Protein 8BNS (pdb70)

Sequence (1732 aa):
MIQTVEFNEQFSKALDLMENTNKNVLIVGRAGTGKSTLLNYFRNNTKKKIAVLAPTGVAAVNIKGQTIHSFFNFKPDITLSSVKDIKPKNKEIYKKLDAIVIDEVSMVRADLFDCINEFLKIHGKQPGEPFGGIQLILIGDLYQLPPVVTSSEKKFFSQIYKSPFFFDSISFNEAEFEFVELEKVYRQKDEKFIKLLNAIRNKTIEEKDLEELNKRYIPDFEPDEKEFYIYLTTTNELADKINQQKLEKLKGKKYVYQGYIEGDFSEKDLPAPLELVIKKGTQVMLLNNDYQGRWINGSMGRVVDIEKVKGNEDIIWVELEDGEEVPVQPYEWDMFEFYYDKAQKKIKSRTVGSYYQYPLKPAWAITIHKSQGLTFDKVIIDIGRGTFSHGQLYVALSRCRSLEGLVLKKPISEKYIWLDKRVVSFLTKYQYKMIQTVEFNEQFSKALDLMENTNKNVLIVGRAGTGKSTLLNYFRNNTKKKIAVLAPTGVAAVNIKGQTIHSFFNFKPDITLSSVKDIKPKNKEIYKKLDAIVIDEVSMVRADLFDCINEFLKIHGKQPGEPFGGIQLILIGDLYQLPPVVTSSEKKFFSQIYKSPFFFDSISFNEAEFEFVELEKVYRQKDEKFIKLLNAIRNKTIEEKDLEELNKRYIPDFEPDEKEFYIYLTTTNELADKINQQKLEKLKGKKYVYQGYIEGDFSEKDLPAPLELVIKKGTQVMLLNNDYQGRWINGSMGRVVDIEKVKGNEDIIWVELEDGEEVPVQPYEWDMFEFYYDKAQKKIKSRTVGSYYQYPLKPAWAITIHKSQGLTFDKVIIDIGRGTFSHGQLYVALSRCRSLEGLVLKKPISEKYIWLDKRVVSFLTKYQYKMIQTVEFNEQFSKALDLMENTNKNVLIVGRAGTGKSTLLNYFRNNTKKKIAVLAPTGVAAVNIKGQTIHSFFNFKPDITLSSVKDIKPKNKEIYKKLDAIVIDEVSMVRADLFDCINEFLKIHGKQPGEPFGGIQLILIGDLYQLPPVVTSSEKKFFSQIYKSPFFFDSISFNEAEFEFVELEKVYRQKDEKFIKLLNAIRNKTIEEKDLEELNKRYIPDFEPDEKEFYIYLTTTNELADKINQQKLEKLKGKKYVYQGYIEGDFSEKDLPAPLELVIKKGTQVMLLNNDYQGRWINGSMGRVVDIEKVKGNEDIIWVELEDGEEVPVQPYEWDMFEFYYDKAQKKIKSRTVGSYYQYPLKPAWAITIHKSQGLTFDKVIIDIGRGTFSHGQLYVALSRCRSLEGLVLKKPISEKYIWLDKRVVSFLTKYQYKMIQTVEFNEQFSKALDLMENTNKNVLIVGRAGTGKSTLLNYFRNNTKKKIAVLAPTGVAAVNIKGQTIHSFFNFKPDITLSSVKDIKPKNKEIYKKLDAIVIDEVSMVRADLFDCINEFLKIHGKQPGEPFGGIQLILIGDLYQLPPVVTSSEKKFFSQIYKSPFFFDSISFNEAEFEFVELEKVYRQKDEKFIKLLNAIRNKTIEEKDLEELNKRYIPDFEPDEKEFYIYLTTTNELADKINQQKLEKLKGKKYVYQGYIEGDFSEKDLPAPLELVIKKGTQVMLLNNDYQGRWINGSMGRVVDIEKVKGNEDIIWVELEDGEEVPVQPYEWDMFEFYYDKAQKKIKSRTVGSYYQYPLKPAWAITIHKSQGLTFDKVIIDIGRGTFSHGQLYVALSRCRSLEGLVLKKPISEKYIWLDKRVVSFLTKYQYK

Nearest PDB structures (foldseek):
  8bns-assembly1_B  TM=9.948E-01  e=1.705E-79  Sulfurihydrogenibium sp. YO3AOP1
  8bnx-assembly1_A  TM=9.248E-01  e=3.045E-48  Deferribacter desulfuricans
  8bnx-assembly2_B  TM=9.229E-01  e=3.806E-46  Deferribacter desulfuricans
  8bnv-assembly1_A  TM=9.023E-01  e=6.745E-44  Deferribacter desulfuricans
  5fhg-assembly1_A  TM=9.121E-01  e=1.298E-40  Bacteroides fragilis

Structure (mmCIF, N/CA/C/O backbone):
data_8BNS
#
_entry.id   8BNS
#
_cell.length_a   113.138
_cell.length_b   129.292
_cell.length_c   113.685
_cell.angle_alpha   90.000
_cell.angle_beta   103.400
_cell.angle_gamma   90.000
#
_symmetry.space_group_name_H-M   'P 1 21 1'
#
loop_
_entity.id
_entity.type
_entity.pdbx_description
1 polymer 'AAA ATPase'
2 non-polymer "ADENOSINE-5'-DIPHOSPHATE"
#
loop_
_atom_site.group_PDB
_atom_site.id
_atom_site.type_symbol
_atom_site.label_atom_id
_atom_site.label_alt_id
_atom_site.label_comp_id
_atom_site.label_asym_id
_atom_site.label_entity_id
_atom_site.label_seq_id
_atom_site.pdbx_PDB_ins_code
_atom_site.Cartn_x
_atom_site.Cartn_y
_atom_site.Cartn_z
_atom_site.occupancy
_atom_site.B_iso_or_equiv
_atom_site.auth_seq_id
_atom_site.auth_comp_id
_atom_site.auth_asym_id
_atom_site.auth_atom_id
_atom_site.pdbx_PDB_model_num
ATOM 1 N N . MET A 1 1 ? 212.87275 40.13608 42.81974 1.000 127.76576 1 MET A N 1
ATOM 2 C CA . MET A 1 1 ? 212.36379 40.39592 41.48813 1.000 119.98866 1 MET A CA 1
ATOM 3 C C . MET A 1 1 ? 211.73390 41.78000 41.45410 1.000 114.16364 1 MET A C 1
ATOM 4 O O . MET A 1 1 ? 210.51175 41.89843 41.53534 1.000 100.13013 1 MET A O 1
ATOM 9 N N . ILE A 1 2 ? 212.54103 42.83758 41.34448 1.000 121.57590 2 ILE A N 1
ATOM 10 C CA . ILE A 1 2 ? 211.99012 44.18250 41.41480 1.000 128.71005 2 ILE A CA 1
ATOM 11 C C . ILE A 1 2 ? 212.26516 44.93180 40.10267 1.000 117.06589 2 ILE A C 1
ATOM 12 O O . ILE A 1 2 ? 212.98268 44.46143 39.21994 1.000 107.68214 2 ILE A O 1
ATOM 17 N N . GLN A 1 3 ? 211.66088 46.11701 40.00766 1.000 98.04567 3 GLN A N 1
ATOM 18 C CA . GLN A 1 3 ? 211.52828 46.95861 38.81942 1.000 86.64133 3 GLN A CA 1
ATOM 19 C C . GLN A 1 3 ? 211.86352 48.42778 39.09589 1.000 104.89687 3 GLN A C 1
ATOM 20 O O . GLN A 1 3 ? 211.06088 49.31159 38.77957 1.000 117.83554 3 GLN A O 1
ATOM 26 N N . THR A 1 4 ? 212.95062 48.74367 39.78790 1.000 101.58598 4 THR A N 1
ATOM 27 C CA . THR A 1 4 ? 213.14544 50.07931 40.34819 1.000 100.77550 4 THR A CA 1
ATOM 28 C C . THR A 1 4 ? 214.35230 50.73417 39.69371 1.000 89.95758 4 THR A C 1
ATOM 29 O O . THR A 1 4 ? 215.19149 51.35726 40.34777 1.000 93.55092 4 THR A O 1
ATOM 33 N N . VAL A 1 5 ? 214.45797 50.54121 38.37484 1.000 83.17242 5 VAL A N 1
ATOM 34 C CA . VAL A 1 5 ? 215.66779 50.79785 37.60754 1.000 97.61504 5 VAL A CA 1
ATOM 35 C C . VAL A 1 5 ? 215.46479 51.79296 36.45220 1.000 81.62023 5 VAL A C 1
ATOM 36 O O . VAL A 1 5 ? 216.27200 51.80442 35.53517 1.000 77.08500 5 VAL A O 1
ATOM 40 N N . GLU A 1 6 ? 214.42867 52.63897 36.46780 1.000 79.49417 6 GLU A N 1
ATOM 41 C CA . GLU A 1 6 ? 214.50157 53.92212 35.74268 1.000 94.39329 6 GLU A CA 1
ATOM 42 C C . GLU A 1 6 ? 214.80137 53.75988 34.23917 1.000 101.07547 6 GLU A C 1
ATOM 43 O O . GLU A 1 6 ? 215.84025 54.19762 33.74500 1.000 107.90684 6 GLU A O 1
ATOM 49 N N . PHE A 1 7 ? 213.91158 53.08153 33.50597 1.000 100.19950 7 PHE A N 1
ATOM 50 C CA . PHE A 1 7 ? 214.29656 52.64287 32.16092 1.000 95.60115 7 PHE A CA 1
ATOM 51 C C . PHE A 1 7 ? 214.32392 53.79505 31.15877 1.000 96.79669 7 PHE A C 1
ATOM 52 O O . PHE A 1 7 ? 213.29851 54.16458 30.57207 1.000 108.77501 7 PHE A O 1
ATOM 60 N N . ASN A 1 8 ? 215.51457 54.36300 30.97004 1.000 93.03141 8 ASN A N 1
ATOM 61 C CA . ASN A 1 8 ? 215.78909 55.44386 30.03693 1.000 94.28992 8 ASN A CA 1
ATOM 62 C C . ASN A 1 8 ? 216.01780 54.90617 28.62556 1.000 90.98638 8 ASN A C 1
ATOM 63 O O . ASN A 1 8 ? 216.10945 53.69790 28.39585 1.000 89.17882 8 ASN A O 1
ATOM 68 N N . GLU A 1 9 ? 216.09274 55.84014 27.67176 1.000 93.67742 9 GLU A N 1
ATOM 69 C CA . GLU A 1 9 ? 216.25511 55.49649 26.25924 1.000 97.21970 9 GLU A CA 1
ATOM 70 C C . GLU A 1 9 ? 217.41462 54.52947 26.03028 1.000 95.59644 9 GLU A C 1
ATOM 71 O O . GLU A 1 9 ? 217.26377 53.51409 25.34193 1.000 95.53352 9 GLU A O 1
ATOM 77 N N . GLN A 1 10 ? 218.58638 54.82949 26.59857 1.000 99.52674 10 GLN A N 1
ATOM 78 C CA . GLN A 1 10 ? 219.74912 53.97018 26.39304 1.000 92.33137 10 GLN A CA 1
ATOM 79 C C . GLN A 1 10 ? 219.54288 52.61480 27.04824 1.000 83.97160 10 GLN A C 1
ATOM 80 O O . GLN A 1 10 ? 219.87053 51.57319 26.46787 1.000 83.36273 10 GLN A O 1
ATOM 86 N N . PHE A 1 11 ? 219.00431 52.61771 28.26305 1.000 82.20352 11 PHE A N 1
ATOM 87 C CA . PHE A 1 11 ? 218.71198 51.37094 28.94996 1.000 80.15869 11 PHE A CA 1
ATOM 88 C C . PHE A 1 11 ? 217.71085 50.54156 28.16054 1.000 81.34006 11 PHE A C 1
ATOM 89 O O . PHE A 1 11 ? 217.91265 49.34176 27.95076 1.000 79.64338 11 PHE A O 1
ATOM 97 N N . SER A 1 12 ? 216.62903 51.17266 27.69778 1.000 84.67226 12 SER A N 1
ATOM 98 C CA . SER A 1 12 ? 215.59994 50.43771 26.96801 1.000 87.81574 12 SER A CA 1
ATOM 99 C C . SER A 1 12 ? 216.11071 49.97836 25.60870 1.000 83.16127 12 SER A C 1
ATOM 100 O O . SER A 1 12 ? 215.74681 48.89802 25.13250 1.000 81.35414 12 SER A O 1
ATOM 103 N N . LYS A 1 13 ? 216.95627 50.78124 24.96774 1.000 85.71589 13 LYS A N 1
ATOM 104 C CA . LYS A 1 13 ? 217.51820 50.35586 23.69261 1.000 87.01240 13 LYS A CA 1
ATOM 105 C C . LYS A 1 13 ? 218.44304 49.16676 23.88215 1.000 82.11280 13 LYS A C 1
ATOM 106 O O . LYS A 1 13 ? 218.45343 48.23646 23.06487 1.000 76.04675 13 LYS A O 1
ATOM 112 N N . ALA A 1 14 ? 219.21981 49.17455 24.96400 1.000 81.85230 14 ALA A N 1
ATOM 113 C CA . ALA A 1 14 ? 220.14503 48.07993 25.20637 1.000 79.05657 14 ALA A CA 1
ATOM 114 C C . ALA A 1 14 ? 219.40236 46.79821 25.54836 1.000 69.02321 14 ALA A C 1
ATOM 115 O O . ALA A 1 14 ? 219.73734 45.72439 25.03858 1.000 65.21114 14 ALA A O 1
ATOM 117 N N . LEU A 1 15 ? 218.37445 46.89625 26.38957 1.000 71.24046 15 LEU A N 1
ATOM 118 C CA . LEU A 1 15 ? 217.58643 45.71584 26.71262 1.000 69.61502 15 LEU A CA 1
ATOM 119 C C . LEU A 1 15 ? 216.85383 45.19113 25.49461 1.000 68.85771 15 LEU A C 1
ATOM 120 O O . LEU A 1 15 ? 216.66892 43.97791 25.35974 1.000 67.71303 15 LEU A O 1
ATOM 125 N N . ASP A 1 16 ? 216.44221 46.08710 24.59627 1.000 78.41204 16 ASP A N 1
ATOM 126 C CA . ASP A 1 16 ? 215.79585 45.65965 23.36387 1.000 77.63002 16 ASP A CA 1
ATOM 127 C C . ASP A 1 16 ? 216.75224 44.83068 22.52329 1.000 79.19557 16 ASP A C 1
ATOM 128 O O . ASP A 1 16 ? 216.40454 43.74067 22.05548 1.000 83.60557 16 ASP A O 1
ATOM 133 N N . LEU A 1 17 ? 217.97169 45.33090 22.32327 1.000 84.51271 17 LEU A N 1
ATOM 134 C CA . LEU A 1 17 ? 218.95646 44.55360 21.58364 1.000 95.51883 17 LEU A CA 1
ATOM 135 C C . LEU A 1 17 ? 219.30219 43.25188 22.30105 1.000 92.01907 17 LEU A C 1
ATOM 136 O O . LEU A 1 17 ? 219.63188 42.25410 21.64888 1.000 83.78628 17 LEU A O 1
ATOM 141 N N . MET A 1 18 ? 219.20933 43.23071 23.63012 1.000 87.16460 18 MET A N 1
ATOM 142 C CA . MET A 1 18 ? 219.59808 42.03875 24.37741 1.000 71.64387 18 MET A CA 1
ATOM 143 C C . MET A 1 18 ? 218.56321 40.92600 24.26621 1.000 72.99300 18 MET A C 1
ATOM 144 O O . MET A 1 18 ? 218.88167 39.81381 23.83769 1.000 81.74156 18 MET A O 1
ATOM 149 N N . GLU A 1 19 ? 217.31877 41.20504 24.64971 1.000 76.98319 19 GLU A N 1
ATOM 150 C CA . GLU A 1 19 ? 216.36270 40.12538 24.87780 1.000 85.83664 19 GLU A CA 1
ATOM 151 C C . GLU A 1 19 ? 215.61942 39.69758 23.61372 1.000 79.32088 19 GLU A C 1
ATOM 152 O O . GLU A 1 19 ? 215.67625 38.52808 23.22036 1.000 82.74230 19 GLU A O 1
ATOM 158 N N . ASN A 1 20 ? 214.93199 40.63146 22.95592 1.000 80.03085 20 ASN A N 1
ATOM 159 C CA . ASN A 1 20 ? 214.09452 40.23249 21.82920 1.000 103.75718 20 ASN A CA 1
ATOM 160 C C . ASN A 1 20 ? 214.91197 39.90683 20.58593 1.000 99.72001 20 ASN A C 1
ATOM 161 O O . ASN A 1 20 ? 214.50574 39.05298 19.78711 1.000 100.28536 20 ASN A O 1
ATOM 166 N N . THR A 1 21 ? 216.05117 40.55878 20.40524 1.000 84.25491 21 THR A N 1
ATOM 167 C CA . THR A 1 21 ? 216.92290 40.26571 19.28229 1.000 94.29596 21 THR A CA 1
ATOM 168 C C . THR A 1 21 ? 217.99419 39.27365 19.70502 1.000 90.14807 21 THR A C 1
ATOM 169 O O . THR A 1 21 ? 218.27094 39.08823 20.89239 1.000 81.86674 21 THR A O 1
ATOM 173 N N . ASN A 1 22 ? 218.59572 38.63108 18.70516 1.000 100.64905 22 ASN A N 1
ATOM 174 C CA . ASN A 1 22 ? 219.69757 37.69902 18.90304 1.000 94.59008 22 ASN A CA 1
ATOM 175 C C . ASN A 1 22 ? 220.98605 38.21466 18.27147 1.000 95.37040 22 ASN A C 1
ATOM 176 O O . ASN A 1 22 ? 221.81823 37.43315 17.80501 1.000 100.71614 22 ASN A O 1
ATOM 181 N N . LYS A 1 23 ? 221.16354 39.53225 18.27084 1.000 94.02166 23 LYS A N 1
ATOM 182 C CA . LYS A 1 23 ? 222.31606 40.17177 17.66058 1.000 89.09613 23 LYS A CA 1
ATOM 183 C C . LYS A 1 23 ? 223.43205 40.33017 18.68191 1.000 89.84643 23 LYS A C 1
ATOM 184 O O . LYS A 1 23 ? 223.19121 40.48552 19.88194 1.000 88.15401 23 LYS A O 1
ATOM 190 N N . ASN A 1 24 ? 224.66547 40.27971 18.19316 1.000 81.71881 24 ASN A N 1
ATOM 191 C CA . ASN A 1 24 ? 225.80584 40.60205 19.03883 1.000 82.87559 24 ASN A CA 1
ATOM 192 C C . ASN A 1 24 ? 225.80751 42.09268 19.37164 1.000 80.03216 24 ASN A C 1
ATOM 193 O O . ASN A 1 24 ? 225.58250 42.93788 18.50103 1.000 77.19820 24 ASN A O 1
ATOM 198 N N . VAL A 1 25 ? 226.04303 42.41880 20.63902 1.000 79.51482 25 VAL A N 1
ATOM 199 C CA . VAL A 1 25 ? 225.87987 43.78036 21.12990 1.000 90.67480 25 VAL A CA 1
ATOM 200 C C . VAL A 1 25 ? 227.07198 44.15912 22.00036 1.000 78.16328 25 VAL A C 1
ATOM 201 O O . VAL A 1 25 ? 227.70444 43.30451 22.62604 1.000 70.15092 25 VAL A O 1
ATOM 205 N N . LEU A 1 26 ? 227.38272 45.45634 22.02475 1.000 76.02206 26 LEU A N 1
ATOM 206 C CA . LEU A 1 26 ? 228.46371 46.00812 22.83671 1.000 73.68018 26 LEU A CA 1
ATOM 207 C C . LEU A 1 26 ? 227.94490 47.21435 23.61255 1.000 84.46008 26 LEU A C 1
ATOM 208 O O . LEU A 1 26 ? 227.67349 48.26334 23.01700 1.000 90.14222 26 LEU A O 1
ATOM 213 N N . ILE A 1 27 ? 227.79671 47.06455 24.93047 1.000 73.13619 27 ILE A N 1
ATOM 214 C CA . ILE A 1 27 ? 227.30608 48.12534 25.81011 1.000 61.80836 27 ILE A CA 1
ATOM 215 C C . ILE A 1 27 ? 228.46423 48.66620 26.63928 1.000 67.64315 27 ILE A C 1
ATOM 216 O O . ILE A 1 27 ? 229.14760 47.89706 27.32565 1.000 76.15785 27 ILE A O 1
ATOM 221 N N . VAL A 1 28 ? 228.69288 49.98367 26.58246 1.000 77.51543 28 VAL A N 1
ATOM 222 C CA . VAL A 1 28 ? 229.71166 50.64730 27.39719 1.000 83.47970 28 VAL A CA 1
ATOM 223 C C . VAL A 1 28 ? 229.10283 51.76070 28.24776 1.000 78.90161 28 VAL A C 1
ATOM 224 O O . VAL A 1 28 ? 228.22576 52.50045 27.78768 1.000 86.84820 28 VAL A O 1
ATOM 228 N N . GLY A 1 29 ? 229.55280 51.86047 29.50646 1.000 64.19454 29 GLY A N 1
ATOM 229 C CA . GLY A 1 29 ? 229.50215 53.10304 30.25279 1.000 84.29289 29 GLY A CA 1
ATOM 230 C C . GLY A 1 29 ? 230.86646 53.40844 30.85012 1.000 64.29651 29 GLY A C 1
ATOM 231 O O . GLY A 1 29 ? 231.80566 52.62710 30.69330 1.000 61.02069 29 GLY A O 1
ATOM 232 N N . ARG A 1 30 ? 230.98416 54.56945 31.51393 1.000 65.41124 30 ARG A N 1
ATOM 233 C CA . ARG A 1 30 ? 232.34284 54.83845 31.96580 1.000 81.13133 30 ARG A CA 1
ATOM 234 C C . ARG A 1 30 ? 232.66871 54.52782 33.42775 1.000 97.29212 30 ARG A C 1
ATOM 235 O O . ARG A 1 30 ? 233.58223 53.73408 33.66180 1.000 106.64041 30 ARG A O 1
ATOM 243 N N . ALA A 1 31 ? 231.94821 55.08757 34.44263 1.000 103.81213 31 ALA A N 1
ATOM 244 C CA . ALA A 1 31 ? 231.88522 54.36582 35.71040 1.000 88.97082 31 ALA A CA 1
ATOM 245 C C . ALA A 1 31 ? 230.48937 54.09076 36.25336 1.000 87.94377 31 ALA A C 1
ATOM 246 O O . ALA A 1 31 ? 230.25924 53.03768 36.85052 1.000 89.74805 31 ALA A O 1
ATOM 248 N N . GLY A 1 32 ? 229.55173 55.02722 36.06007 1.000 94.58867 32 GLY A N 1
ATOM 249 C CA . GLY A 1 32 ? 228.32664 55.05316 36.84941 1.000 84.07006 32 GLY A CA 1
ATOM 250 C C . GLY A 1 32 ? 227.06359 54.72802 36.10079 1.000 83.22870 32 GLY A C 1
ATOM 251 O O . GLY A 1 32 ? 225.95905 55.07972 36.52655 1.000 96.08441 32 GLY A O 1
ATOM 252 N N . THR A 1 33 ? 227.22453 54.06163 34.97527 1.000 64.02921 33 THR A N 1
ATOM 253 C CA . THR A 1 33 ? 226.18774 54.04826 33.96281 1.000 62.65829 33 THR A CA 1
ATOM 254 C C . THR A 1 33 ? 225.09449 53.01841 34.20889 1.000 71.83162 33 THR A C 1
ATOM 255 O O . THR A 1 33 ? 223.98347 53.17459 33.68640 1.000 77.34294 33 THR A O 1
ATOM 259 N N . GLY A 1 34 ? 225.37746 51.97400 34.96940 1.000 72.33313 34 GLY A N 1
ATOM 260 C CA . GLY A 1 34 ? 224.40041 50.92355 35.13683 1.000 66.95614 34 GLY A CA 1
ATOM 261 C C . GLY A 1 34 ? 224.81630 49.69420 34.37286 1.000 62.60279 34 GLY A C 1
ATOM 262 O O . GLY A 1 34 ? 223.97771 48.89975 33.94539 1.000 64.04794 34 GLY A O 1
ATOM 263 N N . LYS A 1 35 ? 226.12802 49.52254 34.22036 1.000 59.38477 35 LYS A N 1
ATOM 264 C CA . LYS A 1 35 ? 226.64892 48.35869 33.51884 1.000 55.60139 35 LYS A CA 1
ATOM 265 C C . LYS A 1 35 ? 226.27073 47.08619 34.26167 1.000 64.62844 35 LYS A C 1
ATOM 266 O O . LYS A 1 35 ? 225.60691 46.20277 33.71343 1.000 69.07822 35 LYS A O 1
ATOM 272 N N . SER A 1 36 ? 226.65494 46.99289 35.53449 1.000 69.47756 36 SER A N 1
ATOM 273 C CA . SER A 1 36 ? 226.21502 45.86495 36.34516 1.000 62.15054 36 SER A CA 1
ATOM 274 C C . SER A 1 36 ? 224.70459 45.88348 36.54749 1.000 66.83613 36 SER A C 1
ATOM 275 O O . SER A 1 36 ? 224.07171 44.82425 36.60516 1.000 73.37729 36 SER A O 1
ATOM 278 N N . THR A 1 37 ? 224.10484 47.06878 36.62126 1.000 67.29197 37 THR A N 1
ATOM 279 C CA . THR A 1 37 ? 222.66631 47.14881 36.83934 1.000 71.76612 37 THR A CA 1
ATOM 280 C C . THR A 1 37 ? 221.89888 46.60429 35.63754 1.000 73.60864 37 THR A C 1
ATOM 281 O O . THR A 1 37 ? 220.99741 45.76919 35.78850 1.000 76.83101 37 THR A O 1
ATOM 285 N N . LEU A 1 38 ? 222.25928 47.05712 34.43444 1.000 73.59570 38 LEU A N 1
ATOM 286 C CA . LEU A 1 38 ? 221.59833 46.57312 33.22460 1.000 72.89439 38 LEU A CA 1
ATOM 287 C C . LEU A 1 38 ? 221.82619 45.08269 33.03483 1.000 73.49702 38 LEU A C 1
ATOM 288 O O . LEU A 1 38 ? 220.89363 44.33581 32.71303 1.000 73.85181 38 LEU A O 1
ATOM 293 N N . LEU A 1 39 ? 223.06917 44.64026 33.22432 1.000 78.92296 39 LEU A N 1
ATOM 294 C CA . LEU A 1 39 ? 223.41874 43.23648 33.03878 1.000 83.59571 39 LEU A CA 1
ATOM 295 C C . LEU A 1 39 ? 222.60063 42.35183 33.95756 1.000 76.67543 39 LEU A C 1
ATOM 296 O O . LEU A 1 39 ? 222.06188 41.32258 33.53653 1.000 76.70839 39 LEU A O 1
ATOM 301 N N . ASN A 1 40 ? 222.48249 42.75365 35.21198 1.000 78.06780 40 ASN A N 1
ATOM 302 C CA . ASN A 1 40 ? 221.87695 41.90182 36.21602 1.000 82.13828 40 ASN A CA 1
ATOM 303 C C . ASN A 1 40 ? 220.36441 41.96151 36.15084 1.000 85.58092 40 ASN A C 1
ATOM 304 O O . ASN A 1 40 ? 219.69876 40.98291 36.49971 1.000 99.20007 40 ASN A O 1
ATOM 309 N N . TYR A 1 41 ? 219.80314 43.08566 35.70465 1.000 81.77010 41 TYR A N 1
ATOM 310 C CA . TYR A 1 41 ? 218.36714 43.11819 35.47031 1.000 82.15009 41 TYR A CA 1
ATOM 311 C C . TYR A 1 41 ? 217.99814 42.15937 34.34800 1.000 82.75585 41 TYR A C 1
ATOM 312 O O . TYR A 1 41 ? 217.01774 41.41344 34.44928 1.000 89.93650 41 TYR A O 1
ATOM 321 N N . PHE A 1 42 ? 218.79162 42.15218 33.27795 1.000 81.06190 42 PHE A N 1
ATOM 322 C CA . PHE A 1 42 ? 218.61815 41.15283 32.23098 1.000 78.29652 42 PHE A CA 1
ATOM 323 C C . PHE A 1 42 ? 218.81921 39.75951 32.79782 1.000 76.80721 42 PHE A C 1
ATOM 324 O O . PHE A 1 42 ? 218.01894 38.85054 32.55156 1.000 76.78093 42 PHE A O 1
ATOM 332 N N . ARG A 1 43 ? 219.89076 39.58440 33.57224 1.000 81.76859 43 ARG A N 1
ATOM 333 C CA . ARG A 1 43 ? 220.27043 38.27624 34.09201 1.000 85.55989 43 ARG A CA 1
ATOM 334 C C . ARG A 1 43 ? 219.14340 37.64969 34.89721 1.000 86.62426 43 ARG A C 1
ATOM 335 O O . ARG A 1 43 ? 218.85389 36.45773 34.74589 1.000 87.60371 43 ARG A O 1
ATOM 343 N N . ASN A 1 44 ? 218.50590 38.43026 35.76672 1.000 88.05789 44 ASN A N 1
ATOM 344 C CA . ASN A 1 44 ? 217.51853 37.87040 36.67805 1.000 91.49634 44 ASN A CA 1
ATOM 345 C C . ASN A 1 44 ? 216.20352 37.59392 35.96451 1.000 89.95710 44 ASN A C 1
ATOM 346 O O . ASN A 1 44 ? 215.52243 36.61125 36.27499 1.000 92.02884 44 ASN A O 1
ATOM 351 N N . ASN A 1 45 ? 215.82374 38.46181 35.02761 1.000 85.57259 45 ASN A N 1
ATOM 352 C CA . ASN A 1 45 ? 214.49293 38.45500 34.43467 1.000 91.31183 45 ASN A CA 1
ATOM 353 C C . ASN A 1 45 ? 214.45694 37.88691 33.01678 1.000 92.55203 45 ASN A C 1
ATOM 354 O O . ASN A 1 45 ? 213.65427 38.32852 32.19313 1.000 92.20142 45 ASN A O 1
ATOM 359 N N . THR A 1 46 ? 215.30660 36.91097 32.70577 1.000 106.14631 46 THR A N 1
ATOM 360 C CA . THR A 1 46 ? 215.31084 36.31033 31.37956 1.000 99.57563 46 THR A CA 1
ATOM 361 C C . THR A 1 46 ? 215.13952 34.80122 31.47656 1.000 92.62990 46 THR A C 1
ATOM 362 O O . THR A 1 46 ? 215.38598 34.17928 32.51305 1.000 93.16655 46 THR A O 1
ATOM 366 N N . LYS A 1 47 ? 214.69895 34.22507 30.36688 1.000 97.36851 47 LYS A N 1
ATOM 367 C CA . LYS A 1 47 ? 214.50624 32.79064 30.21598 1.000 121.44904 47 LYS A CA 1
ATOM 368 C C . LYS A 1 47 ? 215.20680 32.31100 28.95476 1.000 132.18620 47 LYS A C 1
ATOM 369 O O . LYS A 1 47 ? 214.67924 31.49647 28.19070 1.000 129.22012 47 LYS A O 1
ATOM 375 N N . LYS A 1 48 ? 216.42727 32.80391 28.73079 1.000 116.40932 48 LYS A N 1
ATOM 376 C CA . LYS A 1 48 ? 217.08154 32.69434 27.43506 1.000 106.62904 48 LYS A CA 1
ATOM 377 C C . LYS A 1 48 ? 218.32936 31.82113 27.48697 1.000 113.76814 48 LYS A C 1
ATOM 378 O O . LYS A 1 48 ? 219.16409 31.88413 26.57969 1.000 129.30536 48 LYS A O 1
ATOM 384 N N . LYS A 1 49 ? 218.46020 30.98702 28.51532 1.000 94.34674 49 LYS A N 1
ATOM 385 C CA . LYS A 1 49 ? 219.51541 29.97727 28.57540 1.000 88.57600 49 LYS A CA 1
ATOM 386 C C . LYS A 1 49 ? 220.88941 30.60579 28.35082 1.000 115.79120 49 LYS A C 1
ATOM 387 O O . LYS A 1 49 ? 221.60719 30.27742 27.40133 1.000 121.09813 49 LYS A O 1
ATOM 393 N N . ILE A 1 50 ? 221.24468 31.52851 29.24647 1.000 121.08705 50 ILE A N 1
ATOM 394 C CA . ILE A 1 50 ? 222.42848 32.36355 29.08624 1.000 98.85665 50 ILE A CA 1
ATOM 395 C C . ILE A 1 50 ? 223.52293 31.92925 30.05435 1.000 90.61747 50 ILE A C 1
ATOM 396 O O . ILE A 1 50 ? 223.28190 31.23102 31.04432 1.000 77.23735 50 ILE A O 1
ATOM 401 N N . ALA A 1 51 ? 224.74595 32.37489 29.75698 1.000 101.02181 51 ALA A N 1
ATOM 402 C CA . ALA A 1 51 ? 225.91608 32.14580 30.60117 1.000 93.71787 51 ALA A CA 1
ATOM 403 C C . ALA A 1 51 ? 226.68028 33.45280 30.77667 1.000 100.30974 51 ALA A C 1
ATOM 404 O O . ALA A 1 51 ? 227.09427 34.06693 29.78804 1.000 103.12005 51 ALA A O 1
ATOM 406 N N . VAL A 1 52 ? 226.87368 33.87281 32.02868 1.000 96.71718 52 VAL A N 1
ATOM 407 C CA . VAL A 1 52 ? 227.54365 35.13205 32.34762 1.000 87.31938 52 VAL A CA 1
ATOM 408 C C . VAL A 1 52 ? 228.98173 34.83623 32.75606 1.000 88.98665 52 VAL A C 1
ATOM 409 O O . VAL A 1 52 ? 229.22196 34.09012 33.71356 1.000 81.73366 52 VAL A O 1
ATOM 413 N N . LEU A 1 53 ? 229.93735 35.41232 32.02370 1.000 96.51889 53 LEU A N 1
ATOM 414 C CA . LEU A 1 53 ? 231.36161 35.20100 32.24449 1.000 86.50378 53 LEU A CA 1
ATOM 415 C C . LEU A 1 53 ? 232.07800 36.51922 32.53921 1.000 66.42555 53 LEU A C 1
ATOM 416 O O . LEU A 1 53 ? 231.56584 37.60419 32.25714 1.000 68.96973 53 LEU A O 1
ATOM 421 N N . ALA A 1 54 ? 233.28524 36.41490 33.09511 1.000 59.87947 54 ALA A N 1
ATOM 422 C CA . ALA A 1 54 ? 234.11437 37.58082 33.37688 1.000 71.89003 54 ALA A CA 1
ATOM 423 C C . ALA A 1 54 ? 235.57830 37.20766 33.21121 1.000 85.77661 54 ALA A C 1
ATOM 424 O O . ALA A 1 54 ? 235.94464 36.04587 33.42805 1.000 95.96844 54 ALA A O 1
ATOM 426 N N . PRO A 1 55 ? 236.43944 38.16477 32.84023 1.000 78.61623 55 PRO A N 1
ATOM 427 C CA . PRO A 1 55 ? 237.85029 37.81033 32.57814 1.000 80.78995 55 PRO A CA 1
ATOM 428 C C . PRO A 1 55 ? 238.60305 37.22888 33.77096 1.000 79.35664 55 PRO A C 1
ATOM 429 O O . PRO A 1 55 ? 239.18155 36.14112 33.65122 1.000 71.79789 55 PRO A O 1
ATOM 433 N N . THR A 1 56 ? 238.60719 37.90773 34.92006 1.000 91.34854 56 THR A N 1
ATOM 434 C CA . THR A 1 56 ? 239.37625 37.46380 36.07795 1.000 97.54970 56 THR A CA 1
ATOM 435 C C . THR A 1 56 ? 238.49214 36.72664 37.07557 1.000 94.92028 56 THR A C 1
ATOM 436 O O . THR A 1 56 ? 237.26148 36.81519 37.04044 1.000 93.25425 56 THR A O 1
ATOM 440 N N . GLY A 1 57 ? 239.14114 35.98471 37.97385 1.000 86.07464 57 GLY A N 1
ATOM 441 C CA . GLY A 1 57 ? 238.39257 35.33964 39.03413 1.000 87.05427 57 GLY A CA 1
ATOM 442 C C . GLY A 1 57 ? 237.74375 36.31766 39.99035 1.000 91.73610 57 GLY A C 1
ATOM 443 O O . GLY A 1 57 ? 236.66644 36.04099 40.52343 1.000 92.25280 57 GLY A O 1
ATOM 444 N N . VAL A 1 58 ? 238.36416 37.48037 40.20172 1.000 86.15650 58 VAL A N 1
ATOM 445 C CA . VAL A 1 58 ? 237.74716 38.48992 41.05569 1.000 82.52717 58 VAL A CA 1
ATOM 446 C C . VAL A 1 58 ? 236.51061 39.06927 40.38000 1.000 94.51092 58 VAL A C 1
ATOM 447 O O . VAL A 1 58 ? 235.45826 39.23881 41.00660 1.000 99.33183 58 VAL A O 1
ATOM 451 N N . ALA A 1 59 ? 236.62093 39.39256 39.09033 1.000 91.27532 59 ALA A N 1
ATOM 452 C CA . ALA A 1 59 ? 235.45313 39.88828 38.37641 1.000 89.86656 59 ALA A CA 1
ATOM 453 C C . ALA A 1 59 ? 234.37133 38.82385 38.27286 1.000 80.74759 59 ALA A C 1
ATOM 454 O O . ALA A 1 59 ? 233.18181 39.15219 38.21562 1.000 84.02393 59 ALA A O 1
ATOM 456 N N . ALA A 1 60 ? 234.75869 37.54838 38.25126 1.000 72.06755 60 ALA A N 1
ATOM 457 C CA . ALA A 1 60 ? 233.75265 36.50227 38.14417 1.000 78.42632 60 ALA A CA 1
ATOM 458 C C . ALA A 1 60 ? 232.97909 36.33427 39.44433 1.000 85.63021 60 ALA A C 1
ATOM 459 O O . ALA A 1 60 ? 231.74967 36.20489 39.42721 1.000 96.86415 60 ALA A O 1
ATOM 461 N N . VAL A 1 61 ? 233.67257 36.34856 40.58505 1.000 82.05963 61 VAL A N 1
ATOM 462 C CA . VAL A 1 61 ? 232.97705 36.15993 41.85494 1.000 84.17568 61 VAL A CA 1
ATOM 463 C C . VAL A 1 61 ? 232.06128 37.33964 42.14415 1.000 83.33982 61 VAL A C 1
ATOM 464 O O . VAL A 1 61 ? 230.98263 37.16991 42.72186 1.000 90.57349 61 VAL A O 1
ATOM 468 N N . ASN A 1 62 ? 232.46948 38.55246 41.75518 1.000 86.00102 62 ASN A N 1
ATOM 469 C CA . ASN A 1 62 ? 231.62439 39.71330 42.01100 1.000 82.63302 62 ASN A CA 1
ATOM 470 C C . ASN A 1 62 ? 230.32233 39.62001 41.22864 1.000 87.74056 62 ASN A C 1
ATOM 471 O O . ASN A 1 62 ? 229.23654 39.83543 41.77878 1.000 93.43421 62 ASN A O 1
ATOM 476 N N . ILE A 1 63 ? 230.41144 39.29223 39.93488 1.000 89.49456 63 ILE A N 1
ATOM 477 C CA . ILE A 1 63 ? 229.21334 39.12838 39.11234 1.000 82.47526 63 ILE A CA 1
ATOM 478 C C . ILE A 1 63 ? 228.57703 37.75771 39.23930 1.000 82.46221 63 ILE A C 1
ATOM 479 O O . ILE A 1 63 ? 227.59649 37.47934 38.53502 1.000 81.39689 63 ILE A O 1
ATOM 484 N N . LYS A 1 64 ? 229.10503 36.88440 40.09627 1.000 84.24467 64 LYS A N 1
ATOM 485 C CA . LYS A 1 64 ? 228.60119 35.51708 40.21246 1.000 90.44066 64 LYS A CA 1
ATOM 486 C C . LYS A 1 64 ? 228.74553 34.75321 38.89400 1.000 87.62963 64 LYS A C 1
ATOM 487 O O . LYS A 1 64 ? 227.84440 34.01618 38.48816 1.000 90.43105 64 LYS A O 1
ATOM 493 N N . GLY A 1 65 ? 229.88181 34.93358 38.20946 1.000 89.31571 65 GLY A N 1
ATOM 494 C CA . GLY A 1 65 ? 230.10157 34.37080 36.89661 1.000 84.31111 65 GLY A CA 1
ATOM 495 C C . GLY A 1 65 ? 231.17614 33.30082 36.85965 1.000 84.11031 65 GLY A C 1
ATOM 496 O O . GLY A 1 65 ? 231.55830 32.72033 37.88347 1.000 88.49503 65 GLY A O 1
ATOM 497 N N . GLN A 1 66 ? 231.65654 33.01009 35.64536 1.000 87.61465 66 GLN A N 1
ATOM 498 C CA . GLN A 1 66 ? 232.41170 31.77914 35.41285 1.000 89.06134 66 GLN A CA 1
ATOM 499 C C . GLN A 1 66 ? 233.77532 32.00252 34.74784 1.000 89.40247 66 GLN A C 1
ATOM 500 O O . GLN A 1 66 ? 234.18394 31.21712 33.88923 1.000 90.27438 66 GLN A O 1
ATOM 506 N N . THR A 1 67 ? 234.48981 33.07969 35.09084 1.000 83.19002 67 THR A N 1
ATOM 507 C CA . THR A 1 67 ? 235.95861 33.00431 35.22220 1.000 89.20698 67 THR A CA 1
ATOM 508 C C . THR A 1 67 ? 236.63679 32.37753 33.99336 1.000 81.60588 67 THR A C 1
ATOM 509 O O . THR A 1 67 ? 237.30453 31.34606 34.07945 1.000 89.09612 67 THR A O 1
ATOM 513 N N . ILE A 1 68 ? 236.47320 33.03851 32.83968 1.000 70.02164 68 ILE A N 1
ATOM 514 C CA . ILE A 1 68 ? 236.22598 32.41130 31.53753 1.000 77.95422 68 ILE A CA 1
ATOM 515 C C . ILE A 1 68 ? 237.15763 31.23759 31.26046 1.000 85.91162 68 ILE A C 1
ATOM 516 O O . ILE A 1 68 ? 236.73448 30.21348 30.70668 1.000 76.31171 68 ILE A O 1
ATOM 521 N N . HIS A 1 69 ? 238.43786 31.36397 31.61292 1.000 88.19594 69 HIS A N 1
ATOM 522 C CA . HIS A 1 69 ? 239.37436 30.27131 31.36743 1.000 87.97607 69 HIS A CA 1
ATOM 523 C C . HIS A 1 69 ? 238.86258 28.95881 31.94557 1.000 82.08737 69 HIS A C 1
ATOM 524 O O . HIS A 1 69 ? 239.16501 27.88413 31.41761 1.000 87.81681 69 HIS A O 1
ATOM 531 N N . SER A 1 70 ? 238.06833 29.03111 33.01494 1.000 79.44618 70 SER A N 1
ATOM 532 C CA . SER A 1 70 ? 237.48050 27.84754 33.62964 1.000 81.53894 70 SER A CA 1
ATOM 533 C C . SER A 1 70 ? 236.30490 27.33537 32.81271 1.000 77.90886 70 SER A C 1
ATOM 534 O O . SER A 1 70 ? 236.10235 26.12313 32.70062 1.000 86.80998 70 SER A O 1
ATOM 537 N N . PHE A 1 71 ? 235.52643 28.24727 32.23704 1.000 73.98426 71 PHE A N 1
ATOM 538 C CA . PHE A 1 71 ? 234.33686 27.85677 31.49364 1.000 73.12255 71 PHE A CA 1
ATOM 539 C C . PHE A 1 71 ? 234.71090 27.13185 30.21044 1.000 89.66838 71 PHE A C 1
ATOM 540 O O . PHE A 1 71 ? 234.01521 26.19738 29.79834 1.000 109.11895 71 PHE A O 1
ATOM 548 N N . PHE A 1 72 ? 235.79102 27.55089 29.56066 1.000 87.98459 72 PHE A N 1
ATOM 549 C CA . PHE A 1 72 ? 236.23675 26.94576 28.31401 1.000 91.67060 72 PHE A CA 1
ATOM 550 C C . PHE A 1 72 ? 237.35992 25.93769 28.52124 1.000 79.47687 72 PHE A C 1
ATOM 551 O O . PHE A 1 72 ? 237.84764 25.36159 27.54336 1.000 81.76781 72 PHE A O 1
ATOM 559 N N . ASN A 1 73 ? 237.77495 25.71456 29.76811 1.000 96.28795 73 ASN A N 1
ATOM 560 C CA . ASN A 1 73 ? 238.88824 24.82161 30.09228 1.000 102.17550 73 ASN A CA 1
ATOM 561 C C . ASN A 1 73 ? 240.17144 25.28436 29.40537 1.000 110.31542 73 ASN A C 1
ATOM 562 O O . ASN A 1 73 ? 240.95558 24.48000 28.89599 1.000 123.02907 73 ASN A O 1
ATOM 567 N N . PHE A 1 74 ? 240.38555 26.59966 29.39946 1.000 97.85093 74 PHE A N 1
ATOM 568 C CA . PHE A 1 74 ? 241.56136 27.20314 28.78569 1.000 88.59290 74 PHE A CA 1
ATOM 569 C C . PHE A 1 74 ? 242.75033 27.16176 29.74391 1.000 100.81366 74 PHE A C 1
ATOM 570 O O . PHE A 1 74 ? 242.67435 27.67758 30.86541 1.000 101.20048 74 PHE A O 1
ATOM 578 N N . LYS A 1 75 ? 243.84454 26.54931 29.29828 1.000 89.35630 75 LYS A N 1
ATOM 579 C CA . LYS A 1 75 ? 245.08870 26.57103 30.04833 1.000 94.76578 75 LYS A CA 1
ATOM 580 C C . LYS A 1 75 ? 245.70661 27.96961 30.00628 1.000 97.22036 75 LYS A C 1
ATOM 581 O O . LYS A 1 75 ? 245.46380 28.73412 29.07102 1.000 90.53061 75 LYS A O 1
ATOM 587 N N . PRO A 1 76 ? 246.49558 28.33710 31.02079 1.000 114.35158 76 PRO A N 1
ATOM 588 C CA . PRO A 1 76 ? 247.05195 29.70185 31.06127 1.000 117.00077 76 PRO A CA 1
ATOM 589 C C . PRO A 1 76 ? 247.86689 30.07556 29.83360 1.000 114.87435 76 PRO A C 1
ATOM 590 O O . PRO A 1 76 ? 248.06861 31.26857 29.57720 1.000 108.45981 76 PRO A O 1
ATOM 594 N N . ASP A 1 77 ? 248.32919 29.09858 29.05988 1.000 113.81801 77 ASP A N 1
ATOM 595 C CA . ASP A 1 77 ? 249.16411 29.33780 27.89424 1.000 113.52651 77 ASP A CA 1
ATOM 596 C C . ASP A 1 77 ? 248.40664 29.11675 26.59009 1.000 121.41820 77 ASP A C 1
ATOM 597 O O . ASP A 1 77 ? 249.03107 28.86165 25.55554 1.000 129.88922 77 ASP A O 1
ATOM 602 N N . ILE A 1 78 ? 247.07100 29.17443 26.62967 1.000 116.71072 78 ILE A N 1
ATOM 603 C CA . ILE A 1 78 ? 246.26911 28.77516 25.48071 1.000 105.08396 78 ILE A CA 1
ATOM 604 C C . ILE A 1 78 ? 246.64905 29.57668 24.23959 1.000 108.69639 78 ILE A C 1
ATOM 605 O O . ILE A 1 78 ? 247.09109 30.73086 24.31684 1.000 110.78484 78 ILE A O 1
ATOM 610 N N . THR A 1 79 ? 246.46729 28.94572 23.08211 1.000 109.13162 79 THR A N 1
ATOM 611 C CA . THR A 1 79 ? 246.80722 29.50865 21.78834 1.000 107.72324 79 THR A CA 1
ATOM 612 C C . THR A 1 79 ? 245.80477 28.98942 20.77102 1.000 113.90986 79 THR A C 1
ATOM 613 O O . THR A 1 79 ? 245.16542 27.95640 20.97701 1.000 117.51762 79 THR A O 1
ATOM 617 N N . LEU A 1 80 ? 245.65977 29.73519 19.67195 1.000 109.75294 80 LEU A N 1
ATOM 618 C CA . LEU A 1 80 ? 244.68165 29.39749 18.64189 1.000 102.69921 80 LEU A CA 1
ATOM 619 C C . LEU A 1 80 ? 244.85061 27.97460 18.12021 1.000 106.30457 80 LEU A C 1
ATOM 620 O O . LEU A 1 80 ? 243.88934 27.39679 17.60593 1.000 106.25786 80 LEU A O 1
ATOM 625 N N . SER A 1 81 ? 246.04722 27.40244 18.22135 1.000 109.91229 81 SER A N 1
ATOM 626 C CA . SER A 1 81 ? 246.26782 26.03026 17.78414 1.000 113.65411 81 SER A CA 1
ATOM 627 C C . SER A 1 81 ? 245.94715 25.02358 18.87864 1.000 111.87339 81 SER A C 1
ATOM 628 O O . SER A 1 81 ? 245.37152 23.96909 18.59855 1.000 131.16548 81 SER A O 1
ATOM 631 N N . SER A 1 82 ? 246.28581 25.33212 20.13052 1.000 108.84165 82 SER A N 1
ATOM 632 C CA . SER A 1 82 ? 246.05467 24.37943 21.20831 1.000 121.60904 82 SER A CA 1
ATOM 633 C C . SER A 1 82 ? 244.58332 24.30074 21.58446 1.000 115.31808 82 SER A C 1
ATOM 634 O O . SER A 1 82 ? 244.14705 23.27947 22.12986 1.000 106.57669 82 SER A O 1
ATOM 637 N N . VAL A 1 83 ? 243.81397 25.35126 21.28209 1.000 117.87250 83 VAL A N 1
ATOM 638 C CA . VAL A 1 83 ? 242.38149 25.37729 21.56923 1.000 122.97936 83 VAL A CA 1
ATOM 639 C C . VAL A 1 83 ? 241.67435 24.25535 20.82137 1.000 116.00135 83 VAL A C 1
ATOM 640 O O . VAL A 1 83 ? 240.66238 23.72091 21.29441 1.000 102.38265 83 VAL A O 1
ATOM 644 N N . LYS A 1 84 ? 242.19158 23.87639 19.65400 1.000 118.22000 84 LYS A N 1
ATOM 645 C CA . LYS A 1 84 ? 241.53377 22.86604 18.83753 1.000 125.13384 84 LYS A CA 1
ATOM 646 C C . LYS A 1 84 ? 241.55926 21.50325 19.51747 1.000 121.03066 84 LYS A C 1
ATOM 647 O O . LYS A 1 84 ? 240.67762 20.67473 19.26657 1.000 138.29287 84 LYS A O 1
ATOM 653 N N . ASP A 1 85 ? 242.54816 21.25279 20.37138 1.000 107.99647 85 ASP A N 1
ATOM 654 C CA . ASP A 1 85 ? 242.67510 19.98034 21.07003 1.000 109.72740 85 ASP A CA 1
ATOM 655 C C . ASP A 1 85 ? 241.92400 19.94107 22.39794 1.000 106.03051 85 ASP A C 1
ATOM 656 O O . ASP A 1 85 ? 241.92654 18.90057 23.06373 1.000 110.23480 85 ASP A O 1
ATOM 661 N N . ILE A 1 86 ? 241.29903 21.04070 22.80910 1.000 102.90720 86 ILE A N 1
ATOM 662 C CA . ILE A 1 86 ? 240.63817 21.08968 24.11012 1.000 100.66060 86 ILE A CA 1
ATOM 663 C C . ILE A 1 86 ? 239.35930 20.26666 24.07103 1.000 120.31106 86 ILE A C 1
ATOM 664 O O . ILE A 1 86 ? 238.47505 20.50640 23.24016 1.000 132.23058 86 ILE A O 1
ATOM 669 N N . LYS A 1 87 ? 239.25896 19.28717 24.96836 1.000 119.86037 87 LYS A N 1
ATOM 670 C CA . LYS A 1 87 ? 238.02002 18.54005 25.13662 1.000 136.38712 87 LYS A CA 1
ATOM 671 C C . LYS A 1 87 ? 237.12470 19.22215 26.16168 1.000 140.95703 87 LYS A C 1
ATOM 672 O O . LYS A 1 87 ? 237.54019 19.38861 27.31840 1.000 131.21733 87 LYS A O 1
ATOM 678 N N . PRO A 1 88 ? 235.90797 19.62196 25.79301 1.000 174.85347 88 PRO A N 1
ATOM 679 C CA . PRO A 1 88 ? 234.99920 20.24216 26.76633 1.000 189.98270 88 PRO A CA 1
ATOM 680 C C . PRO A 1 88 ? 234.65963 19.31205 27.92627 1.000 194.07652 88 PRO A C 1
ATOM 681 O O . PRO A 1 88 ? 234.38489 18.12257 27.74418 1.000 183.07012 88 PRO A O 1
ATOM 685 N N . LYS A 1 89 ? 234.70627 19.87555 29.13485 1.000 201.41729 89 LYS A N 1
ATOM 686 C CA . LYS A 1 89 ? 234.25994 19.16182 30.32889 1.000 206.07021 89 LYS A CA 1
ATOM 687 C C . LYS A 1 89 ? 232.79889 18.74505 30.20030 1.000 196.37593 89 LYS A C 1
ATOM 688 O O . LYS A 1 89 ? 232.40406 17.66307 30.65311 1.000 175.14849 89 LYS A O 1
ATOM 694 N N . ASN A 1 90 ? 231.99114 19.59589 29.57853 1.000 200.13219 90 ASN A N 1
ATOM 695 C CA . ASN A 1 90 ? 230.53347 19.60911 29.60892 1.000 197.52657 90 ASN A CA 1
ATOM 696 C C . ASN A 1 90 ? 229.99369 19.60557 28.18652 1.000 184.17354 90 ASN A C 1
ATOM 697 O O . ASN A 1 90 ? 229.09056 20.36143 27.82864 1.000 185.75745 90 ASN A O 1
ATOM 702 N N . LYS A 1 91 ? 230.57571 18.73162 27.36053 1.000 173.40620 91 LYS A N 1
ATOM 703 C CA . LYS A 1 91 ? 230.38167 18.70130 25.91200 1.000 175.09417 91 LYS A CA 1
ATOM 704 C C . LYS A 1 91 ? 228.92988 18.96094 25.53878 1.000 177.84569 91 LYS A C 1
ATOM 705 O O . LYS A 1 91 ? 228.64510 19.70619 24.59417 1.000 162.29443 91 LYS A O 1
ATOM 711 N N . GLU A 1 92 ? 228.00420 18.29406 26.22811 1.000 184.65827 92 GLU A N 1
ATOM 712 C CA . GLU A 1 92 ? 226.58081 18.45925 25.95945 1.000 175.88184 92 GLU A CA 1
ATOM 713 C C . GLU A 1 92 ? 226.16617 19.93302 25.93413 1.000 170.81830 92 GLU A C 1
ATOM 714 O O . GLU A 1 92 ? 225.34553 20.33221 25.10131 1.000 173.32168 92 GLU A O 1
ATOM 720 N N . ILE A 1 93 ? 226.71788 20.76068 26.82319 1.000 173.59974 93 ILE A N 1
ATOM 721 C CA . ILE A 1 93 ? 226.46581 22.20402 26.76661 1.000 169.96343 93 ILE A CA 1
ATOM 722 C C . ILE A 1 93 ? 227.24829 22.83895 25.62340 1.000 161.03043 93 ILE A C 1
ATOM 723 O O . ILE A 1 93 ? 228.14300 22.21863 25.03910 1.000 161.31566 93 ILE A O 1
ATOM 728 N N . TYR A 1 94 ? 226.87275 24.07153 25.28125 1.000 154.74408 94 TYR A N 1
ATOM 729 C CA . TYR A 1 94 ? 227.21646 24.90478 24.12422 1.000 144.37261 94 TYR A CA 1
ATOM 730 C C . TYR A 1 94 ? 226.49587 24.43836 22.87359 1.000 138.04728 94 TYR A C 1
ATOM 731 O O . TYR A 1 94 ? 226.63391 25.08506 21.82761 1.000 130.11101 94 TYR A O 1
ATOM 740 N N . LYS A 1 95 ? 225.73272 23.35630 22.93370 1.000 138.28261 95 LYS A N 1
ATOM 741 C CA . LYS A 1 95 ? 224.73895 23.11277 21.90665 1.000 129.16591 95 LYS A CA 1
ATOM 742 C C . LYS A 1 95 ? 223.42392 23.79330 22.23552 1.000 130.85775 95 LYS A C 1
ATOM 743 O O . LYS A 1 95 ? 222.70037 24.20162 21.32085 1.000 136.43754 95 LYS A O 1
ATOM 749 N N . LYS A 1 96 ? 223.11044 23.92922 23.52720 1.000 139.86384 96 LYS A N 1
ATOM 750 C CA . LYS A 1 96 ? 221.83935 24.48930 23.96449 1.000 145.67981 96 LYS A CA 1
ATOM 751 C C . LYS A 1 96 ? 221.88971 25.98960 24.22141 1.000 138.09787 96 LYS A C 1
ATOM 752 O O . LYS A 1 96 ? 220.83262 26.62880 24.25007 1.000 139.15820 96 LYS A O 1
ATOM 758 N N . LEU A 1 97 ? 223.07579 26.56509 24.41068 1.000 138.13416 97 LEU A N 1
ATOM 759 C CA . LEU A 1 97 ? 223.16934 27.94446 24.87950 1.000 136.87010 97 LEU A CA 1
ATOM 760 C C . LEU A 1 97 ? 222.69316 28.92635 23.81891 1.000 124.55752 97 LEU A C 1
ATOM 761 O O . LEU A 1 97 ? 223.16801 28.90804 22.67853 1.000 116.21500 97 LEU A O 1
ATOM 766 N N . ASP A 1 98 ? 221.75803 29.79606 24.20073 1.000 123.24195 98 ASP A N 1
ATOM 767 C CA . ASP A 1 98 ? 221.28571 30.82552 23.28635 1.000 122.71368 98 ASP A CA 1
ATOM 768 C C . ASP A 1 98 ? 222.15989 32.07215 23.28847 1.000 127.50665 98 ASP A C 1
ATOM 769 O O . ASP A 1 98 ? 222.39638 32.65587 22.22506 1.000 136.74866 98 ASP A O 1
ATOM 774 N N . ALA A 1 99 ? 222.64846 32.49340 24.45498 1.000 130.37279 99 ALA A N 1
ATOM 775 C CA . ALA A 1 99 ? 223.43228 33.71985 24.54775 1.000 132.52025 99 ALA A CA 1
ATOM 776 C C . ALA A 1 99 ? 224.52051 33.57057 25.60472 1.000 113.89965 99 ALA A C 1
ATOM 777 O O . ALA A 1 99 ? 224.42898 32.73404 26.50719 1.000 125.39453 99 ALA A O 1
ATOM 779 N N . ILE A 1 100 ? 225.57015 34.38370 25.46591 1.000 102.36940 100 ILE A N 1
ATOM 780 C CA . ILE A 1 100 ? 226.67469 34.43031 26.42086 1.000 108.26711 100 ILE A CA 1
ATOM 781 C C . ILE A 1 100 ? 227.09864 35.87982 26.65002 1.000 96.86964 100 ILE A C 1
ATOM 782 O O . ILE A 1 100 ? 227.39243 36.60372 25.69326 1.000 87.30540 100 ILE A O 1
ATOM 787 N N . VAL A 1 101 ? 227.10877 36.31130 27.92306 1.000 100.08936 101 VAL A N 1
ATOM 788 C CA . VAL A 1 101 ? 227.50505 37.66615 28.30083 1.000 92.78687 101 VAL A CA 1
ATOM 789 C C . VAL A 1 101 ? 228.93080 37.65053 28.83095 1.000 89.98277 101 VAL A C 1
ATOM 790 O O . VAL A 1 101 ? 229.38742 36.66611 29.41976 1.000 99.45225 101 VAL A O 1
ATOM 794 N N . ILE A 1 102 ? 229.64241 38.75769 28.61782 1.000 84.79102 102 ILE A N 1
ATOM 795 C CA . ILE A 1 102 ? 231.01515 38.93011 29.08549 1.000 81.99663 102 ILE A CA 1
ATOM 796 C C . ILE A 1 102 ? 231.15701 40.33508 29.65806 1.000 80.72897 102 ILE A C 1
ATOM 797 O O . ILE A 1 102 ? 231.13811 41.31729 28.90979 1.000 76.84576 102 ILE A O 1
ATOM 802 N N . ASP A 1 103 ? 231.28991 40.43235 30.96957 1.000 84.26003 103 ASP A N 1
ATOM 803 C CA . ASP A 1 103 ? 231.45048 41.70685 31.65218 1.000 83.67656 103 ASP A CA 1
ATOM 804 C C . ASP A 1 103 ? 232.92297 42.10547 31.70006 1.000 79.48200 103 ASP A C 1
ATOM 805 O O . ASP A 1 103 ? 233.82394 41.27741 31.54887 1.000 78.24781 103 ASP A O 1
ATOM 810 N N . GLU A 1 104 ? 233.15133 43.40529 31.89694 1.000 86.52461 104 GLU A N 1
ATOM 811 C CA . GLU A 1 104 ? 234.49628 43.97733 31.94638 1.000 76.86218 104 GLU A CA 1
ATOM 812 C C . GLU A 1 104 ? 235.31762 43.55594 30.73579 1.000 78.48678 104 GLU A C 1
ATOM 813 O O . GLU A 1 104 ? 236.49300 43.20013 30.84197 1.000 85.48379 104 GLU A O 1
ATOM 819 N N . VAL A 1 105 ? 234.67543 43.59647 29.56768 1.000 70.56689 105 VAL A N 1
ATOM 820 C CA . VAL A 1 105 ? 235.30490 43.23115 28.30993 1.000 63.13970 105 VAL A CA 1
ATOM 821 C C . VAL A 1 105 ? 236.50075 44.10948 27.97455 1.000 61.11613 105 VAL A C 1
ATOM 822 O O . VAL A 1 105 ? 237.27673 43.77288 27.07845 1.000 68.86959 105 VAL A O 1
ATOM 826 N N . SER A 1 106 ? 236.67107 45.22606 28.67915 1.000 69.38706 106 SER A N 1
ATOM 827 C CA . SER A 1 106 ? 237.80157 46.10448 28.41306 1.000 71.34867 106 SER A CA 1
ATOM 828 C C . SER A 1 106 ? 239.12078 45.36763 28.59382 1.000 70.43742 106 SER A C 1
ATOM 829 O O . SER A 1 106 ? 240.07337 45.58985 27.83604 1.000 80.42701 106 SER A O 1
ATOM 832 N N . MET A 1 107 ? 239.19240 44.47394 29.57920 1.000 65.57754 107 MET A N 1
ATOM 833 C CA . MET A 1 107 ? 240.43698 43.80310 29.92972 1.000 92.31479 107 MET A CA 1
ATOM 834 C C . MET A 1 107 ? 240.51977 42.38596 29.36787 1.000 85.17593 107 MET A C 1
ATOM 835 O O . MET A 1 107 ? 241.12063 41.50131 29.98659 1.000 85.00260 107 MET A O 1
ATOM 840 N N . VAL A 1 108 ? 239.93382 42.15621 28.19633 1.000 79.51497 108 VAL A N 1
ATOM 841 C CA . VAL A 1 108 ? 240.04371 40.88957 27.47955 1.000 83.84686 108 VAL A CA 1
ATOM 842 C C . VAL A 1 108 ? 240.92074 41.12121 26.25869 1.000 77.88302 108 VAL A C 1
ATOM 843 O O . VAL A 1 108 ? 240.56922 41.92342 25.38419 1.000 74.35251 108 VAL A O 1
ATOM 847 N N . ARG A 1 109 ? 242.06946 40.44575 26.20279 1.000 68.82361 109 ARG A N 1
ATOM 848 C CA . ARG A 1 109 ? 242.97761 40.72785 25.10503 1.000 58.60848 109 ARG A CA 1
ATOM 849 C C . ARG A 1 109 ? 242.48920 40.06303 23.82151 1.000 53.10365 109 ARG A C 1
ATOM 850 O O . ARG A 1 109 ? 241.68919 39.12370 23.83976 1.000 46.23718 109 ARG A O 1
ATOM 858 N N . ALA A 1 110 ? 242.99975 40.57003 22.69526 1.000 58.26520 110 ALA A N 1
ATOM 859 C CA . ALA A 1 110 ? 242.50981 40.14337 21.38796 1.000 64.09458 110 ALA A CA 1
ATOM 860 C C . ALA A 1 110 ? 242.67973 38.64427 21.17279 1.000 74.92166 110 ALA A C 1
ATOM 861 O O . ALA A 1 110 ? 241.76557 37.97693 20.67579 1.000 82.38383 110 ALA A O 1
ATOM 863 N N . ASP A 1 111 ? 243.83888 38.09597 21.55522 1.000 75.36117 111 ASP A N 1
ATOM 864 C CA . ASP A 1 111 ? 244.12147 36.68129 21.30980 1.000 67.34602 111 ASP A CA 1
ATOM 865 C C . ASP A 1 111 ? 243.11496 35.78432 22.01683 1.000 78.30656 111 ASP A C 1
ATOM 866 O O . ASP A 1 111 ? 242.65058 34.78499 21.45243 1.000 78.21551 111 ASP A O 1
ATOM 871 N N . LEU A 1 112 ? 242.75725 36.13451 23.25115 1.000 76.73707 112 LEU A N 1
ATOM 872 C CA . LEU A 1 112 ? 241.79204 35.33601 23.99044 1.000 69.86542 112 LEU A CA 1
ATOM 873 C C . LEU A 1 112 ? 240.42189 35.41895 23.33935 1.000 81.53092 112 LEU A C 1
ATOM 874 O O . LEU A 1 112 ? 239.69186 34.42142 23.28324 1.000 86.14276 112 LEU A O 1
ATOM 879 N N . PHE A 1 113 ? 240.06789 36.59549 22.81686 1.000 79.49393 113 PHE A N 1
ATOM 880 C CA . PHE A 1 113 ? 238.78930 36.74098 22.13525 1.000 78.28583 113 PHE A CA 1
ATOM 881 C C . PHE A 1 113 ? 238.73034 35.84985 20.90102 1.000 77.39840 113 PHE A C 1
ATOM 882 O O . PHE A 1 113 ? 237.70923 35.20507 20.63705 1.000 77.34598 113 PHE A O 1
ATOM 890 N N . ASP A 1 114 ? 239.82816 35.77729 20.14894 1.000 74.65474 114 ASP A N 1
ATOM 891 C CA . ASP A 1 114 ? 239.85010 34.91372 18.97528 1.000 82.65418 114 ASP A CA 1
ATOM 892 C C . ASP A 1 114 ? 239.77613 33.44375 19.36647 1.000 85.79493 114 ASP A C 1
ATOM 893 O O . ASP A 1 114 ? 239.16657 32.63699 18.65459 1.000 103.42631 114 ASP A O 1
ATOM 898 N N . CYS A 1 115 ? 240.39095 33.07378 20.49144 1.000 74.87071 115 CYS A N 1
ATOM 899 C CA . CYS A 1 115 ? 240.29965 31.69279 20.95081 1.000 82.87565 115 CYS A CA 1
ATOM 900 C C . CYS A 1 115 ? 238.86831 31.33637 21.32256 1.000 82.54013 115 CYS A C 1
ATOM 901 O O . CYS A 1 115 ? 238.40364 30.22245 21.05046 1.000 90.37326 115 CYS A O 1
ATOM 904 N N . ILE A 1 116 ? 238.16091 32.27616 21.94595 1.000 72.55049 116 ILE A N 1
ATOM 905 C CA . ILE A 1 116 ? 236.76084 32.06371 22.29691 1.000 74.25878 116 ILE A CA 1
ATOM 906 C C . ILE A 1 116 ? 235.93183 31.82515 21.04408 1.000 75.60720 116 ILE A C 1
ATOM 907 O O . ILE A 1 116 ? 235.11075 30.90341 20.98658 1.000 77.83739 116 ILE A O 1
ATOM 912 N N . ASN A 1 117 ? 236.12907 32.66220 20.02598 1.000 76.40428 117 ASN A N 1
ATOM 913 C CA . ASN A 1 117 ? 235.34376 32.54136 18.80292 1.000 84.61419 117 ASN A CA 1
ATOM 914 C C . ASN A 1 117 ? 235.60010 31.20568 18.12503 1.000 84.92821 117 ASN A C 1
ATOM 915 O O . ASN A 1 117 ? 234.66249 30.55454 17.65278 1.000 91.70108 117 ASN A O 1
ATOM 920 N N . GLU A 1 118 ? 236.86341 30.78331 18.06500 1.000 86.15377 118 GLU A N 1
ATOM 921 C CA . GLU A 1 118 ? 237.18580 29.49100 17.47070 1.000 98.39965 118 GLU A CA 1
ATOM 922 C C . GLU A 1 118 ? 236.54446 28.35765 18.25737 1.000 91.77510 118 GLU A C 1
ATOM 923 O O . GLU A 1 118 ? 235.99015 27.41931 17.67164 1.000 104.19787 118 GLU A O 1
ATOM 929 N N . PHE A 1 119 ? 236.59956 28.43312 19.58573 1.000 87.66293 119 PHE A N 1
ATOM 930 C CA . PHE A 1 119 ? 236.04992 27.36664 20.41477 1.000 88.84779 119 PHE A CA 1
ATOM 931 C C . PHE A 1 119 ? 234.54378 27.22886 20.20521 1.000 92.30249 119 PHE A C 1
ATOM 932 O O . PHE A 1 119 ? 234.02653 26.12151 20.01565 1.000 92.73325 119 PHE A O 1
ATOM 940 N N . LEU A 1 120 ? 233.81566 28.34152 20.26375 1.000 100.51094 120 LEU A N 1
ATOM 941 C CA . LEU A 1 120 ? 232.38105 28.27940 20.00321 1.000 99.17059 120 LEU A CA 1
ATOM 942 C C . LEU A 1 120 ? 232.07523 27.97232 18.54426 1.000 94.62632 120 LEU A C 1
ATOM 943 O O . LEU A 1 120 ? 230.99840 27.45370 18.23381 1.000 96.10705 120 LEU A O 1
ATOM 948 N N . LYS A 1 121 ? 232.98688 28.29425 17.63343 1.000 95.27930 121 LYS A N 1
ATOM 949 C CA . LYS A 1 121 ? 232.74250 27.97104 16.23639 1.000 100.47934 121 LYS A CA 1
ATOM 950 C C . LYS A 1 121 ? 232.83422 26.47332 15.97912 1.000 117.66096 121 LYS A C 1
ATOM 951 O O . LYS A 1 121 ? 232.22215 25.98829 15.02199 1.000 137.75130 121 LYS A O 1
ATOM 957 N N . ILE A 1 122 ? 233.57558 25.73064 16.80476 1.000 111.93621 122 ILE A N 1
ATOM 958 C CA . ILE A 1 122 ? 233.72251 24.29213 16.59008 1.000 129.77468 122 ILE A CA 1
ATOM 959 C C . ILE A 1 122 ? 232.71421 23.49935 17.41979 1.000 121.90372 122 ILE A C 1
ATOM 960 O O . ILE A 1 122 ? 232.28155 22.41689 17.00754 1.000 130.58088 122 ILE A O 1
ATOM 965 N N . HIS A 1 123 ? 232.30283 24.03091 18.56902 1.000 103.44507 123 HIS A N 1
ATOM 966 C CA . HIS A 1 123 ? 231.39438 23.31652 19.45584 1.000 103.12190 123 HIS A CA 1
ATOM 967 C C . HIS A 1 123 ? 230.04641 24.00135 19.60023 1.000 103.49505 123 HIS A C 1
ATOM 968 O O . HIS A 1 123 ? 229.22415 23.56608 20.41222 1.000 112.07724 123 HIS A O 1
ATOM 975 N N . GLY A 1 124 ? 229.79079 25.04874 18.82939 1.000 106.03826 124 GLY A N 1
ATOM 976 C CA . GLY A 1 124 ? 228.57916 25.81488 18.99291 1.000 103.85295 124 GLY A CA 1
ATOM 977 C C . GLY A 1 124 ? 227.38264 25.14744 18.36280 1.000 110.49805 124 GLY A C 1
ATOM 978 O O . GLY A 1 124 ? 227.44571 24.04560 17.81617 1.000 107.27397 124 GLY A O 1
ATOM 979 N N . LYS A 1 125 ? 226.24900 25.83863 18.47488 1.000 113.46870 125 LYS A N 1
ATOM 980 C CA . LYS A 1 125 ? 225.02246 25.35439 17.86198 1.000 105.15706 125 LYS A CA 1
ATOM 981 C C . LYS A 1 125 ? 225.22018 25.15490 16.36990 1.000 112.73742 125 LYS A C 1
ATOM 982 O O . LYS A 1 125 ? 225.06375 24.04745 15.84399 1.000 115.95372 125 LYS A O 1
ATOM 988 N N . GLN A 1 126 ? 225.58330 26.23080 15.67294 1.000 118.06787 126 GLN A N 1
ATOM 989 C CA . GLN A 1 126 ? 225.83117 26.23142 14.23504 1.000 125.99774 126 GLN A CA 1
ATOM 990 C C . GLN A 1 126 ? 227.33194 26.29227 13.97985 1.000 126.86728 126 GLN A C 1
ATOM 991 O O . GLN A 1 126 ? 227.90561 27.38920 13.87814 1.000 111.99501 126 GLN A O 1
ATOM 997 N N . PRO A 1 127 ? 228.01549 25.15203 13.85937 1.000 125.54493 127 PRO A N 1
ATOM 998 C CA . PRO A 1 127 ? 229.47508 25.18939 13.70886 1.000 117.31762 127 PRO A CA 1
ATOM 999 C C . PRO A 1 1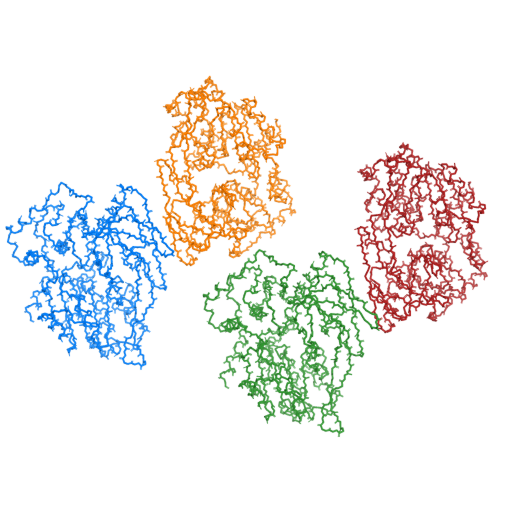27 ? 229.89023 25.81319 12.38446 1.000 120.46350 127 PRO A C 1
ATOM 1000 O O . PRO A 1 127 ? 229.24938 25.61614 11.34891 1.000 131.36901 127 PRO A O 1
ATOM 1004 N N . GLY A 1 128 ? 230.98227 26.56831 12.42578 1.000 117.72072 128 GLY A N 1
ATOM 1005 C CA . GLY A 1 128 ? 231.44859 27.27239 11.24873 1.000 120.32782 128 GLY A CA 1
ATOM 1006 C C . GLY A 1 128 ? 231.07468 28.74072 11.26439 1.000 118.22484 128 GLY A C 1
ATOM 1007 O O . GLY A 1 128 ? 231.86206 29.59888 10.85347 1.000 118.40236 128 GLY A O 1
ATOM 1008 N N . GLU A 1 129 ? 229.87087 29.03928 11.73627 1.000 118.93218 129 GLU A N 1
ATOM 1009 C CA . GLU A 1 129 ? 229.41482 30.41233 11.85382 1.000 119.29076 129 GLU A CA 1
ATOM 1010 C C . GLU A 1 129 ? 230.00910 31.07072 13.09698 1.000 118.39058 129 GLU A C 1
ATOM 1011 O O . GLU A 1 129 ? 230.40921 30.38303 14.03919 1.000 125.57846 129 GLU A O 1
ATOM 1017 N N . PRO A 1 130 ? 230.09086 32.40429 13.11657 1.000 119.15829 130 PRO A N 1
ATOM 1018 C CA . PRO A 1 130 ? 230.70893 33.10083 14.26073 1.000 94.29432 130 PRO A CA 1
ATOM 1019 C C . PRO A 1 130 ? 230.06721 32.71851 15.58505 1.000 90.96192 130 PRO A C 1
ATOM 1020 O O . PRO A 1 130 ? 228.85802 32.86256 15.77507 1.000 90.73813 130 PRO A O 1
ATOM 1024 N N . PHE A 1 131 ? 230.89786 32.22251 16.50044 1.000 88.69354 131 PHE A N 1
ATOM 1025 C CA . PHE A 1 131 ? 230.49585 31.80588 17.84304 1.000 85.70114 131 PHE A CA 1
ATOM 1026 C C . PHE A 1 131 ? 229.47082 30.67798 17.82140 1.000 88.73503 131 PHE A C 1
ATOM 1027 O O . PHE A 1 131 ? 228.70530 30.51383 18.77596 1.000 86.78656 131 PHE A O 1
ATOM 1035 N N . GLY A 1 132 ? 229.43897 29.88831 16.75402 1.000 93.83423 132 GLY A N 1
ATOM 1036 C CA . GLY A 1 132 ? 228.41416 28.86905 16.63079 1.000 97.24088 132 GLY A CA 1
ATOM 1037 C C . GLY A 1 132 ? 227.01115 29.43215 16.60726 1.000 105.55104 132 GLY A C 1
ATOM 1038 O O . GLY A 1 132 ? 226.06649 28.74516 17.00807 1.000 105.70174 132 GLY A O 1
ATOM 1039 N N . GLY A 1 133 ? 226.85099 30.67566 16.15447 1.000 116.61915 133 GLY A N 1
ATOM 1040 C CA . GLY A 1 133 ? 225.55627 31.32451 16.09619 1.000 110.65418 133 GLY A CA 1
ATOM 1041 C C . GLY A 1 133 ? 225.02420 31.83373 17.41801 1.000 93.72565 133 GLY A C 1
ATOM 1042 O O . GLY A 1 133 ? 223.90058 32.35146 17.45794 1.000 90.74588 133 GLY A O 1
ATOM 1043 N N . ILE A 1 134 ? 225.78676 31.70906 18.49533 1.000 104.41800 134 ILE A N 1
ATOM 1044 C CA . ILE A 1 134 ? 225.31381 32.10403 19.81463 1.000 94.76701 134 ILE A CA 1
ATOM 1045 C C . ILE A 1 134 ? 225.46290 33.61097 19.96589 1.000 90.96806 134 ILE A C 1
ATOM 1046 O O . ILE A 1 134 ? 226.53712 34.17101 19.71697 1.000 79.12901 134 ILE A O 1
ATOM 1051 N N . GLN A 1 135 ? 224.38159 34.26812 20.37631 1.000 101.97562 135 GLN A N 1
ATOM 1052 C CA . GLN A 1 135 ? 224.37203 35.71673 20.55279 1.000 95.08540 135 GLN A CA 1
ATOM 1053 C C . GLN A 1 135 ? 225.35372 36.13777 21.63614 1.000 81.37266 135 GLN A C 1
ATOM 1054 O O . GLN A 1 135 ? 225.27226 35.66798 22.77337 1.000 82.84983 135 GLN A O 1
ATOM 1060 N N . LEU A 1 136 ? 226.28965 37.01298 21.28212 1.000 86.65681 136 LEU A N 1
ATOM 1061 C CA . LEU A 1 136 ? 227.31802 37.47662 22.20495 1.000 79.32389 136 LEU A CA 1
ATOM 1062 C C . LEU A 1 136 ? 227.00961 38.88121 22.72363 1.000 73.27890 136 LEU A C 1
ATOM 1063 O O . LEU A 1 136 ? 226.75223 39.79909 21.93847 1.000 77.29754 136 LEU A O 1
ATOM 1068 N N . ILE A 1 137 ? 227.04734 39.04338 24.04364 1.000 71.68392 137 ILE A N 1
ATOM 1069 C CA . ILE A 1 137 ? 226.78100 40.31549 24.70864 1.000 74.96076 137 ILE A CA 1
ATOM 1070 C C . ILE A 1 137 ? 228.04135 40.75358 25.44283 1.000 78.42020 137 ILE A C 1
ATOM 1071 O O . ILE A 1 137 ? 228.49956 40.05854 26.35877 1.000 80.92489 137 ILE A O 1
ATOM 1076 N N . LEU A 1 138 ? 228.60815 41.89259 25.04118 1.000 76.24145 138 LEU A N 1
ATOM 1077 C CA . LEU A 1 138 ? 229.79068 42.44714 25.68889 1.000 65.28821 138 LEU A CA 1
ATOM 1078 C C . LEU A 1 138 ? 229.43687 43.70360 26.48072 1.000 67.80720 138 LEU A C 1
ATOM 1079 O O . LEU A 1 138 ? 228.70557 44.57228 25.99040 1.000 74.26602 138 LEU A O 1
ATOM 1084 N N . ILE A 1 139 ? 229.95747 43.78541 27.70809 1.000 70.40070 139 ILE A N 1
ATOM 1085 C CA . ILE A 1 139 ? 229.72018 44.88720 28.64050 1.000 66.84725 139 ILE A CA 1
ATOM 1086 C C . ILE A 1 139 ? 231.04591 45.29889 29.27674 1.000 66.93209 139 ILE A C 1
ATOM 1087 O O . ILE A 1 139 ? 231.73012 44.45926 29.87200 1.000 71.76862 139 ILE A O 1
ATOM 1092 N N . GLY A 1 140 ? 231.42252 46.56907 29.14854 1.000 61.39336 140 GLY A N 1
ATOM 1093 C CA . GLY A 1 140 ? 232.69778 46.97460 29.71702 1.000 56.76537 140 GLY A CA 1
ATOM 1094 C C . GLY A 1 140 ? 232.94281 48.46395 29.60517 1.000 59.83492 140 GLY A C 1
ATOM 1095 O O . GLY A 1 140 ? 232.13165 49.21649 29.05984 1.000 69.35521 140 GLY A O 1
ATOM 1096 N N . ASP A 1 141 ? 234.07421 48.88035 30.17143 1.000 57.71942 141 ASP A N 1
ATOM 1097 C CA . ASP A 1 141 ? 234.50037 50.28042 30.24573 1.000 61.38425 141 ASP A CA 1
ATOM 1098 C C . ASP A 1 141 ? 235.61997 50.53822 29.23626 1.000 64.22455 141 ASP A C 1
ATOM 1099 O O . ASP A 1 141 ? 236.79659 50.37230 29.55197 1.000 61.84591 141 ASP A O 1
ATOM 1104 N N . LEU A 1 142 ? 235.24330 50.91898 28.01021 1.000 75.78665 142 LEU A N 1
ATOM 1105 C CA . LEU A 1 142 ? 236.22079 51.20669 26.95714 1.000 72.69438 142 LEU A CA 1
ATOM 1106 C C . LEU A 1 142 ? 237.32885 52.14073 27.42925 1.000 72.78649 142 LEU A C 1
ATOM 1107 O O . LEU A 1 142 ? 238.46157 52.05635 26.93940 1.000 72.82803 142 LEU A O 1
ATOM 1112 N N . TYR A 1 143 ? 237.02421 53.04220 28.36420 1.000 73.98939 143 TYR A N 1
ATOM 1113 C CA . TYR A 1 143 ? 237.98411 54.04151 28.83042 1.000 75.92258 143 TYR A CA 1
ATOM 1114 C C . TYR A 1 143 ? 238.92896 53.42284 29.86105 1.000 72.65756 143 TYR A C 1
ATOM 1115 O O . TYR A 1 143 ? 239.04984 53.87056 30.99880 1.000 71.47607 143 TYR A O 1
ATOM 1124 N N . GLN A 1 144 ? 239.60419 52.36029 29.43468 1.000 70.49839 144 GLN A N 1
ATOM 1125 C CA . GLN A 1 144 ? 240.39683 51.53805 30.33304 1.000 69.91715 144 GLN A CA 1
ATOM 1126 C C . GLN A 1 144 ? 241.75601 51.21291 29.72438 1.000 73.90155 144 GLN A C 1
ATOM 1127 O O . GLN A 1 144 ? 241.90135 51.06586 28.50735 1.000 73.94276 144 GLN A O 1
ATOM 1133 N N . LEU A 1 145 ? 242.74736 51.10580 30.60141 1.000 74.31361 145 LEU A N 1
ATOM 1134 C CA . LEU A 1 145 ? 244.10179 50.69354 30.26518 1.000 75.19418 145 LEU A CA 1
ATOM 1135 C C . LEU A 1 145 ? 244.09959 49.36801 29.50533 1.000 67.18921 145 LEU A C 1
ATOM 1136 O O . LEU A 1 145 ? 243.53693 48.38022 29.99917 1.000 64.73718 145 LEU A O 1
ATOM 1141 N N . PRO A 1 146 ? 244.67558 49.31484 28.30708 1.000 70.10537 146 PRO A N 1
ATOM 1142 C CA . PRO A 1 146 ? 244.62626 48.08703 27.50188 1.000 74.17645 146 PRO A CA 1
ATOM 1143 C C . PRO A 1 146 ? 245.30093 46.93354 28.21884 1.000 66.59924 146 PRO A C 1
ATOM 1144 O O . PRO A 1 146 ? 246.15372 47.14592 29.09302 1.000 68.05051 146 PRO A O 1
ATOM 1148 N N . PRO A 1 147 ? 244.94822 45.69764 27.87137 1.000 64.55053 147 PRO A N 1
ATOM 1149 C CA . PRO A 1 147 ? 245.53085 44.53816 28.55964 1.000 69.92132 147 PRO A CA 1
ATOM 1150 C C . PRO A 1 147 ? 247.01539 44.42088 28.26003 1.000 78.31422 147 PRO A C 1
ATOM 1151 O O . PRO A 1 147 ? 247.43445 44.42722 27.10071 1.000 76.43190 147 PRO A O 1
ATOM 1155 N N . VAL A 1 148 ? 247.80839 44.33678 29.32792 1.000 89.72886 148 VAL A N 1
ATOM 1156 C CA . VAL A 1 148 ? 249.25627 44.36799 29.19955 1.000 88.29601 148 VAL A CA 1
ATOM 1157 C C . VAL A 1 148 ? 249.74332 43.19454 28.35343 1.000 79.80539 148 VAL A C 1
ATOM 1158 O O . VAL A 1 148 ? 249.09951 42.14055 28.27088 1.000 73.56668 148 VAL A O 1
ATOM 1162 N N . VAL A 1 149 ? 250.89559 43.39228 27.70959 1.000 83.79377 149 VAL A N 1
ATOM 1163 C CA . VAL A 1 149 ? 251.51121 42.41854 26.81061 1.000 76.70696 149 VAL A CA 1
ATOM 1164 C C . VAL A 1 149 ? 253.00354 42.39374 27.12082 1.000 86.74264 149 VAL A C 1
ATOM 1165 O O . VAL A 1 149 ? 253.70069 43.39337 26.90850 1.000 95.85701 149 VAL A O 1
ATOM 1169 N N . THR A 1 150 ? 253.47947 41.28384 27.68984 1.000 83.14848 150 THR A N 1
ATOM 1170 C CA . THR A 1 150 ? 254.85510 41.19610 28.16680 1.000 79.14398 150 THR A CA 1
ATOM 1171 C C . THR A 1 150 ? 255.84802 41.44256 27.03882 1.000 80.78970 150 THR A C 1
ATOM 1172 O O . THR A 1 150 ? 255.53953 41.29311 25.85529 1.000 93.81232 150 THR A O 1
ATOM 1176 N N . SER A 1 151 ? 257.06607 41.81387 27.43529 1.000 81.07650 151 SER A N 1
ATOM 1177 C CA . SER A 1 151 ? 258.08330 42.20078 26.46537 1.000 92.74150 151 SER A CA 1
ATOM 1178 C C . SER A 1 151 ? 258.41939 41.06566 25.50804 1.000 99.61093 151 SER A C 1
ATOM 1179 O O . SER A 1 151 ? 258.73232 41.31553 24.33709 1.000 102.38103 151 SER A O 1
ATOM 1182 N N . SER A 1 152 ? 258.35886 39.81874 25.98208 1.000 88.73089 152 SER A N 1
ATOM 1183 C CA . SER A 1 152 ? 258.63932 38.67742 25.11862 1.000 82.48882 152 SER A CA 1
ATOM 1184 C C . SER A 1 152 ? 257.59724 38.56710 24.01539 1.000 85.12179 152 SER A C 1
ATOM 1185 O O . SER A 1 152 ? 257.93176 38.47558 22.82719 1.000 80.93039 152 SER A O 1
ATOM 1188 N N . GLU A 1 153 ? 256.32029 38.55351 24.40403 1.000 80.41842 153 GLU A N 1
ATOM 1189 C CA . GLU A 1 153 ? 255.22394 38.48881 23.44445 1.000 79.97428 153 GLU A CA 1
ATOM 1190 C C . GLU A 1 153 ? 255.22634 39.65484 22.46403 1.000 79.64392 153 GLU A C 1
ATOM 1191 O O . GLU A 1 153 ? 254.70407 39.52893 21.34984 1.000 83.75483 153 GLU A O 1
ATOM 1197 N N . LYS A 1 154 ? 255.81532 40.78584 22.85827 1.000 79.48201 154 LYS A N 1
ATOM 1198 C CA . LYS A 1 154 ? 255.60688 42.05272 22.16067 1.000 79.72331 154 LYS A CA 1
ATOM 1199 C C . LYS A 1 154 ? 255.93251 41.95743 20.67115 1.000 76.62901 154 LYS A C 1
ATOM 1200 O O . LYS A 1 154 ? 255.17533 42.45315 19.82716 1.000 74.43938 154 LYS A O 1
ATOM 1206 N N . LYS A 1 155 ? 257.08071 41.36331 20.33627 1.000 78.56412 155 LYS A N 1
ATOM 1207 C CA . LYS A 1 155 ? 257.56315 41.37494 18.95689 1.000 79.10424 155 LYS A CA 1
ATOM 1208 C C . LYS A 1 155 ? 256.52643 40.81676 17.98617 1.000 83.22656 155 LYS A C 1
ATOM 1209 O O . LYS A 1 155 ? 256.15255 41.48399 17.01400 1.000 91.51546 155 LYS A O 1
ATOM 1215 N N . PHE A 1 156 ? 256.04453 39.59989 18.22905 1.000 81.90998 156 PHE A N 1
ATOM 1216 C CA . PHE A 1 156 ? 255.10975 38.98566 17.29591 1.000 84.46604 156 PHE A CA 1
ATOM 1217 C C . PHE A 1 156 ? 253.65197 39.30932 17.58732 1.000 82.89021 156 PHE A C 1
ATOM 1218 O O . PHE A 1 156 ? 252.82123 39.24333 16.67399 1.000 82.86068 156 PHE A O 1
ATOM 1226 N N . PHE A 1 157 ? 253.31846 39.67119 18.82310 1.000 78.41703 157 PHE A N 1
ATOM 1227 C CA . PHE A 1 157 ? 251.96911 40.14586 19.09063 1.000 73.35205 157 PHE A CA 1
ATOM 1228 C C . PHE A 1 157 ? 251.68314 41.42704 18.32056 1.000 73.14959 157 PHE A C 1
ATOM 1229 O O . PHE A 1 157 ? 250.58275 41.60844 17.79183 1.000 80.09992 157 PHE A O 1
ATOM 1237 N N . SER A 1 158 ? 252.67347 42.31767 18.22775 1.000 74.29303 158 SER A N 1
ATOM 1238 C CA . SER A 1 158 ? 252.50178 43.54691 17.46146 1.000 76.38020 158 SER A CA 1
ATOM 1239 C C . SER A 1 158 ? 252.21492 43.24110 16.00036 1.000 77.87496 158 SER A C 1
ATOM 1240 O O . SER A 1 158 ? 251.57647 44.04556 15.30988 1.000 78.30802 158 SER A O 1
ATOM 1243 N N . GLN A 1 159 ? 252.68234 42.08889 15.51525 1.000 81.54694 159 GLN A N 1
ATOM 1244 C CA . GLN A 1 159 ? 252.50104 41.71722 14.12360 1.000 86.50462 159 GLN A CA 1
ATOM 1245 C C . GLN A 1 159 ? 251.21618 40.96361 13.85599 1.000 87.23404 159 GLN A C 1
ATOM 1246 O O . GLN A 1 159 ? 250.75600 40.94401 12.70915 1.000 90.86172 159 GLN A O 1
ATOM 1252 N N . ILE A 1 160 ? 250.62146 40.35186 14.86713 1.000 84.21268 160 ILE A N 1
ATOM 1253 C CA . ILE A 1 160 ? 249.35078 39.67729 14.66518 1.000 84.80713 160 ILE A CA 1
ATOM 1254 C C . ILE A 1 160 ? 248.18333 40.61027 14.93573 1.000 81.31483 160 ILE A C 1
ATOM 1255 O O . ILE A 1 160 ? 247.24637 40.70483 14.13929 1.000 83.08755 160 ILE A O 1
ATOM 1260 N N . TYR A 1 161 ? 248.23672 41.32854 16.05215 1.000 97.86198 161 TYR A N 1
ATOM 1261 C CA . TYR A 1 161 ? 247.17440 42.23028 16.47220 1.000 100.41613 161 TYR A CA 1
ATOM 1262 C C . TYR A 1 161 ? 247.66678 43.67120 16.47277 1.000 91.98479 161 TYR A C 1
ATOM 1263 O O . TYR A 1 161 ? 248.78109 43.95968 16.92131 1.000 85.12932 161 TYR A O 1
ATOM 1272 N N . LYS A 1 162 ? 246.82726 44.57550 15.96452 1.000 85.68007 162 LYS A N 1
ATOM 1273 C CA . LYS A 1 162 ? 247.19993 45.98434 15.93228 1.000 81.06442 162 LYS A CA 1
ATOM 1274 C C . LYS A 1 162 ? 247.29499 46.57088 17.33201 1.000 79.48927 162 LYS A C 1
ATOM 1275 O O . LYS A 1 162 ? 248.12686 47.45097 17.57827 1.000 118.89818 162 LYS A O 1
ATOM 1281 N N . SER A 1 163 ? 246.46694 46.09799 18.25670 1.000 74.38859 163 SER A N 1
ATOM 1282 C CA . SER A 1 163 ? 246.50314 46.56027 19.63515 1.000 83.27064 163 SER A CA 1
ATOM 1283 C C . SER A 1 163 ? 246.02920 45.42483 20.51711 1.000 71.17155 163 SER A C 1
ATOM 1284 O O . SER A 1 163 ? 245.24722 44.58269 20.06275 1.000 73.24893 163 SER A O 1
ATOM 1287 N N . PRO A 1 164 ? 246.46684 45.37163 21.77912 1.000 70.04474 164 PRO A N 1
ATOM 1288 C CA . PRO A 1 164 ? 245.94456 44.33495 22.67921 1.000 82.22069 164 PRO A CA 1
ATOM 1289 C C . PRO A 1 164 ? 244.48486 44.52540 23.06172 1.000 77.81072 164 PRO A C 1
ATOM 1290 O O . PRO A 1 164 ? 243.94922 43.70838 23.81794 1.000 80.10394 164 PRO A O 1
ATOM 1294 N N . PHE A 1 165 ? 243.81819 45.55827 22.56309 1.000 69.60765 165 PHE A N 1
ATOM 1295 C CA . PHE A 1 165 ? 242.39198 45.70989 22.79610 1.000 58.95783 165 PHE A CA 1
ATOM 1296 C C . PHE A 1 165 ? 241.60965 44.58618 22.13060 1.000 60.34609 165 PHE A C 1
ATOM 1297 O O . PHE A 1 165 ? 241.99702 44.06128 21.08493 1.000 71.17469 165 PHE A O 1
ATOM 1305 N N . PHE A 1 166 ? 240.48180 44.22715 22.74198 1.000 61.11429 166 PHE A N 1
ATOM 1306 C CA . PHE A 1 166 ? 239.64770 43.17717 22.17072 1.000 62.82088 166 PHE A CA 1
ATOM 1307 C C . PHE A 1 166 ? 239.10780 43.56841 20.80088 1.000 61.88276 166 PHE A C 1
ATOM 1308 O O . PHE A 1 166 ? 238.92687 42.70063 19.94211 1.000 62.30103 166 PHE A O 1
ATOM 1316 N N . PHE A 1 167 ? 238.83969 44.86266 20.57679 1.000 75.07244 167 PHE A N 1
ATOM 1317 C CA . PHE A 1 167 ? 238.22286 45.31070 19.32969 1.000 77.62448 167 PHE A CA 1
ATOM 1318 C C . PHE A 1 167 ? 239.19426 45.30696 18.15366 1.000 80.46630 167 PHE A C 1
ATOM 1319 O O . PHE A 1 167 ? 238.75730 45.53281 17.01890 1.000 90.31673 167 PHE A O 1
ATOM 1327 N N . ASP A 1 168 ? 240.48070 45.04766 18.38887 1.000 67.44180 168 ASP A N 1
ATOM 1328 C CA . ASP A 1 168 ? 241.45071 44.87041 17.31487 1.000 73.50679 168 ASP A CA 1
ATOM 1329 C C . ASP A 1 168 ? 241.70925 43.39616 17.02581 1.000 73.41826 168 ASP A C 1
ATOM 1330 O O . ASP A 1 168 ? 242.73275 43.05514 16.42480 1.000 70.54329 168 ASP A O 1
ATOM 1335 N N . SER A 1 169 ? 240.80187 42.52262 17.45506 1.000 91.59017 169 SER A N 1
ATOM 1336 C CA . SER A 1 169 ? 240.84109 41.10187 17.14424 1.000 89.24575 169 SER A CA 1
ATOM 1337 C C . SER A 1 169 ? 240.05247 40.81871 15.86928 1.000 90.72726 169 SER A C 1
ATOM 1338 O O . SER A 1 169 ? 239.03596 41.46343 15.58518 1.000 79.68696 169 SER A O 1
ATOM 1341 N N . ILE A 1 170 ? 240.54650 39.84805 15.09424 1.000 88.85915 170 ILE A N 1
ATOM 1342 C CA . ILE A 1 170 ? 239.97887 39.57110 13.77771 1.000 93.27542 170 ILE A CA 1
ATOM 1343 C C . ILE A 1 170 ? 238.54699 39.06436 13.88917 1.000 96.35101 170 ILE A C 1
ATOM 1344 O O . ILE A 1 170 ? 237.72882 39.28588 12.98576 1.000 89.27910 170 ILE A O 1
ATOM 1349 N N . SER A 1 171 ? 238.21070 38.39862 14.99251 1.000 90.12810 171 SER A N 1
ATOM 1350 C CA . SER A 1 171 ? 236.86534 37.86425 15.14857 1.000 88.03479 171 SER A CA 1
ATOM 1351 C C . SER A 1 171 ? 235.85849 38.97169 15.41657 1.000 87.82979 171 SER A C 1
ATOM 1352 O O . SER A 1 171 ? 234.67415 38.83281 15.08679 1.000 89.64548 171 SER A O 1
ATOM 1355 N N . PHE A 1 172 ? 236.30659 40.07990 16.00060 1.000 83.85219 172 PHE A N 1
ATOM 1356 C CA . PHE A 1 172 ? 235.37391 41.15166 16.31072 1.000 100.11446 172 PHE A CA 1
ATOM 1357 C C . PHE A 1 172 ? 234.97040 41.91960 15.05872 1.000 110.67219 172 PHE A C 1
ATOM 1358 O O . PHE A 1 172 ? 233.86094 42.46447 14.99127 1.000 98.95122 172 PHE A O 1
ATOM 1366 N N . ASN A 1 173 ? 235.82979 41.94110 14.04640 1.000 109.10775 173 ASN A N 1
ATOM 1367 C CA . ASN A 1 173 ? 235.51534 42.69435 12.84312 1.000 97.37549 173 ASN A CA 1
ATOM 1368 C C . ASN A 1 173 ? 234.58460 41.90188 11.93958 1.000 101.92741 173 ASN A C 1
ATOM 1369 O O . ASN A 1 173 ? 233.64648 42.46486 11.36582 1.000 116.97637 173 ASN A O 1
ATOM 1374 N N . GLU A 1 174 ? 234.82244 40.59652 11.81198 1.000 104.44041 174 GLU A N 1
ATOM 1375 C CA . GLU A 1 174 ? 234.01223 39.76246 10.93537 1.000 110.97954 174 GLU A CA 1
ATOM 1376 C C . GLU A 1 174 ? 232.60912 39.54982 11.47072 1.000 116.59090 174 GLU A C 1
ATOM 1377 O O . GLU A 1 174 ? 231.76835 39.00196 10.75166 1.000 111.99762 174 GLU A O 1
ATOM 1383 N N . ALA A 1 175 ? 232.34167 39.96270 12.70564 1.000 118.71923 175 ALA A N 1
ATOM 1384 C CA . ALA A 1 175 ? 231.01953 39.88411 13.30234 1.000 116.90649 175 ALA A CA 1
ATOM 1385 C C . ALA A 1 175 ? 230.53227 41.29225 13.60082 1.000 118.20760 175 ALA A C 1
ATOM 1386 O O . ALA A 1 175 ? 231.31325 42.15552 14.01292 1.000 115.54108 175 ALA A O 1
ATOM 1388 N N . GLU A 1 176 ? 229.24434 41.52361 13.37403 1.000 109.84171 176 GLU A N 1
ATOM 1389 C CA . GLU A 1 176 ? 228.65821 42.84325 13.54711 1.000 120.75189 176 GLU A CA 1
ATOM 1390 C C . GLU A 1 176 ? 228.04458 42.95343 14.93463 1.000 107.12452 176 GLU A C 1
ATOM 1391 O O . GLU A 1 176 ? 227.23321 42.11205 15.33660 1.000 102.46379 176 GLU A O 1
ATOM 1397 N N . PHE A 1 177 ? 228.43521 43.99513 15.65934 1.000 111.40236 177 PHE A N 1
ATOM 1398 C CA . PHE A 1 177 ? 227.96717 44.24075 17.01599 1.000 115.41944 177 PHE A CA 1
ATOM 1399 C C . PHE A 1 177 ? 227.19588 45.55092 17.03637 1.000 100.23174 177 PHE A C 1
ATOM 1400 O O . PHE A 1 177 ? 227.71599 46.59213 16.61520 1.000 103.82599 177 PHE A O 1
ATOM 1408 N N . GLU A 1 178 ? 225.96074 45.50407 17.51527 1.000 84.09707 178 GLU A N 1
ATOM 1409 C CA . GLU A 1 178 ? 225.22606 46.73742 17.72211 1.000 84.55021 178 GLU A CA 1
ATOM 1410 C C . GLU A 1 178 ? 225.82853 47.48477 18.90088 1.000 85.85222 178 GLU A C 1
ATOM 1411 O O . GLU A 1 178 ? 226.14332 46.89810 19.93921 1.000 94.97391 178 GLU A O 1
ATOM 1417 N N . PHE A 1 179 ? 226.01532 48.78073 18.72884 1.000 83.47550 179 PHE A N 1
ATOM 1418 C CA . PHE A 1 179 ? 226.74857 49.58999 19.68511 1.000 81.85556 179 PHE A CA 1
ATOM 1419 C C . PHE A 1 179 ? 225.77711 50.39674 20.52576 1.000 82.18075 179 PHE A C 1
ATOM 1420 O O . PHE A 1 179 ? 224.89442 51.06926 19.98514 1.000 94.14583 179 PHE A O 1
ATOM 1428 N N . VAL A 1 180 ? 225.93934 50.31954 21.84120 1.000 82.28682 180 VAL A N 1
ATOM 1429 C CA . VAL A 1 180 ? 225.13630 51.09243 22.77932 1.000 83.07840 180 VAL A CA 1
ATOM 1430 C C . VAL A 1 180 ? 226.07062 51.64057 23.84259 1.000 82.60838 180 VAL A C 1
ATOM 1431 O O . VAL A 1 180 ? 226.82156 50.88734 24.46731 1.000 82.41100 180 VAL A O 1
ATOM 1435 N N . GLU A 1 181 ? 226.02248 52.94943 24.05939 1.000 82.60959 181 GLU A N 1
ATOM 1436 C CA . GLU A 1 181 ? 226.87498 53.58958 25.04496 1.000 82.66353 181 GLU A CA 1
ATOM 1437 C C . GLU A 1 181 ? 225.98921 54.19360 26.11613 1.000 89.35521 181 GLU A C 1
ATOM 1438 O O . GLU A 1 181 ? 225.15389 55.05612 25.82364 1.000 107.54349 181 GLU A O 1
ATOM 1444 N N . LEU A 1 182 ? 226.16473 53.72174 27.34656 1.000 81.79818 182 LEU A N 1
ATOM 1445 C CA . LEU A 1 182 ? 225.43946 54.26838 28.48280 1.000 80.63904 182 LEU A CA 1
ATOM 1446 C C . LEU A 1 182 ? 226.02587 55.61689 28.86881 1.000 80.55662 182 LEU A C 1
ATOM 1447 O O . LEU A 1 182 ? 227.21102 55.71348 29.20035 1.000 79.84691 182 LEU A O 1
ATOM 1452 N N . GLU A 1 183 ? 225.20318 56.66655 28.79661 1.000 91.43268 183 GLU A N 1
ATOM 1453 C CA . GLU A 1 183 ? 225.66206 58.01840 29.07690 1.000 93.30618 183 GLU A CA 1
ATOM 1454 C C . GLU A 1 183 ? 225.17183 58.58515 30.40058 1.000 94.13209 183 GLU A C 1
ATOM 1455 O O . GLU A 1 183 ? 225.75955 59.55495 30.88925 1.000 96.08579 183 GLU A O 1
ATOM 1461 N N . LYS A 1 184 ? 224.14029 57.99828 31.00043 1.000 83.13805 184 LYS A N 1
ATOM 1462 C CA . LYS A 1 184 ? 223.53913 58.55833 32.20061 1.000 79.08855 184 LYS A CA 1
ATOM 1463 C C . LYS A 1 184 ? 224.32113 58.14353 33.44094 1.000 77.72382 184 LYS A C 1
ATOM 1464 O O . LYS A 1 184 ? 224.58998 56.95711 33.64705 1.000 74.08512 184 LYS A O 1
ATOM 1470 N N . VAL A 1 185 ? 224.67910 59.12258 34.26468 1.000 91.51124 185 VAL A N 1
ATOM 1471 C CA . VAL A 1 185 ? 225.39499 58.89685 35.51502 1.000 90.56505 185 VAL A CA 1
ATOM 1472 C C . VAL A 1 185 ? 224.37460 58.92168 36.65247 1.000 107.23193 185 VAL A C 1
ATOM 1473 O O . VAL A 1 185 ? 223.91365 59.98544 37.08458 1.000 87.14098 185 VAL A O 1
ATOM 1477 N N . TYR A 1 186 ? 223.98969 57.73980 37.12544 1.000 117.72719 186 TYR A N 1
ATOM 1478 C CA . TYR A 1 186 ? 223.00158 57.64886 38.18822 1.000 119.38742 186 TYR A CA 1
ATOM 1479 C C . TYR A 1 186 ? 223.64422 57.83450 39.55729 1.000 127.57609 186 TYR A C 1
ATOM 1480 O O . TYR A 1 186 ? 224.81716 57.50770 39.76522 1.000 128.79072 186 TYR A O 1
ATOM 1489 N N . ARG A 1 187 ? 222.83980 58.32222 40.50145 1.000 133.69417 187 ARG A N 1
ATOM 1490 C CA . ARG A 1 187 ? 223.26893 58.65981 41.85936 1.000 123.72682 187 ARG A CA 1
ATOM 1491 C C . ARG A 1 187 ? 224.63551 59.35098 41.84151 1.000 103.34183 187 ARG A C 1
ATOM 1492 O O . ARG A 1 187 ? 225.59093 58.93477 42.49102 1.000 98.56515 187 ARG A O 1
ATOM 1500 N N . GLN A 1 188 ? 224.70438 60.43071 41.06637 1.000 89.30201 188 GLN A N 1
ATOM 1501 C CA . GLN A 1 188 ? 225.97500 61.09912 40.80450 1.000 87.97692 188 GLN A CA 1
ATOM 1502 C C . GLN A 1 188 ? 225.77496 62.60237 40.89824 1.000 92.70177 188 GLN A C 1
ATOM 1503 O O . GLN A 1 188 ? 225.14300 63.20184 40.02363 1.000 94.59307 188 GLN A O 1
ATOM 1509 N N . LYS A 1 189 ? 226.31684 63.20825 41.95215 1.000 101.76343 189 LYS A N 1
ATOM 1510 C CA . LYS A 1 189 ? 226.39116 64.65644 42.08060 1.000 113.81225 189 LYS A CA 1
ATOM 1511 C C . LYS A 1 189 ? 227.69165 65.21348 41.50872 1.000 108.89032 189 LYS A C 1
ATOM 1512 O O . LYS A 1 189 ? 228.12667 66.30180 41.90357 1.000 101.57780 189 LYS A O 1
ATOM 1518 N N . ASP A 1 190 ? 228.32228 64.47326 40.59801 1.000 103.82535 190 ASP A N 1
ATOM 1519 C CA . ASP A 1 190 ? 229.61350 64.82841 40.01034 1.000 119.82340 190 ASP A CA 1
ATOM 1520 C C . ASP A 1 190 ? 229.45198 65.81161 38.84821 1.000 129.41788 190 ASP A C 1
ATOM 1521 O O . ASP A 1 190 ? 229.90080 65.57560 37.72458 1.000 124.21660 190 ASP A O 1
ATOM 1526 N N . GLU A 1 191 ? 228.79162 66.93383 39.12172 1.000 129.84629 191 GLU A N 1
ATOM 1527 C CA . GLU A 1 191 ? 228.44733 67.83977 38.03890 1.000 117.43135 191 GLU A CA 1
ATOM 1528 C C . GLU A 1 191 ? 229.66675 68.63801 37.60366 1.000 125.53186 191 GLU A C 1
ATOM 1529 O O . GLU A 1 191 ? 230.44912 69.11849 38.42897 1.000 140.47672 191 GLU A O 1
ATOM 1535 N N . LYS A 1 192 ? 229.81805 68.75576 36.28581 1.000 118.07542 192 LYS A N 1
ATOM 1536 C CA . LYS A 1 192 ? 230.89758 69.40393 35.54699 1.000 119.92930 192 LYS A CA 1
ATOM 1537 C C . LYS A 1 192 ? 232.16448 68.56732 35.55765 1.000 106.04685 192 LYS A C 1
ATOM 1538 O O . LYS A 1 192 ? 233.14200 68.93282 34.89556 1.000 107.44291 192 LYS A O 1
ATOM 1544 N N . PHE A 1 193 ? 232.17405 67.43537 36.25662 1.000 95.95172 193 PHE A N 1
ATOM 1545 C CA . PHE A 1 193 ? 233.34043 66.57009 36.22263 1.000 101.93919 193 PHE A CA 1
ATOM 1546 C C . PHE A 1 193 ? 233.29829 65.67262 34.99965 1.000 100.33170 193 PHE A C 1
ATOM 1547 O O . PHE A 1 193 ? 234.29919 65.50929 34.29251 1.000 97.50935 193 PHE A O 1
ATOM 1555 N N . ILE A 1 194 ? 232.13096 65.08795 34.73374 1.000 101.80363 194 ILE A N 1
ATOM 1556 C CA . ILE A 1 194 ? 231.98460 64.25972 33.55059 1.000 109.47476 194 ILE A CA 1
ATOM 1557 C C . ILE A 1 194 ? 232.04440 65.11375 32.30225 1.000 103.72960 194 ILE A C 1
ATOM 1558 O O . ILE A 1 194 ? 232.56043 64.68027 31.26837 1.000 110.88091 194 ILE A O 1
ATOM 1563 N N . LYS A 1 195 ? 231.54853 66.34762 32.38052 1.000 89.47646 195 LYS A N 1
ATOM 1564 C CA . LYS A 1 195 ? 231.68273 67.25305 31.25291 1.000 92.29726 195 LYS A CA 1
ATOM 1565 C C . LYS A 1 195 ? 233.14289 67.58004 31.00135 1.000 95.01105 195 LYS A C 1
ATOM 1566 O O . LYS A 1 195 ? 233.57137 67.70457 29.85021 1.000 96.85617 195 LYS A O 1
ATOM 1572 N N . LEU A 1 196 ? 233.92329 67.71626 32.06970 1.000 95.11457 196 LEU A N 1
ATOM 1573 C CA . LEU A 1 196 ? 235.35226 67.93279 31.90934 1.000 97.34549 196 LEU A CA 1
ATOM 1574 C C . LEU A 1 196 ? 236.02536 66.70377 31.31761 1.000 96.02177 196 LEU A C 1
ATOM 1575 O O . LEU A 1 196 ? 236.87071 66.82152 30.42329 1.000 98.11792 196 LEU A O 1
ATOM 1580 N N . LEU A 1 197 ? 235.65460 65.51711 31.80140 1.000 93.05485 197 LEU A N 1
ATOM 1581 C CA . LEU A 1 197 ? 236.25946 64.28759 31.30419 1.000 93.36636 197 LEU A CA 1
ATOM 1582 C C . LEU A 1 197 ? 235.91499 64.06567 29.83712 1.000 96.65620 197 LEU A C 1
ATOM 1583 O O . LEU A 1 197 ? 236.77546 63.67705 29.03937 1.000 102.40932 197 LEU A O 1
ATOM 1588 N N . ASN A 1 198 ? 234.65895 64.30239 29.46490 1.000 97.87938 198 ASN A N 1
ATOM 1589 C CA . ASN A 1 198 ? 234.28246 64.20485 28.06108 1.000 98.33243 198 ASN A CA 1
ATOM 1590 C C . ASN A 1 198 ? 234.98656 65.26227 27.22263 1.000 99.45353 198 ASN A C 1
ATOM 1591 O O . ASN A 1 198 ? 235.26238 65.03576 26.04016 1.000 101.81919 198 ASN A O 1
ATOM 1596 N N . ALA A 1 199 ? 235.27710 66.42317 27.81092 1.000 100.78287 199 ALA A N 1
ATOM 1597 C CA . ALA A 1 199 ? 236.05062 67.43181 27.09596 1.000 103.70605 199 ALA A CA 1
ATOM 1598 C C . ALA A 1 199 ? 237.49382 66.98452 26.89626 1.000 105.41788 199 ALA A C 1
ATOM 1599 O O . ALA A 1 199 ? 238.09697 67.25914 25.85277 1.000 111.40290 199 ALA A O 1
ATOM 1601 N N . ILE A 1 200 ? 238.06625 66.29601 27.88409 1.000 103.72539 200 ILE A N 1
ATOM 1602 C CA . ILE A 1 200 ? 239.40882 65.74571 27.71929 1.000 110.37568 200 ILE A CA 1
ATOM 1603 C C . ILE A 1 200 ? 239.40972 64.64302 26.66844 1.000 110.30912 200 ILE A C 1
ATOM 1604 O O . ILE A 1 200 ? 240.40752 64.44470 25.96240 1.000 111.73731 200 ILE A O 1
ATOM 1609 N N . ARG A 1 201 ? 238.29990 63.91895 26.53911 1.000 107.52913 201 ARG A N 1
ATOM 1610 C CA . ARG A 1 201 ? 238.20799 62.87641 25.52446 1.000 106.82414 201 ARG A CA 1
ATOM 1611 C C . ARG A 1 201 ? 238.37169 63.46736 24.12966 1.000 112.14059 201 ARG A C 1
ATOM 1612 O O . ARG A 1 201 ? 239.13677 62.95117 23.30802 1.000 118.48292 201 ARG A O 1
ATOM 1620 N N . ASN A 1 202 ? 237.66844 64.56016 23.85461 1.000 116.48832 202 ASN A N 1
ATOM 1621 C CA . ASN A 1 202 ? 237.74057 65.24627 22.57404 1.000 117.14296 202 ASN A CA 1
ATOM 1622 C C . ASN A 1 202 ? 238.85762 66.29090 22.60773 1.000 115.60690 202 ASN A C 1
ATOM 1623 O O . ASN A 1 202 ? 239.65959 66.35403 23.54156 1.000 122.69619 202 ASN A O 1
ATOM 1628 N N . LYS A 1 203 ? 238.91675 67.12432 21.57137 1.000 115.89110 203 LYS A N 1
ATOM 1629 C CA . LYS A 1 203 ? 239.92020 68.17210 21.43835 1.000 121.46284 203 LYS A CA 1
ATOM 1630 C C . LYS A 1 203 ? 239.43232 69.50340 22.00050 1.000 133.77434 203 LYS A C 1
ATOM 1631 O O . LYS A 1 203 ? 239.90220 70.57253 21.58279 1.000 146.41357 203 LYS A O 1
ATOM 1637 N N . THR A 1 204 ? 238.49105 69.45539 22.94331 1.000 125.77901 204 THR A N 1
ATOM 1638 C CA . THR A 1 204 ? 237.72457 70.60121 23.43212 1.000 131.67632 204 THR A CA 1
ATOM 1639 C C . THR A 1 204 ? 238.20947 71.04326 24.80771 1.000 139.73356 204 THR A C 1
ATOM 1640 O O . THR A 1 204 ? 237.41977 71.46422 25.65755 1.000 138.68210 204 THR A O 1
ATOM 1644 N N . ILE A 1 205 ? 239.51994 70.93616 25.04441 1.000 141.00560 205 ILE A N 1
ATOM 1645 C CA . ILE A 1 205 ? 240.07960 71.05389 26.39008 1.000 135.68903 205 ILE A CA 1
ATOM 1646 C C . ILE A 1 205 ? 239.83421 72.43176 26.98704 1.000 129.62285 205 ILE A C 1
ATOM 1647 O O . ILE A 1 205 ? 239.68029 72.55426 28.20993 1.000 115.85283 205 ILE A O 1
ATOM 1652 N N . GLU A 1 206 ? 239.77048 73.48130 26.16079 1.000 124.61293 206 GLU A N 1
ATOM 1653 C CA . GLU A 1 206 ? 239.40910 74.80417 26.66895 1.000 130.67602 206 GLU A CA 1
ATOM 1654 C C . GLU A 1 206 ? 240.35904 75.25011 27.78314 1.000 134.75045 206 GLU A C 1
ATOM 1655 O O . GLU A 1 206 ? 239.95989 75.44933 28.92947 1.000 148.26246 206 GLU A O 1
ATOM 1661 N N . GLU A 1 207 ? 241.64355 75.37965 27.42708 1.000 121.34517 207 GLU A N 1
ATOM 1662 C CA . GLU A 1 207 ? 242.75219 75.31731 28.37617 1.000 122.62873 207 GLU A CA 1
ATOM 1663 C C . GLU A 1 207 ? 242.60224 76.29895 29.53109 1.000 125.57551 207 GLU A C 1
ATOM 1664 O O . GLU A 1 207 ? 243.29079 76.15587 30.54642 1.000 127.97124 207 GLU A O 1
ATOM 1670 N N . LYS A 1 208 ? 241.72955 77.29619 29.39910 1.000 120.53339 208 LYS A N 1
ATOM 1671 C CA . LYS A 1 208 ? 241.26755 78.01093 30.58642 1.000 116.72133 208 LYS A CA 1
ATOM 1672 C C . LYS A 1 208 ? 240.69550 77.03237 31.60683 1.000 117.07778 208 LYS A C 1
ATOM 1673 O O . LYS A 1 208 ? 240.94044 77.16479 32.81087 1.000 115.81394 208 LYS A O 1
ATOM 1679 N N . ASP A 1 209 ? 239.94231 76.02689 31.14178 1.000 126.00418 209 ASP A N 1
ATOM 1680 C CA . ASP A 1 209 ? 239.46388 74.94835 32.00526 1.000 122.26301 209 ASP A CA 1
ATOM 1681 C C . ASP A 1 209 ? 240.55016 73.91566 32.28236 1.000 108.35290 209 ASP A C 1
ATOM 1682 O O . ASP A 1 209 ? 240.46159 73.19552 33.28001 1.000 98.22005 209 ASP A O 1
ATOM 1687 N N . LEU A 1 210 ? 241.56044 73.82064 31.41783 1.000 115.44757 210 LEU A N 1
ATOM 1688 C CA . LEU A 1 210 ? 242.75211 73.03901 31.73814 1.000 107.77901 210 LEU A CA 1
ATOM 1689 C C . LEU A 1 210 ? 243.51585 73.68317 32.88575 1.000 113.49985 210 LEU A C 1
ATOM 1690 O O . LEU A 1 210 ? 244.09428 72.98481 33.72158 1.000 107.88048 210 LEU A O 1
ATOM 1695 N N . GLU A 1 211 ? 243.61710 75.00911 32.88758 1.000 122.52820 211 GLU A N 1
ATOM 1696 C CA . GLU A 1 211 ? 244.26821 75.66110 34.01497 1.000 123.83110 211 GLU A CA 1
ATOM 1697 C C . GLU A 1 211 ? 243.33210 75.81148 35.21493 1.000 119.21019 211 GLU A C 1
ATOM 1698 O O . GLU A 1 211 ? 243.81282 75.90817 36.34800 1.000 125.65376 211 GLU A O 1
ATOM 1704 N N . GLU A 1 212 ? 242.01052 75.84524 35.00550 1.000 112.03231 212 GLU A N 1
ATOM 1705 C CA . GLU A 1 212 ? 241.07957 75.53042 36.09162 1.000 115.61278 212 GLU A CA 1
ATOM 1706 C C . GLU A 1 212 ? 241.39027 74.18234 36.73622 1.000 99.97706 212 GLU A C 1
ATOM 1707 O O . GLU A 1 212 ? 240.97499 73.93228 37.87454 1.000 95.94090 212 GLU A O 1
ATOM 1713 N N . LEU A 1 213 ? 242.10392 73.30936 36.02288 1.000 106.03615 213 LEU A N 1
ATOM 1714 C CA . LEU A 1 213 ? 242.69276 72.11223 36.61177 1.000 106.04496 213 LEU A CA 1
ATOM 1715 C C . LEU A 1 213 ? 243.96286 72.47244 37.35827 1.000 108.94321 213 LEU A C 1
ATOM 1716 O O . LEU A 1 213 ? 244.23640 71.91769 38.42864 1.000 107.14703 213 LEU A O 1
ATOM 1721 N N . ASN A 1 214 ? 244.74511 73.39986 36.80542 1.000 115.55046 214 ASN A N 1
ATOM 1722 C CA . ASN A 1 214 ? 246.07883 73.69923 37.30678 1.000 123.28991 214 ASN A CA 1
ATOM 1723 C C . ASN A 1 214 ? 246.02358 74.27707 38.71503 1.000 127.17304 214 ASN A C 1
ATOM 1724 O O . ASN A 1 214 ? 247.06390 74.50588 39.34060 1.000 125.15144 214 ASN A O 1
ATOM 1729 N N . LYS A 1 215 ? 244.81465 74.51106 39.22059 1.000 122.58884 215 LYS A N 1
ATOM 1730 C CA . LYS A 1 215 ? 244.64480 75.03863 40.56542 1.000 114.91276 215 LYS A CA 1
ATOM 1731 C C . LYS A 1 215 ? 244.84689 73.99288 41.65808 1.000 107.60446 215 LYS A C 1
ATOM 1732 O O . LYS A 1 215 ? 245.10999 74.37156 42.80474 1.000 110.95006 215 LYS A O 1
ATOM 1738 N N . ARG A 1 216 ? 244.72947 72.69822 41.35778 1.000 105.48689 216 ARG A N 1
ATOM 1739 C CA . ARG A 1 216 ? 244.77505 71.69480 42.41326 1.000 111.76140 216 ARG A CA 1
ATOM 1740 C C . ARG A 1 216 ? 246.07055 70.89734 42.43805 1.000 116.12116 216 ARG A C 1
ATOM 1741 O O . ARG A 1 216 ? 246.07021 69.72171 42.83073 1.000 117.65275 216 ARG A O 1
ATOM 1749 N N . TYR A 1 217 ? 247.18324 71.48059 41.98926 1.000 121.23685 217 TYR A N 1
ATOM 1750 C CA . TYR A 1 217 ? 248.50403 70.89497 42.21810 1.000 116.05837 217 TYR A CA 1
ATOM 1751 C C . TYR A 1 217 ? 249.16211 71.50371 43.43341 1.000 123.97243 217 TYR A C 1
ATOM 1752 O O . TYR A 1 217 ? 250.19249 72.15617 43.31684 1.000 142.56816 217 TYR A O 1
ATOM 1761 N N . ILE A 1 218 ? 248.59152 71.27985 44.61021 1.000 116.93000 218 ILE A N 1
ATOM 1762 C CA . ILE A 1 218 ? 249.02132 71.96488 45.81731 1.000 150.40810 218 ILE A CA 1
ATOM 1763 C C . ILE A 1 218 ? 250.43139 71.56925 46.25432 1.000 158.03899 218 ILE A C 1
ATOM 1764 O O . ILE A 1 218 ? 251.11119 72.43415 46.86167 1.000 137.81304 218 ILE A O 1
ATOM 1769 N N . PRO A 1 219 ? 250.92444 70.29405 46.04555 1.000 157.74528 219 PRO A N 1
ATOM 1770 C CA . PRO A 1 219 ? 251.88657 69.73787 46.98673 1.000 135.39935 219 PRO A CA 1
ATOM 1771 C C . PRO A 1 219 ? 251.71014 70.21791 48.40219 1.000 138.68386 219 PRO A C 1
ATOM 1772 O O . PRO A 1 219 ? 250.65517 70.12998 49.04243 1.000 147.57684 219 PRO A O 1
ATOM 1776 N N . ASP A 1 220 ? 252.83604 70.72680 48.85003 1.000 135.59563 220 ASP A N 1
ATOM 1777 C CA . ASP A 1 220 ? 253.18852 70.69870 50.23937 1.000 143.36589 220 ASP A CA 1
ATOM 1778 C C . ASP A 1 220 ? 252.75913 69.33195 50.71531 1.000 143.11693 220 ASP A C 1
ATOM 1779 O O . ASP A 1 220 ? 252.10456 69.18476 51.75182 1.000 144.13424 220 ASP A O 1
ATOM 1784 N N . PHE A 1 221 ? 253.14181 68.31694 49.94060 1.000 146.73810 221 PHE A N 1
ATOM 1785 C CA . PHE A 1 221 ? 252.73391 66.94324 50.22253 1.000 148.23481 221 PHE A CA 1
ATOM 1786 C C . PHE A 1 221 ? 251.23041 66.81707 50.46678 1.000 134.50052 221 PHE A C 1
ATOM 1787 O O . PHE A 1 221 ? 250.48216 66.33305 49.60711 1.000 115.95431 221 PHE A O 1
ATOM 1795 N N . GLU A 1 222 ? 250.78912 67.38692 51.59003 1.000 138.57587 222 GLU A N 1
ATOM 1796 C CA . GLU A 1 222 ? 250.40002 66.66898 52.79664 1.000 131.84310 222 GLU A CA 1
ATOM 1797 C C . GLU A 1 222 ? 248.95758 66.22784 52.76570 1.000 129.19008 222 GLU A C 1
ATOM 1798 O O . GLU A 1 222 ? 248.19312 66.58988 51.85973 1.000 127.41989 222 GLU A O 1
ATOM 1804 N N . PRO A 1 223 ? 248.53129 65.39105 53.73794 1.000 126.78690 223 PRO A N 1
ATOM 1805 C CA . PRO A 1 223 ? 247.09520 65.20555 53.90278 1.000 122.13696 223 PRO A CA 1
ATOM 1806 C C . PRO A 1 223 ? 246.46125 65.55891 55.24484 1.000 129.01200 223 PRO A C 1
ATOM 1807 O O . PRO A 1 223 ? 246.38097 66.72359 55.64215 1.000 138.19901 223 PRO A O 1
ATOM 1811 N N . ASP A 1 224 ? 246.06731 64.51542 55.97140 1.000 130.63351 224 ASP A N 1
ATOM 1812 C CA . ASP A 1 224 ? 245.37582 64.58747 57.24963 1.000 132.59480 224 ASP A CA 1
ATOM 1813 C C . ASP A 1 224 ? 245.26335 63.17199 57.79438 1.000 144.43660 224 ASP A C 1
ATOM 1814 O O . ASP A 1 224 ? 245.22829 62.21412 57.01377 1.000 161.72348 224 ASP A O 1
ATOM 1819 N N . GLU A 1 225 ? 245.14532 63.03114 59.11220 1.000 139.96118 225 GLU A N 1
ATOM 1820 C CA . GLU A 1 225 ? 244.75618 61.72885 59.64787 1.000 135.50804 225 GLU A CA 1
ATOM 1821 C C . GLU A 1 225 ? 243.26726 61.45128 59.48710 1.000 132.35379 225 GLU A C 1
ATOM 1822 O O . GLU A 1 225 ? 242.76385 60.48404 60.06230 1.000 132.44625 225 GLU A O 1
ATOM 1828 N N . LYS A 1 226 ? 242.55575 62.29341 58.74341 1.000 131.52557 226 LYS A N 1
ATOM 1829 C CA . LYS A 1 226 ? 241.10192 62.27156 58.70150 1.000 128.43554 226 LYS A CA 1
ATOM 1830 C C . LYS A 1 226 ? 240.49881 62.27824 57.30279 1.000 125.76663 226 LYS A C 1
ATOM 1831 O O . LYS A 1 226 ? 239.34025 61.88192 57.15792 1.000 123.24786 226 LYS A O 1
ATOM 1837 N N . GLU A 1 227 ? 241.22921 62.71104 56.27600 1.000 137.73907 227 GLU A N 1
ATOM 1838 C CA . GLU A 1 227 ? 240.64791 63.05182 54.98126 1.000 144.97205 227 GLU A CA 1
ATOM 1839 C C . GLU A 1 227 ? 240.64731 61.88818 53.98318 1.000 126.26806 227 GLU A C 1
ATOM 1840 O O . GLU A 1 227 ? 240.29964 62.09584 52.81424 1.000 133.55552 227 GLU A O 1
ATOM 1846 N N . PHE A 1 228 ? 241.02517 60.68210 54.41582 1.000 116.85547 228 PHE A N 1
ATOM 1847 C CA . PHE A 1 228 ? 240.78905 59.43777 53.66638 1.000 115.69267 228 PHE A CA 1
ATOM 1848 C C . PHE A 1 228 ? 241.29838 59.46637 52.22214 1.000 108.73392 228 PHE A C 1
ATOM 1849 O O . PHE A 1 228 ? 240.77495 58.76383 51.35675 1.000 103.29324 228 PHE A O 1
ATOM 1857 N N . TYR A 1 229 ? 242.31737 60.26463 51.93752 1.000 109.25572 229 TYR A N 1
ATOM 1858 C CA . TYR A 1 229 ? 242.91362 60.25348 50.60520 1.000 103.00234 229 TYR A CA 1
ATOM 1859 C C . TYR A 1 229 ? 243.48674 58.88483 50.25611 1.000 96.43329 229 TYR A C 1
ATOM 1860 O O . TYR A 1 229 ? 244.15589 58.24604 51.07343 1.000 99.65011 229 TYR A O 1
ATOM 1869 N N . ILE A 1 230 ? 243.21279 58.41613 49.04116 1.000 75.41541 230 ILE A N 1
ATOM 1870 C CA . ILE A 1 230 ? 243.82198 57.19320 48.53243 1.000 76.21469 230 ILE A CA 1
ATOM 1871 C C . ILE A 1 230 ? 244.79982 57.52851 47.40506 1.000 78.56715 230 ILE A C 1
ATOM 1872 O O . ILE A 1 230 ? 244.47921 58.29791 46.48990 1.000 80.91998 230 ILE A O 1
ATOM 1877 N N . TYR A 1 231 ? 246.00679 56.97715 47.49969 1.000 78.49598 231 TYR A N 1
ATOM 1878 C CA . TYR A 1 231 ? 247.01846 57.04981 46.44957 1.000 79.79905 231 TYR A CA 1
ATOM 1879 C C . TYR A 1 231 ? 246.72403 56.07904 45.31163 1.000 81.10411 231 TYR A C 1
ATOM 1880 O O . TYR A 1 231 ? 246.54505 54.87938 45.53960 1.000 86.55293 231 TYR A O 1
ATOM 1889 N N . LEU A 1 232 ? 246.66095 56.59498 44.09143 1.000 79.71972 232 LEU A N 1
ATOM 1890 C CA . LEU A 1 232 ? 246.49785 55.76488 42.90274 1.000 79.40388 232 LEU A CA 1
ATOM 1891 C C . LEU A 1 232 ? 247.86112 55.60794 42.23273 1.000 82.82016 232 LEU A C 1
ATOM 1892 O O . LEU A 1 232 ? 248.42323 56.58247 41.72468 1.000 94.41406 232 LEU A O 1
ATOM 1897 N N . THR A 1 233 ? 248.41313 54.39454 42.27225 1.000 79.76484 233 THR A N 1
ATOM 1898 C CA . THR A 1 233 ? 249.72602 54.10902 41.70876 1.000 89.24800 233 THR A CA 1
ATOM 1899 C C . THR A 1 233 ? 249.61879 53.30245 40.41723 1.000 84.79827 233 THR A C 1
ATOM 1900 O O . THR A 1 233 ? 248.59703 52.67654 40.12879 1.000 81.23667 233 THR A O 1
ATOM 1904 N N . THR A 1 234 ? 250.69895 53.33268 39.63309 1.000 85.36534 234 THR A N 1
ATOM 1905 C CA . THR A 1 234 ? 250.76313 52.56833 38.39077 1.000 86.47754 234 THR A CA 1
ATOM 1906 C C . THR A 1 234 ? 251.11862 51.10406 38.59274 1.000 88.23537 234 THR A C 1
ATOM 1907 O O . THR A 1 234 ? 250.84654 50.28742 37.70624 1.000 106.28208 234 THR A O 1
ATOM 1911 N N . THR A 1 235 ? 251.73174 50.75224 39.72004 1.000 91.38163 235 THR A N 1
ATOM 1912 C CA . THR A 1 235 ? 252.22776 49.40590 39.96183 1.000 81.77825 235 THR A CA 1
ATOM 1913 C C . THR A 1 235 ? 251.83475 48.97531 41.36053 1.000 77.30421 235 THR A C 1
ATOM 1914 O O . THR A 1 235 ? 251.60153 49.80877 42.24032 1.000 86.13399 235 THR A O 1
ATOM 1918 N N . ASN A 1 236 ? 251.74270 47.66398 41.56170 1.000 75.19295 236 ASN A N 1
ATOM 1919 C CA . ASN A 1 236 ? 251.48474 47.17038 42.90493 1.000 93.35769 236 ASN A CA 1
ATOM 1920 C C . ASN A 1 236 ? 252.55426 47.67044 43.85971 1.000 91.56418 236 ASN A C 1
ATOM 1921 O O . ASN A 1 236 ? 252.25299 48.17304 44.94833 1.000 86.48684 236 ASN A O 1
ATOM 1926 N N . GLU A 1 237 ? 253.81169 47.58485 43.43130 1.000 89.14019 237 GLU A N 1
ATOM 1927 C CA . GLU A 1 237 ? 254.93792 47.80885 44.32714 1.000 102.10487 237 GLU A CA 1
ATOM 1928 C C . GLU A 1 237 ? 254.84267 49.13944 45.06677 1.000 92.23032 237 GLU A C 1
ATOM 1929 O O . GLU A 1 237 ? 255.17480 49.21775 46.25489 1.000 100.35051 237 GLU A O 1
ATOM 1935 N N . LEU A 1 238 ? 254.38774 50.19745 44.39797 1.000 78.26391 238 LEU A N 1
ATOM 1936 C CA . LEU A 1 238 ? 254.35151 51.46486 45.11601 1.000 78.97124 238 LEU A CA 1
ATOM 1937 C C . LEU A 1 238 ? 253.17236 51.52879 46.07708 1.000 80.66171 238 LEU A C 1
ATOM 1938 O O . LEU A 1 238 ? 253.33785 51.91706 47.23716 1.000 82.91265 238 LEU A O 1
ATOM 1943 N N . ALA A 1 239 ? 251.96766 51.19541 45.59861 1.000 89.90730 239 ALA A N 1
ATOM 1944 C CA . ALA A 1 239 ? 250.82683 51.02614 46.49726 1.000 81.54920 239 ALA A CA 1
ATOM 1945 C C . ALA A 1 239 ? 251.15307 50.12573 47.68087 1.000 77.16222 239 ALA A C 1
ATOM 1946 O O . ALA A 1 239 ? 250.67262 50.34657 48.79746 1.000 78.40393 239 ALA A O 1
ATOM 1948 N N . ASP A 1 240 ? 251.98478 49.10416 47.45405 1.000 78.62511 240 ASP A N 1
ATOM 1949 C CA . ASP A 1 240 ? 252.33853 48.18156 48.52539 1.000 76.44401 240 ASP A CA 1
ATOM 1950 C C . ASP A 1 240 ? 253.25344 48.82373 49.55631 1.000 70.50649 240 ASP A C 1
ATOM 1951 O O . ASP A 1 240 ? 253.21505 48.45657 50.73482 1.000 66.38082 240 ASP A O 1
ATOM 1956 N N . LYS A 1 241 ? 254.06699 49.79260 49.13593 1.000 87.14327 241 LYS A N 1
ATOM 1957 C CA . LYS A 1 241 ? 254.91993 50.50790 50.07616 1.000 98.98532 241 LYS A CA 1
ATOM 1958 C C . LYS A 1 241 ? 254.12109 51.50075 50.91014 1.000 102.87172 241 LYS A C 1
ATOM 1959 O O . LYS A 1 241 ? 254.32532 51.59999 52.12671 1.000 109.54634 241 LYS A O 1
ATOM 1965 N N . ILE A 1 242 ? 253.20825 52.24081 50.27679 1.000 100.24550 242 ILE A N 1
ATOM 1966 C CA . ILE A 1 242 ? 252.43780 53.23320 51.01491 1.000 92.50473 242 ILE A CA 1
ATOM 1967 C C . ILE A 1 242 ? 251.54318 52.56078 52.04610 1.000 84.74936 242 ILE A C 1
ATOM 1968 O O . ILE A 1 242 ? 251.33641 53.08873 53.14531 1.000 86.45013 242 ILE A O 1
ATOM 1973 N N . ASN A 1 243 ? 251.01497 51.37988 51.71922 1.000 79.93451 243 ASN A N 1
ATOM 1974 C CA . ASN A 1 243 ? 250.21025 50.64824 52.68880 1.000 79.24960 243 ASN A CA 1
ATOM 1975 C C . ASN A 1 243 ? 251.04811 50.21676 53.88175 1.000 80.76869 243 ASN A C 1
ATOM 1976 O O . ASN A 1 243 ? 250.59857 50.31062 55.03055 1.000 83.16288 243 ASN A O 1
ATOM 1981 N N . GLN A 1 244 ? 252.27585 49.75667 53.63086 1.000 73.19719 244 GLN A N 1
ATOM 1982 C CA . GLN A 1 244 ? 253.10962 49.27637 54.72617 1.000 80.46425 244 GLN A CA 1
ATOM 1983 C C . GLN A 1 244 ? 253.66762 50.43158 55.54434 1.000 75.24409 244 GLN A C 1
ATOM 1984 O O . GLN A 1 244 ? 253.66837 50.38056 56.78109 1.000 72.14209 244 GLN A O 1
ATOM 1990 N N . GLN A 1 245 ? 254.13442 51.48278 54.87733 1.000 78.57309 245 GLN A N 1
ATOM 1991 C CA . GLN A 1 245 ? 254.71253 52.60475 55.60422 1.000 75.62373 245 GLN A CA 1
ATOM 1992 C C . GLN A 1 245 ? 253.66182 53.29972 56.45388 1.000 69.07006 245 GLN A C 1
ATOM 1993 O O . GLN A 1 245 ? 253.94461 53.72547 57.58085 1.000 69.49163 245 GLN A O 1
ATOM 1999 N N . LYS A 1 246 ? 252.45003 53.43371 55.93010 1.000 68.07121 246 LYS A N 1
ATOM 2000 C CA . LYS A 1 246 ? 251.36035 53.93640 56.75184 1.000 73.96955 246 LYS A CA 1
ATOM 2001 C C . LYS A 1 246 ? 251.00128 52.95229 57.85357 1.000 70.13799 246 LYS A C 1
ATOM 2002 O O . LYS A 1 246 ? 250.62125 53.36665 58.95299 1.000 71.43123 246 LYS A O 1
ATOM 2008 N N . LEU A 1 247 ? 251.09530 51.65323 57.57723 1.000 65.33426 247 LEU A N 1
ATOM 2009 C CA . LEU A 1 247 ? 250.83394 50.67091 58.62466 1.000 71.86845 247 LEU A CA 1
ATOM 2010 C C . LEU A 1 247 ? 251.89799 50.73400 59.70984 1.000 74.49395 247 LEU A C 1
ATOM 2011 O O . LEU A 1 247 ? 251.59371 50.59778 60.90166 1.000 62.72846 247 LEU A O 1
ATOM 2016 N N . GLU A 1 248 ? 253.15001 50.93512 59.31764 1.000 82.32064 248 GLU A N 1
ATOM 2017 C CA . GLU A 1 248 ? 254.17351 51.26507 60.28810 1.000 85.27403 248 GLU A CA 1
ATOM 2018 C C . GLU A 1 248 ? 254.02650 52.73119 60.68099 1.000 83.43716 248 GLU A C 1
ATOM 2019 O O . GLU A 1 248 ? 253.16111 53.45521 60.17668 1.000 73.11851 248 GLU A O 1
ATOM 2025 N N . LYS A 1 249 ? 254.88839 53.18368 61.58960 1.000 97.78928 249 LYS A N 1
ATOM 2026 C CA . LYS A 1 249 ? 254.74057 54.50594 62.19336 1.000 99.10237 249 LYS A CA 1
ATOM 2027 C C . LYS A 1 249 ? 253.32561 54.69751 62.73204 1.000 79.21087 249 LYS A C 1
ATOM 2028 O O . LYS A 1 249 ? 252.78195 55.80349 62.71641 1.000 70.02025 249 LYS A O 1
ATOM 2034 N N . LEU A 1 250 ? 252.72410 53.60667 63.20542 1.000 68.24416 250 LEU A N 1
ATOM 2035 C CA . LEU A 1 250 ? 251.36716 53.61226 63.73580 1.000 66.40106 250 LEU A CA 1
ATOM 2036 C C . LEU A 1 250 ? 251.33212 52.65613 64.91231 1.000 89.19215 250 LEU A C 1
ATOM 2037 O O . LEU A 1 250 ? 251.67388 51.47944 64.76484 1.000 98.09303 250 LEU A O 1
ATOM 2042 N N . LYS A 1 251 ? 250.93455 53.16387 66.07220 1.000 108.83720 251 LYS A N 1
ATOM 2043 C CA . LYS A 1 251 ? 250.97188 52.38263 67.29972 1.000 117.64667 251 LYS A CA 1
ATOM 2044 C C . LYS A 1 251 ? 249.72537 51.50397 67.40449 1.000 113.31032 251 LYS A C 1
ATOM 2045 O O . LYS A 1 251 ? 248.92706 51.37660 66.47224 1.000 107.27528 251 LYS A O 1
ATOM 2051 N N . GLY A 1 252 ? 249.55958 50.89066 68.56861 1.000 110.57387 252 GLY A N 1
ATOM 2052 C CA . GLY A 1 252 ? 248.49533 49.94250 68.80780 1.000 93.92861 252 GLY A CA 1
ATOM 2053 C C . GLY A 1 252 ? 248.89144 48.55820 68.35084 1.000 89.17571 252 GLY A C 1
ATOM 2054 O O . GLY A 1 252 ? 249.94127 48.33972 67.74618 1.000 107.62383 252 GLY A O 1
ATOM 2055 N N . LYS A 1 253 ? 248.01422 47.60126 68.63149 1.000 87.10142 253 LYS A N 1
ATOM 2056 C CA . LYS A 1 253 ? 248.28310 46.20866 68.31140 1.000 96.61476 253 LYS A CA 1
ATOM 2057 C C . LYS A 1 253 ? 247.75518 45.86452 66.92652 1.000 95.28307 253 LYS A C 1
ATOM 2058 O O . LYS A 1 253 ? 246.72518 46.37970 66.47980 1.000 89.29653 253 LYS A O 1
ATOM 2064 N N . LYS A 1 254 ? 248.48824 44.99257 66.24333 1.000 85.33106 254 LYS A N 1
ATOM 2065 C CA . LYS A 1 254 ? 248.06683 44.50097 64.94527 1.000 83.83550 254 LYS A CA 1
ATOM 2066 C C . LYS A 1 254 ? 247.28716 43.20647 65.09912 1.000 77.77460 254 LYS A C 1
ATOM 2067 O O . LYS A 1 254 ? 247.56834 42.39291 65.98423 1.000 78.83714 254 LYS A O 1
ATOM 2073 N N . TYR A 1 255 ? 246.29360 43.03624 64.23669 1.000 78.68775 255 TYR A N 1
ATOM 2074 C CA . TYR A 1 255 ? 245.44783 41.85642 64.21199 1.000 82.22641 255 TYR A CA 1
ATOM 2075 C C . TYR A 1 255 ? 245.51941 41.22719 62.83187 1.000 81.64182 255 TYR A C 1
ATOM 2076 O O . TYR A 1 255 ? 245.31591 41.91547 61.82677 1.000 78.83837 255 TYR A O 1
ATOM 2085 N N . VAL A 1 256 ? 245.82718 39.93410 62.78396 1.000 84.64729 256 VAL A N 1
ATOM 2086 C CA . VAL A 1 256 ? 246.04105 39.22114 61.53063 1.000 85.58566 256 VAL A CA 1
ATOM 2087 C C . VAL A 1 256 ? 244.98460 38.13531 61.39046 1.000 87.50545 256 VAL A C 1
ATOM 2088 O O . VAL A 1 256 ? 244.79693 37.31785 62.30019 1.000 90.18794 256 VAL A O 1
ATOM 2092 N N . TYR A 1 257 ? 244.29189 38.14471 60.25471 1.000 83.75840 257 TYR A N 1
ATOM 2093 C CA . TYR A 1 257 ? 243.21613 37.21563 59.94187 1.000 82.29181 257 TYR A CA 1
ATOM 2094 C C . TYR A 1 257 ? 243.52886 36.48069 58.64678 1.000 79.98927 257 TYR A C 1
ATOM 2095 O O . TYR A 1 257 ? 243.86401 37.11195 57.63888 1.000 76.83257 257 TYR A O 1
ATOM 2104 N N . GLN A 1 258 ? 243.43507 35.15447 58.67909 1.000 81.74672 258 GLN A N 1
ATOM 2105 C CA . GLN A 1 258 ? 243.75063 34.31766 57.52926 1.000 81.25026 258 GLN A CA 1
ATOM 2106 C C . GLN A 1 258 ? 242.47007 33.88013 56.83501 1.000 77.54259 258 GLN A C 1
ATOM 2107 O O . GLN A 1 258 ? 241.54950 33.36933 57.48046 1.000 77.28391 258 GLN A O 1
ATOM 2113 N N . GLY A 1 259 ? 242.42063 34.08746 55.52177 1.000 76.12349 259 GLY A N 1
ATOM 2114 C CA . GLY A 1 259 ? 241.30308 33.59897 54.74148 1.000 81.87261 259 GLY A CA 1
ATOM 2115 C C . GLY A 1 259 ? 241.29229 32.08553 54.64895 1.000 74.91664 259 GLY A C 1
ATOM 2116 O O . GLY A 1 259 ? 242.33126 31.42702 54.62478 1.000 78.40761 259 GLY A O 1
ATOM 2117 N N . TYR A 1 260 ? 240.09142 31.52724 54.59548 1.000 73.25773 260 TYR A N 1
ATOM 2118 C CA . TYR A 1 260 ? 239.91200 30.08685 54.56886 1.000 75.65186 260 TYR A CA 1
ATOM 2119 C C . TYR A 1 260 ? 239.29946 29.68431 53.23999 1.000 74.92392 260 TYR A C 1
ATOM 2120 O O . TYR A 1 260 ? 238.27020 30.23188 52.83946 1.000 84.62462 260 TYR A O 1
ATOM 2129 N N . ILE A 1 261 ? 239.93704 28.74035 52.55642 1.000 82.76745 261 ILE A N 1
ATOM 2130 C CA . ILE A 1 261 ? 239.45004 28.21804 51.28413 1.000 80.29412 261 ILE A CA 1
ATOM 2131 C C . ILE A 1 261 ? 238.81468 26.85494 51.52265 1.000 81.44408 261 ILE A C 1
ATOM 2132 O O . ILE A 1 261 ? 239.44737 25.95094 52.08269 1.000 83.75539 261 ILE A O 1
ATOM 2137 N N . GLU A 1 262 ? 237.56403 26.70529 51.10259 1.000 83.80967 262 GLU A N 1
ATOM 2138 C CA . GLU A 1 262 ? 236.86860 25.42719 51.13404 1.000 99.24156 262 GLU A CA 1
ATOM 2139 C C . GLU A 1 262 ? 236.56793 24.98174 49.70865 1.000 104.66639 262 GLU A C 1
ATOM 2140 O O . GLU A 1 262 ? 236.24725 25.80451 48.84507 1.000 95.17101 262 GLU A O 1
ATOM 2146 N N . GLY A 1 263 ? 236.70244 23.68440 49.45346 1.000 104.66277 263 GLY A N 1
ATOM 2147 C CA . GLY A 1 263 ? 236.50812 23.21045 48.10226 1.000 92.03515 263 GLY A CA 1
ATOM 2148 C C . GLY A 1 263 ? 237.71835 23.52343 47.25460 1.000 89.11563 263 GLY A C 1
ATOM 2149 O O . GLY A 1 263 ? 238.78839 22.94136 47.45296 1.000 98.54351 263 GLY A O 1
ATOM 2150 N N . ASP A 1 264 ? 237.56410 24.44296 46.30698 1.000 87.79663 264 ASP A N 1
ATOM 2151 C CA . ASP A 1 264 ? 238.64687 24.78086 45.39816 1.000 100.26658 264 ASP A CA 1
ATOM 2152 C C . ASP A 1 264 ? 238.55275 26.25289 45.03855 1.000 96.25394 264 ASP A C 1
ATOM 2153 O O . ASP A 1 264 ? 237.48061 26.73790 44.67570 1.000 108.12773 264 ASP A O 1
ATOM 2158 N N . PHE A 1 265 ? 239.69866 26.92753 45.07462 1.000 91.25690 265 PHE A N 1
ATOM 2159 C CA . PHE A 1 265 ? 239.82132 28.36674 44.88897 1.000 98.97623 265 PHE A CA 1
ATOM 2160 C C . PHE A 1 265 ? 241.28722 28.66720 44.62951 1.000 113.37315 265 PHE A C 1
ATOM 2161 O O . PHE A 1 265 ? 242.16550 28.06265 45.24886 1.000 133.99052 265 PHE A O 1
ATOM 2169 N N . SER A 1 266 ? 241.54802 29.59510 43.72027 1.000 97.26758 266 SER A N 1
ATOM 2170 C CA . SER A 1 266 ? 242.91761 29.97383 43.42211 1.000 96.06293 266 SER A CA 1
ATOM 2171 C C . SER A 1 266 ? 243.33987 31.16662 44.27023 1.000 96.48380 266 SER A C 1
ATOM 2172 O O . SER A 1 266 ? 242.52461 32.01185 44.64405 1.000 98.51547 266 SER A O 1
ATOM 2175 N N . GLU A 1 267 ? 244.63071 31.21428 44.58672 1.000 96.13149 267 GLU A N 1
ATOM 2176 C CA . GLU A 1 267 ? 245.23564 32.33758 45.30014 1.000 94.73415 267 GLU A CA 1
ATOM 2177 C C . GLU A 1 267 ? 246.49241 32.74161 44.53356 1.000 118.31634 267 GLU A C 1
ATOM 2178 O O . GLU A 1 267 ? 247.51798 32.05377 44.60147 1.000 117.93255 267 GLU A O 1
ATOM 2184 N N . LYS A 1 268 ? 246.41167 33.83366 43.77675 1.000 117.26379 268 LYS A N 1
ATOM 2185 C CA . LYS A 1 268 ? 245.25158 34.69309 43.56394 1.000 94.69420 268 LYS A CA 1
ATOM 2186 C C . LYS A 1 268 ? 244.36252 34.02264 42.51055 1.000 96.31938 268 LYS A C 1
ATOM 2187 O O . LYS A 1 268 ? 244.79364 33.04502 41.90465 1.000 112.16064 268 LYS A O 1
ATOM 2193 N N . ASP A 1 269 ? 243.14705 34.51624 42.26574 1.000 94.33770 269 ASP A N 1
ATOM 2194 C CA . ASP A 1 269 ? 242.51987 35.77718 42.64298 1.000 103.80221 269 ASP A CA 1
ATOM 2195 C C . ASP A 1 269 ? 241.56748 35.66896 43.82813 1.000 99.45075 269 ASP A C 1
ATOM 2196 O O . ASP A 1 269 ? 240.62926 34.88310 43.82672 1.000 100.85845 269 ASP A O 1
ATOM 2201 N N . LEU A 1 270 ? 241.82077 36.48554 44.84180 1.000 75.70924 270 LEU A N 1
ATOM 2202 C CA . LEU A 1 270 ? 240.98884 36.59830 46.01802 1.000 61.11634 270 LEU A CA 1
ATOM 2203 C C . LEU A 1 270 ? 240.45362 38.01679 46.14252 1.000 73.37514 270 LEU A C 1
ATOM 2204 O O . LEU A 1 270 ? 241.20688 38.97854 45.95380 1.000 91.00471 270 LEU A O 1
ATOM 2209 N N . PRO A 1 271 ? 239.16626 38.18233 46.44073 1.000 67.86996 271 PRO A N 1
ATOM 2210 C CA . PRO A 1 271 ? 238.63623 39.55178 46.58312 1.000 73.47869 271 PRO A CA 1
ATOM 2211 C C . PRO A 1 271 ? 239.28340 40.31261 47.72507 1.000 77.20637 271 PRO A C 1
ATOM 2212 O O . PRO A 1 271 ? 239.76326 41.43785 47.53354 1.000 74.79229 271 PRO A O 1
ATOM 2216 N N . ALA A 1 272 ? 239.31780 39.72500 48.89638 1.000 80.18288 272 ALA A N 1
ATOM 2217 C CA . ALA A 1 272 ? 240.02099 40.24462 50.05279 1.000 75.05608 272 ALA A CA 1
ATOM 2218 C C . ALA A 1 272 ? 241.38770 39.58626 50.17494 1.000 67.56633 272 ALA A C 1
ATOM 2219 O O . ALA A 1 272 ? 241.54853 38.41044 49.83939 1.000 65.49083 272 ALA A O 1
ATOM 2221 N N . PRO A 1 273 ? 242.39179 40.32885 50.63490 1.000 79.51899 273 PRO A N 1
ATOM 2222 C CA . PRO A 1 273 ? 243.72639 39.74279 50.79309 1.000 90.54583 273 PRO A CA 1
ATOM 2223 C C . PRO A 1 273 ? 243.68536 38.55948 51.74340 1.000 80.37877 273 PRO A C 1
ATOM 2224 O O . PRO A 1 273 ? 242.84569 38.49027 52.64003 1.000 86.99796 273 PRO A O 1
ATOM 2228 N N . LEU A 1 274 ? 244.60116 37.61415 51.52784 1.000 82.41433 274 LEU A N 1
ATOM 2229 C CA . LEU A 1 274 ? 244.59278 36.39533 52.33075 1.000 84.31948 274 LEU A CA 1
ATOM 2230 C C . LEU A 1 274 ? 244.98390 36.68304 53.77423 1.000 86.60719 274 LEU A C 1
ATOM 2231 O O . LEU A 1 274 ? 244.44381 36.06969 54.70275 1.000 84.68682 274 LEU A O 1
ATOM 2236 N N . GLU A 1 275 ? 245.92340 37.60386 53.98236 1.000 82.69962 275 GLU A N 1
ATOM 2237 C CA . GLU A 1 275 ? 246.37184 37.99022 55.31521 1.000 75.29181 275 GLU A CA 1
ATOM 2238 C C . GLU A 1 275 ? 245.94896 39.43135 55.57477 1.000 78.17799 275 GLU A C 1
ATOM 2239 O O . GLU A 1 275 ? 246.54418 40.36870 55.03203 1.000 84.87871 275 GLU A O 1
ATOM 2245 N N . LEU A 1 276 ? 244.91867 39.59890 56.39992 1.000 82.54863 276 LEU A N 1
ATOM 2246 C CA . LEU A 1 276 ? 244.40158 40.91589 56.75537 1.000 85.57014 276 LEU A CA 1
ATOM 2247 C C . LEU A 1 276 ? 245.15065 41.42426 57.98155 1.000 79.06424 276 LEU A C 1
ATOM 2248 O O . LEU A 1 276 ? 244.96269 40.91795 59.09159 1.000 76.70412 276 LEU A O 1
ATOM 2253 N N . VAL A 1 277 ? 245.99514 42.42627 57.78136 1.000 78.84502 277 VAL A N 1
ATOM 2254 C CA . VAL A 1 277 ? 246.85539 42.96762 58.82478 1.000 88.97300 277 VAL A CA 1
ATOM 2255 C C . VAL A 1 277 ? 246.32326 44.34700 59.19023 1.000 87.04931 277 VAL A C 1
ATOM 2256 O O . VAL A 1 277 ? 246.48720 45.30801 58.43022 1.000 90.46237 277 VAL A O 1
ATOM 2260 N N . ILE A 1 278 ? 245.66618 44.45200 60.34421 1.000 86.52870 278 ILE A N 1
ATOM 2261 C CA . ILE A 1 278 ? 244.97654 45.67486 60.73932 1.000 84.98610 278 ILE A CA 1
ATOM 2262 C C . ILE A 1 278 ? 245.47815 46.13263 62.10262 1.000 72.64961 278 ILE A C 1
ATOM 2263 O O . ILE A 1 278 ? 245.42484 45.37797 63.08275 1.000 74.83162 278 ILE A O 1
ATOM 2268 N N . LYS A 1 279 ? 245.97608 47.36281 62.15250 1.000 71.27156 279 LYS A N 1
ATOM 2269 C CA . LYS A 1 279 ? 246.22519 48.08698 63.38599 1.000 77.79391 279 LYS A CA 1
ATOM 2270 C C . LYS A 1 279 ? 245.04854 49.00939 63.67241 1.000 83.48183 279 LYS A C 1
ATOM 2271 O O . LYS A 1 279 ? 244.25230 49.34024 62.78815 1.000 72.00652 279 LYS A O 1
ATOM 2277 N N . LYS A 1 280 ? 244.94798 49.42677 64.92624 1.000 81.27580 280 LYS A N 1
ATOM 2278 C CA . LYS A 1 280 ? 243.92413 50.39117 65.28573 1.000 83.06019 280 LYS A CA 1
ATOM 2279 C C . LYS A 1 280 ? 244.23312 51.72093 64.61258 1.000 91.38153 280 LYS A C 1
ATOM 2280 O O . LYS A 1 280 ? 245.35912 52.22500 64.69338 1.000 85.32898 280 LYS A O 1
ATOM 2286 N N . GLY A 1 281 ? 243.23686 52.27857 63.92922 1.000 86.37709 281 GLY A N 1
ATOM 2287 C CA . GLY A 1 281 ? 243.44509 53.49806 63.18062 1.000 87.00227 281 GLY A CA 1
ATOM 2288 C C . GLY A 1 281 ? 243.85731 53.29016 61.74623 1.000 87.88215 281 GLY A C 1
ATOM 2289 O O . GLY A 1 281 ? 244.56241 54.13814 61.18730 1.000 100.26345 281 GLY A O 1
ATOM 2290 N N . THR A 1 282 ? 243.44657 52.18651 61.13074 1.000 77.00580 282 THR A N 1
ATOM 2291 C CA . THR A 1 282 ? 243.90054 51.81263 59.79915 1.000 77.67587 282 THR A CA 1
ATOM 2292 C C . THR A 1 282 ? 242.85055 52.16277 58.74956 1.000 76.93713 282 THR A C 1
ATOM 2293 O O . THR A 1 282 ? 241.68205 51.78622 58.88276 1.000 76.92755 282 THR A O 1
ATOM 2297 N N . GLN A 1 283 ? 243.26846 52.90012 57.72104 1.000 85.84982 283 GLN A N 1
ATOM 2298 C CA . GLN A 1 283 ? 242.38850 53.23432 56.60607 1.000 83.00063 283 GLN A CA 1
ATOM 2299 C C . GLN A 1 283 ? 242.16678 52.00120 55.74059 1.000 74.04054 283 GLN A C 1
ATOM 2300 O O . GLN A 1 283 ? 243.12744 51.42081 55.21958 1.000 72.96080 283 GLN A O 1
ATOM 2306 N N . VAL A 1 284 ? 240.90695 51.59380 55.59128 1.000 69.09998 284 VAL A N 1
ATOM 2307 C CA . VAL A 1 284 ? 240.59247 50.38076 54.85825 1.000 68.21561 284 VAL A CA 1
ATOM 2308 C C . VAL A 1 284 ? 239.48999 50.63195 53.84108 1.000 68.81273 284 VAL A C 1
ATOM 2309 O O . VAL A 1 284 ? 238.75234 51.61597 53.90212 1.000 69.79394 284 VAL A O 1
ATOM 2313 N N . MET A 1 285 ? 239.39100 49.69727 52.89711 1.000 68.67331 285 MET A N 1
ATOM 2314 C CA . MET A 1 285 ? 238.41966 49.71878 51.81088 1.000 69.27922 285 MET A CA 1
ATOM 2315 C C . MET A 1 285 ? 237.58683 48.44446 51.83527 1.000 68.52861 285 MET A C 1
ATOM 2316 O O . MET A 1 285 ? 238.13249 47.34574 51.96916 1.000 67.13152 285 MET A O 1
ATOM 2321 N N . LEU A 1 286 ? 236.27497 48.59649 51.71355 1.000 75.67612 286 LEU A N 1
ATOM 2322 C CA . LEU A 1 286 ? 235.34429 47.47516 51.76091 1.000 69.34027 286 LEU A CA 1
ATOM 2323 C C . LEU A 1 286 ? 235.11872 46.94242 50.35400 1.000 73.92383 286 LEU A C 1
ATOM 2324 O O . LEU A 1 286 ? 234.76223 47.70322 49.45162 1.000 86.33122 286 LEU A O 1
ATOM 2329 N N . LEU A 1 287 ? 235.30888 45.63627 50.17451 1.000 66.77870 287 LEU A N 1
ATOM 2330 C CA . LEU A 1 287 ? 235.43178 45.05201 48.84601 1.000 78.52516 287 LEU A CA 1
ATOM 2331 C C . LEU A 1 287 ? 234.17886 44.29824 48.40451 1.000 80.02200 287 LEU A C 1
ATOM 2332 O O . LEU A 1 287 ? 234.25727 43.44137 47.51735 1.000 77.99243 287 LEU A O 1
ATOM 2337 N N . ASN A 1 288 ? 233.02703 44.59006 49.00627 1.000 80.78558 288 ASN A N 1
ATOM 2338 C CA . ASN A 1 288 ? 231.77009 44.04195 48.52028 1.000 84.02921 288 ASN A CA 1
ATOM 2339 C C . ASN A 1 288 ? 230.62619 44.98131 48.89059 1.000 80.76491 288 ASN A C 1
ATOM 2340 O O . ASN A 1 288 ? 230.75737 45.84445 49.76019 1.000 83.21158 288 ASN A O 1
ATOM 2345 N N . ASN A 1 289 ? 229.49500 44.78833 48.21797 1.000 77.72595 289 ASN A N 1
ATOM 2346 C CA . ASN A 1 289 ? 228.28008 45.54527 48.49669 1.000 78.01904 289 ASN A CA 1
ATOM 2347 C C . ASN A 1 289 ? 227.52584 44.87255 49.63877 1.000 75.28122 289 ASN A C 1
ATOM 2348 O O . ASN A 1 289 ? 227.19723 43.68481 49.55547 1.000 73.30700 289 ASN A O 1
ATOM 2353 N N . ASP A 1 290 ? 227.26606 45.62158 50.71042 1.000 79.99442 290 ASP A N 1
ATOM 2354 C CA . ASP A 1 290 ? 226.58698 45.05235 51.86856 1.000 72.89154 290 ASP A CA 1
ATOM 2355 C C . ASP A 1 290 ? 225.12114 44.77346 51.56115 1.000 75.24713 290 ASP A C 1
ATOM 2356 O O . ASP A 1 290 ? 224.39477 45.65040 51.08076 1.000 74.74205 290 ASP A O 1
ATOM 2361 N N . TYR A 1 291 ? 224.68776 43.54453 51.85527 1.000 79.97034 291 TYR A N 1
ATOM 2362 C CA . TYR A 1 291 ? 223.27577 43.19199 51.74417 1.000 72.12637 291 TYR A CA 1
ATOM 2363 C C . TYR A 1 291 ? 222.41566 44.10937 52.59759 1.000 72.90203 291 TYR A C 1
ATOM 2364 O O . TYR A 1 291 ? 221.36114 44.57495 52.15410 1.000 74.54678 291 TYR A O 1
ATOM 2373 N N . GLN A 1 292 ? 222.84216 44.36141 53.83525 1.000 79.88322 292 GLN A N 1
ATOM 2374 C CA . GLN A 1 292 ? 222.07628 45.17495 54.76924 1.000 92.87044 292 GLN A CA 1
ATOM 2375 C C . GLN A 1 292 ? 222.02440 46.64388 54.36497 1.000 100.69396 292 GLN A C 1
ATOM 2376 O O . GLN A 1 292 ? 221.26631 47.40897 54.97116 1.000 100.92575 292 GLN A O 1
ATOM 2382 N N . GLY A 1 293 ? 222.79699 47.05226 53.36195 1.000 96.59165 293 GLY A N 1
ATOM 2383 C CA . GLY A 1 293 ? 222.75289 48.41742 52.87361 1.000 91.84124 293 GLY A CA 1
ATOM 2384 C C . GLY A 1 293 ? 223.39643 49.41443 53.81069 1.000 84.07102 293 GLY A C 1
ATOM 2385 O O . GLY A 1 293 ? 222.76836 50.38198 54.25625 1.000 94.54128 293 GLY A O 1
ATOM 2386 N N . ARG A 1 294 ? 224.65990 49.17105 54.11756 1.000 86.32928 294 ARG A N 1
ATOM 2387 C CA . ARG A 1 294 ? 225.45018 50.04042 54.97404 1.000 91.62533 294 ARG A CA 1
ATOM 2388 C C . ARG A 1 294 ? 226.68860 50.58138 54.28577 1.000 93.85567 294 ARG A C 1
ATOM 2389 O O . ARG A 1 294 ? 227.04471 51.74443 54.49320 1.000 109.17483 294 ARG A O 1
ATOM 2397 N N . TRP A 1 295 ? 227.33705 49.77237 53.44995 1.000 92.99806 295 TRP A N 1
ATOM 2398 C CA . TRP A 1 295 ? 228.50971 50.19090 52.70096 1.000 83.56544 295 TRP A CA 1
ATOM 2399 C C . TRP A 1 295 ? 228.55340 49.44354 51.37995 1.000 76.43847 295 TRP A C 1
ATOM 2400 O O . TRP A 1 295 ? 227.95369 48.37863 51.22207 1.000 77.81826 295 TRP A O 1
ATOM 2411 N N . ILE A 1 296 ? 229.28520 50.01114 50.43093 1.000 78.23988 296 ILE A N 1
ATOM 2412 C CA . ILE A 1 296 ? 229.36484 49.47881 49.08465 1.000 74.70745 296 ILE A CA 1
ATOM 2413 C C . ILE A 1 296 ? 230.77646 48.97187 48.84026 1.000 73.48639 296 ILE A C 1
ATOM 2414 O O . ILE A 1 296 ? 231.68275 49.16241 49.64951 1.000 73.12765 296 ILE A O 1
ATOM 2419 N N . ASN A 1 297 ? 230.95459 48.32567 47.69431 1.000 73.39923 297 ASN A N 1
ATOM 2420 C CA . ASN A 1 297 ? 232.27871 47.92132 47.24499 1.000 74.03129 297 ASN A CA 1
ATOM 2421 C C . ASN A 1 297 ? 233.07967 49.17930 46.93125 1.000 76.31241 297 ASN A C 1
ATOM 2422 O O . ASN A 1 297 ? 232.74991 49.91969 45.99895 1.000 83.72303 297 ASN A O 1
ATOM 2427 N N . GLY A 1 298 ? 234.11660 49.43728 47.72172 1.000 72.83741 298 GLY A N 1
ATOM 2428 C CA . GLY A 1 298 ? 234.92161 50.63128 47.57744 1.000 76.64595 298 GLY A CA 1
ATOM 2429 C C . GLY A 1 298 ? 234.67239 51.68489 48.62788 1.000 73.57198 298 GLY A C 1
ATOM 2430 O O . GLY A 1 298 ? 235.37106 52.70530 48.63355 1.000 74.12347 298 GLY A O 1
ATOM 2431 N N . SER A 1 299 ? 233.69862 51.48530 49.50723 1.000 73.15759 299 SER A N 1
ATOM 2432 C CA . SER A 1 299 ? 233.42831 52.44300 50.57067 1.000 73.31519 299 SER A CA 1
ATOM 2433 C C . SER A 1 299 ? 234.57872 52.42383 51.57173 1.000 72.53208 299 SER A C 1
ATOM 2434 O O . SER A 1 299 ? 234.77294 51.43837 52.28919 1.000 72.23321 299 SER A O 1
ATOM 2437 N N . MET A 1 300 ? 235.34855 53.50482 51.61546 1.000 73.68422 300 MET A N 1
ATOM 2438 C CA . MET A 1 300 ? 236.50286 53.59246 52.49642 1.000 80.10721 300 MET A CA 1
ATOM 2439 C C . MET A 1 300 ? 236.08239 53.86174 53.93753 1.000 82.27296 300 MET A C 1
ATOM 2440 O O . MET A 1 300 ? 235.02198 54.43672 54.20617 1.000 72.72510 300 MET A O 1
ATOM 2445 N N . GLY A 1 301 ? 236.92618 53.42178 54.86898 1.000 89.54866 301 GLY A N 1
ATOM 2446 C CA . GLY A 1 301 ? 236.70790 53.66594 56.27765 1.000 89.11435 301 GLY A CA 1
ATOM 2447 C C . GLY A 1 301 ? 238.01696 53.63078 57.03707 1.000 86.69369 301 GLY A C 1
ATOM 2448 O O . GLY A 1 301 ? 239.09647 53.52150 56.45171 1.000 94.62625 301 GLY A O 1
ATOM 2449 N N . ARG A 1 302 ? 237.90851 53.74302 58.36020 1.000 82.33665 302 ARG A N 1
ATOM 2450 C CA . ARG A 1 302 ? 239.06206 53.74830 59.25341 1.000 90.38485 302 ARG A CA 1
ATOM 2451 C C . ARG A 1 302 ? 238.80458 52.76086 60.37935 1.000 83.64971 302 ARG A C 1
ATOM 2452 O O . ARG A 1 302 ? 237.80750 52.88451 61.09924 1.000 76.63229 302 ARG A O 1
ATOM 2460 N N . VAL A 1 303 ? 239.68796 51.77013 60.50850 1.000 84.32681 303 VAL A N 1
ATOM 2461 C CA . VAL A 1 303 ? 239.51756 50.73005 61.51564 1.000 79.38576 303 VAL A CA 1
ATOM 2462 C C . VAL A 1 303 ? 239.47295 51.34522 62.90920 1.000 91.98251 303 VAL A C 1
ATOM 2463 O O . VAL A 1 303 ? 240.37205 52.09806 63.30417 1.000 98.17596 303 VAL A O 1
ATOM 2467 N N . VAL A 1 304 ? 238.42078 51.01337 63.66495 1.000 95.28427 304 VAL A N 1
ATOM 2468 C CA . VAL A 1 304 ? 238.25469 51.48093 65.04127 1.000 98.37605 304 VAL A CA 1
ATOM 2469 C C . VAL A 1 304 ? 238.11517 50.28995 65.98431 1.000 99.22926 304 VAL A C 1
ATOM 2470 O O . VAL A 1 304 ? 238.10005 49.13423 65.54508 1.000 100.50975 304 VAL A O 1
ATOM 2474 N N . ASP A 1 305 ? 238.02050 50.57593 67.28431 1.000 94.10963 305 ASP A N 1
ATOM 2475 C CA . ASP A 1 305 ? 238.08342 49.58638 68.35762 1.000 94.85797 305 ASP A CA 1
ATOM 2476 C C . ASP A 1 305 ? 237.27795 48.33059 68.05321 1.000 97.09093 305 ASP A C 1
ATOM 2477 O O . ASP A 1 305 ? 236.07899 48.39750 67.75838 1.000 97.42111 305 ASP A O 1
ATOM 2482 N N . ILE A 1 306 ? 237.95249 47.18719 68.12771 1.000 100.88613 306 ILE A N 1
ATOM 2483 C CA . ILE A 1 306 ? 237.33768 45.87414 67.95505 1.000 102.52483 306 ILE A CA 1
ATOM 2484 C C . ILE A 1 306 ? 236.84691 45.38065 69.30559 1.000 108.34320 306 ILE A C 1
ATOM 2485 O O . ILE A 1 306 ? 237.63214 45.25281 70.25407 1.000 104.46596 306 ILE A O 1
ATOM 2490 N N . GLU A 1 307 ? 235.55514 45.07556 69.39291 1.000 115.48526 307 GLU A N 1
ATOM 2491 C CA . GLU A 1 307 ? 235.07628 44.34932 70.55423 1.000 113.25786 307 GLU A CA 1
ATOM 2492 C C . GLU A 1 307 ? 235.13356 42.88471 70.16097 1.000 100.66776 307 GLU A C 1
ATOM 2493 O O . GLU A 1 307 ? 235.04488 42.55133 68.97458 1.000 97.94216 307 GLU A O 1
ATOM 2499 N N . LYS A 1 308 ? 235.29580 41.99186 71.13897 1.000 104.47246 308 LYS A N 1
ATOM 2500 C CA . LYS A 1 308 ? 236.42217 41.11364 70.87188 1.000 110.05784 308 LYS A CA 1
ATOM 2501 C C . LYS A 1 308 ? 236.06871 39.75764 70.28127 1.000 106.71050 308 LYS A C 1
ATOM 2502 O O . LYS A 1 308 ? 236.61389 39.43318 69.22346 1.000 105.83283 308 LYS A O 1
ATOM 2508 N N . VAL A 1 309 ? 235.21994 38.93255 70.89549 1.000 99.99625 309 VAL A N 1
ATOM 2509 C CA . VAL A 1 309 ? 234.01497 38.38782 70.28239 1.000 89.10309 309 VAL A CA 1
ATOM 2510 C C . VAL A 1 309 ? 233.14196 37.82806 71.39875 1.000 90.10925 309 VAL A C 1
ATOM 2511 O O . VAL A 1 309 ? 233.65666 37.41188 72.43440 1.000 124.96724 309 VAL A O 1
ATOM 2515 N N . LYS A 1 310 ? 231.82916 37.77896 71.19811 1.000 85.44846 310 LYS A N 1
ATOM 2516 C CA . LYS A 1 310 ? 231.09519 36.71625 71.89423 1.000 90.92194 310 LYS A CA 1
ATOM 2517 C C . LYS A 1 310 ? 231.23777 35.40498 71.10316 1.000 84.22453 310 LYS A C 1
ATOM 2518 O O . LYS A 1 310 ? 232.02063 35.31732 70.16179 1.000 106.73731 310 LYS A O 1
ATOM 2524 N N . GLY A 1 311 ? 230.50304 34.34949 71.44981 1.000 78.12713 311 GLY A N 1
ATOM 2525 C CA . GLY A 1 311 ? 230.92954 33.02717 70.98951 1.000 76.65622 311 GLY A CA 1
ATOM 2526 C C . GLY A 1 311 ? 230.86467 32.75920 69.48362 1.000 81.41669 311 GLY A C 1
ATOM 2527 O O . GLY A 1 311 ? 231.13876 31.62989 69.06958 1.000 73.71828 311 GLY A O 1
ATOM 2528 N N . ASN A 1 312 ? 230.52809 33.75524 68.65793 1.000 102.12683 312 ASN A N 1
ATOM 2529 C CA . ASN A 1 312 ? 230.64219 33.71070 67.20029 1.000 90.85605 312 ASN A CA 1
ATOM 2530 C C . ASN A 1 312 ? 231.99492 34.29259 66.76976 1.000 90.56605 312 ASN A C 1
ATOM 2531 O O . ASN A 1 312 ? 232.89369 34.47252 67.59241 1.000 90.04021 312 ASN A O 1
ATOM 2536 N N . GLU A 1 313 ? 232.20523 34.46863 65.46149 1.000 92.16047 313 GLU A N 1
ATOM 2537 C CA . GLU A 1 313 ? 233.45898 35.03712 64.96822 1.000 95.69942 313 GLU A CA 1
ATOM 2538 C C . GLU A 1 313 ? 233.53084 36.54084 65.26156 1.000 92.66782 313 GLU A C 1
ATOM 2539 O O . GLU A 1 313 ? 232.50914 37.23290 65.32797 1.000 103.30758 313 GLU A O 1
ATOM 2545 N N . ASP A 1 314 ? 234.75664 37.05635 65.39502 1.000 88.58226 314 ASP A N 1
ATOM 2546 C CA . ASP A 1 314 ? 235.02219 38.42056 65.84782 1.000 89.25303 314 ASP A CA 1
ATOM 2547 C C . ASP A 1 314 ? 234.72401 39.44340 64.75803 1.000 85.22750 314 ASP A C 1
ATOM 2548 O O . ASP A 1 314 ? 234.69512 39.12434 63.56919 1.000 83.93431 314 ASP A O 1
ATOM 2553 N N . ILE A 1 315 ? 234.51307 40.69873 65.18347 1.000 86.85260 315 ILE A N 1
ATOM 2554 C CA . ILE A 1 315 ? 234.13019 41.74705 64.25026 1.000 86.43647 315 ILE A CA 1
ATOM 2555 C C . ILE A 1 315 ? 235.15197 42.87984 64.27269 1.000 88.87035 315 ILE A C 1
ATOM 2556 O O . ILE A 1 315 ? 235.85269 43.10989 65.25975 1.000 92.62465 315 ILE A O 1
ATOM 2561 N N . ILE A 1 316 ? 235.17943 43.62087 63.16259 1.000 87.42396 316 ILE A N 1
ATOM 2562 C CA . ILE A 1 316 ? 236.03875 44.78259 62.95137 1.000 86.69749 316 ILE A CA 1
ATOM 2563 C C . ILE A 1 316 ? 235.15048 46.00353 62.75484 1.000 88.47171 316 ILE A C 1
ATOM 2564 O O . ILE A 1 316 ? 234.63810 46.22527 61.65110 1.000 98.35886 316 ILE A O 1
ATOM 2569 N N . TRP A 1 317 ? 234.92368 46.78376 63.80305 1.000 88.98815 317 TRP A N 1
ATOM 2570 C CA . TRP A 1 317 ? 234.22672 48.04530 63.58100 1.000 94.58095 317 TRP A CA 1
ATOM 2571 C C . TRP A 1 317 ? 235.04398 48.96683 62.67357 1.000 88.30732 317 TRP A C 1
ATOM 2572 O O . TRP A 1 317 ? 236.27720 49.00530 62.74178 1.000 92.23717 317 TRP A O 1
ATOM 2583 N N . VAL A 1 318 ? 234.34638 49.73682 61.83203 1.000 88.41372 318 VAL A N 1
ATOM 2584 C CA . VAL A 1 318 ? 234.97792 50.62655 60.85545 1.000 99.63817 318 VAL A CA 1
ATOM 2585 C C . VAL A 1 318 ? 234.24789 51.96385 60.83548 1.000 95.69461 318 VAL A C 1
ATOM 2586 O O . VAL A 1 318 ? 233.01547 52.01368 60.88390 1.000 96.01085 318 VAL A O 1
ATOM 2590 N N . GLU A 1 319 ? 235.00461 53.05149 60.74787 1.000 83.86133 319 GLU A N 1
ATOM 2591 C CA . GLU A 1 319 ? 234.43613 54.39741 60.74483 1.000 80.69278 319 GLU A CA 1
ATOM 2592 C C . GLU A 1 319 ? 234.36032 54.87060 59.29406 1.000 87.56937 319 GLU A C 1
ATOM 2593 O O . GLU A 1 319 ? 235.37274 55.25445 58.70377 1.000 110.19510 319 GLU A O 1
ATOM 2599 N N . LEU A 1 320 ? 233.15854 54.83750 58.71624 1.000 84.62437 320 LEU A N 1
ATOM 2600 C CA . LEU A 1 320 ? 232.98239 55.12858 57.29626 1.000 93.81784 320 LEU A CA 1
ATOM 2601 C C . LEU A 1 320 ? 233.14682 56.62064 56.99620 1.000 91.50755 320 LEU A C 1
ATOM 2602 O O . LEU A 1 320 ? 233.31165 57.45704 57.88902 1.000 90.46385 320 LEU A O 1
ATOM 2607 N N . GLU A 1 321 ? 233.10589 56.94800 55.70031 1.000 89.98116 321 GLU A N 1
ATOM 2608 C CA . GLU A 1 321 ? 233.20997 58.34448 55.28379 1.000 106.18420 321 GLU A CA 1
ATOM 2609 C C . GLU A 1 321 ? 232.09342 59.18863 55.88373 1.000 106.92685 321 GLU A C 1
ATOM 2610 O O . GLU A 1 321 ? 232.32904 60.29449 56.38329 1.000 116.02096 321 GLU A O 1
ATOM 2616 N N . ASP A 1 322 ? 230.86496 58.68625 55.83773 1.000 104.02062 322 ASP A N 1
ATOM 2617 C CA . ASP A 1 322 ? 229.72097 59.34604 56.46333 1.000 105.71829 322 ASP A CA 1
ATOM 2618 C C . ASP A 1 322 ? 229.41549 58.59921 57.75247 1.000 98.36082 322 ASP A C 1
ATOM 2619 O O . ASP A 1 322 ? 228.60300 57.67800 57.77621 1.000 95.66449 322 ASP A O 1
ATOM 2624 N N . GLY A 1 323 ? 230.07992 58.99014 58.82761 1.000 93.80457 323 GLY A N 1
ATOM 2625 C CA . GLY A 1 323 ? 229.92637 58.28776 60.08485 1.000 95.37701 323 GLY A CA 1
ATOM 2626 C C . GLY A 1 323 ? 231.08089 57.33273 60.26380 1.000 103.10589 323 GLY A C 1
ATOM 2627 O O . GLY A 1 323 ? 232.22345 57.77825 60.36165 1.000 101.83707 323 GLY A O 1
ATOM 2628 N N . GLU A 1 324 ? 230.80862 56.02716 60.28028 1.000 110.60960 324 GLU A N 1
ATOM 2629 C CA . GLU A 1 324 ? 229.47447 55.46362 60.46045 1.000 99.38605 324 GLU A CA 1
ATOM 2630 C C . GLU A 1 324 ? 229.51207 54.33356 61.50009 1.000 93.07158 324 GLU A C 1
ATOM 2631 O O . GLU A 1 324 ? 228.47096 53.88842 61.97509 1.000 89.32348 324 GLU A O 1
ATOM 2637 N N . GLU A 1 325 ? 230.72018 53.87663 61.84437 1.000 106.43692 325 GLU A N 1
ATOM 2638 C CA . GLU A 1 325 ? 230.94682 52.88302 62.90386 1.000 114.15049 325 GLU A CA 1
ATOM 2639 C C . GLU A 1 325 ? 230.16464 51.58935 62.64203 1.000 102.21113 325 GLU A C 1
ATOM 2640 O O . GLU A 1 325 ? 229.29570 51.18248 63.41923 1.000 94.22927 325 GLU A O 1
ATOM 2646 N N . VAL A 1 326 ? 230.47851 50.95629 61.51958 1.000 95.14661 326 VAL A N 1
ATOM 2647 C CA . VAL A 1 326 ? 229.76760 49.76772 61.05387 1.000 84.13093 326 VAL A CA 1
ATOM 2648 C C . VAL A 1 326 ? 230.56923 48.52766 61.43263 1.000 90.21982 326 VAL A C 1
ATOM 2649 O O . VAL A 1 326 ? 231.79020 48.51040 61.22106 1.000 91.68850 326 VAL A O 1
ATOM 2653 N N . PRO A 1 327 ? 229.93740 47.49102 62.00837 1.000 94.31020 327 PRO A N 1
ATOM 2654 C CA . PRO A 1 327 ? 230.63192 46.23205 62.31305 1.000 86.36359 327 PRO A CA 1
ATOM 2655 C C . PRO A 1 327 ? 230.77928 45.36052 61.07524 1.000 82.97805 327 PRO A C 1
ATOM 2656 O O . PRO A 1 327 ? 229.79037 44.86136 60.52909 1.000 91.37092 327 PRO A O 1
ATOM 2660 N N . VAL A 1 328 ? 232.01588 45.17774 60.62385 1.000 79.99316 328 VAL A N 1
ATOM 2661 C CA . VAL A 1 328 ? 232.30008 44.31071 59.48677 1.000 76.85408 328 VAL A CA 1
ATOM 2662 C C . VAL A 1 328 ? 232.68340 42.93050 59.99278 1.000 76.18235 328 VAL A C 1
ATOM 2663 O O . VAL A 1 328 ? 233.59232 42.79906 60.81997 1.000 78.03958 328 VAL A O 1
ATOM 2667 N N . GLN A 1 329 ? 232.03475 41.90260 59.46139 1.000 73.76749 329 GLN A N 1
ATOM 2668 C CA . GLN A 1 329 ? 232.29616 40.50289 59.75623 1.000 72.58397 329 GLN A CA 1
ATOM 2669 C C . GLN A 1 329 ? 232.71584 39.78213 58.48048 1.000 73.37465 329 GLN A C 1
ATOM 2670 O O . GLN A 1 329 ? 232.52100 40.30598 57.37691 1.000 93.79310 329 GLN A O 1
ATOM 2676 N N . PRO A 1 330 ? 233.32431 38.59559 58.58612 1.000 68.73567 330 PRO A N 1
ATOM 2677 C CA . PRO A 1 330 ? 233.76611 37.89387 57.37240 1.000 70.78315 330 PRO A CA 1
ATOM 2678 C C . PRO A 1 330 ? 232.61190 37.60877 56.42500 1.000 77.25940 330 PRO A C 1
ATOM 2679 O O . PRO A 1 330 ? 231.49814 37.28774 56.84603 1.000 67.23506 330 PRO A O 1
ATOM 2683 N N . TYR A 1 331 ? 232.89901 37.71916 55.13141 1.000 84.81667 331 TYR A N 1
ATOM 2684 C CA . TYR A 1 331 ? 231.93316 37.50078 54.06732 1.000 83.60378 331 TYR A CA 1
ATOM 2685 C C . TYR A 1 331 ? 232.30639 36.26109 53.26550 1.000 95.26374 331 TYR A C 1
ATOM 2686 O O . TYR A 1 331 ? 233.48871 35.95130 53.08946 1.000 101.91417 331 TYR A O 1
ATOM 2695 N N . GLU A 1 332 ? 231.28896 35.55828 52.77005 1.000 87.09489 332 GLU A N 1
ATOM 2696 C CA . GLU A 1 332 ? 231.48607 34.31994 52.02507 1.000 92.28597 332 GLU A CA 1
ATOM 2697 C C . GLU A 1 332 ? 231.41150 34.60162 50.53056 1.000 83.45366 332 GLU A C 1
ATOM 2698 O O . GLU A 1 332 ? 230.39045 35.08745 50.03592 1.000 91.24776 332 GLU A O 1
ATOM 2704 N N . TRP A 1 333 ? 232.48644 34.28857 49.81890 1.000 78.93409 333 TRP A N 1
ATOM 2705 C CA . TRP A 1 333 ? 232.51872 34.34420 48.36678 1.000 78.27864 333 TRP A CA 1
ATOM 2706 C C . TRP A 1 333 ? 232.41125 32.93330 47.79933 1.000 90.59149 333 TRP A C 1
ATOM 2707 O O . TRP A 1 333 ? 232.96237 31.98282 48.36408 1.000 92.42017 333 TRP A O 1
ATOM 2718 N N . ASP A 1 334 ? 231.70018 32.79979 46.68087 1.000 97.54005 334 ASP A N 1
ATOM 2719 C CA . ASP A 1 334 ? 231.45951 31.50901 46.05185 1.000 90.81765 334 ASP A CA 1
ATOM 2720 C C . ASP A 1 334 ? 231.91369 31.53548 44.59965 1.000 103.26914 334 ASP A C 1
ATOM 2721 O O . ASP A 1 334 ? 231.80779 32.55763 43.91709 1.000 108.29980 334 ASP A O 1
ATOM 2726 N N . MET A 1 335 ? 232.42932 30.39939 44.13369 1.000 97.94598 335 MET A N 1
ATOM 2727 C CA . MET A 1 335 ? 232.90908 30.25381 42.76245 1.000 102.82965 335 MET A CA 1
ATOM 2728 C C . MET A 1 335 ? 231.96110 29.31418 42.02986 1.000 114.52676 335 MET A C 1
ATOM 2729 O O . MET A 1 335 ? 231.94179 28.10768 42.29940 1.000 107.59846 335 MET A O 1
ATOM 2734 N N . PHE A 1 336 ? 231.17715 29.87582 41.11043 1.000 114.51104 336 PHE A N 1
ATOM 2735 C CA . PHE A 1 336 ? 230.12726 29.15483 40.40732 1.000 111.90040 336 PHE A CA 1
ATOM 2736 C C . PHE A 1 336 ? 230.67729 28.41521 39.19035 1.000 117.29629 336 PHE A C 1
ATOM 2737 O O . PHE A 1 336 ? 231.84003 28.56342 38.80372 1.000 121.11406 336 PHE A O 1
ATOM 2745 N N . GLU A 1 337 ? 229.80568 27.61139 38.57862 1.000 111.90356 337 GLU A N 1
ATOM 2746 C CA . GLU A 1 337 ? 230.08656 27.00836 37.28183 1.000 115.13865 337 GLU A CA 1
ATOM 2747 C C . GLU A 1 337 ? 228.76395 26.60610 36.63712 1.000 104.48820 337 GLU A C 1
ATOM 2748 O O . GLU A 1 337 ? 227.95845 25.90850 37.25793 1.000 110.08616 337 GLU A O 1
ATOM 2754 N N . PHE A 1 338 ? 228.54118 27.05422 35.40573 1.000 103.22044 338 PHE A N 1
ATOM 2755 C CA . PHE A 1 338 ? 227.28055 26.80545 34.72309 1.000 104.16994 338 PHE A CA 1
ATOM 2756 C C . PHE A 1 338 ? 227.27530 25.42651 34.07590 1.000 105.80560 338 PHE A C 1
ATOM 2757 O O . PHE A 1 338 ? 228.30703 24.91877 33.62928 1.000 105.75597 338 PHE A O 1
ATOM 2765 N N . TYR A 1 339 ? 226.09216 24.82043 34.03975 1.000 107.30748 339 TYR A N 1
ATOM 2766 C CA . TYR A 1 339 ? 225.90016 23.52862 33.39942 1.000 115.52929 339 TYR A CA 1
ATOM 2767 C C . TYR A 1 339 ? 224.44377 23.40794 32.97967 1.000 116.74687 339 TYR A C 1
ATOM 2768 O O . TYR A 1 339 ? 223.55856 24.06612 33.53329 1.000 120.45874 339 TYR A O 1
ATOM 2777 N N . TYR A 1 340 ? 224.20164 22.55054 31.99629 1.000 123.92851 340 TYR A N 1
ATOM 2778 C CA . TYR A 1 340 ? 222.84801 22.28441 31.54124 1.000 114.87377 340 TYR A CA 1
ATOM 2779 C C . TYR A 1 340 ? 222.26482 21.14597 32.35860 1.000 122.93699 340 TYR A C 1
ATOM 2780 O O . TYR A 1 340 ? 222.91900 20.12596 32.59488 1.000 132.22750 340 TYR A O 1
ATOM 2789 N N . ASP A 1 341 ? 221.02638 21.32803 32.79155 1.000 126.86810 341 ASP A N 1
ATOM 2790 C CA . ASP A 1 341 ? 220.32492 20.31276 33.56134 1.000 133.57520 341 ASP A CA 1
ATOM 2791 C C . ASP A 1 341 ? 219.49711 19.49789 32.58018 1.000 137.66601 341 ASP A C 1
ATOM 2792 O O . ASP A 1 341 ? 218.51230 19.99441 32.02917 1.000 135.65357 341 ASP A O 1
ATOM 2797 N N . LYS A 1 342 ? 219.90704 18.24899 32.34641 1.000 128.63998 342 LYS A N 1
ATOM 2798 C CA . LYS A 1 342 ? 219.25459 17.44308 31.32168 1.000 124.83718 342 LYS A CA 1
ATOM 2799 C C . LYS A 1 342 ? 217.78145 17.23669 31.63230 1.000 132.37629 342 LYS A C 1
ATOM 2800 O O . LYS A 1 342 ? 216.97673 17.03367 30.71429 1.000 139.24001 342 LYS A O 1
ATOM 2806 N N . ALA A 1 343 ? 217.41300 17.27995 32.91603 1.000 126.23536 343 ALA A N 1
ATOM 2807 C CA . ALA A 1 343 ? 216.02997 17.03198 33.31012 1.000 147.80651 343 ALA A CA 1
ATOM 2808 C C . ALA A 1 343 ? 215.07623 18.02181 32.64831 1.000 166.28867 343 ALA A C 1
ATOM 2809 O O . ALA A 1 343 ? 214.12285 17.61971 31.96913 1.000 180.21316 343 ALA A O 1
ATOM 2811 N N . GLN A 1 344 ? 215.31952 19.32022 32.81883 1.000 149.33564 344 GLN A N 1
ATOM 2812 C CA . GLN A 1 344 ? 214.44213 20.33932 32.25001 1.000 154.34183 344 GLN A CA 1
ATOM 2813 C C . GLN A 1 344 ? 215.21175 21.21892 31.26796 1.000 143.73983 344 GLN A C 1
ATOM 2814 O O . GLN A 1 344 ? 216.39428 21.01270 30.99933 1.000 140.40337 344 GLN A O 1
ATOM 2820 N N . LYS A 1 345 ? 214.50353 22.19515 30.70715 1.000 143.54671 345 LYS A N 1
ATOM 2821 C CA . LYS A 1 345 ? 215.08238 23.13263 29.74642 1.000 131.37378 345 LYS A CA 1
ATOM 2822 C C . LYS A 1 345 ? 215.72135 24.32546 30.46355 1.000 112.73503 345 LYS A C 1
ATOM 2823 O O . LYS A 1 345 ? 215.30913 25.47180 30.30330 1.000 107.21721 345 LYS A O 1
ATOM 2829 N N . LYS A 1 346 ? 216.75157 24.04718 31.26198 1.000 108.91835 346 LYS A N 1
ATOM 2830 C CA . LYS A 1 346 ? 217.34837 25.11180 32.05620 1.000 121.35377 346 LYS A CA 1
ATOM 2831 C C . LYS A 1 346 ? 218.83340 24.85301 32.26208 1.000 119.85078 346 LYS A C 1
ATOM 2832 O O . LYS A 1 346 ? 219.29007 23.70683 32.28803 1.000 116.24593 346 LYS A O 1
ATOM 2838 N N . ILE A 1 347 ? 219.57720 25.94627 32.40731 1.000 115.93497 347 ILE A N 1
ATOM 2839 C CA . ILE A 1 347 ? 221.01284 25.92898 32.65025 1.000 105.30880 347 ILE A CA 1
ATOM 2840 C C . ILE A 1 347 ? 221.24402 26.37626 34.08894 1.000 105.85292 347 ILE A C 1
ATOM 2841 O O . ILE A 1 347 ? 221.07296 27.55574 34.41925 1.000 110.38131 347 ILE A O 1
ATOM 2846 N N . LYS A 1 348 ? 221.60642 25.43935 34.95664 1.000 110.70796 348 LYS A N 1
ATOM 2847 C CA . LYS A 1 348 ? 221.83532 25.74420 36.36115 1.000 114.28629 348 LYS A CA 1
ATOM 2848 C C . LYS A 1 348 ? 223.31564 26.00707 36.61760 1.000 103.89995 348 LYS A C 1
ATOM 2849 O O . LYS A 1 348 ? 224.18279 25.67938 35.80541 1.000 107.43807 348 LYS A O 1
ATOM 2855 N N . SER A 1 349 ? 223.59048 26.62921 37.76030 1.000 98.97001 349 SER A N 1
ATOM 2856 C CA . SER A 1 349 ? 224.94360 27.03360 38.13653 1.000 105.54135 349 SER A CA 1
ATOM 2857 C C . SER A 1 349 ? 225.26178 26.48325 39.52386 1.000 97.19207 349 SER A C 1
ATOM 2858 O O . SER A 1 349 ? 224.76559 27.00219 40.52689 1.000 110.76095 349 SER A O 1
ATOM 2861 N N . ARG A 1 350 ? 226.08191 25.44132 39.58513 1.000 97.52688 350 ARG A N 1
ATOM 2862 C CA . ARG A 1 350 ? 226.50420 24.88572 40.86137 1.000 106.63412 350 ARG A CA 1
ATOM 2863 C C . ARG A 1 350 ? 227.77087 25.57796 41.36640 1.000 115.28752 350 ARG A C 1
ATOM 2864 O O . ARG A 1 350 ? 228.54928 26.15425 40.60282 1.000 112.33137 350 ARG A O 1
ATOM 2872 N N . THR A 1 351 ? 227.96488 25.50386 42.68042 1.000 120.44551 351 THR A N 1
ATOM 2873 C CA . THR A 1 351 ? 229.06589 26.15401 43.38100 1.000 98.69804 351 THR A CA 1
ATOM 2874 C C . THR A 1 351 ? 230.13594 25.12356 43.72599 1.000 113.41354 351 THR A C 1
ATOM 2875 O O . THR A 1 351 ? 229.87573 24.18021 44.48280 1.000 138.35234 351 THR A O 1
ATOM 2879 N N . VAL A 1 352 ? 231.33393 25.30079 43.16560 1.000 110.50564 352 VAL A N 1
ATOM 2880 C CA . VAL A 1 352 ? 232.42266 24.34207 43.33898 1.000 123.60203 352 VAL A CA 1
ATOM 2881 C C . VAL A 1 352 ? 233.41409 24.77297 44.41743 1.000 114.15983 352 VAL A C 1
ATOM 2882 O O . VAL A 1 352 ? 234.31085 23.98812 44.76894 1.000 107.68165 352 VAL A O 1
ATOM 2886 N N . GLY A 1 353 ? 233.27717 25.98074 44.95981 1.000 108.82227 353 GLY A N 1
ATOM 2887 C CA . GLY A 1 353 ? 234.26096 26.51829 45.88009 1.000 96.89023 353 GLY A CA 1
ATOM 2888 C C . GLY A 1 353 ? 233.65093 27.51989 46.83831 1.000 91.41177 353 GLY A C 1
ATOM 2889 O O . GLY A 1 353 ? 232.61986 28.13972 46.55353 1.000 86.99616 353 GLY A O 1
ATOM 2890 N N . SER A 1 354 ? 234.32707 27.69594 47.97561 1.000 88.15044 354 SER A N 1
ATOM 2891 C CA . SER A 1 354 ? 233.95851 28.72419 48.93880 1.000 89.65069 354 SER A CA 1
ATOM 2892 C C . SER A 1 354 ? 235.21631 29.35999 49.51863 1.000 85.85077 354 SER A C 1
ATOM 2893 O O . SER A 1 354 ? 236.25116 28.70678 49.67912 1.000 85.58169 354 SER A O 1
ATOM 2896 N N . TYR A 1 355 ? 235.11153 30.65329 49.82570 1.000 74.95409 355 TYR A N 1
ATOM 2897 C CA . TYR A 1 355 ? 236.20630 31.44277 50.37742 1.000 77.35521 355 TYR A CA 1
ATOM 2898 C C . TYR A 1 355 ? 235.64862 32.38965 51.42926 1.000 81.47235 355 TYR A C 1
ATOM 2899 O O . TYR A 1 355 ? 234.67734 33.10235 51.16782 1.000 88.73387 355 TYR A O 1
ATOM 2908 N N . TYR A 1 356 ? 236.25262 32.38981 52.61414 1.000 84.07432 356 TYR A N 1
ATOM 2909 C CA . TYR A 1 356 ? 235.77347 33.17542 53.74611 1.000 82.69777 356 TYR A CA 1
ATOM 2910 C C . TYR A 1 356 ? 236.87830 34.10318 54.23257 1.000 85.17284 356 TYR A C 1
ATOM 2911 O O . TYR A 1 356 ? 237.97304 33.63835 54.57258 1.000 81.87295 356 TYR A O 1
ATOM 2920 N N . GLN A 1 357 ? 236.59258 35.40624 54.25825 1.000 80.26506 357 GLN A N 1
ATOM 2921 C CA . GLN A 1 357 ? 237.52683 36.41167 54.75491 1.000 79.42531 357 GLN A CA 1
ATOM 2922 C C . GLN A 1 357 ? 236.78928 37.72866 54.94816 1.000 69.54770 357 GLN A C 1
ATOM 2923 O O . GLN A 1 357 ? 235.79817 38.00445 54.26758 1.000 71.23294 357 GLN A O 1
ATOM 2929 N N . TYR A 1 358 ? 237.27234 38.52201 55.89790 1.000 67.56427 358 TYR A N 1
ATOM 2930 C CA . TYR A 1 358 ? 236.77982 39.87100 56.12066 1.000 72.35933 358 TYR A CA 1
ATOM 2931 C C . TYR A 1 358 ? 236.86518 40.68733 54.82921 1.000 77.42890 358 TYR A C 1
ATOM 2932 O O . TYR A 1 358 ? 237.95297 40.79892 54.24544 1.000 85.80624 358 TYR A O 1
ATOM 2941 N N . PRO A 1 359 ? 235.76114 41.24416 54.35206 1.000 72.33277 359 PRO A N 1
ATOM 2942 C CA . PRO A 1 359 ? 235.77201 41.96650 53.07239 1.000 78.10487 359 PRO A CA 1
ATOM 2943 C C . PRO A 1 359 ? 236.42504 43.34148 53.13618 1.000 83.90447 359 PRO A C 1
ATOM 2944 O O . PRO A 1 359 ? 235.74733 44.36322 52.98530 1.000 77.13668 359 PRO A O 1
ATOM 2948 N N . LEU A 1 360 ? 237.74512 43.38056 53.32531 1.000 72.87042 360 LEU A N 1
ATOM 2949 C CA . LEU A 1 360 ? 238.44397 44.64294 53.50043 1.000 65.47264 360 LEU A CA 1
ATOM 2950 C C . LEU A 1 360 ? 239.89433 44.48403 53.08142 1.000 64.95269 360 LEU A C 1
ATOM 2951 O O . LEU A 1 360 ? 240.42419 43.37745 53.01065 1.000 71.07110 360 LEU A O 1
ATOM 2956 N N . LYS A 1 361 ? 240.52008 45.61650 52.77406 1.000 64.06319 361 LYS A N 1
ATOM 2957 C CA . LYS A 1 361 ? 241.92609 45.66117 52.40333 1.000 64.65107 361 LYS A CA 1
ATOM 2958 C C . LYS A 1 361 ? 242.48537 47.03017 52.76040 1.000 67.52248 361 LYS A C 1
ATOM 2959 O O . LYS A 1 361 ? 241.74363 48.02114 52.74650 1.000 65.28393 361 LYS A O 1
ATOM 2965 N N . PRO A 1 362 ? 243.76954 47.11630 53.10187 1.000 69.26322 362 PRO A N 1
ATOM 2966 C CA . PRO A 1 362 ? 244.37641 48.41910 53.41924 1.000 65.87196 362 PRO A CA 1
ATOM 2967 C C . PRO A 1 362 ? 244.18301 49.41659 52.28849 1.000 65.88490 362 PRO A C 1
ATOM 2968 O O . PRO A 1 362 ? 244.44488 49.11718 51.12174 1.000 65.83993 362 PRO A O 1
ATOM 2972 N N . ALA A 1 363 ? 243.72255 50.61216 52.64149 1.000 68.87791 363 ALA A N 1
ATOM 2973 C CA . ALA A 1 363 ? 243.27474 51.60170 51.66819 1.000 67.94953 363 ALA A CA 1
ATOM 2974 C C . ALA A 1 363 ? 243.94123 52.94452 51.91673 1.000 77.89658 363 ALA A C 1
ATOM 2975 O O . ALA A 1 363 ? 243.30963 54.00117 51.89869 1.000 90.62256 363 ALA A O 1
ATOM 2977 N N . TRP A 1 364 ? 245.24690 52.91690 52.15122 1.000 73.54043 364 TRP A N 1
ATOM 2978 C CA . TRP A 1 364 ? 246.02012 54.14704 52.08260 1.000 72.70402 364 TRP A CA 1
ATOM 2979 C C . TRP A 1 364 ? 246.43676 54.42743 50.64770 1.000 76.41802 364 TRP A C 1
ATOM 2980 O O . TRP A 1 364 ? 246.64403 55.58829 50.27282 1.000 71.81486 364 TRP A O 1
ATOM 2991 N N . ALA A 1 365 ? 246.55913 53.37637 49.84075 1.000 76.54930 365 ALA A N 1
ATOM 2992 C CA . ALA A 1 365 ? 246.95096 53.49978 48.44678 1.000 76.79706 365 ALA A CA 1
ATOM 2993 C C . ALA A 1 365 ? 246.45192 52.27735 47.69560 1.000 81.18597 365 ALA A C 1
ATOM 2994 O O . ALA A 1 365 ? 246.35292 51.18474 48.25972 1.000 89.57867 365 ALA A O 1
ATOM 2996 N N . ILE A 1 366 ? 246.13500 52.48136 46.41362 1.000 73.57271 366 ILE A N 1
ATOM 2997 C CA . ILE A 1 366 ? 245.70498 51.40930 45.52852 1.000 74.98102 366 ILE A CA 1
ATOM 2998 C C . ILE A 1 366 ? 246.27992 51.66335 44.14290 1.000 80.51071 366 ILE A C 1
ATOM 2999 O O . ILE A 1 366 ? 246.71655 52.76659 43.81389 1.000 80.67319 366 ILE A O 1
ATOM 3004 N N . THR A 1 367 ? 246.27449 50.62036 43.33020 1.000 86.47103 367 THR A N 1
ATOM 3005 C CA . THR A 1 367 ? 246.72951 50.71809 41.95670 1.000 92.91359 367 THR A CA 1
ATOM 3006 C C . THR A 1 367 ? 245.54405 51.01255 41.05366 1.000 86.43555 367 THR A C 1
ATOM 3007 O O . THR A 1 367 ? 244.39673 50.70690 41.38901 1.000 80.45594 367 THR A O 1
ATOM 3011 N N . ILE A 1 368 ? 245.82659 51.66029 39.92375 1.000 88.61324 368 ILE A N 1
ATOM 3012 C CA . ILE A 1 368 ? 244.77383 51.96350 38.95698 1.000 83.80115 368 ILE A CA 1
ATOM 3013 C C . ILE A 1 368 ? 244.07037 50.68702 38.51696 1.000 85.76248 368 ILE A C 1
ATOM 3014 O O . ILE A 1 368 ? 242.83677 50.62624 38.44759 1.000 83.71007 368 ILE A O 1
ATOM 3019 N N . HIS A 1 369 ? 244.84674 49.64217 38.21708 1.000 89.91368 369 HIS A N 1
ATOM 3020 C CA . HIS A 1 369 ? 244.25990 48.40335 37.71673 1.000 89.22521 369 HIS A CA 1
ATOM 3021 C C . HIS A 1 369 ? 243.37771 47.74621 38.76807 1.000 91.56660 369 HIS A C 1
ATOM 3022 O O . HIS A 1 369 ? 242.33382 47.16909 38.43927 1.000 91.29371 369 HIS A O 1
ATOM 3029 N N . LYS A 1 370 ? 243.77857 47.82010 40.03725 1.000 97.20981 370 LYS A N 1
ATOM 3030 C CA . LYS A 1 370 ? 242.95423 47.24273 41.08998 1.000 99.26403 370 LYS A CA 1
ATOM 3031 C C . LYS A 1 370 ? 241.66653 48.03186 41.27064 1.000 89.60163 370 LYS A C 1
ATOM 3032 O O . LYS A 1 370 ? 240.64225 47.45954 41.66110 1.000 106.12462 370 LYS A O 1
ATOM 3038 N N . SER A 1 371 ? 241.69235 49.33117 40.97563 1.000 70.43364 371 SER A N 1
ATOM 3039 C CA . SER A 1 371 ? 240.55738 50.21546 41.19367 1.000 70.87382 371 SER A CA 1
ATOM 3040 C C . SER A 1 371 ? 239.72719 50.41676 39.93390 1.000 80.26562 371 SER A C 1
ATOM 3041 O O . SER A 1 371 ? 239.09704 51.46606 39.76734 1.000 87.63699 371 SER A O 1
ATOM 3044 N N . GLN A 1 372 ? 239.70476 49.42598 39.04597 1.000 82.49561 372 GLN A N 1
ATOM 3045 C CA . GLN A 1 372 ? 238.92521 49.53056 37.81816 1.000 84.31308 372 GLN A CA 1
ATOM 3046 C C . GLN A 1 372 ? 237.43667 49.55259 38.14349 1.000 77.29873 372 GLN A C 1
ATOM 3047 O O . GLN A 1 372 ? 236.92358 48.63288 38.78634 1.000 77.23435 372 GLN A O 1
ATOM 3053 N N . GLY A 1 373 ? 236.74872 50.60143 37.70731 1.000 93.92060 373 GLY A N 1
ATOM 3054 C CA . GLY A 1 373 ? 235.32675 50.73580 37.96963 1.000 90.02375 373 GLY A CA 1
ATOM 3055 C C . GLY A 1 373 ? 234.99429 51.22235 39.36485 1.000 82.64058 373 GLY A C 1
ATOM 3056 O O . GLY A 1 373 ? 234.06500 50.70556 39.99549 1.000 76.77661 373 GLY A O 1
ATOM 3057 N N . LEU A 1 374 ? 235.72455 52.21892 39.86362 1.000 90.11702 374 LEU A N 1
ATOM 3058 C CA . LEU A 1 374 ? 235.47785 52.77660 41.18517 1.000 78.19722 374 LEU A CA 1
ATOM 3059 C C . LEU A 1 374 ? 235.76271 54.26931 41.14910 1.000 70.38660 374 LEU A C 1
ATOM 3060 O O . LEU A 1 374 ? 236.61360 54.73557 40.38803 1.000 70.23317 374 LEU A O 1
ATOM 3065 N N . THR A 1 375 ? 235.03250 55.01127 41.97481 1.000 70.22013 375 THR A N 1
ATOM 3066 C CA . THR A 1 375 ? 235.19281 56.45263 42.08838 1.000 72.17507 375 THR A CA 1
ATOM 3067 C C . THR A 1 375 ? 235.35209 56.82096 43.55463 1.000 84.43690 375 THR A C 1
ATOM 3068 O O . THR A 1 375 ? 234.53379 56.42589 44.39083 1.000 93.20048 375 THR A O 1
ATOM 3072 N N . PHE A 1 376 ? 236.39270 57.58940 43.85586 1.000 79.96266 376 PHE A N 1
ATOM 3073 C CA . PHE A 1 376 ? 236.74225 57.96998 45.21460 1.000 77.90518 376 PHE A CA 1
ATOM 3074 C C . PHE A 1 376 ? 236.63084 59.47697 45.35215 1.000 79.27091 376 PHE A C 1
ATOM 3075 O O . PHE A 1 376 ? 237.01091 60.21928 44.44180 1.000 92.04269 376 PHE A O 1
ATOM 3083 N N . ASP A 1 377 ? 236.09181 59.92425 46.48545 1.000 71.60471 377 ASP A N 1
ATOM 3084 C CA . ASP A 1 377 ? 235.82852 61.34934 46.65051 1.000 102.66146 377 ASP A CA 1
ATOM 3085 C C . ASP A 1 377 ? 237.12188 62.14949 46.75758 1.000 107.55865 377 ASP A C 1
ATOM 3086 O O . ASP A 1 377 ? 237.24064 63.23635 46.17388 1.000 95.34836 377 ASP A O 1
ATOM 3091 N N . LYS A 1 378 ? 238.10423 61.62622 47.48795 1.000 93.40073 378 LYS A N 1
ATOM 3092 C CA . LYS A 1 378 ? 239.37904 62.30381 47.69946 1.000 89.96276 378 LYS A CA 1
ATOM 3093 C C . LYS A 1 378 ? 240.50172 61.37140 47.26914 1.000 79.51653 378 LYS A C 1
ATOM 3094 O O . LYS A 1 378 ? 240.69893 60.31135 47.87212 1.000 79.73784 378 LYS A O 1
ATOM 3100 N N . VAL A 1 379 ? 241.20860 61.74339 46.20340 1.000 75.89734 379 VAL A N 1
ATOM 3101 C CA . VAL A 1 379 ? 242.26242 60.91548 45.63568 1.000 72.43766 379 VAL A CA 1
ATOM 3102 C C . VAL A 1 379 ? 243.54950 61.71754 45.56601 1.000 71.12145 379 VAL A C 1
ATOM 3103 O O . VAL A 1 379 ? 243.55655 62.94633 45.64870 1.000 69.84346 379 VAL A O 1
ATOM 3107 N N . ILE A 1 380 ? 244.65182 60.99125 45.40299 1.000 77.40251 380 ILE A N 1
ATOM 3108 C CA . ILE A 1 380 ? 245.97621 61.57193 45.24873 1.000 76.12008 380 ILE A CA 1
ATOM 3109 C C . ILE A 1 380 ? 246.62948 60.86703 44.07236 1.000 83.53685 380 ILE A C 1
ATOM 3110 O O . ILE A 1 380 ? 246.96293 59.67960 44.16463 1.000 92.81464 380 ILE A O 1
ATOM 3115 N N . ILE A 1 381 ? 246.81944 61.59119 42.97547 1.000 84.20005 381 ILE A N 1
ATOM 3116 C CA . ILE A 1 381 ? 247.44965 61.04438 41.77964 1.000 94.50510 381 ILE A CA 1
ATOM 3117 C C . ILE A 1 381 ? 248.95645 61.18223 41.97629 1.000 96.08433 381 ILE A C 1
ATOM 3118 O O . ILE A 1 381 ? 249.54745 62.22884 41.69721 1.000 94.54084 381 ILE A O 1
ATOM 3123 N N . ASP A 1 382 ? 249.57678 60.11646 42.46298 1.000 100.60150 382 ASP A N 1
ATOM 3124 C CA . ASP A 1 382 ? 250.95581 60.14312 42.93350 1.000 130.65015 382 ASP A CA 1
ATOM 3125 C C . ASP A 1 382 ? 251.93886 60.03927 41.76206 1.000 134.74989 382 ASP A C 1
ATOM 3126 O O . ASP A 1 382 ? 251.56936 60.05984 40.58421 1.000 136.69335 382 ASP A O 1
ATOM 3131 N N . ILE A 1 383 ? 253.22570 59.94676 42.10269 1.000 134.25255 383 ILE A N 1
ATOM 3132 C CA . ILE A 1 383 ? 254.29661 59.83993 41.12460 1.000 134.14505 383 ILE A CA 1
ATOM 3133 C C . ILE A 1 383 ? 254.20156 58.50582 40.38438 1.000 140.20723 383 ILE A C 1
ATOM 3134 O O . ILE A 1 383 ? 253.50962 57.57421 40.81019 1.000 145.58515 383 ILE A O 1
ATOM 3139 N N . GLY A 1 384 ? 254.89129 58.43125 39.24023 1.000 137.88430 384 GLY A N 1
ATOM 3140 C CA . GLY A 1 384 ? 254.79412 57.31087 38.31491 1.000 138.85438 384 GLY A CA 1
ATOM 3141 C C . GLY A 1 384 ? 254.78028 55.90336 38.89244 1.000 150.94900 384 GLY A C 1
ATOM 3142 O O . GLY A 1 384 ? 253.78699 55.19370 38.71855 1.000 153.84632 384 GLY A O 1
ATOM 3143 N N . ARG A 1 385 ? 255.82866 55.47984 39.59220 1.000 161.04736 385 ARG A N 1
ATOM 3144 C CA . ARG A 1 385 ? 257.08129 56.19520 39.77908 1.000 166.70460 385 ARG A CA 1
ATOM 3145 C C . ARG A 1 385 ? 258.19525 55.75841 38.81006 1.000 167.94746 385 ARG A C 1
ATOM 3146 O O . ARG A 1 385 ? 259.34336 56.18987 38.95304 1.000 146.15350 385 ARG A O 1
ATOM 3154 N N . GLY A 1 386 ? 257.88137 54.90185 37.83607 1.000 183.88792 386 GLY A N 1
ATOM 3155 C CA . GLY A 1 386 ? 258.88656 54.60127 36.83160 1.000 198.21844 386 GLY A CA 1
ATOM 3156 C C . GLY A 1 386 ? 258.53144 54.90601 35.38779 1.000 202.84371 386 GLY A C 1
ATOM 3157 O O . GLY A 1 386 ? 259.43121 55.09239 34.56180 1.000 196.50001 386 GLY A O 1
ATOM 3158 N N . THR A 1 387 ? 257.23973 54.96611 35.06390 1.000 198.64068 387 THR A N 1
ATOM 3159 C CA . THR A 1 387 ? 256.79432 55.45697 33.75862 1.000 194.54956 387 THR A CA 1
ATOM 3160 C C . THR A 1 387 ? 255.32622 55.83812 33.86528 1.000 181.15262 387 THR A C 1
ATOM 3161 O O . THR A 1 387 ? 254.50034 55.00069 34.24259 1.000 172.47841 387 THR A O 1
ATOM 3165 N N . PHE A 1 388 ? 254.99582 57.08927 33.55035 1.000 179.13577 388 PHE A N 1
ATOM 3166 C CA . PHE A 1 388 ? 253.60579 57.50132 33.35532 1.000 165.82700 388 PHE A CA 1
ATOM 3167 C C . PHE A 1 388 ? 253.26372 57.44055 31.86675 1.000 164.24941 388 PHE A C 1
ATOM 3168 O O . PHE A 1 388 ? 253.17057 58.45541 31.17775 1.000 161.90809 388 PHE A O 1
ATOM 3176 N N . SER A 1 389 ? 253.07699 56.22164 31.36844 1.000 170.86032 389 SER A N 1
ATOM 3177 C CA . SER A 1 389 ? 253.03458 55.98308 29.93228 1.000 172.22686 389 SER A CA 1
ATOM 3178 C C . SER A 1 389 ? 251.77808 56.59001 29.29838 1.000 166.85225 389 SER A C 1
ATOM 3179 O O . SER A 1 389 ? 250.91487 57.17104 29.96240 1.000 165.01812 389 SER A O 1
ATOM 3182 N N . HIS A 1 390 ? 251.71665 56.45594 27.97453 1.000 160.47573 390 HIS A N 1
ATOM 3183 C CA . HIS A 1 390 ? 250.65704 57.00833 27.13418 1.000 155.61485 390 HIS A CA 1
ATOM 3184 C C . HIS A 1 390 ? 249.25605 56.61001 27.59661 1.000 151.90861 390 HIS A C 1
ATOM 3185 O O . HIS A 1 390 ? 248.96041 55.42701 27.77564 1.000 147.93680 390 HIS A O 1
ATOM 3192 N N . GLY A 1 391 ? 248.39932 57.61951 27.77713 1.000 140.18312 391 GLY A N 1
ATOM 3193 C CA . GLY A 1 391 ? 246.98812 57.41936 28.07170 1.000 139.52440 391 GLY A CA 1
ATOM 3194 C C . GLY A 1 391 ? 246.65292 56.80971 29.40940 1.000 136.28264 391 GLY A C 1
ATOM 3195 O O . GLY A 1 391 ? 245.52667 56.33257 29.60219 1.000 119.30435 391 GLY A O 1
ATOM 3196 N N . GLN A 1 392 ? 247.59616 56.82006 30.34775 1.000 145.95692 392 GLN A N 1
ATOM 3197 C CA . GLN A 1 392 ? 247.30264 56.38330 31.70537 1.000 135.72150 392 GLN A CA 1
ATOM 3198 C C . GLN A 1 392 ? 246.71018 57.49913 32.54945 1.000 113.05359 392 GLN A C 1
ATOM 3199 O O . GLN A 1 392 ? 246.13766 57.22557 33.61070 1.000 110.71502 392 GLN A O 1
ATOM 3205 N N . LEU A 1 393 ? 246.82098 58.74039 32.08211 1.000 102.81660 393 LEU A N 1
ATOM 3206 C CA . LEU A 1 393 ? 246.34727 59.89102 32.83282 1.000 95.88194 393 LEU A CA 1
ATOM 3207 C C . LEU A 1 393 ? 244.82964 60.03164 32.75828 1.000 88.38614 393 LEU A C 1
ATOM 3208 O O . LEU A 1 393 ? 244.19317 60.39241 33.75428 1.000 79.38588 393 LEU A O 1
ATOM 3213 N N . TYR A 1 394 ? 244.23556 59.76353 31.59090 1.000 96.43373 394 TYR A N 1
ATOM 3214 C CA . TYR A 1 394 ? 242.78225 59.86207 31.46812 1.000 91.02119 394 TYR A CA 1
ATOM 3215 C C . TYR A 1 394 ? 242.08844 58.82390 32.33848 1.000 87.29461 394 TYR A C 1
ATOM 3216 O O . TYR A 1 394 ? 241.01930 59.08866 32.90182 1.000 95.03386 394 TYR A O 1
ATOM 3225 N N . VAL A 1 395 ? 242.66691 57.62995 32.43844 1.000 83.96625 395 VAL A N 1
ATOM 3226 C CA . VAL A 1 395 ? 242.08921 56.59262 33.28641 1.000 84.92167 395 VAL A CA 1
ATOM 3227 C C . VAL A 1 395 ? 242.17928 56.98651 34.75908 1.000 76.75892 395 VAL A C 1
ATOM 3228 O O . VAL A 1 395 ? 241.21459 56.84189 35.51908 1.000 75.15021 395 VAL A O 1
ATOM 3232 N N . ALA A 1 396 ? 243.34338 57.48927 35.17960 1.000 83.71494 396 ALA A N 1
ATOM 3233 C CA . ALA A 1 396 ? 243.52658 57.87354 36.57696 1.000 80.83924 396 ALA A CA 1
ATOM 3234 C C . ALA A 1 396 ? 242.58479 59.00283 36.96264 1.000 72.78775 396 ALA A C 1
ATOM 3235 O O . ALA A 1 396 ? 242.04062 59.02233 38.07224 1.000 71.00082 396 ALA A O 1
ATOM 3237 N N . LEU A 1 397 ? 242.38236 59.95346 36.05642 1.000 74.21929 397 LEU A N 1
ATOM 3238 C CA . LEU A 1 397 ? 241.40991 60.99832 36.31640 1.000 73.77579 397 LEU A CA 1
ATOM 3239 C C . LEU A 1 397 ? 239.99802 60.43348 36.35059 1.000 78.76011 397 LEU A C 1
ATOM 3240 O O . LEU A 1 397 ? 239.16258 60.90581 37.12816 1.000 80.81114 397 LEU A O 1
ATOM 3245 N N . SER A 1 398 ? 239.71031 59.42777 35.52327 1.000 80.32835 398 SER A N 1
ATOM 3246 C CA . SER A 1 398 ? 238.38590 58.82367 35.54672 1.000 79.47552 398 SER A CA 1
ATOM 3247 C C . SER A 1 398 ? 238.14348 58.00040 36.80118 1.000 73.55026 398 SER A C 1
ATOM 3248 O O . SER A 1 398 ? 237.01807 57.53538 37.00734 1.000 82.64382 398 SER A O 1
ATOM 3251 N N . ARG A 1 399 ? 239.16218 57.80146 37.63529 1.000 71.70696 399 ARG A N 1
ATOM 3252 C CA . ARG A 1 399 ? 238.96147 57.13932 38.91563 1.000 70.43131 399 ARG A CA 1
ATOM 3253 C C . ARG A 1 399 ? 238.42106 58.07205 39.98539 1.000 74.08511 399 ARG A C 1
ATOM 3254 O O . ARG A 1 399 ? 237.99151 57.59948 41.04123 1.000 88.14688 399 ARG A O 1
ATOM 3262 N N . CYS A 1 400 ? 238.44581 59.37090 39.74406 1.000 69.47202 400 CYS A N 1
ATOM 3263 C CA . CYS A 1 400 ? 238.08811 60.36358 40.73807 1.000 69.08317 400 CYS A CA 1
ATOM 3264 C C . CYS A 1 400 ? 236.59732 60.66485 40.69302 1.000 70.46172 400 CYS A C 1
ATOM 3265 O O . CYS A 1 400 ? 235.89735 60.32357 39.73544 1.000 71.97689 400 CYS A O 1
ATOM 3268 N N . ARG A 1 401 ? 236.10771 61.28165 41.77109 1.000 84.72447 401 ARG A N 1
ATOM 3269 C CA . ARG A 1 401 ? 234.72365 61.73985 41.85365 1.000 91.58075 401 ARG A CA 1
ATOM 3270 C C . ARG A 1 401 ? 234.56352 63.23572 41.60728 1.000 93.86792 401 ARG A C 1
ATOM 3271 O O . ARG A 1 401 ? 233.77385 63.63622 40.74922 1.000 94.57147 401 ARG A O 1
ATOM 3279 N N . SER A 1 402 ? 235.30348 64.07357 42.33239 1.000 94.15732 402 SER A N 1
ATOM 3280 C CA . SER A 1 402 ? 235.18389 65.51710 42.20899 1.000 77.87017 402 SER A CA 1
ATOM 3281 C C . SER A 1 402 ? 236.55995 66.14116 42.05124 1.000 87.21971 402 SER A C 1
ATOM 3282 O O . SER A 1 402 ? 237.58721 65.52166 42.34894 1.000 91.76293 402 SER A O 1
ATOM 3285 N N . LEU A 1 403 ? 236.56175 67.39256 41.57834 1.000 94.21437 403 LEU A N 1
ATOM 3286 C CA . LEU A 1 403 ? 237.80213 68.15253 41.43484 1.000 94.70180 403 LEU A CA 1
ATOM 3287 C C . LEU A 1 403 ? 238.31893 68.69549 42.76324 1.000 92.40632 403 LEU A C 1
ATOM 3288 O O . LEU A 1 403 ? 239.53524 68.77784 42.97000 1.000 98.16474 403 LEU A O 1
ATOM 3293 N N . GLU A 1 404 ? 237.41994 69.08478 43.66761 1.000 87.82319 404 GLU A N 1
ATOM 3294 C CA . GLU A 1 404 ? 237.82509 69.55554 44.98690 1.000 89.92839 404 GLU A CA 1
ATOM 3295 C C . GLU A 1 404 ? 238.31320 68.43854 45.90414 1.000 102.15984 404 GLU A C 1
ATOM 3296 O O . GLU A 1 404 ? 238.72522 68.73616 47.03044 1.000 108.86810 404 GLU A O 1
ATOM 3302 N N . GLY A 1 405 ? 238.27061 67.17913 45.46922 1.000 104.07674 405 GLY A N 1
ATOM 3303 C CA . GLY A 1 405 ? 238.84249 66.08480 46.23040 1.000 90.88572 405 GLY A CA 1
ATOM 3304 C C . GLY A 1 405 ? 240.09617 65.54661 45.57303 1.000 91.53739 405 GLY A C 1
ATOM 3305 O O . GLY A 1 405 ? 240.85184 64.77843 46.17382 1.000 97.25040 405 GLY A O 1
ATOM 3306 N N . LEU A 1 406 ? 240.31645 65.94523 44.32514 1.000 97.26446 406 LEU A N 1
ATOM 3307 C CA . LEU A 1 406 ? 241.50351 65.54860 43.57753 1.000 101.31396 406 LEU A CA 1
ATOM 3308 C C . LEU A 1 406 ? 242.69667 66.39380 44.00547 1.000 105.51781 406 LEU A C 1
ATOM 3309 O O . LEU A 1 406 ? 242.65604 67.62778 43.92113 1.000 105.55899 406 LEU A O 1
ATOM 3314 N N . VAL A 1 407 ? 243.76004 65.73610 44.45927 1.000 100.83447 407 VAL A N 1
ATOM 3315 C CA . VAL A 1 407 ? 245.04406 66.38267 44.70407 1.000 81.44015 407 VAL A CA 1
ATOM 3316 C C . VAL A 1 407 ? 246.07337 65.72384 43.79948 1.000 91.08820 407 VAL A C 1
ATOM 3317 O O . VAL A 1 407 ? 246.26590 64.50141 43.85829 1.000 92.71977 407 VAL A O 1
ATOM 3321 N N . LEU A 1 408 ? 246.73349 66.52476 42.96688 1.000 92.43294 408 LEU A N 1
ATOM 3322 C CA . LEU A 1 408 ? 247.72215 66.01477 42.02387 1.000 109.48978 408 LEU A CA 1
ATOM 3323 C C . LEU A 1 408 ? 249.11461 66.27902 42.59745 1.000 130.83079 408 LEU A C 1
ATOM 3324 O O . LEU A 1 408 ? 249.54452 67.43507 42.70296 1.000 110.44608 408 LEU A O 1
ATOM 3329 N N . LYS A 1 409 ? 249.80361 65.20195 42.98901 1.000 136.22484 409 LYS A N 1
ATOM 3330 C CA . LYS A 1 409 ? 251.14787 65.31541 43.54819 1.000 139.19604 409 LYS A CA 1
ATOM 3331 C C . LYS A 1 409 ? 252.06901 66.14478 42.66041 1.000 139.82165 409 LYS A C 1
ATOM 3332 O O . LYS A 1 409 ? 252.62574 67.15820 43.09306 1.000 151.35154 409 LYS A O 1
ATOM 3338 N N . LYS A 1 410 ? 252.22825 65.72659 41.38461 1.000 136.50042 410 LYS A N 1
ATOM 3339 C CA . LYS A 1 410 ? 253.02556 66.35423 40.33239 1.000 132.88347 410 LYS A CA 1
ATOM 3340 C C . LYS A 1 410 ? 252.15573 67.22461 39.43613 1.000 129.02528 410 LYS A C 1
ATOM 3341 O O . LYS A 1 410 ? 251.17772 66.72493 38.87290 1.000 126.91168 410 LYS A O 1
ATOM 3347 N N . PRO A 1 411 ? 252.50762 68.47624 39.18652 1.000 128.56061 411 PRO A N 1
ATOM 3348 C CA . PRO A 1 411 ? 251.64201 69.39675 38.43574 1.000 126.12095 411 PRO A CA 1
ATOM 3349 C C . PRO A 1 411 ? 251.74242 69.27156 36.91390 1.000 129.08681 411 PRO A C 1
ATOM 3350 O O . PRO A 1 411 ? 251.89540 70.26505 36.19712 1.000 146.52620 411 PRO A O 1
ATOM 3354 N N . ILE A 1 412 ? 251.65360 68.03763 36.41181 1.000 126.84923 412 ILE A N 1
ATOM 3355 C CA . ILE A 1 412 ? 252.12789 67.75459 35.05700 1.000 151.09968 412 ILE A CA 1
ATOM 3356 C C . ILE A 1 412 ? 251.18045 68.33225 34.00070 1.000 155.17286 412 ILE A C 1
ATOM 3357 O O . ILE A 1 412 ? 251.58609 69.16928 33.18686 1.000 178.66281 412 ILE A O 1
ATOM 3362 N N . SER A 1 413 ? 249.91184 67.91163 34.00641 1.000 121.52221 413 SER A N 1
ATOM 3363 C CA . SER A 1 413 ? 248.78769 68.68972 33.46298 1.000 120.49268 413 SER A CA 1
ATOM 3364 C C . SER A 1 413 ? 249.01584 69.25497 32.05442 1.000 128.91404 413 SER A C 1
ATOM 3365 O O . SER A 1 413 ? 248.98650 70.46433 31.82213 1.000 128.05981 413 SER A O 1
ATOM 3368 N N . GLU A 1 414 ? 249.21897 68.34730 31.10915 1.000 135.00977 414 GLU A N 1
ATOM 3369 C CA . GLU A 1 414 ? 249.80271 68.62707 29.80088 1.000 133.94339 414 GLU A CA 1
ATOM 3370 C C . GLU A 1 414 ? 249.18423 67.64648 28.80859 1.000 131.04955 414 GLU A C 1
ATOM 3371 O O . GLU A 1 414 ? 248.17259 67.00157 29.09725 1.000 121.62522 414 GLU A O 1
ATOM 3377 N N . LYS A 1 415 ? 249.78032 67.54091 27.62463 1.000 129.60651 415 LYS A N 1
ATOM 3378 C CA . LYS A 1 415 ? 249.11889 67.25461 26.36128 1.000 136.45852 415 LYS A CA 1
ATOM 3379 C C . LYS A 1 415 ? 249.27487 65.79061 25.97960 1.000 144.96317 415 LYS A C 1
ATOM 3380 O O . LYS A 1 415 ? 249.41807 65.45187 24.80037 1.000 161.72749 415 LYS A O 1
ATOM 3386 N N . TYR A 1 416 ? 249.30054 64.92396 26.99439 1.000 137.96663 416 TYR A N 1
ATOM 3387 C CA . TYR A 1 416 ? 249.15164 63.48266 26.82650 1.000 146.27842 416 TYR A CA 1
ATOM 3388 C C . TYR A 1 416 ? 248.17674 62.93698 27.86383 1.000 139.17772 416 TYR A C 1
ATOM 3389 O O . TYR A 1 416 ? 248.07451 61.71847 28.04635 1.000 138.77784 416 TYR A O 1
ATOM 3398 N N . ILE A 1 417 ? 247.41284 63.82745 28.50610 1.000 117.69043 417 ILE A N 1
ATOM 3399 C CA . ILE A 1 417 ? 246.22804 63.41305 29.24862 1.000 117.94940 417 ILE A CA 1
ATOM 3400 C C . ILE A 1 417 ? 245.27833 62.66219 28.33385 1.000 119.35324 417 ILE A C 1
ATOM 3401 O O . ILE A 1 417 ? 244.54382 61.77218 28.78086 1.000 110.86062 417 ILE A O 1
ATOM 3406 N N . TRP A 1 418 ? 245.27637 63.01538 27.04957 1.000 119.13601 418 TRP A N 1
ATOM 3407 C CA . TRP A 1 418 ? 244.35924 62.49800 26.04510 1.000 117.58198 418 TRP A CA 1
ATOM 3408 C C . TRP A 1 418 ? 244.16134 60.99893 26.17348 1.000 109.81217 418 TRP A C 1
ATOM 3409 O O . TRP A 1 418 ? 245.11850 60.24282 26.36265 1.000 111.45120 418 TRP A O 1
ATOM 3420 N N . LEU A 1 419 ? 242.89820 60.58814 26.12426 1.000 110.08840 419 LEU A N 1
ATOM 3421 C CA . LEU A 1 419 ? 242.58153 59.17482 26.05179 1.000 106.61689 419 LEU A CA 1
ATOM 3422 C C . LEU A 1 419 ? 243.34715 58.55745 24.89332 1.000 104.36377 419 LEU A C 1
ATOM 3423 O O . LEU A 1 419 ? 243.53122 59.18716 23.84876 1.000 106.54894 419 LEU A O 1
ATOM 3428 N N . ASP A 1 420 ? 243.80552 57.32199 25.08659 1.000 106.78885 420 ASP A N 1
ATOM 3429 C CA . ASP A 1 420 ? 244.74544 56.71865 24.14967 1.000 110.65219 420 ASP A CA 1
ATOM 3430 C C . ASP A 1 420 ? 244.00555 56.41562 22.85819 1.000 110.29696 420 ASP A C 1
ATOM 3431 O O . ASP A 1 420 ? 243.23064 55.45710 22.78217 1.000 100.43270 420 ASP A O 1
ATOM 3436 N N . LYS A 1 421 ? 244.24766 57.22708 21.83129 1.000 117.29911 421 LYS A N 1
ATOM 3437 C CA . LYS A 1 421 ? 243.35799 57.21232 20.68044 1.000 108.34323 421 LYS A CA 1
ATOM 3438 C C . LYS A 1 421 ? 243.70864 56.04658 19.76201 1.000 107.13729 421 LYS A C 1
ATOM 3439 O O . LYS A 1 421 ? 243.99502 56.20219 18.57747 1.000 125.60713 421 LYS A O 1
ATOM 3445 N N . ARG A 1 422 ? 243.68198 54.85407 20.34580 1.000 99.13877 422 ARG A N 1
ATOM 3446 C CA . ARG A 1 422 ? 243.13983 53.68503 19.68039 1.000 116.02737 422 ARG A CA 1
ATOM 3447 C C . ARG A 1 422 ? 241.66021 53.55963 20.01935 1.000 113.21759 422 ARG A C 1
ATOM 3448 O O . ARG A 1 422 ? 240.82396 53.32375 19.13945 1.000 119.96072 422 ARG A O 1
ATOM 3456 N N . VAL A 1 423 ? 241.34352 53.69219 21.31122 1.000 99.82679 423 VAL A N 1
ATOM 3457 C CA . VAL A 1 423 ? 239.95436 53.73121 21.75984 1.000 96.62285 423 VAL A CA 1
ATOM 3458 C C . VAL A 1 423 ? 239.18121 54.82654 21.03962 1.000 105.99335 423 VAL A C 1
ATOM 3459 O O . VAL A 1 423 ? 238.05402 54.61239 20.57372 1.000 105.98197 423 VAL A O 1
ATOM 3463 N N . VAL A 1 424 ? 239.77739 56.01739 20.93582 1.000 103.66641 424 VAL A N 1
ATOM 3464 C CA . VAL A 1 424 ? 239.07339 57.15127 20.34121 1.000 110.64738 424 VAL A CA 1
ATOM 3465 C C . VAL A 1 424 ? 238.70084 56.85851 18.89504 1.000 112.47561 424 VAL A C 1
ATOM 3466 O O . VAL A 1 424 ? 237.61046 57.21523 18.43437 1.000 117.45398 424 VAL A O 1
ATOM 3470 N N . SER A 1 425 ? 239.59480 56.19701 18.15843 1.000 109.03596 425 SER A N 1
ATOM 3471 C CA . SER A 1 425 ? 239.26799 55.79193 16.79626 1.000 110.41681 425 SER A CA 1
ATOM 3472 C C . SER A 1 425 ? 238.07616 54.84558 16.78627 1.000 112.81913 425 SER A C 1
ATOM 3473 O O . SER A 1 425 ? 237.12263 55.02812 16.01933 1.000 123.36686 425 SER A O 1
ATOM 3476 N N . PHE A 1 426 ? 238.11948 53.81989 17.63809 1.000 99.62987 426 PHE A N 1
ATOM 3477 C CA . PHE A 1 426 ? 237.02526 52.86194 17.71734 1.000 95.13387 426 PHE A CA 1
ATOM 3478 C C . PHE A 1 426 ? 235.70696 53.53435 18.07869 1.000 108.50154 426 PHE A C 1
ATOM 3479 O O . PHE A 1 426 ? 234.65683 53.20097 17.51838 1.000 118.73757 426 PHE A O 1
ATOM 3487 N N . LEU A 1 427 ? 235.73921 54.48742 19.01181 1.000 105.79450 427 LEU A N 1
ATOM 3488 C CA . LEU A 1 427 ? 234.50371 55.12836 19.44764 1.000 106.98564 427 LEU A CA 1
ATOM 3489 C C . LEU A 1 427 ? 233.93527 56.03952 18.36684 1.000 120.97333 427 LEU A C 1
ATOM 3490 O O . LEU A 1 427 ? 232.71671 56.08836 18.16868 1.000 135.64516 427 LEU A O 1
ATOM 3495 N N . THR A 1 428 ? 234.79855 56.76075 17.64949 1.000 123.40631 428 THR A N 1
ATOM 3496 C CA . THR A 1 428 ? 234.31242 57.61727 16.57642 1.000 132.31087 428 THR A CA 1
ATOM 3497 C C . THR A 1 428 ? 233.86211 56.81395 15.36316 1.000 131.60981 428 THR A C 1
ATOM 3498 O O . THR A 1 428 ? 233.10698 57.33604 14.53618 1.000 137.83559 428 THR A O 1
ATOM 3502 N N . LYS A 1 429 ? 234.29662 55.56003 15.24134 1.000 121.80452 429 LYS A N 1
ATOM 3503 C CA . LYS A 1 429 ? 233.77277 54.70474 14.18391 1.000 118.39916 429 LYS A CA 1
ATOM 3504 C C . LYS A 1 429 ? 232.36335 54.23403 14.51411 1.000 112.10331 429 LYS A C 1
ATOM 3505 O O . LYS A 1 429 ? 231.46364 54.29173 13.66766 1.000 115.83286 429 LYS A O 1
ATOM 3511 N N . TYR A 1 430 ? 232.15113 53.76127 15.74368 1.000 111.28200 430 TYR A N 1
ATOM 3512 C CA . TYR A 1 430 ? 230.87717 53.14051 16.09182 1.000 103.53941 430 TYR A CA 1
ATOM 3513 C C . TYR A 1 430 ? 229.78857 54.15242 16.41990 1.000 105.36360 430 TYR A C 1
ATOM 3514 O O . TYR A 1 430 ? 228.61243 53.89373 16.14191 1.000 106.25830 430 TYR A O 1
ATOM 3523 N N . GLN A 1 431 ? 230.14838 55.29587 17.00945 1.000 124.99952 431 GLN A N 1
ATOM 3524 C CA . GLN A 1 431 ? 229.14346 56.30789 17.32591 1.000 144.52479 431 GLN A CA 1
ATOM 3525 C C . GLN A 1 431 ? 228.54133 56.92108 16.07137 1.000 153.46620 431 GLN A C 1
ATOM 3526 O O . GLN A 1 431 ? 227.38372 57.35692 16.08951 1.000 150.57787 431 GLN A O 1
ATOM 3532 N N . TYR A 1 432 ? 229.30916 56.96707 14.98203 1.000 151.06814 432 TYR A N 1
ATOM 3533 C CA . TYR A 1 432 ? 228.86795 57.54066 13.71799 1.000 144.78200 432 TYR A CA 1
ATOM 3534 C C . TYR A 1 432 ? 228.63542 56.47605 12.64785 1.000 140.56005 432 TYR A C 1
ATOM 3535 O O . TYR A 1 432 ? 228.85487 56.72550 11.46109 1.000 133.22787 432 TYR A O 1
ATOM 3544 N N . LYS A 1 433 ? 228.19223 55.28778 13.04813 1.000 146.18165 433 LYS A N 1
ATOM 3545 C CA . LYS A 1 433 ? 227.82792 54.24539 12.09195 1.000 143.52858 433 LYS A CA 1
ATOM 3546 C C . LYS A 1 433 ? 226.34692 53.90075 12.19835 1.000 147.92819 433 LYS A C 1
ATOM 3547 O O . LYS A 1 433 ? 225.98798 52.84867 12.72540 1.000 141.22089 433 LYS A O 1
ATOM 3553 N N . MET B 1 1 ? 260.07288 32.34791 100.44014 1.000 110.71201 1 MET B N 1
ATOM 3554 C CA . MET B 1 1 ? 260.12560 31.81380 101.79514 1.000 117.39011 1 MET B CA 1
ATOM 3555 C C . MET B 1 1 ? 259.71952 30.34460 101.82779 1.000 122.64212 1 MET B C 1
ATOM 3556 O O . MET B 1 1 ? 259.09766 29.89514 102.78947 1.000 109.29901 1 MET B O 1
ATOM 3561 N N . ILE B 1 2 ? 260.05614 29.58596 100.77615 1.000 128.62756 2 ILE B N 1
ATOM 3562 C CA . ILE B 1 2 ? 259.66206 28.18262 100.73542 1.000 127.18789 2 ILE B CA 1
ATOM 3563 C C . ILE B 1 2 ? 260.78525 27.32446 101.30561 1.000 120.14539 2 ILE B C 1
ATOM 3564 O O . ILE B 1 2 ? 261.95998 27.70407 101.27051 1.000 111.85553 2 ILE B O 1
ATOM 3569 N N . GLN B 1 3 ? 260.42383 26.14475 101.82346 1.000 110.39691 3 GLN B N 1
ATOM 3570 C CA . GLN B 1 3 ? 261.35436 25.25285 102.52067 1.000 107.60630 3 GLN B CA 1
ATOM 3571 C C . GLN B 1 3 ? 261.18161 23.80101 102.07190 1.000 99.76647 3 GLN B C 1
ATOM 3572 O O . GLN B 1 3 ? 261.16398 22.87821 102.89162 1.000 100.44174 3 GLN B O 1
ATOM 3578 N N . THR B 1 4 ? 261.03505 23.55820 100.77622 1.000 100.49207 4 THR B N 1
ATOM 3579 C CA . THR B 1 4 ? 260.61967 22.24456 100.29939 1.000 103.68746 4 THR B CA 1
ATOM 3580 C C . THR B 1 4 ? 261.71118 21.55948 99.47927 1.000 93.37069 4 THR B C 1
ATOM 3581 O O . THR B 1 4 ? 261.42035 20.77301 98.57305 1.000 83.63930 4 THR B O 1
ATOM 3585 N N . VAL B 1 5 ? 262.97552 21.86764 99.77968 1.000 76.23224 5 VAL B N 1
ATOM 3586 C CA . VAL B 1 5 ? 264.07661 21.66539 98.84660 1.000 78.53543 5 VAL B CA 1
ATOM 3587 C C . VAL B 1 5 ? 264.96473 20.46634 99.18455 1.000 87.88633 5 VAL B C 1
ATOM 3588 O O . VAL B 1 5 ? 265.85107 20.13933 98.38128 1.000 87.11348 5 VAL B O 1
ATOM 3592 N N . GLU B 1 6 ? 264.72841 19.75523 100.29215 1.000 85.07298 6 GLU B N 1
ATOM 3593 C CA . GLU B 1 6 ? 265.32444 18.42122 100.44054 1.000 82.61617 6 GLU B CA 1
ATOM 3594 C C . GLU B 1 6 ? 266.85165 18.44162 100.28310 1.000 85.94131 6 GLU B C 1
ATOM 3595 O O . GLU B 1 6 ? 267.41178 17.84794 99.35318 1.000 103.25142 6 GLU B O 1
ATOM 3601 N N . PHE B 1 7 ? 267.53043 19.17670 101.17359 1.000 86.32165 7 PHE B N 1
ATOM 3602 C CA . PHE B 1 7 ? 268.85654 19.75099 100.91353 1.000 92.46891 7 PHE B CA 1
ATOM 3603 C C . PHE B 1 7 ? 269.91052 18.64938 101.01681 1.000 107.28843 7 PHE B C 1
ATOM 3604 O O . PHE B 1 7 ? 270.55404 18.44799 102.04607 1.000 122.01960 7 PHE B O 1
ATOM 3612 N N . ASN B 1 8 ? 270.07256 17.91242 99.91684 1.000 96.50560 8 ASN B N 1
ATOM 3613 C CA . ASN B 1 8 ? 271.03108 16.81786 99.85074 1.000 87.73077 8 ASN B CA 1
ATOM 3614 C C . ASN B 1 8 ? 272.46143 17.34436 99.93119 1.000 89.29027 8 ASN B C 1
ATOM 3615 O O . ASN B 1 8 ? 272.72789 18.53890 99.77258 1.000 90.12950 8 ASN B O 1
ATOM 3620 N N . GLU B 1 9 ? 273.38793 16.41714 100.19260 1.000 88.92499 9 GLU B N 1
ATOM 3621 C CA . GLU B 1 9 ? 274.78833 16.76682 100.40358 1.000 86.64358 9 GLU B CA 1
ATOM 3622 C C . GLU B 1 9 ? 275.31449 17.72878 99.33801 1.000 88.55884 9 GLU B C 1
ATOM 3623 O O . GLU B 1 9 ? 275.78584 18.82420 99.66005 1.000 92.70654 9 GLU B O 1
ATOM 3629 N N . GLN B 1 10 ? 275.26334 17.31820 98.06435 1.000 89.69688 10 GLN B N 1
ATOM 3630 C CA . GLN B 1 10 ? 275.60035 18.20283 96.94800 1.000 84.73119 10 GLN B CA 1
ATOM 3631 C C . GLN B 1 10 ? 274.95459 19.56728 97.11634 1.000 82.85140 10 GLN B C 1
ATOM 3632 O O . GLN B 1 10 ? 275.59549 20.60824 96.92656 1.000 80.75440 10 GLN B O 1
ATOM 3638 N N . PHE B 1 11 ? 273.66913 19.57503 97.44825 1.000 84.65803 11 PHE B N 1
ATOM 3639 C CA . PHE B 1 11 ? 272.94715 20.83038 97.53160 1.000 84.75449 11 PHE B CA 1
ATOM 3640 C C . PHE B 1 11 ? 273.43293 21.65351 98.71166 1.000 83.35915 11 PHE B C 1
ATOM 3641 O O . PHE B 1 11 ? 273.68854 22.85464 98.57875 1.000 81.53005 11 PHE B O 1
ATOM 3649 N N . SER B 1 12 ? 273.59679 21.02177 99.86876 1.000 83.73267 12 SER B N 1
ATOM 3650 C CA . SER B 1 12 ? 274.05067 21.78524 101.01941 1.000 82.18293 12 SER B CA 1
ATOM 3651 C C . SER B 1 12 ? 275.49158 22.22844 100.85171 1.000 80.33427 12 SER B C 1
ATOM 3652 O O . SER B 1 12 ? 275.86716 23.30801 101.32049 1.000 78.54867 12 SER B O 1
ATOM 3655 N N . LYS B 1 13 ? 276.30945 21.41747 100.18353 1.000 83.28930 13 LYS B N 1
ATOM 3656 C CA . LYS B 1 13 ? 277.68339 21.82601 99.92639 1.000 93.81232 13 LYS B CA 1
ATOM 3657 C C . LYS B 1 13 ? 277.72832 23.00365 98.96860 1.000 90.47787 13 LYS B C 1
ATOM 3658 O O . LYS B 1 13 ? 278.53514 23.92542 99.14023 1.000 96.08816 13 LYS B O 1
ATOM 3664 N N . ALA B 1 14 ? 276.85917 22.99637 97.95842 1.000 77.02179 14 ALA B N 1
ATOM 3665 C CA . ALA B 1 14 ? 276.86372 24.09009 97.00063 1.000 73.94478 14 ALA B CA 1
ATOM 3666 C C . ALA B 1 14 ? 276.37110 25.38225 97.63672 1.000 72.99862 14 ALA B C 1
ATOM 3667 O O . ALA B 1 14 ? 276.97580 26.44284 97.44731 1.000 73.24749 14 ALA B O 1
ATOM 3669 N N . LEU B 1 15 ? 275.30354 25.30873 98.42911 1.000 76.22328 15 LEU B N 1
ATOM 3670 C CA . LEU B 1 15 ? 274.80940 26.50032 99.11116 1.000 77.68542 15 LEU B CA 1
ATOM 3671 C C . LEU B 1 15 ? 275.82097 27.01850 100.12488 1.000 86.74395 15 LEU B C 1
ATOM 3672 O O . LEU B 1 15 ? 275.94585 28.23322 100.32836 1.000 71.71947 15 LEU B O 1
ATOM 3677 N N . ASP B 1 16 ? 276.54637 26.10818 100.77497 1.000 93.85546 16 ASP B N 1
ATOM 3678 C CA . ASP B 1 16 ? 277.56515 26.53494 101.72142 1.000 95.07360 16 ASP B CA 1
ATOM 3679 C C . ASP B 1 16 ? 278.64678 27.32871 101.00538 1.000 87.18927 16 ASP B C 1
ATOM 3680 O O . ASP B 1 16 ? 279.00921 28.42924 101.43071 1.000 84.40430 16 ASP B O 1
ATOM 3685 N N . LEU B 1 17 ? 279.12865 26.81265 99.87151 1.000 79.20073 17 LEU B N 1
ATOM 3686 C CA . LEU B 1 17 ? 280.13430 27.54231 99.11138 1.000 76.19638 17 LEU B CA 1
ATOM 3687 C C . LEU B 1 17 ? 279.59364 28.87009 98.60689 1.000 82.09823 17 LEU B C 1
ATOM 3688 O O . LEU B 1 17 ? 280.35524 29.82874 98.43699 1.000 92.73487 17 LEU B O 1
ATOM 3693 N N . MET B 1 18 ? 278.28684 28.94785 98.36539 1.000 77.52201 18 MET B N 1
ATOM 3694 C CA . MET B 1 18 ? 277.70247 30.17334 97.83598 1.000 78.56434 18 MET B CA 1
ATOM 3695 C C . MET B 1 18 ? 277.59416 31.25706 98.89922 1.000 84.97228 18 MET B C 1
ATOM 3696 O O . MET B 1 18 ? 278.10670 32.36750 98.71488 1.000 74.78560 18 MET B O 1
ATOM 3701 N N . GLU B 1 19 ? 276.93820 30.95182 100.02108 1.000 95.29630 19 GLU B N 1
ATOM 3702 C CA . GLU B 1 19 ? 276.45700 31.99495 100.92593 1.000 101.65827 19 GLU B CA 1
ATOM 3703 C C . GLU B 1 19 ? 277.50502 32.42576 101.94896 1.000 92.81209 19 GLU B C 1
ATOM 3704 O O . GLU B 1 19 ? 277.85427 33.60676 102.02262 1.000 82.76329 19 GLU B O 1
ATOM 3710 N N . ASN B 1 20 ? 278.01676 31.48477 102.74007 1.000 102.45477 20 ASN B N 1
ATOM 3711 C CA . ASN B 1 20 ? 278.92515 31.88138 103.80974 1.000 113.34376 20 ASN B CA 1
ATOM 3712 C C . ASN B 1 20 ? 280.30451 32.25089 103.27887 1.000 120.94580 20 ASN B C 1
ATOM 3713 O O . ASN B 1 20 ? 280.97738 33.10497 103.86562 1.000 130.73544 20 ASN B O 1
ATOM 3718 N N . THR B 1 21 ? 280.74054 31.63523 102.18449 1.000 112.13228 21 THR B N 1
ATOM 3719 C CA . THR B 1 21 ? 282.01768 31.96311 101.56956 1.000 112.09292 21 THR B CA 1
ATOM 3720 C C . THR B 1 21 ? 281.81270 32.94211 100.41788 1.000 109.39817 21 THR B C 1
ATOM 3721 O O . THR B 1 21 ? 280.70293 33.12033 99.90789 1.000 101.09534 21 THR B O 1
ATOM 3725 N N . ASN B 1 22 ? 282.91113 33.58126 100.01459 1.000 107.68248 22 ASN B N 1
ATOM 3726 C CA . ASN B 1 22 ? 282.92877 34.47119 98.85962 1.000 104.93772 22 ASN B CA 1
ATOM 3727 C C . ASN B 1 22 ? 283.81878 33.92136 97.74642 1.000 104.06368 22 ASN B C 1
ATOM 3728 O O . ASN B 1 22 ? 284.43119 34.68355 96.99197 1.000 96.90260 22 ASN B O 1
ATOM 3733 N N . LYS B 1 23 ? 283.87717 32.59518 97.61898 1.000 97.43720 23 LYS B N 1
ATOM 3734 C CA . LYS B 1 23 ? 284.70480 31.95863 96.60770 1.000 88.71218 23 LYS B CA 1
ATOM 3735 C C . LYS B 1 23 ? 283.92282 31.79211 95.31486 1.000 80.04732 23 LYS B C 1
ATOM 3736 O O . LYS B 1 23 ? 282.70152 31.61288 95.31206 1.000 77.29483 23 LYS B O 1
ATOM 3742 N N . ASN B 1 24 ? 284.64995 31.84789 94.21024 1.000 76.49435 24 ASN B N 1
ATOM 3743 C CA . ASN B 1 24 ? 284.06347 31.54167 92.91865 1.000 80.53828 24 ASN B CA 1
ATOM 3744 C C . ASN B 1 24 ? 283.73944 30.05809 92.84790 1.000 74.64931 24 ASN B C 1
ATOM 3745 O O . ASN B 1 24 ? 284.52178 29.21058 93.28993 1.000 60.24086 24 ASN B O 1
ATOM 3750 N N . VAL B 1 25 ? 282.55052 29.74761 92.34766 1.000 73.83698 25 VAL B N 1
ATOM 3751 C CA . VAL B 1 25 ? 282.05929 28.37974 92.33413 1.000 78.38523 25 VAL B CA 1
ATOM 3752 C C . VAL B 1 25 ? 281.49697 28.04889 90.96259 1.000 65.83256 25 VAL B C 1
ATOM 3753 O O . VAL B 1 25 ? 281.00527 28.92155 90.24061 1.000 58.10118 25 VAL B O 1
ATOM 3757 N N . LEU B 1 26 ? 281.57376 26.76570 90.61127 1.000 69.79115 26 LEU B N 1
ATOM 3758 C CA . LEU B 1 26 ? 281.08023 26.25292 89.33794 1.000 70.81421 26 LEU B CA 1
ATOM 3759 C C . LEU B 1 26 ? 280.21768 25.02971 89.61075 1.000 80.00213 26 LEU B C 1
ATOM 3760 O O . LEU B 1 26 ? 280.72967 23.97203 89.99412 1.000 80.26865 26 LEU B O 1
ATOM 3765 N N . ILE B 1 27 ? 278.91271 25.18842 89.41933 1.000 80.44008 27 ILE B N 1
ATOM 3766 C CA . ILE B 1 27 ? 277.92753 24.14069 89.64757 1.000 71.03955 27 ILE B CA 1
ATOM 3767 C C . ILE B 1 27 ? 277.45723 23.59598 88.30812 1.000 56.33314 27 ILE B C 1
ATOM 3768 O O . ILE B 1 27 ? 277.00561 24.35712 87.44505 1.000 54.19831 27 ILE B O 1
ATOM 3773 N N . VAL B 1 28 ? 277.56861 22.28461 88.12701 1.000 60.44748 28 VAL B N 1
ATOM 3774 C CA . VAL B 1 28 ? 277.12997 21.63010 86.90090 1.000 74.66773 28 VAL B CA 1
ATOM 3775 C C . VAL B 1 28 ? 276.03722 20.62619 87.23373 1.000 74.73111 28 VAL B C 1
ATOM 3776 O O . VAL B 1 28 ? 276.11684 19.92681 88.25126 1.000 87.49944 28 VAL B O 1
ATOM 3780 N N . GLY B 1 29 ? 275.00780 20.57254 86.38584 1.000 58.24986 29 GLY B N 1
ATOM 3781 C CA . GLY B 1 29 ? 274.00740 19.52689 86.46997 1.000 66.85009 29 GLY B CA 1
ATOM 3782 C C . GLY B 1 29 ? 273.80235 18.80457 85.15558 1.000 63.50580 29 GLY B C 1
ATOM 3783 O O . GLY B 1 29 ? 274.54916 19.01528 84.19724 1.000 65.24553 29 GLY B O 1
ATOM 3784 N N . ARG B 1 30 ? 272.78212 17.95622 85.08600 1.000 60.91859 30 ARG B N 1
ATOM 3785 C CA . ARG B 1 30 ? 272.42888 17.27506 83.85143 1.000 64.23260 30 ARG B CA 1
ATOM 3786 C C . ARG B 1 30 ? 270.96972 17.51283 83.48104 1.000 64.06093 30 ARG B C 1
ATOM 3787 O O . ARG B 1 30 ? 270.33466 16.67500 82.84045 1.000 81.61198 30 ARG B O 1
ATOM 3795 N N . ALA B 1 31 ? 270.42019 18.64256 83.92455 1.000 60.05399 31 ALA B N 1
ATOM 3796 C CA . ALA B 1 31 ? 269.13156 19.21034 83.54195 1.000 59.33051 31 ALA B CA 1
ATOM 3797 C C . ALA B 1 31 ? 267.95090 18.47679 84.15729 1.000 66.96148 31 ALA B C 1
ATOM 3798 O O . ALA B 1 31 ? 266.80597 18.90436 83.96979 1.000 61.83437 31 ALA B O 1
ATOM 3800 N N . GLY B 1 32 ? 268.18602 17.40003 84.89588 1.000 80.85276 32 GLY B N 1
ATOM 3801 C CA . GLY B 1 32 ? 267.16595 16.78844 85.71932 1.000 88.53925 32 GLY B CA 1
ATOM 3802 C C . GLY B 1 32 ? 267.49347 17.10652 87.15667 1.000 72.65304 32 GLY B C 1
ATOM 3803 O O . GLY B 1 32 ? 266.82267 16.67196 88.09271 1.000 67.72024 32 GLY B O 1
ATOM 3804 N N . THR B 1 33 ? 268.54736 17.88840 87.30909 1.000 70.33698 33 THR B N 1
ATOM 3805 C CA . THR B 1 33 ? 269.19938 18.16743 88.57286 1.000 62.85840 33 THR B CA 1
ATOM 3806 C C . THR B 1 33 ? 268.50082 19.34932 89.23081 1.000 66.09560 33 THR B C 1
ATOM 3807 O O . THR B 1 33 ? 267.42608 19.77276 88.80942 1.000 65.95789 33 THR B O 1
ATOM 3811 N N . GLY B 1 34 ? 269.07451 19.86726 90.30301 1.000 61.15388 34 GLY B N 1
ATOM 3812 C CA . GLY B 1 34 ? 268.41242 20.92774 91.02637 1.000 62.33169 34 GLY B CA 1
ATOM 3813 C C . GLY B 1 34 ? 268.98429 22.28442 90.69077 1.000 64.03358 34 GLY B C 1
ATOM 3814 O O . GLY B 1 34 ? 269.01531 23.16468 91.55188 1.000 75.31557 34 GLY B O 1
ATOM 3815 N N . LYS B 1 35 ? 269.42761 22.46113 89.44388 1.000 58.22522 35 LYS B N 1
ATOM 3816 C CA . LYS B 1 35 ? 270.10186 23.69176 89.03716 1.000 58.23144 35 LYS B CA 1
ATOM 3817 C C . LYS B 1 35 ? 269.18394 24.89667 89.20623 1.000 55.48385 35 LYS B C 1
ATOM 3818 O O . LYS B 1 35 ? 269.51505 25.85409 89.91594 1.000 54.96269 35 LYS B O 1
ATOM 3824 N N . SER B 1 36 ? 268.03242 24.88696 88.53759 1.000 59.37561 36 SER B N 1
ATOM 3825 C CA . SER B 1 36 ? 267.11714 26.00812 88.70297 1.000 55.95293 36 SER B CA 1
ATOM 3826 C C . SER B 1 36 ? 266.60234 26.06992 90.12778 1.000 52.81766 36 SER B C 1
ATOM 3827 O O . SER B 1 36 ? 266.35398 27.15838 90.65626 1.000 54.38871 36 SER B O 1
ATOM 3830 N N . THR B 1 37 ? 266.48114 24.91522 90.77442 1.000 58.39860 37 THR B N 1
ATOM 3831 C CA . THR B 1 37 ? 266.00154 24.88519 92.14711 1.000 65.50663 37 THR B CA 1
ATOM 3832 C C . THR B 1 37 ? 267.00848 25.54287 93.08167 1.000 72.16359 37 THR B C 1
ATOM 3833 O O . THR B 1 37 ? 266.64519 26.39164 93.90438 1.000 75.90602 37 THR B O 1
ATOM 3837 N N . LEU B 1 38 ? 268.28711 25.18834 92.94416 1.000 74.55080 38 LEU B N 1
ATOM 3838 C CA . LEU B 1 38 ? 269.32010 25.79210 93.78017 1.000 68.65663 38 LEU B CA 1
ATOM 3839 C C . LEU B 1 38 ? 269.41900 27.28591 93.52987 1.000 58.91786 38 LEU B C 1
ATOM 3840 O O . LEU B 1 38 ? 269.50465 28.07833 94.47324 1.000 58.66792 38 LEU B O 1
ATOM 3845 N N . LEU B 1 39 ? 269.40763 27.68675 92.26130 1.000 52.91256 39 LEU B N 1
ATOM 3846 C CA . LEU B 1 39 ? 269.58540 29.09306 91.93090 1.000 56.73050 39 LEU B CA 1
ATOM 3847 C C . LEU B 1 39 ? 268.48275 29.93739 92.54537 1.000 61.00578 39 LEU B C 1
ATOM 3848 O O . LEU B 1 39 ? 268.74442 31.01040 93.09776 1.000 61.64689 39 LEU B O 1
ATOM 3853 N N . ASN B 1 40 ? 267.24390 29.46842 92.47644 1.000 63.17720 40 ASN B N 1
ATOM 3854 C CA . ASN B 1 40 ? 266.14728 30.29975 92.93768 1.000 55.30229 40 ASN B CA 1
ATOM 3855 C C . ASN B 1 40 ? 266.03123 30.29043 94.45012 1.000 56.51499 40 ASN B C 1
ATOM 3856 O O . ASN B 1 40 ? 265.64461 31.30545 95.03280 1.000 69.02509 40 ASN B O 1
ATOM 3861 N N . TYR B 1 41 ? 266.35978 29.17706 95.10651 1.000 67.91700 41 TYR B N 1
ATOM 3862 C CA . TYR B 1 41 ? 266.35587 29.17301 96.57013 1.000 91.65627 41 TYR B CA 1
ATOM 3863 C C . TYR B 1 41 ? 267.41609 30.11461 97.12938 1.000 86.97057 41 TYR B C 1
ATOM 3864 O O . TYR B 1 41 ? 267.15140 30.86262 98.08019 1.000 73.08083 41 TYR B O 1
ATOM 3873 N N . PHE B 1 42 ? 268.62832 30.07063 96.57189 1.000 87.51016 42 PHE B N 1
ATOM 3874 C CA . PHE B 1 42 ? 269.65822 31.03068 96.95363 1.000 77.20190 42 PHE B CA 1
ATOM 3875 C C . PHE B 1 42 ? 269.20846 32.44830 96.63768 1.000 74.47174 42 PHE B C 1
ATOM 3876 O O . PHE B 1 42 ? 269.33124 33.35422 97.47044 1.000 71.18804 42 PHE B O 1
ATOM 3884 N N . ARG B 1 43 ? 268.68140 32.65247 95.42849 1.000 71.56318 43 ARG B N 1
ATOM 3885 C CA . ARG B 1 43 ? 268.27397 33.98568 95.00116 1.000 75.35252 43 ARG B CA 1
ATOM 3886 C C . ARG B 1 43 ? 267.25811 34.58788 95.96311 1.000 78.56168 43 ARG B C 1
ATOM 3887 O O . ARG B 1 43 ? 267.38365 35.75098 96.36084 1.000 79.03674 43 ARG B O 1
ATOM 3895 N N . ASN B 1 44 ? 266.26198 33.80267 96.36882 1.000 76.26884 44 ASN B N 1
ATOM 3896 C CA . ASN B 1 44 ? 265.16116 34.33719 97.15788 1.000 72.10791 44 ASN B CA 1
ATOM 3897 C C . ASN B 1 44 ? 265.54985 34.55525 98.61395 1.000 73.37053 44 ASN B C 1
ATOM 3898 O O . ASN B 1 44 ? 265.11726 35.53497 99.22974 1.000 93.09605 44 ASN B O 1
ATOM 3903 N N . ASN B 1 45 ? 266.33191 33.64998 99.19237 1.000 68.22494 45 ASN B N 1
ATOM 3904 C CA . ASN B 1 45 ? 266.52600 33.59868 100.63879 1.000 72.65898 45 ASN B CA 1
ATOM 3905 C C . ASN B 1 45 ? 267.90640 34.09066 101.07664 1.000 63.59156 45 ASN B C 1
ATOM 3906 O O . ASN B 1 45 ? 268.47946 33.58423 102.04178 1.000 65.42864 45 ASN B O 1
ATOM 3911 N N . THR B 1 46 ? 268.45649 35.09000 100.38729 1.000 74.10662 46 THR B N 1
ATOM 3912 C CA . THR B 1 46 ? 269.78566 35.60846 100.68242 1.000 72.17332 46 THR B CA 1
ATOM 3913 C C . THR B 1 46 ? 269.75075 37.11213 100.93223 1.000 73.75299 46 THR B C 1
ATOM 3914 O O . THR B 1 46 ? 268.78446 37.80385 100.60014 1.000 90.49270 46 THR B O 1
ATOM 3918 N N . LYS B 1 47 ? 270.82400 37.60510 101.54171 1.000 67.17278 47 LYS B N 1
ATOM 3919 C CA . LYS B 1 47 ? 270.98852 39.01080 101.89446 1.000 87.26619 47 LYS B CA 1
ATOM 3920 C C . LYS B 1 47 ? 272.34773 39.50109 101.42450 1.000 82.88360 47 LYS B C 1
ATOM 3921 O O . LYS B 1 47 ? 273.05992 40.21037 102.14046 1.000 100.88855 47 LYS B O 1
ATOM 3927 N N . LYS B 1 48 ? 272.73121 39.12256 100.20439 1.000 72.43154 48 LYS B N 1
ATOM 3928 C CA . LYS B 1 48 ? 274.10388 39.27629 99.74500 1.000 83.62220 48 LYS B CA 1
ATOM 3929 C C . LYS B 1 48 ? 274.24172 40.22303 98.55594 1.000 79.11639 48 LYS B C 1
ATOM 3930 O O . LYS B 1 48 ? 275.30475 40.24867 97.92553 1.000 81.04725 48 LYS B O 1
ATOM 3936 N N . LYS B 1 49 ? 273.20399 40.99622 98.23133 1.000 78.63941 49 LYS B N 1
ATOM 3937 C CA . LYS B 1 49 ? 273.27565 42.07938 97.24335 1.000 76.26600 49 LYS B CA 1
ATOM 3938 C C . LYS B 1 49 ? 273.98244 41.61745 95.96459 1.000 78.48793 49 LYS B C 1
ATOM 3939 O O . LYS B 1 49 ? 275.04549 42.10813 95.57876 1.000 73.88424 49 LYS B O 1
ATOM 3945 N N . ILE B 1 50 ? 273.37915 40.61692 95.33458 1.000 72.54519 50 ILE B N 1
ATOM 3946 C CA . ILE B 1 50 ? 273.96734 39.94090 94.19253 1.000 65.83189 50 ILE B CA 1
ATOM 3947 C C . ILE B 1 50 ? 273.22741 40.35720 92.91961 1.000 54.98611 50 ILE B C 1
ATOM 3948 O O . ILE B 1 50 ? 272.17664 40.99736 92.96286 1.000 49.87695 50 ILE B O 1
ATOM 3953 N N . ALA B 1 51 ? 273.80382 39.99129 91.77030 1.000 62.32478 51 ALA B N 1
ATOM 3954 C CA . ALA B 1 51 ? 273.24560 40.28601 90.45055 1.000 55.06913 51 ALA B CA 1
ATOM 3955 C C . ALA B 1 51 ? 273.23660 39.01568 89.61113 1.000 65.21944 51 ALA B C 1
ATOM 3956 O O . ALA B 1 51 ? 274.28857 38.39798 89.40641 1.000 69.17118 51 ALA B O 1
ATOM 3958 N N . VAL B 1 52 ? 272.05741 38.63038 89.12406 1.000 61.60860 52 VAL B N 1
ATOM 3959 C CA . VAL B 1 52 ? 271.86871 37.38127 88.39096 1.000 57.98196 52 VAL B CA 1
ATOM 3960 C C . VAL B 1 52 ? 271.82116 37.69334 86.90317 1.000 54.84277 52 VAL B C 1
ATOM 3961 O O . VAL B 1 52 ? 270.96034 38.45665 86.45165 1.000 68.59052 52 VAL B O 1
ATOM 3965 N N . LEU B 1 53 ? 272.73682 37.10171 86.13917 1.000 49.09328 53 LEU B N 1
ATOM 3966 C CA . LEU B 1 53 ? 272.82636 37.32369 84.70379 1.000 57.12512 53 LEU B CA 1
ATOM 3967 C C . LEU B 1 53 ? 272.62240 36.02457 83.92782 1.000 50.78065 53 LEU B C 1
ATOM 3968 O O . LEU B 1 53 ? 272.74726 34.92393 84.46911 1.000 46.36764 53 LEU B O 1
ATOM 3973 N N . ALA B 1 54 ? 272.33570 36.16845 82.63481 1.000 50.51494 54 ALA B N 1
ATOM 3974 C CA . ALA B 1 54 ? 272.18127 35.03180 81.73738 1.000 58.95589 54 ALA B CA 1
ATOM 3975 C C . ALA B 1 54 ? 272.67102 35.43620 80.35804 1.000 64.89916 54 ALA B C 1
ATOM 3976 O O . ALA B 1 54 ? 272.61279 36.62217 80.00805 1.000 60.08283 54 ALA B O 1
ATOM 3978 N N . PRO B 1 55 ? 273.17681 34.48417 79.55998 1.000 76.26593 55 PRO B N 1
ATOM 3979 C CA . PRO B 1 55 ? 273.73052 34.86181 78.24230 1.000 80.06475 55 PRO B CA 1
ATOM 3980 C C . PRO B 1 55 ? 272.72282 35.50720 77.29875 1.000 80.91728 55 PRO B C 1
ATOM 3981 O O . PRO B 1 55 ? 272.97336 36.60837 76.78928 1.000 74.03493 55 PRO B O 1
ATOM 3985 N N . THR B 1 56 ? 271.58049 34.86159 77.06487 1.000 68.78901 56 THR B N 1
ATOM 3986 C CA . THR B 1 56 ? 270.59060 35.31415 76.09854 1.000 60.45962 56 THR B CA 1
ATOM 3987 C C . THR B 1 56 ? 269.43083 36.02075 76.78857 1.000 67.23557 56 THR B C 1
ATOM 3988 O O . THR B 1 56 ? 269.22302 35.90097 77.99789 1.000 59.63379 56 THR B O 1
ATOM 3992 N N . GLY B 1 57 ? 268.66905 36.76779 75.98973 1.000 79.17709 57 GLY B N 1
ATOM 3993 C CA . GLY B 1 57 ? 267.47206 37.39829 76.51168 1.000 66.37237 57 GLY B CA 1
ATOM 3994 C C . GLY B 1 57 ? 266.42291 36.39504 76.94083 1.000 75.01216 57 GLY B C 1
ATOM 3995 O O . GLY B 1 57 ? 265.66447 36.64774 77.88017 1.000 62.13190 57 GLY B O 1
ATOM 3996 N N . VAL B 1 58 ? 266.37334 35.23965 76.27661 1.000 86.67938 58 VAL B N 1
ATOM 3997 C CA . VAL B 1 58 ? 265.40762 34.21489 76.65584 1.000 85.70307 58 VAL B CA 1
ATOM 3998 C C . VAL B 1 58 ? 265.77215 33.62724 78.01133 1.000 82.74264 58 VAL B C 1
ATOM 3999 O O . VAL B 1 58 ? 264.91762 33.47576 78.89249 1.000 82.30145 58 VAL B O 1
ATOM 4003 N N . ALA B 1 59 ? 267.04569 33.28138 78.19880 1.000 82.47978 59 ALA B N 1
ATOM 4004 C CA . ALA B 1 59 ? 267.46582 32.76762 79.49688 1.000 86.87311 59 ALA B CA 1
ATOM 4005 C C . ALA B 1 59 ? 267.33579 33.82381 80.58650 1.000 72.42401 59 ALA B C 1
ATOM 4006 O O . ALA B 1 59 ? 267.10071 33.48353 81.75122 1.000 78.99229 59 ALA B O 1
ATOM 4008 N N . ALA B 1 60 ? 267.46483 35.10283 80.23494 1.000 63.96845 60 ALA B N 1
ATOM 4009 C CA . ALA B 1 60 ? 267.36607 36.14328 81.25062 1.000 56.92948 60 ALA B CA 1
ATOM 4010 C C . ALA B 1 60 ? 265.92971 36.33211 81.72048 1.000 55.38668 60 ALA B C 1
ATOM 4011 O O . ALA B 1 60 ? 265.68196 36.47018 82.92320 1.000 49.52514 60 ALA B O 1
ATOM 4013 N N . VAL B 1 61 ? 264.97152 36.34036 80.78909 1.000 72.62007 61 VAL B N 1
ATOM 4014 C CA . VAL B 1 61 ? 263.57035 36.52386 81.16579 1.000 75.81576 61 VAL B CA 1
ATOM 4015 C C . VAL B 1 61 ? 263.06115 35.33163 81.96783 1.000 71.41791 61 VAL B C 1
ATOM 4016 O O . VAL B 1 61 ? 262.22409 35.49391 82.86577 1.000 59.77435 61 VAL B O 1
ATOM 4020 N N . ASN B 1 62 ? 263.53199 34.12033 81.64924 1.000 71.78821 62 ASN B N 1
ATOM 4021 C CA . ASN B 1 62 ? 263.09308 32.93454 82.37812 1.000 61.52732 62 ASN B CA 1
ATOM 4022 C C . ASN B 1 62 ? 263.54157 32.99218 83.83108 1.000 46.37253 62 ASN B C 1
ATOM 4023 O O . ASN B 1 62 ? 262.75632 32.73224 84.74689 1.000 45.30590 62 ASN B O 1
ATOM 4028 N N . ILE B 1 63 ? 264.81383 33.32838 84.05906 1.000 42.48216 63 ILE B N 1
ATOM 4029 C CA . ILE B 1 63 ? 265.34209 33.46000 85.41503 1.000 54.35477 63 ILE B CA 1
ATOM 4030 C C . ILE B 1 63 ? 264.97414 34.77168 86.08577 1.000 56.00429 63 ILE B C 1
ATOM 4031 O O . ILE B 1 63 ? 265.41148 35.01477 87.21926 1.000 54.12359 63 ILE B O 1
ATOM 4036 N N . LYS B 1 64 ? 264.21538 35.63841 85.41499 1.000 52.43252 64 LYS B N 1
ATOM 4037 C CA . LYS B 1 64 ? 263.89809 36.96891 85.93186 1.000 50.26444 64 LYS B CA 1
ATOM 4038 C C . LYS B 1 64 ? 265.16498 37.78242 86.18220 1.000 52.09205 64 LYS B C 1
ATOM 4039 O O . LYS B 1 64 ? 265.25757 38.53045 87.15320 1.000 62.17531 64 LYS B O 1
ATOM 4045 N N . GLY B 1 65 ? 266.15617 37.62185 85.30913 1.000 55.70529 65 GLY B N 1
ATOM 4046 C CA . GLY B 1 65 ? 267.41007 38.34795 85.43195 1.000 58.39595 65 GLY B CA 1
ATOM 4047 C C . GLY B 1 65 ? 267.70339 39.28938 84.27939 1.000 57.10600 65 GLY B C 1
ATOM 4048 O O . GLY B 1 65 ? 266.78307 39.70668 83.57194 1.000 69.45924 65 GLY B O 1
ATOM 4049 N N . GLN B 1 66 ? 268.97921 39.61940 84.06506 1.000 53.43376 66 GLN B N 1
ATOM 4050 C CA . GLN B 1 66 ? 269.39408 40.52931 83.00643 1.000 57.87748 66 GLN B CA 1
ATOM 4051 C C . GLN B 1 66 ? 270.43460 39.85627 82.12327 1.000 57.86657 66 GLN B C 1
ATOM 4052 O O . GLN B 1 66 ? 271.22754 39.03299 82.58781 1.000 57.29044 66 GLN B O 1
ATOM 4058 N N . THR B 1 67 ? 270.44434 40.22128 80.84621 1.000 61.84826 67 THR B N 1
ATOM 4059 C CA . THR B 1 67 ? 271.41808 39.64215 79.93673 1.000 60.90926 67 THR B CA 1
ATOM 4060 C C . THR B 1 67 ? 272.78678 40.25495 80.18895 1.000 58.83020 67 THR B C 1
ATOM 4061 O O . THR B 1 67 ? 272.90661 41.37861 80.68958 1.000 62.79428 67 THR B O 1
ATOM 4065 N N . ILE B 1 68 ? 273.82509 39.48248 79.87128 1.000 56.37354 68 ILE B N 1
ATOM 4066 C CA . ILE B 1 68 ? 275.19054 39.94449 80.10306 1.000 58.25367 68 ILE B CA 1
ATOM 4067 C C . ILE B 1 68 ? 275.46163 41.23397 79.33946 1.000 63.96026 68 ILE B C 1
ATOM 4068 O O . ILE B 1 68 ? 275.97905 42.21115 79.89421 1.000 66.59690 68 ILE B O 1
ATOM 4073 N N . HIS B 1 69 ? 275.09016 41.26575 78.06007 1.000 67.91791 69 HIS B N 1
ATOM 4074 C CA . HIS B 1 69 ? 275.31434 42.47052 77.27226 1.000 72.23369 69 HIS B CA 1
ATOM 4075 C C . HIS B 1 69 ? 274.56696 43.66657 77.83967 1.000 74.66254 69 HIS B C 1
ATOM 4076 O O . HIS B 1 69 ? 275.06683 44.79341 77.77577 1.000 78.39880 69 HIS B O 1
ATOM 4083 N N . SER B 1 70 ? 273.39178 43.43496 78.42936 1.000 79.45880 70 SER B N 1
ATOM 4084 C CA . SER B 1 70 ? 272.59293 44.52322 78.98056 1.000 73.96615 70 SER B CA 1
ATOM 4085 C C . SER B 1 70 ? 273.18083 45.02563 80.28495 1.000 75.04022 70 SER B C 1
ATOM 4086 O O . SER B 1 70 ? 273.16807 46.23175 80.55157 1.000 89.30564 70 SER B O 1
ATOM 4089 N N . PHE B 1 71 ? 273.68164 44.11067 81.11203 1.000 71.73630 71 PHE B N 1
ATOM 4090 C CA . PHE B 1 71 ? 274.23020 44.50701 82.39995 1.000 72.75401 71 PHE B CA 1
ATOM 4091 C C . PHE B 1 71 ? 275.54361 45.25412 82.23399 1.000 75.50591 71 PHE B C 1
ATOM 4092 O O . PHE B 1 71 ? 275.83733 46.17971 82.99731 1.000 78.48520 71 PHE B O 1
ATOM 4100 N N . PHE B 1 72 ? 276.35998 44.84657 81.26873 1.000 74.42428 72 PHE B N 1
ATOM 4101 C CA . PHE B 1 72 ? 277.65779 45.46371 81.03816 1.000 76.31750 72 PHE B CA 1
ATOM 4102 C C . PHE B 1 72 ? 277.66539 46.48416 79.90471 1.000 82.67067 72 PHE B C 1
ATOM 4103 O O . PHE B 1 72 ? 278.72111 47.06162 79.62686 1.000 91.55200 72 PHE B O 1
ATOM 4111 N N . ASN B 1 73 ? 276.52393 46.73409 79.26064 1.000 84.75114 73 ASN B N 1
ATOM 4112 C CA . ASN B 1 73 ? 276.45078 47.65333 78.12291 1.000 84.53097 73 ASN B CA 1
ATOM 4113 C C . ASN B 1 73 ? 277.37374 47.18771 76.99570 1.000 83.60304 73 ASN B C 1
ATOM 4114 O O . ASN B 1 73 ? 278.06051 47.98385 76.35104 1.000 82.55646 73 ASN B O 1
ATOM 4119 N N . PHE B 1 74 ? 277.38737 45.87519 76.76645 1.000 81.82485 74 PHE B N 1
ATOM 4120 C CA . PHE B 1 74 ? 278.22660 45.26624 75.73993 1.000 86.95048 74 PHE B CA 1
ATOM 4121 C C . PHE B 1 74 ? 277.55291 45.35219 74.37216 1.000 99.76566 74 PHE B C 1
ATOM 4122 O O . PHE B 1 74 ? 276.43052 44.86494 74.19193 1.000 97.99752 74 PHE B O 1
ATOM 4130 N N . LYS B 1 75 ? 278.24347 45.96413 73.41281 1.000 100.85172 75 LYS B N 1
ATOM 4131 C CA . LYS B 1 75 ? 277.78034 45.98317 72.03548 1.000 90.48490 75 LYS B CA 1
ATOM 4132 C C . LYS B 1 75 ? 277.91591 44.59103 71.42065 1.000 80.02106 75 LYS B C 1
ATOM 4133 O O . LYS B 1 75 ? 278.75043 43.79565 71.85296 1.000 80.11919 75 LYS B O 1
ATOM 4139 N N . PRO B 1 76 ? 277.08642 44.26006 70.42706 1.000 77.55665 76 PRO B N 1
ATOM 4140 C CA . PRO B 1 76 ? 277.11207 42.89190 69.87890 1.000 97.89212 76 PRO B CA 1
ATOM 4141 C C . PRO B 1 76 ? 278.46702 42.45149 69.35198 1.000 112.35115 76 PRO B C 1
ATOM 4142 O O . PRO B 1 76 ? 278.71703 41.24224 69.25202 1.000 108.59965 76 PRO B O 1
ATOM 4146 N N . ASP B 1 77 ? 279.35422 43.38700 69.02426 1.000 113.09872 77 ASP B N 1
ATOM 4147 C CA . ASP B 1 77 ? 280.64166 43.06644 68.42685 1.000 119.71279 77 ASP B CA 1
ATOM 4148 C C . ASP B 1 77 ? 281.80766 43.29689 69.38141 1.000 125.47876 77 ASP B C 1
ATOM 4149 O O . ASP B 1 77 ? 282.95410 43.37870 68.92745 1.000 120.56234 77 ASP B O 1
ATOM 4154 N N . ILE B 1 78 ? 281.53502 43.44864 70.68470 1.000 126.09773 78 ILE B N 1
ATOM 4155 C CA . ILE B 1 78 ? 282.57755 43.85295 71.62461 1.000 111.88752 78 ILE B CA 1
ATOM 4156 C C . ILE B 1 78 ? 283.78948 42.94511 71.51929 1.000 103.53065 78 ILE B C 1
ATOM 4157 O O . ILE B 1 78 ? 283.68242 41.74084 71.26318 1.000 104.46732 78 ILE B O 1
ATOM 4162 N N . THR B 1 79 ? 284.95547 43.54436 71.70460 1.000 94.93948 79 THR B N 1
ATOM 4163 C CA . THR B 1 79 ? 286.22056 42.85061 71.82277 1.000 81.21631 79 THR B CA 1
ATOM 4164 C C . THR B 1 79 ? 286.87156 43.23238 73.14610 1.000 79.60745 79 THR B C 1
ATOM 4165 O O . THR B 1 79 ? 286.39797 44.11215 73.86490 1.000 78.67473 79 THR B O 1
ATOM 4169 N N . LEU B 1 80 ? 287.97718 42.56423 73.46642 1.000 79.92510 80 LEU B N 1
ATOM 4170 C CA . LEU B 1 80 ? 288.69516 42.88157 74.69843 1.000 79.30537 80 LEU B CA 1
ATOM 4171 C C . LEU B 1 80 ? 289.27739 44.29269 74.67856 1.000 83.90826 80 LEU B C 1
ATOM 4172 O O . LEU B 1 80 ? 289.44299 44.90683 75.73540 1.000 83.60304 80 LEU B O 1
ATOM 4177 N N . SER B 1 81 ? 289.64801 44.79932 73.50002 1.000 90.50407 81 SER B N 1
ATOM 4178 C CA . SER B 1 81 ? 290.15671 46.16542 73.38675 1.000 94.04088 81 SER B CA 1
ATOM 4179 C C . SER B 1 81 ? 289.05147 47.19399 73.59930 1.000 93.55262 81 SER B C 1
ATOM 4180 O O . SER B 1 81 ? 289.24417 48.18529 74.31181 1.000 103.17492 81 SER B O 1
ATOM 4183 N N . SER B 1 82 ? 287.88981 46.98112 72.98451 1.000 91.65980 82 SER B N 1
ATOM 4184 C CA . SER B 1 82 ? 286.82498 47.97477 73.00445 1.000 97.93570 82 SER B CA 1
ATOM 4185 C C . SER B 1 82 ? 286.12584 48.02580 74.35579 1.000 102.12391 82 SER B C 1
ATOM 4186 O O . SER B 1 82 ? 285.48883 49.03821 74.67205 1.000 108.16091 82 SER B O 1
ATOM 4189 N N . VAL B 1 83 ? 286.23563 46.95875 75.15395 1.000 91.75320 83 VAL B N 1
ATOM 4190 C CA . VAL B 1 83 ? 285.61116 46.92824 76.47416 1.000 93.51188 83 VAL B CA 1
ATOM 4191 C C . VAL B 1 83 ? 286.17398 48.04438 77.34365 1.000 98.56572 83 VAL B C 1
ATOM 4192 O O . VAL B 1 83 ? 285.47105 48.58713 78.20615 1.000 106.74738 83 VAL B O 1
ATOM 4196 N N . LYS B 1 84 ? 287.43620 48.41848 77.12547 1.000 102.52169 84 LYS B N 1
ATOM 4197 C CA . LYS B 1 84 ? 288.07412 49.40991 77.98251 1.000 105.92660 84 LYS B CA 1
ATOM 4198 C C . LYS B 1 84 ? 287.43511 50.77872 77.82347 1.000 93.82993 84 LYS B C 1
ATOM 4199 O O . LYS B 1 84 ? 287.48451 51.59124 78.75236 1.000 98.68091 84 LYS B O 1
ATOM 4205 N N . ASP B 1 85 ? 286.84923 51.05754 76.66463 1.000 95.37289 85 ASP B N 1
ATOM 4206 C CA . ASP B 1 85 ? 286.20478 52.33784 76.41490 1.000 99.61898 85 ASP B CA 1
ATOM 4207 C C . ASP B 1 85 ? 284.73390 52.37585 76.81805 1.000 96.23835 85 ASP B C 1
ATOM 4208 O O . ASP B 1 85 ? 284.10524 53.43145 76.69949 1.000 99.90685 85 ASP B O 1
ATOM 4213 N N . ILE B 1 86 ? 284.16528 51.26683 77.28561 1.000 89.64401 86 ILE B N 1
ATOM 4214 C CA . ILE B 1 86 ? 282.74935 51.24320 77.64285 1.000 91.59812 86 ILE B CA 1
ATOM 4215 C C . ILE B 1 86 ? 282.53046 52.01309 78.93929 1.000 105.54092 86 ILE B C 1
ATOM 4216 O O . ILE B 1 86 ? 283.14501 51.71150 79.97008 1.000 95.46282 86 ILE B O 1
ATOM 4221 N N . LYS B 1 87 ? 281.66099 53.02409 78.88832 1.000 111.46040 87 LYS B N 1
ATOM 4222 C CA . LYS B 1 87 ? 281.25709 53.74098 80.09147 1.000 100.73806 87 LYS B CA 1
ATOM 4223 C C . LYS B 1 87 ? 280.04797 53.06625 80.71998 1.000 107.01019 87 LYS B C 1
ATOM 4224 O O . LYS B 1 87 ? 279.01075 52.93412 80.05497 1.000 109.96914 87 LYS B O 1
ATOM 4230 N N . PRO B 1 88 ? 280.13806 52.61658 81.96867 1.000 108.94995 88 PRO B N 1
ATOM 4231 C CA . PRO B 1 88 ? 278.98025 51.99425 82.61991 1.000 116.24820 88 PRO B CA 1
ATOM 4232 C C . PRO B 1 88 ? 277.80087 52.95235 82.73317 1.000 123.98532 88 PRO B C 1
ATOM 4233 O O . PRO B 1 88 ? 277.95335 54.12361 83.08668 1.000 112.22205 88 PRO B O 1
ATOM 4237 N N . LYS B 1 89 ? 276.61752 52.43379 82.40211 1.000 136.31106 89 LYS B N 1
ATOM 4238 C CA . LYS B 1 89 ? 275.37511 53.16798 82.62466 1.000 140.64477 89 LYS B CA 1
ATOM 4239 C C . LYS B 1 89 ? 275.25014 53.59482 84.08222 1.000 134.82525 89 LYS B C 1
ATOM 4240 O O . LYS B 1 89 ? 274.79112 54.70363 84.38738 1.000 111.46892 89 LYS B O 1
ATOM 4246 N N . ASN B 1 90 ? 275.66796 52.72150 84.99020 1.000 130.61571 90 ASN B N 1
ATOM 4247 C CA . ASN B 1 90 ? 275.35389 52.70926 86.41293 1.000 115.51812 90 ASN B CA 1
ATOM 4248 C C . ASN B 1 90 ? 276.63801 52.65501 87.22435 1.000 110.55642 90 ASN B C 1
ATOM 4249 O O . ASN B 1 90 ? 276.77730 51.88079 88.17100 1.000 112.10387 90 ASN B O 1
ATOM 4254 N N . LYS B 1 91 ? 277.60078 53.49172 86.83139 1.000 119.03478 91 LYS B N 1
ATOM 4255 C CA . LYS B 1 91 ? 278.98445 53.44610 87.30140 1.000 120.92388 91 LYS B CA 1
ATOM 4256 C C . LYS B 1 91 ? 279.05866 53.14773 88.79528 1.000 114.32505 91 LYS B C 1
ATOM 4257 O O . LYS B 1 91 ? 279.89503 52.35490 89.24107 1.000 96.38007 91 LYS B O 1
ATOM 4263 N N . GLU B 1 92 ? 278.23435 53.83676 89.58438 1.000 129.14184 92 GLU B N 1
ATOM 4264 C CA . GLU B 1 92 ? 278.19451 53.64530 91.03099 1.000 109.37846 92 GLU B CA 1
ATOM 4265 C C . GLU B 1 92 ? 278.10803 52.16777 91.41767 1.000 96.86547 92 GLU B C 1
ATOM 4266 O O . GLU B 1 92 ? 278.75802 51.73512 92.37549 1.000 97.95662 92 GLU B O 1
ATOM 4272 N N . ILE B 1 93 ? 277.31195 51.37686 90.70120 1.000 97.31764 93 ILE B N 1
ATOM 4273 C CA . ILE B 1 93 ? 277.24771 49.93883 90.95870 1.000 90.08118 93 ILE B CA 1
ATOM 4274 C C . ILE B 1 93 ? 278.50303 49.27537 90.41582 1.000 90.15398 93 ILE B C 1
ATOM 4275 O O . ILE B 1 93 ? 279.26955 49.89138 89.67074 1.000 102.38128 93 ILE B O 1
ATOM 4280 N N . TYR B 1 94 ? 278.73325 48.03499 90.83457 1.000 83.97508 94 TYR B N 1
ATOM 4281 C CA . TYR B 1 94 ? 279.94519 47.21527 90.76573 1.000 89.55933 94 TYR B CA 1
ATOM 4282 C C . TYR B 1 94 ? 280.96680 47.67187 91.79217 1.000 99.43754 94 TYR B C 1
ATOM 4283 O O . TYR B 1 94 ? 282.01412 47.03277 91.91684 1.000 110.39147 94 TYR B O 1
ATOM 4292 N N . LYS B 1 95 ? 280.70152 48.73365 92.54316 1.000 98.58706 95 LYS B N 1
ATOM 4293 C CA . LYS B 1 95 ? 281.42526 48.96010 93.78118 1.000 95.49087 95 LYS B CA 1
ATOM 4294 C C . LYS B 1 95 ? 280.73620 48.28423 94.94944 1.000 97.86289 95 LYS B C 1
ATOM 4295 O O . LYS B 1 95 ? 281.39784 47.87164 95.90452 1.000 100.54149 95 LYS B O 1
ATOM 4301 N N . LYS B 1 96 ? 279.41562 48.17707 94.88605 1.000 97.35056 96 LYS B N 1
ATOM 4302 C CA . LYS B 1 96 ? 278.62239 47.62456 95.97000 1.000 100.23209 96 LYS B CA 1
ATOM 4303 C C . LYS B 1 96 ? 278.35770 46.13452 95.83014 1.000 95.91458 96 LYS B C 1
ATOM 4304 O O . LYS B 1 96 ? 277.99063 45.49388 96.82013 1.000 98.10189 96 LYS B O 1
ATOM 4310 N N . LEU B 1 97 ? 278.50539 45.57239 94.63362 1.000 92.05409 97 LEU B N 1
ATOM 4311 C CA . LEU B 1 97 ? 278.08318 44.19610 94.40533 1.000 87.89133 97 LEU B CA 1
ATOM 4312 C C . LEU B 1 97 ? 278.97889 43.22288 95.15496 1.000 89.92716 97 LEU B C 1
ATOM 4313 O O . LEU B 1 97 ? 280.20725 43.26889 95.02981 1.000 87.49804 97 LEU B O 1
ATOM 4318 N N . ASP B 1 98 ? 278.36326 42.34666 95.94953 1.000 92.64510 98 ASP B N 1
ATOM 4319 C CA . ASP B 1 98 ? 279.12066 41.29441 96.61825 1.000 104.33532 98 ASP B CA 1
ATOM 4320 C C . ASP B 1 98 ? 279.32473 40.05137 95.75320 1.000 101.39163 98 ASP B C 1
ATOM 4321 O O . ASP B 1 98 ? 280.40107 39.44370 95.79034 1.000 92.28559 98 ASP B O 1
ATOM 4326 N N . ALA B 1 99 ? 278.31137 39.65172 94.98431 1.000 92.85221 99 ALA B N 1
ATOM 4327 C CA . ALA B 1 99 ? 278.38170 38.44208 94.17415 1.000 76.58309 99 ALA B CA 1
ATOM 4328 C C . ALA B 1 99 ? 277.66026 38.66818 92.85560 1.000 75.27430 99 ALA B C 1
ATOM 4329 O O . ALA B 1 99 ? 276.82805 39.57169 92.72768 1.000 75.45396 99 ALA B O 1
ATOM 4331 N N . ILE B 1 100 ? 278.00381 37.84104 91.86603 1.000 67.04566 100 ILE B N 1
ATOM 4332 C CA . ILE B 1 100 ? 277.35908 37.85142 90.55565 1.000 62.33287 100 ILE B CA 1
ATOM 4333 C C . ILE B 1 100 ? 277.15525 36.41604 90.09185 1.000 60.12483 100 ILE B C 1
ATOM 4334 O O . ILE B 1 100 ? 278.11207 35.63815 90.03429 1.000 60.90038 100 ILE B O 1
ATOM 4339 N N . VAL B 1 101 ? 275.91713 36.06504 89.76311 1.000 58.05209 101 VAL B N 1
ATOM 4340 C CA . VAL B 1 101 ? 275.59645 34.72520 89.28806 1.000 62.13155 101 VAL B CA 1
ATOM 4341 C C . VAL B 1 101 ? 275.40769 34.75547 87.78118 1.000 57.20919 101 VAL B C 1
ATOM 4342 O O . VAL B 1 101 ? 274.93583 35.74664 87.21482 1.000 69.88876 101 VAL B O 1
ATOM 4346 N N . ILE B 1 102 ? 275.78236 33.66119 87.12018 1.000 53.32262 102 ILE B N 1
ATOM 4347 C CA . ILE B 1 102 ? 275.63250 33.52383 85.67339 1.000 51.88576 102 ILE B CA 1
ATOM 4348 C C . ILE B 1 102 ? 275.06371 32.14594 85.36244 1.000 54.52761 102 ILE B C 1
ATOM 4349 O O . ILE B 1 102 ? 275.77054 31.13809 85.48546 1.000 60.57415 102 ILE B O 1
ATOM 4354 N N . ASP B 1 103 ? 273.79537 32.09563 84.96905 1.000 55.78773 103 ASP B N 1
ATOM 4355 C CA . ASP B 1 103 ? 273.14867 30.83355 84.64395 1.000 65.95386 103 ASP B CA 1
ATOM 4356 C C . ASP B 1 103 ? 273.38107 30.45666 83.18328 1.000 66.75432 103 ASP B C 1
ATOM 4357 O O . ASP B 1 103 ? 273.66965 31.30228 82.33468 1.000 58.96751 103 ASP B O 1
ATOM 4362 N N . GLU B 1 104 ? 273.22218 29.15961 82.90147 1.000 74.98357 104 GLU B N 1
ATOM 4363 C CA . GLU B 1 104 ? 273.45233 28.59658 81.56945 1.000 76.90365 104 GLU B CA 1
ATOM 4364 C C . GLU B 1 104 ? 274.81767 29.01225 81.02991 1.000 72.26626 104 GLU B C 1
ATOM 4365 O O . GLU B 1 104 ? 274.97455 29.38742 79.86647 1.000 71.31388 104 GLU B O 1
ATOM 4371 N N . VAL B 1 105 ? 275.81973 28.95271 81.90685 1.000 65.62948 105 VAL B N 1
ATOM 4372 C CA . VAL B 1 105 ? 277.18799 29.29536 81.56235 1.000 59.32146 105 VAL B CA 1
ATOM 4373 C C . VAL B 1 105 ? 277.74803 28.40300 80.46360 1.000 64.83233 105 VAL B C 1
ATOM 4374 O O . VAL B 1 105 ? 278.80078 28.71058 79.89634 1.000 70.88238 105 VAL B O 1
ATOM 4378 N N . SER B 1 106 ? 277.06425 27.29952 80.15278 1.000 67.50807 106 SER B N 1
ATOM 4379 C CA . SER B 1 106 ? 277.52666 26.39844 79.10414 1.000 77.65179 106 SER B CA 1
ATOM 4380 C C . SER B 1 106 ? 277.63856 27.12585 77.76825 1.000 89.27138 106 SER B C 1
ATOM 4381 O O . SER B 1 106 ? 278.56437 26.86953 76.98755 1.000 104.14472 106 SER B O 1
ATOM 4384 N N . MET B 1 107 ? 276.71454 28.04757 77.49503 1.000 65.75017 107 MET B N 1
ATOM 4385 C CA . MET B 1 107 ? 276.64953 28.72620 76.20813 1.000 68.70589 107 MET B CA 1
ATOM 4386 C C . MET B 1 107 ? 277.30107 30.10337 76.25125 1.000 63.77571 107 MET B C 1
ATOM 4387 O O . MET B 1 107 ? 276.88731 31.01053 75.52627 1.000 78.04433 107 MET B O 1
ATOM 4392 N N . VAL B 1 108 ? 278.31848 30.27123 77.08512 1.000 63.58253 108 VAL B N 1
ATOM 4393 C CA . VAL B 1 108 ? 279.07933 31.51288 77.18033 1.000 74.22158 108 VAL B CA 1
ATOM 4394 C C . VAL B 1 108 ? 280.45180 31.25575 76.58174 1.000 81.99612 108 VAL B C 1
ATOM 4395 O O . VAL B 1 108 ? 281.19671 30.39992 77.07565 1.000 89.05119 108 VAL B O 1
ATOM 4399 N N . ARG B 1 109 ? 280.77228 31.96292 75.50155 1.000 75.09992 109 ARG B N 1
ATOM 4400 C CA . ARG B 1 109 ? 282.03162 31.70699 74.82489 1.000 66.66394 109 ARG B CA 1
ATOM 4401 C C . ARG B 1 109 ? 283.18732 32.37098 75.56901 1.000 62.52203 109 ARG B C 1
ATOM 4402 O O . ARG B 1 109 ? 283.00032 33.28136 76.38316 1.000 57.16565 109 ARG B O 1
ATOM 4410 N N . ALA B 1 110 ? 284.39934 31.88389 75.28073 1.000 65.58975 110 ALA B N 1
ATOM 4411 C CA . ALA B 1 110 ? 285.57725 32.29497 76.04083 1.000 71.11161 110 ALA B CA 1
ATOM 4412 C C . ALA B 1 110 ? 285.83606 33.79448 75.93168 1.000 69.94607 110 ALA B C 1
ATOM 4413 O O . ALA B 1 110 ? 286.14886 34.44907 76.93266 1.000 72.75994 110 ALA B O 1
ATOM 4415 N N . ASP B 1 111 ? 285.71200 34.35770 74.72598 1.000 71.00084 111 ASP B N 1
ATOM 4416 C CA . ASP B 1 111 ? 286.03375 35.76987 74.53447 1.000 66.77491 111 ASP B CA 1
ATOM 4417 C C . ASP B 1 111 ? 285.14024 36.65618 75.39073 1.000 70.23827 111 ASP B C 1
ATOM 4418 O O . ASP B 1 111 ? 285.60911 37.63583 75.98589 1.000 65.53133 111 ASP B O 1
ATOM 4423 N N . LEU B 1 112 ? 283.84983 36.31971 75.47345 1.000 72.15553 112 LEU B N 1
ATOM 4424 C CA . LEU B 1 112 ? 282.92301 37.11036 76.27591 1.000 64.00644 112 LEU B CA 1
ATOM 4425 C C . LEU B 1 112 ? 283.25128 37.00207 77.75777 1.000 70.83231 112 LEU B C 1
ATOM 4426 O O . LEU B 1 112 ? 283.14563 37.98736 78.49730 1.000 73.17225 112 LEU B O 1
ATOM 4431 N N . PHE B 1 113 ? 283.67330 35.81871 78.20395 1.000 71.45811 113 PHE B N 1
ATOM 4432 C CA . PHE B 1 113 ? 284.07147 35.65428 79.59766 1.000 70.47439 113 PHE B CA 1
ATOM 4433 C C . PHE B 1 113 ? 285.27936 36.52372 79.93578 1.000 68.85628 113 PHE B C 1
ATOM 4434 O O . PHE B 1 113 ? 285.33879 37.12289 81.01687 1.000 60.81418 113 PHE B O 1
ATOM 4442 N N . ASP B 1 114 ? 286.25752 36.60066 79.02570 1.000 76.27352 114 ASP B N 1
ATOM 4443 C CA . ASP B 1 114 ? 287.42632 37.44630 79.25458 1.000 80.56768 114 ASP B CA 1
ATOM 4444 C C . ASP B 1 114 ? 287.04693 38.92200 79.25646 1.000 79.76116 114 ASP B C 1
ATOM 4445 O O . ASP B 1 114 ? 287.62715 39.71863 80.00432 1.000 79.37971 114 ASP B O 1
ATOM 4450 N N . CYS B 1 115 ? 286.07717 39.30366 78.42241 1.000 71.01916 115 CYS B N 1
ATOM 4451 C CA . CYS B 1 115 ? 285.60290 40.68186 78.43596 1.000 68.62669 115 CYS B CA 1
ATOM 4452 C C . CYS B 1 115 ? 284.93575 41.00911 79.76292 1.000 73.23263 115 CYS B C 1
ATOM 4453 O O . CYS B 1 115 ? 285.10062 42.11312 80.29594 1.000 84.41787 115 CYS B O 1
ATOM 4456 N N . ILE B 1 116 ? 284.18086 40.05444 80.30991 1.000 63.71496 116 ILE B N 1
ATOM 4457 C CA . ILE B 1 116 ? 283.55903 40.23524 81.61955 1.000 60.17302 116 ILE B CA 1
ATOM 4458 C C . ILE B 1 116 ? 284.62234 40.44636 82.68654 1.000 61.73521 116 ILE B C 1
ATOM 4459 O O . ILE B 1 116 ? 284.52137 41.35358 83.52082 1.000 63.03082 116 ILE B O 1
ATOM 4464 N N . ASN B 1 117 ? 285.65710 39.60666 82.67778 1.000 62.81717 117 ASN B N 1
ATOM 4465 C CA . ASN B 1 117 ? 286.70526 39.72682 83.68095 1.000 65.20682 117 ASN B CA 1
ATOM 4466 C C . ASN B 1 117 ? 287.41805 41.06315 83.56183 1.000 72.51215 117 ASN B C 1
ATOM 4467 O O . ASN B 1 117 ? 287.73482 41.69743 84.57395 1.000 78.75522 117 ASN B O 1
ATOM 4472 N N . GLU B 1 118 ? 287.68216 41.50330 82.32960 1.000 70.43516 118 GLU B N 1
ATOM 4473 C CA . GLU B 1 118 ? 288.35051 42.78444 82.13452 1.000 85.22466 118 GLU B CA 1
ATOM 4474 C C . GLU B 1 118 ? 287.48359 43.93519 82.62351 1.000 75.16834 118 GLU B C 1
ATOM 4475 O O . GLU B 1 118 ? 287.97710 44.85791 83.28134 1.000 84.49228 118 GLU B O 1
ATOM 4481 N N . PHE B 1 119 ? 286.18846 43.89796 82.32003 1.000 67.87461 119 PHE B N 1
ATOM 4482 C CA . PHE B 1 119 ? 285.30911 44.97029 82.76867 1.000 69.98151 119 PHE B CA 1
ATOM 4483 C C . PHE B 1 119 ? 285.28430 45.05952 84.29139 1.000 76.20465 119 PHE B C 1
ATOM 4484 O O . PHE B 1 119 ? 285.44564 46.14434 84.86403 1.000 89.14159 119 PHE B O 1
ATOM 4492 N N . LEU B 1 120 ? 285.08638 43.92919 84.97042 1.000 71.97930 120 LEU B N 1
ATOM 4493 C CA . LEU B 1 120 ? 285.06749 43.95058 86.42771 1.000 77.79705 120 LEU B CA 1
ATOM 4494 C C . LEU B 1 120 ? 286.44052 44.24140 87.01109 1.000 78.86602 120 LEU B C 1
ATOM 4495 O O . LEU B 1 120 ? 286.52959 44.68825 88.16087 1.000 75.04216 120 LEU B O 1
ATOM 4500 N N . LYS B 1 121 ? 287.50748 43.97442 86.25172 1.000 84.05265 121 LYS B N 1
ATOM 4501 C CA . LYS B 1 121 ? 288.84163 44.37062 86.68606 1.000 95.18009 121 LYS B CA 1
ATOM 4502 C C . LYS B 1 121 ? 288.99244 45.88499 86.70829 1.000 95.52752 121 LYS B C 1
ATOM 4503 O O . LYS B 1 121 ? 289.80347 46.41512 87.48114 1.000 87.64291 121 LYS B O 1
ATOM 4509 N N . ILE B 1 122 ? 288.22762 46.59388 85.87341 1.000 90.16957 122 ILE B N 1
ATOM 4510 C CA . ILE B 1 122 ? 288.37836 48.03711 85.74004 1.000 79.74456 122 ILE B CA 1
ATOM 4511 C C . ILE B 1 122 ? 287.39897 48.79430 86.62881 1.000 77.66346 122 ILE B C 1
ATOM 4512 O O . ILE B 1 122 ? 287.72802 49.86226 87.15887 1.000 80.32573 122 ILE B O 1
ATOM 4517 N N . HIS B 1 123 ? 286.20513 48.24025 86.83233 1.000 74.45435 123 HIS B N 1
ATOM 4518 C CA . HIS B 1 123 ? 285.15969 48.96568 87.53947 1.000 76.52104 123 HIS B CA 1
ATOM 4519 C C . HIS B 1 123 ? 284.70798 48.32950 88.84270 1.000 86.53875 123 HIS B C 1
ATOM 4520 O O . HIS B 1 123 ? 283.79026 48.86744 89.47667 1.000 87.71400 123 HIS B O 1
ATOM 4527 N N . GLY B 1 124 ? 285.31603 47.21751 89.27410 1.000 92.69769 124 GLY B N 1
ATOM 4528 C CA . GLY B 1 124 ? 284.75728 46.48787 90.39014 1.000 97.55850 124 GLY B CA 1
ATOM 4529 C C . GLY B 1 124 ? 285.15015 47.03889 91.74988 1.000 98.48309 124 GLY B C 1
ATOM 4530 O O . GLY B 1 124 ? 285.95515 47.96114 91.88798 1.000 94.27198 124 GLY B O 1
ATOM 4531 N N . LYS B 1 125 ? 284.54953 46.43811 92.77899 1.000 100.15717 125 LYS B N 1
ATOM 4532 C CA . LYS B 1 125 ? 284.87892 46.71451 94.17255 1.000 105.12894 125 LYS B CA 1
ATOM 4533 C C . LYS B 1 125 ? 286.31825 46.32067 94.45959 1.000 110.87180 125 LYS B C 1
ATOM 4534 O O . LYS B 1 125 ? 286.63254 45.12919 94.44723 1.000 99.58337 125 LYS B O 1
ATOM 4540 N N . GLN B 1 126 ? 287.19115 47.29283 94.73929 1.000 126.07232 126 GLN B N 1
ATOM 4541 C CA . GLN B 1 126 ? 288.60964 46.97124 94.86996 1.000 116.15950 126 GLN B CA 1
ATOM 4542 C C . GLN B 1 126 ? 289.03787 46.31226 93.56010 1.000 108.62754 126 GLN B C 1
ATOM 4543 O O . GLN B 1 126 ? 289.28453 45.09857 93.51168 1.000 92.54926 126 GLN B O 1
ATOM 4549 N N . PRO B 1 127 ? 289.04430 47.06777 92.45754 1.000 114.58699 127 PRO B N 1
ATOM 4550 C CA . PRO B 1 127 ? 289.20592 46.45677 91.13394 1.000 104.98734 127 PRO B CA 1
ATOM 4551 C C . PRO B 1 127 ? 290.61864 45.96915 90.85498 1.000 87.65218 127 PRO B C 1
ATOM 4552 O O . PRO B 1 127 ? 291.35389 46.59122 90.08588 1.000 84.49841 127 PRO B O 1
ATOM 4556 N N . GLY B 1 128 ? 291.00598 44.85106 91.45888 1.000 93.14737 128 GLY B N 1
ATOM 4557 C CA . GLY B 1 128 ? 292.30727 44.28737 91.17021 1.000 84.46938 128 GLY B CA 1
ATOM 4558 C C . GLY B 1 128 ? 292.21553 43.30080 90.02958 1.000 104.98953 128 GLY B C 1
ATOM 4559 O O . GLY B 1 128 ? 291.46450 43.53194 89.08044 1.000 124.45376 128 GLY B O 1
ATOM 4560 N N . GLU B 1 129 ? 292.94728 42.19398 90.10804 1.000 107.95868 129 GLU B N 1
ATOM 4561 C CA . GLU B 1 129 ? 292.90037 41.20563 89.03568 1.000 102.59978 129 GLU B CA 1
ATOM 4562 C C . GLU B 1 129 ? 291.65094 40.32166 89.04456 1.000 80.72608 129 GLU B C 1
ATOM 4563 O O . GLU B 1 129 ? 291.03323 40.14243 87.98812 1.000 75.58976 129 GLU B O 1
ATOM 4569 N N . PRO B 1 130 ? 291.22812 39.74840 90.18897 1.000 86.45326 130 PRO B N 1
ATOM 4570 C CA . PRO B 1 130 ? 290.18845 38.70199 90.09354 1.000 100.41319 130 PRO B CA 1
ATOM 4571 C C . PRO B 1 130 ? 288.76905 39.24732 89.95829 1.000 91.71027 130 PRO B C 1
ATOM 4572 O O . PRO B 1 130 ? 287.99671 39.32542 90.91108 1.000 86.92377 130 PRO B O 1
ATOM 4576 N N . PHE B 1 131 ? 288.41810 39.66482 88.73931 1.000 83.55849 131 PHE B N 1
ATOM 4577 C CA . PHE B 1 131 ? 287.08896 40.20208 88.45618 1.000 76.32853 131 PHE B CA 1
ATOM 4578 C C . PHE B 1 131 ? 286.79720 41.42043 89.31769 1.000 75.68897 131 PHE B C 1
ATOM 4579 O O . PHE B 1 131 ? 285.64373 41.69765 89.64762 1.000 76.70498 131 PHE B O 1
ATOM 4587 N N . GLY B 1 132 ? 287.83913 42.13196 89.72644 1.000 74.70052 132 GLY B N 1
ATOM 4588 C CA . GLY B 1 132 ? 287.61961 43.18698 90.69172 1.000 83.82908 132 GLY B CA 1
ATOM 4589 C C . GLY B 1 132 ? 287.10315 42.67783 92.01432 1.000 83.02392 132 GLY B C 1
ATOM 4590 O O . GLY B 1 132 ? 286.33550 43.37750 92.67956 1.000 86.65870 132 GLY B O 1
ATOM 4591 N N . GLY B 1 133 ? 287.45141 41.44507 92.38270 1.000 78.34964 133 GLY B N 1
ATOM 4592 C CA . GLY B 1 133 ? 287.10843 40.89575 93.67655 1.000 81.74908 133 GLY B CA 1
ATOM 4593 C C . GLY B 1 133 ? 285.67941 40.42859 93.85776 1.000 81.69626 133 GLY B C 1
ATOM 4594 O O . GLY B 1 133 ? 285.32381 40.01555 94.96881 1.000 84.58070 133 GLY B O 1
ATOM 4595 N N . ILE B 1 134 ? 284.84510 40.48546 92.82750 1.000 85.29431 134 ILE B N 1
ATOM 4596 C CA . ILE B 1 134 ? 283.44962 40.08221 92.97292 1.000 80.29695 134 ILE B CA 1
ATOM 4597 C C . ILE B 1 134 ? 283.35451 38.56579 92.83511 1.000 79.26542 134 ILE B C 1
ATOM 4598 O O . ILE B 1 134 ? 283.85049 37.98640 91.86131 1.000 71.87564 134 ILE B O 1
ATOM 4603 N N . GLN B 1 135 ? 282.73007 37.91874 93.82404 1.000 83.11921 135 GLN B N 1
ATOM 4604 C CA . GLN B 1 135 ? 282.54763 36.46901 93.81107 1.000 76.83399 135 GLN B CA 1
ATOM 4605 C C . GLN B 1 135 ? 281.63771 36.05705 92.66414 1.000 73.48127 135 GLN B C 1
ATOM 4606 O O . GLN B 1 135 ? 280.49697 36.52460 92.57711 1.000 74.21785 135 GLN B O 1
ATOM 4612 N N . LEU B 1 136 ? 282.12914 35.17706 91.78988 1.000 78.59763 136 LEU B N 1
ATOM 4613 C CA . LEU B 1 136 ? 281.35676 34.70268 90.64639 1.000 74.50456 136 LEU B CA 1
ATOM 4614 C C . LEU B 1 136 ? 280.81020 33.29951 90.88646 1.000 67.35408 136 LEU B C 1
ATOM 4615 O O . LEU B 1 136 ? 281.55618 32.37810 91.23624 1.000 70.00711 136 LEU B O 1
ATOM 4620 N N . ILE B 1 137 ? 279.51115 33.14020 90.67003 1.000 65.68325 137 ILE B N 1
ATOM 4621 C CA . ILE B 1 137 ? 278.83142 31.85641 90.76319 1.000 67.02795 137 ILE B CA 1
ATOM 4622 C C . ILE B 1 137 ? 278.36323 31.47191 89.36732 1.000 64.80261 137 ILE B C 1
ATOM 4623 O O . ILE B 1 137 ? 277.51937 32.16062 88.77961 1.000 62.98075 137 ILE B O 1
ATOM 4628 N N . LEU B 1 138 ? 278.91125 30.39111 88.82384 1.000 65.81610 138 LEU B N 1
ATOM 4629 C CA . LEU B 1 138 ? 278.53692 29.92674 87.49448 1.000 62.10689 138 LEU B CA 1
ATOM 4630 C C . LEU B 1 138 ? 277.68859 28.66980 87.61036 1.000 66.72185 138 LEU B C 1
ATOM 4631 O O . LEU B 1 138 ? 278.01216 27.76796 88.39041 1.000 79.11009 138 LEU B O 1
ATOM 4636 N N . ILE B 1 139 ? 276.59743 28.62387 86.84510 1.000 61.46075 139 ILE B N 1
ATOM 4637 C CA . ILE B 1 139 ? 275.64921 27.51319 86.87203 1.000 63.27070 139 ILE B CA 1
ATOM 4638 C C . ILE B 1 139 ? 275.29180 27.12811 85.44239 1.000 60.93039 139 ILE B C 1
ATOM 4639 O O . ILE B 1 139 ? 274.82672 27.97525 84.67365 1.000 63.25124 139 ILE B O 1
ATOM 4644 N N . GLY B 1 140 ? 275.50958 25.86813 85.07922 1.000 64.89358 140 GLY B N 1
ATOM 4645 C CA . GLY B 1 140 ? 275.17952 25.42738 83.73386 1.000 63.80338 140 GLY B CA 1
ATOM 4646 C C . GLY B 1 140 ? 275.44005 23.94699 83.56485 1.000 69.01606 140 GLY B C 1
ATOM 4647 O O . GLY B 1 140 ? 275.94450 23.27031 84.46818 1.000 74.02738 140 GLY B O 1
ATOM 4648 N N . ASP B 1 141 ? 275.06530 23.44407 82.38896 1.000 68.69529 141 ASP B N 1
ATOM 4649 C CA . ASP B 1 141 ? 275.23306 22.03641 82.04606 1.000 76.59642 141 ASP B CA 1
ATOM 4650 C C . ASP B 1 141 ? 276.36575 21.89445 81.03646 1.000 79.26181 141 ASP B C 1
ATOM 4651 O O . ASP B 1 141 ? 276.26100 22.37226 79.90251 1.000 77.44460 141 ASP B O 1
ATOM 4656 N N . LEU B 1 142 ? 277.42381 21.19039 81.43818 1.000 80.81435 142 LEU B N 1
ATOM 4657 C CA . LEU B 1 142 ? 278.58370 21.03718 80.57431 1.000 81.61616 142 LEU B CA 1
ATOM 4658 C C . LEU B 1 142 ? 278.31207 20.09331 79.42012 1.000 83.49904 142 LEU B C 1
ATOM 4659 O O . LEU B 1 142 ? 279.02871 20.13783 78.41695 1.000 85.34646 142 LEU B O 1
ATOM 4664 N N . TYR B 1 143 ? 277.28687 19.26180 79.53566 1.000 83.70706 143 TYR B N 1
ATOM 4665 C CA . TYR B 1 143 ? 276.95174 18.24513 78.55249 1.000 84.89407 143 TYR B CA 1
ATOM 4666 C C . TYR B 1 143 ? 276.26415 18.81582 77.32117 1.000 84.44436 143 TYR B C 1
ATOM 4667 O O . TYR B 1 143 ? 275.75921 18.04861 76.49637 1.000 103.86342 143 TYR B O 1
ATOM 4676 N N . GLN B 1 144 ? 276.21693 20.13450 77.19093 1.000 79.90805 144 GLN B N 1
ATOM 4677 C CA . GLN B 1 144 ? 275.62759 20.78685 76.03581 1.000 76.93712 144 GLN B CA 1
ATOM 4678 C C . GLN B 1 144 ? 276.71048 21.20612 75.04415 1.000 83.46289 144 GLN B C 1
ATOM 4679 O O . GLN B 1 144 ? 277.91257 21.16646 75.32363 1.000 86.46042 144 GLN B O 1
ATOM 4685 N N . LEU B 1 145 ? 276.25737 21.60323 73.86036 1.000 80.94847 145 LEU B N 1
ATOM 4686 C CA . LEU B 1 145 ? 277.16097 21.87291 72.75396 1.000 82.37707 145 LEU B CA 1
ATOM 4687 C C . LEU B 1 145 ? 277.92959 23.17521 72.97278 1.000 78.69666 145 LEU B C 1
ATOM 4688 O O . LEU B 1 145 ? 277.44112 24.09343 73.63728 1.000 69.47044 145 LEU B O 1
ATOM 4693 N N . PRO B 1 146 ? 279.13958 23.27698 72.42798 1.000 85.60167 146 PRO B N 1
ATOM 4694 C CA . PRO B 1 146 ? 279.94208 24.49539 72.61887 1.000 82.70547 146 PRO B CA 1
ATOM 4695 C C . PRO B 1 146 ? 279.33458 25.67355 71.88183 1.000 71.38732 146 PRO B C 1
ATOM 4696 O O . PRO B 1 146 ? 278.58790 25.49549 70.90879 1.000 76.84353 146 PRO B O 1
ATOM 4700 N N . PRO B 1 147 ? 279.64075 26.89698 72.30877 1.000 65.21961 147 PRO B N 1
ATOM 4701 C CA . PRO B 1 147 ? 279.12403 28.07999 71.60479 1.000 74.04273 147 PRO B CA 1
ATOM 4702 C C . PRO B 1 147 ? 279.72751 28.19435 70.21065 1.000 79.23420 147 PRO B C 1
ATOM 4703 O O . PRO B 1 147 ? 280.94872 28.15479 70.04394 1.000 85.60841 147 PRO B O 1
ATOM 4707 N N . VAL B 1 148 ? 278.85545 28.31732 69.20542 1.000 70.74949 148 VAL B N 1
ATOM 4708 C CA . VAL B 1 148 ? 279.29153 28.25654 67.81531 1.000 69.48034 148 VAL B CA 1
ATOM 4709 C C . VAL B 1 148 ? 280.31495 29.34638 67.52163 1.000 68.91758 148 VAL B C 1
ATOM 4710 O O . VAL B 1 148 ? 280.37279 30.38180 68.19334 1.000 68.59817 148 VAL B O 1
ATOM 4714 N N . VAL B 1 149 ? 281.14531 29.09493 66.50685 1.000 72.34661 149 VAL B N 1
ATOM 4715 C CA . VAL B 1 149 ? 282.21623 29.99462 66.08151 1.000 85.73532 149 VAL B CA 1
ATOM 4716 C C . VAL B 1 149 ? 282.17380 30.08559 64.55712 1.000 91.73227 149 VAL B C 1
ATOM 4717 O O . VAL B 1 149 ? 282.43062 29.09187 63.86684 1.000 91.24434 149 VAL B O 1
ATOM 4721 N N . THR B 1 150 ? 281.75790 31.23993 64.03386 1.000 93.95723 150 THR B N 1
ATOM 4722 C CA . THR B 1 150 ? 281.61125 31.40533 62.59105 1.000 90.76501 150 THR B CA 1
ATOM 4723 C C . THR B 1 150 ? 282.90837 31.06065 61.87088 1.000 93.32204 150 THR B C 1
ATOM 4724 O O . THR B 1 150 ? 284.00192 31.17971 62.42445 1.000 94.83504 150 THR B O 1
ATOM 4728 N N . SER B 1 151 ? 282.77230 30.63050 60.61336 1.000 100.93279 151 SER B N 1
ATOM 4729 C CA . SER B 1 151 ? 283.93562 30.21918 59.83388 1.000 102.42241 151 SER B CA 1
ATOM 4730 C C . SER B 1 151 ? 284.93389 31.35676 59.64411 1.000 103.38550 151 SER B C 1
ATOM 4731 O O . SER B 1 151 ? 286.14640 31.11322 59.58830 1.000 97.01506 151 SER B O 1
ATOM 4734 N N . SER B 1 152 ? 284.44941 32.59974 59.54493 1.000 92.99019 152 SER B N 1
ATOM 4735 C CA . SER B 1 152 ? 285.34081 33.74080 59.36317 1.000 86.79671 152 SER B CA 1
ATOM 4736 C C . SER B 1 152 ? 286.19763 33.96391 60.60121 1.000 85.41519 152 SER B C 1
ATOM 4737 O O . SER B 1 152 ? 287.43055 34.00310 60.51616 1.000 106.40098 152 SER B O 1
ATOM 4740 N N . GLU B 1 153 ? 285.55923 34.10987 61.75959 1.000 80.89082 153 GLU B N 1
ATOM 4741 C CA . GLU B 1 153 ? 286.27456 34.28857 63.01819 1.000 84.07884 153 GLU B CA 1
ATOM 4742 C C . GLU B 1 153 ? 287.10051 33.06901 63.41512 1.000 84.49775 153 GLU B C 1
ATOM 4743 O O . GLU B 1 153 ? 287.94135 33.18050 64.31374 1.000 80.56994 153 GLU B O 1
ATOM 4749 N N . LYS B 1 154 ? 286.89214 31.92397 62.76409 1.000 95.30843 154 LYS B N 1
ATOM 4750 C CA . LYS B 1 154 ? 287.44937 30.66075 63.24336 1.000 97.36914 154 LYS B CA 1
ATOM 4751 C C . LYS B 1 154 ? 288.97297 30.68124 63.24579 1.000 83.80860 154 LYS B C 1
ATOM 4752 O O . LYS B 1 154 ? 289.60392 30.21962 64.20513 1.000 82.76261 154 LYS B O 1
ATOM 4758 N N . LYS B 1 155 ? 289.58148 31.18271 62.17075 1.000 86.27837 155 LYS B N 1
ATOM 4759 C CA . LYS B 1 155 ? 291.02918 31.08314 62.00908 1.000 87.73708 155 LYS B CA 1
ATOM 4760 C C . LYS B 1 155 ? 291.77473 31.66653 63.20462 1.000 85.94094 155 LYS B C 1
ATOM 4761 O O . LYS B 1 155 ? 292.61254 30.99325 63.81574 1.000 86.39060 155 LYS B O 1
ATOM 4767 N N . PHE B 1 156 ? 291.46566 32.90898 63.57554 1.000 88.17755 156 PHE B N 1
ATOM 4768 C CA . PHE B 1 156 ? 292.20101 33.55475 64.65432 1.000 84.23854 156 PHE B CA 1
ATOM 4769 C C . PHE B 1 156 ? 291.63904 33.26300 66.03383 1.000 81.17016 156 PHE B C 1
ATOM 4770 O O . PHE B 1 156 ? 292.36535 33.40201 67.02202 1.000 82.08096 156 PHE B O 1
ATOM 4778 N N . PHE B 1 157 ? 290.37571 32.85916 66.13056 1.000 81.15094 157 PHE B N 1
ATOM 4779 C CA . PHE B 1 157 ? 289.87585 32.37571 67.40948 1.000 79.33218 157 PHE B CA 1
ATOM 4780 C C . PHE B 1 157 ? 290.58827 31.09455 67.81565 1.000 78.71426 157 PHE B C 1
ATOM 4781 O O . PHE B 1 157 ? 290.90143 30.90144 68.99507 1.000 83.00082 157 PHE B O 1
ATOM 4789 N N . SER B 1 158 ? 290.85488 30.21074 66.84753 1.000 79.40371 158 SER B N 1
ATOM 4790 C CA . SER B 1 158 ? 291.47720 28.92711 67.15321 1.000 81.68640 158 SER B CA 1
ATOM 4791 C C . SER B 1 158 ? 292.84635 29.10866 67.77797 1.000 82.53376 158 SER B C 1
ATOM 4792 O O . SER B 1 158 ? 293.31140 28.23850 68.52352 1.000 83.35273 158 SER B O 1
ATOM 4795 N N . GLN B 1 159 ? 293.50994 30.21617 67.47656 1.000 84.47256 159 GLN B N 1
ATOM 4796 C CA . GLN B 1 159 ? 294.85173 30.42356 67.98625 1.000 96.33300 159 GLN B CA 1
ATOM 4797 C C . GLN B 1 159 ? 294.88996 31.11371 69.34305 1.000 94.37560 159 GLN B C 1
ATOM 4798 O O . GLN B 1 159 ? 295.89582 30.99329 70.05229 1.000 89.26322 159 GLN B O 1
ATOM 4804 N N . ILE B 1 160 ? 293.83456 31.82292 69.72789 1.000 83.41678 160 ILE B N 1
ATOM 4805 C CA . ILE B 1 160 ? 293.79894 32.44764 71.04724 1.000 88.72769 160 ILE B CA 1
ATOM 4806 C C . ILE B 1 160 ? 293.16895 31.52828 72.09144 1.000 97.23642 160 ILE B C 1
ATOM 4807 O O . ILE B 1 160 ? 293.68816 31.37446 73.19953 1.000 106.46338 160 ILE B O 1
ATOM 4812 N N . TYR B 1 161 ? 292.04800 30.89363 71.76205 1.000 95.72243 161 TYR B N 1
ATOM 4813 C CA . TYR B 1 161 ? 291.33299 30.00921 72.67443 1.000 88.77874 161 TYR B CA 1
ATOM 4814 C C . TYR B 1 161 ? 291.36757 28.59012 72.12764 1.000 81.28980 161 TYR B C 1
ATOM 4815 O O . TYR B 1 161 ? 291.08403 28.36939 70.94560 1.000 93.59907 161 TYR B O 1
ATOM 4824 N N . LYS B 1 162 ? 291.72969 27.63257 72.97835 1.000 76.30358 162 LYS B N 1
ATOM 4825 C CA . LYS B 1 162 ? 291.82476 26.25520 72.51052 1.000 97.61940 162 LYS B CA 1
ATOM 4826 C C . LYS B 1 162 ? 290.45955 25.69303 72.13589 1.000 112.47529 162 LYS B C 1
ATOM 4827 O O . LYS B 1 162 ? 290.36551 24.83763 71.24721 1.000 134.08146 162 LYS B O 1
ATOM 4833 N N . SER B 1 163 ? 289.40128 26.14441 72.80308 1.000 102.86946 163 SER B N 1
ATOM 4834 C CA . SER B 1 163 ? 288.04090 25.76068 72.46109 1.000 90.78142 163 SER B CA 1
ATOM 4835 C C . SER B 1 163 ? 287.11420 26.89755 72.85293 1.000 75.26871 163 SER B C 1
ATOM 4836 O O . SER B 1 163 ? 287.44658 27.68255 73.74895 1.000 71.76614 163 SER B O 1
ATOM 4839 N N . PRO B 1 164 ? 285.96543 27.03574 72.18461 1.000 71.88072 164 PRO B N 1
ATOM 4840 C CA . PRO B 1 164 ? 285.02642 28.10315 72.54846 1.000 67.43369 164 PRO B CA 1
ATOM 4841 C C . PRO B 1 164 ? 284.32726 27.87721 73.87195 1.000 66.01837 164 PRO B C 1
ATOM 4842 O O . PRO B 1 164 ? 283.53467 28.72999 74.28195 1.000 75.11987 164 PRO B O 1
ATOM 4846 N N . PHE B 1 165 ? 284.59172 26.77042 74.55900 1.000 69.01320 165 PHE B N 1
ATOM 4847 C CA . PHE B 1 165 ? 284.00186 26.57115 75.87132 1.000 76.06860 165 PHE B CA 1
ATOM 4848 C C . PHE B 1 165 ? 284.53105 27.61984 76.84226 1.000 80.41580 165 PHE B C 1
ATOM 4849 O O . PHE B 1 165 ? 285.66183 28.09789 76.71384 1.000 83.29757 165 PHE B O 1
ATOM 4857 N N . PHE B 1 166 ? 283.69128 27.99062 77.81303 1.000 87.43362 166 PHE B N 1
ATOM 4858 C CA . PHE B 1 166 ? 284.07752 29.03415 78.76022 1.000 84.40589 166 PHE B CA 1
ATOM 4859 C C . PHE B 1 166 ? 285.28774 28.63521 79.60305 1.000 95.60086 166 PHE B C 1
ATOM 4860 O O . PHE B 1 166 ? 286.08688 29.50338 79.97434 1.000 93.91428 166 PHE B O 1
ATOM 4868 N N . PHE B 1 167 ? 285.44192 27.34432 79.92902 1.000 99.36156 167 PHE B N 1
ATOM 4869 C CA . PHE B 1 167 ? 286.53607 26.94059 80.80939 1.000 89.86033 167 PHE B CA 1
ATOM 4870 C C . PHE B 1 167 ? 287.89680 26.93993 80.12240 1.000 96.03230 167 PHE B C 1
ATOM 4871 O O . PHE B 1 167 ? 288.91076 26.75602 80.80761 1.000 97.31117 167 PHE B O 1
ATOM 4879 N N . ASP B 1 168 ? 287.95242 27.14773 78.80337 1.000 97.15466 168 ASP B N 1
ATOM 4880 C CA . ASP B 1 168 ? 289.21753 27.33156 78.10421 1.000 94.67000 168 ASP B CA 1
ATOM 4881 C C . ASP B 1 168 ? 289.57292 28.79395 77.93737 1.000 87.47846 168 ASP B C 1
ATOM 4882 O O . ASP B 1 168 ? 290.55840 29.11047 77.26527 1.000 75.80420 168 ASP B O 1
ATOM 4887 N N . SER B 1 169 ? 288.79411 29.68290 78.55308 1.000 86.45114 169 SER B N 1
ATOM 4888 C CA . SER B 1 169 ? 289.11102 31.09602 78.64344 1.000 86.82220 169 SER B CA 1
ATOM 4889 C C . SER B 1 169 ? 290.37335 31.31247 79.48009 1.000 86.26116 169 SER B C 1
ATOM 4890 O O . SER B 1 169 ? 290.88885 30.40575 80.14436 1.000 91.02779 169 SER B O 1
ATOM 4893 N N . ILE B 1 170 ? 290.85425 32.55165 79.46984 1.000 71.02444 170 ILE B N 1
ATOM 4894 C CA . ILE B 1 170 ? 292.05644 32.87702 80.22467 1.000 76.40523 170 ILE B CA 1
ATOM 4895 C C . ILE B 1 170 ? 291.72652 33.04757 81.69772 1.000 80.95043 170 ILE B C 1
ATOM 4896 O O . ILE B 1 170 ? 292.22915 32.30667 82.54548 1.000 80.59003 170 ILE B O 1
ATOM 4901 N N . SER B 1 171 ? 290.83287 33.99171 82.00747 1.000 78.30786 171 SER B N 1
ATOM 4902 C CA . SER B 1 171 ? 290.49854 34.34469 83.38558 1.000 78.50997 171 SER B CA 1
ATOM 4903 C C . SER B 1 171 ? 290.33897 33.12397 84.27651 1.000 85.02575 171 SER B C 1
ATOM 4904 O O . SER B 1 171 ? 290.95568 33.03216 85.34279 1.000 97.88758 171 SER B O 1
ATOM 4907 N N . PHE B 1 172 ? 289.47041 32.20017 83.86734 1.000 77.63997 172 PHE B N 1
ATOM 4908 C CA . PHE B 1 172 ? 289.22012 30.98016 84.62150 1.000 84.65339 172 PHE B CA 1
ATOM 4909 C C . PHE B 1 172 ? 290.49150 30.36704 85.19809 1.000 87.02497 172 PHE B C 1
ATOM 4910 O O . PHE B 1 172 ? 290.55348 30.06489 86.39404 1.000 78.36062 172 PHE B O 1
ATOM 4918 N N . ASN B 1 173 ? 291.50020 30.13710 84.35333 1.000 85.63912 173 ASN B N 1
ATOM 4919 C CA . ASN B 1 173 ? 292.75623 29.56425 84.83187 1.000 103.18894 173 ASN B CA 1
ATOM 4920 C C . ASN B 1 173 ? 293.25927 30.27067 86.09968 1.000 116.94791 173 ASN B C 1
ATOM 4921 O O . ASN B 1 173 ? 293.42547 29.63433 87.14621 1.000 123.08757 173 ASN B O 1
ATOM 4926 N N . GLU B 1 174 ? 293.50139 31.59028 86.03612 1.000 110.77958 174 GLU B N 1
ATOM 4927 C CA . GLU B 1 174 ? 293.82427 32.35384 87.24065 1.000 102.89957 174 GLU B CA 1
ATOM 4928 C C . GLU B 1 174 ? 292.55936 32.75905 87.98044 1.000 102.00565 174 GLU B C 1
ATOM 4929 O O . GLU B 1 174 ? 292.35110 33.94401 88.25979 1.000 98.03109 174 GLU B O 1
ATOM 4935 N N . ALA B 1 175 ? 291.71448 31.79107 88.30883 1.000 105.07577 175 ALA B N 1
ATOM 4936 C CA . ALA B 1 175 ? 290.51807 32.07302 89.09036 1.000 116.61749 175 ALA B CA 1
ATOM 4937 C C . ALA B 1 175 ? 290.26760 30.88058 89.99589 1.000 100.21243 175 ALA B C 1
ATOM 4938 O O . ALA B 1 175 ? 290.14120 29.75405 89.50548 1.000 94.57138 175 ALA B O 1
ATOM 4940 N N . GLU B 1 176 ? 290.20628 31.11488 91.30460 1.000 88.45295 176 GLU B N 1
ATOM 4941 C CA . GLU B 1 176 ? 289.89776 30.02868 92.22470 1.000 91.03269 176 GLU B CA 1
ATOM 4942 C C . GLU B 1 176 ? 288.41003 29.73304 92.11608 1.000 94.24348 176 GLU B C 1
ATOM 4943 O O . GLU B 1 176 ? 287.58083 30.53531 92.55819 1.000 84.52391 176 GLU B O 1
ATOM 4949 N N . PHE B 1 177 ? 288.08095 28.56413 91.55852 1.000 100.47146 177 PHE B N 1
ATOM 4950 C CA . PHE B 1 177 ? 286.70285 28.15849 91.29962 1.000 90.01393 177 PHE B CA 1
ATOM 4951 C C . PHE B 1 177 ? 286.46708 26.79081 91.91554 1.000 83.20351 177 PHE B C 1
ATOM 4952 O O . PHE B 1 177 ? 286.93276 25.77836 91.38378 1.000 83.41106 177 PHE B O 1
ATOM 4960 N N . GLU B 1 178 ? 285.75187 26.76616 93.03613 1.000 84.18579 178 GLU B N 1
ATOM 4961 C CA . GLU B 1 178 ? 285.35834 25.48666 93.59573 1.000 90.22197 178 GLU B CA 1
ATOM 4962 C C . GLU B 1 178 ? 284.36851 24.81545 92.65477 1.000 86.56830 178 GLU B C 1
ATOM 4963 O O . GLU B 1 178 ? 283.57790 25.47295 91.97411 1.000 82.44534 178 GLU B O 1
ATOM 4969 N N . PHE B 1 179 ? 284.39723 23.48943 92.63941 1.000 93.93833 179 PHE B N 1
ATOM 4970 C CA . PHE B 1 179 ? 283.60814 22.70776 91.69993 1.000 87.27133 179 PHE B CA 1
ATOM 4971 C C . PHE B 1 179 ? 282.57776 21.88838 92.45683 1.000 88.69997 179 PHE B C 1
ATOM 4972 O O . PHE B 1 179 ? 282.91830 21.18487 93.41795 1.000 89.79523 179 PHE B O 1
ATOM 4980 N N . VAL B 1 180 ? 281.32062 21.98108 92.03497 1.000 88.41884 180 VAL B N 1
ATOM 4981 C CA . VAL B 1 180 ? 280.25519 21.14864 92.57575 1.000 89.38588 180 VAL B CA 1
ATOM 4982 C C . VAL B 1 180 ? 279.40263 20.66650 91.41673 1.000 89.50733 180 VAL B C 1
ATOM 4983 O O . VAL B 1 180 ? 278.92865 21.47226 90.61184 1.000 88.07741 180 VAL B O 1
ATOM 4987 N N . GLU B 1 181 ? 279.20601 19.35495 91.33136 1.000 90.72284 181 GLU B N 1
ATOM 4988 C CA . GLU B 1 181 ? 278.44250 18.74260 90.25424 1.000 90.57019 181 GLU B CA 1
ATOM 4989 C C . GLU B 1 181 ? 277.22365 18.06853 90.85435 1.000 90.73360 181 GLU B C 1
ATOM 4990 O O . GLU B 1 181 ? 277.35728 17.13409 91.65369 1.000 90.58969 181 GLU B O 1
ATOM 4996 N N . LEU B 1 182 ? 276.04131 18.54223 90.47617 1.000 88.52162 182 LEU B N 1
ATOM 4997 C CA . LEU B 1 182 ? 274.82156 17.85123 90.86129 1.000 83.49188 182 LEU B CA 1
ATOM 4998 C C . LEU B 1 182 ? 274.69082 16.60234 90.00289 1.000 95.13195 182 LEU B C 1
ATOM 4999 O O . LEU B 1 182 ? 274.45775 16.68621 88.79221 1.000 85.48686 182 LEU B O 1
ATOM 5004 N N . GLU B 1 183 ? 274.84765 15.43898 90.63328 1.000 104.80377 183 GLU B N 1
ATOM 5005 C CA . GLU B 1 183 ? 274.81790 14.17095 89.92477 1.000 108.04503 183 GLU B CA 1
ATOM 5006 C C . GLU B 1 183 ? 273.57046 13.35334 90.21108 1.000 103.07871 183 GLU B C 1
ATOM 5007 O O . GLU B 1 183 ? 273.26234 12.44011 89.44011 1.000 111.96482 183 GLU B O 1
ATOM 5013 N N . LYS B 1 184 ? 272.84014 13.66753 91.27702 1.000 105.51925 184 LYS B N 1
ATOM 5014 C CA . LYS B 1 184 ? 271.69121 12.86730 91.67605 1.000 127.71533 184 LYS B CA 1
ATOM 5015 C C . LYS B 1 184 ? 270.47401 13.28350 90.86578 1.000 113.96078 184 LYS B C 1
ATOM 5016 O O . LYS B 1 184 ? 270.19726 14.47749 90.71033 1.000 94.46015 184 LYS B O 1
ATOM 5022 N N . VAL B 1 185 ? 269.75852 12.29335 90.33961 1.000 136.79437 185 VAL B N 1
ATOM 5023 C CA . VAL B 1 185 ? 268.72648 12.52085 89.33499 1.000 132.61879 185 VAL B CA 1
ATOM 5024 C C . VAL B 1 185 ? 267.38056 12.67938 90.02903 1.000 144.43734 185 VAL B C 1
ATOM 5025 O O . VAL B 1 185 ? 266.82667 11.72507 90.58159 1.000 154.96484 185 VAL B O 1
ATOM 5029 N N . TYR B 1 186 ? 266.86483 13.89806 89.97695 1.000 125.68593 186 TYR B N 1
ATOM 5030 C CA . TYR B 1 186 ? 265.54763 14.24117 90.49448 1.000 117.59210 186 TYR B CA 1
ATOM 5031 C C . TYR B 1 186 ? 264.43354 13.65262 89.62950 1.000 119.14069 186 TYR B C 1
ATOM 5032 O O . TYR B 1 186 ? 264.38156 13.86670 88.41275 1.000 112.69300 186 TYR B O 1
ATOM 5041 N N . ARG B 1 187 ? 263.54510 12.90835 90.28049 1.000 123.97906 187 ARG B N 1
ATOM 5042 C CA . ARG B 1 187 ? 262.66626 11.87532 89.74894 1.000 135.31238 187 ARG B CA 1
ATOM 5043 C C . ARG B 1 187 ? 261.63135 12.48803 88.79819 1.000 147.38499 187 ARG B C 1
ATOM 5044 O O . ARG B 1 187 ? 261.55302 13.70850 88.62100 1.000 140.39287 187 ARG B O 1
ATOM 5052 N N . GLN B 1 188 ? 260.81920 11.62581 88.17726 1.000 151.99697 188 GLN B N 1
ATOM 5053 C CA . GLN B 1 188 ? 260.60451 11.23918 86.77390 1.000 139.52666 188 GLN B CA 1
ATOM 5054 C C . GLN B 1 188 ? 261.69906 10.29328 86.29010 1.000 144.50056 188 GLN B C 1
ATOM 5055 O O . GLN B 1 188 ? 261.66513 9.85399 85.13472 1.000 158.56897 188 GLN B O 1
ATOM 5061 N N . LYS B 1 189 ? 262.67028 9.97716 87.13928 1.000 138.79740 189 LYS B N 1
ATOM 5062 C CA . LYS B 1 189 ? 263.12895 8.68051 87.64112 1.000 131.55586 189 LYS B CA 1
ATOM 5063 C C . LYS B 1 189 ? 263.94099 7.80017 86.69893 1.000 135.54132 189 LYS B C 1
ATOM 5064 O O . LYS B 1 189 ? 264.38152 6.74369 87.14689 1.000 135.38181 189 LYS B O 1
ATOM 5070 N N . ASP B 1 190 ? 264.16137 8.16328 85.43452 1.000 134.84589 190 ASP B N 1
ATOM 5071 C CA . ASP B 1 190 ? 265.46008 8.07096 84.77353 1.000 124.36844 190 ASP B CA 1
ATOM 5072 C C . ASP B 1 190 ? 266.24362 6.78528 85.05375 1.000 121.75823 190 ASP B C 1
ATOM 5073 O O . ASP B 1 190 ? 267.45923 6.85959 85.27004 1.000 102.71266 190 ASP B O 1
ATOM 5078 N N . GLU B 1 191 ? 265.61380 5.60713 85.05179 1.000 130.08684 191 GLU B N 1
ATOM 5079 C CA . GLU B 1 191 ? 266.29598 4.49754 85.71760 1.000 135.89024 191 GLU B CA 1
ATOM 5080 C C . GLU B 1 191 ? 267.36051 3.86300 84.83217 1.000 135.09692 191 GLU B C 1
ATOM 5081 O O . GLU B 1 191 ? 268.54521 3.84438 85.18296 1.000 133.61564 191 GLU B O 1
ATOM 5087 N N . LYS B 1 192 ? 266.95682 3.35395 83.67026 1.000 127.40578 192 LYS B N 1
ATOM 5088 C CA . LYS B 1 192 ? 267.90883 2.71601 82.77329 1.000 108.05359 192 LYS B CA 1
ATOM 5089 C C . LYS B 1 192 ? 268.64508 3.72140 81.90673 1.000 100.91560 192 LYS B C 1
ATOM 5090 O O . LYS B 1 192 ? 269.80321 3.49208 81.53763 1.000 100.53894 192 LYS B O 1
ATOM 5096 N N . PHE B 1 193 ? 267.99245 4.82911 81.56803 1.000 97.94474 193 PHE B N 1
ATOM 5097 C CA . PHE B 1 193 ? 268.56650 5.73407 80.58280 1.000 101.75182 193 PHE B CA 1
ATOM 5098 C C . PHE B 1 193 ? 269.74854 6.51133 81.15173 1.000 104.04293 193 PHE B C 1
ATOM 5099 O O . PHE B 1 193 ? 270.77965 6.65631 80.48364 1.000 98.34256 193 PHE B O 1
ATOM 5107 N N . ILE B 1 194 ? 269.62553 7.01040 82.38028 1.000 105.96885 194 ILE B N 1
ATOM 5108 C CA . ILE B 1 194 ? 270.73046 7.77743 82.94207 1.000 109.43832 194 ILE B CA 1
ATOM 5109 C C . ILE B 1 194 ? 271.94022 6.88913 83.18497 1.000 103.19214 194 ILE B C 1
ATOM 5110 O O . ILE B 1 194 ? 273.08888 7.32207 83.01196 1.000 103.29757 194 ILE B O 1
ATOM 5115 N N . LYS B 1 195 ? 271.71303 5.62879 83.53259 1.000 94.76808 195 LYS B N 1
ATOM 5116 C CA . LYS B 1 195 ? 272.84223 4.72970 83.69789 1.000 96.46628 195 LYS B CA 1
ATOM 5117 C C . LYS B 1 195 ? 273.52670 4.47557 82.36664 1.000 97.30369 195 LYS B C 1
ATOM 5118 O O . LYS B 1 195 ? 274.75813 4.41548 82.29522 1.000 100.98885 195 LYS B O 1
ATOM 5124 N N . LEU B 1 196 ? 272.74464 4.33942 81.29895 1.000 97.73090 196 LEU B N 1
ATOM 5125 C CA . LEU B 1 196 ? 273.34175 4.16035 79.98420 1.000 98.59035 196 LEU B CA 1
ATOM 5126 C C . LEU B 1 196 ? 274.03792 5.42812 79.51729 1.000 96.73597 196 LEU B C 1
ATOM 5127 O O . LEU B 1 196 ? 275.11285 5.36825 78.90947 1.000 97.35894 196 LEU B O 1
ATOM 5132 N N . LEU B 1 197 ? 273.43628 6.58544 79.79348 1.000 94.56685 197 LEU B N 1
ATOM 5133 C CA . LEU B 1 197 ? 274.03125 7.85016 79.37939 1.000 92.87732 197 LEU B CA 1
ATOM 5134 C C . LEU B 1 197 ? 275.34819 8.09675 80.09374 1.000 92.61131 197 LEU B C 1
ATOM 5135 O O . LEU B 1 197 ? 276.32816 8.52194 79.47331 1.000 93.35041 197 LEU B O 1
ATOM 5140 N N . ASN B 1 198 ? 275.38021 7.86099 81.40533 1.000 93.45740 198 ASN B N 1
ATOM 5141 C CA . ASN B 1 198 ? 276.63354 7.98977 82.13614 1.000 93.55862 198 ASN B CA 1
ATOM 5142 C C . ASN B 1 198 ? 277.66442 6.98854 81.64571 1.000 95.83524 198 ASN B C 1
ATOM 5143 O O . ASN B 1 198 ? 278.87057 7.24714 81.73317 1.000 99.81952 198 ASN B O 1
ATOM 5148 N N . ALA B 1 199 ? 277.22047 5.83522 81.14551 1.000 96.34140 199 ALA B N 1
ATOM 5149 C CA . ALA B 1 199 ? 278.17331 4.89048 80.57979 1.000 98.36898 199 ALA B CA 1
ATOM 5150 C C . ALA B 1 199 ? 278.77420 5.41720 79.28571 1.000 98.25618 199 ALA B C 1
ATOM 5151 O O . ALA B 1 199 ? 279.96245 5.20711 79.01877 1.000 99.97493 199 ALA B O 1
ATOM 5153 N N . ILE B 1 200 ? 277.97288 6.10540 78.46809 1.000 97.26681 200 ILE B N 1
ATOM 5154 C CA . ILE B 1 200 ? 278.53310 6.78646 77.30610 1.000 99.45444 200 ILE B CA 1
ATOM 5155 C C . ILE B 1 200 ? 279.42997 7.93310 77.73864 1.000 95.46417 200 ILE B C 1
ATOM 5156 O O . ILE B 1 200 ? 280.40943 8.26184 77.05544 1.000 95.74924 200 ILE B O 1
ATOM 5161 N N . ARG B 1 201 ? 279.11237 8.55472 78.87948 1.000 98.07714 201 ARG B N 1
ATOM 5162 C CA . ARG B 1 201 ? 279.90741 9.66797 79.37756 1.000 92.42969 201 ARG B CA 1
ATOM 5163 C C . ARG B 1 201 ? 281.33392 9.23567 79.65193 1.000 93.46965 201 ARG B C 1
ATOM 5164 O O . ARG B 1 201 ? 282.28753 9.86494 79.18455 1.000 93.79299 201 ARG B O 1
ATOM 5172 N N . ASN B 1 202 ? 281.49691 8.15103 80.40491 1.000 97.14254 202 ASN B N 1
ATOM 5173 C CA . ASN B 1 202 ? 282.80240 7.64051 80.78834 1.000 109.66604 202 ASN B CA 1
ATOM 5174 C C . ASN B 1 202 ? 283.36031 6.65975 79.77371 1.000 108.09960 202 ASN B C 1
ATOM 5175 O O . ASN B 1 202 ? 284.33442 5.96153 80.07496 1.000 99.52927 202 ASN B O 1
ATOM 5180 N N . LYS B 1 203 ? 282.75942 6.59142 78.58456 1.000 120.77128 203 LYS B N 1
ATOM 5181 C CA . LYS B 1 203 ? 283.15031 5.66684 77.52554 1.000 117.83951 203 LYS B CA 1
ATOM 5182 C C . LYS B 1 203 ? 283.10669 4.21837 77.99010 1.000 111.22612 203 LYS B C 1
ATOM 5183 O O . LYS B 1 203 ? 283.72259 3.34905 77.37484 1.000 121.94013 203 LYS B O 1
ATOM 5189 N N . THR B 1 204 ? 282.35302 3.93772 79.05287 1.000 109.41208 204 THR B N 1
ATOM 5190 C CA . THR B 1 204 ? 282.29128 2.60957 79.65072 1.000 130.53922 204 THR B CA 1
ATOM 5191 C C . THR B 1 204 ? 281.03666 1.85884 79.22832 1.000 127.00806 204 THR B C 1
ATOM 5192 O O . THR B 1 204 ? 280.50975 1.03648 79.98639 1.000 134.30276 204 THR B O 1
ATOM 5196 N N . ILE B 1 205 ? 280.55228 2.13089 78.01647 1.000 104.90299 205 ILE B N 1
ATOM 5197 C CA . ILE B 1 205 ? 279.35301 1.47068 77.54013 1.000 114.71849 205 ILE B CA 1
ATOM 5198 C C . ILE B 1 205 ? 279.64358 -0.00733 77.29708 1.000 119.73464 205 ILE B C 1
ATOM 5199 O O . ILE B 1 205 ? 280.78917 -0.42727 77.09899 1.000 116.78833 205 ILE B O 1
ATOM 5204 N N . GLU B 1 206 ? 278.58804 -0.80976 77.32596 1.000 121.62342 206 GLU B N 1
ATOM 5205 C CA . GLU B 1 206 ? 278.69658 -2.23936 77.08873 1.000 130.21676 206 GLU B CA 1
ATOM 5206 C C . GLU B 1 206 ? 277.94992 -2.56935 75.80996 1.000 130.39759 206 GLU B C 1
ATOM 5207 O O . GLU B 1 206 ? 276.85552 -2.05297 75.56280 1.000 129.27305 206 GLU B O 1
ATOM 5213 N N . GLU B 1 207 ? 278.55863 -3.41513 74.98865 1.000 127.39017 207 GLU B N 1
ATOM 5214 C CA . GLU B 1 207 ? 277.92091 -3.81041 73.74509 1.000 138.31512 207 GLU B CA 1
ATOM 5215 C C . GLU B 1 207 ? 276.59821 -4.51742 73.98206 1.000 138.40598 207 GLU B C 1
ATOM 5216 O O . GLU B 1 207 ? 275.79293 -4.62860 73.05121 1.000 142.35487 207 GLU B O 1
ATOM 5222 N N . LYS B 1 208 ? 276.35717 -4.99119 75.20847 1.000 136.93121 208 LYS B N 1
ATOM 5223 C CA . LYS B 1 208 ? 275.00650 -5.35782 75.60332 1.000 133.81591 208 LYS B CA 1
ATOM 5224 C C . LYS B 1 208 ? 274.09091 -4.13859 75.58287 1.000 134.16496 208 LYS B C 1
ATOM 5225 O O . LYS B 1 208 ? 272.94985 -4.22651 75.11707 1.000 142.31110 208 LYS B O 1
ATOM 5231 N N . ASP B 1 209 ? 274.58174 -2.98493 76.05654 1.000 130.37996 209 ASP B N 1
ATOM 5232 C CA . ASP B 1 209 ? 273.79593 -1.75891 75.95908 1.000 124.40780 209 ASP B CA 1
ATOM 5233 C C . ASP B 1 209 ? 273.85045 -1.13516 74.57178 1.000 122.28674 209 ASP B C 1
ATOM 5234 O O . ASP B 1 209 ? 272.92979 -0.39794 74.20492 1.000 112.97976 209 ASP B O 1
ATOM 5239 N N . LEU B 1 210 ? 274.89001 -1.42570 73.78686 1.000 124.36231 210 LEU B N 1
ATOM 5240 C CA . LEU B 1 210 ? 274.88490 -1.00328 72.39081 1.000 129.72380 210 LEU B CA 1
ATOM 5241 C C . LEU B 1 210 ? 273.84783 -1.78013 71.59155 1.000 138.09440 210 LEU B C 1
ATOM 5242 O O . LEU B 1 210 ? 273.11745 -1.19922 70.78153 1.000 135.79244 210 LEU B O 1
ATOM 5247 N N . GLU B 1 211 ? 273.73993 -3.08836 71.84552 1.000 144.41718 211 GLU B N 1
ATOM 5248 C CA . GLU B 1 211 ? 272.72309 -3.90539 71.18888 1.000 145.50630 211 GLU B CA 1
ATOM 5249 C C . GLU B 1 211 ? 271.33900 -3.56612 71.71850 1.000 147.29435 211 GLU B C 1
ATOM 5250 O O . GLU B 1 211 ? 270.36175 -3.54753 70.96274 1.000 158.84836 211 GLU B O 1
ATOM 5256 N N . GLU B 1 212 ? 271.24225 -3.27902 73.01726 1.000 149.20373 212 GLU B N 1
ATOM 5257 C CA . GLU B 1 212 ? 269.97761 -2.83710 73.59119 1.000 147.23361 212 GLU B CA 1
ATOM 5258 C C . GLU B 1 212 ? 269.65166 -1.41291 73.17200 1.000 122.71320 212 GLU B C 1
ATOM 5259 O O . GLU B 1 212 ? 268.48848 -1.00364 73.23909 1.000 116.95491 212 GLU B O 1
ATOM 5265 N N . LEU B 1 213 ? 270.65081 -0.65961 72.71697 1.000 125.74562 213 LEU B N 1
ATOM 5266 C CA . LEU B 1 213 ? 270.35112 0.56032 71.98598 1.000 139.69701 213 LEU B CA 1
ATOM 5267 C C . LEU B 1 213 ? 269.96650 0.24342 70.54998 1.000 144.68405 213 LEU B C 1
ATOM 5268 O O . LEU B 1 213 ? 269.02121 0.82841 70.01166 1.000 130.93743 213 LEU B O 1
ATOM 5273 N N . ASN B 1 214 ? 270.64509 -0.72995 69.93413 1.000 153.20324 214 ASN B N 1
ATOM 5274 C CA . ASN B 1 214 ? 270.34422 -1.04640 68.54581 1.000 153.77800 214 ASN B CA 1
ATOM 5275 C C . ASN B 1 214 ? 268.93676 -1.59908 68.35681 1.000 154.83545 214 ASN B C 1
ATOM 5276 O O . ASN B 1 214 ? 268.52058 -1.79772 67.21093 1.000 174.66681 214 ASN B O 1
ATOM 5281 N N . LYS B 1 215 ? 268.19089 -1.83408 69.44245 1.000 150.07729 215 LYS B N 1
ATOM 5282 C CA . LYS B 1 215 ? 266.83630 -2.36351 69.33204 1.000 148.06826 215 LYS B CA 1
ATOM 5283 C C . LYS B 1 215 ? 265.82274 -1.31300 68.92006 1.000 143.95628 215 LYS B C 1
ATOM 5284 O O . LYS B 1 215 ? 264.84427 -1.63743 68.23944 1.000 141.87182 215 LYS B O 1
ATOM 5290 N N . ARG B 1 216 ? 266.03959 -0.06368 69.30503 1.000 143.08981 216 ARG B N 1
ATOM 5291 C CA . ARG B 1 216 ? 265.15454 1.00711 68.88994 1.000 150.76457 216 ARG B CA 1
ATOM 5292 C C . ARG B 1 216 ? 265.69412 1.70272 67.64815 1.000 149.22858 216 ARG B C 1
ATOM 5293 O O . ARG B 1 216 ? 265.19885 2.76552 67.26517 1.000 135.49078 216 ARG B O 1
ATOM 5301 N N . TYR B 1 217 ? 266.68647 1.08430 67.00824 1.000 151.73633 217 TYR B N 1
ATOM 5302 C CA . TYR B 1 217 ? 267.31100 1.56753 65.78157 1.000 147.72581 217 TYR B CA 1
ATOM 5303 C C . TYR B 1 217 ? 266.56056 0.96093 64.60736 1.000 155.17147 217 TYR B C 1
ATOM 5304 O O . TYR B 1 217 ? 266.95991 -0.04690 64.02245 1.000 169.15812 217 TYR B O 1
ATOM 5313 N N . ILE B 1 218 ? 265.43224 1.57365 64.27727 1.000 146.61904 218 ILE B N 1
ATOM 5314 C CA . ILE B 1 218 ? 264.55020 0.96563 63.28838 1.000 154.12681 218 ILE B CA 1
ATOM 5315 C C . ILE B 1 218 ? 264.23727 1.96387 62.18606 1.000 154.02098 218 ILE B C 1
ATOM 5316 O O . ILE B 1 218 ? 264.12803 3.17326 62.44087 1.000 163.09285 218 ILE B O 1
ATOM 5321 N N . PRO B 1 219 ? 264.10099 1.48963 60.96116 1.000 132.60146 219 PRO B N 1
ATOM 5322 C CA . PRO B 1 219 ? 263.60219 2.32969 59.87652 1.000 131.47983 219 PRO B CA 1
ATOM 5323 C C . PRO B 1 219 ? 262.11266 2.53069 60.01222 1.000 128.41795 219 PRO B C 1
ATOM 5324 O O . PRO B 1 219 ? 261.48830 2.11260 60.98935 1.000 131.03598 219 PRO B O 1
ATOM 5328 N N . ASP B 1 220 ? 261.57039 3.22706 59.02749 1.000 127.85330 220 ASP B N 1
ATOM 5329 C CA . ASP B 1 220 ? 260.20245 3.70939 58.92864 1.000 133.55750 220 ASP B CA 1
ATOM 5330 C C . ASP B 1 220 ? 259.89072 4.83170 59.91391 1.000 144.25196 220 ASP B C 1
ATOM 5331 O O . ASP B 1 220 ? 260.78638 5.54470 60.38362 1.000 150.07430 220 ASP B O 1
ATOM 5336 N N . PHE B 1 221 ? 258.60760 4.99451 60.18992 1.000 145.14588 221 PHE B N 1
ATOM 5337 C CA . PHE B 1 221 ? 258.10774 6.27667 60.67873 1.000 127.02109 221 PHE B CA 1
ATOM 5338 C C . PHE B 1 221 ? 256.69990 6.11173 61.24568 1.000 119.67155 221 PHE B C 1
ATOM 5339 O O . PHE B 1 221 ? 256.21498 5.00344 61.52363 1.000 136.59518 221 PHE B O 1
ATOM 5347 N N . GLU B 1 222 ? 256.13630 7.25591 61.54249 1.000 103.51274 222 GLU B N 1
ATOM 5348 C CA . GLU B 1 222 ? 254.92632 7.93307 61.97500 1.000 102.59491 222 GLU B CA 1
ATOM 5349 C C . GLU B 1 222 ? 254.55889 7.99878 63.44460 1.000 101.57191 222 GLU B C 1
ATOM 5350 O O . GLU B 1 222 ? 254.79331 7.07736 64.24580 1.000 101.33318 222 GLU B O 1
ATOM 5356 N N . PRO B 1 223 ? 254.05153 9.19694 63.80466 1.000 117.97770 223 PRO B N 1
ATOM 5357 C CA . PRO B 1 223 ? 253.45182 9.51741 65.10187 1.000 118.24318 223 PRO B CA 1
ATOM 5358 C C . PRO B 1 223 ? 251.97540 9.33809 65.45661 1.000 126.48367 223 PRO B C 1
ATOM 5359 O O . PRO B 1 223 ? 251.36139 10.27218 65.93852 1.000 125.43817 223 PRO B O 1
ATOM 5363 N N . ASP B 1 224 ? 251.37879 8.15792 65.29212 1.000 120.36154 224 ASP B N 1
ATOM 5364 C CA . ASP B 1 224 ? 250.41905 7.69096 66.30724 1.000 112.16465 224 ASP B CA 1
ATOM 5365 C C . ASP B 1 224 ? 249.50570 8.81619 66.84593 1.000 127.29361 224 ASP B C 1
ATOM 5366 O O . ASP B 1 224 ? 249.46939 9.04733 68.05483 1.000 141.24147 224 ASP B O 1
ATOM 5371 N N . GLU B 1 225 ? 248.73563 9.51588 65.99259 1.000 119.11045 225 GLU B N 1
ATOM 5372 C CA . GLU B 1 225 ? 248.75294 10.98474 65.87333 1.000 102.86054 225 GLU B CA 1
ATOM 5373 C C . GLU B 1 225 ? 248.82618 11.66024 67.23143 1.000 99.86073 225 GLU B C 1
ATOM 5374 O O . GLU B 1 225 ? 249.71612 12.48548 67.47694 1.000 94.84260 225 GLU B O 1
ATOM 5380 N N . LYS B 1 226 ? 247.87478 11.35172 68.10350 1.000 104.47406 226 LYS B N 1
ATOM 5381 C CA . LYS B 1 226 ? 247.91381 11.82063 69.47986 1.000 98.80455 226 LYS B CA 1
ATOM 5382 C C . LYS B 1 226 ? 249.32146 11.70751 70.04970 1.000 95.32121 226 LYS B C 1
ATOM 5383 O O . LYS B 1 226 ? 249.85789 12.70490 70.54237 1.000 96.58885 226 LYS B O 1
ATOM 5389 N N . GLU B 1 227 ? 249.92556 10.50775 70.03855 1.000 102.56342 227 GLU B N 1
ATOM 5390 C CA . GLU B 1 227 ? 251.22495 10.35008 70.69066 1.000 109.43657 227 GLU B CA 1
ATOM 5391 C C . GLU B 1 227 ? 252.16477 11.46291 70.24566 1.000 111.55155 227 GLU B C 1
ATOM 5392 O O . GLU B 1 227 ? 252.47663 11.60444 69.05578 1.000 99.47748 227 GLU B O 1
ATOM 5398 N N . PHE B 1 228 ? 252.59582 12.25172 71.22336 1.000 105.40761 228 PHE B N 1
ATOM 5399 C CA . PHE B 1 228 ? 253.42000 13.42631 70.98869 1.000 87.14332 228 PHE B CA 1
ATOM 5400 C C . PHE B 1 228 ? 254.85279 12.99557 70.72191 1.000 81.82789 228 PHE B C 1
ATOM 5401 O O . PHE B 1 228 ? 255.47218 12.33403 71.55800 1.000 92.78452 228 PHE B O 1
ATOM 5409 N N . TYR B 1 229 ? 255.39677 13.42232 69.59296 1.000 79.15525 229 TYR B N 1
ATOM 5410 C CA . TYR B 1 229 ? 256.76892 13.12937 69.23202 1.000 81.97211 229 TYR B CA 1
ATOM 5411 C C . TYR B 1 229 ? 257.37566 14.41760 68.72321 1.000 79.64063 229 TYR B C 1
ATOM 5412 O O . TYR B 1 229 ? 256.66901 15.34331 68.32226 1.000 91.82379 229 TYR B O 1
ATOM 5421 N N . ILE B 1 230 ? 258.69939 14.46073 68.71620 1.000 83.26776 230 ILE B N 1
ATOM 5422 C CA . ILE B 1 230 ? 259.39518 15.64372 68.24923 1.000 96.49622 230 ILE B CA 1
ATOM 5423 C C . ILE B 1 230 ? 260.64918 15.21480 67.50070 1.000 86.26222 230 ILE B C 1
ATOM 5424 O O . ILE B 1 230 ? 261.27114 14.19723 67.82011 1.000 90.59286 230 ILE B O 1
ATOM 5429 N N . TYR B 1 231 ? 261.00983 15.99422 66.48924 1.000 86.30074 231 TYR B N 1
ATOM 5430 C CA . TYR B 1 231 ? 262.19246 15.72632 65.67880 1.000 93.26993 231 TYR B CA 1
ATOM 5431 C C . TYR B 1 231 ? 263.27611 16.72190 66.07994 1.000 97.12787 231 TYR B C 1
ATOM 5432 O O . TYR B 1 231 ? 263.16659 17.91674 65.78753 1.000 105.05755 231 TYR B O 1
ATOM 5441 N N . LEU B 1 232 ? 264.31240 16.23710 66.75778 1.000 102.56472 232 LEU B N 1
ATOM 5442 C CA . LEU B 1 232 ? 265.45563 17.06313 67.13949 1.000 108.31005 232 LEU B CA 1
ATOM 5443 C C . LEU B 1 232 ? 266.41531 17.20402 65.96091 1.000 114.88087 232 LEU B C 1
ATOM 5444 O O . LEU B 1 232 ? 267.05317 16.23172 65.55303 1.000 119.66058 232 LEU B O 1
ATOM 5449 N N . THR B 1 233 ? 266.50635 18.40506 65.40769 1.000 115.35534 233 THR B N 1
ATOM 5450 C CA . THR B 1 233 ? 267.35629 18.72464 64.26868 1.000 121.24743 233 THR B CA 1
ATOM 5451 C C . THR B 1 233 ? 268.56508 19.55705 64.67915 1.000 127.40385 233 THR B C 1
ATOM 5452 O O . THR B 1 233 ? 268.60581 20.14920 65.76153 1.000 127.65607 233 THR B O 1
ATOM 5456 N N . THR B 1 234 ? 269.55574 19.59319 63.77959 1.000 131.57306 234 THR B N 1
ATOM 5457 C CA . THR B 1 234 ? 270.76095 20.38943 63.97879 1.000 136.88146 234 THR B CA 1
ATOM 5458 C C . THR B 1 234 ? 270.57392 21.85859 63.63597 1.000 138.56114 234 THR B C 1
ATOM 5459 O O . THR B 1 234 ? 271.35423 22.69012 64.11047 1.000 145.07871 234 THR B O 1
ATOM 5463 N N . THR B 1 235 ? 269.57480 22.20185 62.83148 1.000 132.47113 235 THR B N 1
ATOM 5464 C CA . THR B 1 235 ? 269.43967 23.55391 62.31416 1.000 125.19222 235 THR B CA 1
ATOM 5465 C C . THR B 1 235 ? 267.99730 24.00648 62.43947 1.000 118.60105 235 THR B C 1
ATOM 5466 O O . THR B 1 235 ? 267.07014 23.19364 62.45071 1.000 124.77227 235 THR B O 1
ATOM 5470 N N . ASN B 1 236 ? 267.82671 25.32243 62.54566 1.000 115.80953 236 ASN B N 1
ATOM 5471 C CA . ASN B 1 236 ? 266.49027 25.89740 62.47363 1.000 116.76634 236 ASN B CA 1
ATOM 5472 C C . ASN B 1 236 ? 265.80681 25.50834 61.17125 1.000 119.83313 236 ASN B C 1
ATOM 5473 O O . ASN B 1 236 ? 264.64262 25.09363 61.16398 1.000 110.41044 236 ASN B O 1
ATOM 5478 N N . GLU B 1 237 ? 266.52327 25.64255 60.05261 1.000 118.60403 237 GLU B N 1
ATOM 5479 C CA . GLU B 1 237 ? 265.92786 25.42116 58.74101 1.000 120.36991 237 GLU B CA 1
ATOM 5480 C C . GLU B 1 237 ? 265.23684 24.06562 58.65100 1.000 119.12569 237 GLU B C 1
ATOM 5481 O O . GLU B 1 237 ? 264.09157 23.97303 58.19422 1.000 130.49934 237 GLU B O 1
ATOM 5487 N N . LEU B 1 238 ? 265.92242 22.99540 59.06436 1.000 104.66583 238 LEU B N 1
ATOM 5488 C CA . LEU B 1 238 ? 265.31558 21.67391 58.94650 1.000 108.21420 238 LEU B CA 1
ATOM 5489 C C . LEU B 1 238 ? 264.14410 21.49997 59.90803 1.000 115.30046 238 LEU B C 1
ATOM 5490 O O . LEU B 1 238 ? 263.06229 21.05539 59.50268 1.000 116.62608 238 LEU B O 1
ATOM 5495 N N . ALA B 1 239 ? 264.34062 21.83546 61.18775 1.000 118.68737 239 ALA B N 1
ATOM 5496 C CA . ALA B 1 239 ? 263.27279 21.64784 62.16890 1.000 109.07652 239 ALA B CA 1
ATOM 5497 C C . ALA B 1 239 ? 262.04588 22.47141 61.82015 1.000 111.38796 239 ALA B C 1
ATOM 5498 O O . ALA B 1 239 ? 260.91132 21.97820 61.87539 1.000 113.57062 239 ALA B O 1
ATOM 5500 N N . ASP B 1 240 ? 262.25702 23.73659 61.45872 1.000 106.21930 240 ASP B N 1
ATOM 5501 C CA . ASP B 1 240 ? 261.11804 24.61061 61.23997 1.000 94.06202 240 ASP B CA 1
ATOM 5502 C C . ASP B 1 240 ? 260.36608 24.24517 59.97560 1.000 88.68632 240 ASP B C 1
ATOM 5503 O O . ASP B 1 240 ? 259.14808 24.43959 59.90298 1.000 81.01152 240 ASP B O 1
ATOM 5508 N N . LYS B 1 241 ? 261.06125 23.69004 58.98346 1.000 94.39040 241 LYS B N 1
ATOM 5509 C CA . LYS B 1 241 ? 260.36263 23.21650 57.80128 1.000 83.74479 241 LYS B CA 1
ATOM 5510 C C . LYS B 1 241 ? 259.47567 22.02207 58.13041 1.000 89.55818 241 LYS B C 1
ATOM 5511 O O . LYS B 1 241 ? 258.37961 21.88736 57.57541 1.000 84.37754 241 LYS B O 1
ATOM 5517 N N . ILE B 1 242 ? 259.92041 21.15813 59.05230 1.000 88.32397 242 ILE B N 1
ATOM 5518 C CA . ILE B 1 242 ? 259.08109 20.04351 59.48659 1.000 79.18467 242 ILE B CA 1
ATOM 5519 C C . ILE B 1 242 ? 257.84264 20.54134 60.21482 1.000 75.38574 242 ILE B C 1
ATOM 5520 O O . ILE B 1 242 ? 256.75177 19.97796 60.07110 1.000 75.69892 242 ILE B O 1
ATOM 5525 N N . ASN B 1 243 ? 257.98721 21.60459 61.00497 1.000 76.14969 243 ASN B N 1
ATOM 5526 C CA . ASN B 1 243 ? 256.81761 22.20157 61.63400 1.000 82.78311 243 ASN B CA 1
ATOM 5527 C C . ASN B 1 243 ? 255.86225 22.75165 60.58947 1.000 75.43801 243 ASN B C 1
ATOM 5528 O O . ASN B 1 243 ? 254.64008 22.68575 60.75710 1.000 72.34146 243 ASN B O 1
ATOM 5533 N N . GLN B 1 244 ? 256.40628 23.28386 59.49359 1.000 77.01681 244 GLN B N 1
ATOM 5534 C CA . GLN B 1 244 ? 255.55517 23.78934 58.42559 1.000 78.98901 244 GLN B CA 1
ATOM 5535 C C . GLN B 1 244 ? 254.91515 22.64597 57.65549 1.000 76.68324 244 GLN B C 1
ATOM 5536 O O . GLN B 1 244 ? 253.73875 22.72065 57.27973 1.000 77.05293 244 GLN B O 1
ATOM 5542 N N . GLN B 1 245 ? 255.67171 21.57075 57.42716 1.000 79.31023 245 GLN B N 1
ATOM 5543 C CA . GLN B 1 245 ? 255.14500 20.46103 56.64622 1.000 82.98480 245 GLN B CA 1
ATOM 5544 C C . GLN B 1 245 ? 253.97907 19.78890 57.35887 1.000 85.98866 245 GLN B C 1
ATOM 5545 O O . GLN B 1 245 ? 252.96615 19.46083 56.73032 1.000 93.06576 245 GLN B O 1
ATOM 5551 N N . LYS B 1 246 ? 254.10397 19.57212 58.67052 1.000 92.94542 246 LYS B N 1
ATOM 5552 C CA . LYS B 1 246 ? 252.98293 19.05743 59.44835 1.000 93.90146 246 LYS B CA 1
ATOM 5553 C C . LYS B 1 246 ? 251.84946 20.06576 59.59231 1.000 86.49675 246 LYS B C 1
ATOM 5554 O O . LYS B 1 246 ? 250.70776 19.66045 59.84076 1.000 79.52002 246 LYS B O 1
ATOM 5560 N N . LEU B 1 247 ? 252.13891 21.36168 59.45814 1.000 90.94941 247 LEU B N 1
ATOM 5561 C CA . LEU B 1 247 ? 251.11442 22.38862 59.62260 1.000 107.16785 247 LEU B CA 1
ATOM 5562 C C . LEU B 1 247 ? 250.32014 22.64955 58.35055 1.000 97.58248 247 LEU B C 1
ATOM 5563 O O . LEU B 1 247 ? 249.11430 22.92018 58.42555 1.000 89.53730 247 LEU B O 1
ATOM 5568 N N . GLU B 1 248 ? 250.96354 22.56569 57.18791 1.000 89.36362 248 GLU B N 1
ATOM 5569 C CA . GLU B 1 248 ? 250.25333 22.74794 55.92632 1.000 107.82722 248 GLU B CA 1
ATOM 5570 C C . GLU B 1 248 ? 249.30442 21.58725 55.67100 1.000 100.52386 248 GLU B C 1
ATOM 5571 O O . GLU B 1 248 ? 248.09450 21.78054 55.49818 1.000 92.99146 248 GLU B O 1
ATOM 5577 N N . LYS B 1 249 ? 249.85931 20.37468 55.61128 1.000 101.41555 249 LYS B N 1
ATOM 5578 C CA . LYS B 1 249 ? 249.10708 19.14599 55.38553 1.000 109.77960 249 LYS B CA 1
ATOM 5579 C C . LYS B 1 249 ? 247.80876 19.08715 56.18673 1.000 122.77076 249 LYS B C 1
ATOM 5580 O O . LYS B 1 249 ? 246.72360 18.90715 55.61864 1.000 129.91723 249 LYS B O 1
ATOM 5586 N N . LEU B 1 250 ? 247.90753 19.21164 57.51108 1.000 105.14697 250 LEU B N 1
ATOM 5587 C CA . LEU B 1 250 ? 246.73346 19.06657 58.36075 1.000 92.10017 250 LEU B CA 1
ATOM 5588 C C . LEU B 1 250 ? 245.68618 20.12129 58.01248 1.000 100.03451 250 LEU B C 1
ATOM 5589 O O . LEU B 1 250 ? 246.00701 21.25055 57.63186 1.000 111.48911 250 LEU B O 1
ATOM 5594 N N . LYS B 1 251 ? 244.42001 19.73610 58.15583 1.000 101.09474 251 LYS B N 1
ATOM 5595 C CA . LYS B 1 251 ? 243.28050 20.49899 57.66521 1.000 96.10540 251 LYS B CA 1
ATOM 5596 C C . LYS B 1 251 ? 242.84285 21.57033 58.66962 1.000 95.93094 251 LYS B C 1
ATOM 5597 O O . LYS B 1 251 ? 243.50774 21.83561 59.67439 1.000 102.90840 251 LYS B O 1
ATOM 5603 N N . GLY B 1 252 ? 241.70056 22.19060 58.39740 1.000 81.77806 252 GLY B N 1
ATOM 5604 C CA . GLY B 1 252 ? 241.10268 23.15997 59.29472 1.000 79.19713 252 GLY B CA 1
ATOM 5605 C C . GLY B 1 252 ? 241.54508 24.58223 59.01183 1.000 88.28851 252 GLY B C 1
ATOM 5606 O O . GLY B 1 252 ? 242.07875 24.90277 57.94840 1.000 113.99641 252 GLY B O 1
ATOM 5607 N N . LYS B 1 253 ? 241.31785 25.44743 59.99649 1.000 98.61488 253 LYS B N 1
ATOM 5608 C CA . LYS B 1 253 ? 241.50520 26.88560 59.85446 1.000 79.24662 253 LYS B CA 1
ATOM 5609 C C . LYS B 1 253 ? 242.74053 27.36820 60.60303 1.000 84.80940 253 LYS B C 1
ATOM 5610 O O . LYS B 1 253 ? 243.12797 26.80877 61.63508 1.000 86.39208 253 LYS B O 1
ATOM 5616 N N . LYS B 1 254 ? 243.35475 28.42032 60.06625 1.000 78.84013 254 LYS B N 1
ATOM 5617 C CA . LYS B 1 254 ? 244.50182 29.05703 60.69579 1.000 75.96845 254 LYS B CA 1
ATOM 5618 C C . LYS B 1 254 ? 244.07267 30.21797 61.58496 1.000 63.54629 254 LYS B C 1
ATOM 5619 O O . LYS B 1 254 ? 243.14909 30.96557 61.25398 1.000 64.71318 254 LYS B O 1
ATOM 5625 N N . TYR B 1 255 ? 244.76899 30.36882 62.70906 1.000 69.69770 255 TYR B N 1
ATOM 5626 C CA . TYR B 1 255 ? 244.58829 31.47514 63.64167 1.000 66.97495 255 TYR B CA 1
ATOM 5627 C C . TYR B 1 255 ? 245.94680 32.11643 63.87593 1.000 68.59881 255 TYR B C 1
ATOM 5628 O O . TYR B 1 255 ? 246.90544 31.41799 64.22194 1.000 76.62180 255 TYR B O 1
ATOM 5637 N N . VAL B 1 256 ? 246.04365 33.43080 63.68977 1.000 57.93991 256 VAL B N 1
ATOM 5638 C CA . VAL B 1 256 ? 247.31981 34.12704 63.79619 1.000 57.02523 256 VAL B CA 1
ATOM 5639 C C . VAL B 1 256 ? 247.24922 35.11764 64.94500 1.000 59.20412 256 VAL B C 1
ATOM 5640 O O . VAL B 1 256 ? 246.33718 35.94988 65.00126 1.000 62.66109 256 VAL B O 1
ATOM 5644 N N . TYR B 1 257 ? 248.21666 35.02498 65.85446 1.000 58.11787 257 TYR B N 1
ATOM 5645 C CA . TYR B 1 257 ? 248.30596 35.87466 67.03224 1.000 54.32513 257 TYR B CA 1
ATOM 5646 C C . TYR B 1 257 ? 249.64593 36.58843 67.04583 1.000 54.21909 257 TYR B C 1
ATOM 5647 O O . TYR B 1 257 ? 250.69083 35.95034 66.89598 1.000 53.91786 257 TYR B O 1
ATOM 5656 N N . GLN B 1 258 ? 249.61532 37.90323 67.21600 1.000 55.17425 258 GLN B N 1
ATOM 5657 C CA . GLN B 1 258 ? 250.82128 38.71788 67.20924 1.000 56.06938 258 GLN B CA 1
ATOM 5658 C C . GLN B 1 258 ? 251.21422 39.10589 68.62634 1.000 74.14313 258 GLN B C 1
ATOM 5659 O O . GLN B 1 258 ? 250.37978 39.59336 69.39663 1.000 78.66100 258 GLN B O 1
ATOM 5665 N N . GLY B 1 259 ? 252.47814 38.86650 68.97202 1.000 77.88788 259 GLY B N 1
ATOM 5666 C CA . GLY B 1 259 ? 252.98291 39.30071 70.25992 1.000 68.80840 259 GLY B CA 1
ATOM 5667 C C . GLY B 1 259 ? 253.09049 40.81085 70.34647 1.000 64.08729 259 GLY B C 1
ATOM 5668 O O . GLY B 1 259 ? 253.36318 41.49772 69.36259 1.000 62.61630 259 GLY B O 1
ATOM 5669 N N . TYR B 1 260 ? 252.86943 41.33403 71.54881 1.000 66.98932 260 TYR B N 1
ATOM 5670 C CA . TYR B 1 260 ? 252.88513 42.77124 71.79372 1.000 80.92487 260 TYR B CA 1
ATOM 5671 C C . TYR B 1 260 ? 254.06803 43.13369 72.68630 1.000 73.23497 260 TYR B C 1
ATOM 5672 O O . TYR B 1 260 ? 254.19366 42.61304 73.79780 1.000 76.06513 260 TYR B O 1
ATOM 5681 N N . ILE B 1 261 ? 254.92087 44.03051 72.20322 1.000 73.91507 261 ILE B N 1
ATOM 5682 C CA . ILE B 1 261 ? 256.10480 44.47455 72.92851 1.000 71.85705 261 ILE B CA 1
ATOM 5683 C C . ILE B 1 261 ? 255.81906 45.84663 73.51297 1.000 77.98191 261 ILE B C 1
ATOM 5684 O O . ILE B 1 261 ? 255.48519 46.78377 72.77779 1.000 95.89695 261 ILE B O 1
ATOM 5689 N N . GLU B 1 262 ? 255.95294 45.97009 74.82821 1.000 85.51128 262 GLU B N 1
ATOM 5690 C CA . GLU B 1 262 ? 255.80052 47.24393 75.51476 1.000 108.55480 262 GLU B CA 1
ATOM 5691 C C . GLU B 1 262 ? 257.12928 47.65276 76.13275 1.000 96.03597 262 GLU B C 1
ATOM 5692 O O . GLU B 1 262 ? 257.87193 46.80918 76.64430 1.000 87.20146 262 GLU B O 1
ATOM 5698 N N . GLY B 1 263 ? 257.43467 48.94690 76.07128 1.000 86.44734 263 GLY B N 1
ATOM 5699 C CA . GLY B 1 263 ? 258.72494 49.41678 76.53085 1.000 94.34204 263 GLY B CA 1
ATOM 5700 C C . GLY B 1 263 ? 259.81566 49.12131 75.52461 1.000 92.97156 263 GLY B C 1
ATOM 5701 O O . GLY B 1 263 ? 259.82754 49.70729 74.43785 1.000 82.32387 263 GLY B O 1
ATOM 5702 N N . ASP B 1 264 ? 260.72389 48.20415 75.86039 1.000 110.61380 264 ASP B N 1
ATOM 5703 C CA . ASP B 1 264 ? 261.80092 47.82496 74.95491 1.000 114.19490 264 ASP B CA 1
ATOM 5704 C C . ASP B 1 264 ? 262.14415 46.35184 75.14493 1.000 93.96784 264 ASP B C 1
ATOM 5705 O O . ASP B 1 264 ? 262.24323 45.85936 76.27222 1.000 79.56403 264 ASP B O 1
ATOM 5710 N N . PHE B 1 265 ? 262.29785 45.65792 74.02177 1.000 95.94234 265 PHE B N 1
ATOM 5711 C CA . PHE B 1 265 ? 262.47618 44.21348 73.97404 1.000 89.55775 265 PHE B CA 1
ATOM 5712 C C . PHE B 1 265 ? 263.34369 43.88669 72.76309 1.000 99.09620 265 PHE B C 1
ATOM 5713 O O . PHE B 1 265 ? 263.98100 44.76485 72.17633 1.000 113.00933 265 PHE B O 1
ATOM 5721 N N . SER B 1 266 ? 263.38747 42.60845 72.40260 1.000 89.44496 266 SER B N 1
ATOM 5722 C CA . SER B 1 266 ? 264.19904 42.14394 71.29059 1.000 88.23524 266 SER B CA 1
ATOM 5723 C C . SER B 1 266 ? 263.38285 41.19108 70.43543 1.000 94.59461 266 SER B C 1
ATOM 5724 O O . SER B 1 266 ? 262.48775 40.50241 70.92051 1.000 93.58705 266 SER B O 1
ATOM 5727 N N . GLU B 1 267 ? 263.71591 41.16148 69.15081 1.000 108.50973 267 GLU B N 1
ATOM 5728 C CA . GLU B 1 267 ? 263.02762 40.32859 68.17767 1.000 116.47532 267 GLU B CA 1
ATOM 5729 C C . GLU B 1 267 ? 263.71795 38.99348 67.95163 1.000 117.78985 267 GLU B C 1
ATOM 5730 O O . GLU B 1 267 ? 263.09409 38.05947 67.42836 1.000 103.78215 267 GLU B O 1
ATOM 5736 N N . LYS B 1 268 ? 264.98163 38.88381 68.35971 1.000 106.56216 268 LYS B N 1
ATOM 5737 C CA . LYS B 1 268 ? 265.74356 37.65965 68.16906 1.000 97.77944 268 LYS B CA 1
ATOM 5738 C C . LYS B 1 268 ? 265.43807 36.65869 69.27693 1.000 96.14107 268 LYS B C 1
ATOM 5739 O O . LYS B 1 268 ? 265.11142 35.50016 68.99928 1.000 91.08411 268 LYS B O 1
ATOM 5745 N N . ASP B 1 269 ? 265.52696 37.08726 70.53350 1.000 88.87216 269 ASP B N 1
ATOM 5746 C CA . ASP B 1 269 ? 265.26583 36.21903 71.67792 1.000 94.12061 269 ASP B CA 1
ATOM 5747 C C . ASP B 1 269 ? 263.86069 36.52011 72.19029 1.000 87.11146 269 ASP B C 1
ATOM 5748 O O . ASP B 1 269 ? 263.65541 37.46171 72.95439 1.000 84.01021 269 ASP B O 1
ATOM 5753 N N . LEU B 1 270 ? 262.89143 35.71259 71.76245 1.000 85.82039 270 LEU B N 1
ATOM 5754 C CA . LEU B 1 270 ? 261.52623 35.76320 72.25304 1.000 82.93767 270 LEU B CA 1
ATOM 5755 C C . LEU B 1 270 ? 261.12498 34.40282 72.81106 1.000 94.52065 270 LEU B C 1
ATOM 5756 O O . LEU B 1 270 ? 261.41463 33.37322 72.18863 1.000 94.98161 270 LEU B O 1
ATOM 5761 N N . PRO B 1 271 ? 260.48192 34.36099 73.98342 1.000 91.88049 271 PRO B N 1
ATOM 5762 C CA . PRO B 1 271 ? 260.07466 33.05330 74.53298 1.000 91.15221 271 PRO B CA 1
ATOM 5763 C C . PRO B 1 271 ? 259.07349 32.32784 73.65398 1.000 79.36257 271 PRO B C 1
ATOM 5764 O O . PRO B 1 271 ? 259.26890 31.15198 73.32110 1.000 94.87238 271 PRO B O 1
ATOM 5768 N N . ALA B 1 272 ? 258.02010 32.99072 73.27978 1.000 72.06309 272 ALA B N 1
ATOM 5769 C CA . ALA B 1 272 ? 257.04270 32.57672 72.29226 1.000 76.56478 272 ALA B CA 1
ATOM 5770 C C . ALA B 1 272 ? 257.32759 33.24694 70.95634 1.000 72.47019 272 ALA B C 1
ATOM 5771 O O . ALA B 1 272 ? 257.77833 34.39492 70.91752 1.000 75.51673 272 ALA B O 1
ATOM 5773 N N . PRO B 1 273 ? 257.08256 32.56081 69.84638 1.000 68.49226 273 PRO B N 1
ATOM 5774 C CA . PRO B 1 273 ? 257.27886 33.19021 68.53702 1.000 69.23670 273 PRO B CA 1
ATOM 5775 C C . PRO B 1 273 ? 256.41122 34.43204 68.39157 1.000 69.39501 273 PRO B C 1
ATOM 5776 O O . PRO B 1 273 ? 255.35142 34.55074 69.00876 1.000 66.59161 273 PRO B O 1
ATOM 5780 N N . LEU B 1 274 ? 256.89426 35.38459 67.58583 1.000 72.37089 274 LEU B N 1
ATOM 5781 C CA . LEU B 1 274 ? 256.18473 36.65210 67.43695 1.000 67.68581 274 LEU B CA 1
ATOM 5782 C C . LEU B 1 274 ? 254.86311 36.47889 66.69363 1.000 61.58488 274 LEU B C 1
ATOM 5783 O O . LEU B 1 274 ? 253.85775 37.10506 67.04992 1.000 58.80801 274 LEU B O 1
ATOM 5788 N N . GLU B 1 275 ? 254.83807 35.63367 65.67267 1.000 57.54915 275 GLU B N 1
ATOM 5789 C CA . GLU B 1 275 ? 253.61791 35.32987 64.93143 1.000 55.92474 275 GLU B CA 1
ATOM 5790 C C . GLU B 1 275 ? 253.25170 33.87382 65.19412 1.000 69.07855 275 GLU B C 1
ATOM 5791 O O . GLU B 1 275 ? 253.88220 32.96140 64.65270 1.000 68.98742 275 GLU B O 1
ATOM 5797 N N . LEU B 1 276 ? 252.23067 33.65845 66.02116 1.000 74.12980 276 LEU B N 1
ATOM 5798 C CA . LEU B 1 276 ? 251.74243 32.31522 66.31582 1.000 68.74277 276 LEU B CA 1
ATOM 5799 C C . LEU B 1 276 ? 250.67777 31.94804 65.28825 1.000 65.73281 276 LEU B C 1
ATOM 5800 O O . LEU B 1 276 ? 249.58463 32.52128 65.28257 1.000 59.07307 276 LEU B O 1
ATOM 5805 N N . VAL B 1 277 ? 250.99951 30.99593 64.41901 1.000 74.41602 277 VAL B N 1
ATOM 5806 C CA . VAL B 1 277 ? 250.08884 30.50141 63.39453 1.000 57.16527 277 VAL B CA 1
ATOM 5807 C C . VAL B 1 277 ? 249.63832 29.11447 63.82825 1.000 61.36848 277 VAL B C 1
ATOM 5808 O O . VAL B 1 277 ? 250.40406 28.14621 63.74290 1.000 77.68912 277 VAL B O 1
ATOM 5812 N N . ILE B 1 278 ? 248.40569 29.00992 64.30856 1.000 57.28118 278 ILE B N 1
ATOM 5813 C CA . ILE B 1 278 ? 247.93489 27.80449 64.97353 1.000 57.65297 278 ILE B CA 1
ATOM 5814 C C . ILE B 1 278 ? 246.69349 27.27666 64.26089 1.000 59.94243 278 ILE B C 1
ATOM 5815 O O . ILE B 1 278 ? 245.73904 28.02390 64.01775 1.000 60.12321 278 ILE B O 1
ATOM 5820 N N . LYS B 1 279 ? 246.74592 26.01531 63.85342 1.000 64.57121 279 LYS B N 1
ATOM 5821 C CA . LYS B 1 279 ? 245.56835 25.28843 63.40946 1.000 68.75548 279 LYS B CA 1
ATOM 5822 C C . LYS B 1 279 ? 245.04397 24.40938 64.53776 1.000 78.56080 279 LYS B C 1
ATOM 5823 O O . LYS B 1 279 ? 245.75691 24.06483 65.48301 1.000 70.06325 279 LYS B O 1
ATOM 5829 N N . LYS B 1 280 ? 243.77596 24.04702 64.42065 1.000 81.40664 280 LYS B N 1
ATOM 5830 C CA . LYS B 1 280 ? 243.17492 23.11059 65.35424 1.000 67.62037 280 LYS B CA 1
ATOM 5831 C C . LYS B 1 280 ? 243.77961 21.72840 65.14229 1.000 74.40204 280 LYS B C 1
ATOM 5832 O O . LYS B 1 280 ? 243.86362 21.24923 64.00749 1.000 99.65133 280 LYS B O 1
ATOM 5838 N N . GLY B 1 281 ? 244.23943 21.10213 66.22347 1.000 68.52678 281 GLY B N 1
ATOM 5839 C CA . GLY B 1 281 ? 244.89624 19.81615 66.10358 1.000 70.04332 281 GLY B CA 1
ATOM 5840 C C . GLY B 1 281 ? 246.38891 19.87801 65.93470 1.000 68.31478 281 GLY B C 1
ATOM 5841 O O . GLY B 1 281 ? 246.98673 18.94194 65.39242 1.000 69.94646 281 GLY B O 1
ATOM 5842 N N . THR B 1 282 ? 247.01655 20.94292 66.40184 1.000 77.54618 282 THR B N 1
ATOM 5843 C CA . THR B 1 282 ? 248.42241 21.20214 66.15023 1.000 92.27333 282 THR B CA 1
ATOM 5844 C C . THR B 1 282 ? 249.24452 21.00645 67.42245 1.000 85.23513 282 THR B C 1
ATOM 5845 O O . THR B 1 282 ? 248.84776 21.43505 68.51090 1.000 76.72279 282 THR B O 1
ATOM 5849 N N . GLN B 1 283 ? 250.37470 20.31766 67.27011 1.000 85.10533 283 GLN B N 1
ATOM 5850 C CA . GLN B 1 283 ? 251.28714 20.03211 68.37185 1.000 83.33922 283 GLN B CA 1
ATOM 5851 C C . GLN B 1 283 ? 252.01654 21.29366 68.82384 1.000 80.73953 283 GLN B C 1
ATOM 5852 O O . GLN B 1 283 ? 252.63938 21.98274 68.01377 1.000 79.31726 283 GLN B O 1
ATOM 5858 N N . VAL B 1 284 ? 251.95561 21.58375 70.12572 1.000 81.72380 284 VAL B N 1
ATOM 5859 C CA . VAL B 1 284 ? 252.50717 22.80652 70.69843 1.000 81.97646 284 VAL B CA 1
ATOM 5860 C C . VAL B 1 284 ? 253.40227 22.44972 71.88012 1.000 85.91079 284 VAL B C 1
ATOM 5861 O O . VAL B 1 284 ? 253.45645 21.30114 72.32073 1.000 87.92869 284 VAL B O 1
ATOM 5865 N N . MET B 1 285 ? 254.12618 23.45909 72.39164 1.000 80.05286 285 MET B N 1
ATOM 5866 C CA . MET B 1 285 ? 255.19624 23.18818 73.34168 1.000 84.41287 285 MET B CA 1
ATOM 5867 C C . MET B 1 285 ? 255.10668 23.87996 74.70168 1.000 70.47432 285 MET B C 1
ATOM 5868 O O . MET B 1 285 ? 255.93134 23.55790 75.56594 1.000 76.64192 285 MET B O 1
ATOM 5873 N N . LEU B 1 286 ? 254.14015 24.77082 74.94886 1.000 62.17420 286 LEU B N 1
ATOM 5874 C CA . LEU B 1 286 ? 253.83204 25.19338 76.32340 1.000 65.95505 286 LEU B CA 1
ATOM 5875 C C . LEU B 1 286 ? 255.06707 25.69341 77.08277 1.000 72.58876 286 LEU B C 1
ATOM 5876 O O . LEU B 1 286 ? 255.47916 25.11394 78.08719 1.000 74.47368 286 LEU B O 1
ATOM 5881 N N . LEU B 1 287 ? 255.68155 26.76334 76.58072 1.000 64.52046 287 LEU B N 1
ATOM 5882 C CA . LEU B 1 287 ? 257.09673 27.04213 76.78019 1.000 63.52185 287 LEU B CA 1
ATOM 5883 C C . LEU B 1 287 ? 257.37523 27.84312 78.04405 1.000 66.56224 287 LEU B C 1
ATOM 5884 O O . LEU B 1 287 ? 258.41455 28.50731 78.12493 1.000 86.61674 287 LEU B O 1
ATOM 5889 N N . ASN B 1 288 ? 256.46812 27.83418 79.01508 1.000 65.44832 288 ASN B N 1
ATOM 5890 C CA . ASN B 1 288 ? 256.76340 28.47203 80.29262 1.000 79.22657 288 ASN B CA 1
ATOM 5891 C C . ASN B 1 288 ? 256.07900 27.70936 81.41554 1.000 69.26231 288 ASN B C 1
ATOM 5892 O O . ASN B 1 288 ? 255.19683 26.88220 81.18405 1.000 67.47267 288 ASN B O 1
ATOM 5897 N N . ASN B 1 289 ? 256.54584 27.96929 82.63648 1.000 75.13898 289 ASN B N 1
ATOM 5898 C CA . ASN B 1 289 ? 256.07066 27.28070 83.83293 1.000 84.16826 289 ASN B CA 1
ATOM 5899 C C . ASN B 1 289 ? 254.81912 27.96816 84.35954 1.000 91.52916 289 ASN B C 1
ATOM 5900 O O . ASN B 1 289 ? 254.85525 29.15983 84.68255 1.000 93.02297 289 ASN B O 1
ATOM 5905 N N . ASP B 1 290 ? 253.71399 27.22776 84.44971 1.000 85.14878 290 ASP B N 1
ATOM 5906 C CA . ASP B 1 290 ? 252.46625 27.80010 84.93510 1.000 77.81048 290 ASP B CA 1
ATOM 5907 C C . ASP B 1 290 ? 252.51917 27.98392 86.44690 1.000 108.24668 290 ASP B C 1
ATOM 5908 O O . ASP B 1 290 ? 252.84930 27.05030 87.18555 1.000 111.06442 290 ASP B O 1
ATOM 5913 N N . TYR B 1 291 ? 252.18881 29.19596 86.90268 1.000 111.52848 291 TYR B N 1
ATOM 5914 C CA . TYR B 1 291 ? 252.15018 29.47122 88.33589 1.000 89.58347 291 TYR B CA 1
ATOM 5915 C C . TYR B 1 291 ? 251.09560 28.62484 89.02841 1.000 93.28386 291 TYR B C 1
ATOM 5916 O O . TYR B 1 291 ? 251.30189 28.15794 90.15312 1.000 104.96955 291 TYR B O 1
ATOM 5925 N N . GLN B 1 292 ? 249.94802 28.43797 88.37961 1.000 91.62586 292 GLN B N 1
ATOM 5926 C CA . GLN B 1 292 ? 248.85313 27.65760 88.94031 1.000 102.29910 292 GLN B CA 1
ATOM 5927 C C . GLN B 1 292 ? 249.14882 26.16449 88.98626 1.000 96.18770 292 GLN B C 1
ATOM 5928 O O . GLN B 1 292 ? 248.36192 25.41419 89.57477 1.000 100.17361 292 GLN B O 1
ATOM 5934 N N . GLY B 1 293 ? 250.23787 25.71544 88.37120 1.000 92.93809 293 GLY B N 1
ATOM 5935 C CA . GLY B 1 293 ? 250.63393 24.32806 88.47836 1.000 94.19681 293 GLY B CA 1
ATOM 5936 C C . GLY B 1 293 ? 249.81461 23.40141 87.61268 1.000 92.52343 293 GLY B C 1
ATOM 5937 O O . GLY B 1 293 ? 249.22599 22.43162 88.09915 1.000 98.67364 293 GLY B O 1
ATOM 5938 N N . ARG B 1 294 ? 249.76664 23.69886 86.32240 1.000 87.49965 294 ARG B N 1
ATOM 5939 C CA . ARG B 1 294 ? 249.07071 22.86021 85.35766 1.000 85.83095 294 ARG B CA 1
ATOM 5940 C C . ARG B 1 294 ? 249.99582 22.26763 84.31131 1.000 82.27228 294 ARG B C 1
ATOM 5941 O O . ARG B 1 294 ? 249.83013 21.10500 83.93227 1.000 82.83342 294 ARG B O 1
ATOM 5949 N N . TRP B 1 295 ? 250.97451 23.03650 83.84128 1.000 84.73429 295 TRP B N 1
ATOM 5950 C CA . TRP B 1 295 ? 251.94585 22.55434 82.87181 1.000 79.63140 295 TRP B CA 1
ATOM 5951 C C . TRP B 1 295 ? 253.29250 23.19489 83.16118 1.000 75.75332 295 TRP B C 1
ATOM 5952 O O . TRP B 1 295 ? 253.38469 24.21651 83.84574 1.000 76.64464 295 TRP B O 1
ATOM 5963 N N . ILE B 1 296 ? 254.33855 22.57406 82.63087 1.000 74.74114 296 ILE B N 1
ATOM 5964 C CA . ILE B 1 296 ? 255.70388 23.01124 82.85663 1.000 74.76525 296 ILE B CA 1
ATOM 5965 C C . ILE B 1 296 ? 256.27899 23.52275 81.54213 1.000 84.37981 296 ILE B C 1
ATOM 5966 O O . ILE B 1 296 ? 255.70694 23.33228 80.46736 1.000 94.64042 296 ILE B O 1
ATOM 5971 N N . ASN B 1 297 ? 257.43952 24.16689 81.63705 1.000 75.92818 297 ASN B N 1
ATOM 5972 C CA . ASN B 1 297 ? 258.16133 24.62876 80.45981 1.000 70.69173 297 ASN B CA 1
ATOM 5973 C C . ASN B 1 297 ? 258.67908 23.40825 79.71192 1.000 80.18958 297 ASN B C 1
ATOM 5974 O O . ASN B 1 297 ? 259.50686 22.65448 80.23469 1.000 86.14625 297 ASN B O 1
ATOM 5979 N N . GLY B 1 298 ? 258.17452 23.19747 78.49773 1.000 71.02160 298 GLY B N 1
ATOM 5980 C CA . GLY B 1 298 ? 258.54738 22.05403 77.70101 1.000 66.22883 298 GLY B CA 1
ATOM 5981 C C . GLY B 1 298 ? 257.51962 20.95098 77.67080 1.000 67.45633 298 GLY B C 1
ATOM 5982 O O . GLY B 1 298 ? 257.69339 19.98897 76.91573 1.000 82.22600 298 GLY B O 1
ATOM 5983 N N . SER B 1 299 ? 256.46302 21.05474 78.46497 1.000 67.77591 299 SER B N 1
ATOM 5984 C CA . SER B 1 299 ? 255.41607 20.04424 78.45103 1.000 69.54821 299 SER B CA 1
ATOM 5985 C C . SER B 1 299 ? 254.63736 20.16118 77.14381 1.000 91.07611 299 SER B C 1
ATOM 5986 O O . SER B 1 299 ? 253.88707 21.11942 76.94605 1.000 94.45819 299 SER B O 1
ATOM 5989 N N . MET B 1 300 ? 254.80730 19.19131 76.24602 1.000 87.34801 300 MET B N 1
ATOM 5990 C CA . MET B 1 300 ? 254.19260 19.26601 74.92855 1.000 75.72844 300 MET B CA 1
ATOM 5991 C C . MET B 1 300 ? 252.71931 18.87965 74.98801 1.000 73.35929 300 MET B C 1
ATOM 5992 O O . MET B 1 300 ? 252.26541 18.16794 75.88741 1.000 71.56431 300 MET B O 1
ATOM 5997 N N . GLY B 1 301 ? 251.96690 19.38867 74.01621 1.000 84.69162 301 GLY B N 1
ATOM 5998 C CA . GLY B 1 301 ? 250.56034 19.07934 73.88697 1.000 95.77838 301 GLY B CA 1
ATOM 5999 C C . GLY B 1 301 ? 250.10892 19.20015 72.44631 1.000 92.66197 301 GLY B C 1
ATOM 6000 O O . GLY B 1 301 ? 250.90804 19.41846 71.53249 1.000 84.15331 301 GLY B O 1
ATOM 6001 N N . ARG B 1 302 ? 248.80378 19.03475 72.25167 1.000 86.34873 302 ARG B N 1
ATOM 6002 C CA . ARG B 1 302 ? 248.18564 19.08624 70.93319 1.000 83.70019 302 ARG B CA 1
ATOM 6003 C C . ARG B 1 302 ? 246.95493 19.97421 71.01792 1.000 72.27521 302 ARG B C 1
ATOM 6004 O O . ARG B 1 302 ? 246.05054 19.70892 71.81646 1.000 74.80333 302 ARG B O 1
ATOM 6012 N N . VAL B 1 303 ? 246.95686 21.05640 70.24172 1.000 64.28140 303 VAL B N 1
ATOM 6013 C CA . VAL B 1 303 ? 245.85246 22.00272 70.26406 1.000 68.15793 303 VAL B CA 1
ATOM 6014 C C . VAL B 1 303 ? 244.55173 21.28729 69.94344 1.000 73.91270 303 VAL B C 1
ATOM 6015 O O . VAL B 1 303 ? 244.45232 20.54423 68.96157 1.000 69.23868 303 VAL B O 1
ATOM 6019 N N . VAL B 1 304 ? 243.55220 21.49678 70.79667 1.000 84.48958 304 VAL B N 1
ATOM 6020 C CA . VAL B 1 304 ? 242.20041 20.99556 70.59494 1.000 87.57863 304 VAL B CA 1
ATOM 6021 C C . VAL B 1 304 ? 241.32962 22.23828 70.52398 1.000 87.68386 304 VAL B C 1
ATOM 6022 O O . VAL B 1 304 ? 241.84391 23.35738 70.65104 1.000 85.49121 304 VAL B O 1
ATOM 6026 N N . ASP B 1 305 ? 240.03179 22.05943 70.27996 1.000 91.48736 305 ASP B N 1
ATOM 6027 C CA . ASP B 1 305 ? 239.17013 23.13454 69.80611 1.000 92.57503 305 ASP B CA 1
ATOM 6028 C C . ASP B 1 305 ? 239.40212 24.42679 70.57164 1.000 94.12862 305 ASP B C 1
ATOM 6029 O O . ASP B 1 305 ? 239.29111 24.46427 71.79946 1.000 106.54018 305 ASP B O 1
ATOM 6034 N N . ILE B 1 306 ? 239.73936 25.47856 69.83536 1.000 102.02642 306 ILE B N 1
ATOM 6035 C CA . ILE B 1 306 ? 239.97357 26.79343 70.41535 1.000 89.35389 306 ILE B CA 1
ATOM 6036 C C . ILE B 1 306 ? 238.63456 27.44322 70.73578 1.000 100.13482 306 ILE B C 1
ATOM 6037 O O . ILE B 1 306 ? 237.83398 27.72353 69.83666 1.000 95.37325 306 ILE B O 1
ATOM 6042 N N . GLU B 1 307 ? 238.37669 27.66097 72.02030 1.000 112.37623 307 GLU B N 1
ATOM 6043 C CA . GLU B 1 307 ? 237.12959 28.27907 72.46196 1.000 113.59361 307 GLU B CA 1
ATOM 6044 C C . GLU B 1 307 ? 237.35503 29.78132 72.46946 1.000 98.10734 307 GLU B C 1
ATOM 6045 O O . GLU B 1 307 ? 237.91889 30.33019 73.41423 1.000 99.19377 307 GLU B O 1
ATOM 6051 N N . LYS B 1 308 ? 236.93769 30.44509 71.39835 1.000 100.13839 308 LYS B N 1
ATOM 6052 C CA . LYS B 1 308 ? 237.13340 31.88305 71.29910 1.000 108.27753 308 LYS B CA 1
ATOM 6053 C C . LYS B 1 308 ? 236.03908 32.65098 72.02992 1.000 99.24445 308 LYS B C 1
ATOM 6054 O O . LYS B 1 308 ? 235.36650 33.49430 71.43149 1.000 98.04812 308 LYS B O 1
ATOM 6060 N N . VAL B 1 309 ? 235.83834 32.35625 73.31199 1.000 106.30264 309 VAL B N 1
ATOM 6061 C CA . VAL B 1 309 ? 234.95359 33.15375 74.15913 1.000 126.41028 309 VAL B CA 1
ATOM 6062 C C . VAL B 1 309 ? 235.72755 34.36582 74.67159 1.000 108.61884 309 VAL B C 1
ATOM 6063 O O . VAL B 1 309 ? 236.79176 34.22671 75.28341 1.000 98.18051 309 VAL B O 1
ATOM 6067 N N . LYS B 1 310 ? 235.21184 35.56113 74.39920 1.000 118.53882 310 LYS B N 1
ATOM 6068 C CA . LYS B 1 310 ? 235.93319 36.78795 74.70464 1.000 118.11984 310 LYS B CA 1
ATOM 6069 C C . LYS B 1 310 ? 235.01714 37.83958 75.31190 1.000 105.24294 310 LYS B C 1
ATOM 6070 O O . LYS B 1 310 ? 233.83735 37.93940 74.96581 1.000 100.88834 310 LYS B O 1
ATOM 6076 N N . GLY B 1 311 ? 235.55459 38.58867 76.25901 1.000 101.03527 311 GLY B N 1
ATOM 6077 C CA . GLY B 1 311 ? 235.30034 40.00713 76.20062 1.000 98.73953 311 GLY B CA 1
ATOM 6078 C C . GLY B 1 311 ? 236.60881 40.71708 76.45026 1.000 95.88159 311 GLY B C 1
ATOM 6079 O O . GLY B 1 311 ? 236.68994 41.94387 76.36589 1.000 97.42937 311 GLY B O 1
ATOM 6080 N N . ASN B 1 312 ? 237.65419 39.94321 76.73320 1.000 91.97460 312 ASN B N 1
ATOM 6081 C CA . ASN B 1 312 ? 239.03334 40.40469 76.64630 1.000 117.88935 312 ASN B CA 1
ATOM 6082 C C . ASN B 1 312 ? 239.83896 39.67997 75.57910 1.000 115.60998 312 ASN B C 1
ATOM 6083 O O . ASN B 1 312 ? 240.47789 40.32455 74.73627 1.000 120.04766 312 ASN B O 1
ATOM 6088 N N . GLU B 1 313 ? 239.82133 38.34833 75.59339 1.000 104.38576 313 GLU B N 1
ATOM 6089 C CA . GLU B 1 313 ? 240.78145 37.54648 74.84752 1.000 98.57993 313 GLU B CA 1
ATOM 6090 C C . GLU B 1 313 ? 240.24854 36.12634 74.73176 1.000 94.17566 313 GLU B C 1
ATOM 6091 O O . GLU B 1 313 ? 239.43805 35.68684 75.55282 1.000 99.58286 313 GLU B O 1
ATOM 6097 N N . ASP B 1 314 ? 240.69641 35.41624 73.69792 1.000 85.26053 314 ASP B N 1
ATOM 6098 C CA . ASP B 1 314 ? 240.29253 34.03352 73.48114 1.000 86.55123 314 ASP B CA 1
ATOM 6099 C C . ASP B 1 314 ? 241.33650 33.06282 74.03184 1.000 83.23283 314 ASP B C 1
ATOM 6100 O O . ASP B 1 314 ? 242.48053 33.42930 74.30848 1.000 74.91901 314 ASP B O 1
ATOM 6105 N N . ILE B 1 315 ? 240.91282 31.80969 74.20432 1.000 90.09123 315 ILE B N 1
ATOM 6106 C CA . ILE B 1 315 ? 241.71046 30.78768 74.87216 1.000 84.19297 315 ILE B CA 1
ATOM 6107 C C . ILE B 1 315 ? 241.94646 29.61887 73.92568 1.000 82.10799 315 ILE B C 1
ATOM 6108 O O . ILE B 1 315 ? 241.06416 29.23250 73.15047 1.000 79.18646 315 ILE B O 1
ATOM 6113 N N . ILE B 1 316 ? 243.15489 29.07475 73.98221 1.000 74.21244 316 ILE B N 1
ATOM 6114 C CA . ILE B 1 316 ? 243.55274 27.93113 73.17381 1.000 75.59993 316 ILE B CA 1
ATOM 6115 C C . ILE B 1 316 ? 243.53881 26.69099 74.05611 1.000 79.83235 316 ILE B C 1
ATOM 6116 O O . ILE B 1 316 ? 244.37337 26.54633 74.95478 1.000 81.18392 316 ILE B O 1
ATOM 6121 N N . TRP B 1 317 ? 242.59928 25.79132 73.80168 1.000 80.38994 317 TRP B N 1
ATOM 6122 C CA . TRP B 1 317 ? 242.52885 24.54334 74.54718 1.000 78.54086 317 TRP B CA 1
ATOM 6123 C C . TRP B 1 317 ? 243.55848 23.54889 74.02702 1.000 85.18447 317 TRP B C 1
ATOM 6124 O O . TRP B 1 317 ? 243.69870 23.36895 72.81321 1.000 88.63110 317 TRP B O 1
ATOM 6135 N N . VAL B 1 318 ? 244.29559 22.92109 74.94860 1.000 81.66990 318 VAL B N 1
ATOM 6136 C CA . VAL B 1 318 ? 245.40249 22.03068 74.60782 1.000 85.75607 318 VAL B CA 1
ATOM 6137 C C . VAL B 1 318 ? 245.26558 20.71905 75.37522 1.000 81.52544 318 VAL B C 1
ATOM 6138 O O . VAL B 1 318 ? 244.92296 20.70946 76.56406 1.000 79.43008 318 VAL B O 1
ATOM 6142 N N . GLU B 1 319 ? 245.54837 19.60898 74.68823 1.000 78.92534 319 GLU B N 1
ATOM 6143 C CA . GLU B 1 319 ? 245.48538 18.26544 75.25892 1.000 81.33530 319 GLU B CA 1
ATOM 6144 C C . GLU B 1 319 ? 246.89558 17.79967 75.60755 1.000 83.69265 319 GLU B C 1
ATOM 6145 O O . GLU B 1 319 ? 247.69736 17.50130 74.71398 1.000 78.71025 319 GLU B O 1
ATOM 6151 N N . LEU B 1 320 ? 247.18786 17.72286 76.89962 1.000 79.48726 320 LEU B N 1
ATOM 6152 C CA . LEU B 1 320 ? 248.53903 17.44940 77.36145 1.000 89.29532 320 LEU B CA 1
ATOM 6153 C C . LEU B 1 320 ? 248.93274 16.00313 77.07167 1.000 102.37724 320 LEU B C 1
ATOM 6154 O O . LEU B 1 320 ? 248.14225 15.19710 76.56997 1.000 97.68012 320 LEU B O 1
ATOM 6159 N N . GLU B 1 321 ? 250.18673 15.67528 77.40476 1.000 111.64668 321 GLU B N 1
ATOM 6160 C CA . GLU B 1 321 ? 250.68152 14.31276 77.22483 1.000 112.00687 321 GLU B CA 1
ATOM 6161 C C . GLU B 1 321 ? 249.87748 13.31956 78.05068 1.000 115.48033 321 GLU B C 1
ATOM 6162 O O . GLU B 1 321 ? 249.67954 12.17310 77.63257 1.000 123.15410 321 GLU B O 1
ATOM 6168 N N . ASP B 1 322 ? 249.39612 13.74272 79.21337 1.000 112.18854 322 ASP B N 1
ATOM 6169 C CA . ASP B 1 322 ? 248.50895 12.94243 80.03922 1.000 117.51541 322 ASP B CA 1
ATOM 6170 C C . ASP B 1 322 ? 247.20602 13.71277 80.16943 1.000 115.89747 322 ASP B C 1
ATOM 6171 O O . ASP B 1 322 ? 247.20396 14.86330 80.61681 1.000 103.53191 322 ASP B O 1
ATOM 6176 N N . GLY B 1 323 ? 246.12038 13.11419 79.69860 1.000 118.79083 323 GLY B N 1
ATOM 6177 C CA . GLY B 1 323 ? 244.88237 13.85022 79.60224 1.000 121.03963 323 GLY B CA 1
ATOM 6178 C C . GLY B 1 323 ? 244.74776 14.41428 78.20405 1.000 128.54372 323 GLY B C 1
ATOM 6179 O O . GLY B 1 323 ? 245.03492 13.70496 77.23256 1.000 135.70365 323 GLY B O 1
ATOM 6180 N N . GLU B 1 324 ? 244.31893 15.66834 78.06484 1.000 126.05300 324 GLU B N 1
ATOM 6181 C CA . GLU B 1 324 ? 243.94268 16.66083 79.06648 1.000 101.45399 324 GLU B CA 1
ATOM 6182 C C . GLU B 1 324 ? 243.22696 17.79091 78.33561 1.000 106.55857 324 GLU B C 1
ATOM 6183 O O . GLU B 1 324 ? 243.00276 17.70557 77.13213 1.000 107.79822 324 GLU B O 1
ATOM 6189 N N . GLU B 1 325 ? 242.88395 18.85641 79.05378 1.000 108.27850 325 GLU B N 1
ATOM 6190 C CA . GLU B 1 325 ? 242.34696 20.05489 78.41391 1.000 101.93786 325 GLU B CA 1
ATOM 6191 C C . GLU B 1 325 ? 242.68808 21.23872 79.31328 1.000 84.09757 325 GLU B C 1
ATOM 6192 O O . GLU B 1 325 ? 242.04743 21.44356 80.34796 1.000 83.10148 325 GLU B O 1
ATOM 6198 N N . VAL B 1 326 ? 243.69485 22.00290 78.92458 1.000 79.01237 326 VAL B N 1
ATOM 6199 C CA . VAL B 1 326 ? 244.09073 23.20805 79.64683 1.000 75.42076 326 VAL B CA 1
ATOM 6200 C C . VAL B 1 326 ? 243.76157 24.42652 78.79286 1.000 83.25666 326 VAL B C 1
ATOM 6201 O O . VAL B 1 326 ? 244.11934 24.45387 77.60921 1.000 80.22374 326 VAL B O 1
ATOM 6205 N N . PRO B 1 327 ? 243.09878 25.44408 79.34182 1.000 82.02606 327 PRO B N 1
ATOM 6206 C CA . PRO B 1 327 ? 242.94517 26.71857 78.62857 1.000 74.71417 327 PRO B CA 1
ATOM 6207 C C . PRO B 1 327 ? 244.21379 27.54930 78.73453 1.000 71.18799 327 PRO B C 1
ATOM 6208 O O . PRO B 1 327 ? 244.56831 28.03359 79.81259 1.000 76.38574 327 PRO B O 1
ATOM 6212 N N . VAL B 1 328 ? 244.91076 27.70656 77.61370 1.000 78.74646 328 VAL B N 1
ATOM 6213 C CA . VAL B 1 328 ? 246.12251 28.51890 77.54833 1.000 81.72796 328 VAL B CA 1
ATOM 6214 C C . VAL B 1 328 ? 245.76856 29.92317 77.07344 1.000 72.08890 328 VAL B C 1
ATOM 6215 O O . VAL B 1 328 ? 245.15247 30.09702 76.01329 1.000 73.06308 328 VAL B O 1
ATOM 6219 N N . GLN B 1 329 ? 246.15298 30.92210 77.85773 1.000 65.96838 329 GLN B N 1
ATOM 6220 C CA . GLN B 1 329 ? 245.93980 32.32682 77.56441 1.000 66.53112 329 GLN B CA 1
ATOM 6221 C C . GLN B 1 329 ? 247.28383 33.04464 77.51167 1.000 64.06774 329 GLN B C 1
ATOM 6222 O O . GLN B 1 329 ? 248.29196 32.50842 77.98455 1.000 62.02342 329 GLN B O 1
ATOM 6228 N N . PRO B 1 330 ? 247.34689 34.24409 76.92501 1.000 64.48780 330 PRO B N 1
ATOM 6229 C CA . PRO B 1 330 ? 248.64035 34.92631 76.79532 1.000 63.53190 330 PRO B CA 1
ATOM 6230 C C . PRO B 1 330 ? 249.30185 35.16940 78.14219 1.000 68.97288 330 PRO B C 1
ATOM 6231 O O . PRO B 1 330 ? 248.63961 35.47651 79.13566 1.000 63.39952 330 PRO B O 1
ATOM 6235 N N . TYR B 1 331 ? 250.62660 35.03596 78.15503 1.000 70.34538 331 TYR B N 1
ATOM 6236 C CA . TYR B 1 331 ? 251.45130 35.21471 79.34095 1.000 77.62927 331 TYR B CA 1
ATOM 6237 C C . TYR B 1 331 ? 252.34269 36.44363 79.19056 1.000 77.70948 331 TYR B C 1
ATOM 6238 O O . TYR B 1 331 ? 252.79362 36.77082 78.08783 1.000 70.60855 331 TYR B O 1
ATOM 6247 N N . GLU B 1 332 ? 252.60782 37.11784 80.31088 1.000 83.85848 332 GLU B N 1
ATOM 6248 C CA . GLU B 1 332 ? 253.40294 38.34140 80.32092 1.000 81.08292 332 GLU B CA 1
ATOM 6249 C C . GLU B 1 332 ? 254.83852 38.03685 80.72773 1.000 74.52200 332 GLU B C 1
ATOM 6250 O O . GLU B 1 332 ? 255.08198 37.54627 81.83384 1.000 73.71022 332 GLU B O 1
ATOM 6256 N N . TRP B 1 333 ? 255.78064 38.36137 79.85065 1.000 75.81617 333 TRP B N 1
ATOM 6257 C CA . TRP B 1 333 ? 257.20180 38.29774 80.15720 1.000 73.06140 333 TRP B CA 1
ATOM 6258 C C . TRP B 1 333 ? 257.74340 39.70779 80.36607 1.000 84.58185 333 TRP B C 1
ATOM 6259 O O . TRP B 1 333 ? 257.33259 40.65008 79.68199 1.000 85.96455 333 TRP B O 1
ATOM 6270 N N . ASP B 1 334 ? 258.66711 39.84938 81.31450 1.000 88.93772 334 ASP B N 1
ATOM 6271 C CA . ASP B 1 334 ? 259.23985 41.14278 81.66437 1.000 80.38688 334 ASP B CA 1
ATOM 6272 C C . ASP B 1 334 ? 260.75533 41.09567 81.56308 1.000 88.71617 334 ASP B C 1
ATOM 6273 O O . ASP B 1 334 ? 261.37774 40.06013 81.81335 1.000 102.88477 334 ASP B O 1
ATOM 6278 N N . MET B 1 335 ? 261.34359 42.22943 81.18260 1.000 77.58213 335 MET B N 1
ATOM 6279 C CA . MET B 1 335 ? 262.78930 42.35814 81.02579 1.000 92.58802 335 MET B CA 1
ATOM 6280 C C . MET B 1 335 ? 263.31321 43.27374 82.12588 1.000 83.84658 335 MET B C 1
ATOM 6281 O O . MET B 1 335 ? 263.06485 44.48317 82.09795 1.000 82.12263 335 MET B O 1
ATOM 6286 N N . PHE B 1 336 ? 264.03203 42.69362 83.08773 1.000 78.10416 336 PHE B N 1
ATOM 6287 C CA . PHE B 1 336 ? 264.50605 43.41694 84.25835 1.000 69.44233 336 PHE B CA 1
ATOM 6288 C C . PHE B 1 336 ? 265.82320 44.13253 83.97975 1.000 80.52338 336 PHE B C 1
ATOM 6289 O O . PHE B 1 336 ? 266.45322 43.96192 82.93437 1.000 91.95741 336 PHE B O 1
ATOM 6297 N N . GLU B 1 337 ? 266.24344 44.93631 84.95764 1.000 82.25420 337 GLU B N 1
ATOM 6298 C CA . GLU B 1 337 ? 267.56124 45.55946 84.96291 1.000 81.21518 337 GLU B CA 1
ATOM 6299 C C . GLU B 1 337 ? 267.88662 45.94575 86.39876 1.000 77.99857 337 GLU B C 1
ATOM 6300 O O . GLU B 1 337 ? 267.07992 46.60750 87.06040 1.000 83.04054 337 GLU B O 1
ATOM 6306 N N . PHE B 1 338 ? 269.04225 45.51458 86.88529 1.000 76.89159 338 PHE B N 1
ATOM 6307 C CA . PHE B 1 338 ? 269.40494 45.73912 88.27397 1.000 74.17622 338 PHE B CA 1
ATOM 6308 C C . PHE B 1 338 ? 270.04195 47.10997 88.46125 1.000 77.72267 338 PHE B C 1
ATOM 6309 O O . PHE B 1 338 ? 270.70680 47.63624 87.56710 1.000 87.29665 338 PHE B O 1
ATOM 6317 N N . TYR B 1 339 ? 269.83163 47.68112 89.64621 1.000 77.99706 339 TYR B N 1
ATOM 6318 C CA . TYR B 1 339 ? 270.42919 48.95543 90.01296 1.000 82.73994 339 TYR B CA 1
ATOM 6319 C C . TYR B 1 339 ? 270.52765 49.02682 91.53144 1.000 86.27943 339 TYR B C 1
ATOM 6320 O O . TYR B 1 339 ? 269.74389 48.39454 92.24455 1.000 87.20503 339 TYR B O 1
ATOM 6329 N N . TYR B 1 340 ? 271.49998 49.79828 92.01691 1.000 89.21049 340 TYR B N 1
ATOM 6330 C CA . TYR B 1 340 ? 271.74973 49.91816 93.44915 1.000 91.86264 340 TYR B CA 1
ATOM 6331 C C . TYR B 1 340 ? 270.99477 51.10587 94.01656 1.000 96.98052 340 TYR B C 1
ATOM 6332 O O . TYR B 1 340 ? 271.07011 52.20952 93.47326 1.000 100.19937 340 TYR B O 1
ATOM 6341 N N . ASP B 1 341 ? 270.28365 50.87606 95.11478 1.000 110.66452 341 ASP B N 1
ATOM 6342 C CA . ASP B 1 341 ? 269.53823 51.92216 95.79943 1.000 124.47950 341 ASP B CA 1
ATOM 6343 C C . ASP B 1 341 ? 270.13046 52.08539 97.19454 1.000 129.81509 341 ASP B C 1
ATOM 6344 O O . ASP B 1 341 ? 270.04996 51.16831 98.01630 1.000 135.79502 341 ASP B O 1
ATOM 6349 N N . LYS B 1 342 ? 270.75401 53.24353 97.43860 1.000 113.23140 342 LYS B N 1
ATOM 6350 C CA . LYS B 1 342 ? 271.30208 53.54737 98.75817 1.000 117.41253 342 LYS B CA 1
ATOM 6351 C C . LYS B 1 342 ? 270.21872 53.61936 99.82492 1.000 120.39028 342 LYS B C 1
ATOM 6352 O O . LYS B 1 342 ? 270.49731 53.37209 101.00323 1.000 122.71317 342 LYS B O 1
ATOM 6358 N N . ALA B 1 343 ? 268.99458 53.99436 99.44467 1.000 120.88571 343 ALA B N 1
ATOM 6359 C CA . ALA B 1 343 ? 267.90692 54.07433 100.41519 1.000 124.06415 343 ALA B CA 1
ATOM 6360 C C . ALA B 1 343 ? 267.66251 52.72942 101.09178 1.000 151.13885 343 ALA B C 1
ATOM 6361 O O . ALA B 1 343 ? 267.62125 52.63875 102.32351 1.000 168.50762 343 ALA B O 1
ATOM 6363 N N . GLN B 1 344 ? 267.51043 51.66657 100.30021 1.000 146.91731 344 GLN B N 1
ATOM 6364 C CA . GLN B 1 344 ? 267.41425 50.31336 100.83349 1.000 125.40346 344 GLN B CA 1
ATOM 6365 C C . GLN B 1 344 ? 268.77604 49.64234 100.98376 1.000 115.56234 344 GLN B C 1
ATOM 6366 O O . GLN B 1 344 ? 268.85074 48.53506 101.52696 1.000 114.48311 344 GLN B O 1
ATOM 6372 N N . LYS B 1 345 ? 269.84902 50.29946 100.53303 1.000 114.44573 345 LYS B N 1
ATOM 6373 C CA . LYS B 1 345 ? 271.21082 49.77507 100.60911 1.000 107.50941 345 LYS B CA 1
ATOM 6374 C C . LYS B 1 345 ? 271.31632 48.40570 99.95472 1.000 100.89697 345 LYS B C 1
ATOM 6375 O O . LYS B 1 345 ? 272.03584 47.53506 100.44060 1.000 99.37728 345 LYS B O 1
ATOM 6381 N N . LYS B 1 346 ? 270.62047 48.21630 98.83624 1.000 97.27978 346 LYS B N 1
ATOM 6382 C CA . LYS B 1 346 ? 270.58492 46.90881 98.19399 1.000 118.37825 346 LYS B CA 1
ATOM 6383 C C . LYS B 1 346 ? 270.33788 47.06931 96.69947 1.000 102.04500 346 LYS B C 1
ATOM 6384 O O . LYS B 1 346 ? 270.17240 48.18079 96.18764 1.000 94.82859 346 LYS B O 1
ATOM 6390 N N . ILE B 1 347 ? 270.30791 45.93163 96.00923 1.000 88.24150 347 ILE B N 1
ATOM 6391 C CA . ILE B 1 347 ? 270.22093 45.87149 94.55482 1.000 80.41036 347 ILE B CA 1
ATOM 6392 C C . ILE B 1 347 ? 268.78134 45.55953 94.17048 1.000 85.11127 347 ILE B C 1
ATOM 6393 O O . ILE B 1 347 ? 268.31575 44.42642 94.32918 1.000 91.33544 347 ILE B O 1
ATOM 6398 N N . LYS B 1 348 ? 268.07602 46.55470 93.65332 1.000 86.18365 348 LYS B N 1
ATOM 6399 C CA . LYS B 1 348 ? 266.71574 46.37906 93.17005 1.000 93.05970 348 LYS B CA 1
ATOM 6400 C C . LYS B 1 348 ? 266.72875 46.11866 91.66942 1.000 82.76450 348 LYS B C 1
ATOM 6401 O O . LYS B 1 348 ? 267.71761 46.37500 90.98013 1.000 85.06943 348 LYS B O 1
ATOM 6407 N N . SER B 1 349 ? 265.61453 45.59867 91.16195 1.000 80.81289 349 SER B N 1
ATOM 6408 C CA . SER B 1 349 ? 265.49023 45.25239 89.74929 1.000 84.20905 349 SER B CA 1
ATOM 6409 C C . SER B 1 349 ? 264.22104 45.88373 89.20744 1.000 74.84667 349 SER B C 1
ATOM 6410 O O . SER B 1 349 ? 263.11781 45.41471 89.50155 1.000 77.57484 349 SER B O 1
ATOM 6413 N N . ARG B 1 350 ? 264.36518 46.95160 88.43456 1.000 74.35682 350 ARG B N 1
ATOM 6414 C CA . ARG B 1 350 ? 263.22230 47.53144 87.74975 1.000 81.91175 350 ARG B CA 1
ATOM 6415 C C . ARG B 1 350 ? 263.04866 46.86500 86.38533 1.000 83.40167 350 ARG B C 1
ATOM 6416 O O . ARG B 1 350 ? 263.98421 46.29029 85.82179 1.000 90.67976 350 ARG B O 1
ATOM 6424 N N . THR B 1 351 ? 261.82523 46.93122 85.86406 1.000 82.79394 351 THR B N 1
ATOM 6425 C CA . THR B 1 351 ? 261.45859 46.26639 84.61796 1.000 81.92705 351 THR B CA 1
ATOM 6426 C C . THR B 1 351 ? 261.35114 47.30331 83.50799 1.000 87.73104 351 THR B C 1
ATOM 6427 O O . THR B 1 351 ? 260.51027 48.20740 83.57495 1.000 108.19140 351 THR B O 1
ATOM 6431 N N . VAL B 1 352 ? 262.20811 47.18059 82.49190 1.000 89.03247 352 VAL B N 1
ATOM 6432 C CA . VAL B 1 352 ? 262.24165 48.15432 81.40680 1.000 95.34011 352 VAL B CA 1
ATOM 6433 C C . VAL B 1 352 ? 261.43915 47.70786 80.18900 1.000 108.33430 352 VAL B C 1
ATOM 6434 O O . VAL B 1 352 ? 261.17329 48.53518 79.30198 1.000 116.71891 352 VAL B O 1
ATOM 6438 N N . GLY B 1 353 ? 260.96974 46.46147 80.15540 1.000 95.09378 353 GLY B N 1
ATOM 6439 C CA . GLY B 1 353 ? 260.26238 45.96425 78.98938 1.000 88.81810 353 GLY B CA 1
ATOM 6440 C C . GLY B 1 353 ? 259.28396 44.86446 79.34371 1.000 89.58566 353 GLY B C 1
ATOM 6441 O O . GLY B 1 353 ? 259.41207 44.19212 80.37275 1.000 86.74583 353 GLY B O 1
ATOM 6442 N N . SER B 1 354 ? 258.28951 44.69606 78.47053 1.000 89.91116 354 SER B N 1
ATOM 6443 C CA . SER B 1 354 ? 257.25377 43.68871 78.64813 1.000 86.95988 354 SER B CA 1
ATOM 6444 C C . SER B 1 354 ? 256.90781 43.06183 77.30664 1.000 82.45472 354 SER B C 1
ATOM 6445 O O . SER B 1 354 ? 256.93629 43.72689 76.26597 1.000 84.25409 354 SER B O 1
ATOM 6448 N N . TYR B 1 355 ? 256.55842 41.77654 77.34965 1.000 76.84237 355 TYR B N 1
ATOM 6449 C CA . TYR B 1 355 ? 256.18890 41.01129 76.16550 1.000 79.50480 355 TYR B CA 1
ATOM 6450 C C . TYR B 1 355 ? 254.99902 40.12303 76.49999 1.000 88.24465 355 TYR B C 1
ATOM 6451 O O . TYR B 1 355 ? 255.02713 39.39043 77.49330 1.000 89.85735 355 TYR B O 1
ATOM 6460 N N . TYR B 1 356 ? 253.95899 40.19080 75.67033 1.000 90.85704 356 TYR B N 1
ATOM 6461 C CA . TYR B 1 356 ? 252.72447 39.44064 75.87236 1.000 73.56078 356 TYR B CA 1
ATOM 6462 C C . TYR B 1 356 ? 252.46249 38.58081 74.64324 1.000 75.15847 356 TYR B C 1
ATOM 6463 O O . TYR B 1 356 ? 252.37074 39.10484 73.52565 1.000 78.30756 356 TYR B O 1
ATOM 6472 N N . GLN B 1 357 ? 252.33817 37.26972 74.85105 1.000 70.05737 357 GLN B N 1
ATOM 6473 C CA . GLN B 1 357 ? 252.00795 36.32084 73.79340 1.000 67.44296 357 GLN B CA 1
ATOM 6474 C C . GLN B 1 357 ? 251.63496 34.99591 74.43590 1.000 62.84780 357 GLN B C 1
ATOM 6475 O O . GLN B 1 357 ? 252.08318 34.68649 75.54154 1.000 60.78799 357 GLN B O 1
ATOM 6481 N N . TYR B 1 358 ? 250.77624 34.24707 73.75936 1.000 63.18756 358 TYR B N 1
ATOM 6482 C CA . TYR B 1 358 ? 250.45906 32.89183 74.18336 1.000 65.17370 358 TYR B CA 1
ATOM 6483 C C . TYR B 1 358 ? 251.74033 32.07569 74.30814 1.000 73.20976 358 TYR B C 1
ATOM 6484 O O . TYR B 1 358 ? 252.50698 31.98544 73.33627 1.000 80.84411 358 TYR B O 1
ATOM 6493 N N . PRO B 1 359 ? 252.00837 31.46545 75.45614 1.000 66.34070 359 PRO B N 1
ATOM 6494 C CA . PRO B 1 359 ? 253.23893 30.67707 75.60430 1.000 58.01594 359 PRO B CA 1
ATOM 6495 C C . PRO B 1 359 ? 253.19049 29.36030 74.84996 1.000 67.00983 359 PRO B C 1
ATOM 6496 O O . PRO B 1 359 ? 253.06804 28.29835 75.46924 1.000 67.17971 359 PRO B O 1
ATOM 6500 N N . LEU B 1 360 ? 253.28732 29.40858 73.52497 1.000 72.54128 360 LEU B N 1
ATOM 6501 C CA . LEU B 1 360 ? 253.12858 28.21171 72.71514 1.000 79.00202 360 LEU B CA 1
ATOM 6502 C C . LEU B 1 360 ? 253.94875 28.35537 71.44694 1.000 66.41157 360 LEU B C 1
ATOM 6503 O O . LEU B 1 360 ? 254.24313 29.46357 70.99453 1.000 63.97124 360 LEU B O 1
ATOM 6508 N N . LYS B 1 361 ? 254.32410 27.20893 70.88284 1.000 71.61143 361 LYS B N 1
ATOM 6509 C CA . LYS B 1 361 ? 254.94575 27.16861 69.56960 1.000 73.58663 361 LYS B CA 1
ATOM 6510 C C . LYS B 1 361 ? 254.78274 25.77180 68.99089 1.000 82.34255 361 LYS B C 1
ATOM 6511 O O . LYS B 1 361 ? 254.76988 24.79275 69.74493 1.000 83.91090 361 LYS B O 1
ATOM 6517 N N . PRO B 1 362 ? 254.64424 25.64680 67.67009 1.000 82.26692 362 PRO B N 1
ATOM 6518 C CA . PRO B 1 362 ? 254.51030 24.31715 67.05493 1.000 87.74844 362 PRO B CA 1
ATOM 6519 C C . PRO B 1 362 ? 255.68882 23.41920 67.40208 1.000 87.27446 362 PRO B C 1
ATOM 6520 O O . PRO B 1 362 ? 256.85124 23.81865 67.30426 1.000 84.37204 362 PRO B O 1
ATOM 6524 N N . ALA B 1 363 ? 255.37798 22.20193 67.83719 1.000 89.29201 363 ALA B N 1
ATOM 6525 C CA . ALA B 1 363 ? 256.36066 21.30456 68.42814 1.000 87.93356 363 ALA B CA 1
ATOM 6526 C C . ALA B 1 363 ? 256.34443 19.96048 67.72619 1.000 89.02244 363 ALA B C 1
ATOM 6527 O O . ALA B 1 363 ? 256.37515 18.89875 68.35075 1.000 95.17084 363 ALA B O 1
ATOM 6529 N N . TRP B 1 364 ? 256.30838 19.99269 66.39563 1.000 90.76692 364 TRP B N 1
ATOM 6530 C CA . TRP B 1 364 ? 256.57902 18.77853 65.64093 1.000 93.32892 364 TRP B CA 1
ATOM 6531 C C . TRP B 1 364 ? 258.07212 18.56406 65.48350 1.000 101.45449 364 TRP B C 1
ATOM 6532 O O . TRP B 1 364 ? 258.52774 17.41914 65.40502 1.000 100.29249 364 TRP B O 1
ATOM 6543 N N . ALA B 1 365 ? 258.84188 19.64658 65.46813 1.000 103.86220 365 ALA B N 1
ATOM 6544 C CA . ALA B 1 365 ? 260.28822 19.55144 65.38921 1.000 108.19840 365 ALA B CA 1
ATOM 6545 C C . ALA B 1 365 ? 260.87950 20.83081 65.95525 1.000 100.87999 365 ALA B C 1
ATOM 6546 O O . ALA B 1 365 ? 260.34318 21.92080 65.73479 1.000 106.04136 365 ALA B O 1
ATOM 6548 N N . ILE B 1 366 ? 261.97924 20.68196 66.69432 1.000 88.83579 366 ILE B N 1
ATOM 6549 C CA . ILE B 1 366 ? 262.70783 21.80787 67.26363 1.000 97.44422 366 ILE B CA 1
ATOM 6550 C C . ILE B 1 366 ? 264.17608 21.43867 67.28817 1.000 86.97282 366 ILE B C 1
ATOM 6551 O O . ILE B 1 366 ? 264.54602 20.26723 67.20434 1.000 96.31420 366 ILE B O 1
ATOM 6556 N N . THR B 1 367 ? 265.02363 22.44949 67.39815 1.000 78.61913 367 THR B N 1
ATOM 6557 C CA . THR B 1 367 ? 266.44940 22.21471 67.31849 1.000 78.40789 367 THR B CA 1
ATOM 6558 C C . THR B 1 367 ? 267.00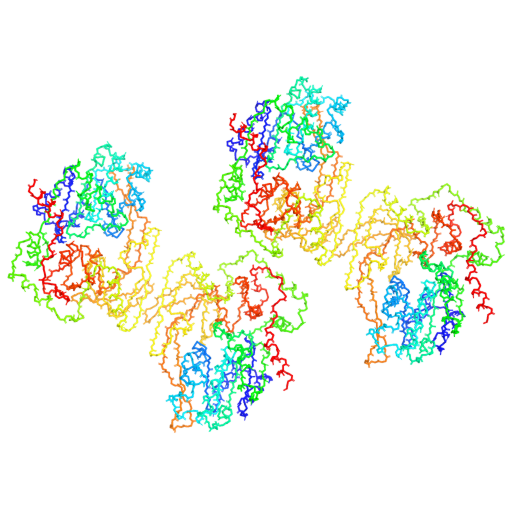913 21.96030 68.70584 1.000 77.06811 367 THR B C 1
ATOM 6559 O O . THR B 1 367 ? 266.48007 22.44537 69.70900 1.000 74.95077 367 THR B O 1
ATOM 6563 N N . ILE B 1 368 ? 268.06282 21.13987 68.74488 1.000 78.64962 368 ILE B N 1
ATOM 6564 C CA . ILE B 1 368 ? 268.73616 20.80529 69.99811 1.000 78.14422 368 ILE B CA 1
ATOM 6565 C C . ILE B 1 368 ? 269.04525 22.05861 70.79710 1.000 74.30043 368 ILE B C 1
ATOM 6566 O O . ILE B 1 368 ? 268.80860 22.11870 72.00918 1.000 73.32601 368 ILE B O 1
ATOM 6571 N N . HIS B 1 369 ? 269.56384 23.08739 70.12511 1.000 73.38887 369 HIS B N 1
ATOM 6572 C CA . HIS B 1 369 ? 269.97005 24.30573 70.81437 1.000 80.31802 369 HIS B CA 1
ATOM 6573 C C . HIS B 1 369 ? 268.77856 24.98111 71.47321 1.000 76.88341 369 HIS B C 1
ATOM 6574 O O . HIS B 1 369 ? 268.89814 25.54112 72.56957 1.000 76.69838 369 HIS B O 1
ATOM 6581 N N . LYS B 1 370 ? 267.61751 24.93809 70.81443 1.000 76.84928 370 LYS B N 1
ATOM 6582 C CA . LYS B 1 370 ? 266.41260 25.51319 71.39584 1.000 73.44638 370 LYS B CA 1
ATOM 6583 C C . LYS B 1 370 ? 265.93813 24.71116 72.59609 1.000 77.87465 370 LYS B C 1
ATOM 6584 O O . LYS B 1 370 ? 265.33981 25.27383 73.52104 1.000 73.81341 370 LYS B O 1
ATOM 6590 N N . SER B 1 371 ? 266.22236 23.40904 72.60665 1.000 67.84162 371 SER B N 1
ATOM 6591 C CA . SER B 1 371 ? 265.73815 22.49404 73.63160 1.000 69.25159 371 SER B CA 1
ATOM 6592 C C . SER B 1 371 ? 266.76565 22.25001 74.73695 1.000 72.88596 371 SER B C 1
ATOM 6593 O O . SER B 1 371 ? 266.76221 21.18357 75.35866 1.000 74.83392 371 SER B O 1
ATOM 6596 N N . GLN B 1 372 ? 267.63192 23.22455 75.00736 1.000 74.41517 372 GLN B N 1
ATOM 6597 C CA . GLN B 1 372 ? 268.64922 23.07390 76.04356 1.000 73.58519 372 GLN B CA 1
ATOM 6598 C C . GLN B 1 372 ? 268.01240 22.99732 77.42402 1.000 58.97444 372 GLN B C 1
ATOM 6599 O O . GLN B 1 372 ? 267.27034 23.89703 77.83015 1.000 49.45497 372 GLN B O 1
ATOM 6605 N N . GLY B 1 373 ? 268.33088 21.93404 78.15155 1.000 68.76989 373 GLY B N 1
ATOM 6606 C CA . GLY B 1 373 ? 267.78151 21.72162 79.47500 1.000 81.22713 373 GLY B CA 1
ATOM 6607 C C . GLY B 1 373 ? 266.37381 21.17564 79.48028 1.000 76.64779 373 GLY B C 1
ATOM 6608 O O . GLY B 1 373 ? 265.54850 21.60965 80.29235 1.000 73.94060 373 GLY B O 1
ATOM 6609 N N . LEU B 1 374 ? 266.08166 20.20308 78.62199 1.000 74.21349 374 LEU B N 1
ATOM 6610 C CA . LEU B 1 374 ? 264.74852 19.62589 78.54025 1.000 70.47020 374 LEU B CA 1
ATOM 6611 C C . LEU B 1 374 ? 264.84948 18.14040 78.22543 1.000 79.91464 374 LEU B C 1
ATOM 6612 O O . LEU B 1 374 ? 265.78438 17.68954 77.55422 1.000 90.44409 374 LEU B O 1
ATOM 6617 N N . THR B 1 375 ? 263.87710 17.38095 78.72627 1.000 66.26392 375 THR B N 1
ATOM 6618 C CA . THR B 1 375 ? 263.77078 15.95318 78.46689 1.000 63.13305 375 THR B CA 1
ATOM 6619 C C . THR B 1 375 ? 262.36124 15.63317 77.98999 1.000 73.94515 375 THR B C 1
ATOM 6620 O O . THR B 1 375 ? 261.38053 16.02114 78.63052 1.000 85.29486 375 THR B O 1
ATOM 6624 N N . PHE B 1 376 ? 262.26694 14.92270 76.87186 1.000 67.31998 376 PHE B N 1
ATOM 6625 C CA . PHE B 1 376 ? 260.99918 14.59271 76.23818 1.000 73.26615 376 PHE B CA 1
ATOM 6626 C C . PHE B 1 376 ? 260.84722 13.08081 76.19960 1.000 82.94190 376 PHE B C 1
ATOM 6627 O O . PHE B 1 376 ? 261.82438 12.35681 75.98755 1.000 88.37758 376 PHE B O 1
ATOM 6635 N N . ASP B 1 377 ? 259.62208 12.60438 76.43314 1.000 82.60060 377 ASP B N 1
ATOM 6636 C CA . ASP B 1 377 ? 259.40133 11.16342 76.51059 1.000 92.20557 377 ASP B CA 1
ATOM 6637 C C . ASP B 1 377 ? 259.57802 10.49669 75.15452 1.000 88.93743 377 ASP B C 1
ATOM 6638 O O . ASP B 1 377 ? 260.12372 9.39028 75.06793 1.000 91.91843 377 ASP B O 1
ATOM 6643 N N . LYS B 1 378 ? 259.12098 11.14441 74.08784 1.000 79.70704 378 LYS B N 1
ATOM 6644 C CA . LYS B 1 378 ? 259.17665 10.57976 72.74438 1.000 90.71342 378 LYS B CA 1
ATOM 6645 C C . LYS B 1 378 ? 259.94598 11.53528 71.84124 1.000 87.98781 378 LYS B C 1
ATOM 6646 O O . LYS B 1 378 ? 259.46613 12.63563 71.54334 1.000 90.09420 378 LYS B O 1
ATOM 6652 N N . VAL B 1 379 ? 261.13905 11.11660 71.41912 1.000 86.86715 379 VAL B N 1
ATOM 6653 C CA . VAL B 1 379 ? 262.03592 11.92258 70.60068 1.000 91.97394 379 VAL B CA 1
ATOM 6654 C C . VAL B 1 379 ? 262.39029 11.14386 69.34435 1.000 89.44272 379 VAL B C 1
ATOM 6655 O O . VAL B 1 379 ? 262.56820 9.92220 69.39324 1.000 94.17998 379 VAL B O 1
ATOM 6659 N N . ILE B 1 380 ? 262.50318 11.85535 68.22624 1.000 88.23501 380 ILE B N 1
ATOM 6660 C CA . ILE B 1 380 ? 262.88982 11.27542 66.94721 1.000 91.57817 380 ILE B CA 1
ATOM 6661 C C . ILE B 1 380 ? 264.22653 11.88008 66.57131 1.000 92.26803 380 ILE B C 1
ATOM 6662 O O . ILE B 1 380 ? 264.29524 13.05896 66.20324 1.000 96.94594 380 ILE B O 1
ATOM 6667 N N . ILE B 1 381 ? 265.28810 11.09166 66.67267 1.000 96.54760 381 ILE B N 1
ATOM 6668 C CA . ILE B 1 381 ? 266.61463 11.56831 66.31934 1.000 101.36185 381 ILE B CA 1
ATOM 6669 C C . ILE B 1 381 ? 266.88341 11.16150 64.88032 1.000 103.31104 381 ILE B C 1
ATOM 6670 O O . ILE B 1 381 ? 266.97417 9.97282 64.56101 1.000 100.35436 381 ILE B O 1
ATOM 6675 N N . ASP B 1 382 ? 267.04905 12.16586 64.03473 1.000 130.78493 382 ASP B N 1
ATOM 6676 C CA . ASP B 1 382 ? 267.34891 12.05993 62.61558 1.000 138.49863 382 ASP B CA 1
ATOM 6677 C C . ASP B 1 382 ? 268.85075 11.86518 62.47036 1.000 128.39644 382 ASP B C 1
ATOM 6678 O O . ASP B 1 382 ? 269.55789 11.55308 63.43089 1.000 132.10833 382 ASP B O 1
ATOM 6683 N N . ILE B 1 383 ? 269.34863 11.94551 61.24414 1.000 119.88735 383 ILE B N 1
ATOM 6684 C CA . ILE B 1 383 ? 270.77019 11.74314 61.03480 1.000 126.00866 383 ILE B CA 1
ATOM 6685 C C . ILE B 1 383 ? 271.52125 13.06262 61.02977 1.000 138.86544 383 ILE B C 1
ATOM 6686 O O . ILE B 1 383 ? 272.76202 13.05035 60.97888 1.000 138.25956 383 ILE B O 1
ATOM 6691 N N . GLY B 1 384 ? 270.81035 14.20183 61.06727 1.000 148.18083 384 GLY B N 1
ATOM 6692 C CA . GLY B 1 384 ? 271.44568 15.49459 61.27261 1.000 148.56045 384 GLY B CA 1
ATOM 6693 C C . GLY B 1 384 ? 271.21753 16.48501 60.14685 1.000 145.73450 384 GLY B C 1
ATOM 6694 O O . GLY B 1 384 ? 272.03487 17.39799 59.98510 1.000 135.45109 384 GLY B O 1
ATOM 6695 N N . ARG B 1 385 ? 270.15711 16.34502 59.34906 1.000 140.32451 385 ARG B N 1
ATOM 6696 C CA . ARG B 1 385 ? 270.25867 15.26590 58.39237 1.000 148.93240 385 ARG B CA 1
ATOM 6697 C C . ARG B 1 385 ? 271.64877 15.33150 57.80790 1.000 151.28640 385 ARG B C 1
ATOM 6698 O O . ARG B 1 385 ? 272.04967 16.33082 57.20225 1.000 161.90063 385 ARG B O 1
ATOM 6706 N N . GLY B 1 386 ? 272.36596 14.22358 57.97560 1.000 135.05744 386 GLY B N 1
ATOM 6707 C CA . GLY B 1 386 ? 273.76932 14.17979 57.64097 1.000 138.01914 386 GLY B CA 1
ATOM 6708 C C . GLY B 1 386 ? 274.60741 14.33416 58.90939 1.000 141.60062 386 GLY B C 1
ATOM 6709 O O . GLY B 1 386 ? 274.65457 15.47064 59.38957 1.000 141.18511 386 GLY B O 1
ATOM 6710 N N . THR B 1 387 ? 275.24545 13.31078 59.49055 1.000 138.27754 387 THR B N 1
ATOM 6711 C CA . THR B 1 387 ? 276.61079 13.46387 60.03146 1.000 134.95862 387 THR B CA 1
ATOM 6712 C C . THR B 1 387 ? 276.78848 14.64081 61.01845 1.000 145.44195 387 THR B C 1
ATOM 6713 O O . THR B 1 387 ? 277.56884 15.55265 60.74481 1.000 157.78957 387 THR B O 1
ATOM 6717 N N . PHE B 1 388 ? 276.08211 14.65107 62.16868 1.000 136.10992 388 PHE B N 1
ATOM 6718 C CA . PHE B 1 388 ? 275.61405 15.92641 62.72958 1.000 112.83975 388 PHE B CA 1
ATOM 6719 C C . PHE B 1 388 ? 276.75797 16.88234 63.06195 1.000 123.83451 388 PHE B C 1
ATOM 6720 O O . PHE B 1 388 ? 276.85164 17.97756 62.49661 1.000 128.23590 388 PHE B O 1
ATOM 6728 N N . SER B 1 389 ? 277.64121 16.47627 63.97753 1.000 132.91475 389 SER B N 1
ATOM 6729 C CA . SER B 1 389 ? 278.81403 17.23783 64.40599 1.000 138.43290 389 SER B CA 1
ATOM 6730 C C . SER B 1 389 ? 279.81339 16.25032 64.98778 1.000 131.85634 389 SER B C 1
ATOM 6731 O O . SER B 1 389 ? 279.49629 15.08183 65.21227 1.000 113.97028 389 SER B O 1
ATOM 6734 N N . HIS B 1 390 ? 281.02215 16.73573 65.26753 1.000 145.82108 390 HIS B N 1
ATOM 6735 C CA . HIS B 1 390 ? 281.78800 15.95207 66.22457 1.000 140.57623 390 HIS B CA 1
ATOM 6736 C C . HIS B 1 390 ? 281.18045 16.22661 67.59696 1.000 143.17625 390 HIS B C 1
ATOM 6737 O O . HIS B 1 390 ? 281.50508 17.22297 68.25571 1.000 138.87310 390 HIS B O 1
ATOM 6744 N N . GLY B 1 391 ? 280.26387 15.36517 68.01674 1.000 136.96926 391 GLY B N 1
ATOM 6745 C CA . GLY B 1 391 ? 279.77390 15.30366 69.37175 1.000 118.57678 391 GLY B CA 1
ATOM 6746 C C . GLY B 1 391 ? 278.37006 15.84423 69.54999 1.000 103.03852 391 GLY B C 1
ATOM 6747 O O . GLY B 1 391 ? 278.00544 16.20219 70.67737 1.000 96.10223 391 GLY B O 1
ATOM 6748 N N . GLN B 1 392 ? 277.57984 15.92257 68.48515 1.000 107.22032 392 GLN B N 1
ATOM 6749 C CA . GLN B 1 392 ? 276.19116 16.33514 68.60451 1.000 112.57887 392 GLN B CA 1
ATOM 6750 C C . GLN B 1 392 ? 275.29698 15.19074 69.04964 1.000 99.07932 392 GLN B C 1
ATOM 6751 O O . GLN B 1 392 ? 274.16725 15.42764 69.48995 1.000 95.25675 392 GLN B O 1
ATOM 6757 N N . LEU B 1 393 ? 275.77967 13.95807 68.93652 1.000 91.21313 393 LEU B N 1
ATOM 6758 C CA . LEU B 1 393 ? 274.94108 12.81039 69.23490 1.000 91.17981 393 LEU B CA 1
ATOM 6759 C C . LEU B 1 393 ? 274.71902 12.68293 70.73201 1.000 88.62625 393 LEU B C 1
ATOM 6760 O O . LEU B 1 393 ? 273.61415 12.34978 71.17380 1.000 87.03190 393 LEU B O 1
ATOM 6765 N N . TYR B 1 394 ? 275.75076 12.95101 71.53042 1.000 88.29833 394 TYR B N 1
ATOM 6766 C CA . TYR B 1 394 ? 275.59738 12.83614 72.97624 1.000 93.34825 394 TYR B CA 1
ATOM 6767 C C . TYR B 1 394 ? 274.60158 13.85466 73.51160 1.000 83.14787 394 TYR B C 1
ATOM 6768 O O . TYR B 1 394 ? 273.82442 13.55055 74.42440 1.000 81.20873 394 TYR B O 1
ATOM 6777 N N . VAL B 1 395 ? 274.62235 15.07225 72.97535 1.000 84.18703 395 VAL B N 1
ATOM 6778 C CA . VAL B 1 395 ? 273.65411 16.06837 73.41032 1.000 82.05984 395 VAL B CA 1
ATOM 6779 C C . VAL B 1 395 ? 272.24509 15.67204 72.98952 1.000 80.33795 395 VAL B C 1
ATOM 6780 O O . VAL B 1 395 ? 271.29240 15.79139 73.76904 1.000 77.17088 395 VAL B O 1
ATOM 6784 N N . ALA B 1 396 ? 272.08793 15.19348 71.75425 1.000 82.70099 396 ALA B N 1
ATOM 6785 C CA . ALA B 1 396 ? 270.77018 14.77113 71.29688 1.000 82.73884 396 ALA B CA 1
ATOM 6786 C C . ALA B 1 396 ? 270.23009 13.63230 72.14674 1.000 80.85783 396 ALA B C 1
ATOM 6787 O O . ALA B 1 396 ? 269.03693 13.59266 72.46689 1.000 79.02722 396 ALA B O 1
ATOM 6789 N N . LEU B 1 397 ? 271.09812 12.70039 72.53271 1.000 83.74485 397 LEU B N 1
ATOM 6790 C CA . LEU B 1 397 ? 270.66343 11.61712 73.40157 1.000 79.77984 397 LEU B CA 1
ATOM 6791 C C . LEU B 1 397 ? 270.34282 12.13753 74.79390 1.000 76.15041 397 LEU B C 1
ATOM 6792 O O . LEU B 1 397 ? 269.42053 11.64386 75.45156 1.000 84.94222 397 LEU B O 1
ATOM 6797 N N . SER B 1 398 ? 271.08990 13.13742 75.26173 1.000 73.64241 398 SER B N 1
ATOM 6798 C CA . SER B 1 398 ? 270.81043 13.68397 76.57984 1.000 69.05176 398 SER B CA 1
ATOM 6799 C C . SER B 1 398 ? 269.51623 14.48480 76.60513 1.000 67.43115 398 SER B C 1
ATOM 6800 O O . SER B 1 398 ? 269.08223 14.89905 77.68500 1.000 70.05138 398 SER B O 1
ATOM 6803 N N . ARG B 1 399 ? 268.89351 14.71164 75.44897 1.000 69.76055 399 ARG B N 1
ATOM 6804 C CA . ARG B 1 399 ? 267.58516 15.34519 75.41060 1.000 68.34464 399 ARG B CA 1
ATOM 6805 C C . ARG B 1 399 ? 266.45353 14.38887 75.74074 1.000 76.75319 399 ARG B C 1
ATOM 6806 O O . ARG B 1 399 ? 265.33198 14.84564 75.98066 1.000 81.80472 399 ARG B O 1
ATOM 6814 N N . CYS B 1 400 ? 266.71429 13.08877 75.75836 1.000 80.87921 400 CYS B N 1
ATOM 6815 C CA . CYS B 1 400 ? 265.67145 12.08558 75.90721 1.000 74.76781 400 CYS B CA 1
ATOM 6816 C C . CYS B 1 400 ? 265.42262 11.77838 77.37731 1.000 77.75649 400 CYS B C 1
ATOM 6817 O O . CYS B 1 400 ? 266.21447 12.13592 78.25150 1.000 92.50560 400 CYS B O 1
ATOM 6820 N N . ARG B 1 401 ? 264.29642 11.11920 77.64638 1.000 74.37278 401 ARG B N 1
ATOM 6821 C CA . ARG B 1 401 ? 263.98399 10.65662 78.99588 1.000 78.66176 401 ARG B CA 1
ATOM 6822 C C . ARG B 1 401 ? 264.26144 9.16997 79.19962 1.000 98.19882 401 ARG B C 1
ATOM 6823 O O . ARG B 1 401 ? 264.96366 8.79812 80.14446 1.000 92.62563 401 ARG B O 1
ATOM 6831 N N . SER B 1 402 ? 263.71765 8.30613 78.34268 1.000 111.48598 402 SER B N 1
ATOM 6832 C CA . SER B 1 402 ? 263.90647 6.86919 78.47395 1.000 85.80978 402 SER B CA 1
ATOM 6833 C C . SER B 1 402 ? 264.23146 6.25991 77.11837 1.000 90.72132 402 SER B C 1
ATOM 6834 O O . SER B 1 402 ? 263.98673 6.85865 76.06975 1.000 102.40264 402 SER B O 1
ATOM 6837 N N . LEU B 1 403 ? 264.76699 5.03932 77.15306 1.000 96.28129 403 LEU B N 1
ATOM 6838 C CA . LEU B 1 403 ? 265.08173 4.32941 75.91797 1.000 113.43011 403 LEU B CA 1
ATOM 6839 C C . LEU B 1 403 ? 263.83057 3.78803 75.24072 1.000 120.64629 403 LEU B C 1
ATOM 6840 O O . LEU B 1 403 ? 263.77913 3.71029 74.00684 1.000 121.54904 403 LEU B O 1
ATOM 6845 N N . GLU B 1 404 ? 262.82284 3.39999 76.01979 1.000 125.51353 404 GLU B N 1
ATOM 6846 C CA . GLU B 1 404 ? 261.57767 2.93943 75.42408 1.000 124.35733 404 GLU B CA 1
ATOM 6847 C C . GLU B 1 404 ? 260.76101 4.07658 74.82537 1.000 132.92172 404 GLU B C 1
ATOM 6848 O O . GLU B 1 404 ? 259.67008 3.81366 74.30629 1.000 130.14453 404 GLU B O 1
ATOM 6854 N N . GLY B 1 405 ? 261.25139 5.31907 74.88285 1.000 122.96644 405 GLY B N 1
ATOM 6855 C CA . GLY B 1 405 ? 260.63416 6.41378 74.15686 1.000 110.02946 405 GLY B CA 1
ATOM 6856 C C . GLY B 1 405 ? 261.48953 7.07278 73.08594 1.000 104.38605 405 GLY B C 1
ATOM 6857 O O . GLY B 1 405 ? 260.97605 7.87012 72.29400 1.000 98.81679 405 GLY B O 1
ATOM 6858 N N . LEU B 1 406 ? 262.78879 6.76117 73.04841 1.000 107.96925 406 LEU B N 1
ATOM 6859 C CA . LEU B 1 406 ? 263.70165 7.32117 72.05098 1.000 113.71433 406 LEU B CA 1
ATOM 6860 C C . LEU B 1 406 ? 263.59279 6.56874 70.73235 1.000 129.76290 406 LEU B C 1
ATOM 6861 O O . LEU B 1 406 ? 263.92673 5.38406 70.68226 1.000 133.86203 406 LEU B O 1
ATOM 6866 N N . VAL B 1 407 ? 263.32317 7.26794 69.63486 1.000 126.59641 407 VAL B N 1
ATOM 6867 C CA . VAL B 1 407 ? 263.25934 6.63276 68.31900 1.000 116.10391 407 VAL B CA 1
ATOM 6868 C C . VAL B 1 407 ? 264.32852 7.26925 67.45095 1.000 112.88480 407 VAL B C 1
ATOM 6869 O O . VAL B 1 407 ? 264.28534 8.47860 67.19570 1.000 106.91224 407 VAL B O 1
ATOM 6873 N N . LEU B 1 408 ? 265.27460 6.46191 66.98473 1.000 116.34471 408 LEU B N 1
ATOM 6874 C CA . LEU B 1 408 ? 266.38481 6.97029 66.19326 1.000 117.69379 408 LEU B CA 1
ATOM 6875 C C . LEU B 1 408 ? 266.09692 6.68653 64.72270 1.000 134.23023 408 LEU B C 1
ATOM 6876 O O . LEU B 1 408 ? 265.95145 5.52281 64.32705 1.000 117.34642 408 LEU B O 1
ATOM 6881 N N . LYS B 1 409 ? 266.00346 7.76649 63.93127 1.000 139.28797 409 LYS B N 1
ATOM 6882 C CA . LYS B 1 409 ? 265.63784 7.68618 62.51625 1.000 131.99401 409 LYS B CA 1
ATOM 6883 C C . LYS B 1 409 ? 266.37238 6.58242 61.76888 1.000 134.11541 409 LYS B C 1
ATOM 6884 O O . LYS B 1 409 ? 265.77085 5.88131 60.94738 1.000 135.58079 409 LYS B O 1
ATOM 6890 N N . LYS B 1 410 ? 267.66948 6.40289 62.03371 1.000 143.59772 410 LYS B N 1
ATOM 6891 C CA . LYS B 1 410 ? 268.39741 5.43814 61.22952 1.000 127.70319 410 LYS B CA 1
ATOM 6892 C C . LYS B 1 410 ? 269.44959 4.71283 62.05547 1.000 127.89494 410 LYS B C 1
ATOM 6893 O O . LYS B 1 410 ? 270.14162 5.32562 62.88083 1.000 123.04715 410 LYS B O 1
ATOM 6899 N N . PRO B 1 411 ? 269.60247 3.42138 61.81850 1.000 144.93474 411 PRO B N 1
ATOM 6900 C CA . PRO B 1 411 ? 270.61018 2.62468 62.52645 1.000 154.55011 411 PRO B CA 1
ATOM 6901 C C . PRO B 1 411 ? 272.06179 2.84019 62.12787 1.000 163.98091 411 PRO B C 1
ATOM 6902 O O . PRO B 1 411 ? 272.68347 1.82831 61.78114 1.000 177.72986 411 PRO B O 1
ATOM 6906 N N . ILE B 1 412 ? 272.66512 4.03199 62.13420 1.000 165.37332 412 ILE B N 1
ATOM 6907 C CA . ILE B 1 412 ? 274.02859 3.95039 61.62039 1.000 184.95832 412 ILE B CA 1
ATOM 6908 C C . ILE B 1 412 ? 275.04931 3.98865 62.75034 1.000 195.06842 412 ILE B C 1
ATOM 6909 O O . ILE B 1 412 ? 275.80492 3.02709 62.91767 1.000 201.17372 412 ILE B O 1
ATOM 6914 N N . SER B 1 413 ? 275.07926 5.05329 63.55350 1.000 184.13856 413 SER B N 1
ATOM 6915 C CA . SER B 1 413 ? 275.19512 4.99001 65.00796 1.000 171.04174 413 SER B CA 1
ATOM 6916 C C . SER B 1 413 ? 276.51100 4.39787 65.52176 1.000 169.24962 413 SER B C 1
ATOM 6917 O O . SER B 1 413 ? 276.66244 4.24395 66.73861 1.000 161.30177 413 SER B O 1
ATOM 6920 N N . GLU B 1 414 ? 277.47129 4.07988 64.63939 1.000 175.55708 414 GLU B N 1
ATOM 6921 C CA . GLU B 1 414 ? 278.25782 2.86595 64.88090 1.000 162.38995 414 GLU B CA 1
ATOM 6922 C C . GLU B 1 414 ? 279.02891 2.92874 66.19528 1.000 140.30222 414 GLU B C 1
ATOM 6923 O O . GLU B 1 414 ? 278.79842 2.11184 67.09371 1.000 131.13306 414 GLU B O 1
ATOM 6929 N N . LYS B 1 415 ? 279.94633 3.88952 66.33794 1.000 132.98553 415 LYS B N 1
ATOM 6930 C CA . LYS B 1 415 ? 280.20430 4.55290 67.61497 1.000 133.84223 415 LYS B CA 1
ATOM 6931 C C . LYS B 1 415 ? 280.61417 5.99350 67.31177 1.000 117.30957 415 LYS B C 1
ATOM 6932 O O . LYS B 1 415 ? 281.78607 6.23793 67.01499 1.000 119.53713 415 LYS B O 1
ATOM 6938 N N . TYR B 1 416 ? 279.67856 6.94004 67.37966 1.000 112.35409 416 TYR B N 1
ATOM 6939 C CA . TYR B 1 416 ? 280.11947 8.32790 67.46972 1.000 112.94624 416 TYR B CA 1
ATOM 6940 C C . TYR B 1 416 ? 279.30697 9.12213 68.48863 1.000 123.61889 416 TYR B C 1
ATOM 6941 O O . TYR B 1 416 ? 279.31879 10.35955 68.45473 1.000 123.22826 416 TYR B O 1
ATOM 6950 N N . ILE B 1 417 ? 278.59303 8.43149 69.37709 1.000 118.40772 417 ILE B N 1
ATOM 6951 C CA . ILE B 1 417 ? 277.89314 9.07064 70.48935 1.000 118.33078 417 ILE B CA 1
ATOM 6952 C C . ILE B 1 417 ? 278.84470 9.83908 71.39851 1.000 104.70605 417 ILE B C 1
ATOM 6953 O O . ILE B 1 417 ? 278.43626 10.79766 72.06193 1.000 94.12510 417 ILE B O 1
ATOM 6958 N N . TRP B 1 418 ? 280.10818 9.42464 71.45180 1.000 105.97328 418 TRP B N 1
ATOM 6959 C CA . TRP B 1 418 ? 281.04363 9.80377 72.50483 1.000 96.11827 418 TRP B CA 1
ATOM 6960 C C . TRP B 1 418 ? 280.96799 11.27740 72.86486 1.000 92.90352 418 TRP B C 1
ATOM 6961 O O . TRP B 1 418 ? 280.90286 12.14303 71.99204 1.000 93.08990 418 TRP B O 1
ATOM 6972 N N . LEU B 1 419 ? 280.95908 11.53688 74.16937 1.000 90.62974 419 LEU B N 1
ATOM 6973 C CA . LEU B 1 419 ? 281.02606 12.88508 74.71406 1.000 89.03198 419 LEU B CA 1
ATOM 6974 C C . LEU B 1 419 ? 282.21677 13.64825 74.14593 1.000 94.68819 419 LEU B C 1
ATOM 6975 O O . LEU B 1 419 ? 283.25944 13.07016 73.82745 1.000 107.58895 419 LEU B O 1
ATOM 6980 N N . ASP B 1 420 ? 282.05280 14.96429 74.03326 1.000 92.02578 420 ASP B N 1
ATOM 6981 C CA . ASP B 1 420 ? 283.00296 15.84304 73.35269 1.000 90.47462 420 ASP B CA 1
ATOM 6982 C C . ASP B 1 420 ? 284.18995 16.05693 74.26925 1.000 90.45879 420 ASP B C 1
ATOM 6983 O O . ASP B 1 420 ? 284.21498 16.97496 75.09029 1.000 88.89829 420 ASP B O 1
ATOM 6988 N N . LYS B 1 421 ? 285.20127 15.20237 74.13569 1.000 92.44538 421 LYS B N 1
ATOM 6989 C CA . LYS B 1 421 ? 286.28467 15.21620 75.10852 1.000 99.58343 421 LYS B CA 1
ATOM 6990 C C . LYS B 1 421 ? 287.23610 16.37223 74.80446 1.000 99.32964 421 LYS B C 1
ATOM 6991 O O . LYS B 1 421 ? 288.40950 16.21045 74.47308 1.000 112.29860 421 LYS B O 1
ATOM 6997 N N . ARG B 1 422 ? 286.67302 17.57179 74.85714 1.000 90.84101 422 ARG B N 1
ATOM 6998 C CA . ARG B 1 422 ? 287.24627 18.64946 75.63977 1.000 100.51222 422 ARG B CA 1
ATOM 6999 C C . ARG B 1 422 ? 286.60265 18.73325 77.01592 1.000 105.85799 422 ARG B C 1
ATOM 7000 O O . ARG B 1 422 ? 287.29539 18.93098 78.02073 1.000 107.89415 422 ARG B O 1
ATOM 7008 N N . VAL B 1 423 ? 285.27132 18.60450 77.05457 1.000 108.72511 423 VAL B N 1
ATOM 7009 C CA . VAL B 1 423 ? 284.52968 18.54023 78.31134 1.000 105.58094 423 VAL B CA 1
ATOM 7010 C C . VAL B 1 423 ? 285.04467 17.42541 79.20932 1.000 100.87266 423 VAL B C 1
ATOM 7011 O O . VAL B 1 423 ? 285.20981 17.60898 80.42238 1.000 98.74654 423 VAL B O 1
ATOM 7015 N N . VAL B 1 424 ? 285.30505 16.25220 78.62684 1.000 88.22653 424 VAL B N 1
ATOM 7016 C CA . VAL B 1 424 ? 285.71622 15.10089 79.42292 1.000 86.61406 424 VAL B CA 1
ATOM 7017 C C . VAL B 1 424 ? 287.01797 15.38689 80.14603 1.000 88.03534 424 VAL B C 1
ATOM 7018 O O . VAL B 1 424 ? 287.19126 15.02820 81.31678 1.000 92.07605 424 VAL B O 1
ATOM 7022 N N . SER B 1 425 ? 287.95225 16.04080 79.45858 1.000 89.91257 425 SER B N 1
ATOM 7023 C CA . SER B 1 425 ? 289.21385 16.41235 80.08281 1.000 96.48831 425 SER B CA 1
ATOM 7024 C C . SER B 1 425 ? 288.97270 17.34403 81.26314 1.000 103.30238 425 SER B C 1
ATOM 7025 O O . SER B 1 425 ? 289.46848 17.10581 82.37002 1.000 104.40513 425 SER B O 1
ATOM 7028 N N . PHE B 1 426 ? 288.20005 18.40998 81.03973 1.000 98.53424 426 PHE B N 1
ATOM 7029 C CA . PHE B 1 426 ? 287.90452 19.36011 82.10560 1.000 88.76504 426 PHE B CA 1
ATOM 7030 C C . PHE B 1 426 ? 287.21608 18.67924 83.27971 1.000 88.56462 426 PHE B C 1
ATOM 7031 O O . PHE B 1 426 ? 287.52138 18.96704 84.44235 1.000 87.62092 426 PHE B O 1
ATOM 7039 N N . LEU B 1 427 ? 286.28680 17.76934 82.99668 1.000 89.42591 427 LEU B N 1
ATOM 7040 C CA . LEU B 1 427 ? 285.54652 17.13301 84.07738 1.000 93.11103 427 LEU B CA 1
ATOM 7041 C C . LEU B 1 427 ? 286.42922 16.17517 84.86545 1.000 101.59060 427 LEU B C 1
ATOM 7042 O O . LEU B 1 427 ? 286.33685 16.11038 86.09627 1.000 116.48479 427 LEU B O 1
ATOM 7047 N N . THR B 1 428 ? 287.30461 15.43603 84.18405 1.000 89.96053 428 THR B N 1
ATOM 7048 C CA . THR B 1 428 ? 288.19347 14.53659 84.90477 1.000 90.82825 428 THR B CA 1
ATOM 7049 C C . THR B 1 428 ? 289.28510 15.29186 85.64784 1.000 96.67684 428 THR B C 1
ATOM 7050 O O . THR B 1 428 ? 289.89156 14.73402 86.56757 1.000 109.94731 428 THR B O 1
ATOM 7054 N N . LYS B 1 429 ? 289.55178 16.54293 85.27040 1.000 86.69476 429 LYS B N 1
ATOM 7055 C CA . LYS B 1 429 ? 290.48423 17.36143 86.03483 1.000 86.97971 429 LYS B CA 1
ATOM 7056 C C . LYS B 1 429 ? 289.85883 17.85003 87.33215 1.000 84.73435 429 LYS B C 1
ATOM 7057 O O . LYS B 1 429 ? 290.47445 17.76594 88.39791 1.000 87.37113 429 LYS B O 1
ATOM 7063 N N . TYR B 1 430 ? 288.63531 18.36759 87.26089 1.000 94.22043 430 TYR B N 1
ATOM 7064 C CA . TYR B 1 430 ? 288.02393 18.97343 88.43764 1.000 107.20315 430 TYR B CA 1
ATOM 7065 C C . TYR B 1 430 ? 287.41826 17.94505 89.38089 1.000 108.54364 430 TYR B C 1
ATOM 7066 O O . TYR B 1 430 ? 287.38872 18.17005 90.59573 1.000 112.58475 430 TYR B O 1
ATOM 7075 N N . GLN B 1 431 ? 286.93007 16.82059 88.85424 1.000 102.56925 431 GLN B N 1
ATOM 7076 C CA . GLN B 1 431 ? 286.37620 15.79290 89.72739 1.000 108.46475 431 GLN B CA 1
ATOM 7077 C C . GLN B 1 431 ? 287.45885 15.12953 90.55913 1.000 121.08608 431 GLN B C 1
ATOM 7078 O O . GLN B 1 431 ? 287.18276 14.63697 91.65947 1.000 130.64680 431 GLN B O 1
ATOM 7084 N N . TYR B 1 432 ? 288.69139 15.11538 90.05573 1.000 118.80149 432 TYR B N 1
ATOM 7085 C CA . TYR B 1 432 ? 289.82544 14.53019 90.75371 1.000 123.40749 432 TYR B CA 1
ATOM 7086 C C . TYR B 1 432 ? 290.79502 15.59513 91.25638 1.000 126.85355 432 TYR B C 1
ATOM 7087 O O . TYR B 1 432 ? 292.00498 15.36285 91.30594 1.000 120.89272 432 TYR B O 1
ATOM 7096 N N . LYS B 1 433 ? 290.27500 16.76434 91.63157 1.000 124.27297 433 LYS B N 1
ATOM 7097 C CA . LYS B 1 433 ? 291.07498 17.81346 92.26117 1.000 116.62135 433 LYS B CA 1
ATOM 7098 C C . LYS B 1 433 ? 290.57782 18.10900 93.66814 1.000 130.17836 433 LYS B C 1
ATOM 7099 O O . LYS B 1 433 ? 289.94615 19.13757 93.89728 1.000 126.18249 433 LYS B O 1
ATOM 7105 N N . MET C 1 1 ? 204.66447 -25.61197 68.81305 1.000 104.88027 1 MET C N 1
ATOM 7106 C CA . MET C 1 1 ? 205.46220 -24.84992 67.86120 1.000 122.61970 1 MET C CA 1
ATOM 7107 C C . MET C 1 1 ? 205.34598 -23.36537 68.17615 1.000 118.36609 1 MET C C 1
ATOM 7108 O O . MET C 1 1 ? 204.56777 -22.99892 69.06346 1.000 96.04218 1 MET C O 1
ATOM 7113 N N . ILE C 1 2 ? 206.06256 -22.48965 67.47797 1.000 132.96347 2 ILE C N 1
ATOM 7114 C CA . ILE C 1 2 ? 205.97536 -21.08311 67.82408 1.000 132.95931 2 ILE C CA 1
ATOM 7115 C C . ILE C 1 2 ? 205.78074 -20.25626 66.54953 1.000 131.36250 2 ILE C C 1
ATOM 7116 O O . ILE C 1 2 ? 205.96850 -20.73752 65.43341 1.000 120.50206 2 ILE C O 1
ATOM 7121 N N . GLN C 1 3 ? 205.34621 -18.99497 66.73923 1.000 136.53078 3 GLN C N 1
ATOM 7122 C CA . GLN C 1 3 ? 205.26561 -17.95544 65.70848 1.000 112.97407 3 GLN C CA 1
ATOM 7123 C C . GLN C 1 3 ? 205.79573 -16.59108 66.19494 1.000 105.97975 3 GLN C C 1
ATOM 7124 O O . GLN C 1 3 ? 205.27688 -15.54525 65.81740 1.000 106.48319 3 GLN C O 1
ATOM 7130 N N . THR C 1 4 ? 206.89852 -16.46362 66.90087 1.000 107.80371 4 THR C N 1
ATOM 7131 C CA . THR C 1 4 ? 206.94730 -15.18409 67.61646 1.000 113.63292 4 THR C CA 1
ATOM 7132 C C . THR C 1 4 ? 207.89316 -14.23195 66.92893 1.000 106.95632 4 THR C C 1
ATOM 7133 O O . THR C 1 4 ? 208.61937 -13.43744 67.52982 1.000 107.14425 4 THR C O 1
ATOM 7137 N N . VAL C 1 5 ? 207.86294 -14.36494 65.60819 1.000 94.47743 5 VAL C N 1
ATOM 7138 C CA . VAL C 1 5 ? 208.79524 -13.78815 64.66599 1.000 86.36114 5 VAL C CA 1
ATOM 7139 C C . VAL C 1 5 ? 208.06667 -12.81144 63.76187 1.000 90.23217 5 VAL C C 1
ATOM 7140 O O . VAL C 1 5 ? 206.87880 -12.97137 63.45289 1.000 102.07342 5 VAL C O 1
ATOM 7144 N N . GLU C 1 6 ? 208.78866 -11.76958 63.37029 1.000 90.06917 6 GLU C N 1
ATOM 7145 C CA . GLU C 1 6 ? 208.33644 -10.78655 62.39669 1.000 93.59377 6 GLU C CA 1
ATOM 7146 C C . GLU C 1 6 ? 208.78319 -11.24717 61.01421 1.000 90.57376 6 GLU C C 1
ATOM 7147 O O . GLU C 1 6 ? 209.97872 -11.26937 60.71749 1.000 86.34349 6 GLU C O 1
ATOM 7153 N N . PHE C 1 7 ? 207.82257 -11.59641 60.16820 1.000 92.63487 7 PHE C N 1
ATOM 7154 C CA . PHE C 1 7 ? 208.10757 -12.15623 58.84927 1.000 90.36913 7 PHE C CA 1
ATOM 7155 C C . PHE C 1 7 ? 208.44013 -11.00871 57.90431 1.000 99.16151 7 PHE C C 1
ATOM 7156 O O . PHE C 1 7 ? 207.56497 -10.40762 57.27503 1.000 106.47211 7 PHE C O 1
ATOM 7164 N N . ASN C 1 8 ? 209.72782 -10.68261 57.82007 1.000 104.26703 8 ASN C N 1
ATOM 7165 C CA . ASN C 1 8 ? 210.13523 -9.58508 56.96599 1.000 109.56754 8 ASN C CA 1
ATOM 7166 C C . ASN C 1 8 ? 210.07732 -10.02314 55.50576 1.000 107.93492 8 ASN C C 1
ATOM 7167 O O . ASN C 1 8 ? 209.93201 -11.20792 55.19106 1.000 98.35396 8 ASN C O 1
ATOM 7172 N N . GLU C 1 9 ? 210.20053 -9.04432 54.60368 1.000 117.03003 9 GLU C N 1
ATOM 7173 C CA . GLU C 1 9 ? 210.25660 -9.35448 53.17903 1.000 109.05747 9 GLU C CA 1
ATOM 7174 C C . GLU C 1 9 ? 211.37144 -10.34853 52.88186 1.000 105.43164 9 GLU C C 1
ATOM 7175 O O . GLU C 1 9 ? 211.16076 -11.34984 52.18977 1.000 104.93430 9 GLU C O 1
ATOM 7181 N N . GLN C 1 10 ? 212.56339 -10.09767 53.42873 1.000 104.03439 10 GLN C N 1
ATOM 7182 C CA . GLN C 1 10 ? 213.66946 -11.02883 53.24936 1.000 90.97414 10 GLN C CA 1
ATOM 7183 C C . GLN C 1 10 ? 213.39006 -12.33780 53.96002 1.000 77.98508 10 GLN C C 1
ATOM 7184 O O . GLN C 1 10 ? 213.65363 -13.42040 53.42190 1.000 74.33188 10 GLN C O 1
ATOM 7190 N N . PHE C 1 11 ? 212.86523 -12.24877 55.18054 1.000 77.23444 11 PHE C N 1
ATOM 7191 C CA . PHE C 1 11 ? 212.53342 -13.44478 55.93269 1.000 76.28776 11 PHE C CA 1
ATOM 7192 C C . PHE C 1 11 ? 211.49057 -14.26774 55.19568 1.000 77.31944 11 PHE C C 1
ATOM 7193 O O . PHE C 1 11 ? 211.64022 -15.48326 55.03298 1.000 81.23644 11 PHE C O 1
ATOM 7201 N N . SER C 1 12 ? 210.43152 -13.61278 54.71852 1.000 81.88602 12 SER C N 1
ATOM 7202 C CA . SER C 1 12 ? 209.37279 -14.34811 54.04280 1.000 84.68778 12 SER C CA 1
ATOM 7203 C C . SER C 1 12 ? 209.84202 -14.89274 52.70766 1.000 83.87313 12 SER C C 1
ATOM 7204 O O . SER C 1 12 ? 209.44047 -15.98625 52.30038 1.000 84.07494 12 SER C O 1
ATOM 7207 N N . LYS C 1 13 ? 210.69782 -14.14932 52.01473 1.000 83.45238 13 LYS C N 1
ATOM 7208 C CA . LYS C 1 13 ? 211.22364 -14.64812 50.75246 1.000 85.64597 13 LYS C CA 1
ATOM 7209 C C . LYS C 1 13 ? 212.12253 -15.85356 50.97640 1.000 78.03611 13 LYS C C 1
ATOM 7210 O O . LYS C 1 13 ? 212.12238 -16.79633 50.17504 1.000 77.99157 13 LYS C O 1
ATOM 7216 N N . ALA C 1 14 ? 212.89583 -15.84304 52.06155 1.000 73.85680 14 ALA C N 1
ATOM 7217 C CA . ALA C 1 14 ? 213.79851 -16.95718 52.30736 1.000 69.43679 14 ALA C CA 1
ATOM 7218 C C . ALA C 1 14 ? 213.03454 -18.22290 52.65922 1.000 69.49359 14 ALA C C 1
ATOM 7219 O O . ALA C 1 14 ? 213.33664 -19.30002 52.13806 1.000 68.42397 14 ALA C O 1
ATOM 7221 N N . LEU C 1 15 ? 212.01360 -18.10958 53.50580 1.000 71.38633 15 LEU C N 1
ATOM 7222 C CA . LEU C 1 15 ? 211.20188 -19.27642 53.82538 1.000 72.30247 15 LEU C CA 1
ATOM 7223 C C . LEU C 1 15 ? 210.44310 -19.78524 52.61034 1.000 80.21906 15 LEU C C 1
ATOM 7224 O O . LEU C 1 15 ? 210.21342 -20.99343 52.48577 1.000 76.24126 15 LEU C O 1
ATOM 7229 N N . ASP C 1 16 ? 210.03867 -18.88012 51.71756 1.000 90.25972 16 ASP C N 1
ATOM 7230 C CA . ASP C 1 16 ? 209.37073 -19.29748 50.48966 1.000 89.70782 16 ASP C CA 1
ATOM 7231 C C . ASP C 1 16 ? 210.30512 -20.14273 49.64080 1.000 84.37933 16 ASP C C 1
ATOM 7232 O O . ASP C 1 16 ? 209.94025 -21.23460 49.19129 1.000 83.34504 16 ASP C O 1
ATOM 7237 N N . LEU C 1 17 ? 211.53048 -19.66160 49.43110 1.000 80.82219 17 LEU C N 1
ATOM 7238 C CA . LEU C 1 17 ? 212.49178 -20.43779 48.66123 1.000 85.57576 17 LEU C CA 1
ATOM 7239 C C . LEU C 1 17 ? 212.81649 -21.75380 49.35281 1.000 86.30624 17 LEU C C 1
ATOM 7240 O O . LEU C 1 17 ? 213.13448 -22.74726 48.68644 1.000 84.52798 17 LEU C O 1
ATOM 7245 N N . MET C 1 18 ? 212.73141 -21.78826 50.68246 1.000 81.97601 18 MET C N 1
ATOM 7246 C CA . MET C 1 18 ? 213.10335 -22.99675 51.40551 1.000 76.66242 18 MET C CA 1
ATOM 7247 C C . MET C 1 18 ? 212.04374 -24.08320 51.27728 1.000 81.09905 18 MET C C 1
ATOM 7248 O O . MET C 1 18 ? 212.33534 -25.19843 50.83573 1.000 89.10872 18 MET C O 1
ATOM 7253 N N . GLU C 1 19 ? 210.79982 -23.76773 51.63375 1.000 78.61064 19 GLU C N 1
ATOM 7254 C CA . GLU C 1 19 ? 209.82205 -24.82545 51.85698 1.000 86.82017 19 GLU C CA 1
ATOM 7255 C C . GLU C 1 19 ? 209.09680 -25.25151 50.58333 1.000 86.04167 19 GLU C C 1
ATOM 7256 O O . GLU C 1 19 ? 209.12578 -26.42812 50.21258 1.000 85.38487 19 GLU C O 1
ATOM 7262 N N . ASN C 1 20 ? 208.44133 -24.30880 49.90336 1.000 103.38119 20 ASN C N 1
ATOM 7263 C CA . ASN C 1 20 ? 207.61382 -24.70228 48.76673 1.000 120.94415 20 ASN C CA 1
ATOM 7264 C C . ASN C 1 20 ? 208.43873 -25.06013 47.53678 1.000 106.79446 20 ASN C C 1
ATOM 7265 O O . ASN C 1 20 ? 208.01454 -25.90924 46.74374 1.000 109.58024 20 ASN C O 1
ATOM 7270 N N . THR C 1 21 ? 209.59915 -24.43857 47.35275 1.000 88.99472 21 THR C N 1
ATOM 7271 C CA . THR C 1 21 ? 210.44786 -24.74236 46.21195 1.000 97.70114 21 THR C CA 1
ATOM 7272 C C . THR C 1 21 ? 211.50428 -25.77345 46.58588 1.000 91.90380 21 THR C C 1
ATOM 7273 O O . THR C 1 21 ? 211.78556 -26.01196 47.76245 1.000 82.28794 21 THR C O 1
ATOM 7277 N N . ASN C 1 22 ? 212.09423 -26.38025 45.55325 1.000 94.64192 22 ASN C N 1
ATOM 7278 C CA . ASN C 1 22 ? 213.18979 -27.32936 45.71047 1.000 92.94925 22 ASN C CA 1
ATOM 7279 C C . ASN C 1 22 ? 214.48455 -26.80795 45.09355 1.000 94.84663 22 ASN C C 1
ATOM 7280 O O . ASN C 1 22 ? 215.29646 -27.59073 44.59208 1.000 102.07869 22 ASN C O 1
ATOM 7285 N N . LYS C 1 23 ? 214.69567 -25.49463 45.12883 1.000 93.19049 23 LYS C N 1
ATOM 7286 C CA . LYS C 1 23 ? 215.90288 -24.90053 44.57487 1.000 93.65062 23 LYS C CA 1
ATOM 7287 C C . LYS C 1 23 ? 216.98686 -24.79389 45.63782 1.000 72.44992 23 LYS C C 1
ATOM 7288 O O . LYS C 1 23 ? 216.70914 -24.58016 46.81816 1.000 72.91929 23 LYS C O 1
ATOM 7294 N N . ASN C 1 24 ? 218.23201 -24.93616 45.20346 1.000 71.11481 24 ASN C N 1
ATOM 7295 C CA . ASN C 1 24 ? 219.35969 -24.64131 46.07137 1.000 81.72132 24 ASN C CA 1
ATOM 7296 C C . ASN C 1 24 ? 219.43250 -23.14012 46.33025 1.000 74.84291 24 ASN C C 1
ATOM 7297 O O . ASN C 1 24 ? 219.27555 -22.32902 45.41404 1.000 76.49689 24 ASN C O 1
ATOM 7302 N N . VAL C 1 25 ? 219.64697 -22.76792 47.58912 1.000 70.52849 25 VAL C N 1
ATOM 7303 C CA . VAL C 1 25 ? 219.51429 -21.37758 47.99647 1.000 72.11035 25 VAL C CA 1
ATOM 7304 C C . VAL C 1 25 ? 220.69161 -20.98773 48.87499 1.000 71.19428 25 VAL C C 1
ATOM 7305 O O . VAL C 1 25 ? 221.30316 -21.82581 49.54418 1.000 68.82613 25 VAL C O 1
ATOM 7309 N N . LEU C 1 26 ? 221.00959 -19.69741 48.85732 1.000 75.22423 26 LEU C N 1
ATOM 7310 C CA . LEU C 1 26 ? 222.12937 -19.14027 49.60367 1.000 67.41546 26 LEU C CA 1
ATOM 7311 C C . LEU C 1 26 ? 221.64022 -17.92253 50.36873 1.000 74.85809 26 LEU C C 1
ATOM 7312 O O . LEU C 1 26 ? 221.44331 -16.85083 49.78274 1.000 77.83608 26 LEU C O 1
ATOM 7317 N N . ILE C 1 27 ? 221.47008 -18.07939 51.67297 1.000 73.15906 27 ILE C N 1
ATOM 7318 C CA . ILE C 1 27 ? 221.07097 -16.98770 52.54692 1.000 66.38486 27 ILE C CA 1
ATOM 7319 C C . ILE C 1 27 ? 222.31837 -16.49405 53.24786 1.000 65.03736 27 ILE C C 1
ATOM 7320 O O . ILE C 1 27 ? 223.04974 -17.28430 53.85728 1.000 79.85694 27 ILE C O 1
ATOM 7325 N N . VAL C 1 28 ? 222.58082 -15.19813 53.17632 1.000 65.37133 28 VAL C N 1
ATOM 7326 C CA . VAL C 1 28 ? 223.75737 -14.67505 53.84032 1.000 66.07085 28 VAL C CA 1
ATOM 7327 C C . VAL C 1 28 ? 223.29084 -13.56898 54.76528 1.000 71.35694 28 VAL C C 1
ATOM 7328 O O . VAL C 1 28 ? 222.37168 -12.81594 54.42010 1.000 77.40703 28 VAL C O 1
ATOM 7332 N N . GLY C 1 29 ? 223.90181 -13.45702 55.94282 1.000 69.81740 29 GLY C N 1
ATOM 7333 C CA . GLY C 1 29 ? 223.60254 -12.20498 56.57468 1.000 75.26171 29 GLY C CA 1
ATOM 7334 C C . GLY C 1 29 ? 224.64537 -11.38145 57.27406 1.000 80.81886 29 GLY C C 1
ATOM 7335 O O . GLY C 1 29 ? 225.69084 -11.05268 56.71127 1.000 84.90903 29 GLY C O 1
ATOM 7336 N N . ARG C 1 30 ? 224.26897 -10.92091 58.47287 1.000 83.02087 30 ARG C N 1
ATOM 7337 C CA . ARG C 1 30 ? 225.11397 -10.00433 59.22173 1.000 90.43709 30 ARG C CA 1
ATOM 7338 C C . ARG C 1 30 ? 225.26683 -10.21424 60.75015 1.000 94.59557 30 ARG C C 1
ATOM 7339 O O . ARG C 1 30 ? 225.48299 -9.21819 61.44270 1.000 119.39754 30 ARG C O 1
ATOM 7347 N N . ALA C 1 31 ? 225.21205 -11.41077 61.35326 1.000 90.00717 31 ALA C N 1
ATOM 7348 C CA . ALA C 1 31 ? 225.48541 -11.40261 62.81100 1.000 101.05420 31 ALA C CA 1
ATOM 7349 C C . ALA C 1 31 ? 224.57373 -10.51049 63.69423 1.000 107.70800 31 ALA C C 1
ATOM 7350 O O . ALA C 1 31 ? 225.04458 -9.49423 64.22134 1.000 116.57996 31 ALA C O 1
ATOM 7352 N N . GLY C 1 32 ? 223.24070 -10.76694 63.77219 1.000 98.83952 32 GLY C N 1
ATOM 7353 C CA . GLY C 1 32 ? 222.18656 -9.76747 63.92307 1.000 98.78990 32 GLY C CA 1
ATOM 7354 C C . GLY C 1 32 ? 221.13985 -9.57099 62.85023 1.000 100.79225 32 GLY C C 1
ATOM 7355 O O . GLY C 1 32 ? 220.57028 -8.49701 62.65955 1.000 109.27078 32 GLY C O 1
ATOM 7356 N N . THR C 1 33 ? 220.87185 -10.67570 62.16977 1.000 88.79413 33 THR C N 1
ATOM 7357 C CA . THR C 1 33 ? 219.93335 -10.80703 61.07231 1.000 81.38891 33 THR C CA 1
ATOM 7358 C C . THR C 1 33 ? 218.72841 -11.67010 61.41896 1.000 96.39331 33 THR C C 1
ATOM 7359 O O . THR C 1 33 ? 217.59399 -11.23491 61.21229 1.000 107.61076 33 THR C O 1
ATOM 7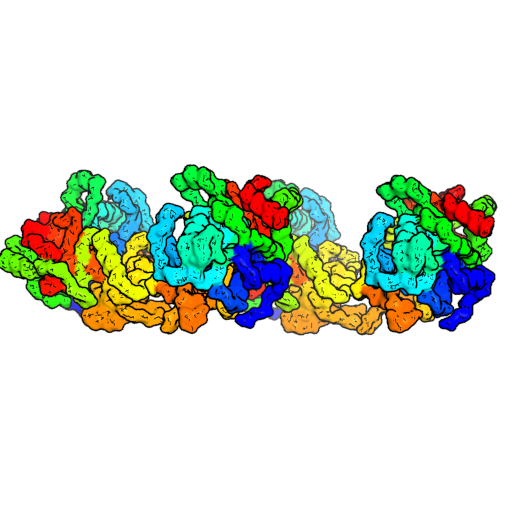363 N N . GLY C 1 34 ? 218.91556 -12.88843 61.92200 1.000 85.92744 34 GLY C N 1
ATOM 7364 C CA . GLY C 1 34 ? 217.81704 -13.82549 61.82404 1.000 89.08310 34 GLY C CA 1
ATOM 7365 C C . GLY C 1 34 ? 218.17500 -15.21905 61.38176 1.000 84.81922 34 GLY C C 1
ATOM 7366 O O . GLY C 1 34 ? 217.27064 -16.03738 61.15284 1.000 86.16344 34 GLY C O 1
ATOM 7367 N N . LYS C 1 35 ? 219.46751 -15.49319 61.19532 1.000 82.07322 35 LYS C N 1
ATOM 7368 C CA . LYS C 1 35 ? 219.84387 -16.79391 60.65461 1.000 81.54632 35 LYS C CA 1
ATOM 7369 C C . LYS C 1 35 ? 219.39899 -17.93242 61.56247 1.000 73.26503 35 LYS C C 1
ATOM 7370 O O . LYS C 1 35 ? 218.54866 -18.74479 61.17516 1.000 69.81133 35 LYS C O 1
ATOM 7376 N N . SER C 1 36 ? 219.90234 -17.97176 62.79737 1.000 75.37556 36 SER C N 1
ATOM 7377 C CA . SER C 1 36 ? 219.45618 -19.02405 63.70209 1.000 79.31191 36 SER C CA 1
ATOM 7378 C C . SER C 1 36 ? 217.95397 -18.96160 63.92048 1.000 77.34562 36 SER C C 1
ATOM 7379 O O . SER C 1 36 ? 217.29770 -19.99915 64.05653 1.000 76.64423 36 SER C O 1
ATOM 7382 N N . THR C 1 37 ? 217.39134 -17.75616 63.94891 1.000 78.19808 37 THR C N 1
ATOM 7383 C CA . THR C 1 37 ? 215.95010 -17.65402 64.10834 1.000 67.64604 37 THR C CA 1
ATOM 7384 C C . THR C 1 37 ? 215.22916 -18.24639 62.90362 1.000 70.96679 37 THR C C 1
ATOM 7385 O O . THR C 1 37 ? 214.34530 -19.09782 63.05807 1.000 80.45113 37 THR C O 1
ATOM 7389 N N . LEU C 1 38 ? 215.63394 -17.85895 61.69388 1.000 67.98409 38 LEU C N 1
ATOM 7390 C CA . LEU C 1 38 ? 215.05485 -18.45377 60.49068 1.000 65.95489 38 LEU C CA 1
ATOM 7391 C C . LEU C 1 38 ? 215.35502 -19.94303 60.40370 1.000 59.37688 38 LEU C C 1
ATOM 7392 O O . LEU C 1 38 ? 214.46712 -20.75524 60.12095 1.000 59.67848 38 LEU C O 1
ATOM 7397 N N . LEU C 1 39 ? 216.60507 -20.31942 60.66998 1.000 63.77844 39 LEU C N 1
ATOM 7398 C CA . LEU C 1 39 ? 217.00242 -21.71836 60.55984 1.000 69.91330 39 LEU C CA 1
ATOM 7399 C C . LEU C 1 39 ? 216.19810 -22.58312 61.51460 1.000 73.95769 39 LEU C C 1
ATOM 7400 O O . LEU C 1 39 ? 215.72244 -23.65881 61.14275 1.000 73.82744 39 LEU C O 1
ATOM 7405 N N . ASN C 1 40 ? 216.00783 -22.11392 62.74498 1.000 76.25360 40 ASN C N 1
ATOM 7406 C CA . ASN C 1 40 ? 215.30716 -22.92634 63.72347 1.000 71.69707 40 ASN C CA 1
ATOM 7407 C C . ASN C 1 40 ? 213.80986 -22.91209 63.47391 1.000 70.57736 40 ASN C C 1
ATOM 7408 O O . ASN C 1 40 ? 213.15331 -23.93658 63.66982 1.000 76.08912 40 ASN C O 1
ATOM 7413 N N . TYR C 1 41 ? 213.26276 -21.80482 62.97576 1.000 64.97231 41 TYR C N 1
ATOM 7414 C CA . TYR C 1 41 ? 211.83233 -21.77628 62.68640 1.000 75.06887 41 TYR C CA 1
ATOM 7415 C C . TYR C 1 41 ? 211.49863 -22.72435 61.54469 1.000 76.11427 41 TYR C C 1
ATOM 7416 O O . TYR C 1 41 ? 210.52218 -23.48051 61.62076 1.000 81.74988 41 TYR C O 1
ATOM 7425 N N . PHE C 1 42 ? 212.29786 -22.69952 60.47992 1.000 76.39293 42 PHE C N 1
ATOM 7426 C CA . PHE C 1 42 ? 212.13893 -23.67619 59.40804 1.000 77.61611 42 PHE C CA 1
ATOM 7427 C C . PHE C 1 42 ? 212.34510 -25.09210 59.93153 1.000 73.24915 42 PHE C C 1
ATOM 7428 O O . PHE C 1 42 ? 211.56145 -25.99925 59.63008 1.000 70.54612 42 PHE C O 1
ATOM 7436 N N . ARG C 1 43 ? 213.41164 -25.29348 60.70819 1.000 71.62977 43 ARG C N 1
ATOM 7437 C CA . ARG C 1 43 ? 213.76793 -26.62261 61.18822 1.000 63.35016 43 ARG C CA 1
ATOM 7438 C C . ARG C 1 43 ? 212.61908 -27.26087 61.96490 1.000 81.58460 43 ARG C C 1
ATOM 7439 O O . ARG C 1 43 ? 212.29440 -28.43333 61.74762 1.000 83.47939 43 ARG C O 1
ATOM 7447 N N . ASN C 1 44 ? 211.97384 -26.50316 62.85887 1.000 80.09526 44 ASN C N 1
ATOM 7448 C CA . ASN C 1 44 ? 210.93926 -27.08812 63.70955 1.000 79.99842 44 ASN C CA 1
ATOM 7449 C C . ASN C 1 44 ? 209.63298 -27.29804 62.96757 1.000 93.01004 44 ASN C C 1
ATOM 7450 O O . ASN C 1 44 ? 208.93470 -28.28835 63.20809 1.000 111.06595 44 ASN C O 1
ATOM 7455 N N . ASN C 1 45 ? 209.28496 -26.37438 62.07472 1.000 93.44163 45 ASN C N 1
ATOM 7456 C CA . ASN C 1 45 ? 207.95109 -26.29400 61.49674 1.000 91.45455 45 ASN C CA 1
ATOM 7457 C C . ASN C 1 45 ? 207.90563 -26.80290 60.05830 1.000 83.64057 45 ASN C C 1
ATOM 7458 O O . ASN C 1 45 ? 207.11471 -26.30583 59.25299 1.000 80.83356 45 ASN C O 1
ATOM 7463 N N . THR C 1 46 ? 208.72638 -27.79941 59.72522 1.000 92.74753 46 THR C N 1
ATOM 7464 C CA . THR C 1 46 ? 208.73608 -28.39632 58.39710 1.000 86.59853 46 THR C CA 1
ATOM 7465 C C . THR C 1 46 ? 208.57678 -29.90680 58.51803 1.000 93.35848 46 THR C C 1
ATOM 7466 O O . THR C 1 46 ? 208.79900 -30.49905 59.57763 1.000 102.74835 46 THR C O 1
ATOM 7470 N N . LYS C 1 47 ? 208.17678 -30.52332 57.41087 1.000 89.81901 47 LYS C N 1
ATOM 7471 C CA . LYS C 1 47 ? 207.99457 -31.96658 57.30936 1.000 93.81202 47 LYS C CA 1
ATOM 7472 C C . LYS C 1 47 ? 208.73518 -32.49886 56.09577 1.000 92.88171 47 LYS C C 1
ATOM 7473 O O . LYS C 1 47 ? 208.22555 -33.33721 55.34915 1.000 96.24682 47 LYS C O 1
ATOM 7479 N N . LYS C 1 48 ? 209.96149 -32.02258 55.88225 1.000 88.26270 48 LYS C N 1
ATOM 7480 C CA . LYS C 1 48 ? 210.64483 -32.19089 54.60973 1.000 79.48878 48 LYS C CA 1
ATOM 7481 C C . LYS C 1 48 ? 211.89350 -33.06710 54.71410 1.000 77.16412 48 LYS C C 1
ATOM 7482 O O . LYS C 1 48 ? 212.71680 -33.05899 53.79721 1.000 82.83107 48 LYS C O 1
ATOM 7488 N N . LYS C 1 49 ? 212.03939 -33.84061 55.79215 1.000 77.09220 49 LYS C N 1
ATOM 7489 C CA . LYS C 1 49 ? 213.10514 -34.83774 55.93035 1.000 76.17497 49 LYS C CA 1
ATOM 7490 C C . LYS C 1 49 ? 214.47458 -34.24948 55.58437 1.000 85.38554 49 LYS C C 1
ATOM 7491 O O . LYS C 1 49 ? 215.14069 -34.66777 54.63791 1.000 85.72062 49 LYS C O 1
ATOM 7497 N N . ILE C 1 50 ? 214.86623 -33.23858 56.34900 1.000 94.35907 50 ILE C N 1
ATOM 7498 C CA . ILE C 1 50 ? 216.07413 -32.47720 56.07724 1.000 78.95561 50 ILE C CA 1
ATOM 7499 C C . ILE C 1 50 ? 217.17078 -32.87233 57.06250 1.000 89.30009 50 ILE C C 1
ATOM 7500 O O . ILE C 1 50 ? 216.92254 -33.51546 58.08288 1.000 76.27487 50 ILE C O 1
ATOM 7505 N N . ALA C 1 51 ? 218.41046 -32.49334 56.74382 1.000 86.45568 51 ALA C N 1
ATOM 7506 C CA . ALA C 1 51 ? 219.57871 -32.75545 57.58144 1.000 72.69392 51 ALA C CA 1
ATOM 7507 C C . ALA C 1 51 ? 220.37114 -31.46617 57.74772 1.000 72.98027 51 ALA C C 1
ATOM 7508 O O . ALA C 1 51 ? 220.77406 -30.85598 56.75094 1.000 76.68514 51 ALA C O 1
ATOM 7510 N N . VAL C 1 52 ? 220.58486 -31.04692 58.99418 1.000 67.62444 52 VAL C N 1
ATOM 7511 C CA . VAL C 1 52 ? 221.25468 -29.78596 59.30982 1.000 71.76632 52 VAL C CA 1
ATOM 7512 C C . VAL C 1 52 ? 222.70276 -30.08211 59.69515 1.000 79.53740 52 VAL C C 1
ATOM 7513 O O . VAL C 1 52 ? 222.95913 -30.83944 60.64222 1.000 76.58847 52 VAL C O 1
ATOM 7517 N N . LEU C 1 53 ? 223.65056 -29.49910 58.95257 1.000 71.68571 53 LEU C N 1
ATOM 7518 C CA . LEU C 1 53 ? 225.08083 -29.66713 59.18785 1.000 72.64596 53 LEU C CA 1
ATOM 7519 C C . LEU C 1 53 ? 225.75337 -28.34346 59.55336 1.000 66.99261 53 LEU C C 1
ATOM 7520 O O . LEU C 1 53 ? 225.21040 -27.25525 59.33424 1.000 60.78479 53 LEU C O 1
ATOM 7525 N N . ALA C 1 54 ? 226.95637 -28.44862 60.12181 1.000 62.83092 54 ALA C N 1
ATOM 7526 C CA . ALA C 1 54 ? 227.78030 -27.29497 60.45714 1.000 63.41589 54 ALA C CA 1
ATOM 7527 C C . ALA C 1 54 ? 229.24524 -27.67165 60.29509 1.000 68.71077 54 ALA C C 1
ATOM 7528 O O . ALA C 1 54 ? 229.60415 -28.83973 60.48903 1.000 75.83211 54 ALA C O 1
ATOM 7530 N N . PRO C 1 55 ? 230.11087 -26.71630 59.93020 1.000 71.45163 55 PRO C N 1
ATOM 7531 C CA . PRO C 1 55 ? 231.52247 -27.07242 59.67261 1.000 75.38221 55 PRO C CA 1
ATOM 7532 C C . PRO C 1 55 ? 232.25963 -27.65822 60.86923 1.000 74.89582 55 PRO C C 1
ATOM 7533 O O . PRO C 1 55 ? 232.84584 -28.74281 60.75686 1.000 73.12442 55 PRO C O 1
ATOM 7537 N N . THR C 1 56 ? 232.24756 -26.97802 62.01390 1.000 75.64292 56 THR C N 1
ATOM 7538 C CA . THR C 1 56 ? 233.00456 -27.41013 63.18103 1.000 72.68319 56 THR C CA 1
ATOM 7539 C C . THR C 1 56 ? 232.10207 -28.14678 64.16018 1.000 69.82887 56 THR C C 1
ATOM 7540 O O . THR C 1 56 ? 230.87478 -28.03800 64.11715 1.000 66.41644 56 THR C O 1
ATOM 7544 N N . GLY C 1 57 ? 232.73517 -28.91462 65.04736 1.000 76.78594 57 GLY C N 1
ATOM 7545 C CA . GLY C 1 57 ? 231.98099 -29.58956 66.08591 1.000 88.49391 57 GLY C CA 1
ATOM 7546 C C . GLY C 1 57 ? 231.32689 -28.62973 67.05574 1.000 96.82390 57 GLY C C 1
ATOM 7547 O O . GLY C 1 57 ? 230.24736 -28.91624 67.58383 1.000 107.90112 57 GLY C O 1
ATOM 7548 N N . VAL C 1 58 ? 231.94642 -27.47338 67.28777 1.000 92.44430 58 VAL C N 1
ATOM 7549 C CA . VAL C 1 58 ? 231.34441 -26.48566 68.17524 1.000 86.47384 58 VAL C CA 1
ATOM 7550 C C . VAL C 1 58 ? 230.09607 -25.89289 67.53733 1.000 83.68743 58 VAL C C 1
ATOM 7551 O O . VAL C 1 58 ? 229.03901 -25.79456 68.17449 1.000 77.89778 58 VAL C O 1
ATOM 7555 N N . ALA C 1 59 ? 230.19411 -25.50107 66.26386 1.000 87.59388 59 ALA C N 1
ATOM 7556 C CA . ALA C 1 59 ? 229.03332 -24.96154 65.56470 1.000 97.58876 59 ALA C CA 1
ATOM 7557 C C . ALA C 1 59 ? 227.93818 -26.00689 65.39640 1.000 88.12059 59 ALA C C 1
ATOM 7558 O O . ALA C 1 59 ? 226.75036 -25.66254 65.35622 1.000 87.60797 59 ALA C O 1
ATOM 7560 N N . ALA C 1 60 ? 228.31201 -27.28399 65.31341 1.000 72.16853 60 ALA C N 1
ATOM 7561 C CA . ALA C 1 60 ? 227.30896 -28.33176 65.17738 1.000 71.50793 60 ALA C CA 1
ATOM 7562 C C . ALA C 1 60 ? 226.52701 -28.51484 66.47086 1.000 76.76888 60 ALA C C 1
ATOM 7563 O O . ALA C 1 60 ? 225.29987 -28.66340 66.44659 1.000 79.05379 60 ALA C O 1
ATOM 7565 N N . VAL C 1 61 ? 227.22056 -28.50825 67.61012 1.000 78.87246 61 VAL C N 1
ATOM 7566 C CA . VAL C 1 61 ? 226.55054 -28.70963 68.88993 1.000 80.76035 61 VAL C CA 1
ATOM 7567 C C . VAL C 1 61 ? 225.62767 -27.53984 69.20733 1.000 75.83408 61 VAL C C 1
ATOM 7568 O O . VAL C 1 61 ? 224.56179 -27.72157 69.80700 1.000 72.04703 61 VAL C O 1
ATOM 7572 N N . ASN C 1 62 ? 226.01728 -26.32247 68.81874 1.000 80.39171 62 ASN C N 1
ATOM 7573 C CA . ASN C 1 62 ? 225.17788 -25.15939 69.09202 1.000 75.46784 62 ASN C CA 1
ATOM 7574 C C . ASN C 1 62 ? 223.83904 -25.26693 68.37496 1.000 67.67370 62 ASN C C 1
ATOM 7575 O O . ASN C 1 62 ? 222.78134 -25.04106 68.97262 1.000 69.81437 62 ASN C O 1
ATOM 7580 N N . ILE C 1 63 ? 223.86769 -25.61762 67.08584 1.000 66.82534 63 ILE C N 1
ATOM 7581 C CA . ILE C 1 63 ? 222.63908 -25.75764 66.30801 1.000 64.81721 63 ILE C CA 1
ATOM 7582 C C . ILE C 1 63 ? 221.92005 -27.07031 66.56125 1.000 66.30109 63 ILE C C 1
ATOM 7583 O O . ILE C 1 63 ? 220.87377 -27.31376 65.94649 1.000 64.34629 63 ILE C O 1
ATOM 7588 N N . LYS C 1 64 ? 222.44539 -27.91793 67.44523 1.000 79.03658 64 LYS C N 1
ATOM 7589 C CA . LYS C 1 64 ? 221.90452 -29.25868 67.68134 1.000 87.51247 64 LYS C CA 1
ATOM 7590 C C . LYS C 1 64 ? 221.91620 -30.09295 66.40203 1.000 72.40473 64 LYS C C 1
ATOM 7591 O O . LYS C 1 64 ? 221.00758 -30.88300 66.14570 1.000 72.77221 64 LYS C O 1
ATOM 7597 N N . GLY C 1 65 ? 222.95838 -29.92079 65.59405 1.000 72.53296 65 GLY C N 1
ATOM 7598 C CA . GLY C 1 65 ? 223.11131 -30.68953 64.37365 1.000 72.70386 65 GLY C CA 1
ATOM 7599 C C . GLY C 1 65 ? 224.34414 -31.56939 64.38019 1.000 77.99506 65 GLY C C 1
ATOM 7600 O O . GLY C 1 65 ? 224.85131 -31.92113 65.44775 1.000 90.40531 65 GLY C O 1
ATOM 7601 N N . GLN C 1 66 ? 224.83559 -31.93805 63.19867 1.000 76.76002 66 GLN C N 1
ATOM 7602 C CA . GLN C 1 66 ? 225.97581 -32.83573 63.06991 1.000 87.13722 66 GLN C CA 1
ATOM 7603 C C . GLN C 1 66 ? 227.05944 -32.18543 62.22135 1.000 82.36778 66 GLN C C 1
ATOM 7604 O O . GLN C 1 66 ? 226.77504 -31.37118 61.33974 1.000 86.34880 66 GLN C O 1
ATOM 7610 N N . THR C 1 67 ? 228.30907 -32.55481 62.48773 1.000 81.46822 67 THR C N 1
ATOM 7611 C CA . THR C 1 67 ? 229.42491 -32.01174 61.72590 1.000 79.41651 67 THR C CA 1
ATOM 7612 C C . THR C 1 67 ? 229.48678 -32.64600 60.33843 1.000 82.91458 67 THR C C 1
ATOM 7613 O O . THR C 1 67 ? 229.08073 -33.79337 60.13521 1.000 92.92118 67 THR C O 1
ATOM 7617 N N . ILE C 1 68 ? 229.97247 -31.86707 59.37100 1.000 75.34414 68 ILE C N 1
ATOM 7618 C CA . ILE C 1 68 ? 230.07787 -32.34461 57.99211 1.000 71.75982 68 ILE C CA 1
ATOM 7619 C C . ILE C 1 68 ? 230.96192 -33.58443 57.91764 1.000 75.07137 68 ILE C C 1
ATOM 7620 O O . ILE C 1 68 ? 230.60950 -34.58593 57.28493 1.000 79.44488 68 ILE C O 1
ATOM 7625 N N . HIS C 1 69 ? 232.12419 -33.53592 58.56908 1.000 74.03877 69 HIS C N 1
ATOM 7626 C CA . HIS C 1 69 ? 233.03963 -34.67033 58.53443 1.000 83.86661 69 HIS C CA 1
ATOM 7627 C C . HIS C 1 69 ? 232.40476 -35.92145 59.12989 1.000 103.31382 69 HIS C C 1
ATOM 7628 O O . HIS C 1 69 ? 232.69152 -37.03684 58.68006 1.000 121.45070 69 HIS C O 1
ATOM 7635 N N . SER C 1 70 ? 231.53693 -35.75787 60.12942 1.000 103.99951 70 SER C N 1
ATOM 7636 C CA . SER C 1 70 ? 230.87971 -36.89830 60.76000 1.000 99.57595 70 SER C CA 1
ATOM 7637 C C . SER C 1 70 ? 229.75981 -37.42796 59.87815 1.000 98.10277 70 SER C C 1
ATOM 7638 O O . SER C 1 70 ? 229.56366 -38.64383 59.77086 1.000 103.24896 70 SER C O 1
ATOM 7641 N N . PHE C 1 71 ? 229.03038 -36.51832 59.23663 1.000 93.19583 71 PHE C N 1
ATOM 7642 C CA . PHE C 1 71 ? 227.86219 -36.89724 58.45784 1.000 94.56729 71 PHE C CA 1
ATOM 7643 C C . PHE C 1 71 ? 228.26314 -37.67783 57.21897 1.000 98.58837 71 PHE C C 1
ATOM 7644 O O . PHE C 1 71 ? 227.56442 -38.61347 56.81568 1.000 101.66699 71 PHE C O 1
ATOM 7652 N N . PHE C 1 72 ? 229.38308 -37.30764 56.60087 1.000 96.60385 72 PHE C N 1
ATOM 7653 C CA . PHE C 1 72 ? 229.89274 -37.98574 55.41761 1.000 97.47105 72 PHE C CA 1
ATOM 7654 C C . PHE C 1 72 ? 231.00016 -38.98703 55.71845 1.000 98.37314 72 PHE C C 1
ATOM 7655 O O . PHE C 1 72 ? 231.52065 -39.61020 54.78669 1.000 98.15392 72 PHE C O 1
ATOM 7663 N N . ASN C 1 73 ? 231.36587 -39.15712 56.99166 1.000 101.66886 73 ASN C N 1
ATOM 7664 C CA . ASN C 1 73 ? 232.48219 -40.01251 57.39493 1.000 100.74321 73 ASN C CA 1
ATOM 7665 C C . ASN C 1 73 ? 233.78610 -39.54446 56.74725 1.000 108.36456 73 ASN C C 1
ATOM 7666 O O . ASN C 1 73 ? 234.60352 -40.34688 56.29400 1.000 110.28771 73 ASN C O 1
ATOM 7671 N N . PHE C 1 74 ? 233.97412 -38.22327 56.70184 1.000 106.88345 74 PHE C N 1
ATOM 7672 C CA . PHE C 1 74 ? 235.14846 -37.60717 56.08922 1.000 95.61301 74 PHE C CA 1
ATOM 7673 C C . PHE C 1 74 ? 236.32892 -37.58336 57.05806 1.000 105.19155 74 PHE C C 1
ATOM 7674 O O . PHE C 1 74 ? 236.22006 -37.04584 58.16384 1.000 112.14941 74 PHE C O 1
ATOM 7682 N N . LYS C 1 75 ? 237.46007 -38.14158 56.63442 1.000 110.57515 75 LYS C N 1
ATOM 7683 C CA . LYS C 1 75 ? 238.69955 -38.00497 57.38651 1.000 101.21200 75 LYS C CA 1
ATOM 7684 C C . LYS C 1 75 ? 239.22809 -36.56961 57.28869 1.000 92.19854 75 LYS C C 1
ATOM 7685 O O . LYS C 1 75 ? 238.93899 -35.85417 56.32656 1.000 86.83252 75 LYS C O 1
ATOM 7691 N N . PRO C 1 76 ? 239.98511 -36.11449 58.28981 1.000 96.59190 76 PRO C N 1
ATOM 7692 C CA . PRO C 1 76 ? 240.47977 -34.72498 58.26958 1.000 98.29909 76 PRO C CA 1
ATOM 7693 C C . PRO C 1 76 ? 241.29695 -34.36962 57.03586 1.000 85.40667 76 PRO C C 1
ATOM 7694 O O . PRO C 1 76 ? 241.42213 -33.18456 56.70995 1.000 71.89696 76 PRO C O 1
ATOM 7698 N N . ASP C 1 77 ? 241.85223 -35.35109 56.33330 1.000 88.66584 77 ASP C N 1
ATOM 7699 C CA . ASP C 1 77 ? 242.75004 -35.10019 55.21602 1.000 98.43978 77 ASP C CA 1
ATOM 7700 C C . ASP C 1 77 ? 242.10208 -35.39537 53.86847 1.000 110.33185 77 ASP C C 1
ATOM 7701 O O . ASP C 1 77 ? 242.81309 -35.52657 52.86796 1.000 114.17544 77 ASP C O 1
ATOM 7706 N N . ILE C 1 78 ? 240.77170 -35.53290 53.82972 1.000 106.20890 78 ILE C N 1
ATOM 7707 C CA . ILE C 1 78 ? 240.11202 -36.04005 52.63000 1.000 111.64323 78 ILE C CA 1
ATOM 7708 C C . ILE C 1 78 ? 240.47704 -35.22144 51.39885 1.000 115.64064 78 ILE C C 1
ATOM 7709 O O . ILE C 1 78 ? 240.70160 -34.00766 51.46818 1.000 109.23058 78 ILE C O 1
ATOM 7714 N N . THR C 1 79 ? 240.53809 -35.90741 50.26083 1.000 113.67083 79 THR C N 1
ATOM 7715 C CA . THR C 1 79 ? 240.71501 -35.32044 48.94219 1.000 108.45168 79 THR C CA 1
ATOM 7716 C C . THR C 1 79 ? 239.55946 -35.74285 48.03644 1.000 104.75537 79 THR C C 1
ATOM 7717 O O . THR C 1 79 ? 238.69825 -36.53914 48.41627 1.000 108.38558 79 THR C O 1
ATOM 7721 N N . LEU C 1 80 ? 239.54483 -35.18947 46.82175 1.000 106.45692 80 LEU C N 1
ATOM 7722 C CA . LEU C 1 80 ? 238.53831 -35.57086 45.83363 1.000 110.74053 80 LEU C CA 1
ATOM 7723 C C . LEU C 1 80 ? 238.75585 -36.97901 45.29251 1.000 101.86253 80 LEU C C 1
ATOM 7724 O O . LEU C 1 80 ? 237.80848 -37.59086 44.78891 1.000 90.01530 80 LEU C O 1
ATOM 7729 N N . SER C 1 81 ? 239.98309 -37.49621 45.37262 1.000 98.63591 81 SER C N 1
ATOM 7730 C CA . SER C 1 81 ? 240.27761 -38.85843 44.94305 1.000 99.36474 81 SER C CA 1
ATOM 7731 C C . SER C 1 81 ? 239.80414 -39.88324 45.97187 1.000 113.02833 81 SER C C 1
ATOM 7732 O O . SER C 1 81 ? 239.20295 -40.89890 45.60590 1.000 125.59169 81 SER C O 1
ATOM 7735 N N . SER C 1 82 ? 240.06514 -39.63732 47.25783 1.000 113.17682 82 SER C N 1
ATOM 7736 C CA . SER C 1 82 ? 239.76533 -40.60103 48.31304 1.000 114.78439 82 SER C CA 1
ATOM 7737 C C . SER C 1 82 ? 238.28227 -40.63612 48.65767 1.000 108.12365 82 SER C C 1
ATOM 7738 O O . SER C 1 82 ? 237.80693 -41.64475 49.19696 1.000 100.01935 82 SER C O 1
ATOM 7741 N N . VAL C 1 83 ? 237.55188 -39.55873 48.36237 1.000 116.91728 83 VAL C N 1
ATOM 7742 C CA . VAL C 1 83 ? 236.11914 -39.50200 48.64280 1.000 125.11655 83 VAL C CA 1
ATOM 7743 C C . VAL C 1 83 ? 235.38902 -40.59803 47.88002 1.000 113.74684 83 VAL C C 1
ATOM 7744 O O . VAL C 1 83 ? 234.36493 -41.11423 48.34560 1.000 106.72186 83 VAL C O 1
ATOM 7748 N N . LYS C 1 84 ? 235.90254 -40.97545 46.70693 1.000 111.79259 84 LYS C N 1
ATOM 7749 C CA . LYS C 1 84 ? 235.22859 -41.96661 45.87710 1.000 111.77289 84 LYS C CA 1
ATOM 7750 C C . LYS C 1 84 ? 235.22618 -43.33973 46.53422 1.000 103.14497 84 LYS C C 1
ATOM 7751 O O . LYS C 1 84 ? 234.33743 -44.14959 46.25695 1.000 113.96884 84 LYS C O 1
ATOM 7757 N N . ASP C 1 85 ? 236.20626 -43.62517 47.38885 1.000 109.62140 85 ASP C N 1
ATOM 7758 C CA . ASP C 1 85 ? 236.29163 -44.90280 48.08807 1.000 119.62745 85 ASP C CA 1
ATOM 7759 C C . ASP C 1 85 ? 235.54228 -44.92163 49.41896 1.000 119.69224 85 ASP C C 1
ATOM 7760 O O . ASP C 1 85 ? 235.51119 -45.96778 50.07638 1.000 122.90265 85 ASP C O 1
ATOM 7765 N N . ILE C 1 86 ? 234.95236 -43.80511 49.84037 1.000 107.42345 86 ILE C N 1
ATOM 7766 C CA . ILE C 1 86 ? 234.31280 -43.73600 51.15161 1.000 105.33423 86 ILE C CA 1
ATOM 7767 C C . ILE C 1 86 ? 233.00767 -44.52375 51.14028 1.000 134.83816 86 ILE C C 1
ATOM 7768 O O . ILE C 1 86 ? 232.11482 -44.26081 50.32619 1.000 148.20504 86 ILE C O 1
ATOM 7773 N N . LYS C 1 87 ? 232.89666 -45.49981 52.04723 1.000 136.19229 87 LYS C N 1
ATOM 7774 C CA . LYS C 1 87 ? 231.67301 -46.27552 52.22119 1.000 126.80082 87 LYS C CA 1
ATOM 7775 C C . LYS C 1 87 ? 230.74707 -45.60824 53.22920 1.000 136.54011 87 LYS C C 1
ATOM 7776 O O . LYS C 1 87 ? 231.14528 -45.41042 54.38574 1.000 119.10016 87 LYS C O 1
ATOM 7782 N N . PRO C 1 88 ? 229.52658 -45.25468 52.83899 1.000 154.19170 88 PRO C N 1
ATOM 7783 C CA . PRO C 1 88 ? 228.60231 -44.56512 53.74806 1.000 165.96261 88 PRO C CA 1
ATOM 7784 C C . PRO C 1 88 ? 228.23804 -45.41364 54.95716 1.000 156.79262 88 PRO C C 1
ATOM 7785 O O . PRO C 1 88 ? 227.93577 -46.60255 54.83824 1.000 136.32923 88 PRO C O 1
ATOM 7789 N N . LYS C 1 89 ? 228.30018 -44.78814 56.13608 1.000 149.18185 89 LYS C N 1
ATOM 7790 C CA . LYS C 1 89 ? 227.90011 -45.46614 57.36495 1.000 152.39830 89 LYS C CA 1
ATOM 7791 C C . LYS C 1 89 ? 226.44858 -45.93105 57.28752 1.000 147.64933 89 LYS C C 1
ATOM 7792 O O . LYS C 1 89 ? 226.12240 -47.04069 57.72719 1.000 142.09545 89 LYS C O 1
ATOM 7798 N N . ASN C 1 90 ? 225.56433 -45.11149 56.72844 1.000 129.48736 90 ASN C N 1
ATOM 7799 C CA . ASN C 1 90 ? 224.14900 -45.46111 56.62092 1.000 111.61509 90 ASN C CA 1
ATOM 7800 C C . ASN C 1 90 ? 223.78520 -45.34461 55.14439 1.000 109.66908 90 ASN C C 1
ATOM 7801 O O . ASN C 1 90 ? 223.36148 -44.29694 54.65066 1.000 106.34521 90 ASN C O 1
ATOM 7806 N N . LYS C 1 91 ? 223.97085 -46.46827 54.45215 1.000 125.82720 91 LYS C N 1
ATOM 7807 C CA . LYS C 1 91 ? 223.66797 -46.58675 53.02966 1.000 133.76989 91 LYS C CA 1
ATOM 7808 C C . LYS C 1 91 ? 222.25915 -46.10063 52.71827 1.000 123.85695 91 LYS C C 1
ATOM 7809 O O . LYS C 1 91 ? 222.03681 -45.40616 51.71917 1.000 116.22767 91 LYS C O 1
ATOM 7815 N N . GLU C 1 92 ? 221.30358 -46.42882 53.58881 1.000 120.66755 92 GLU C N 1
ATOM 7816 C CA . GLU C 1 92 ? 219.89130 -46.15621 53.34545 1.000 110.49429 92 GLU C CA 1
ATOM 7817 C C . GLU C 1 92 ? 219.63971 -44.65705 53.23595 1.000 111.45840 92 GLU C C 1
ATOM 7818 O O . GLU C 1 92 ? 218.72682 -44.22909 52.52078 1.000 109.97085 92 GLU C O 1
ATOM 7824 N N . ILE C 1 93 ? 220.42549 -43.84977 53.92850 1.000 113.88482 93 ILE C N 1
ATOM 7825 C CA . ILE C 1 93 ? 220.24212 -42.40992 53.85716 1.000 101.44643 93 ILE C CA 1
ATOM 7826 C C . ILE C 1 93 ? 220.98930 -41.87291 52.63880 1.000 103.52439 93 ILE C C 1
ATOM 7827 O O . ILE C 1 93 ? 221.82508 -42.55248 52.03683 1.000 101.92834 93 ILE C O 1
ATOM 7832 N N . TYR C 1 94 ? 220.62424 -40.64957 52.25233 1.000 97.75235 94 TYR C N 1
ATOM 7833 C CA . TYR C 1 94 ? 220.98151 -39.88770 51.05770 1.000 104.95950 94 TYR C CA 1
ATOM 7834 C C . TYR C 1 94 ? 220.26033 -40.38862 49.81934 1.000 106.59278 94 TYR C C 1
ATOM 7835 O O . TYR C 1 94 ? 220.41763 -39.79451 48.74558 1.000 112.32030 94 TYR C O 1
ATOM 7844 N N . LYS C 1 95 ? 219.47414 -41.45234 49.92052 1.000 99.38901 95 LYS C N 1
ATOM 7845 C CA . LYS C 1 95 ? 218.42054 -41.67269 48.94685 1.000 98.93764 95 LYS C CA 1
ATOM 7846 C C . LYS C 1 95 ? 217.11679 -41.00682 49.35959 1.000 107.26367 95 LYS C C 1
ATOM 7847 O O . LYS C 1 95 ? 216.34923 -40.57037 48.49367 1.000 110.28071 95 LYS C O 1
ATOM 7853 N N . LYS C 1 96 ? 216.86449 -40.90367 50.67010 1.000 108.08482 96 LYS C N 1
ATOM 7854 C CA . LYS C 1 96 ? 215.59711 -40.39539 51.18224 1.000 113.98010 96 LYS C CA 1
ATOM 7855 C C . LYS C 1 96 ? 215.62033 -38.90437 51.46187 1.000 91.69207 96 LYS C C 1
ATOM 7856 O O . LYS C 1 96 ? 214.55236 -38.29280 51.57552 1.000 93.33550 96 LYS C O 1
ATOM 7862 N N . LEU C 1 97 ? 216.80063 -38.31317 51.59917 1.000 88.81523 97 LEU C N 1
ATOM 7863 C CA . LEU C 1 97 ? 216.89138 -36.93510 52.05859 1.000 93.09559 97 LEU C CA 1
ATOM 7864 C C . LEU C 1 97 ? 216.35498 -35.97447 51.00852 1.000 95.46678 97 LEU C C 1
ATOM 7865 O O . LEU C 1 97 ? 216.78804 -35.99697 49.85560 1.000 94.90988 97 LEU C O 1
ATOM 7870 N N . ASP C 1 98 ? 215.42197 -35.11834 51.41677 1.000 95.19946 98 ASP C N 1
ATOM 7871 C CA . ASP C 1 98 ? 214.90545 -34.10223 50.51057 1.000 104.49294 98 ASP C CA 1
ATOM 7872 C C . ASP C 1 98 ? 215.77777 -32.85322 50.49079 1.000 104.68913 98 ASP C C 1
ATOM 7873 O O . ASP C 1 98 ? 215.99197 -32.2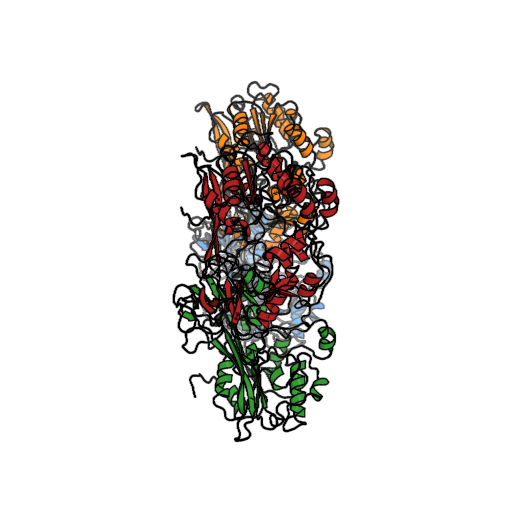6523 49.42569 1.000 120.88897 98 ASP C O 1
ATOM 7878 N N . ALA C 1 99 ? 216.29554 -32.43803 51.64371 1.000 89.25783 99 ALA C N 1
ATOM 7879 C CA . ALA C 1 99 ? 217.07026 -31.21113 51.72428 1.000 83.87462 99 ALA C CA 1
ATOM 7880 C C . ALA C 1 99 ? 218.21759 -31.37856 52.70992 1.000 84.50176 99 ALA C C 1
ATOM 7881 O O . ALA C 1 99 ? 218.19321 -32.25349 53.57854 1.000 86.16743 99 ALA C O 1
ATOM 7883 N N . ILE C 1 100 ? 219.23128 -30.52227 52.55975 1.000 79.00723 100 ILE C N 1
ATOM 7884 C CA . ILE C 1 100 ? 220.38048 -30.47881 53.46439 1.000 74.38759 100 ILE C CA 1
ATOM 7885 C C . ILE C 1 100 ? 220.74787 -29.02221 53.73092 1.000 71.85914 100 ILE C C 1
ATOM 7886 O O . ILE C 1 100 ? 220.98666 -28.25751 52.78968 1.000 78.06551 100 ILE C O 1
ATOM 7891 N N . VAL C 1 101 ? 220.80097 -28.63562 55.00727 1.000 67.83967 101 VAL C N 1
ATOM 7892 C CA . VAL C 1 101 ? 221.16731 -27.28042 55.40918 1.000 61.78873 101 VAL C CA 1
ATOM 7893 C C . VAL C 1 101 ? 222.61454 -27.25950 55.87180 1.000 61.57167 101 VAL C C 1
ATOM 7894 O O . VAL C 1 101 ? 223.11906 -28.23303 56.44360 1.000 67.39918 101 VAL C O 1
ATOM 7898 N N . ILE C 1 102 ? 223.29417 -26.13886 55.62495 1.000 53.50929 102 ILE C N 1
ATOM 7899 C CA . ILE C 1 102 ? 224.67919 -25.94842 56.04746 1.000 52.78198 102 ILE C CA 1
ATOM 7900 C C . ILE C 1 102 ? 224.80825 -24.56033 56.65878 1.000 52.96651 102 ILE C C 1
ATOM 7901 O O . ILE C 1 102 ? 224.77206 -23.55856 55.93553 1.000 58.43031 102 ILE C O 1
ATOM 7906 N N . ASP C 1 103 ? 224.94495 -24.49562 57.97805 1.000 57.83344 103 ASP C N 1
ATOM 7907 C CA . ASP C 1 103 ? 225.13310 -23.23730 58.68493 1.000 69.77818 103 ASP C CA 1
ATOM 7908 C C . ASP C 1 103 ? 226.61456 -22.86317 58.74415 1.000 69.99777 103 ASP C C 1
ATOM 7909 O O . ASP C 1 103 ? 227.50195 -23.70403 58.58000 1.000 58.78326 103 ASP C O 1
ATOM 7914 N N . GLU C 1 104 ? 226.86753 -21.57060 58.96480 1.000 76.25217 104 GLU C N 1
ATOM 7915 C CA . GLU C 1 104 ? 228.22381 -21.02058 58.99151 1.000 73.58887 104 GLU C CA 1
ATOM 7916 C C . GLU C 1 104 ? 229.01253 -21.42642 57.74952 1.000 64.64873 104 GLU C C 1
ATOM 7917 O O . GLU C 1 104 ? 230.18162 -21.81454 57.81822 1.000 64.51393 104 GLU C O 1
ATOM 7923 N N . VAL C 1 105 ? 228.34801 -21.35126 56.59538 1.000 61.53572 105 VAL C N 1
ATOM 7924 C CA . VAL C 1 105 ? 228.97822 -21.64129 55.31960 1.000 59.26816 105 VAL C CA 1
ATOM 7925 C C . VAL C 1 105 ? 230.14727 -20.70930 55.00707 1.000 55.28399 105 VAL C C 1
ATOM 7926 O O . VAL C 1 105 ? 230.91646 -20.98230 54.08405 1.000 52.43388 105 VAL C O 1
ATOM 7930 N N . SER C 1 106 ? 230.29830 -19.60968 55.75268 1.000 59.76256 106 SER C N 1
ATOM 7931 C CA . SER C 1 106 ? 231.42723 -18.71495 55.52597 1.000 57.98536 106 SER C CA 1
ATOM 7932 C C . SER C 1 106 ? 232.74999 -19.44118 55.70107 1.000 66.58391 106 SER C C 1
ATOM 7933 O O . SER C 1 106 ? 233.71382 -19.17739 54.97156 1.000 76.25235 106 SER C O 1
ATOM 7936 N N . MET C 1 107 ? 232.81856 -20.36259 56.66444 1.000 72.70454 107 MET C N 1
ATOM 7937 C CA . MET C 1 107 ? 234.04946 -21.06654 56.99766 1.000 83.23073 107 MET C CA 1
ATOM 7938 C C . MET C 1 107 ? 234.09940 -22.46807 56.40474 1.000 62.54945 107 MET C C 1
ATOM 7939 O O . MET C 1 107 ? 234.67197 -23.37821 57.00592 1.000 66.76886 107 MET C O 1
ATOM 7944 N N . VAL C 1 108 ? 233.50821 -22.65876 55.23435 1.000 66.84008 108 VAL C N 1
ATOM 7945 C CA . VAL C 1 108 ? 233.57315 -23.91194 54.49393 1.000 68.39407 108 VAL C CA 1
ATOM 7946 C C . VAL C 1 108 ? 234.45735 -23.69056 53.27128 1.000 69.23497 108 VAL C C 1
ATOM 7947 O O . VAL C 1 108 ? 234.12825 -22.87451 52.40004 1.000 66.53854 108 VAL C O 1
ATOM 7951 N N . ARG C 1 109 ? 235.59812 -24.37710 53.21992 1.000 67.18492 109 ARG C N 1
ATOM 7952 C CA . ARG C 1 109 ? 236.53576 -24.11152 52.14084 1.000 77.70364 109 ARG C CA 1
ATOM 7953 C C . ARG C 1 109 ? 236.09268 -24.80217 50.85026 1.000 73.01280 109 ARG C C 1
ATOM 7954 O O . ARG C 1 109 ? 235.29746 -25.74620 50.85691 1.000 68.62590 109 ARG C O 1
ATOM 7962 N N . ALA C 1 110 ? 236.63730 -24.31384 49.72968 1.000 64.23940 110 ALA C N 1
ATOM 7963 C CA . ALA C 1 110 ? 236.18487 -24.75767 48.41369 1.000 65.91960 110 ALA C CA 1
ATOM 7964 C C . ALA C 1 110 ? 236.39753 -26.25554 48.20535 1.000 80.99646 110 ALA C C 1
ATOM 7965 O O . ALA C 1 110 ? 235.51416 -26.94887 47.68672 1.000 88.83688 110 ALA C O 1
ATOM 7967 N N . ASP C 1 111 ? 237.55769 -26.77517 48.61286 1.000 80.69858 111 ASP C N 1
ATOM 7968 C CA . ASP C 1 111 ? 237.85703 -28.19000 48.40515 1.000 68.21764 111 ASP C CA 1
ATOM 7969 C C . ASP C 1 111 ? 236.85114 -29.08174 49.12506 1.000 80.83835 111 ASP C C 1
ATOM 7970 O O . ASP C 1 111 ? 236.40464 -30.09649 48.57735 1.000 83.51092 111 ASP C O 1
ATOM 7975 N N . LEU C 1 112 ? 236.47216 -28.70872 50.34779 1.000 75.36366 112 LEU C N 1
ATOM 7976 C CA . LEU C 1 112 ? 235.49577 -29.49164 51.09620 1.000 69.55108 112 LEU C CA 1
ATOM 7977 C C . LEU C 1 112 ? 234.13083 -29.42852 50.42739 1.000 82.46773 112 LEU C C 1
ATOM 7978 O O . LEU C 1 112 ? 233.39863 -30.42570 50.39665 1.000 86.04424 112 LEU C O 1
ATOM 7983 N N . PHE C 1 113 ? 233.78487 -28.26595 49.87090 1.000 79.84329 113 PHE C N 1
ATOM 7984 C CA . PHE C 1 113 ? 232.51823 -28.11270 49.16679 1.000 74.75511 113 PHE C CA 1
ATOM 7985 C C . PHE C 1 113 ? 232.46130 -29.02773 47.95180 1.000 74.02948 113 PHE C C 1
ATOM 7986 O O . PHE C 1 113 ? 231.42936 -29.64765 47.67788 1.000 80.76419 113 PHE C O 1
ATOM 7994 N N . ASP C 1 114 ? 233.56765 -29.13751 47.22254 1.000 72.52425 114 ASP C N 1
ATOM 7995 C CA . ASP C 1 114 ? 233.60736 -30.04023 46.07900 1.000 87.43045 114 ASP C CA 1
ATOM 7996 C C . ASP C 1 114 ? 233.55862 -31.50072 46.51548 1.000 99.79073 114 ASP C C 1
ATOM 7997 O O . ASP C 1 114 ? 232.96679 -32.33402 45.81722 1.000 96.69297 114 ASP C O 1
ATOM 8002 N N . CYS C 1 115 ? 234.17366 -31.82934 47.65643 1.000 88.89876 115 CYS C N 1
ATOM 8003 C CA . CYS C 1 115 ? 234.09744 -33.18896 48.18062 1.000 83.43605 115 CYS C CA 1
ATOM 8004 C C . CYS C 1 115 ? 232.66811 -33.54154 48.56561 1.000 84.05979 115 CYS C C 1
ATOM 8005 O O . CYS C 1 115 ? 232.21541 -34.67085 48.34645 1.000 101.67812 115 CYS C O 1
ATOM 8008 N N . ILE C 1 116 ? 231.94626 -32.58288 49.13979 1.000 73.94032 116 ILE C N 1
ATOM 8009 C CA . ILE C 1 116 ? 230.53717 -32.78879 49.46224 1.000 75.00274 116 ILE C CA 1
ATOM 8010 C C . ILE C 1 116 ? 229.74063 -33.07526 48.19500 1.000 77.18146 116 ILE C C 1
ATOM 8011 O O . ILE C 1 116 ? 228.93240 -34.00949 48.14434 1.000 80.87142 116 ILE C O 1
ATOM 8016 N N . ASN C 1 117 ? 229.96033 -32.27526 47.15257 1.000 76.75134 117 ASN C N 1
ATOM 8017 C CA . ASN C 1 117 ? 229.21815 -32.44843 45.90760 1.000 85.58911 117 ASN C CA 1
ATOM 8018 C C . ASN C 1 117 ? 229.50709 -33.80546 45.28083 1.000 93.38700 117 ASN C C 1
ATOM 8019 O O . ASN C 1 117 ? 228.59140 -34.47637 44.79069 1.000 90.03895 117 ASN C O 1
ATOM 8024 N N . GLU C 1 118 ? 230.77570 -34.22014 45.27474 1.000 100.34507 118 GLU C N 1
ATOM 8025 C CA . GLU C 1 118 ? 231.12492 -35.52203 44.71378 1.000 116.30226 118 GLU C CA 1
ATOM 8026 C C . GLU C 1 118 ? 230.46219 -36.65098 45.49387 1.000 105.28000 118 GLU C C 1
ATOM 8027 O O . GLU C 1 118 ? 229.93108 -37.59532 44.89898 1.000 117.10580 118 GLU C O 1
ATOM 8033 N N . PHE C 1 119 ? 230.46618 -36.56366 46.82348 1.000 87.37926 119 PHE C N 1
ATOM 8034 C CA . PHE C 1 119 ? 229.86123 -37.61609 47.63228 1.000 91.53551 119 PHE C CA 1
ATOM 8035 C C . PHE C 1 119 ? 228.36423 -37.72590 47.36010 1.000 95.45532 119 PHE C C 1
ATOM 8036 O O . PHE C 1 119 ? 227.84297 -38.82447 47.13514 1.000 104.50919 119 PHE C O 1
ATOM 8044 N N . LEU C 1 120 ? 227.65184 -36.59740 47.38194 1.000 91.14718 120 LEU C N 1
ATOM 8045 C CA . LEU C 1 120 ? 226.21499 -36.63209 47.12008 1.000 91.26795 120 LEU C CA 1
ATOM 8046 C C . LEU C 1 120 ? 225.91095 -36.97860 45.67001 1.000 90.36039 120 LEU C C 1
ATOM 8047 O O . LEU C 1 120 ? 224.82272 -37.48087 45.36880 1.000 90.52751 120 LEU C O 1
ATOM 8052 N N . LYS C 1 121 ? 226.84253 -36.70722 44.75910 1.000 90.63880 121 LYS C N 1
ATOM 8053 C CA . LYS C 1 121 ? 226.66543 -37.14943 43.38402 1.000 101.12836 121 LYS C CA 1
ATOM 8054 C C . LYS C 1 121 ? 226.80936 -38.65766 43.25225 1.000 111.48577 121 LYS C C 1
ATOM 8055 O O . LYS C 1 121 ? 226.26566 -39.23812 42.30939 1.000 117.49325 121 LYS C O 1
ATOM 8061 N N . ILE C 1 122 ? 227.53146 -39.30325 44.16312 1.000 105.43284 122 ILE C N 1
ATOM 8062 C CA . ILE C 1 122 ? 227.72983 -40.74188 44.05449 1.000 108.19030 122 ILE C CA 1
ATOM 8063 C C . ILE C 1 122 ? 226.68056 -41.52047 44.84355 1.000 102.98054 122 ILE C C 1
ATOM 8064 O O . ILE C 1 122 ? 226.29989 -42.62653 44.44613 1.000 115.49256 122 ILE C O 1
ATOM 8069 N N . HIS C 1 123 ? 226.15547 -40.94699 45.91884 1.000 99.01308 123 HIS C N 1
ATOM 8070 C CA . HIS C 1 123 ? 225.20502 -41.64836 46.76164 1.000 100.52593 123 HIS C CA 1
ATOM 8071 C C . HIS C 1 123 ? 223.82114 -41.02118 46.75955 1.000 98.78424 123 HIS C C 1
ATOM 8072 O O . HIS C 1 123 ? 222.94666 -41.48236 47.50129 1.000 102.35011 123 HIS C O 1
ATOM 8079 N N . GLY C 1 124 ? 223.59101 -39.99776 45.94291 1.000 99.04895 124 GLY C N 1
ATOM 8080 C CA . GLY C 1 124 ? 222.32836 -39.29910 45.94609 1.000 99.54648 124 GLY C CA 1
ATOM 8081 C C . GLY C 1 124 ? 221.28146 -39.99615 45.11449 1.000 105.64482 124 GLY C C 1
ATOM 8082 O O . GLY C 1 124 ? 221.49777 -41.06293 44.53760 1.000 112.41650 124 GLY C O 1
ATOM 8083 N N . LYS C 1 125 ? 220.10410 -39.37335 45.07034 1.000 98.49335 125 LYS C N 1
ATOM 8084 C CA . LYS C 1 125 ? 219.02223 -39.90921 44.25680 1.000 102.56269 125 LYS C CA 1
ATOM 8085 C C . LYS C 1 125 ? 219.43994 -39.99785 42.79844 1.000 113.85192 125 LYS C C 1
ATOM 8086 O O . LYS C 1 125 ? 219.49631 -41.08573 42.21558 1.000 124.59473 125 LYS C O 1
ATOM 8092 N N . GLN C 1 126 ? 219.76215 -38.85150 42.20139 1.000 110.18349 126 GLN C N 1
ATOM 8093 C CA . GLN C 1 126 ? 220.18134 -38.75831 40.81270 1.000 116.68779 126 GLN C CA 1
ATOM 8094 C C . GLN C 1 126 ? 221.69861 -38.72855 40.76825 1.000 106.37047 126 GLN C C 1
ATOM 8095 O O . GLN C 1 126 ? 222.29566 -37.65485 40.93134 1.000 107.95203 126 GLN C O 1
ATOM 8101 N N . PRO C 1 127 ? 222.37145 -39.85742 40.53335 1.000 110.25297 127 PRO C N 1
ATOM 8102 C CA . PRO C 1 127 ? 223.83620 -39.87916 40.63139 1.000 108.09229 127 PRO C CA 1
ATOM 8103 C C . PRO C 1 127 ? 224.53860 -39.05193 39.56735 1.000 108.68186 127 PRO C C 1
ATOM 8104 O O . PRO C 1 127 ? 225.77231 -39.01122 39.55661 1.000 107.44616 127 PRO C O 1
ATOM 8108 N N . GLY C 1 128 ? 223.80064 -38.38615 38.68379 1.000 120.44021 128 GLY C N 1
ATOM 8109 C CA . GLY C 1 128 ? 224.38667 -37.53120 37.67107 1.000 128.21407 128 GLY C CA 1
ATOM 8110 C C . GLY C 1 128 ? 224.12291 -36.07152 37.97211 1.000 124.98622 128 GLY C C 1
ATOM 8111 O O . GLY C 1 128 ? 224.92906 -35.19789 37.63791 1.000 125.45576 128 GLY C O 1
ATOM 8112 N N . GLU C 1 129 ? 222.98762 -35.80365 38.61103 1.000 125.62739 129 GLU C N 1
ATOM 8113 C CA . GLU C 1 129 ? 222.60099 -34.43910 38.91914 1.000 118.54596 129 GLU C CA 1
ATOM 8114 C C . GLU C 1 129 ? 223.42564 -33.89130 40.08279 1.000 100.05235 129 GLU C C 1
ATOM 8115 O O . GLU C 1 129 ? 223.91425 -34.65355 40.92291 1.000 90.89323 129 GLU C O 1
ATOM 8121 N N . PRO C 1 130 ? 223.60888 -32.57033 40.14195 1.000 109.90219 130 PRO C N 1
ATOM 8122 C CA . PRO C 1 130 ? 224.38888 -31.97788 41.23581 1.000 101.75637 130 PRO C CA 1
ATOM 8123 C C . PRO C 1 130 ? 223.81180 -32.34795 42.59142 1.000 95.34724 130 PRO C C 1
ATOM 8124 O O . PRO C 1 130 ? 222.62237 -32.16110 42.85731 1.000 101.49930 130 PRO C O 1
ATOM 8128 N N . PHE C 1 131 ? 224.67631 -32.88358 43.44866 1.000 93.26529 131 PHE C N 1
ATOM 8129 C CA . PHE C 1 131 ? 224.30868 -33.27698 44.80397 1.000 91.17557 131 PHE C CA 1
ATOM 8130 C C . PHE C 1 131 ? 223.22837 -34.35030 44.81559 1.000 90.32890 131 PHE C C 1
ATOM 8131 O O . PHE C 1 131 ? 222.47702 -34.47477 45.78222 1.000 99.22227 131 PHE C O 1
ATOM 8139 N N . GLY C 1 132 ? 223.15814 -35.15428 43.75848 1.000 90.80993 132 GLY C N 1
ATOM 8140 C CA . GLY C 1 132 ? 222.09900 -36.13779 43.66333 1.000 101.05151 132 GLY C CA 1
ATOM 8141 C C . GLY C 1 132 ? 220.70779 -35.55409 43.64469 1.000 100.86554 132 GLY C C 1
ATOM 8142 O O . GLY C 1 132 ? 219.75249 -36.23932 44.01085 1.000 101.62962 132 GLY C O 1
ATOM 8143 N N . GLY C 1 133 ? 220.56523 -34.30257 43.21123 1.000 103.65015 133 GLY C N 1
ATOM 8144 C CA . GLY C 1 133 ? 219.27349 -33.65719 43.09968 1.000 119.23356 133 GLY C CA 1
ATOM 8145 C C . GLY C 1 133 ? 218.65057 -33.16409 44.39075 1.000 115.13525 133 GLY C C 1
ATOM 8146 O O . GLY C 1 133 ? 217.53447 -32.62737 44.34956 1.000 117.56768 133 GLY C O 1
ATOM 8147 N N . ILE C 1 134 ? 219.31362 -33.32400 45.53232 1.000 102.39618 134 ILE C N 1
ATOM 8148 C CA . ILE C 1 134 ? 218.72821 -32.90837 46.80410 1.000 97.23914 134 ILE C CA 1
ATOM 8149 C C . ILE C 1 134 ? 218.95692 -31.41373 47.01578 1.000 80.33510 134 ILE C C 1
ATOM 8150 O O . ILE C 1 134 ? 220.07381 -30.90595 46.85793 1.000 73.18057 134 ILE C O 1
ATOM 8155 N N . GLN C 1 135 ? 217.87793 -30.70210 47.32713 1.000 85.86320 135 GLN C N 1
ATOM 8156 C CA . GLN C 1 135 ? 217.91710 -29.25962 47.53637 1.000 79.38330 135 GLN C CA 1
ATOM 8157 C C . GLN C 1 135 ? 218.75993 -28.92740 48.75831 1.000 82.89305 135 GLN C C 1
ATOM 8158 O O . GLN C 1 135 ? 218.43096 -29.34583 49.86994 1.000 86.25891 135 GLN C O 1
ATOM 8164 N N . LEU C 1 136 ? 219.83841 -28.17070 48.57144 1.000 76.32650 136 LEU C N 1
ATOM 8165 C CA . LEU C 1 136 ? 220.69033 -27.77084 49.68528 1.000 72.01027 136 LEU C CA 1
ATOM 8166 C C . LEU C 1 136 ? 220.54705 -26.28192 49.98980 1.000 64.62947 136 LEU C C 1
ATOM 8167 O O . LEU C 1 136 ? 220.51709 -25.44829 49.07980 1.000 65.35243 136 LEU C O 1
ATOM 8172 N N . ILE C 1 137 ? 220.42821 -25.96712 51.27712 1.000 62.11450 137 ILE C N 1
ATOM 8173 C CA . ILE C 1 137 ? 220.24411 -24.61046 51.78223 1.000 64.13611 137 ILE C CA 1
ATOM 8174 C C . ILE C 1 137 ? 221.50767 -24.19016 52.52455 1.000 69.97149 137 ILE C C 1
ATOM 8175 O O . ILE C 1 137 ? 221.88888 -24.82638 53.51359 1.000 64.37726 137 ILE C O 1
ATOM 8180 N N . LEU C 1 138 ? 222.16012 -23.12821 52.05153 1.000 71.19874 138 LEU C N 1
ATOM 8181 C CA . LEU C 1 138 ? 223.37091 -22.61028 52.67782 1.000 60.45218 138 LEU C CA 1
ATOM 8182 C C . LEU C 1 138 ? 223.07210 -21.33250 53.44714 1.000 58.73973 138 LEU C C 1
ATOM 8183 O O . LEU C 1 138 ? 222.30255 -20.48444 52.98239 1.000 60.71344 138 LEU C O 1
ATOM 8188 N N . ILE C 1 139 ? 223.70759 -21.19136 54.61012 1.000 56.03886 139 ILE C N 1
ATOM 8189 C CA . ILE C 1 139 ? 223.49115 -20.06828 55.51912 1.000 54.91349 139 ILE C CA 1
ATOM 8190 C C . ILE C 1 139 ? 224.83089 -19.66308 56.11411 1.000 56.93250 139 ILE C C 1
ATOM 8191 O O . ILE C 1 139 ? 225.57019 -20.51197 56.62182 1.000 69.92228 139 ILE C O 1
ATOM 8196 N N . GLY C 1 140 ? 225.13174 -18.37068 56.07803 1.000 60.16913 140 GLY C N 1
ATOM 8197 C CA . GLY C 1 140 ? 226.37105 -17.88192 56.64799 1.000 64.26101 140 GLY C CA 1
ATOM 8198 C C . GLY C 1 140 ? 226.39960 -16.36835 56.68903 1.000 81.17864 140 GLY C C 1
ATOM 8199 O O . GLY C 1 140 ? 225.39618 -15.70111 56.42874 1.000 93.77402 140 GLY C O 1
ATOM 8200 N N . ASP C 1 141 ? 227.57266 -15.82779 57.02212 1.000 68.50365 141 ASP C N 1
ATOM 8201 C CA . ASP C 1 141 ? 227.73642 -14.38073 57.11685 1.000 79.74921 141 ASP C CA 1
ATOM 8202 C C . ASP C 1 141 ? 228.45796 -13.78113 55.91950 1.000 78.97861 141 ASP C C 1
ATOM 8203 O O . ASP C 1 141 ? 228.09948 -12.68526 55.47365 1.000 73.20501 141 ASP C O 1
ATOM 8208 N N . LEU C 1 142 ? 229.42440 -14.50722 55.35562 1.000 77.99314 142 LEU C N 1
ATOM 8209 C CA . LEU C 1 142 ? 230.24547 -14.02379 54.24857 1.000 67.46713 142 LEU C CA 1
ATOM 8210 C C . LEU C 1 142 ? 230.84382 -12.65349 54.55297 1.000 67.24505 142 LEU C C 1
ATOM 8211 O O . LEU C 1 142 ? 231.02096 -11.81824 53.66920 1.000 69.91104 142 LEU C O 1
ATOM 8216 N N . TYR C 1 143 ? 231.18110 -12.42148 55.81842 1.000 72.06398 143 TYR C N 1
ATOM 8217 C CA . TYR C 1 143 ? 231.99689 -11.27999 56.20417 1.000 76.65933 143 TYR C CA 1
ATOM 8218 C C . TYR C 1 143 ? 233.04240 -11.68785 57.23086 1.000 84.51504 143 TYR C C 1
ATOM 8219 O O . TYR C 1 143 ? 233.45363 -10.87095 58.05651 1.000 95.39855 143 TYR C O 1
ATOM 8228 N N . GLN C 1 144 ? 233.45263 -12.94592 57.22732 1.000 86.13203 144 GLN C N 1
ATOM 8229 C CA . GLN C 1 144 ? 234.16385 -13.49178 58.37435 1.000 93.65966 144 GLN C CA 1
ATOM 8230 C C . GLN C 1 144 ? 235.40519 -14.25470 57.95207 1.000 93.30176 144 GLN C C 1
ATOM 8231 O O . GLN C 1 144 ? 235.67005 -15.34821 58.46530 1.000 97.01251 144 GLN C O 1
ATOM 8237 N N . LEU C 1 145 ? 236.18114 -13.70535 56.99332 1.000 89.51747 145 LEU C N 1
ATOM 8238 C CA . LEU C 1 145 ? 237.50083 -14.22835 56.63823 1.000 88.45287 145 LEU C CA 1
ATOM 8239 C C . LEU C 1 145 ? 237.41346 -15.57612 55.93453 1.000 87.30606 145 LEU C C 1
ATOM 8240 O O . LEU C 1 145 ? 236.46766 -16.34177 56.14754 1.000 89.02554 145 LEU C O 1
ATOM 8245 N N . PRO C 1 146 ? 238.38015 -15.89300 55.08368 1.000 84.61800 146 PRO C N 1
ATOM 8246 C CA . PRO C 1 146 ? 238.34991 -17.15643 54.37962 1.000 83.64005 146 PRO C CA 1
ATOM 8247 C C . PRO C 1 146 ? 239.08263 -18.22574 55.16463 1.000 86.39498 146 PRO C C 1
ATOM 8248 O O . PRO C 1 146 ? 239.97695 -17.92274 55.96807 1.000 103.91970 146 PRO C O 1
ATOM 8252 N N . PRO C 1 147 ? 238.70675 -19.48852 54.97628 1.000 86.72311 147 PRO C N 1
ATOM 8253 C CA . PRO C 1 147 ? 239.34254 -20.57668 55.72912 1.000 89.39373 147 PRO C CA 1
ATOM 8254 C C . PRO C 1 147 ? 240.84414 -20.62868 55.48640 1.000 97.44648 147 PRO C C 1
ATOM 8255 O O . PRO C 1 147 ? 241.31379 -20.51507 54.35170 1.000 88.99807 147 PRO C O 1
ATOM 8259 N N . VAL C 1 148 ? 241.59337 -20.79669 56.58114 1.000 105.09398 148 VAL C N 1
ATOM 8260 C CA . VAL C 1 148 ? 243.05021 -20.71496 56.52944 1.000 109.98012 148 VAL C CA 1
ATOM 8261 C C . VAL C 1 148 ? 243.59307 -21.75812 55.55198 1.000 111.98980 148 VAL C C 1
ATOM 8262 O O . VAL C 1 148 ? 242.95139 -22.77570 55.25589 1.000 92.06863 148 VAL C O 1
ATOM 8266 N N . VAL C 1 149 ? 244.78309 -21.47958 55.01990 1.000 118.09189 149 VAL C N 1
ATOM 8267 C CA . VAL C 1 149 ? 245.15734 -22.00224 53.71166 1.000 101.45410 149 VAL C CA 1
ATOM 8268 C C . VAL C 1 149 ? 246.51534 -22.70085 53.73402 1.000 103.35103 149 VAL C C 1
ATOM 8269 O O . VAL C 1 149 ? 247.09032 -22.98180 52.67496 1.000 101.21786 149 VAL C O 1
ATOM 8273 N N . THR C 1 150 ? 247.02399 -23.01992 54.93001 1.000 106.20839 150 THR C N 1
ATOM 8274 C CA . THR C 1 150 ? 247.96855 -24.12961 55.08967 1.000 91.75171 150 THR C CA 1
ATOM 8275 C C . THR C 1 150 ? 249.18633 -23.98760 54.17358 1.000 91.92616 150 THR C C 1
ATOM 8276 O O . THR C 1 150 ? 249.44399 -24.82927 53.31488 1.000 99.33811 150 THR C O 1
ATOM 8280 N N . SER C 1 151 ? 249.94113 -22.90139 54.37836 1.000 92.50524 151 SER C N 1
ATOM 8281 C CA . SER C 1 151 ? 250.76271 -22.29294 53.33110 1.000 98.52637 151 SER C CA 1
ATOM 8282 C C . SER C 1 151 ? 251.58084 -23.31079 52.54555 1.000 103.06353 151 SER C C 1
ATOM 8283 O O . SER C 1 151 ? 251.88331 -23.07949 51.37075 1.000 110.89532 151 SER C O 1
ATOM 8286 N N . SER C 1 152 ? 251.98515 -24.41785 53.16626 1.000 92.14800 152 SER C N 1
ATOM 8287 C CA . SER C 1 152 ? 252.55282 -25.50436 52.37209 1.000 93.44031 152 SER C CA 1
ATOM 8288 C C . SER C 1 152 ? 251.57416 -25.96368 51.28898 1.000 88.82504 152 SER C C 1
ATOM 8289 O O . SER C 1 152 ? 251.92157 -26.00483 50.10428 1.000 91.41502 152 SER C O 1
ATOM 8292 N N . GLU C 1 153 ? 250.33465 -26.29429 51.66796 1.000 85.24962 153 GLU C N 1
ATOM 8293 C CA . GLU C 1 153 ? 249.27858 -26.57681 50.69048 1.000 86.68685 153 GLU C CA 1
ATOM 8294 C C . GLU C 1 153 ? 248.97260 -25.38295 49.78386 1.000 88.33187 153 GLU C C 1
ATOM 8295 O O . GLU C 1 153 ? 248.43415 -25.57941 48.68787 1.000 82.53886 153 GLU C O 1
ATOM 8301 N N . LYS C 1 154 ? 249.29011 -24.15765 50.22031 1.000 98.81750 154 LYS C N 1
ATOM 8302 C CA . LYS C 1 154 ? 248.80113 -22.93676 49.57221 1.000 100.16306 154 LYS C CA 1
ATOM 8303 C C . LYS C 1 154 ? 249.18075 -22.89504 48.09809 1.000 95.80725 154 LYS C C 1
ATOM 8304 O O . LYS C 1 154 ? 248.36060 -22.51893 47.25206 1.000 98.61587 154 LYS C O 1
ATOM 8310 N N . LYS C 1 155 ? 250.42650 -23.23829 47.77546 1.000 99.29934 155 LYS C N 1
ATOM 8311 C CA . LYS C 1 155 ? 250.95486 -23.02086 46.43152 1.000 108.68450 155 LYS C CA 1
ATOM 8312 C C . LYS C 1 155 ? 250.06506 -23.66518 45.37287 1.000 87.16060 155 LYS C C 1
ATOM 8313 O O . LYS C 1 155 ? 249.63114 -22.99680 44.42845 1.000 87.13237 155 LYS C O 1
ATOM 8319 N N . PHE C 1 156 ? 249.75680 -24.94985 45.51915 1.000 81.84320 156 PHE C N 1
ATOM 8320 C CA . PHE C 1 156 ? 248.93365 -25.60437 44.50909 1.000 93.50068 156 PHE C CA 1
ATOM 8321 C C . PHE C 1 156 ? 247.43658 -25.44917 44.75984 1.000 98.72838 156 PHE C C 1
ATOM 8322 O O . PHE C 1 156 ? 246.64763 -25.57690 43.81687 1.000 91.36234 156 PHE C O 1
ATOM 8330 N N . PHE C 1 157 ? 247.01868 -25.15581 45.98893 1.000 93.27162 157 PHE C N 1
ATOM 8331 C CA . PHE C 1 157 ? 245.62792 -24.76818 46.18689 1.000 83.05280 157 PHE C CA 1
ATOM 8332 C C . PHE C 1 157 ? 245.30879 -23.50312 45.40270 1.000 87.44237 157 PHE C C 1
ATOM 8333 O O . PHE C 1 157 ? 244.23095 -23.38623 44.81222 1.000 85.66618 157 PHE C O 1
ATOM 8341 N N . SER C 1 158 ? 246.25067 -22.55220 45.36799 1.000 104.73842 158 SER C N 1
ATOM 8342 C CA . SER C 1 158 ? 246.05161 -21.32720 44.59923 1.000 109.01806 158 SER C CA 1
ATOM 8343 C C . SER C 1 158 ? 245.86682 -21.62992 43.12423 1.000 89.20187 158 SER C C 1
ATOM 8344 O O . SER C 1 158 ? 245.21002 -20.86925 42.40402 1.000 83.22256 158 SER C O 1
ATOM 8347 N N . GLN C 1 159 ? 246.42790 -22.74082 42.66214 1.000 79.33135 159 GLN C N 1
ATOM 8348 C CA . GLN C 1 159 ? 246.32209 -23.11275 41.26405 1.000 96.60140 159 GLN C CA 1
ATOM 8349 C C . GLN C 1 159 ? 245.06712 -23.91254 40.95286 1.000 101.89530 159 GLN C C 1
ATOM 8350 O O . GLN C 1 159 ? 244.64662 -23.95939 39.78941 1.000 80.39926 159 GLN C O 1
ATOM 8356 N N . ILE C 1 160 ? 244.45904 -24.53802 41.95447 1.000 103.95459 160 ILE C N 1
ATOM 8357 C CA . ILE C 1 160 ? 243.20940 -25.25450 41.74010 1.000 94.21460 160 ILE C CA 1
ATOM 8358 C C . ILE C 1 160 ? 242.00990 -24.35062 41.97878 1.000 88.56224 160 ILE C C 1
ATOM 8359 O O . ILE C 1 160 ? 241.07513 -24.31318 41.17669 1.000 83.91932 160 ILE C O 1
ATOM 8364 N N . TYR C 1 161 ? 242.01800 -23.61426 43.08401 1.000 97.78331 161 TYR C N 1
ATOM 8365 C CA . TYR C 1 161 ? 240.92599 -22.73307 43.46663 1.000 97.75037 161 TYR C CA 1
ATOM 8366 C C . TYR C 1 161 ? 241.40333 -21.28673 43.49964 1.000 100.60730 161 TYR C C 1
ATOM 8367 O O . TYR C 1 161 ? 242.50291 -20.99763 43.98288 1.000 102.07162 161 TYR C O 1
ATOM 8376 N N . LYS C 1 162 ? 240.57940 -20.38066 42.96729 1.000 93.14987 162 LYS C N 1
ATOM 8377 C CA . LYS C 1 162 ? 240.94945 -18.96963 42.97003 1.000 102.62490 162 LYS C CA 1
ATOM 8378 C C . LYS C 1 162 ? 240.98818 -18.38877 44.37913 1.000 105.85661 162 LYS C C 1
ATOM 8379 O O . LYS C 1 162 ? 241.81195 -17.50925 44.66048 1.000 96.95044 162 LYS C O 1
ATOM 8385 N N . SER C 1 163 ? 240.12431 -18.86430 45.27453 1.000 102.39815 163 SER C N 1
ATOM 8386 C CA . SER C 1 163 ? 240.12896 -18.40876 46.65755 1.000 101.08221 163 SER C CA 1
ATOM 8387 C C . SER C 1 163 ? 239.61941 -19.53378 47.53776 1.000 79.16557 163 SER C C 1
ATOM 8388 O O . SER C 1 163 ? 238.84180 -20.37417 47.07052 1.000 71.08490 163 SER C O 1
ATOM 8391 N N . PRO C 1 164 ? 240.02924 -19.58036 48.81060 1.000 80.83765 164 PRO C N 1
ATOM 8392 C CA . PRO C 1 164 ? 239.49966 -20.60821 49.71678 1.000 79.85397 164 PRO C CA 1
ATOM 8393 C C . PRO C 1 164 ? 238.03662 -20.42194 50.06885 1.000 85.23251 164 PRO C C 1
ATOM 8394 O O . PRO C 1 164 ? 237.50128 -21.22428 50.84101 1.000 86.84848 164 PRO C O 1
ATOM 8398 N N . PHE C 1 165 ? 237.37365 -19.39858 49.53969 1.000 83.16634 165 PHE C N 1
ATOM 8399 C CA . PHE C 1 165 ? 235.94688 -19.24313 49.76337 1.000 70.97489 165 PHE C CA 1
ATOM 8400 C C . PHE C 1 165 ? 235.16768 -20.38626 49.12339 1.000 77.97027 165 PHE C C 1
ATOM 8401 O O . PHE C 1 165 ? 235.56990 -20.95065 48.10224 1.000 82.26519 165 PHE C O 1
ATOM 8409 N N . PHE C 1 166 ? 234.03856 -20.73063 49.74445 1.000 75.10499 166 PHE C N 1
ATOM 8410 C CA . PHE C 1 166 ? 233.18644 -21.77820 49.19324 1.000 72.41877 166 PHE C CA 1
ATOM 8411 C C . PHE C 1 166 ? 232.63926 -21.39443 47.82385 1.000 72.81465 166 PHE C C 1
ATOM 8412 O O . PHE C 1 166 ? 232.45154 -22.26731 46.97023 1.000 73.03356 166 PHE C O 1
ATOM 8420 N N . PHE C 1 167 ? 232.38497 -20.10112 47.59045 1.000 76.43665 167 PHE C N 1
ATOM 8421 C CA . PHE C 1 167 ? 231.77968 -19.66891 46.33455 1.000 71.04867 167 PHE C CA 1
ATOM 8422 C C . PHE C 1 167 ? 232.76302 -19.69806 45.17397 1.000 76.33832 167 PHE C C 1
ATOM 8423 O O . PHE C 1 167 ? 232.34584 -19.48287 44.03035 1.000 72.64705 167 PHE C O 1
ATOM 8431 N N . ASP C 1 168 ? 234.04417 -19.96449 45.43805 1.000 86.67635 168 ASP C N 1
ATOM 8432 C CA . ASP C 1 168 ? 235.04054 -20.15445 44.39198 1.000 95.02154 168 ASP C CA 1
ATOM 8433 C C . ASP C 1 168 ? 235.29720 -21.63040 44.11592 1.000 85.87112 168 ASP C C 1
ATOM 8434 O O . ASP C 1 168 ? 236.33179 -21.97442 43.53652 1.000 81.35618 168 ASP C O 1
ATOM 8439 N N . SER C 1 169 ? 234.37698 -22.50401 44.52317 1.000 85.65562 169 SER C N 1
ATOM 8440 C CA . SER C 1 169 ? 234.43302 -23.92495 44.21241 1.000 83.80745 169 SER C CA 1
ATOM 8441 C C . SER C 1 169 ? 233.68594 -24.22617 42.91790 1.000 84.44587 169 SER C C 1
ATOM 8442 O O . SER C 1 169 ? 232.67923 -23.58888 42.59330 1.000 86.02918 169 SER C O 1
ATOM 8445 N N . ILE C 1 170 ? 234.18562 -25.22232 42.18204 1.000 82.36553 170 ILE C N 1
ATOM 8446 C CA . ILE C 1 170 ? 233.61298 -25.53679 40.87704 1.000 88.19214 170 ILE C CA 1
ATOM 8447 C C . ILE C 1 170 ? 232.18106 -26.03848 41.00892 1.000 83.19949 170 ILE C C 1
ATOM 8448 O O . ILE C 1 170 ? 231.36780 -25.87241 40.09014 1.000 80.41924 170 ILE C O 1
ATOM 8453 N N . SER C 1 171 ? 231.83936 -26.63595 42.14688 1.000 79.51189 171 SER C N 1
ATOM 8454 C CA . SER C 1 171 ? 230.49681 -27.16740 42.32090 1.000 77.44234 171 SER C CA 1
ATOM 8455 C C . SER C 1 171 ? 229.49209 -26.05167 42.56073 1.000 77.78011 171 SER C C 1
ATOM 8456 O O . SER C 1 171 ? 228.30656 -26.20673 42.25006 1.000 79.46870 171 SER C O 1
ATOM 8459 N N . PHE C 1 172 ? 229.94272 -24.92631 43.11274 1.000 76.97415 172 PHE C N 1
ATOM 8460 C CA . PHE C 1 172 ? 229.01127 -23.84935 43.42206 1.000 87.07677 172 PHE C CA 1
ATOM 8461 C C . PHE C 1 172 ? 228.58175 -23.10965 42.16354 1.000 104.52303 172 PHE C C 1
ATOM 8462 O O . PHE C 1 172 ? 227.43324 -22.66259 42.06070 1.000 114.72989 172 PHE C O 1
ATOM 8470 N N . ASN C 1 173 ? 229.48377 -22.96905 41.19832 1.000 100.76990 173 ASN C N 1
ATOM 8471 C CA . ASN C 1 173 ? 229.15721 -22.19544 40.00836 1.000 102.70656 173 ASN C CA 1
ATOM 8472 C C . ASN C 1 173 ? 228.26406 -22.98340 39.06111 1.000 92.82542 173 ASN C C 1
ATOM 8473 O O . ASN C 1 173 ? 227.33465 -22.42135 38.46905 1.000 86.51134 173 ASN C O 1
ATOM 8478 N N . GLU C 1 174 ? 228.51918 -24.28506 38.92238 1.000 103.85979 174 GLU C N 1
ATOM 8479 C CA . GLU C 1 174 ? 227.74157 -25.12751 38.02283 1.000 121.41425 174 GLU C CA 1
ATOM 8480 C C . GLU C 1 174 ? 226.31515 -25.33112 38.50555 1.000 119.32923 174 GLU C C 1
ATOM 8481 O O . GLU C 1 174 ? 225.50030 -25.88697 37.76161 1.000 121.79034 174 GLU C O 1
ATOM 8487 N N . ALA C 1 175 ? 226.00391 -24.90195 39.72493 1.000 106.72073 175 ALA C N 1
ATOM 8488 C CA . ALA C 1 175 ? 224.66682 -24.97960 40.28872 1.000 109.30697 175 ALA C CA 1
ATOM 8489 C C . ALA C 1 175 ? 224.17324 -23.56630 40.54636 1.000 100.22854 175 ALA C C 1
ATOM 8490 O O . ALA C 1 175 ? 224.95073 -22.69241 40.93752 1.000 101.41739 175 ALA C O 1
ATOM 8492 N N . GLU C 1 176 ? 222.89285 -23.33001 40.28748 1.000 93.60164 176 GLU C N 1
ATOM 8493 C CA . GLU C 1 176 ? 222.32100 -21.99696 40.41219 1.000 114.17177 176 GLU C CA 1
ATOM 8494 C C . GLU C 1 176 ? 221.63736 -21.85467 41.76462 1.000 108.71649 176 GLU C C 1
ATOM 8495 O O . GLU C 1 176 ? 220.80173 -22.68552 42.14032 1.000 95.46914 176 GLU C O 1
ATOM 8501 N N . PHE C 1 177 ? 222.01136 -20.80724 42.49422 1.000 103.21241 177 PHE C N 1
ATOM 8502 C CA . PHE C 1 177 ? 221.53659 -20.55601 43.84675 1.000 97.24259 177 PHE C CA 1
ATOM 8503 C C . PHE C 1 177 ? 220.75345 -19.25771 43.87786 1.000 89.08282 177 PHE C C 1
ATOM 8504 O O . PHE C 1 177 ? 221.25388 -18.21518 43.43725 1.000 90.94322 177 PHE C O 1
ATOM 8512 N N . GLU C 1 178 ? 219.53503 -19.31475 44.39931 1.000 89.72676 178 GLU C N 1
ATOM 8513 C CA . GLU C 1 178 ? 218.81612 -18.08528 44.68162 1.000 90.40024 178 GLU C CA 1
ATOM 8514 C C . GLU C 1 178 ? 219.46501 -17.38472 45.86871 1.000 87.27688 178 GLU C C 1
ATOM 8515 O O . GLU C 1 178 ? 219.82466 -18.01289 46.86991 1.000 84.43605 178 GLU C O 1
ATOM 8521 N N . PHE C 1 179 ? 219.65397 -16.08113 45.74145 1.000 88.95581 179 PHE C N 1
ATOM 8522 C CA . PHE C 1 179 ? 220.41145 -15.31070 46.71357 1.000 87.03257 179 PHE C CA 1
ATOM 8523 C C . PHE C 1 179 ? 219.46482 -14.52673 47.60867 1.000 89.90755 179 PHE C C 1
ATOM 8524 O O . PHE C 1 179 ? 218.55560 -13.85185 47.11270 1.000 108.78808 179 PHE C O 1
ATOM 8532 N N . VAL C 1 180 ? 219.67343 -14.61924 48.92242 1.000 83.95641 180 VAL C N 1
ATOM 8533 C CA . VAL C 1 180 ? 218.89042 -13.86332 49.89716 1.000 84.55957 180 VAL C CA 1
ATOM 8534 C C . VAL C 1 180 ? 219.83354 -13.30696 50.95357 1.000 80.90635 180 VAL C C 1
ATOM 8535 O O . VAL C 1 180 ? 220.58449 -14.05678 51.58159 1.000 78.64875 180 VAL C O 1
ATOM 8539 N N . GLU C 1 181 ? 219.79353 -11.99540 51.15471 1.000 82.46221 181 GLU C N 1
ATOM 8540 C CA . GLU C 1 181 ? 220.62193 -11.32919 52.14945 1.000 79.78151 181 GLU C CA 1
ATOM 8541 C C . GLU C 1 181 ? 219.72153 -10.64991 53.16472 1.000 81.84135 181 GLU C C 1
ATOM 8542 O O . GLU C 1 181 ? 218.94734 -9.75722 52.80843 1.000 103.99656 181 GLU C O 1
ATOM 8548 N N . LEU C 1 182 ? 219.80277 -11.08303 54.41757 1.000 77.06577 182 LEU C N 1
ATOM 8549 C CA . LEU C 1 182 ? 219.05628 -10.41871 55.47560 1.000 78.97402 182 LEU C CA 1
ATOM 8550 C C . LEU C 1 182 ? 219.75962 -9.12327 55.85279 1.000 98.39065 182 LEU C C 1
ATOM 8551 O O . LEU C 1 182 ? 220.95104 -9.13171 56.18318 1.000 94.63471 182 LEU C O 1
ATOM 8556 N N . GLU C 1 183 ? 219.01920 -8.00881 55.79335 1.000 107.76585 183 GLU C N 1
ATOM 8557 C CA . GLU C 1 183 ? 219.57690 -6.69039 56.06685 1.000 104.88546 183 GLU C CA 1
ATOM 8558 C C . GLU C 1 183 ? 219.14794 -6.08558 57.39590 1.000 107.04843 183 GLU C C 1
ATOM 8559 O O . GLU C 1 183 ? 219.81263 -5.16297 57.87805 1.000 93.95840 183 GLU C O 1
ATOM 8565 N N . LYS C 1 184 ? 218.08505 -6.59447 58.01196 1.000 111.66956 184 LYS C N 1
ATOM 8566 C CA . LYS C 1 184 ? 217.51470 -5.99174 59.20752 1.000 112.57631 184 LYS C CA 1
ATOM 8567 C C . LYS C 1 184 ? 218.24114 -6.48120 60.45463 1.000 105.50794 184 LYS C C 1
ATOM 8568 O O . LYS C 1 184 ? 218.44976 -7.68773 60.62955 1.000 84.19026 184 LYS C O 1
ATOM 8574 N N . VAL C 1 185 ? 218.59370 -5.54768 61.33174 1.000 109.19576 185 VAL C N 1
ATOM 8575 C CA . VAL C 1 185 ? 219.22097 -5.86841 62.60805 1.000 110.48300 185 VAL C CA 1
ATOM 8576 C C . VAL C 1 185 ? 218.12113 -5.88573 63.66511 1.000 113.54124 185 VAL C C 1
ATOM 8577 O O . VAL C 1 185 ? 217.67377 -4.83880 64.14425 1.000 108.70600 185 VAL C O 1
ATOM 8581 N N . TYR C 1 186 ? 217.67343 -7.08895 64.03174 1.000 103.29316 186 TYR C N 1
ATOM 8582 C CA . TYR C 1 186 ? 216.60959 -7.20803 65.01970 1.000 106.30138 186 TYR C CA 1
ATOM 8583 C C . TYR C 1 186 ? 217.11716 -7.03107 66.44157 1.000 127.90375 186 TYR C C 1
ATOM 8584 O O . TYR C 1 186 ? 216.35886 -6.58905 67.31226 1.000 151.72675 186 TYR C O 1
ATOM 8593 N N . ARG C 1 187 ? 218.37666 -7.38169 66.69613 1.000 120.20018 187 ARG C N 1
ATOM 8594 C CA . ARG C 1 187 ? 218.87894 -7.42150 68.06473 1.000 129.37565 187 ARG C CA 1
ATOM 8595 C C . ARG C 1 187 ? 218.76514 -6.06414 68.74966 1.000 137.86985 187 ARG C C 1
ATOM 8596 O O . ARG C 1 187 ? 218.13020 -5.93764 69.80394 1.000 156.75954 187 ARG C O 1
ATOM 8604 N N . GLN C 1 188 ? 219.36697 -5.03136 68.16284 1.000 110.26450 188 GLN C N 1
ATOM 8605 C CA . GLN C 1 188 ? 219.56510 -3.79008 68.89212 1.000 117.94528 188 GLN C CA 1
ATOM 8606 C C . GLN C 1 188 ? 219.24491 -2.57966 68.03247 1.000 117.56164 188 GLN C C 1
ATOM 8607 O O . GLN C 1 188 ? 219.10288 -2.65882 66.80995 1.000 117.82243 188 GLN C O 1
ATOM 8613 N N . LYS C 1 189 ? 219.14439 -1.45006 68.72052 1.000 121.44228 189 LYS C N 1
ATOM 8614 C CA . LYS C 1 189 ? 219.01828 -0.11742 68.15792 1.000 118.81163 189 LYS C CA 1
ATOM 8615 C C . LYS C 1 189 ? 220.41994 0.46692 67.98679 1.000 117.32563 189 LYS C C 1
ATOM 8616 O O . LYS C 1 189 ? 221.42299 -0.24038 68.11794 1.000 113.11541 189 LYS C O 1
ATOM 8622 N N . ASP C 1 190 ? 220.50384 1.75956 67.65918 1.000 125.91725 190 ASP C N 1
ATOM 8623 C CA . ASP C 1 190 ? 221.78742 2.43106 67.43533 1.000 132.52312 190 ASP C CA 1
ATOM 8624 C C . ASP C 1 190 ? 222.52419 1.82174 66.24313 1.000 130.44236 190 ASP C C 1
ATOM 8625 O O . ASP C 1 190 ? 223.69635 1.44588 66.32041 1.000 110.52744 190 ASP C O 1
ATOM 8630 N N . GLU C 1 191 ? 221.80647 1.72323 65.12566 1.000 133.29887 191 GLU C N 1
ATOM 8631 C CA . GLU C 1 191 ? 222.29149 1.11167 63.89739 1.000 120.05982 191 GLU C CA 1
ATOM 8632 C C . GLU C 1 191 ? 223.08756 2.07773 63.03693 1.000 111.82590 191 GLU C C 1
ATOM 8633 O O . GLU C 1 191 ? 223.30574 1.80906 61.85145 1.000 108.22817 191 GLU C O 1
ATOM 8639 N N . LYS C 1 192 ? 223.53956 3.18846 63.62240 1.000 110.54845 192 LYS C N 1
ATOM 8640 C CA . LYS C 1 192 ? 224.43771 4.08857 62.91242 1.000 109.20981 192 LYS C CA 1
ATOM 8641 C C . LYS C 1 192 ? 225.75433 3.39575 62.62702 1.000 109.66944 192 LYS C C 1
ATOM 8642 O O . LYS C 1 192 ? 226.40325 3.67834 61.61529 1.000 111.93641 192 LYS C O 1
ATOM 8648 N N . PHE C 1 193 ? 226.15301 2.47467 63.50385 1.000 108.91300 193 PHE C N 1
ATOM 8649 C CA . PHE C 1 193 ? 227.39451 1.73919 63.31358 1.000 115.02729 193 PHE C CA 1
ATOM 8650 C C . PHE C 1 193 ? 227.26875 0.75761 62.15499 1.000 114.88229 193 PHE C C 1
ATOM 8651 O O . PHE C 1 193 ? 228.20154 0.60622 61.35724 1.000 114.14193 193 PHE C O 1
ATOM 8659 N N . ILE C 1 194 ? 226.12480 0.08281 62.04596 1.000 120.57344 194 ILE C N 1
ATOM 8660 C CA . ILE C 1 194 ? 225.92749 -0.85520 60.94630 1.000 121.20912 194 ILE C CA 1
ATOM 8661 C C . ILE C 1 194 ? 225.86912 -0.10725 59.61854 1.000 107.38668 194 ILE C C 1
ATOM 8662 O O . ILE C 1 194 ? 226.35921 -0.59778 58.59286 1.000 104.26493 194 ILE C O 1
ATOM 8667 N N . LYS C 1 195 ? 225.29626 1.09996 59.62020 1.000 105.62867 195 LYS C N 1
ATOM 8668 C CA . LYS C 1 195 ? 225.32826 1.92225 58.41547 1.000 108.96810 195 LYS C CA 1
ATOM 8669 C C . LYS C 1 195 ? 226.74701 2.36398 58.09652 1.000 113.17800 195 LYS C C 1
ATOM 8670 O O . LYS C 1 195 ? 227.11883 2.46861 56.92233 1.000 112.71662 195 LYS C O 1
ATOM 8676 N N . LEU C 1 196 ? 227.54989 2.61865 59.12634 1.000 114.50309 196 LEU C N 1
ATOM 8677 C CA . LEU C 1 196 ? 228.95717 2.91751 58.91003 1.000 117.94435 196 LEU C CA 1
ATOM 8678 C C . LEU C 1 196 ? 229.68098 1.71280 58.32730 1.000 113.25831 196 LEU C C 1
ATOM 8679 O O . LEU C 1 196 ? 230.51969 1.85267 57.43273 1.000 111.49365 196 LEU C O 1
ATOM 8684 N N . LEU C 1 197 ? 229.36222 0.51957 58.82913 1.000 109.61043 197 LEU C N 1
ATOM 8685 C CA . LEU C 1 197 ? 229.98377 -0.69572 58.31987 1.000 104.38289 197 LEU C CA 1
ATOM 8686 C C . LEU C 1 197 ? 229.63710 -0.90907 56.85529 1.000 99.62354 197 LEU C C 1
ATOM 8687 O O . LEU C 1 197 ? 230.49911 -1.27898 56.04850 1.000 96.20852 197 LEU C O 1
ATOM 8692 N N . ASN C 1 198 ? 228.37195 -0.68871 56.49398 1.000 99.96534 198 ASN C N 1
ATOM 8693 C CA . ASN C 1 198 ? 227.97785 -0.80280 55.09694 1.000 106.18683 198 ASN C CA 1
ATOM 8694 C C . ASN C 1 198 ? 228.65638 0.25282 54.23891 1.000 108.46429 198 ASN C C 1
ATOM 8695 O O . ASN C 1 198 ? 228.92927 0.01059 53.05789 1.000 102.29400 198 ASN C O 1
ATOM 8700 N N . ALA C 1 199 ? 228.93822 1.42499 54.80979 1.000 108.01791 199 ALA C N 1
ATOM 8701 C CA . ALA C 1 199 ? 229.67854 2.44176 54.07289 1.000 109.68113 199 ALA C CA 1
ATOM 8702 C C . ALA C 1 199 ? 231.12322 2.01662 53.85374 1.000 107.60974 199 ALA C C 1
ATOM 8703 O O . ALA C 1 199 ? 231.70509 2.28792 52.79640 1.000 101.20380 199 ALA C O 1
ATOM 8705 N N . ILE C 1 200 ? 231.71606 1.34832 54.84461 1.000 109.27217 200 ILE C N 1
ATOM 8706 C CA . ILE C 1 200 ? 233.06673 0.82084 54.69013 1.000 109.91094 200 ILE C CA 1
ATOM 8707 C C . ILE C 1 200 ? 233.07908 -0.28793 53.65422 1.000 108.88031 200 ILE C C 1
ATOM 8708 O O . ILE C 1 200 ? 234.05964 -0.45146 52.91570 1.000 98.80767 200 ILE C O 1
ATOM 8713 N N . ARG C 1 201 ? 231.98617 -1.04670 53.57013 1.000 111.31005 201 ARG C N 1
ATOM 8714 C CA . ARG C 1 201 ? 231.88805 -2.12632 52.59629 1.000 109.05267 201 ARG C CA 1
ATOM 8715 C C . ARG C 1 201 ? 232.00241 -1.57980 51.18032 1.000 121.74439 201 ARG C C 1
ATOM 8716 O O . ARG C 1 201 ? 232.75065 -2.11359 50.35437 1.000 139.70035 201 ARG C O 1
ATOM 8724 N N . ASN C 1 202 ? 231.27352 -0.51103 50.88819 1.000 121.80895 202 ASN C N 1
ATOM 8725 C CA . ASN C 1 202 ? 231.30143 0.12626 49.58265 1.000 110.92821 202 ASN C CA 1
ATOM 8726 C C . ASN C 1 202 ? 232.40525 1.17981 49.56369 1.000 109.93422 202 ASN C C 1
ATOM 8727 O O . ASN C 1 202 ? 233.22111 1.27862 50.48397 1.000 114.35870 202 ASN C O 1
ATOM 8732 N N . LYS C 1 203 ? 232.43729 1.98289 48.50301 1.000 114.63165 203 LYS C N 1
ATOM 8733 C CA . LYS C 1 203 ? 233.44202 3.02123 48.31296 1.000 136.59448 203 LYS C CA 1
ATOM 8734 C C . LYS C 1 203 ? 232.94953 4.37371 48.81275 1.000 147.99791 203 LYS C C 1
ATOM 8735 O O . LYS C 1 203 ? 233.40742 5.42714 48.34864 1.000 155.62974 203 LYS C O 1
ATOM 8741 N N . THR C 1 204 ? 232.01341 4.34931 49.75868 1.000 133.74217 204 THR C N 1
ATOM 8742 C CA . THR C 1 204 ? 231.23203 5.48619 50.23841 1.000 125.59460 204 THR C CA 1
ATOM 8743 C C . THR C 1 204 ? 231.71509 5.95802 51.60533 1.000 133.59448 204 THR C C 1
ATOM 8744 O O . THR C 1 204 ? 230.91692 6.36932 52.45427 1.000 123.87170 204 THR C O 1
ATOM 8748 N N . ILE C 1 205 ? 233.02928 5.88138 51.84077 1.000 144.40567 205 ILE C N 1
ATOM 8749 C CA 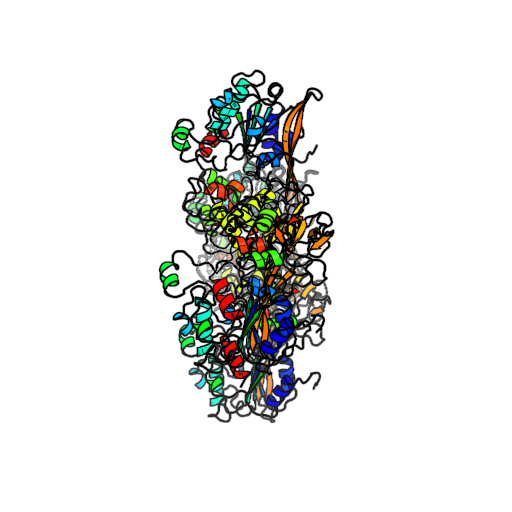. ILE C 1 205 ? 233.58586 5.99225 53.18785 1.000 144.68885 205 ILE C CA 1
ATOM 8750 C C . ILE C 1 205 ? 233.30627 7.35640 53.80755 1.000 149.74910 205 ILE C C 1
ATOM 8751 O O . ILE C 1 205 ? 233.11418 7.45463 55.02644 1.000 136.18263 205 ILE C O 1
ATOM 8756 N N . GLU C 1 206 ? 233.21921 8.41580 52.99501 1.000 161.65894 206 GLU C N 1
ATOM 8757 C CA . GLU C 1 206 ? 232.79730 9.71918 53.50991 1.000 158.42637 206 GLU C CA 1
ATOM 8758 C C . GLU C 1 206 ? 233.70998 10.18145 54.64947 1.000 155.00658 206 GLU C C 1
ATOM 8759 O O . GLU C 1 206 ? 233.28341 10.35358 55.79364 1.000 162.91351 206 GLU C O 1
ATOM 8765 N N . GLU C 1 207 ? 234.99581 10.35522 54.31544 1.000 141.94913 207 GLU C N 1
ATOM 8766 C CA . GLU C 1 207 ? 236.10308 10.34932 55.27038 1.000 141.59350 207 GLU C CA 1
ATOM 8767 C C . GLU C 1 207 ? 235.90623 11.34391 56.40920 1.000 148.54900 207 GLU C C 1
ATOM 8768 O O . GLU C 1 207 ? 236.62486 11.26926 57.41365 1.000 148.46254 207 GLU C O 1
ATOM 8774 N N . LYS C 1 208 ? 234.99289 12.30323 56.25809 1.000 154.18875 208 LYS C N 1
ATOM 8775 C CA . LYS C 1 208 ? 234.52577 13.04110 57.42767 1.000 148.56758 208 LYS C CA 1
ATOM 8776 C C . LYS C 1 208 ? 234.05936 12.07300 58.50668 1.000 154.37308 208 LYS C C 1
ATOM 8777 O O . LYS C 1 208 ? 234.31032 12.29008 59.69763 1.000 163.36508 208 LYS C O 1
ATOM 8783 N N . ASP C 1 209 ? 233.39584 10.98168 58.10512 1.000 151.26387 209 ASP C N 1
ATOM 8784 C CA . ASP C 1 209 ? 233.04321 9.91937 59.04125 1.000 139.26997 209 ASP C CA 1
ATOM 8785 C C . ASP C 1 209 ? 234.22104 9.00896 59.35196 1.000 130.53867 209 ASP C C 1
ATOM 8786 O O . ASP C 1 209 ? 234.22512 8.36266 60.40311 1.000 130.05525 209 ASP C O 1
ATOM 8791 N N . LEU C 1 210 ? 235.21975 8.94851 58.46644 1.000 128.96077 210 LEU C N 1
ATOM 8792 C CA . LEU C 1 210 ? 236.47149 8.27477 58.79465 1.000 126.25577 210 LEU C CA 1
ATOM 8793 C C . LEU C 1 210 ? 237.21860 9.02498 59.89065 1.000 136.26995 210 LEU C C 1
ATOM 8794 O O . LEU C 1 210 ? 237.82957 8.40635 60.76781 1.000 127.64261 210 LEU C O 1
ATOM 8799 N N . GLU C 1 211 ? 237.23090 10.35877 59.82303 1.000 156.49705 211 GLU C N 1
ATOM 8800 C CA . GLU C 1 211 ? 237.80909 11.13942 60.91298 1.000 155.90581 211 GLU C CA 1
ATOM 8801 C C . GLU C 1 211 ? 236.91294 11.13276 62.14911 1.000 159.21233 211 GLU C C 1
ATOM 8802 O O . GLU C 1 211 ? 237.41527 11.24647 63.27387 1.000 152.64849 211 GLU C O 1
ATOM 8808 N N . GLU C 1 212 ? 235.59446 11.00127 61.96950 1.000 166.70294 212 GLU C N 1
ATOM 8809 C CA . GLU C 1 212 ? 234.72008 10.69540 63.09888 1.000 154.17544 212 GLU C CA 1
ATOM 8810 C C . GLU C 1 212 ? 235.04429 9.33798 63.70861 1.000 132.41090 212 GLU C C 1
ATOM 8811 O O . GLU C 1 212 ? 234.66734 9.07335 64.85583 1.000 123.72203 212 GLU C O 1
ATOM 8817 N N . LEU C 1 213 ? 235.73947 8.47850 62.96255 1.000 133.04496 213 LEU C N 1
ATOM 8818 C CA . LEU C 1 213 ? 236.30680 7.25848 63.52092 1.000 136.09154 213 LEU C CA 1
ATOM 8819 C C . LEU C 1 213 ? 237.58853 7.55932 64.27750 1.000 141.93324 213 LEU C C 1
ATOM 8820 O O . LEU C 1 213 ? 237.84545 6.97363 65.33566 1.000 137.13580 213 LEU C O 1
ATOM 8825 N N . ASN C 1 214 ? 238.39858 8.47583 63.74873 1.000 142.03360 214 ASN C N 1
ATOM 8826 C CA . ASN C 1 214 ? 239.72024 8.75877 64.29040 1.000 154.79112 214 ASN C CA 1
ATOM 8827 C C . ASN C 1 214 ? 239.64024 9.34320 65.69650 1.000 163.27270 214 ASN C C 1
ATOM 8828 O O . ASN C 1 214 ? 240.66988 9.54465 66.34948 1.000 161.77736 214 ASN C O 1
ATOM 8833 N N . LYS C 1 215 ? 238.42291 9.60300 66.17555 1.000 159.03495 215 LYS C N 1
ATOM 8834 C CA . LYS C 1 215 ? 238.22053 10.13027 67.51757 1.000 152.92558 215 LYS C CA 1
ATOM 8835 C C . LYS C 1 215 ? 238.37245 9.06811 68.59967 1.000 158.92617 215 LYS C C 1
ATOM 8836 O O . LYS C 1 215 ? 238.60422 9.42286 69.76076 1.000 145.62108 215 LYS C O 1
ATOM 8842 N N . ARG C 1 216 ? 238.23706 7.78403 68.25265 1.000 146.64681 216 ARG C N 1
ATOM 8843 C CA . ARG C 1 216 ? 238.21986 6.69757 69.22616 1.000 135.01504 216 ARG C CA 1
ATOM 8844 C C . ARG C 1 216 ? 239.50511 5.87584 69.20949 1.000 146.90350 216 ARG C C 1
ATOM 8845 O O . ARG C 1 216 ? 239.49121 4.67779 69.50794 1.000 144.99271 216 ARG C O 1
ATOM 8853 N N . TYR C 1 217 ? 240.63117 6.51422 68.88714 1.000 153.98974 217 TYR C N 1
ATOM 8854 C CA . TYR C 1 217 ? 241.94366 5.92939 69.10863 1.000 140.22812 217 TYR C CA 1
ATOM 8855 C C . TYR C 1 217 ? 242.61641 6.57197 70.30170 1.000 145.56860 217 TYR C C 1
ATOM 8856 O O . TYR C 1 217 ? 243.83913 6.75456 70.31574 1.000 174.23223 217 TYR C O 1
ATOM 8865 N N . ILE C 1 218 ? 241.81472 6.92132 71.30359 1.000 147.13398 218 ILE C N 1
ATOM 8866 C CA . ILE C 1 218 ? 242.25320 7.64711 72.49007 1.000 175.06945 218 ILE C CA 1
ATOM 8867 C C . ILE C 1 218 ? 243.34034 6.85170 73.20201 1.000 176.32965 218 ILE C C 1
ATOM 8868 O O . ILE C 1 218 ? 244.49983 7.29363 73.20670 1.000 167.41785 218 ILE C O 1
ATOM 8873 N N . PRO C 1 219 ? 243.05956 5.63827 73.70753 1.000 154.37787 219 PRO C N 1
ATOM 8874 C CA . PRO C 1 219 ? 243.84922 5.10814 74.81833 1.000 152.89291 219 PRO C CA 1
ATOM 8875 C C . PRO C 1 219 ? 244.60850 6.13822 75.63634 1.000 146.32639 219 PRO C C 1
ATOM 8876 O O . PRO C 1 219 ? 243.98537 7.09730 76.11047 1.000 155.20823 219 PRO C O 1
ATOM 8880 N N . ASP C 1 220 ? 245.93246 6.02102 75.76604 1.000 140.66105 220 ASP C N 1
ATOM 8881 C CA . ASP C 1 220 ? 246.55527 5.80444 77.06491 1.000 140.32080 220 ASP C CA 1
ATOM 8882 C C . ASP C 1 220 ? 246.14137 4.44461 77.60737 1.000 137.83606 220 ASP C C 1
ATOM 8883 O O . ASP C 1 220 ? 245.76094 4.31772 78.77039 1.000 137.15899 220 ASP C O 1
ATOM 8888 N N . PHE C 1 221 ? 246.19064 3.42641 76.73727 1.000 159.39315 221 PHE C N 1
ATOM 8889 C CA . PHE C 1 221 ? 245.95291 2.04213 77.13928 1.000 166.41688 221 PHE C CA 1
ATOM 8890 C C . PHE C 1 221 ? 244.62501 1.82651 77.84846 1.000 158.09870 221 PHE C C 1
ATOM 8891 O O . PHE C 1 221 ? 243.77386 1.06904 77.35943 1.000 148.15808 221 PHE C O 1
ATOM 8899 N N . GLU C 1 222 ? 244.42758 2.48702 78.99081 1.000 171.02854 222 GLU C N 1
ATOM 8900 C CA . GLU C 1 222 ? 243.87328 1.90717 80.20253 1.000 146.37202 222 GLU C CA 1
ATOM 8901 C C . GLU C 1 222 ? 242.40468 1.55367 80.05294 1.000 144.13958 222 GLU C C 1
ATOM 8902 O O . GLU C 1 222 ? 241.71234 2.09159 79.17504 1.000 171.68568 222 GLU C O 1
ATOM 8908 N N . PRO C 1 223 ? 241.89347 0.59027 80.83554 1.000 123.76670 223 PRO C N 1
ATOM 8909 C CA . PRO C 1 223 ? 240.44386 0.45627 80.87270 1.000 121.22645 223 PRO C CA 1
ATOM 8910 C C . PRO C 1 223 ? 239.72142 0.73873 82.19059 1.000 122.49060 223 PRO C C 1
ATOM 8911 O O . PRO C 1 223 ? 239.50922 1.90359 82.54517 1.000 124.00036 223 PRO C O 1
ATOM 8915 N N . ASP C 1 224 ? 239.41483 -0.30440 82.95283 1.000 122.58222 224 ASP C N 1
ATOM 8916 C CA . ASP C 1 224 ? 238.82045 -0.25605 84.28357 1.000 124.10927 224 ASP C CA 1
ATOM 8917 C C . ASP C 1 224 ? 238.75310 -1.68242 84.80723 1.000 128.83279 224 ASP C C 1
ATOM 8918 O O . ASP C 1 224 ? 238.72794 -2.62423 84.01010 1.000 134.49195 224 ASP C O 1
ATOM 8923 N N . GLU C 1 225 ? 238.61769 -1.85145 86.12355 1.000 125.29476 225 GLU C N 1
ATOM 8924 C CA . GLU C 1 225 ? 238.23277 -3.17011 86.62609 1.000 124.20164 225 GLU C CA 1
ATOM 8925 C C . GLU C 1 225 ? 236.74636 -3.46171 86.44785 1.000 121.32017 225 GLU C C 1
ATOM 8926 O O . GLU C 1 225 ? 236.25321 -4.46096 86.97614 1.000 120.09201 225 GLU C O 1
ATOM 8932 N N . LYS C 1 226 ? 236.03573 -2.60763 85.72033 1.000 123.60238 226 LYS C N 1
ATOM 8933 C CA . LYS C 1 226 ? 234.58057 -2.61039 85.69311 1.000 119.18037 226 LYS C CA 1
ATOM 8934 C C . LYS C 1 226 ? 233.97395 -2.58708 84.29950 1.000 121.08823 226 LYS C C 1
ATOM 8935 O O . LYS C 1 226 ? 232.80230 -2.94543 84.15617 1.000 109.51404 226 LYS C O 1
ATOM 8941 N N . GLU C 1 227 ? 234.71271 -2.15420 83.27599 1.000 133.63098 227 GLU C N 1
ATOM 8942 C CA . GLU C 1 227 ? 234.15137 -1.82861 81.96873 1.000 135.85351 227 GLU C CA 1
ATOM 8943 C C . GLU C 1 227 ? 234.17985 -2.99788 80.97777 1.000 127.10494 227 GLU C C 1
ATOM 8944 O O . GLU C 1 227 ? 233.86380 -2.79538 79.80151 1.000 131.25531 227 GLU C O 1
ATOM 8950 N N . PHE C 1 228 ? 234.56133 -4.20096 81.42076 1.000 115.63347 228 PHE C N 1
ATOM 8951 C CA . PHE C 1 228 ? 234.33429 -5.45345 80.67746 1.000 112.75507 228 PHE C CA 1
ATOM 8952 C C . PHE C 1 228 ? 234.84979 -5.42940 79.23637 1.000 104.65010 228 PHE C C 1
ATOM 8953 O O . PHE C 1 228 ? 234.32455 -6.13593 78.37521 1.000 99.21163 228 PHE C O 1
ATOM 8961 N N . TYR C 1 229 ? 235.86613 -4.62404 78.94683 1.000 109.24952 229 TYR C N 1
ATOM 8962 C CA . TYR C 1 229 ? 236.47611 -4.63914 77.61733 1.000 109.35460 229 TYR C CA 1
ATOM 8963 C C . TYR C 1 229 ? 237.07062 -6.00094 77.27680 1.000 111.16510 229 TYR C C 1
ATOM 8964 O O . TYR C 1 229 ? 237.74912 -6.62362 78.09918 1.000 114.35256 229 TYR C O 1
ATOM 8973 N N . ILE C 1 230 ? 236.81024 -6.47531 76.05778 1.000 110.57447 230 ILE C N 1
ATOM 8974 C CA . ILE C 1 230 ? 237.42854 -7.69442 75.54284 1.000 113.06087 230 ILE C CA 1
ATOM 8975 C C . ILE C 1 230 ? 238.40538 -7.34269 74.42070 1.000 107.09286 230 ILE C C 1
ATOM 8976 O O . ILE C 1 230 ? 238.08913 -6.54932 73.52270 1.000 105.78993 230 ILE C O 1
ATOM 8981 N N . TYR C 1 231 ? 239.61341 -7.88893 74.51571 1.000 107.98912 231 TYR C N 1
ATOM 8982 C CA . TYR C 1 231 ? 240.61800 -7.82440 73.45975 1.000 106.00016 231 TYR C CA 1
ATOM 8983 C C . TYR C 1 231 ? 240.32839 -8.80657 72.32763 1.000 99.13339 231 TYR C C 1
ATOM 8984 O O . TYR C 1 231 ? 240.16176 -10.00820 72.55445 1.000 93.98261 231 TYR C O 1
ATOM 8993 N N . LEU C 1 232 ? 240.26011 -8.29721 71.10967 1.000 100.05692 232 LEU C N 1
ATOM 8994 C CA . LEU C 1 232 ? 240.08449 -9.13616 69.93017 1.000 96.26142 232 LEU C CA 1
ATOM 8995 C C . LEU C 1 232 ? 241.44015 -9.30363 69.25255 1.000 98.48953 232 LEU C C 1
ATOM 8996 O O . LEU C 1 232 ? 242.00142 -8.33749 68.72837 1.000 102.46772 232 LEU C O 1
ATOM 9001 N N . THR C 1 233 ? 241.98667 -10.51715 69.29830 1.000 96.42842 233 THR C N 1
ATOM 9002 C CA . THR C 1 233 ? 243.31132 -10.78728 68.75811 1.000 103.86217 233 THR C CA 1
ATOM 9003 C C . THR C 1 233 ? 243.23665 -11.58170 67.45812 1.000 98.34805 233 THR C C 1
ATOM 9004 O O . THR C 1 233 ? 242.22881 -12.21970 67.14558 1.000 100.57985 233 THR C O 1
ATOM 9008 N N . THR C 1 234 ? 244.33468 -11.53137 66.69994 1.000 101.61982 234 THR C N 1
ATOM 9009 C CA . THR C 1 234 ? 244.45185 -12.27329 65.44946 1.000 103.09143 234 THR C CA 1
ATOM 9010 C C . THR C 1 234 ? 244.82570 -13.73915 65.63636 1.000 102.90752 234 THR C C 1
ATOM 9011 O O . THR C 1 234 ? 244.58913 -14.54594 64.73091 1.000 104.14261 234 THR C O 1
ATOM 9015 N N . THR C 1 235 ? 245.41109 -14.09835 66.77552 1.000 101.93914 235 THR C N 1
ATOM 9016 C CA . THR C 1 235 ? 245.95538 -15.42779 67.00853 1.000 102.46472 235 THR C CA 1
ATOM 9017 C C . THR C 1 235 ? 245.53280 -15.90620 68.38251 1.000 97.76306 235 THR C C 1
ATOM 9018 O O . THR C 1 235 ? 245.30311 -15.09933 69.28712 1.000 97.37249 235 THR C O 1
ATOM 9022 N N . ASN C 1 236 ? 245.40900 -17.22451 68.53488 1.000 95.98586 236 ASN C N 1
ATOM 9023 C CA . ASN C 1 236 ? 245.13980 -17.74998 69.86415 1.000 108.31897 236 ASN C CA 1
ATOM 9024 C C . ASN C 1 236 ? 246.21949 -17.30724 70.83724 1.000 111.59775 236 ASN C C 1
ATOM 9025 O O . ASN C 1 236 ? 245.92648 -16.85834 71.95103 1.000 106.75728 236 ASN C O 1
ATOM 9030 N N . GLU C 1 237 ? 247.48050 -17.41523 70.41468 1.000 110.40287 237 GLU C N 1
ATOM 9031 C CA . GLU C 1 237 ? 248.59486 -17.15590 71.31551 1.000 121.83443 237 GLU C CA 1
ATOM 9032 C C . GLU C 1 237 ? 248.48378 -15.81808 72.03785 1.000 109.57076 237 GLU C C 1
ATOM 9033 O O . GLU C 1 237 ? 248.85153 -15.70948 73.21265 1.000 110.35241 237 GLU C O 1
ATOM 9039 N N . LEU C 1 238 ? 247.95000 -14.78939 71.37404 1.000 97.55056 238 LEU C N 1
ATOM 9040 C CA . LEU C 1 238 ? 247.84830 -13.52199 72.08720 1.000 100.06933 238 LEU C CA 1
ATOM 9041 C C . LEU C 1 238 ? 246.71283 -13.54302 73.09978 1.000 100.01434 238 LEU C C 1
ATOM 9042 O O . LEU C 1 238 ? 246.91643 -13.23242 74.27831 1.000 87.98043 238 LEU C O 1
ATOM 9047 N N . ALA C 1 239 ? 245.51239 -13.93231 72.65545 1.000 108.27835 239 ALA C N 1
ATOM 9048 C CA . ALA C 1 239 ? 244.37302 -13.98995 73.56264 1.000 101.12928 239 ALA C CA 1
ATOM 9049 C C . ALA C 1 239 ? 244.63265 -14.94014 74.71790 1.000 91.65505 239 ALA C C 1
ATOM 9050 O O . ALA C 1 239 ? 244.20594 -14.68787 75.84899 1.000 90.15878 239 ALA C O 1
ATOM 9052 N N . ASP C 1 240 ? 245.34769 -16.02902 74.45850 1.000 87.52191 240 ASP C N 1
ATOM 9053 C CA . ASP C 1 240 ? 245.65655 -16.94039 75.54379 1.000 83.63444 240 ASP C CA 1
ATOM 9054 C C . ASP C 1 240 ? 246.67299 -16.34483 76.50221 1.000 85.56255 240 ASP C C 1
ATOM 9055 O O . ASP C 1 240 ? 246.64748 -16.65754 77.69707 1.000 79.94836 240 ASP C O 1
ATOM 9060 N N . LYS C 1 241 ? 247.58211 -15.50160 76.00659 1.000 96.80370 241 LYS C N 1
ATOM 9061 C CA . LYS C 1 241 ? 248.56679 -14.92560 76.91481 1.000 99.35815 241 LYS C CA 1
ATOM 9062 C C . LYS C 1 241 ? 248.00806 -13.76610 77.72805 1.000 96.84036 241 LYS C C 1
ATOM 9063 O O . LYS C 1 241 ? 248.32894 -13.63874 78.91233 1.000 103.22318 241 LYS C O 1
ATOM 9069 N N . ILE C 1 242 ? 247.18161 -12.90577 77.12687 1.000 88.65022 242 ILE C N 1
ATOM 9070 C CA . ILE C 1 242 ? 246.57720 -11.83087 77.91111 1.000 99.01428 242 ILE C CA 1
ATOM 9071 C C . ILE C 1 242 ? 245.59826 -12.39420 78.93247 1.000 93.88715 242 ILE C C 1
ATOM 9072 O O . ILE C 1 242 ? 245.52461 -11.91965 80.07230 1.000 95.67914 242 ILE C O 1
ATOM 9077 N N . ASN C 1 243 ? 244.83185 -13.41638 78.54749 1.000 88.10689 243 ASN C N 1
ATOM 9078 C CA . ASN C 1 243 ? 244.00590 -14.10967 79.52722 1.000 87.89082 243 ASN C CA 1
ATOM 9079 C C . ASN C 1 243 ? 244.87146 -14.73100 80.60735 1.000 94.03626 243 ASN C C 1
ATOM 9080 O O . ASN C 1 243 ? 244.52701 -14.69837 81.79282 1.000 101.53547 243 ASN C O 1
ATOM 9085 N N . GLN C 1 244 ? 246.01871 -15.27787 80.21150 1.000 90.99460 244 GLN C N 1
ATOM 9086 C CA . GLN C 1 244 ? 246.97467 -15.79167 81.17697 1.000 96.42442 244 GLN C CA 1
ATOM 9087 C C . GLN C 1 244 ? 247.72913 -14.67385 81.88508 1.000 115.90883 244 GLN C C 1
ATOM 9088 O O . GLN C 1 244 ? 248.05478 -14.81504 83.06849 1.000 115.30671 244 GLN C O 1
ATOM 9094 N N . GLN C 1 245 ? 248.02309 -13.56809 81.18425 1.000 117.23373 245 GLN C N 1
ATOM 9095 C CA . GLN C 1 245 ? 248.68067 -12.43527 81.83037 1.000 100.02244 245 GLN C CA 1
ATOM 9096 C C . GLN C 1 245 ? 247.79581 -11.85724 82.92423 1.000 100.96128 245 GLN C C 1
ATOM 9097 O O . GLN C 1 245 ? 248.26089 -11.59278 84.03741 1.000 93.66999 245 GLN C O 1
ATOM 9103 N N . LYS C 1 246 ? 246.50890 -11.68035 82.63964 1.000 104.79644 246 LYS C N 1
ATOM 9104 C CA . LYS C 1 246 ? 245.58755 -11.41396 83.72473 1.000 98.77213 246 LYS C CA 1
ATOM 9105 C C . LYS C 1 246 ? 245.33525 -12.70872 84.48469 1.000 95.72388 246 LYS C C 1
ATOM 9106 O O . LYS C 1 246 ? 245.85714 -13.77274 84.14349 1.000 98.55422 246 LYS C O 1
ATOM 9112 N N . LEU C 1 247 ? 244.55836 -12.60983 85.55697 1.000 100.89798 247 LEU C N 1
ATOM 9113 C CA . LEU C 1 247 ? 244.13505 -13.71506 86.41083 1.000 110.69091 247 LEU C CA 1
ATOM 9114 C C . LEU C 1 247 ? 245.29226 -14.16800 87.28892 1.000 102.05522 247 LEU C C 1
ATOM 9115 O O . LEU C 1 247 ? 245.10699 -15.00347 88.16990 1.000 95.04908 247 LEU C O 1
ATOM 9120 N N . GLU C 1 248 ? 246.47090 -13.58526 87.11897 1.000 94.13452 248 GLU C N 1
ATOM 9121 C CA . GLU C 1 248 ? 247.56559 -13.71561 88.06078 1.000 105.46069 248 GLU C CA 1
ATOM 9122 C C . GLU C 1 248 ? 247.65537 -12.51696 88.97254 1.000 109.38764 248 GLU C C 1
ATOM 9123 O O . GLU C 1 248 ? 248.15619 -12.62216 90.09275 1.000 110.54958 248 GLU C O 1
ATOM 9129 N N . LYS C 1 249 ? 247.22176 -11.37286 88.47232 1.000 104.32942 249 LYS C N 1
ATOM 9130 C CA . LYS C 1 249 ? 247.13458 -10.16231 89.26192 1.000 118.26835 249 LYS C CA 1
ATOM 9131 C C . LYS C 1 249 ? 245.93797 -10.26715 90.19391 1.000 120.69339 249 LYS C C 1
ATOM 9132 O O . LYS C 1 249 ? 244.82681 -10.57712 89.74898 1.000 112.19329 249 LYS C O 1
ATOM 9138 N N . LEU C 1 250 ? 246.17115 -10.04746 91.49155 1.000 132.34993 250 LEU C N 1
ATOM 9139 C CA . LEU C 1 250 ? 245.11144 -10.11261 92.49919 1.000 142.46951 250 LEU C CA 1
ATOM 9140 C C . LEU C 1 250 ? 244.43220 -11.48109 92.46837 1.000 129.80669 250 LEU C C 1
ATOM 9141 O O . LEU C 1 250 ? 243.24194 -11.61525 92.17616 1.000 120.95649 250 LEU C O 1
ATOM 9146 N N . LYS C 1 251 ? 245.23813 -12.50923 92.73745 1.000 133.94580 251 LYS C N 1
ATOM 9147 C CA . LYS C 1 251 ? 244.82252 -13.87748 92.46243 1.000 128.23115 251 LYS C CA 1
ATOM 9148 C C . LYS C 1 251 ? 243.57421 -14.25175 93.25345 1.000 128.82031 251 LYS C C 1
ATOM 9149 O O . LYS C 1 251 ? 242.52697 -14.55164 92.67174 1.000 136.38356 251 LYS C O 1
ATOM 9155 N N . GLY C 1 252 ? 243.65070 -14.21749 94.58064 1.000 122.62727 252 GLY C N 1
ATOM 9156 C CA . GLY C 1 252 ? 242.53435 -14.73577 95.34644 1.000 121.35096 252 GLY C CA 1
ATOM 9157 C C . GLY C 1 252 ? 242.64674 -16.24612 95.47021 1.000 118.91071 252 GLY C C 1
ATOM 9158 O O . GLY C 1 252 ? 243.74195 -16.80192 95.54856 1.000 131.58198 252 GLY C O 1
ATOM 9159 N N . LYS C 1 253 ? 241.49648 -16.91437 95.49927 1.000 117.84146 253 LYS C N 1
ATOM 9160 C CA . LYS C 1 253 ? 241.45685 -18.37076 95.51137 1.000 122.53877 253 LYS C CA 1
ATOM 9161 C C . LYS C 1 253 ? 241.14310 -18.90862 94.12164 1.000 120.34810 253 LYS C C 1
ATOM 9162 O O . LYS C 1 253 ? 240.31790 -18.34376 93.39379 1.000 115.74717 253 LYS C O 1
ATOM 9168 N N . LYS C 1 254 ? 241.80863 -20.00376 93.76332 1.000 98.85842 254 LYS C N 1
ATOM 9169 C CA . LYS C 1 254 ? 241.65888 -20.62993 92.45759 1.000 99.07559 254 LYS C CA 1
ATOM 9170 C C . LYS C 1 254 ? 240.67154 -21.78462 92.53174 1.000 98.79007 254 LYS C C 1
ATOM 9171 O O . LYS C 1 254 ? 240.65295 -22.53125 93.51436 1.000 87.82964 254 LYS C O 1
ATOM 9177 N N . TYR C 1 255 ? 239.85010 -21.92148 91.48856 1.000 105.73405 255 TYR C N 1
ATOM 9178 C CA . TYR C 1 255 ? 238.91544 -23.03244 91.35949 1.000 95.39923 255 TYR C CA 1
ATOM 9179 C C . TYR C 1 255 ? 239.04384 -23.64620 89.97251 1.000 8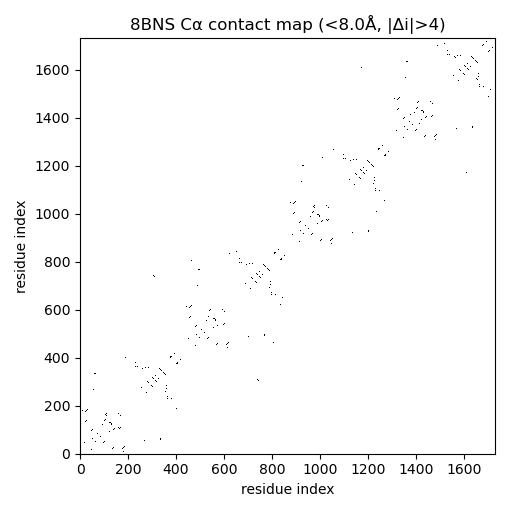7.60602 255 TYR C C 1
ATOM 9180 O O . TYR C 1 255 ? 238.97458 -22.93675 88.96479 1.000 92.63411 255 TYR C O 1
ATOM 9189 N N . VAL C 1 256 ? 239.24978 -24.95862 89.92453 1.000 76.73195 256 VAL C N 1
ATOM 9190 C CA . VAL C 1 256 ? 239.42875 -25.68969 88.67586 1.000 90.51494 256 VAL C CA 1
ATOM 9191 C C . VAL C 1 256 ? 238.32483 -26.72693 88.54730 1.000 98.11950 256 VAL C C 1
ATOM 9192 O O . VAL C 1 256 ? 238.11797 -27.53256 89.46131 1.000 98.21372 256 VAL C O 1
ATOM 9196 N N . TYR C 1 257 ? 237.62236 -26.70761 87.41629 1.000 93.12036 257 TYR C N 1
ATOM 9197 C CA . TYR C 1 257 ? 236.54019 -27.64196 87.13430 1.000 78.91019 257 TYR C CA 1
ATOM 9198 C C . TYR C 1 257 ? 236.79887 -28.35550 85.81658 1.000 75.21994 257 TYR C C 1
ATOM 9199 O O . TYR C 1 257 ? 237.07934 -27.70663 84.80411 1.000 87.02968 257 TYR C O 1
ATOM 9208 N N . GLN C 1 258 ? 236.71733 -29.68320 85.83311 1.000 60.17772 258 GLN C N 1
ATOM 9209 C CA . GLN C 1 258 ? 237.00776 -30.49866 84.66138 1.000 60.51764 258 GLN C CA 1
ATOM 9210 C C . GLN C 1 258 ? 235.72845 -30.95088 83.98007 1.000 60.12135 258 GLN C C 1
ATOM 9211 O O . GLN C 1 258 ? 234.82821 -31.48899 84.63118 1.000 62.09977 258 GLN C O 1
ATOM 9217 N N . GLY C 1 259 ? 235.65601 -30.72511 82.67129 1.000 65.65991 259 GLY C N 1
ATOM 9218 C CA . GLY C 1 259 ? 234.53335 -31.21633 81.89719 1.000 74.97862 259 GLY C CA 1
ATOM 9219 C C . GLY C 1 259 ? 234.53553 -32.72849 81.77792 1.000 76.44477 259 GLY C C 1
ATOM 9220 O O . GLY C 1 259 ? 235.57992 -33.37997 81.77791 1.000 87.36383 259 GLY C O 1
ATOM 9221 N N . TYR C 1 260 ? 233.33803 -33.29464 81.68668 1.000 65.22402 260 TYR C N 1
ATOM 9222 C CA . TYR C 1 260 ? 233.15904 -34.73792 81.59947 1.000 90.58356 260 TYR C CA 1
ATOM 9223 C C . TYR C 1 260 ? 232.60547 -35.12079 80.23545 1.000 90.26160 260 TYR C C 1
ATOM 9224 O O . TYR C 1 260 ? 231.56460 -34.60588 79.81749 1.000 95.32095 260 TYR C O 1
ATOM 9233 N N . ILE C 1 261 ? 233.29859 -36.02088 79.54807 1.000 89.68402 261 ILE C N 1
ATOM 9234 C CA . ILE C 1 261 ? 232.87088 -36.51988 78.24689 1.000 75.10415 261 ILE C CA 1
ATOM 9235 C C . ILE C 1 261 ? 232.27516 -37.90601 78.44192 1.000 88.35301 261 ILE C C 1
ATOM 9236 O O . ILE C 1 261 ? 232.93472 -38.80800 78.97538 1.000 111.47130 261 ILE C O 1
ATOM 9241 N N . GLU C 1 262 ? 231.02712 -38.07184 78.01991 1.000 88.88157 262 GLU C N 1
ATOM 9242 C CA . GLU C 1 262 ? 230.34803 -39.35835 78.03803 1.000 120.62645 262 GLU C CA 1
ATOM 9243 C C . GLU C 1 262 ? 230.06065 -39.78396 76.60691 1.000 111.13488 262 GLU C C 1
ATOM 9244 O O . GLU C 1 262 ? 229.71428 -38.95020 75.76375 1.000 101.43844 262 GLU C O 1
ATOM 9250 N N . GLY C 1 263 ? 230.21315 -41.07804 76.33078 1.000 100.12830 263 GLY C N 1
ATOM 9251 C CA . GLY C 1 263 ? 229.99988 -41.54498 74.97731 1.000 97.44528 263 GLY C CA 1
ATOM 9252 C C . GLY C 1 263 ? 231.13937 -41.18513 74.04910 1.000 101.06966 263 GLY C C 1
ATOM 9253 O O . GLY C 1 263 ? 232.24327 -41.72352 74.17684 1.000 97.22735 263 GLY C O 1
ATOM 9254 N N . ASP C 1 264 ? 230.88285 -40.27608 73.10969 1.000 112.18199 264 ASP C N 1
ATOM 9255 C CA . ASP C 1 264 ? 231.80182 -39.99650 72.01152 1.000 115.73146 264 ASP C CA 1
ATOM 9256 C C . ASP C 1 264 ? 231.82099 -38.50034 71.74142 1.000 106.08759 264 ASP C C 1
ATOM 9257 O O . ASP C 1 264 ? 230.83234 -37.94640 71.25674 1.000 104.21014 264 ASP C O 1
ATOM 9262 N N . PHE C 1 265 ? 232.97306 -37.87570 71.97140 1.000 98.56983 265 PHE C N 1
ATOM 9263 C CA . PHE C 1 265 ? 233.15553 -36.43730 71.84370 1.000 96.13635 265 PHE C CA 1
ATOM 9264 C C . PHE C 1 265 ? 234.63309 -36.17458 71.60930 1.000 111.36116 265 PHE C C 1
ATOM 9265 O O . PHE C 1 265 ? 235.48612 -36.97032 72.00794 1.000 132.16751 265 PHE C O 1
ATOM 9273 N N . SER C 1 266 ? 234.92432 -35.04872 70.97235 1.000 100.36934 266 SER C N 1
ATOM 9274 C CA . SER C 1 266 ? 236.28818 -34.57533 70.78120 1.000 103.52697 266 SER C CA 1
ATOM 9275 C C . SER C 1 266 ? 236.62135 -33.51414 71.82137 1.000 106.90694 266 SER C C 1
ATOM 9276 O O . SER C 1 266 ? 235.75464 -32.74889 72.24759 1.000 107.12690 266 SER C O 1
ATOM 9279 N N . GLU C 1 267 ? 237.88481 -33.46888 72.23767 1.000 111.66755 267 GLU C N 1
ATOM 9280 C CA . GLU C 1 267 ? 238.31064 -32.41803 73.14895 1.000 106.86175 267 GLU C CA 1
ATOM 9281 C C . GLU C 1 267 ? 239.09417 -31.32794 72.43516 1.000 100.30844 267 GLU C C 1
ATOM 9282 O O . GLU C 1 267 ? 239.70642 -30.48083 73.09367 1.000 74.65399 267 GLU C O 1
ATOM 9288 N N . LYS C 1 268 ? 239.06610 -31.31972 71.10385 1.000 122.51475 268 LYS C N 1
ATOM 9289 C CA . LYS C 1 268 ? 239.48957 -30.17975 70.30321 1.000 114.41220 268 LYS C CA 1
ATOM 9290 C C . LYS C 1 268 ? 238.34894 -29.19694 70.08834 1.000 96.68360 268 LYS C C 1
ATOM 9291 O O . LYS C 1 268 ? 238.54565 -27.98206 70.19173 1.000 96.96226 268 LYS C O 1
ATOM 9297 N N . ASP C 1 269 ? 237.15736 -29.71012 69.79435 1.000 91.61875 269 ASP C N 1
ATOM 9298 C CA . ASP C 1 269 ? 235.95801 -28.89767 69.60800 1.000 95.07760 269 ASP C CA 1
ATOM 9299 C C . ASP C 1 269 ? 235.12778 -28.97796 70.88490 1.000 87.09673 269 ASP C C 1
ATOM 9300 O O . ASP C 1 269 ? 234.31612 -29.88234 71.06234 1.000 84.69829 269 ASP C O 1
ATOM 9305 N N . LEU C 1 270 ? 235.33710 -28.02858 71.78575 1.000 75.89165 270 LEU C N 1
ATOM 9306 C CA . LEU C 1 270 ? 234.53390 -27.96065 72.98917 1.000 75.47354 270 LEU C CA 1
ATOM 9307 C C . LEU C 1 270 ? 233.90422 -26.58107 73.10627 1.000 75.77660 270 LEU C C 1
ATOM 9308 O O . LEU C 1 270 ? 234.57835 -25.56791 72.87758 1.000 70.25208 270 LEU C O 1
ATOM 9313 N N . PRO C 1 271 ? 232.61443 -26.50501 73.44139 1.000 66.68861 271 PRO C N 1
ATOM 9314 C CA . PRO C 1 271 ? 231.99967 -25.17983 73.61782 1.000 73.77273 271 PRO C CA 1
ATOM 9315 C C . PRO C 1 271 ? 232.63217 -24.39709 74.75494 1.000 81.37764 271 PRO C C 1
ATOM 9316 O O . PRO C 1 271 ? 233.03344 -23.24002 74.57256 1.000 85.57346 271 PRO C O 1
ATOM 9320 N N . ALA C 1 272 ? 232.73916 -24.99861 75.90678 1.000 75.44614 272 ALA C N 1
ATOM 9321 C CA . ALA C 1 272 ? 233.45418 -24.54165 77.08252 1.000 80.44555 272 ALA C CA 1
ATOM 9322 C C . ALA C 1 272 ? 234.81346 -25.22135 77.16336 1.000 71.85877 272 ALA C C 1
ATOM 9323 O O . ALA C 1 272 ? 234.95957 -26.38343 76.77715 1.000 74.43746 272 ALA C O 1
ATOM 9325 N N . PRO C 1 273 ? 235.83192 -24.52057 77.64858 1.000 68.93452 273 PRO C N 1
ATOM 9326 C CA . PRO C 1 273 ? 237.14355 -25.15214 77.80326 1.000 78.96469 273 PRO C CA 1
ATOM 9327 C C . PRO C 1 273 ? 237.05702 -26.35970 78.72414 1.000 93.30194 273 PRO C C 1
ATOM 9328 O O . PRO C 1 273 ? 236.20609 -26.43129 79.61196 1.000 109.65404 273 PRO C O 1
ATOM 9332 N N . LEU C 1 274 ? 237.94611 -27.32471 78.49204 1.000 86.51316 274 LEU C N 1
ATOM 9333 C CA . LEU C 1 274 ? 237.91805 -28.55455 79.27608 1.000 82.54387 274 LEU C CA 1
ATOM 9334 C C . LEU C 1 274 ? 238.28019 -28.28518 80.73145 1.000 78.37245 274 LEU C C 1
ATOM 9335 O O . LEU C 1 274 ? 237.69911 -28.88697 81.64366 1.000 78.07413 274 LEU C O 1
ATOM 9340 N N . GLU C 1 275 ? 239.24354 -27.39842 80.96776 1.000 67.73282 275 GLU C N 1
ATOM 9341 C CA . GLU C 1 275 ? 239.68260 -27.02797 82.30856 1.000 79.07158 275 GLU C CA 1
ATOM 9342 C C . GLU C 1 275 ? 239.30533 -25.57894 82.57253 1.000 82.06098 275 GLU C C 1
ATOM 9343 O O . GLU C 1 275 ? 239.93822 -24.66128 82.04065 1.000 88.31517 275 GLU C O 1
ATOM 9349 N N . LEU C 1 276 ? 238.27323 -25.37685 83.38537 1.000 84.08430 276 LEU C N 1
ATOM 9350 C CA . LEU C 1 276 ? 237.81229 -24.04048 83.73989 1.000 91.76532 276 LEU C CA 1
ATOM 9351 C C . LEU C 1 276 ? 238.57163 -23.57360 84.97835 1.000 90.33091 276 LEU C C 1
ATOM 9352 O O . LEU C 1 276 ? 238.40392 -24.12526 86.07038 1.000 78.78214 276 LEU C O 1
ATOM 9357 N N . VAL C 1 277 ? 239.43140 -22.58052 84.79267 1.000 89.56237 277 VAL C N 1
ATOM 9358 C CA . VAL C 1 277 ? 240.26719 -22.02979 85.84967 1.000 80.33352 277 VAL C CA 1
ATOM 9359 C C . VAL C 1 277 ? 239.73630 -20.63721 86.18352 1.000 85.44105 277 VAL C C 1
ATOM 9360 O O . VAL C 1 277 ? 239.88908 -19.68664 85.40528 1.000 75.83095 277 VAL C O 1
ATOM 9364 N N . ILE C 1 278 ? 239.05363 -20.52393 87.31983 1.000 85.67320 278 ILE C N 1
ATOM 9365 C CA . ILE C 1 278 ? 238.34766 -19.30421 87.68296 1.000 78.99860 278 ILE C CA 1
ATOM 9366 C C . ILE C 1 278 ? 238.81254 -18.82716 89.05046 1.000 85.84381 278 ILE C C 1
ATOM 9367 O O . ILE C 1 278 ? 238.74316 -19.56772 90.03960 1.000 86.86383 278 ILE C O 1
ATOM 9372 N N . LYS C 1 279 ? 239.29771 -17.60186 89.09755 1.000 90.88253 279 LYS C N 1
ATOM 9373 C CA . LYS C 1 279 ? 239.50828 -16.87065 90.33031 1.000 98.26505 279 LYS C CA 1
ATOM 9374 C C . LYS C 1 279 ? 238.36830 -15.88092 90.53060 1.000 105.27158 279 LYS C C 1
ATOM 9375 O O . LYS C 1 279 ? 237.62415 -15.56126 89.60208 1.000 103.66728 279 LYS C O 1
ATOM 9381 N N . LYS C 1 280 ? 238.23097 -15.39631 91.75490 1.000 111.59321 280 LYS C N 1
ATOM 9382 C CA . LYS C 1 280 ? 237.22071 -14.38052 92.00529 1.000 116.69210 280 LYS C CA 1
ATOM 9383 C C . LYS C 1 280 ? 237.60421 -13.10250 91.27215 1.000 117.80600 280 LYS C C 1
ATOM 9384 O O . LYS C 1 280 ? 238.73883 -12.62500 91.37994 1.000 124.49980 280 LYS C O 1
ATOM 9390 N N . GLY C 1 281 ? 236.66281 -12.55775 90.50935 1.000 117.64005 281 GLY C N 1
ATOM 9391 C CA . GLY C 1 281 ? 236.95012 -11.39248 89.70677 1.000 118.87335 281 GLY C CA 1
ATOM 9392 C C . GLY C 1 281 ? 237.42659 -11.69885 88.31115 1.000 117.36016 281 GLY C C 1
ATOM 9393 O O . GLY C 1 281 ? 238.13953 -10.88367 87.71657 1.000 123.30123 281 GLY C O 1
ATOM 9394 N N . THR C 1 282 ? 237.04303 -12.83986 87.75843 1.000 111.92626 282 THR C N 1
ATOM 9395 C CA . THR C 1 282 ? 237.51846 -13.27375 86.45594 1.000 103.43251 282 THR C CA 1
ATOM 9396 C C . THR C 1 282 ? 236.43730 -13.03490 85.41393 1.000 99.47555 282 THR C C 1
ATOM 9397 O O . THR C 1 282 ? 235.28086 -13.42080 85.61128 1.000 101.35104 282 THR C O 1
ATOM 9401 N N . GLN C 1 283 ? 236.81101 -12.37534 84.32077 1.000 101.29526 283 GLN C N 1
ATOM 9402 C CA . GLN C 1 283 ? 235.86583 -12.08162 83.25366 1.000 95.02062 283 GLN C CA 1
ATOM 9403 C C . GLN C 1 283 ? 235.54338 -13.35608 82.48413 1.000 88.20207 283 GLN C C 1
ATOM 9404 O O . GLN C 1 283 ? 236.44723 -14.07067 82.04659 1.000 89.66815 283 GLN C O 1
ATOM 9410 N N . VAL C 1 284 ? 234.25036 -13.65511 82.34925 1.000 89.82622 284 VAL C N 1
ATOM 9411 C CA . VAL C 1 284 ? 233.76999 -14.92406 81.81628 1.000 78.22211 284 VAL C CA 1
ATOM 9412 C C . VAL C 1 284 ? 232.82773 -14.66767 80.64024 1.000 77.57043 284 VAL C C 1
ATOM 9413 O O . VAL C 1 284 ? 232.36476 -13.54882 80.41439 1.000 71.28755 284 VAL C O 1
ATOM 9417 N N . MET C 1 285 ? 232.53387 -15.74182 79.89876 1.000 72.21057 285 MET C N 1
ATOM 9418 C CA . MET C 1 285 ? 231.95859 -15.63404 78.56608 1.000 62.62823 285 MET C CA 1
ATOM 9419 C C . MET C 1 285 ? 230.51617 -16.10058 78.44321 1.000 67.82487 285 MET C C 1
ATOM 9420 O O . MET C 1 285 ? 229.82930 -15.63606 77.52917 1.000 65.82661 285 MET C O 1
ATOM 9425 N N . LEU C 1 286 ? 230.03906 -16.99396 79.31534 1.000 77.95300 286 LEU C N 1
ATOM 9426 C CA . LEU C 1 286 ? 228.61816 -17.35131 79.31850 1.000 75.75030 286 LEU C CA 1
ATOM 9427 C C . LEU C 1 286 ? 228.16289 -17.88161 77.95881 1.000 77.72230 286 LEU C C 1
ATOM 9428 O O . LEU C 1 286 ? 227.31963 -17.28909 77.28478 1.000 83.23370 286 LEU C O 1
ATOM 9433 N N . LEU C 1 287 ? 228.77028 -18.99591 77.53824 1.000 77.63569 287 LEU C N 1
ATOM 9434 C CA . LEU C 1 287 ? 228.87316 -19.38477 76.13926 1.000 73.00511 287 LEU C CA 1
ATOM 9435 C C . LEU C 1 287 ? 227.68971 -20.21364 75.65268 1.000 83.25975 287 LEU C C 1
ATOM 9436 O O . LEU C 1 287 ? 227.81771 -20.92302 74.64810 1.000 91.74948 287 LEU C O 1
ATOM 9441 N N . ASN C 1 288 ? 226.54742 -20.14386 76.33051 1.000 84.65396 288 ASN C N 1
ATOM 9442 C CA . ASN C 1 288 ? 225.32501 -20.70221 75.77313 1.000 76.04376 288 ASN C CA 1
ATOM 9443 C C . ASN C 1 288 ? 224.12557 -19.89985 76.25810 1.000 78.50481 288 ASN C C 1
ATOM 9444 O O . ASN C 1 288 ? 224.19596 -19.15775 77.24302 1.000 80.00442 288 ASN C O 1
ATOM 9449 N N . ASN C 1 289 ? 223.01182 -20.07722 75.55703 1.000 74.54506 289 ASN C N 1
ATOM 9450 C CA . ASN C 1 289 ? 221.76323 -19.39109 75.86222 1.000 80.55404 289 ASN C CA 1
ATOM 9451 C C . ASN C 1 289 ? 220.96590 -20.17429 76.89810 1.000 83.33607 289 ASN C C 1
ATOM 9452 O O . ASN C 1 289 ? 220.74251 -21.37818 76.73226 1.000 90.18183 289 ASN C O 1
ATOM 9457 N N . ASP C 1 290 ? 220.52989 -19.49845 77.96148 1.000 77.69796 290 ASP C N 1
ATOM 9458 C CA . ASP C 1 290 ? 219.84284 -20.19248 79.03873 1.000 72.35109 290 ASP C CA 1
ATOM 9459 C C . ASP C 1 290 ? 218.33573 -20.15812 78.81613 1.000 96.98239 290 ASP C C 1
ATOM 9460 O O . ASP C 1 290 ? 217.77020 -19.12744 78.44105 1.000 99.73862 290 ASP C O 1
ATOM 9465 N N . TYR C 1 291 ? 217.70215 -21.31143 79.05158 1.000 94.18886 291 TYR C N 1
ATOM 9466 C CA . TYR C 1 291 ? 216.25396 -21.45698 78.95420 1.000 81.21489 291 TYR C CA 1
ATOM 9467 C C . TYR C 1 291 ? 215.52227 -20.31100 79.63123 1.000 85.15417 291 TYR C C 1
ATOM 9468 O O . TYR C 1 291 ? 214.69870 -19.63103 79.01428 1.000 94.02576 291 TYR C O 1
ATOM 9477 N N . GLN C 1 292 ? 215.82629 -20.07891 80.90850 1.000 85.08080 292 GLN C N 1
ATOM 9478 C CA . GLN C 1 292 ? 215.08625 -19.12651 81.72888 1.000 106.51793 292 GLN C CA 1
ATOM 9479 C C . GLN C 1 292 ? 215.25248 -17.67563 81.29347 1.000 119.97901 292 GLN C C 1
ATOM 9480 O O . GLN C 1 292 ? 214.63037 -16.79726 81.90307 1.000 119.50998 292 GLN C O 1
ATOM 9486 N N . GLY C 1 293 ? 216.04038 -17.39697 80.25865 1.000 107.85237 293 GLY C N 1
ATOM 9487 C CA . GLY C 1 293 ? 216.18169 -16.03709 79.78417 1.000 98.86375 293 GLY C CA 1
ATOM 9488 C C . GLY C 1 293 ? 216.96642 -15.16188 80.73688 1.000 91.37541 293 GLY C C 1
ATOM 9489 O O . GLY C 1 293 ? 216.45009 -14.14948 81.21591 1.000 108.38873 293 GLY C O 1
ATOM 9490 N N . ARG C 1 294 ? 218.20752 -15.53392 81.02493 1.000 85.88092 294 ARG C N 1
ATOM 9491 C CA . ARG C 1 294 ? 219.06015 -14.73843 81.90026 1.000 97.96885 294 ARG C CA 1
ATOM 9492 C C . ARG C 1 294 ? 220.31747 -14.24271 81.21146 1.000 103.47722 294 ARG C C 1
ATOM 9493 O O . ARG C 1 294 ? 220.73687 -13.10429 81.44754 1.000 94.95030 294 ARG C O 1
ATOM 9501 N N . TRP C 1 295 ? 220.93103 -15.06741 80.36643 1.000 109.50440 295 TRP C N 1
ATOM 9502 C CA . TRP C 1 295 ? 222.11717 -14.65474 79.63359 1.000 105.54730 295 TRP C CA 1
ATOM 9503 C C . TRP C 1 295 ? 222.17478 -15.41001 78.31408 1.000 88.31298 295 TRP C C 1
ATOM 9504 O O . TRP C 1 295 ? 221.58743 -16.48303 78.16248 1.000 83.07100 295 TRP C O 1
ATOM 9515 N N . ILE C 1 296 ? 222.88874 -14.82669 77.35766 1.000 85.56766 296 ILE C N 1
ATOM 9516 C CA . ILE C 1 296 ? 222.99938 -15.38208 76.01858 1.000 76.65525 296 ILE C CA 1
ATOM 9517 C C . ILE C 1 296 ? 224.43146 -15.83316 75.77883 1.000 68.90324 296 ILE C C 1
ATOM 9518 O O . ILE C 1 296 ? 225.33373 -15.57365 76.57357 1.000 78.54783 296 ILE C O 1
ATOM 9523 N N . ASN C 1 297 ? 224.63728 -16.49291 74.64556 1.000 67.95491 297 ASN C N 1
ATOM 9524 C CA . ASN C 1 297 ? 225.97223 -16.87602 74.21020 1.000 65.53965 297 ASN C CA 1
ATOM 9525 C C . ASN C 1 297 ? 226.75334 -15.61284 73.87897 1.000 73.79986 297 ASN C C 1
ATOM 9526 O O . ASN C 1 297 ? 226.41320 -14.90077 72.93028 1.000 93.25704 297 ASN C O 1
ATOM 9531 N N . GLY C 1 298 ? 227.78621 -15.31499 74.66810 1.000 80.28732 298 GLY C N 1
ATOM 9532 C CA . GLY C 1 298 ? 228.53897 -14.08731 74.50653 1.000 77.78690 298 GLY C CA 1
ATOM 9533 C C . GLY C 1 298 ? 228.26109 -13.02909 75.54779 1.000 72.90781 298 GLY C C 1
ATOM 9534 O O . GLY C 1 298 ? 228.91658 -11.98044 75.53381 1.000 73.82231 298 GLY C O 1
ATOM 9535 N N . SER C 1 299 ? 227.30415 -13.26665 76.43794 1.000 75.79919 299 SER C N 1
ATOM 9536 C CA . SER C 1 299 ? 226.96705 -12.31823 77.49214 1.000 90.43990 299 SER C CA 1
ATOM 9537 C C . SER C 1 299 ? 228.11832 -12.25533 78.48835 1.000 89.66839 299 SER C C 1
ATOM 9538 O O . SER C 1 299 ? 228.41775 -13.24499 79.16360 1.000 92.03283 299 SER C O 1
ATOM 9541 N N . MET C 1 300 ? 228.79263 -11.11120 78.55690 1.000 76.85530 300 MET C N 1
ATOM 9542 C CA . MET C 1 300 ? 229.98187 -11.00699 79.38834 1.000 77.25424 300 MET C CA 1
ATOM 9543 C C . MET C 1 300 ? 229.60801 -10.92993 80.86061 1.000 91.12741 300 MET C C 1
ATOM 9544 O O . MET C 1 300 ? 228.54717 -10.41966 81.22632 1.000 84.69027 300 MET C O 1
ATOM 9549 N N . GLY C 1 301 ? 230.50916 -11.42374 81.71055 1.000 90.13030 301 GLY C N 1
ATOM 9550 C CA . GLY C 1 301 ? 230.31071 -11.34526 83.14384 1.000 94.11193 301 GLY C CA 1
ATOM 9551 C C . GLY C 1 301 ? 231.61859 -11.43443 83.90150 1.000 98.07937 301 GLY C C 1
ATOM 9552 O O . GLY C 1 301 ? 232.69986 -11.53002 83.31700 1.000 102.59084 301 GLY C O 1
ATOM 9553 N N . ARG C 1 302 ? 231.50160 -11.38619 85.22755 1.000 99.02000 302 ARG C N 1
ATOM 9554 C CA . ARG C 1 302 ? 232.62999 -11.54807 86.13878 1.000 96.68122 302 ARG C CA 1
ATOM 9555 C C . ARG C 1 302 ? 232.19293 -12.40488 87.31784 1.000 93.53670 302 ARG C C 1
ATOM 9556 O O . ARG C 1 302 ? 231.13263 -12.15436 87.89501 1.000 98.97925 302 ARG C O 1
ATOM 9564 N N . VAL C 1 303 ? 232.97890 -13.42788 87.66457 1.000 95.67675 303 VAL C N 1
ATOM 9565 C CA . VAL C 1 303 ? 232.59537 -14.28271 88.78437 1.000 108.15774 303 VAL C CA 1
ATOM 9566 C C . VAL C 1 303 ? 232.65913 -13.48343 90.08068 1.000 113.37910 303 VAL C C 1
ATOM 9567 O O . VAL C 1 303 ? 233.44112 -12.53095 90.21091 1.000 111.95711 303 VAL C O 1
ATOM 9571 N N . VAL C 1 304 ? 231.84930 -13.88182 91.06648 1.000 104.25701 304 VAL C N 1
ATOM 9572 C CA . VAL C 1 304 ? 231.96858 -13.28162 92.39015 1.000 105.56017 304 VAL C CA 1
ATOM 9573 C C . VAL C 1 304 ? 232.26896 -14.30478 93.48788 1.000 115.75462 304 VAL C C 1
ATOM 9574 O O . VAL C 1 304 ? 233.28990 -14.20107 94.17764 1.000 135.23721 304 VAL C O 1
ATOM 9578 N N . ASP C 1 305 ? 231.38884 -15.29458 93.67204 1.000 104.86622 305 ASP C N 1
ATOM 9579 C CA . ASP C 1 305 ? 231.46996 -16.13975 94.86812 1.000 117.87378 305 ASP C CA 1
ATOM 9580 C C . ASP C 1 305 ? 230.87628 -17.51719 94.57837 1.000 115.78604 305 ASP C C 1
ATOM 9581 O O . ASP C 1 305 ? 229.65146 -17.64351 94.48474 1.000 123.95548 305 ASP C O 1
ATOM 9586 N N . ILE C 1 306 ? 231.73384 -18.52672 94.37982 1.000 102.56039 306 ILE C N 1
ATOM 9587 C CA . ILE C 1 306 ? 231.24903 -19.90418 94.33257 1.000 99.67383 306 ILE C CA 1
ATOM 9588 C C . ILE C 1 306 ? 230.34909 -20.18059 95.52826 1.000 108.21531 306 ILE C C 1
ATOM 9589 O O . ILE C 1 306 ? 230.64672 -19.76661 96.65575 1.000 109.00031 306 ILE C O 1
ATOM 9594 N N . GLU C 1 307 ? 229.24278 -20.89893 95.29094 1.000 105.72963 307 GLU C N 1
ATOM 9595 C CA . GLU C 1 307 ? 228.29902 -21.13023 96.38041 1.000 106.31771 307 GLU C CA 1
ATOM 9596 C C . GLU C 1 307 ? 228.51414 -22.43110 97.14688 1.000 103.38191 307 GLU C C 1
ATOM 9597 O O . GLU C 1 307 ? 228.21694 -22.48118 98.34499 1.000 109.24758 307 GLU C O 1
ATOM 9603 N N . LYS C 1 308 ? 229.07578 -23.45558 96.51568 1.000 102.50592 308 LYS C N 1
ATOM 9604 C CA . LYS C 1 308 ? 229.31694 -24.75627 97.15039 1.000 105.56884 308 LYS C CA 1
ATOM 9605 C C . LYS C 1 308 ? 228.06423 -25.31443 97.84160 1.000 106.85383 308 LYS C C 1
ATOM 9606 O O . LYS C 1 308 ? 228.05205 -25.53156 99.05368 1.000 111.14069 308 LYS C O 1
ATOM 9612 N N . VAL C 1 309 ? 226.99702 -25.54657 97.06406 1.000 115.57574 309 VAL C N 1
ATOM 9613 C CA . VAL C 1 309 ? 225.85582 -26.34093 97.53501 1.000 117.84421 309 VAL C CA 1
ATOM 9614 C C . VAL C 1 309 ? 226.15128 -27.81898 97.29385 1.000 118.18124 309 VAL C C 1
ATOM 9615 O O . VAL C 1 309 ? 227.03113 -28.17853 96.50722 1.000 118.91015 309 VAL C O 1
ATOM 9619 N N . LYS C 1 310 ? 225.42076 -28.70163 97.99187 1.000 111.97698 310 LYS C N 1
ATOM 9620 C CA . LYS C 1 310 ? 225.93099 -30.04254 98.23350 1.000 115.07320 310 LYS C CA 1
ATOM 9621 C C . LYS C 1 310 ? 225.10910 -31.18641 97.66514 1.000 114.24553 310 LYS C C 1
ATOM 9622 O O . LYS C 1 310 ? 225.63504 -32.30409 97.58090 1.000 116.72450 310 LYS C O 1
ATOM 9628 N N . GLY C 1 311 ? 223.90361 -30.95265 97.15429 1.000 112.53938 311 GLY C N 1
ATOM 9629 C CA . GLY C 1 311 ? 223.14370 -32.10866 96.73294 1.000 115.94589 311 GLY C CA 1
ATOM 9630 C C . GLY C 1 311 ? 223.51578 -32.64422 95.36964 1.000 114.25967 311 GLY C C 1
ATOM 9631 O O . GLY C 1 311 ? 223.45669 -33.85759 95.15382 1.000 117.54913 311 GLY C O 1
ATOM 9632 N N . ASN C 1 312 ? 223.90528 -31.77850 94.43513 1.000 110.84285 312 ASN C N 1
ATOM 9633 C CA . ASN C 1 312 ? 224.58106 -32.30251 93.25376 1.000 117.43329 312 ASN C CA 1
ATOM 9634 C C . ASN C 1 312 ? 225.93658 -31.67456 92.95702 1.000 114.01411 312 ASN C C 1
ATOM 9635 O O . ASN C 1 312 ? 226.84187 -32.37189 92.48986 1.000 109.79342 312 ASN C O 1
ATOM 9640 N N . GLU C 1 313 ? 226.10011 -30.38252 93.22040 1.000 113.26745 313 GLU C N 1
ATOM 9641 C CA . GLU C 1 313 ? 227.08942 -29.60017 92.48420 1.000 115.80549 313 GLU C CA 1
ATOM 9642 C C . GLU C 1 313 ? 227.21939 -28.23104 93.12628 1.000 115.98378 313 GLU C C 1
ATOM 9643 O O . GLU C 1 313 ? 226.32489 -27.80194 93.84999 1.000 131.12654 313 GLU C O 1
ATOM 9649 N N . ASP C 1 314 ? 228.34015 -27.55636 92.87277 1.000 111.14996 314 ASP C N 1
ATOM 9650 C CA . ASP C 1 314 ? 228.52496 -26.19238 93.35263 1.000 129.12578 314 ASP C CA 1
ATOM 9651 C C . ASP C 1 314 ? 228.18124 -25.17719 92.25959 1.000 114.66549 314 ASP C C 1
ATOM 9652 O O . ASP C 1 314 ? 228.04580 -25.51700 91.08130 1.000 94.73212 314 ASP C O 1
ATOM 9657 N N . ILE C 1 315 ? 228.01525 -23.91721 92.67267 1.000 109.14873 315 ILE C N 1
ATOM 9658 C CA . ILE C 1 315 ? 227.43634 -22.87380 91.83379 1.000 94.82044 315 ILE C CA 1
ATOM 9659 C C . ILE C 1 315 ? 228.44532 -21.75466 91.62433 1.000 95.47835 315 ILE C C 1
ATOM 9660 O O . ILE C 1 315 ? 229.13898 -21.35294 92.56300 1.000 97.39017 315 ILE C O 1
ATOM 9665 N N . ILE C 1 316 ? 228.50621 -21.24444 90.39640 1.000 86.71300 316 ILE C N 1
ATOM 9666 C CA . ILE C 1 316 ? 229.35146 -20.11079 90.04341 1.000 84.66978 316 ILE C CA 1
ATOM 9667 C C . ILE C 1 316 ? 228.45671 -18.89443 89.83890 1.000 91.17548 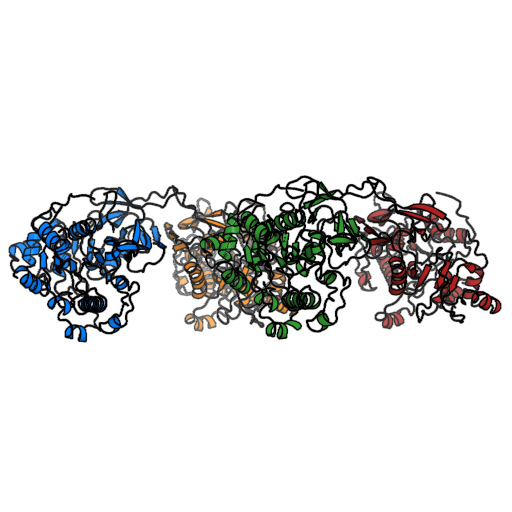316 ILE C C 1
ATOM 9668 O O . ILE C 1 316 ? 227.71382 -18.81777 88.85295 1.000 92.31617 316 ILE C O 1
ATOM 9673 N N . TRP C 1 317 ? 228.52186 -17.94455 90.76569 1.000 96.36733 317 TRP C N 1
ATOM 9674 C CA . TRP C 1 317 ? 227.78594 -16.69679 90.63402 1.000 106.04152 317 TRP C CA 1
ATOM 9675 C C . TRP C 1 317 ? 228.52149 -15.71445 89.72403 1.000 108.60176 317 TRP C C 1
ATOM 9676 O O . TRP C 1 317 ? 229.74747 -15.58078 89.79042 1.000 104.66735 317 TRP C O 1
ATOM 9687 N N . VAL C 1 318 ? 227.75644 -15.02506 88.87404 1.000 101.80294 318 VAL C N 1
ATOM 9688 C CA . VAL C 1 318 ? 228.27255 -14.22581 87.76744 1.000 102.10885 318 VAL C CA 1
ATOM 9689 C C . VAL C 1 318 ? 227.66914 -12.82784 87.81667 1.000 115.34483 318 VAL C C 1
ATOM 9690 O O . VAL C 1 318 ? 226.46989 -12.67617 88.05425 1.000 112.81279 318 VAL C O 1
ATOM 9694 N N . GLU C 1 319 ? 228.48189 -11.81761 87.50586 1.000 114.88582 319 GLU C N 1
ATOM 9695 C CA . GLU C 1 319 ? 228.19215 -10.39515 87.70267 1.000 121.45752 319 GLU C CA 1
ATOM 9696 C C . GLU C 1 319 ? 227.84907 -9.69222 86.38980 1.000 115.29436 319 GLU C C 1
ATOM 9697 O O . GLU C 1 319 ? 228.21947 -8.53484 86.18066 1.000 122.24594 319 GLU C O 1
ATOM 9703 N N . LEU C 1 320 ? 227.16371 -10.38470 85.47976 1.000 114.47756 320 LEU C N 1
ATOM 9704 C CA . LEU C 1 320 ? 227.13403 -10.05970 84.05903 1.000 118.16863 320 LEU C CA 1
ATOM 9705 C C . LEU C 1 320 ? 226.56226 -8.66240 83.80864 1.000 117.67497 320 LEU C C 1
ATOM 9706 O O . LEU C 1 320 ? 225.95808 -8.02676 84.67787 1.000 115.14193 320 LEU C O 1
ATOM 9711 N N . GLU C 1 321 ? 226.75521 -8.20578 82.56686 1.000 109.23981 321 GLU C N 1
ATOM 9712 C CA . GLU C 1 321 ? 227.17786 -6.84334 82.26554 1.000 110.56517 321 GLU C CA 1
ATOM 9713 C C . GLU C 1 321 ? 226.32393 -5.75893 82.90735 1.000 101.58770 321 GLU C C 1
ATOM 9714 O O . GLU C 1 321 ? 226.79763 -4.62805 83.04811 1.000 114.03435 321 GLU C O 1
ATOM 9720 N N . ASP C 1 322 ? 225.09477 -6.05109 83.30260 1.000 95.65302 322 ASP C N 1
ATOM 9721 C CA . ASP C 1 322 ? 224.25872 -5.04859 83.94277 1.000 99.69735 322 ASP C CA 1
ATOM 9722 C C . ASP C 1 322 ? 223.81667 -5.48171 85.33545 1.000 105.32046 322 ASP C C 1
ATOM 9723 O O . ASP C 1 322 ? 222.65863 -5.30475 85.70845 1.000 113.37167 322 ASP C O 1
ATOM 9728 N N . GLY C 1 323 ? 224.72130 -6.05294 86.12878 1.000 104.03506 323 GLY C N 1
ATOM 9729 C CA . GLY C 1 323 ? 224.31654 -6.45901 87.45973 1.000 105.47115 323 GLY C CA 1
ATOM 9730 C C . GLY C 1 323 ? 223.90906 -7.91747 87.49419 1.000 118.49581 323 GLY C C 1
ATOM 9731 O O . GLY C 1 323 ? 224.55430 -8.77777 86.88687 1.000 114.17291 323 GLY C O 1
ATOM 9732 N N . GLU C 1 324 ? 222.83124 -8.20003 88.22703 1.000 118.33285 324 GLU C N 1
ATOM 9733 C CA . GLU C 1 324 ? 222.06663 -9.43935 88.06831 1.000 100.18879 324 GLU C CA 1
ATOM 9734 C C . GLU C 1 324 ? 222.92916 -10.68755 88.25927 1.000 108.79316 324 GLU C C 1
ATOM 9735 O O . GLU C 1 324 ? 223.12395 -11.48956 87.34164 1.000 112.75130 324 GLU C O 1
ATOM 9741 N N . GLU C 1 325 ? 223.49615 -10.81923 89.46414 1.000 120.01590 325 GLU C N 1
ATOM 9742 C CA . GLU C 1 325 ? 224.32260 -11.98811 89.74268 1.000 108.54703 325 GLU C CA 1
ATOM 9743 C C . GLU C 1 325 ? 223.52868 -13.27954 89.56379 1.000 100.41645 325 GLU C C 1
ATOM 9744 O O . GLU C 1 325 ? 222.57723 -13.55205 90.30223 1.000 103.54449 325 GLU C O 1
ATOM 9750 N N . VAL C 1 326 ? 223.92907 -14.07949 88.57917 1.000 95.30554 326 VAL C N 1
ATOM 9751 C CA . VAL C 1 326 ? 223.19886 -15.28427 88.19186 1.000 89.98731 326 VAL C CA 1
ATOM 9752 C C . VAL C 1 326 ? 223.97453 -16.53082 88.59852 1.000 95.74054 326 VAL C C 1
ATOM 9753 O O . VAL C 1 326 ? 225.20410 -16.57309 88.45425 1.000 95.68669 326 VAL C O 1
ATOM 9757 N N . PRO C 1 327 ? 223.30268 -17.55384 89.10677 1.000 101.14946 327 PRO C N 1
ATOM 9758 C CA . PRO C 1 327 ? 223.95528 -18.84117 89.38566 1.000 100.11521 327 PRO C CA 1
ATOM 9759 C C . PRO C 1 327 ? 224.12581 -19.67107 88.12064 1.000 95.62002 327 PRO C C 1
ATOM 9760 O O . PRO C 1 327 ? 223.15225 -20.15111 87.53167 1.000 92.28992 327 PRO C O 1
ATOM 9764 N N . VAL C 1 328 ? 225.37348 -19.83068 87.69378 1.000 95.88664 328 VAL C N 1
ATOM 9765 C CA . VAL C 1 328 ? 225.73360 -20.66245 86.54918 1.000 92.69071 328 VAL C CA 1
ATOM 9766 C C . VAL C 1 328 ? 226.13373 -22.04634 87.03680 1.000 98.44215 328 VAL C C 1
ATOM 9767 O O . VAL C 1 328 ? 227.00806 -22.18283 87.90169 1.000 104.28383 328 VAL C O 1
ATOM 9771 N N . GLN C 1 329 ? 225.48133 -23.06527 86.50198 1.000 97.24818 329 GLN C N 1
ATOM 9772 C CA . GLN C 1 329 ? 225.72860 -24.45748 86.82774 1.000 101.43403 329 GLN C CA 1
ATOM 9773 C C . GLN C 1 329 ? 226.12335 -25.19628 85.55872 1.000 99.54556 329 GLN C C 1
ATOM 9774 O O . GLN C 1 329 ? 225.88237 -24.69955 84.45398 1.000 94.01220 329 GLN C O 1
ATOM 9780 N N . PRO C 1 330 ? 226.75962 -26.36664 85.67204 1.000 103.23788 330 PRO C N 1
ATOM 9781 C CA . PRO C 1 330 ? 227.20480 -27.07029 84.46277 1.000 101.94200 330 PRO C CA 1
ATOM 9782 C C . PRO C 1 330 ? 226.05344 -27.35122 83.51067 1.000 97.22636 330 PRO C C 1
ATOM 9783 O O . PRO C 1 330 ? 224.95050 -27.71168 83.92467 1.000 96.36164 330 PRO C O 1
ATOM 9787 N N . TYR C 1 331 ? 226.33668 -27.20307 82.22174 1.000 97.56381 331 TYR C N 1
ATOM 9788 C CA . TYR C 1 331 ? 225.36783 -27.40065 81.15617 1.000 96.14971 331 TYR C CA 1
ATOM 9789 C C . TYR C 1 331 ? 225.75768 -28.61572 80.32746 1.000 96.65763 331 TYR C C 1
ATOM 9790 O O . TYR C 1 331 ? 226.94258 -28.90275 80.14350 1.000 111.20852 331 TYR C O 1
ATOM 9799 N N . GLU C 1 332 ? 224.75505 -29.32267 79.81702 1.000 89.93631 332 GLU C N 1
ATOM 9800 C CA . GLU C 1 332 ? 224.98711 -30.53799 79.04834 1.000 92.15570 332 GLU C CA 1
ATOM 9801 C C . GLU C 1 332 ? 224.91424 -30.22606 77.56012 1.000 89.81960 332 GLU C C 1
ATOM 9802 O O . GLU C 1 332 ? 223.88131 -29.76185 77.06868 1.000 90.84879 332 GLU C O 1
ATOM 9808 N N . TRP C 1 333 ? 226.00192 -30.49624 76.84709 1.000 90.31675 333 TRP C N 1
ATOM 9809 C CA . TRP C 1 333 ? 226.02817 -30.39873 75.39704 1.000 88.05693 333 TRP C CA 1
ATOM 9810 C C . TRP C 1 333 ? 225.95159 -31.79697 74.80001 1.000 92.53311 333 TRP C C 1
ATOM 9811 O O . TRP C 1 333 ? 226.53415 -32.74252 75.33746 1.000 101.24694 333 TRP C O 1
ATOM 9822 N N . ASP C 1 334 ? 225.23864 -31.92139 73.68446 1.000 91.78468 334 ASP C N 1
ATOM 9823 C CA . ASP C 1 334 ? 225.02544 -33.20685 73.03699 1.000 97.45309 334 ASP C CA 1
ATOM 9824 C C . ASP C 1 334 ? 225.47228 -33.15043 71.58491 1.000 105.76847 334 ASP C C 1
ATOM 9825 O O . ASP C 1 334 ? 225.32519 -32.12555 70.91302 1.000 97.12776 334 ASP C O 1
ATOM 9830 N N . MET C 1 335 ? 226.01249 -34.26957 71.10322 1.000 107.77536 335 MET C N 1
ATOM 9831 C CA . MET C 1 335 ? 226.47208 -34.39303 69.72421 1.000 103.17827 335 MET C CA 1
ATOM 9832 C C . MET C 1 335 ? 225.53063 -35.35193 69.01455 1.000 107.29295 335 MET C C 1
ATOM 9833 O O . MET C 1 335 ? 225.52594 -36.55552 69.30185 1.000 107.68920 335 MET C O 1
ATOM 9838 N N . PHE C 1 336 ? 224.74196 -34.81397 68.08754 1.000 103.23008 336 PHE C N 1
ATOM 9839 C CA . PHE C 1 336 ? 223.71939 -35.56805 67.38493 1.000 100.58775 336 PHE C CA 1
ATOM 9840 C C . PHE C 1 336 ? 224.29658 -36.30161 66.17911 1.000 105.78225 336 PHE C C 1
ATOM 9841 O O . PHE C 1 336 ? 225.45621 -36.12830 65.79549 1.000 108.03425 336 PHE C O 1
ATOM 9849 N N . GLU C 1 337 ? 223.44899 -37.12781 65.57447 1.000 106.64898 337 GLU C N 1
ATOM 9850 C CA . GLU C 1 337 ? 223.71916 -37.73174 64.27794 1.000 106.64908 337 GLU C CA 1
ATOM 9851 C C . GLU C 1 337 ? 222.37849 -38.14520 63.70421 1.000 107.25597 337 GLU C C 1
ATOM 9852 O O . GLU C 1 337 ? 221.58240 -38.81249 64.37395 1.000 106.13801 337 GLU C O 1
ATOM 9858 N N . PHE C 1 338 ? 222.11130 -37.70235 62.48720 1.000 107.63965 338 PHE C N 1
ATOM 9859 C CA . PHE C 1 338 ? 220.83016 -37.96624 61.86983 1.000 108.03595 338 PHE C CA 1
ATOM 9860 C C . PHE C 1 338 ? 220.82513 -39.35004 61.23706 1.000 110.00327 338 PHE C C 1
ATOM 9861 O O . PHE C 1 338 ? 221.85437 -39.85863 60.78174 1.000 107.34908 338 PHE C O 1
ATOM 9869 N N . TYR C 1 339 ? 219.64726 -39.96483 61.22155 1.000 120.30583 339 TYR C N 1
ATOM 9870 C CA . TYR C 1 339 ? 219.48263 -41.27065 60.60659 1.000 108.95583 339 TYR C CA 1
ATOM 9871 C C . TYR C 1 339 ? 218.04413 -41.41209 60.14355 1.000 111.11797 339 TYR C C 1
ATOM 9872 O O . TYR C 1 339 ? 217.13631 -40.74948 60.65140 1.000 125.56861 339 TYR C O 1
ATOM 9881 N N . TYR C 1 340 ? 217.84188 -42.29433 59.17367 1.000 110.22542 340 TYR C N 1
ATOM 9882 C CA . TYR C 1 340 ? 216.51131 -42.53230 58.64693 1.000 112.16137 340 TYR C CA 1
ATOM 9883 C C . TYR C 1 340 ? 215.86021 -43.62451 59.47089 1.000 109.57301 340 TYR C C 1
ATOM 9884 O O . TYR C 1 340 ? 216.48526 -44.64774 59.76133 1.000 110.15036 340 TYR C O 1
ATOM 9893 N N . ASP C 1 341 ? 214.60709 -43.40650 59.83750 1.000 110.07018 341 ASP C N 1
ATOM 9894 C CA . ASP C 1 341 ? 213.84690 -44.38850 60.59418 1.000 118.18051 341 ASP C CA 1
ATOM 9895 C C . ASP C 1 341 ? 213.09602 -45.23289 59.57871 1.000 129.18673 341 ASP C C 1
ATOM 9896 O O . ASP C 1 341 ? 212.17514 -44.74529 58.91975 1.000 130.14601 341 ASP C O 1
ATOM 9901 N N . LYS C 1 342 ? 213.51523 -46.48835 59.41950 1.000 132.49364 342 LYS C N 1
ATOM 9902 C CA . LYS C 1 342 ? 212.90963 -47.33812 58.40214 1.000 121.86915 342 LYS C CA 1
ATOM 9903 C C . LYS C 1 342 ? 211.42382 -47.52471 58.66009 1.000 124.23380 342 LYS C C 1
ATOM 9904 O O . LYS C 1 342 ? 210.65448 -47.74850 57.71909 1.000 128.90591 342 LYS C O 1
ATOM 9910 N N . ALA C 1 343 ? 211.00647 -47.42250 59.92462 1.000 124.97520 343 ALA C N 1
ATOM 9911 C CA . ALA C 1 343 ? 209.60743 -47.62866 60.28335 1.000 133.86894 343 ALA C CA 1
ATOM 9912 C C . ALA C 1 343 ? 208.69987 -46.64967 59.54560 1.000 146.32826 343 ALA C C 1
ATOM 9913 O O . ALA C 1 343 ? 207.78062 -47.05871 58.82535 1.000 138.46073 343 ALA C O 1
ATOM 9915 N N . GLN C 1 344 ? 208.94493 -45.35243 59.70196 1.000 148.81074 344 GLN C N 1
ATOM 9916 C CA . GLN C 1 344 ? 208.10560 -44.34313 59.06594 1.000 149.53598 344 GLN C CA 1
ATOM 9917 C C . GLN C 1 344 ? 208.93599 -43.48990 58.10418 1.000 152.86788 344 GLN C C 1
ATOM 9918 O O . GLN C 1 344 ? 210.10633 -43.76191 57.84103 1.000 146.53614 344 GLN C O 1
ATOM 9924 N N . LYS C 1 345 ? 208.29437 -42.46787 57.54163 1.000 153.64908 345 LYS C N 1
ATOM 9925 C CA . LYS C 1 345 ? 208.94409 -41.55435 56.59752 1.000 133.41532 345 LYS C CA 1
ATOM 9926 C C . LYS C 1 345 ? 209.54990 -40.36084 57.33925 1.000 116.76531 345 LYS C C 1
ATOM 9927 O O . LYS C 1 345 ? 209.13861 -39.21173 57.17268 1.000 117.66937 345 LYS C O 1
ATOM 9933 N N . LYS C 1 346 ? 210.55109 -40.63866 58.17500 1.000 107.18578 346 LYS C N 1
ATOM 9934 C CA . LYS C 1 346 ? 211.07991 -39.55545 58.99103 1.000 136.68178 346 LYS C CA 1
ATOM 9935 C C . LYS C 1 346 ? 212.57359 -39.72658 59.23353 1.000 129.46142 346 LYS C C 1
ATOM 9936 O O . LYS C 1 346 ? 213.10965 -40.83839 59.18656 1.000 117.70610 346 LYS C O 1
ATOM 9942 N N . ILE C 1 347 ? 213.22538 -38.59106 59.48875 1.000 122.80327 347 ILE C N 1
ATOM 9943 C CA . ILE C 1 347 ? 214.64768 -38.48724 59.79469 1.000 112.04876 347 ILE C CA 1
ATOM 9944 C C . ILE C 1 347 ? 214.78993 -38.17191 61.27811 1.000 112.15344 347 ILE C C 1
ATOM 9945 O O . ILE C 1 347 ? 214.55021 -37.03503 61.70059 1.000 120.59680 347 ILE C O 1
ATOM 9950 N N . LYS C 1 348 ? 215.18417 -39.15839 62.07528 1.000 117.08455 348 LYS C N 1
ATOM 9951 C CA . LYS C 1 348 ? 215.40327 -38.92898 63.49423 1.000 118.23486 348 LYS C CA 1
ATOM 9952 C C . LYS C 1 348 ? 216.88350 -38.68045 63.76269 1.000 113.88087 348 LYS C C 1
ATOM 9953 O O . LYS C 1 348 ? 217.74811 -38.97597 62.93440 1.000 120.60936 348 LYS C O 1
ATOM 9959 N N . SER C 1 349 ? 217.17048 -38.11571 64.93510 1.000 110.00961 349 SER C N 1
ATOM 9960 C CA . SER C 1 349 ? 218.52537 -37.70814 65.29655 1.000 103.17697 349 SER C CA 1
ATOM 9961 C C . SER C 1 349 ? 218.89439 -38.32243 66.63696 1.000 102.78299 349 SER C C 1
ATOM 9962 O O . SER C 1 349 ? 218.42668 -37.86096 67.68350 1.000 121.06448 349 SER C O 1
ATOM 9965 N N . ARG C 1 350 ? 219.73462 -39.35036 66.60957 1.000 108.40115 350 ARG C N 1
ATOM 9966 C CA . ARG C 1 350 ? 220.20148 -39.96584 67.84110 1.000 123.42756 350 ARG C CA 1
ATOM 9967 C C . ARG C 1 350 ? 221.46923 -39.27930 68.34771 1.000 121.52490 350 ARG C C 1
ATOM 9968 O O . ARG C 1 350 ? 222.22717 -38.67940 67.58053 1.000 123.58467 350 ARG C O 1
ATOM 9976 N N . THR C 1 351 ? 221.68589 -39.37850 69.65537 1.000 116.55313 351 THR C N 1
ATOM 9977 C CA . THR C 1 351 ? 222.77198 -38.71261 70.36746 1.000 109.21903 351 THR C CA 1
ATOM 9978 C C . THR C 1 351 ? 223.85297 -39.72904 70.71818 1.000 117.65649 351 THR C C 1
ATOM 9979 O O . THR C 1 351 ? 223.59783 -40.67151 71.47305 1.000 132.12024 351 THR C O 1
ATOM 9983 N N . VAL C 1 352 ? 225.05585 -39.53632 70.17200 1.000 127.59274 352 VAL C N 1
ATOM 9984 C CA . VAL C 1 352 ? 226.15586 -40.48061 70.36771 1.000 141.37429 352 VAL C CA 1
ATOM 9985 C C . VAL C 1 352 ? 227.11364 -40.01680 71.46180 1.000 134.27312 352 VAL C C 1
ATOM 9986 O O . VAL C 1 352 ? 228.00618 -40.78403 71.86258 1.000 114.05221 352 VAL C O 1
ATOM 9990 N N . GLY C 1 353 ? 226.93529 -38.80790 71.98326 1.000 127.40041 353 GLY C N 1
ATOM 9991 C CA . GLY C 1 353 ? 227.88284 -38.23686 72.91842 1.000 107.61674 353 GLY C CA 1
ATOM 9992 C C . GLY C 1 353 ? 227.23369 -37.23689 73.85093 1.000 101.43641 353 GLY C C 1
ATOM 9993 O O . GLY C 1 353 ? 226.20153 -36.63410 73.53369 1.000 99.03519 353 GLY C O 1
ATOM 9994 N N . SER C 1 354 ? 227.88377 -37.03339 74.99974 1.000 93.02239 354 SER C N 1
ATOM 9995 C CA . SER C 1 354 ? 227.48728 -35.99168 75.93663 1.000 95.27188 354 SER C CA 1
ATOM 9996 C C . SER C 1 354 ? 228.72436 -35.33141 76.53675 1.000 99.02677 354 SER C C 1
ATOM 9997 O O . SER C 1 354 ? 229.76050 -35.97435 76.72623 1.000 98.83612 354 SER C O 1
ATOM 10000 N N . TYR C 1 355 ? 228.60038 -34.02989 76.82456 1.000 99.86830 355 TYR C N 1
ATOM 10001 C CA . TYR C 1 355 ? 229.66755 -33.22661 77.41600 1.000 100.92809 355 TYR C CA 1
ATOM 10002 C C . TYR C 1 355 ? 229.08144 -32.30244 78.47056 1.000 100.92803 355 TYR C C 1
ATOM 10003 O O . TYR C 1 355 ? 228.11268 -31.58416 78.20376 1.000 97.70990 355 TYR C O 1
ATOM 10012 N N . TYR C 1 356 ? 229.67397 -32.32286 79.66160 1.000 104.62088 356 TYR C N 1
ATOM 10013 C CA . TYR C 1 356 ? 229.18598 -31.57982 80.81655 1.000 104.19622 356 TYR C CA 1
ATOM 10014 C C . TYR C 1 356 ? 230.28595 -30.65860 81.32574 1.000 106.56371 356 TYR C C 1
ATOM 10015 O O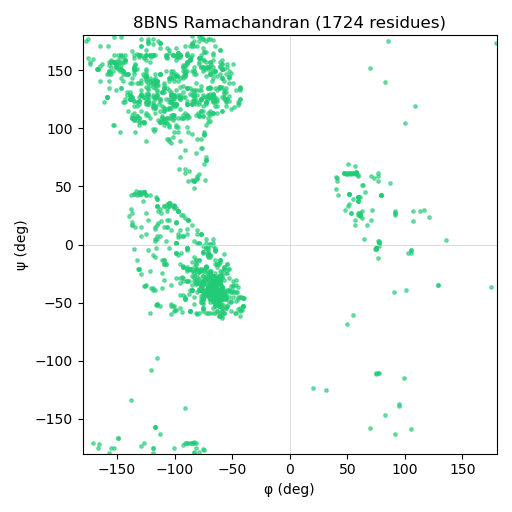 . TYR C 1 356 ? 231.37029 -31.12768 81.69162 1.000 109.33208 356 TYR C O 1
ATOM 10024 N N . GLN C 1 357 ? 230.00706 -29.35597 81.34947 1.000 103.06291 357 GLN C N 1
ATOM 10025 C CA . GLN C 1 357 ? 230.93511 -28.35861 81.86517 1.000 102.30063 357 GLN C CA 1
ATOM 10026 C C . GLN C 1 357 ? 230.19106 -27.04470 82.04253 1.000 97.05726 357 GLN C C 1
ATOM 10027 O O . GLN C 1 357 ? 229.22204 -26.76871 81.33168 1.000 92.11834 357 GLN C O 1
ATOM 10033 N N . TYR C 1 358 ? 230.64836 -26.24986 83.00452 1.000 98.71765 358 TYR C N 1
ATOM 10034 C CA . TYR C 1 358 ? 230.11451 -24.90713 83.19283 1.000 93.90183 358 TYR C CA 1
ATOM 10035 C C . TYR C 1 358 ? 230.26420 -24.10302 81.90648 1.000 85.12127 358 TYR C C 1
ATOM 10036 O O . TYR C 1 358 ? 231.37683 -23.99090 81.37655 1.000 96.71708 358 TYR C O 1
ATOM 10045 N N . PRO C 1 359 ? 229.19051 -23.53805 81.37375 1.000 79.33968 359 PRO C N 1
ATOM 10046 C CA . PRO C 1 359 ? 229.30857 -22.77353 80.12453 1.000 78.62229 359 PRO C CA 1
ATOM 10047 C C . PRO C 1 359 ? 229.99558 -21.43016 80.31133 1.000 82.79223 359 PRO C C 1
ATOM 10048 O O . PRO C 1 359 ? 229.34528 -20.38253 80.24995 1.000 82.62883 359 PRO C O 1
ATOM 10052 N N . LEU C 1 360 ? 231.30873 -21.44192 80.52023 1.000 71.55181 360 LEU C N 1
ATOM 10053 C CA . LEU C 1 360 ? 232.04605 -20.21874 80.77943 1.000 67.92575 360 LEU C CA 1
ATOM 10054 C C . LEU C 1 360 ? 233.46900 -20.37976 80.27691 1.000 67.30032 360 LEU C C 1
ATOM 10055 O O . LEU C 1 360 ? 233.98354 -21.49537 80.16477 1.000 67.08973 360 LEU C O 1
ATOM 10060 N N . LYS C 1 361 ? 234.09593 -19.25130 79.96307 1.000 67.29788 361 LYS C N 1
ATOM 10061 C CA . LYS C 1 361 ? 235.50763 -19.21861 79.61857 1.000 67.27042 361 LYS C CA 1
ATOM 10062 C C . LYS C 1 361 ? 236.02169 -17.81637 79.87276 1.000 67.97756 361 LYS C C 1
ATOM 10063 O O . LYS C 1 361 ? 235.24531 -16.86203 79.78830 1.000 68.07485 361 LYS C O 1
ATOM 10069 N N . PRO C 1 362 ? 237.29444 -17.65804 80.23640 1.000 69.17705 362 PRO C N 1
ATOM 10070 C CA . PRO C 1 362 ? 237.81132 -16.30919 80.50803 1.000 76.71100 362 PRO C CA 1
ATOM 10071 C C . PRO C 1 362 ? 237.57911 -15.38000 79.32425 1.000 76.56836 362 PRO C C 1
ATOM 10072 O O . PRO C 1 362 ? 237.81487 -15.74036 78.16906 1.000 72.18607 362 PRO C O 1
ATOM 10076 N N . ALA C 1 363 ? 237.10911 -14.17272 79.62312 1.000 80.98363 363 ALA C N 1
ATOM 10077 C CA . ALA C 1 363 ? 236.64176 -13.24921 78.60000 1.000 71.21110 363 ALA C CA 1
ATOM 10078 C C . ALA C 1 363 ? 237.35385 -11.91692 78.69346 1.000 83.30959 363 ALA C C 1
ATOM 10079 O O . ALA C 1 363 ? 236.73520 -10.85662 78.57830 1.000 98.40972 363 ALA C O 1
ATOM 10081 N N . TRP C 1 364 ? 238.66537 -11.94104 78.90307 1.000 84.91320 364 TRP C N 1
ATOM 10082 C CA . TRP C 1 364 ? 239.44761 -10.72550 78.73815 1.000 89.63925 364 TRP C CA 1
ATOM 10083 C C . TRP C 1 364 ? 239.85543 -10.51647 77.29212 1.000 87.72992 364 TRP C C 1
ATOM 10084 O O . TRP C 1 364 ? 240.13075 -9.38065 76.89242 1.000 86.46631 364 TRP C O 1
ATOM 10095 N N . ALA C 1 365 ? 239.89219 -11.58873 76.50745 1.000 87.93589 365 ALA C N 1
ATOM 10096 C CA . ALA C 1 365 ? 240.29943 -11.51969 75.11599 1.000 86.71136 365 ALA C CA 1
ATOM 10097 C C . ALA C 1 365 ? 239.70965 -12.70735 74.38006 1.000 97.73097 365 ALA C C 1
ATOM 10098 O O . ALA C 1 365 ? 239.39247 -13.73716 74.98330 1.000 101.71723 365 ALA C O 1
ATOM 10100 N N . ILE C 1 366 ? 239.57662 -12.55666 73.05942 1.000 100.94975 366 ILE C N 1
ATOM 10101 C CA . ILE C 1 366 ? 239.08086 -13.63955 72.22314 1.000 105.53668 366 ILE C CA 1
ATOM 10102 C C . ILE C 1 366 ? 239.94516 -13.76983 70.97768 1.000 105.92807 366 ILE C C 1
ATOM 10103 O O . ILE C 1 366 ? 240.58991 -12.82134 70.52312 1.000 102.69745 366 ILE C O 1
ATOM 10108 N N . THR C 1 367 ? 239.93673 -14.98098 70.43908 1.000 109.08319 367 THR C N 1
ATOM 10109 C CA . THR C 1 367 ? 240.66421 -15.37668 69.23937 1.000 106.82568 367 THR C CA 1
ATOM 10110 C C . THR C 1 367 ? 239.67360 -15.23657 68.09275 1.000 100.93701 367 THR C C 1
ATOM 10111 O O . THR C 1 367 ? 238.97456 -16.18241 67.73663 1.000 117.74519 367 THR C O 1
ATOM 10115 N N . ILE C 1 368 ? 239.63759 -14.04114 67.50541 1.000 90.63293 368 ILE C N 1
ATOM 10116 C CA . ILE C 1 368 ? 238.41822 -13.48859 66.91811 1.000 96.54982 368 ILE C CA 1
ATOM 10117 C C . ILE C 1 368 ? 237.68856 -14.50509 66.04216 1.000 99.24293 368 ILE C C 1
ATOM 10118 O O . ILE C 1 368 ? 236.45373 -14.50974 65.98014 1.000 93.23824 368 ILE C O 1
ATOM 10123 N N . HIS C 1 369 ? 238.43199 -15.36945 65.34145 1.000 111.87642 369 HIS C N 1
ATOM 10124 C CA . HIS C 1 369 ? 237.81321 -16.50257 64.65134 1.000 120.04021 369 HIS C CA 1
ATOM 10125 C C . HIS C 1 369 ? 236.86214 -17.28093 65.56340 1.000 119.63033 369 HIS C C 1
ATOM 10126 O O . HIS C 1 369 ? 235.82181 -17.77362 65.11358 1.000 110.16234 369 HIS C O 1
ATOM 10133 N N . LYS C 1 370 ? 237.19258 -17.38353 66.85630 1.000 108.41942 370 LYS C N 1
ATOM 10134 C CA . LYS C 1 370 ? 236.29178 -18.03026 67.80574 1.000 99.30766 370 LYS C CA 1
ATOM 10135 C C . LYS C 1 370 ? 235.03807 -17.19686 68.02735 1.000 103.90387 370 LYS C C 1
ATOM 10136 O O . LYS C 1 370 ? 233.98631 -17.74462 68.37393 1.000 117.52527 370 LYS C O 1
ATOM 10142 N N . SER C 1 371 ? 235.12569 -15.87908 67.84400 1.000 88.61404 371 SER C N 1
ATOM 10143 C CA . SER C 1 371 ? 234.02269 -14.97132 68.12926 1.000 91.89202 371 SER C CA 1
ATOM 10144 C C . SER C 1 371 ? 233.22803 -14.64957 66.87555 1.000 94.16882 371 SER C C 1
ATOM 10145 O O . SER C 1 371 ? 232.64929 -13.56271 66.75530 1.000 88.82780 371 SER C O 1
ATOM 10148 N N . GLN C 1 372 ? 233.20611 -15.58829 65.93381 1.000 101.69348 372 GLN C N 1
ATOM 10149 C CA . GLN C 1 372 ? 232.46080 -15.42501 64.69506 1.000 108.50522 372 GLN C CA 1
ATOM 10150 C C . GLN C 1 372 ? 230.96883 -15.40406 64.99098 1.000 101.27187 372 GLN C C 1
ATOM 10151 O O . GLN C 1 372 ? 230.43760 -16.34320 65.59204 1.000 82.14729 372 GLN C O 1
ATOM 10157 N N . GLY C 1 373 ? 230.30118 -14.32901 64.57643 1.000 106.69345 373 GLY C N 1
ATOM 10158 C CA . GLY C 1 373 ? 228.88251 -14.16948 64.83914 1.000 100.77598 373 GLY C CA 1
ATOM 10159 C C . GLY C 1 373 ? 228.54534 -13.70297 66.23694 1.000 91.61220 373 GLY C C 1
ATOM 10160 O O . GLY C 1 373 ? 227.60274 -14.21525 66.85178 1.000 96.99910 373 GLY C O 1
ATOM 10161 N N . LEU C 1 374 ? 229.28666 -12.73103 66.75525 1.000 96.08727 374 LEU C N 1
ATOM 10162 C CA . LEU C 1 374 ? 229.01111 -12.13721 68.05092 1.000 90.72951 374 LEU C CA 1
ATOM 10163 C C . LEU C 1 374 ? 229.36027 -10.66136 67.98476 1.000 89.14998 374 LEU C C 1
ATOM 10164 O O . LEU C 1 374 ? 230.27564 -10.25398 67.26384 1.000 84.40882 374 LEU C O 1
ATOM 10169 N N . THR C 1 375 ? 228.60666 -9.85953 68.72372 1.000 76.99371 375 THR C N 1
ATOM 10170 C CA . THR C 1 375 ? 228.85947 -8.43079 68.79845 1.000 80.54325 375 THR C CA 1
ATOM 10171 C C . THR C 1 375 ? 228.92455 -8.01501 70.25740 1.000 90.89461 375 THR C C 1
ATOM 10172 O O . THR C 1 375 ? 228.02595 -8.33710 71.04059 1.000 107.14123 375 THR C O 1
ATOM 10176 N N . PHE C 1 376 ? 229.98842 -7.31048 70.61609 1.000 82.91262 376 PHE C N 1
ATOM 10177 C CA . PHE C 1 376 ? 230.26843 -6.92452 71.98919 1.000 80.82526 376 PHE C CA 1
ATOM 10178 C C . PHE C 1 376 ? 230.25127 -5.41068 72.09864 1.000 86.04730 376 PHE C C 1
ATOM 10179 O O . PHE C 1 376 ? 230.79484 -4.71911 71.23591 1.000 90.94533 376 PHE C O 1
ATOM 10187 N N . ASP C 1 377 ? 229.59649 -4.89719 73.13973 1.000 88.87093 377 ASP C N 1
ATOM 10188 C CA . ASP C 1 377 ? 229.38982 -3.45509 73.22887 1.000 109.61518 377 ASP C CA 1
ATOM 10189 C C . ASP C 1 377 ? 230.69084 -2.71957 73.52889 1.000 115.83334 377 ASP C C 1
ATOM 10190 O O . ASP C 1 377 ? 230.90334 -1.59457 73.05473 1.000 111.15634 377 ASP C O 1
ATOM 10195 N N . LYS C 1 378 ? 231.56623 -3.32491 74.32513 1.000 101.36579 378 LYS C N 1
ATOM 10196 C CA . LYS C 1 378 ? 232.84443 -2.71885 74.67460 1.000 100.18225 378 LYS C CA 1
ATOM 10197 C C . LYS C 1 378 ? 233.96373 -3.64734 74.22440 1.000 96.97103 378 LYS C C 1
ATOM 10198 O O . LYS C 1 378 ? 234.16753 -4.71334 74.81178 1.000 92.54050 378 LYS C O 1
ATOM 10204 N N . VAL C 1 379 ? 234.68952 -3.23533 73.18590 1.000 102.15660 379 VAL C N 1
ATOM 10205 C CA . VAL C 1 379 ? 235.76607 -4.01781 72.59274 1.000 101.16005 379 VAL C CA 1
ATOM 10206 C C . VAL C 1 379 ? 237.00341 -3.14322 72.49430 1.000 112.40007 379 VAL C C 1
ATOM 10207 O O . VAL C 1 379 ? 236.93239 -1.91436 72.56261 1.000 124.76393 379 VAL C O 1
ATOM 10211 N N . ILE C 1 380 ? 238.14871 -3.79334 72.30389 1.000 103.92381 380 ILE C N 1
ATOM 10212 C CA . ILE C 1 380 ? 239.40646 -3.09144 72.09452 1.000 106.32356 380 ILE C CA 1
ATOM 10213 C C . ILE C 1 380 ? 240.12153 -3.76380 70.93735 1.000 106.76095 380 ILE C C 1
ATOM 10214 O O . ILE C 1 380 ? 240.56593 -4.91228 71.05482 1.000 103.96217 380 ILE C O 1
ATOM 10219 N N . ILE C 1 381 ? 240.25060 -3.04119 69.83022 1.000 109.19141 381 ILE C N 1
ATOM 10220 C CA . ILE C 1 381 ? 240.94876 -3.52771 68.64872 1.000 109.68200 381 ILE C CA 1
ATOM 10221 C C . ILE C 1 381 ? 242.43399 -3.24553 68.81731 1.000 110.50078 381 ILE C C 1
ATOM 10222 O O . ILE C 1 381 ? 242.84714 -2.09075 68.96840 1.000 119.81962 381 ILE C O 1
ATOM 10227 N N . ASP C 1 382 ? 243.23587 -4.29976 68.78116 1.000 108.19782 382 ASP C N 1
ATOM 10228 C CA . ASP C 1 382 ? 244.66785 -4.19921 68.99228 1.000 117.97349 382 ASP C CA 1
ATOM 10229 C C . ASP C 1 382 ? 245.37833 -3.84366 67.68539 1.000 110.83433 382 ASP C C 1
ATOM 10230 O O . ASP C 1 382 ? 244.76476 -3.67436 66.62772 1.000 111.92624 382 ASP C O 1
ATOM 10235 N N . ILE C 1 383 ? 246.70050 -3.71146 67.77226 1.000 121.30950 383 ILE C N 1
ATOM 10236 C CA . ILE C 1 383 ? 247.51237 -3.48525 66.58433 1.000 126.54292 383 ILE C CA 1
ATOM 10237 C C . ILE C 1 383 ? 247.58884 -4.76634 65.77345 1.000 124.16201 383 ILE C C 1
ATOM 10238 O O . ILE C 1 383 ? 247.56521 -4.74438 64.53759 1.000 118.07514 383 ILE C O 1
ATOM 10243 N N . GLY C 1 384 ? 247.69882 -5.89579 66.46538 1.000 130.84882 384 GLY C N 1
ATOM 10244 C CA . GLY C 1 384 ? 247.73371 -7.21672 65.87038 1.000 135.18379 384 GLY C CA 1
ATOM 10245 C C . GLY C 1 384 ? 248.87954 -8.10882 66.31436 1.000 141.52435 384 GLY C C 1
ATOM 10246 O O . GLY C 1 384 ? 248.68058 -9.32220 66.42448 1.000 132.50053 384 GLY C O 1
ATOM 10247 N N . ARG C 1 385 ? 250.07112 -7.56456 66.57258 1.000 156.71938 385 ARG C N 1
ATOM 10248 C CA . ARG C 1 385 ? 250.60015 -6.26292 66.17773 1.000 153.23283 385 ARG C CA 1
ATOM 10249 C C . ARG C 1 385 ? 251.28798 -6.53085 64.86310 1.000 170.67395 385 ARG C C 1
ATOM 10250 O O . ARG C 1 385 ? 251.69731 -7.66476 64.63696 1.000 192.11523 385 ARG C O 1
ATOM 10258 N N . GLY C 1 386 ? 251.44137 -5.54254 63.98686 1.000 157.92642 386 GLY C N 1
ATOM 10259 C CA . GLY C 1 386 ? 251.97712 -5.96249 62.71137 1.000 156.61185 386 GLY C CA 1
ATOM 10260 C C . GLY C 1 386 ? 250.88776 -6.63425 61.89629 1.000 180.11888 386 GLY C C 1
ATOM 10261 O O . GLY C 1 386 ? 251.03598 -7.80777 61.54090 1.000 187.77341 386 GLY C O 1
ATOM 10262 N N . THR C 1 387 ? 249.81260 -5.90320 61.57381 1.000 167.28842 387 THR C N 1
ATOM 10263 C CA . THR C 1 387 ? 248.45789 -6.44878 61.43047 1.000 166.06971 387 THR C CA 1
ATOM 10264 C C . THR C 1 387 ? 248.41126 -7.80605 60.72598 1.000 166.00746 387 THR C C 1
ATOM 10265 O O . THR C 1 387 ? 247.81673 -8.76015 61.24261 1.000 135.82093 387 THR C O 1
ATOM 10269 N N . PHE C 1 388 ? 249.02127 -7.90818 59.54402 1.000 176.26583 388 PHE C N 1
ATOM 10270 C CA . PHE C 1 388 ? 249.16908 -9.18431 58.83578 1.000 166.33293 388 PHE C CA 1
ATOM 10271 C C . PHE C 1 388 ? 247.83008 -9.85856 58.51384 1.000 172.10284 388 PHE C C 1
ATOM 10272 O O . PHE C 1 388 ? 247.55485 -10.98066 58.94433 1.000 172.37433 388 PHE C O 1
ATOM 10280 N N . SER C 1 389 ? 246.99389 -9.14599 57.75355 1.000 175.21639 389 SER C N 1
ATOM 10281 C CA . SER C 1 389 ? 246.10822 -9.83055 56.81530 1.000 157.94085 389 SER C CA 1
ATOM 10282 C C . SER C 1 389 ? 245.53268 -8.84233 55.81178 1.000 149.44201 389 SER C C 1
ATOM 10283 O O . SER C 1 389 ? 245.68506 -7.62328 55.93743 1.000 144.83710 389 SER C O 1
ATOM 10286 N N . HIS C 1 390 ? 244.87281 -9.40799 54.79797 1.000 143.28217 390 HIS C N 1
ATOM 10287 C CA . HIS C 1 390 ? 244.27585 -8.61074 53.73336 1.000 134.28794 390 HIS C CA 1
ATOM 10288 C C . HIS C 1 390 ? 243.17441 -7.69788 54.25342 1.000 129.63521 390 HIS C C 1
ATOM 10289 O O . HIS C 1 390 ? 243.16753 -6.49027 53.98598 1.000 118.77784 390 HIS C O 1
ATOM 10296 N N . GLY C 1 391 ? 242.22930 -8.26781 54.99520 1.000 135.48526 391 GLY C N 1
ATOM 10297 C CA . GLY C 1 391 ? 241.01988 -7.56003 55.36377 1.000 132.81409 391 GLY C CA 1
ATOM 10298 C C . GLY C 1 391 ? 240.54968 -7.77956 56.78428 1.000 116.96587 391 GLY C C 1
ATOM 10299 O O . GLY C 1 391 ? 239.35749 -7.63027 57.06258 1.000 117.41316 391 GLY C O 1
ATOM 10300 N N . GLN C 1 392 ? 241.45235 -8.13416 57.69645 1.000 109.49987 392 GLN C N 1
ATOM 10301 C CA . GLN C 1 392 ? 241.00536 -8.40128 59.05705 1.000 104.55936 392 GLN C CA 1
ATOM 10302 C C . GLN C 1 392 ? 240.53936 -7.14027 59.76502 1.000 103.16062 392 GLN C C 1
ATOM 10303 O O . GLN C 1 392 ? 239.94759 -7.23698 60.84305 1.000 117.17556 392 GLN C O 1
ATOM 10309 N N . LEU C 1 393 ? 240.78573 -5.96577 59.19836 1.000 107.99104 393 LEU C N 1
ATOM 10310 C CA . LEU C 1 393 ? 240.33150 -4.75312 59.85956 1.000 111.43449 393 LEU C CA 1
ATOM 10311 C C . LEU C 1 393 ? 238.81517 -4.62892 59.79061 1.000 110.00550 393 LEU C C 1
ATOM 10312 O O . LEU C 1 393 ? 238.17732 -4.21765 60.76709 1.000 108.30148 393 LEU C O 1
ATOM 10317 N N . TYR C 1 394 ? 238.21850 -4.99914 58.65098 1.000 115.72184 394 TYR C N 1
ATOM 10318 C CA . TYR C 1 394 ? 236.76284 -4.95483 58.52564 1.000 119.84953 394 TYR C CA 1
ATOM 10319 C C . TYR C 1 394 ? 236.08736 -5.94228 59.46781 1.000 106.79448 394 TYR C C 1
ATOM 10320 O O . TYR C 1 394 ? 235.01534 -5.65593 60.01219 1.000 112.10987 394 TYR C O 1
ATOM 10329 N N . VAL C 1 395 ? 236.69053 -7.11508 59.65912 1.000 101.39927 395 VAL C N 1
ATOM 10330 C CA . VAL C 1 395 ? 236.11254 -8.10964 60.56010 1.000 108.50425 395 VAL C CA 1
ATOM 10331 C C . VAL C 1 395 ? 236.11664 -7.58768 61.99562 1.000 100.36450 395 VAL C C 1
ATOM 10332 O O . VAL C 1 395 ? 235.11440 -7.67770 62.71711 1.000 89.51438 395 VAL C O 1
ATOM 10336 N N . ALA C 1 396 ? 237.25274 -7.03651 62.43194 1.000 101.07108 396 ALA C N 1
ATOM 10337 C CA . ALA C 1 396 ? 237.34351 -6.55035 63.80274 1.000 107.15940 396 ALA C CA 1
ATOM 10338 C C . ALA C 1 396 ? 236.32836 -5.44890 64.06031 1.000 110.11686 396 ALA C C 1
ATOM 10339 O O . ALA C 1 396 ? 235.71511 -5.39328 65.13421 1.000 112.99855 396 ALA C O 1
ATOM 10341 N N . LEU C 1 397 ? 236.12508 -4.56944 63.08172 1.000 102.31449 397 LEU C N 1
ATOM 10342 C CA . LEU C 1 397 ? 235.09616 -3.55796 63.25233 1.000 99.67143 397 LEU C CA 1
ATOM 10343 C C . LEU C 1 397 ? 233.71325 -4.18534 63.27693 1.000 99.26815 397 LEU C C 1
ATOM 10344 O O . LEU C 1 397 ? 232.83502 -3.73336 64.01972 1.000 105.82272 397 LEU C O 1
ATOM 10349 N N . SER C 1 398 ? 233.50538 -5.24563 62.49244 1.000 91.97940 398 SER C N 1
ATOM 10350 C CA . SER C 1 398 ? 232.21625 -5.91813 62.50913 1.000 89.48442 398 SER C CA 1
ATOM 10351 C C . SER C 1 398 ? 231.97460 -6.69723 63.79008 1.000 85.69945 398 SER C C 1
ATOM 10352 O O . SER C 1 398 ? 230.85550 -7.17185 64.00021 1.000 81.73661 398 SER C O 1
ATOM 10355 N N . ARG C 1 399 ? 232.98210 -6.84507 64.64361 1.000 86.18705 399 ARG C N 1
ATOM 10356 C CA . ARG C 1 399 ? 232.76026 -7.45812 65.94421 1.000 88.42262 399 ARG C CA 1
ATOM 10357 C C . ARG C 1 399 ? 232.18979 -6.49100 66.96543 1.000 91.94323 399 ARG C C 1
ATOM 10358 O O . ARG C 1 399 ? 231.74602 -6.93069 68.03058 1.000 95.36619 399 ARG C O 1
ATOM 10366 N N . CYS C 1 400 ? 232.20683 -5.19925 66.67950 1.000 93.78825 400 CYS C N 1
ATOM 10367 C CA . CYS C 1 400 ? 231.77604 -4.21467 67.65364 1.000 98.14159 400 CYS C CA 1
ATOM 10368 C C . CYS C 1 400 ? 230.27725 -3.96120 67.53375 1.000 98.48095 400 CYS C C 1
ATOM 10369 O O . CYS C 1 400 ? 229.63741 -4.31035 66.53938 1.000 92.70397 400 CYS C O 1
ATOM 10372 N N . ARG C 1 401 ? 229.71600 -3.35905 68.58275 1.000 107.82331 401 ARG C N 1
ATOM 10373 C CA . ARG C 1 401 ? 228.31297 -2.96161 68.61214 1.000 95.73383 401 ARG C CA 1
ATOM 10374 C C . ARG C 1 401 ? 228.12540 -1.46588 68.39398 1.000 107.39154 401 ARG C C 1
ATOM 10375 O O . ARG C 1 401 ? 227.33722 -1.06060 67.53598 1.000 141.06485 401 ARG C O 1
ATOM 10383 N N . SER C 1 402 ? 228.84147 -0.63261 69.14588 1.000 104.06931 402 SER C N 1
ATOM 10384 C CA . SER C 1 402 ? 228.71324 0.81111 69.04205 1.000 101.93738 402 SER C CA 1
ATOM 10385 C C . SER C 1 402 ? 230.08920 1.44735 68.92066 1.000 109.24256 402 SER C C 1
ATOM 10386 O O . SER C 1 402 ? 231.11126 0.85091 69.27093 1.000 105.77314 402 SER C O 1
ATOM 10389 N N . LEU C 1 403 ? 230.09758 2.68616 68.42954 1.000 114.13858 403 LEU C N 1
ATOM 10390 C CA . LEU C 1 403 ? 231.34225 3.42759 68.26715 1.000 111.55490 403 LEU C CA 1
ATOM 10391 C C . LEU C 1 403 ? 231.86350 3.97728 69.58789 1.000 110.50662 403 LEU C C 1
ATOM 10392 O O . LEU C 1 403 ? 233.08120 4.04926 69.78576 1.000 113.98782 403 LEU C O 1
ATOM 10397 N N . GLU C 1 404 ? 230.97178 4.38226 70.49001 1.000 106.62934 404 GLU C N 1
ATOM 10398 C CA . GLU C 1 404 ? 231.38889 4.87635 71.79550 1.000 105.96204 404 GLU C CA 1
ATOM 10399 C C . GLU C 1 404 ? 231.88291 3.77057 72.71137 1.000 108.44327 404 GLU C C 1
ATOM 10400 O O . GLU C 1 404 ? 232.30861 4.06599 73.83111 1.000 108.80748 404 GLU C O 1
ATOM 10406 N N . GLY C 1 405 ? 231.82658 2.51731 72.27094 1.000 114.13941 405 GLY C N 1
ATOM 10407 C CA . GLY C 1 405 ? 232.40060 1.41077 73.00964 1.000 113.41910 405 GLY C CA 1
ATOM 10408 C C . GLY C 1 405 ? 233.64224 0.85750 72.33868 1.000 117.76411 405 GLY C C 1
ATOM 10409 O O . GLY C 1 405 ? 234.37800 0.06111 72.92955 1.000 104.57707 405 GLY C O 1
ATOM 10410 N N . LEU C 1 406 ? 233.87228 1.25339 71.08794 1.000 135.44387 406 LEU C N 1
ATOM 10411 C CA . LEU C 1 406 ? 235.06510 0.83981 70.35683 1.000 127.82073 406 LEU C CA 1
ATOM 10412 C C . LEU C 1 406 ? 236.26887 1.67333 70.79118 1.000 137.51890 406 LEU C C 1
ATOM 10413 O O . LEU C 1 406 ? 236.25819 2.90612 70.68507 1.000 145.85500 406 LEU C O 1
ATOM 10418 N N . VAL C 1 407 ? 237.29415 0.99452 71.29319 1.000 122.60119 407 VAL C N 1
ATOM 10419 C CA . VAL C 1 407 ? 238.56414 1.59681 71.68100 1.000 120.27284 407 VAL C CA 1
ATOM 10420 C C . VAL C 1 407 ? 239.66466 0.89539 70.90004 1.000 129.80094 407 VAL C C 1
ATOM 10421 O O . VAL C 1 407 ? 239.81231 -0.32728 71.00378 1.000 129.02065 407 VAL C O 1
ATOM 10425 N N . LEU C 1 408 ? 240.42927 1.64894 70.11566 1.000 135.49067 408 LEU C N 1
ATOM 10426 C CA . LEU C 1 408 ? 241.45527 1.06102 69.26136 1.000 139.26627 408 LEU C CA 1
ATOM 10427 C C . LEU C 1 408 ? 242.82048 1.32268 69.87469 1.000 147.38173 408 LEU C C 1
ATOM 10428 O O . LEU C 1 408 ? 243.18930 2.48087 70.10887 1.000 146.48637 408 LEU C O 1
ATOM 10433 N N . LYS C 1 409 ? 243.56462 0.23934 70.13164 1.000 136.75158 409 LYS C N 1
ATOM 10434 C CA . LYS C 1 409 ? 244.82827 0.24834 70.85838 1.000 133.08315 409 LYS C CA 1
ATOM 10435 C C . LYS C 1 409 ? 245.75546 1.38787 70.45918 1.000 150.20287 409 LYS C C 1
ATOM 10436 O O . LYS C 1 409 ? 246.32273 2.05698 71.32548 1.000 174.06331 409 LYS C O 1
ATOM 10442 N N . LYS C 1 410 ? 245.90393 1.62709 69.15663 1.000 147.43140 410 LYS C N 1
ATOM 10443 C CA . LYS C 1 410 ? 246.78933 2.69187 68.73051 1.000 163.62624 410 LYS C CA 1
ATOM 10444 C C . LYS C 1 410 ? 246.22220 3.29968 67.46160 1.000 152.54802 410 LYS C C 1
ATOM 10445 O O . LYS C 1 410 ? 245.68427 2.56428 66.62152 1.000 130.81066 410 LYS C O 1
ATOM 10451 N N . PRO C 1 411 ? 246.33332 4.61844 67.28908 1.000 169.84371 411 PRO C N 1
ATOM 10452 C CA . PRO C 1 411 ? 245.83741 5.23572 66.05393 1.000 166.80779 411 PRO C CA 1
ATOM 10453 C C . PRO C 1 411 ? 246.64089 4.75202 64.85601 1.000 167.61017 411 PRO C C 1
ATOM 10454 O O . PRO C 1 411 ? 247.87159 4.69987 64.89229 1.000 169.35479 411 PRO C O 1
ATOM 10458 N N . ILE C 1 412 ? 245.92700 4.40406 63.79198 1.000 162.72296 412 ILE C N 1
ATOM 10459 C CA . ILE C 1 412 ? 246.51761 3.91264 62.55506 1.000 174.45084 412 ILE C CA 1
ATOM 10460 C C . ILE C 1 412 ? 245.98764 4.74767 61.39540 1.000 182.62073 412 ILE C C 1
ATOM 10461 O O . ILE C 1 412 ? 244.84417 5.21578 61.41549 1.000 182.40273 412 ILE C O 1
ATOM 10466 N N . SER C 1 413 ? 246.83045 4.93861 60.37498 1.000 181.17548 413 SER C N 1
ATOM 10467 C CA . SER C 1 413 ? 246.45745 5.69475 59.17646 1.000 177.06468 413 SER C CA 1
ATOM 10468 C C . SER C 1 413 ? 245.64745 4.79765 58.23320 1.000 176.88813 413 SER C C 1
ATOM 10469 O O . SER C 1 413 ? 245.99326 4.55459 57.07673 1.000 172.99635 413 SER C O 1
ATOM 10472 N N . GLU C 1 414 ? 244.53035 4.31340 58.77197 1.000 168.76617 414 GLU C N 1
ATOM 10473 C CA . GLU C 1 414 ? 243.76207 3.19898 58.22296 1.000 147.93160 414 GLU C CA 1
ATOM 10474 C C . GLU C 1 414 ? 242.97456 3.62634 56.99366 1.000 140.04470 414 GLU C C 1
ATOM 10475 O O . GLU C 1 414 ? 241.86393 4.14972 57.09661 1.000 142.85368 414 GLU C O 1
ATOM 10481 N N . LYS C 1 415 ? 243.54911 3.39861 55.82146 1.000 135.63884 415 LYS C N 1
ATOM 10482 C CA . LYS C 1 415 ? 242.79203 3.38977 54.58059 1.000 139.89523 415 LYS C CA 1
ATOM 10483 C C . LYS C 1 415 ? 243.02538 2.06659 53.86551 1.000 136.26540 415 LYS C C 1
ATOM 10484 O O . LYS C 1 415 ? 243.21673 2.00484 52.65084 1.000 143.96300 415 LYS C O 1
ATOM 10490 N N . TYR C 1 416 ? 243.00451 0.98452 54.65265 1.000 139.45936 416 TYR C N 1
ATOM 10491 C CA . TYR C 1 416 ? 242.99036 -0.38571 54.15743 1.000 146.78370 416 TYR C CA 1
ATOM 10492 C C . TYR C 1 416 ? 241.99930 -1.22928 54.95681 1.000 145.73842 416 TYR C C 1
ATOM 10493 O O . TYR C 1 416 ? 242.10327 -2.46314 54.96625 1.000 139.13472 416 TYR C O 1
ATOM 10502 N N . ILE C 1 417 ? 241.06383 -0.57670 55.65102 1.000 125.92495 417 ILE C N 1
ATOM 10503 C CA . ILE C 1 417 ? 239.94079 -1.23970 56.29951 1.000 122.30657 417 ILE C CA 1
ATOM 10504 C C . ILE C 1 417 ? 239.14689 -2.08643 55.32394 1.000 120.52764 417 ILE C C 1
ATOM 10505 O O . ILE C 1 417 ? 238.47872 -3.04214 55.73028 1.000 114.87934 417 ILE C O 1
ATOM 10510 N N . TRP C 1 418 ? 239.20829 -1.74516 54.04006 1.000 132.11878 418 TRP C N 1
ATOM 10511 C CA . TRP C 1 418 ? 238.29723 -2.21918 53.00697 1.000 130.56228 418 TRP C CA 1
ATOM 10512 C C . TRP C 1 418 ? 237.98913 -3.70729 53.10657 1.000 124.84008 418 TRP C C 1
ATOM 10513 O O . TRP C 1 418 ? 238.87993 -4.53387 53.32410 1.000 113.73931 418 TRP C O 1
ATOM 10524 N N . LEU C 1 419 ? 236.70366 -4.02002 52.96467 1.000 124.69490 419 LEU C N 1
ATOM 10525 C CA . LEU C 1 419 ? 236.20859 -5.38648 52.88358 1.000 106.94150 419 LEU C CA 1
ATOM 10526 C C . LEU C 1 419 ? 236.97789 -6.17950 51.83713 1.000 107.36047 419 LEU C C 1
ATOM 10527 O O . LEU C 1 419 ? 237.42100 -5.64818 50.81481 1.000 113.92076 419 LEU C O 1
ATOM 10532 N N . ASP C 1 420 ? 237.12725 -7.46913 52.10529 1.000 103.93878 420 ASP C N 1
ATOM 10533 C CA . ASP C 1 420 ? 238.04885 -8.33436 51.38391 1.000 107.58172 420 ASP C CA 1
ATOM 10534 C C . ASP C 1 420 ? 237.46121 -8.57401 50.00244 1.000 110.62975 420 ASP C C 1
ATOM 10535 O O . ASP C 1 420 ? 236.52718 -9.35932 49.82884 1.000 117.96105 420 ASP C O 1
ATOM 10540 N N . LYS C 1 421 ? 238.03146 -7.87234 49.01918 1.000 106.44635 421 LYS C N 1
ATOM 10541 C CA . LYS C 1 421 ? 237.48060 -7.62881 47.69076 1.000 112.54665 421 LYS C CA 1
ATOM 10542 C C . LYS C 1 421 ? 236.83759 -8.85537 47.06115 1.000 107.72199 421 LYS C C 1
ATOM 10543 O O . LYS C 1 421 ? 235.77759 -8.73839 46.44053 1.000 111.31381 421 LYS C O 1
ATOM 10549 N N . ARG C 1 422 ? 237.50170 -10.00970 47.14828 1.000 103.43075 422 ARG C N 1
ATOM 10550 C CA . ARG C 1 422 ? 236.92977 -11.24172 46.61110 1.000 96.66533 422 ARG C CA 1
ATOM 10551 C C . ARG C 1 422 ? 235.47660 -11.40581 47.04132 1.000 101.89618 422 ARG C C 1
ATOM 10552 O O . ARG C 1 422 ? 234.60525 -11.71906 46.21992 1.000 110.22082 422 ARG C O 1
ATOM 10560 N N . VAL C 1 423 ? 235.20264 -11.24137 48.33796 1.000 102.13871 423 VAL C N 1
ATOM 10561 C CA . VAL C 1 423 ? 233.82077 -11.20941 48.81139 1.000 87.66952 423 VAL C CA 1
ATOM 10562 C C . VAL C 1 423 ? 233.02313 -10.11204 48.11292 1.000 102.24122 423 VAL C C 1
ATOM 10563 O O . VAL C 1 423 ? 231.87580 -10.32885 47.70629 1.000 104.46469 423 VAL C O 1
ATOM 10567 N N . VAL C 1 424 ? 233.61611 -8.92151 47.95992 1.000 107.02385 424 VAL C N 1
ATOM 10568 C CA . VAL C 1 424 ? 232.89565 -7.79452 47.36382 1.000 112.79916 424 VAL C CA 1
ATOM 10569 C C . VAL C 1 424 ? 232.46674 -8.10952 45.93473 1.000 118.53549 424 VAL C C 1
ATOM 10570 O O . VAL C 1 424 ? 231.36043 -7.75548 45.50955 1.000 123.00655 424 VAL C O 1
ATOM 10574 N N . SER C 1 425 ? 233.32754 -8.79020 45.17605 1.000 118.09926 425 SER C N 1
ATOM 10575 C CA . SER C 1 425 ? 232.98453 -9.16614 43.80732 1.000 122.77298 425 SER C CA 1
ATOM 10576 C C . SER C 1 425 ? 231.76378 -10.07211 43.78152 1.000 117.74296 425 SER C C 1
ATOM 10577 O O . SER C 1 425 ? 230.80532 -9.83122 43.03714 1.000 124.55217 425 SER C O 1
ATOM 10580 N N . PHE C 1 426 ? 231.79554 -11.13309 44.58789 1.000 118.12559 426 PHE C N 1
ATOM 10581 C CA . PHE C 1 426 ? 230.68288 -12.07062 44.65170 1.000 113.68729 426 PHE C CA 1
ATOM 10582 C C . PHE C 1 426 ? 229.38142 -11.36798 45.01691 1.000 121.51594 426 PHE C C 1
ATOM 10583 O O . PHE C 1 426 ? 228.32291 -11.67502 44.45563 1.000 120.04904 426 PHE C O 1
ATOM 10591 N N . LEU C 1 427 ? 229.43707 -10.42449 45.95958 1.000 120.25196 427 LEU C N 1
ATOM 10592 C CA . LEU C 1 427 ? 228.21942 -9.76163 46.41371 1.000 110.59423 427 LEU C CA 1
ATOM 10593 C C . LEU C 1 427 ? 227.65857 -8.82938 45.34691 1.000 128.71903 427 LEU C C 1
ATOM 10594 O O . LEU C 1 427 ? 226.43737 -8.74435 45.17298 1.000 141.14311 427 LEU C O 1
ATOM 10599 N N . THR C 1 428 ? 228.52622 -8.11722 44.62505 1.000 131.48571 428 THR C N 1
ATOM 10600 C CA . THR C 1 428 ? 228.03101 -7.23246 43.57750 1.000 135.36763 428 THR C CA 1
ATOM 10601 C C . THR C 1 428 ? 227.53347 -8.00304 42.36304 1.000 134.83820 428 THR C C 1
ATOM 10602 O O . THR C 1 428 ? 226.77186 -7.44947 41.56211 1.000 137.64960 428 THR C O 1
ATOM 10606 N N . LYS C 1 429 ? 227.94203 -9.26382 42.21225 1.000 131.92033 429 LYS C N 1
ATOM 10607 C CA . LYS C 1 429 ? 227.38493 -10.11087 41.16483 1.000 133.49550 429 LYS C CA 1
ATOM 10608 C C . LYS C 1 429 ? 225.97733 -10.57937 41.51588 1.000 129.53928 429 LYS C C 1
ATOM 10609 O O . LYS C 1 429 ? 225.05287 -10.44598 40.71050 1.000 134.91644 429 LYS C O 1
ATOM 10615 N N . TYR C 1 430 ? 225.79334 -11.09916 42.72937 1.000 125.58245 430 TYR C N 1
ATOM 10616 C CA . TYR C 1 430 ? 224.53608 -11.74197 43.09584 1.000 110.60420 430 TYR C CA 1
ATOM 10617 C C . TYR C 1 430 ? 223.43995 -10.75844 43.49592 1.000 117.05728 430 TYR C C 1
ATOM 10618 O O . TYR C 1 430 ? 222.25895 -11.05087 43.27748 1.000 111.15636 430 TYR C O 1
ATOM 10627 N N . GLN C 1 431 ? 223.78999 -9.60644 44.07869 1.000 130.09555 431 GLN C N 1
ATOM 10628 C CA . GLN C 1 431 ? 222.75953 -8.66781 44.52029 1.000 130.52546 431 GLN C CA 1
ATOM 10629 C C . GLN C 1 431 ? 222.00517 -8.07892 43.34010 1.000 149.88547 431 GLN C C 1
ATOM 10630 O O . GLN C 1 431 ? 220.83567 -7.69992 43.47945 1.000 150.37813 431 GLN C O 1
ATOM 10636 N N . TYR C 1 432 ? 222.66012 -7.96884 42.18873 1.000 148.72459 432 TYR C N 1
ATOM 10637 C CA . TYR C 1 432 ? 222.06410 -7.40886 40.98297 1.000 146.09241 432 TYR C CA 1
ATOM 10638 C C . TYR C 1 432 ? 221.94411 -8.46132 39.88491 1.000 143.43084 432 TYR C C 1
ATOM 10639 O O . TYR C 1 432 ? 222.17156 -8.18721 38.70383 1.000 146.82403 432 TYR C O 1
ATOM 10648 N N . LYS C 1 433 ? 221.59272 -9.68233 40.27949 1.000 146.58001 433 LYS C N 1
ATOM 10649 C CA . LYS C 1 433 ? 221.33372 -10.76700 39.33630 1.000 159.90587 433 LYS C CA 1
ATOM 10650 C C . LYS C 1 433 ? 219.85904 -11.16277 39.34455 1.000 169.87618 433 LYS C C 1
ATOM 10651 O O . LYS C 1 433 ? 219.50494 -12.28698 39.71105 1.000 176.17273 433 LYS C O 1
ATOM 10657 N N . MET D 1 1 ? 252.70026 -32.80838 127.58832 1.000 123.94316 1 MET D N 1
ATOM 10658 C CA . MET D 1 1 ? 253.64958 -33.53973 128.41952 1.000 131.59854 1 MET D CA 1
ATOM 10659 C C . MET D 1 1 ? 253.11410 -34.94392 128.72253 1.000 120.12231 1 MET D C 1
ATOM 10660 O O . MET D 1 1 ? 252.07307 -35.08809 129.36656 1.000 119.22548 1 MET D O 1
ATOM 10665 N N . ILE D 1 2 ? 253.82228 -35.98592 128.27336 1.000 104.15650 2 ILE D N 1
ATOM 10666 C CA . ILE D 1 2 ? 253.28635 -37.34067 128.39388 1.000 97.74699 2 ILE D CA 1
ATOM 10667 C C . ILE D 1 2 ? 254.35860 -38.42717 128.37662 1.000 84.48830 2 ILE D C 1
ATOM 10668 O O . ILE D 1 2 ? 255.27444 -38.41790 127.54993 1.000 75.29230 2 ILE D O 1
ATOM 10673 N N . GLN D 1 3 ? 254.21647 -39.37196 129.30278 1.000 81.33857 3 GLN D N 1
ATOM 10674 C CA . GLN D 1 3 ? 254.72428 -40.73820 129.26570 1.000 82.02359 3 GLN D CA 1
ATOM 10675 C C . GLN D 1 3 ? 253.87637 -41.57544 128.30623 1.000 85.13437 3 GLN D C 1
ATOM 10676 O O . GLN D 1 3 ? 252.97117 -41.06810 127.63859 1.000 82.21537 3 GLN D O 1
ATOM 10682 N N . THR D 1 4 ? 254.18085 -42.87954 128.23396 1.000 93.13228 4 THR D N 1
ATOM 10683 C CA . THR D 1 4 ? 254.24760 -43.68661 127.01508 1.000 82.02479 4 THR D CA 1
ATOM 10684 C C . THR D 1 4 ? 255.34876 -43.18208 126.09959 1.000 75.16755 4 THR D C 1
ATOM 10685 O O . THR D 1 4 ? 255.14519 -42.94518 124.91069 1.000 84.02708 4 THR D O 1
ATOM 10689 N N . VAL D 1 5 ? 256.54131 -43.02985 126.67104 1.000 70.02491 5 VAL D N 1
ATOM 10690 C CA . VAL D 1 5 ? 257.73299 -42.81896 125.86915 1.000 79.20438 5 VAL D CA 1
ATOM 10691 C C . VAL D 1 5 ? 258.82080 -43.84587 126.18170 1.000 97.16169 5 VAL D C 1
ATOM 10692 O O . VAL D 1 5 ? 259.93178 -43.74767 125.65450 1.000 106.45668 5 VAL D O 1
ATOM 10696 N N . GLU D 1 6 ? 258.50136 -44.87160 126.97585 1.000 99.12120 6 GLU D N 1
ATOM 10697 C CA . GLU D 1 6 ? 259.21968 -46.14914 126.96258 1.000 110.53868 6 GLU D CA 1
ATOM 10698 C C . GLU D 1 6 ? 260.73787 -45.97535 127.08765 1.000 106.69853 6 GLU D C 1
ATOM 10699 O O . GLU D 1 6 ? 261.50051 -46.33399 126.18540 1.000 109.53742 6 GLU D O 1
ATOM 10705 N N . PHE D 1 7 ? 261.18223 -45.39482 128.20658 1.000 101.14374 7 PHE D N 1
ATOM 10706 C CA . PHE D 1 7 ? 262.55838 -44.89693 128.30559 1.000 97.01356 7 PHE D CA 1
ATOM 10707 C C . PHE D 1 7 ? 263.49277 -46.08639 128.51052 1.000 114.62626 7 PHE D C 1
ATOM 10708 O O . PHE D 1 7 ? 263.89991 -46.43234 129.62343 1.000 122.20409 7 PHE D O 1
ATOM 10716 N N . ASN D 1 8 ? 263.84006 -46.71850 127.38748 1.000 107.21605 8 ASN D N 1
ATOM 10717 C CA . ASN D 1 8 ? 264.76935 -47.83361 127.37709 1.000 91.26684 8 ASN D CA 1
ATOM 10718 C C . ASN D 1 8 ? 266.20675 -47.32622 127.46758 1.000 88.80795 8 ASN D C 1
ATOM 10719 O O . ASN D 1 8 ? 266.46993 -46.12179 127.45380 1.000 87.72672 8 ASN D O 1
ATOM 10724 N N . GLU D 1 9 ? 267.13896 -48.27592 127.57128 1.000 84.86529 9 GLU D N 1
ATOM 10725 C CA . GLU D 1 9 ? 268.55107 -47.92661 127.70603 1.000 82.97252 9 GLU D CA 1
ATOM 10726 C C . GLU D 1 9 ? 269.00213 -46.94241 126.63178 1.000 82.59846 9 GLU D C 1
ATOM 10727 O O . GLU D 1 9 ? 269.61608 -45.91362 126.93420 1.000 79.56414 9 GLU D O 1
ATOM 10733 N N . GLN D 1 10 ? 268.68587 -47.23255 125.36736 1.000 95.57594 10 GLN D N 1
ATOM 10734 C CA . GLN D 1 10 ? 269.13098 -46.35801 124.28664 1.000 93.28381 10 GLN D CA 1
ATOM 10735 C C . GLN D 1 10 ? 268.45071 -45.00576 124.36263 1.000 78.52558 10 GLN D C 1
ATOM 10736 O O . GLN D 1 10 ? 269.09292 -43.96557 124.18654 1.000 74.89391 10 GLN D O 1
ATOM 10742 N N . PHE D 1 11 ? 267.14506 -45.00529 124.62619 1.000 79.56151 11 PHE D N 1
ATOM 10743 C CA . PHE D 1 11 ? 266.42157 -43.75191 124.76233 1.000 78.09961 11 PHE D CA 1
ATOM 10744 C C . PHE D 1 11 ? 266.97252 -42.92224 125.91395 1.000 75.35640 11 PHE D C 1
ATOM 10745 O O . PHE D 1 11 ? 267.21062 -41.71825 125.76966 1.000 72.48761 11 PHE D O 1
ATOM 10753 N N . SER D 1 12 ? 267.21236 -43.56305 127.06133 1.000 77.98049 12 SER D N 1
ATOM 10754 C CA . SER D 1 12 ? 267.69291 -42.82716 128.22437 1.000 77.22912 12 SER D CA 1
ATOM 10755 C C . SER D 1 12 ? 269.11571 -42.33615 128.00901 1.000 75.22323 12 SER D C 1
ATOM 10756 O O . SER D 1 12 ? 269.47917 -41.24614 128.46258 1.000 74.61935 12 SER D O 1
ATOM 10759 N N . LYS D 1 13 ? 269.93311 -43.12148 127.30920 1.000 74.39302 13 LYS D N 1
ATOM 10760 C CA . LYS D 1 13 ? 271.29231 -42.67522 127.03404 1.000 79.70795 13 LYS D CA 1
ATOM 10761 C C . LYS D 1 13 ? 271.29403 -41.47498 126.09880 1.000 84.95993 13 LYS D C 1
ATOM 10762 O O . LYS D 1 13 ? 272.07622 -40.53582 126.28119 1.000 87.75974 13 LYS D O 1
ATOM 10768 N N . ALA D 1 14 ? 270.40882 -41.47704 125.10621 1.000 82.79906 14 ALA D N 1
ATOM 10769 C CA . ALA D 1 14 ? 270.37970 -40.36639 124.16940 1.000 66.57106 14 ALA D CA 1
ATOM 10770 C C . ALA D 1 14 ? 269.88129 -39.10120 124.84617 1.000 66.40478 14 ALA D C 1
ATOM 10771 O O . ALA D 1 14 ? 270.46938 -38.02850 124.67749 1.000 64.90262 14 ALA D O 1
ATOM 10773 N N . LEU D 1 15 ? 268.83172 -39.22086 125.65718 1.000 68.73663 15 LEU D N 1
ATOM 10774 C CA . LEU D 1 15 ? 268.29071 -38.04988 126.33664 1.000 75.93312 15 LEU D CA 1
ATOM 10775 C C . LEU D 1 15 ? 269.29015 -37.47407 127.32530 1.000 76.96086 15 LEU D C 1
ATOM 10776 O O . LEU D 1 15 ? 269.35508 -36.25155 127.50384 1.000 80.28868 15 LEU D O 1
ATOM 10781 N N . ASP D 1 16 ? 270.07451 -38.33290 127.97104 1.000 73.08068 16 ASP D N 1
ATOM 10782 C CA . ASP D 1 16 ? 271.10137 -37.84650 128.87957 1.000 76.89791 16 ASP D CA 1
ATOM 10783 C C . ASP D 1 16 ? 272.12164 -37.02310 128.11568 1.000 83.04379 16 ASP D C 1
ATOM 10784 O O . ASP D 1 16 ? 272.47292 -35.90828 128.51914 1.000 82.56242 16 ASP D O 1
ATOM 10789 N N . LEU D 1 17 ? 272.60641 -37.56635 126.99820 1.000 85.21477 17 LEU D N 1
ATOM 10790 C CA . LEU D 1 17 ? 273.60029 -36.85579 126.20901 1.000 88.08944 17 LEU D CA 1
ATOM 10791 C C . LEU D 1 17 ? 273.03041 -35.57291 125.62295 1.000 80.62670 17 LEU D C 1
ATOM 10792 O O . LEU D 1 17 ? 273.76176 -34.59598 125.44201 1.000 84.07889 17 LEU D O 1
ATOM 10797 N N . MET D 1 18 ? 271.72551 -35.53944 125.36450 1.000 72.41948 18 MET D N 1
ATOM 10798 C CA . MET D 1 18 ? 271.11521 -34.35064 124.78235 1.000 67.76841 18 MET D CA 1
ATOM 10799 C C . MET D 1 18 ? 270.97193 -33.23734 125.80688 1.000 73.25543 18 MET D C 1
ATOM 10800 O O . MET D 1 18 ? 271.45047 -32.11724 125.60100 1.000 75.56345 18 MET D O 1
ATOM 10805 N N . GLU D 1 19 ? 270.31636 -33.53433 126.92578 1.000 80.28045 19 GLU D N 1
ATOM 10806 C CA . GLU D 1 19 ? 269.86742 -32.50549 127.85651 1.000 87.46547 19 GLU D CA 1
ATOM 10807 C C . GLU D 1 19 ? 270.94968 -32.14494 128.86751 1.000 95.39182 19 GLU D C 1
ATOM 10808 O O . GLU D 1 19 ? 271.33107 -30.97610 128.98876 1.000 92.25900 19 GLU D O 1
ATOM 10814 N N . ASN D 1 20 ? 271.44163 -33.13718 129.61079 1.000 95.62674 20 ASN D N 1
ATOM 10815 C CA . ASN D 1 20 ? 272.33378 -32.84607 130.72553 1.000 105.85083 20 ASN D CA 1
ATOM 10816 C C . ASN D 1 20 ? 273.71379 -32.41874 130.24749 1.000 106.74453 20 ASN D C 1
ATOM 10817 O O . ASN D 1 20 ? 274.36843 -31.60347 130.90632 1.000 109.53191 20 ASN D O 1
ATOM 10822 N N . THR D 1 21 ? 274.17838 -32.95366 129.12595 1.000 100.93390 21 THR D N 1
ATOM 10823 C CA . THR D 1 21 ? 275.50235 -32.63152 128.61786 1.000 104.37441 21 THR D CA 1
ATOM 10824 C C . THR D 1 21 ? 275.41753 -31.54258 127.55521 1.000 99.99848 21 THR D C 1
ATOM 10825 O O . THR D 1 21 ? 274.34678 -31.23975 127.02446 1.000 95.95359 21 THR D O 1
ATOM 10829 N N . ASN D 1 22 ? 276.57660 -30.95556 127.25066 1.000 106.10605 22 ASN D N 1
ATOM 10830 C CA . ASN D 1 22 ? 276.72610 -29.99042 126.16887 1.000 100.97987 22 ASN D CA 1
ATOM 10831 C C . ASN D 1 22 ? 277.59898 -30.54985 125.04574 1.000 97.63902 22 ASN D C 1
ATOM 10832 O O . ASN D 1 22 ? 278.29862 -29.80449 124.35376 1.000 106.93767 22 ASN D O 1
ATOM 10837 N N . LYS D 1 23 ? 277.55947 -31.86453 124.85243 1.000 82.93480 23 LYS D N 1
ATOM 10838 C CA . LYS D 1 23 ? 278.31973 -32.52109 123.80322 1.000 88.12480 23 LYS D CA 1
ATOM 10839 C C . LYS D 1 23 ? 277.48524 -32.61478 122.53375 1.000 77.70125 23 LYS D C 1
ATOM 10840 O O . LYS D 1 23 ? 276.25950 -32.73816 122.58030 1.000 72.78179 23 LYS D O 1
ATOM 10846 N N . ASN D 1 24 ? 278.16002 -32.53403 121.39531 1.000 76.40201 24 ASN D N 1
ATOM 10847 C CA . ASN D 1 24 ? 277.49300 -32.79807 120.13241 1.000 73.83058 24 ASN D CA 1
ATOM 10848 C C . ASN D 1 24 ? 277.18387 -34.28573 120.01073 1.000 75.54211 24 ASN D C 1
ATOM 10849 O O . ASN D 1 24 ? 278.01333 -35.13648 120.33491 1.000 82.32585 24 ASN D O 1
ATOM 10854 N N . VAL D 1 25 ? 275.96796 -34.59634 119.57784 1.000 71.45907 25 VAL D N 1
ATOM 10855 C CA . VAL D 1 25 ? 275.47525 -35.96605 119.56894 1.000 86.16979 25 VAL D CA 1
ATOM 10856 C C . VAL D 1 25 ? 274.78852 -36.23770 118.23719 1.000 75.58322 25 VAL D C 1
ATOM 10857 O O . VAL D 1 25 ? 274.25282 -35.32990 117.59603 1.000 63.94426 25 VAL D O 1
ATOM 10861 N N . LEU D 1 26 ? 274.85689 -37.49445 117.80194 1.000 88.51390 26 LEU D N 1
ATOM 10862 C CA . LEU D 1 26 ? 274.29963 -37.93902 116.52692 1.000 81.50918 26 LEU D CA 1
ATOM 10863 C C . LEU D 1 26 ? 273.50183 -39.22088 116.74309 1.000 87.06887 26 LEU D C 1
ATOM 10864 O O . LEU D 1 26 ? 274.08194 -40.27195 117.01171 1.000 101.94611 26 LEU D O 1
ATOM 10869 N N . ILE D 1 27 ? 272.17746 -39.13568 116.68531 1.000 82.56525 27 ILE D N 1
ATOM 10870 C CA . ILE D 1 27 ? 271.30565 -40.26298 117.00768 1.000 91.30341 27 ILE D CA 1
ATOM 10871 C C . ILE D 1 27 ? 270.80347 -40.92138 115.72977 1.000 77.07745 27 ILE D C 1
ATOM 10872 O O . ILE D 1 27 ? 270.22972 -40.24976 114.86975 1.000 69.67604 27 ILE D O 1
ATOM 10877 N N . VAL D 1 28 ? 271.02512 -42.23201 115.59981 1.000 90.95233 28 VAL D N 1
ATOM 10878 C CA . VAL D 1 28 ? 270.54880 -43.01000 114.45761 1.000 99.11037 28 VAL D CA 1
ATOM 10879 C C . VAL D 1 28 ? 269.63391 -44.13895 114.92719 1.000 113.72594 28 VAL D C 1
ATOM 10880 O O . VAL D 1 28 ? 269.90959 -44.79790 115.93671 1.000 114.17638 28 VAL D O 1
ATOM 10884 N N . GLY D 1 29 ? 268.52324 -44.33467 114.20692 1.000 99.39888 29 GLY D N 1
ATOM 10885 C CA . GLY D 1 29 ? 267.80113 -45.60117 114.19564 1.000 105.42354 29 GLY D CA 1
ATOM 10886 C C . GLY D 1 29 ? 267.60734 -45.96823 112.74260 1.000 86.29326 29 GLY D C 1
ATOM 10887 O O . GLY D 1 29 ? 268.19775 -45.26775 111.91986 1.000 79.13122 29 GLY D O 1
ATOM 10888 N N . ARG D 1 30 ? 266.86390 -47.00971 112.34392 1.000 88.30134 30 ARG D N 1
ATOM 10889 C CA . ARG D 1 30 ? 266.74502 -47.06041 110.89366 1.000 89.27964 30 ARG D CA 1
ATOM 10890 C C . ARG D 1 30 ? 265.35147 -46.86539 110.30969 1.000 86.68604 30 ARG D C 1
ATOM 10891 O O . ARG D 1 30 ? 265.20332 -46.01670 109.42415 1.000 93.51193 30 ARG D O 1
ATOM 10899 N N . ALA D 1 31 ? 264.30917 -47.59040 110.73440 1.000 88.69218 31 ALA D N 1
ATOM 10900 C CA . ALA D 1 31 ? 262.96602 -47.12221 110.40281 1.000 91.04405 31 ALA D CA 1
ATOM 10901 C C . ALA D 1 31 ? 262.09740 -46.73178 111.58845 1.000 97.71873 31 ALA D C 1
ATOM 10902 O O . ALA D 1 31 ? 261.52986 -45.63375 111.61016 1.000 107.64806 31 ALA D O 1
ATOM 10904 N N . GLY D 1 32 ? 261.97786 -47.62516 112.57394 1.000 99.74401 32 GLY D N 1
ATOM 10905 C CA . GLY D 1 32 ? 260.97989 -47.50918 113.62518 1.000 94.88510 32 GLY D CA 1
ATOM 10906 C C . GLY D 1 32 ? 261.48219 -47.21663 115.01461 1.000 87.94797 32 GLY D C 1
ATOM 10907 O O . GLY D 1 32 ? 260.83199 -47.58367 115.99571 1.000 100.79234 32 GLY D O 1
ATOM 10908 N N . THR D 1 33 ? 262.62777 -46.57106 115.12318 1.000 81.01421 33 THR D N 1
ATOM 10909 C CA . THR D 1 33 ? 263.34769 -46.57517 116.38627 1.000 81.07422 33 THR D CA 1
ATOM 10910 C C . THR D 1 33 ? 262.84521 -45.53106 117.37272 1.000 87.78980 33 THR D C 1
ATOM 10911 O O . THR D 1 33 ? 263.02742 -45.70075 118.58479 1.000 86.95826 33 THR D O 1
ATOM 10915 N N . GLY D 1 34 ? 262.23431 -44.45657 116.89019 1.000 86.22056 34 GLY D N 1
ATOM 10916 C CA . GLY D 1 34 ? 261.82599 -43.38840 117.77449 1.000 82.14270 34 GLY D CA 1
ATOM 10917 C C . GLY D 1 34 ? 262.60394 -42.11973 117.52673 1.000 75.48401 34 GLY D C 1
ATOM 10918 O O . GLY D 1 34 ? 262.80358 -41.31683 118.43888 1.000 77.22846 34 GLY D O 1
ATOM 10919 N N . LYS D 1 35 ? 263.04544 -41.92844 116.28408 1.000 70.42638 35 LYS D N 1
ATOM 10920 C CA . LYS D 1 35 ? 263.78449 -40.72071 115.93690 1.000 64.40747 35 LYS D CA 1
ATOM 10921 C C . LYS D 1 35 ? 262.90903 -39.48912 116.12634 1.000 66.72969 35 LYS D C 1
ATOM 10922 O O . LYS D 1 35 ? 263.24129 -38.58089 116.89539 1.000 59.80819 35 LYS D O 1
ATOM 10928 N N . SER D 1 36 ? 261.75915 -39.45882 115.45300 1.000 70.26797 36 SER D N 1
ATOM 10929 C CA . SER D 1 36 ? 260.81727 -38.37018 115.67024 1.000 67.63853 36 SER D CA 1
ATOM 10930 C C . SER D 1 36 ? 260.26742 -38.38955 117.09147 1.000 73.66745 36 SER D C 1
ATOM 10931 O O . SER D 1 36 ? 259.96643 -37.33212 117.65822 1.000 73.78638 36 SER D O 1
ATOM 10934 N N . THR D 1 37 ? 260.15231 -39.57673 117.69202 1.000 74.33158 37 THR D N 1
ATOM 10935 C CA . THR D 1 37 ? 259.63313 -39.68399 119.05206 1.000 72.42200 37 THR D CA 1
ATOM 10936 C C . THR D 1 37 ? 260.59282 -39.04788 120.05260 1.000 65.01397 37 THR D C 1
ATOM 10937 O O . THR D 1 37 ? 260.19238 -38.21847 120.87602 1.000 59.71698 37 THR D O 1
ATOM 10941 N N . LEU D 1 38 ? 261.87481 -39.39673 119.96383 1.000 71.87237 38 LEU D N 1
ATOM 10942 C CA . LEU D 1 38 ? 262.87854 -38.80220 120.83906 1.000 68.51026 38 LEU D CA 1
ATOM 10943 C C . LEU D 1 38 ? 262.97438 -37.30537 120.59786 1.000 67.90609 38 LEU D C 1
ATOM 10944 O O . LEU D 1 38 ? 263.03149 -36.51588 121.54684 1.000 64.95905 38 LEU D O 1
ATOM 10949 N N . LEU D 1 39 ? 262.99376 -36.90208 119.32854 1.000 68.68038 39 LEU D N 1
ATOM 10950 C CA . LEU D 1 39 ? 263.16221 -35.49559 118.98461 1.000 74.14527 39 LEU D CA 1
ATOM 10951 C C . LEU D 1 39 ? 262.03180 -34.66221 119.56538 1.000 73.78377 39 LEU D C 1
ATOM 10952 O O . LEU D 1 39 ? 262.26603 -33.58307 120.11990 1.000 73.61306 39 LEU D O 1
ATOM 10957 N N . ASN D 1 40 ? 260.80415 -35.15618 119.47486 1.000 68.36866 40 ASN D N 1
ATOM 10958 C CA . ASN D 1 40 ? 259.66431 -34.36539 119.90748 1.000 76.50912 40 ASN D CA 1
ATOM 10959 C C . ASN D 1 40 ? 259.51882 -34.38223 121.42174 1.000 80.50783 40 ASN D C 1
ATOM 10960 O O . ASN D 1 40 ? 259.09114 -33.38169 122.00602 1.000 86.53777 40 ASN D O 1
ATOM 10965 N N . TYR D 1 41 ? 259.88219 -35.48439 122.07521 1.000 76.70737 41 TYR D N 1
ATOM 10966 C CA . TYR D 1 41 ? 259.84357 -35.50379 123.53527 1.000 80.87121 41 TYR D CA 1
ATOM 10967 C C . TYR D 1 41 ? 260.88007 -34.55030 124.11535 1.000 74.29791 41 TYR D C 1
ATOM 10968 O O . TYR D 1 41 ? 260.58472 -33.80000 125.05336 1.000 75.36604 41 TYR D O 1
ATOM 10977 N N . PHE D 1 42 ? 262.09885 -34.56976 123.58009 1.000 74.22146 42 PHE D N 1
ATOM 10978 C CA . PHE D 1 42 ? 263.09995 -33.59112 123.98998 1.000 71.80871 42 PHE D CA 1
ATOM 10979 C C . PHE D 1 42 ? 262.62523 -32.18157 123.67756 1.000 67.68527 42 PHE D C 1
ATOM 10980 O O . PHE D 1 42 ? 262.71991 -31.27907 124.51610 1.000 70.77658 42 PHE D O 1
ATOM 10988 N N . ARG D 1 43 ? 262.11550 -31.98066 122.46533 1.000 61.69709 43 ARG D N 1
ATOM 10989 C CA . ARG D 1 43 ? 261.69029 -30.65492 122.03452 1.000 62.28180 43 ARG D CA 1
ATOM 10990 C C . ARG D 1 43 ? 260.65131 -30.07727 122.98347 1.000 60.09650 43 ARG D C 1
ATOM 10991 O O . ARG D 1 43 ? 260.74505 -28.91100 123.37529 1.000 69.55534 43 ARG D O 1
ATOM 10999 N N . ASN D 1 44 ? 259.66650 -30.87888 123.38121 1.000 61.95589 44 ASN D N 1
ATOM 11000 C CA . ASN D 1 44 ? 258.57417 -30.36695 124.20425 1.000 76.69541 44 ASN D CA 1
ATOM 11001 C C . ASN D 1 44 ? 258.98646 -30.17880 125.66443 1.000 80.04075 44 ASN D C 1
ATOM 11002 O O . ASN D 1 44 ? 258.53712 -29.22846 126.31786 1.000 84.21916 44 ASN D O 1
ATOM 11007 N N . ASN D 1 45 ? 259.81791 -31.06986 126.20337 1.000 72.22791 45 ASN D N 1
ATOM 11008 C CA . ASN D 1 45 ? 260.08293 -31.12927 127.64183 1.000 76.66875 45 ASN D CA 1
ATOM 11009 C C . ASN D 1 45 ? 261.45142 -30.55870 128.01226 1.000 82.12838 45 ASN D C 1
ATOM 11010 O O . ASN D 1 45 ? 262.10139 -31.05430 128.93903 1.000 104.81356 45 ASN D O 1
ATOM 11015 N N . THR D 1 46 ? 261.91770 -29.51748 127.31839 1.000 80.91456 46 THR D N 1
ATOM 11016 C CA . THR D 1 46 ? 263.22266 -28.92384 127.58368 1.000 79.12166 46 THR D CA 1
ATOM 11017 C C . THR D 1 46 ? 263.09613 -27.42250 127.80447 1.000 84.51832 46 THR D C 1
ATOM 11018 O O . THR D 1 46 ? 262.09746 -26.79512 127.44047 1.000 85.19015 46 THR D O 1
ATOM 11022 N N . LYS D 1 47 ? 264.12873 -26.85923 128.42942 1.000 88.39530 47 LYS D N 1
ATOM 11023 C CA . LYS D 1 47 ? 264.23081 -25.43480 128.72962 1.000 94.25907 47 LYS D CA 1
ATOM 11024 C C . LYS D 1 47 ? 265.58737 -24.90561 128.28821 1.000 96.87779 47 LYS D C 1
ATOM 11025 O O . LYS D 1 47 ? 266.23907 -24.13640 128.99859 1.000 105.92461 47 LYS D O 1
ATOM 11031 N N . LYS D 1 48 ? 266.03738 -25.31142 127.09993 1.000 91.26069 48 LYS D N 1
ATOM 11032 C CA . LYS D 1 48 ? 267.42353 -25.12364 126.69519 1.000 92.62266 48 LYS D CA 1
ATOM 11033 C C . LYS D 1 48 ? 267.57037 -24.21152 125.47922 1.000 91.59714 48 LYS D C 1
ATOM 11034 O O . LYS D 1 48 ? 268.63800 -24.18634 124.86309 1.000 98.85555 48 LYS D O 1
ATOM 11040 N N . LYS D 1 49 ? 266.52370 -23.46565 125.12224 1.000 91.58363 49 LYS D N 1
ATOM 11041 C CA . LYS D 1 49 ? 266.57493 -22.41735 124.09337 1.000 100.31151 49 LYS D CA 1
ATOM 11042 C C . LYS D 1 49 ? 267.28632 -22.90184 122.82532 1.000 97.64801 49 LYS D C 1
ATOM 11043 O O . LYS D 1 49 ? 268.32717 -22.38439 122.41185 1.000 98.03630 49 LYS D O 1
ATOM 11049 N N . ILE D 1 50 ? 266.70217 -23.93317 122.22619 1.000 99.02501 50 ILE D N 1
ATOM 11050 C CA . ILE D 1 50 ? 267.29251 -24.63128 121.09808 1.000 94.73374 50 ILE D CA 1
ATOM 11051 C C . ILE D 1 50 ? 266.57745 -24.24382 119.80566 1.000 90.90121 50 ILE D C 1
ATOM 11052 O O . ILE D 1 50 ? 265.51774 -23.62083 119.81312 1.000 83.18463 50 ILE D O 1
ATOM 11057 N N . ALA D 1 51 ? 267.18311 -24.59948 118.66980 1.000 86.94035 51 ALA D N 1
ATOM 11058 C CA . ALA D 1 51 ? 266.65105 -24.29733 117.34202 1.000 79.88892 51 ALA D CA 1
ATOM 11059 C C . ALA D 1 51 ? 266.66441 -25.56158 116.49269 1.000 83.15193 51 ALA D C 1
ATOM 11060 O O . ALA D 1 51 ? 267.71952 -26.18032 116.31365 1.000 82.78765 51 ALA D O 1
ATOM 11062 N N . VAL D 1 52 ? 265.49641 -25.94552 115.98053 1.000 79.19982 52 VAL D N 1
ATOM 11063 C CA . VAL D 1 52 ? 265.31472 -27.19123 115.23891 1.000 78.01635 52 VAL D CA 1
ATOM 11064 C C . VAL D 1 52 ? 265.29417 -26.88202 113.74455 1.000 85.13005 52 VAL D C 1
ATOM 11065 O O . VAL D 1 52 ? 264.45490 -26.10443 113.27571 1.000 85.63355 52 VAL D O 1
ATOM 11069 N N . LEU D 1 53 ? 266.22094 -27.48185 112.99704 1.000 81.21360 53 LEU D N 1
ATOM 11070 C CA . LEU D 1 53 ? 266.31557 -27.30203 111.55456 1.000 74.65798 53 LEU D CA 1
ATOM 11071 C C . LEU D 1 53 ? 266.13193 -28.62410 110.81412 1.000 76.69065 53 LEU D C 1
ATOM 11072 O O . LEU D 1 53 ? 266.25287 -29.70999 111.39076 1.000 73.84651 53 LEU D O 1
ATOM 11077 N N . ALA D 1 54 ? 265.84970 -28.51999 109.51284 1.000 74.50501 54 ALA D N 1
ATOM 11078 C CA . ALA D 1 54 ? 265.72902 -29.67781 108.63430 1.000 76.80566 54 ALA D CA 1
ATOM 11079 C C . ALA D 1 54 ? 266.21403 -29.30063 107.24336 1.000 81.47116 54 ALA D C 1
ATOM 11080 O O . ALA D 1 54 ? 266.12037 -28.12872 106.85527 1.000 76.53738 54 ALA D O 1
ATOM 11082 N N . PRO D 1 55 ? 266.74355 -30.26343 106.47342 1.000 89.82557 55 PRO D N 1
ATOM 11083 C CA . PRO D 1 55 ? 267.30375 -29.91144 105.15118 1.000 78.79439 55 PRO D CA 1
ATOM 11084 C C . PRO D 1 55 ? 266.30238 -29.31152 104.17552 1.000 70.27334 55 PRO D C 1
ATOM 11085 O O . PRO D 1 55 ? 266.54620 -28.22397 103.64004 1.000 80.38945 55 PRO D O 1
ATOM 11089 N N . THR D 1 56 ? 265.17592 -29.97878 103.94003 1.000 62.86433 56 THR D N 1
ATOM 11090 C CA . THR D 1 56 ? 264.21323 -29.57079 102.92659 1.000 65.61254 56 THR D CA 1
ATOM 11091 C C . THR D 1 56 ? 263.03235 -28.84680 103.55325 1.000 68.56618 56 THR D C 1
ATOM 11092 O O . THR D 1 56 ? 262.78736 -28.92612 104.75846 1.000 76.17832 56 THR D O 1
ATOM 11096 N N . GLY D 1 57 ? 262.29028 -28.13559 102.70592 1.000 69.15059 57 GLY D N 1
ATOM 11097 C CA . GLY D 1 57 ? 261.06955 -27.51526 103.17040 1.000 70.34664 57 GLY D CA 1
ATOM 11098 C C . GLY D 1 57 ? 260.03199 -28.53171 103.58849 1.000 81.40038 57 GLY D C 1
ATOM 11099 O O . GLY D 1 57 ? 259.23412 -28.26630 104.49005 1.000 109.08410 57 GLY D O 1
ATOM 11100 N N . VAL D 1 58 ? 260.02890 -29.70480 102.95032 1.000 81.60112 58 VAL D N 1
ATOM 11101 C CA . VAL D 1 58 ? 259.07914 -30.75129 103.32495 1.000 97.74489 58 VAL D CA 1
ATOM 11102 C C . VAL D 1 58 ? 259.41111 -31.31328 104.70108 1.000 85.81041 58 VAL D C 1
ATOM 11103 O O . VAL D 1 58 ? 258.52860 -31.49926 105.54740 1.000 85.34311 58 VAL D O 1
ATOM 11107 N N . ALA D 1 59 ? 260.68284 -31.62587 104.93342 1.000 73.46016 59 ALA D N 1
ATOM 11108 C CA . ALA D 1 59 ? 261.06903 -32.11649 106.24762 1.000 83.41176 59 ALA D CA 1
ATOM 11109 C C . ALA D 1 59 ? 260.87921 -31.05357 107.32118 1.000 82.69129 59 ALA D C 1
ATOM 11110 O O . ALA D 1 59 ? 260.60929 -31.38814 108.48064 1.000 95.18669 59 ALA D O 1
ATOM 11112 N N . ALA D 1 60 ? 260.99293 -29.77426 106.95774 1.000 65.23511 60 ALA D N 1
ATOM 11113 C CA . ALA D 1 60 ? 260.86874 -28.71718 107.95462 1.000 62.43586 60 ALA D CA 1
ATOM 11114 C C . ALA D 1 60 ? 259.42439 -28.54249 108.40462 1.000 78.80129 60 ALA D C 1
ATOM 11115 O O . ALA D 1 60 ? 259.15744 -28.38777 109.60266 1.000 75.43226 60 ALA D O 1
ATOM 11117 N N . VAL D 1 61 ? 258.48035 -28.56666 107.45841 1.000 90.77978 61 VAL D N 1
ATOM 11118 C CA . VAL D 1 61 ? 257.07098 -28.38050 107.79505 1.000 80.70145 61 VAL D CA 1
ATOM 11119 C C . VAL D 1 61 ? 256.55973 -29.55293 108.62143 1.000 80.10828 61 VAL D C 1
ATOM 11120 O O . VAL D 1 61 ? 255.71608 -29.37197 109.50784 1.000 83.32913 61 VAL D O 1
ATOM 11124 N N . ASN D 1 62 ? 257.05226 -30.76481 108.35052 1.000 80.75220 62 ASN D N 1
ATOM 11125 C CA . ASN D 1 62 ? 256.61807 -31.93599 109.10793 1.000 78.26692 62 ASN D CA 1
ATOM 11126 C C . ASN D 1 62 ? 257.03946 -31.82642 110.56994 1.000 74.37182 62 ASN D C 1
ATOM 11127 O O . ASN D 1 62 ? 256.23944 -32.07238 111.47944 1.000 70.02199 62 ASN D O 1
ATOM 11132 N N . ILE D 1 63 ? 258.30075 -31.45944 110.81584 1.000 74.55281 63 ILE D N 1
ATOM 11133 C CA . ILE D 1 63 ? 258.81041 -31.31550 112.17891 1.000 72.08867 63 ILE D CA 1
ATOM 11134 C C . ILE D 1 63 ? 258.43755 -29.99004 112.82264 1.000 73.29323 63 ILE D C 1
ATOM 11135 O O . ILE D 1 63 ? 258.83550 -29.74561 113.97016 1.000 64.70183 63 ILE D O 1
ATOM 11140 N N . LYS D 1 64 ? 257.69064 -29.12988 112.12064 1.000 73.18179 64 LYS D N 1
ATOM 11141 C CA . LYS D 1 64 ? 257.32305 -27.79422 112.60534 1.000 67.21554 64 LYS D CA 1
ATOM 11142 C C . LYS D 1 64 ? 258.54492 -26.92889 112.90588 1.000 72.66779 64 LYS D C 1
ATOM 11143 O O . LYS D 1 64 ? 258.54866 -26.14530 113.85523 1.000 76.59462 64 LYS D O 1
ATOM 11149 N N . GLY D 1 65 ? 259.58495 -27.06093 112.08361 1.000 80.59374 65 GLY D N 1
ATOM 11150 C CA . GLY D 1 65 ? 260.81031 -26.29620 112.25197 1.000 80.69666 65 GLY D CA 1
ATOM 11151 C C . GLY D 1 65 ? 261.11517 -25.36310 111.09564 1.000 66.81471 65 GLY D C 1
ATOM 11152 O O . GLY D 1 65 ? 260.20755 -24.98010 110.35347 1.000 70.02141 65 GLY D O 1
ATOM 11153 N N . GLN D 1 66 ? 262.38802 -24.99528 110.92484 1.000 61.92528 66 GLN D N 1
ATOM 11154 C CA . GLN D 1 66 ? 262.82010 -24.08883 109.86707 1.000 65.70897 66 GLN D CA 1
ATOM 11155 C C . GLN D 1 66 ? 263.91614 -24.75027 109.04265 1.000 64.38140 66 GLN D C 1
ATOM 11156 O O . GLN D 1 66 ? 264.78861 -25.43069 109.58884 1.000 67.21963 66 GLN D O 1
ATOM 11162 N N . THR D 1 67 ? 263.87840 -24.54193 107.72915 1.000 66.22730 67 THR D N 1
ATOM 11163 C CA . THR D 1 67 ? 264.87553 -25.14543 106.85669 1.000 65.70229 67 THR D CA 1
ATOM 11164 C C . THR D 1 67 ? 266.24143 -24.51176 107.09276 1.000 68.02798 67 THR D C 1
ATOM 11165 O O . THR D 1 67 ? 266.35282 -23.36647 107.53249 1.000 78.86779 67 THR D O 1
ATOM 11169 N N . ILE D 1 68 ? 267.28924 -25.28299 106.81648 1.000 65.13135 68 ILE D N 1
ATOM 11170 C CA . ILE D 1 68 ? 268.65035 -24.78681 107.01103 1.000 67.84298 68 ILE D CA 1
ATOM 11171 C C . ILE D 1 68 ? 268.89640 -23.53561 106.17021 1.000 76.46382 68 ILE D C 1
ATOM 11172 O O . ILE D 1 68 ? 269.41959 -22.52669 106.65936 1.000 80.67311 68 ILE D O 1
ATOM 11177 N N . HIS D 1 69 ? 268.51258 -23.57829 104.89394 1.000 72.11355 69 HIS D N 1
ATOM 11178 C CA . HIS D 1 69 ? 268.73054 -22.42982 104.01878 1.000 74.51761 69 HIS D CA 1
ATOM 11179 C C . HIS D 1 69 ? 267.99664 -21.18594 104.51473 1.000 80.97916 69 HIS D C 1
ATOM 11180 O O . HIS D 1 69 ? 268.49542 -20.06458 104.34969 1.000 79.67026 69 HIS D O 1
ATOM 11187 N N . SER D 1 70 ? 266.83097 -21.36111 105.14055 1.000 82.98818 70 SER D N 1
ATOM 11188 C CA . SER D 1 70 ? 266.04771 -20.23081 105.63438 1.000 78.68553 70 SER D CA 1
ATOM 11189 C C . SER D 1 70 ? 266.64948 -19.68067 106.91873 1.000 82.13946 70 SER D C 1
ATOM 11190 O O . SER D 1 70 ? 266.67939 -18.46108 107.12299 1.000 100.57280 70 SER D O 1
ATOM 11193 N N . PHE D 1 71 ? 267.13574 -20.56782 107.78666 1.000 75.97638 71 PHE D N 1
ATOM 11194 C CA . PHE D 1 71 ? 267.63189 -20.15146 109.09147 1.000 76.03794 71 PHE D CA 1
ATOM 11195 C C . PHE D 1 71 ? 268.93999 -19.38440 108.95130 1.000 78.11739 71 PHE D C 1
ATOM 11196 O O . PHE D 1 71 ? 269.18647 -18.42351 109.68968 1.000 86.22745 71 PHE D O 1
ATOM 11204 N N . PHE D 1 72 ? 269.78723 -19.79216 108.01228 1.000 76.02302 72 PHE D N 1
ATOM 11205 C CA . PHE D 1 72 ? 271.08224 -19.16515 107.79955 1.000 76.07418 72 PHE D CA 1
ATOM 11206 C C . PHE D 1 72 ? 271.09526 -18.16382 106.65401 1.000 78.00784 72 PHE D C 1
ATOM 11207 O O . PHE D 1 72 ? 272.15006 -17.58530 106.37312 1.000 79.10552 72 PHE D O 1
ATOM 11215 N N . ASN D 1 73 ? 269.95904 -17.94355 105.99229 1.000 80.04310 73 ASN D N 1
ATOM 11216 C CA . ASN D 1 73 ? 269.88480 -17.05462 104.83255 1.000 83.59161 73 ASN D CA 1
ATOM 11217 C C . ASN D 1 73 ? 270.82417 -17.52966 103.72284 1.000 92.66285 73 ASN D C 1
ATOM 11218 O O . ASN D 1 73 ? 271.50287 -16.73597 103.06929 1.000 89.59210 73 ASN D O 1
ATOM 11223 N N . PHE D 1 74 ? 270.86250 -18.84491 103.51871 1.000 91.39408 74 PHE D N 1
ATOM 11224 C CA . PHE D 1 74 ? 271.71136 -19.46777 102.50650 1.000 88.26006 74 PHE D CA 1
ATOM 11225 C C . PHE D 1 74 ? 271.04543 -19.42855 101.13574 1.000 81.63029 74 PHE D C 1
ATOM 11226 O O . PHE D 1 74 ? 269.92892 -19.93015 100.96705 1.000 81.91291 74 PHE D O 1
ATOM 11234 N N . LYS D 1 75 ? 271.72437 -18.83671 100.15917 1.000 84.44929 75 LYS D N 1
ATOM 11235 C CA . LYS D 1 75 ? 271.24687 -18.90158 98.78899 1.000 100.54494 75 LYS D CA 1
ATOM 11236 C C . LYS D 1 75 ? 271.42217 -20.32086 98.24473 1.000 91.74009 75 LYS D C 1
ATOM 11237 O O . LYS D 1 75 ? 272.29130 -21.06438 98.70414 1.000 92.12928 75 LYS D O 1
ATOM 11243 N N . PRO D 1 76 ? 270.59367 -20.72742 97.27735 1.000 89.68827 76 PRO D N 1
ATOM 11244 C CA . PRO D 1 76 ? 270.64436 -22.12231 96.79741 1.000 97.84001 76 PRO D CA 1
ATOM 11245 C C . PRO D 1 76 ? 272.00485 -22.55888 96.27969 1.000 98.20016 76 PRO D C 1
ATOM 11246 O O . PRO D 1 76 ? 272.27546 -23.76426 96.20780 1.000 83.58181 76 PRO D O 1
ATOM 11250 N N . ASP D 1 77 ? 272.87736 -21.61908 95.94035 1.000 96.88884 77 ASP D N 1
ATOM 11251 C CA . ASP D 1 77 ? 274.17689 -21.92281 95.36579 1.000 87.60208 77 ASP D CA 1
ATOM 11252 C C . ASP D 1 77 ? 275.29800 -21.68838 96.36178 1.000 89.33996 77 ASP D C 1
ATOM 11253 O O . ASP D 1 77 ? 276.46186 -21.59425 95.96142 1.000 87.92916 77 ASP D O 1
ATOM 11258 N N . ILE D 1 78 ? 274.95987 -21.55722 97.64950 1.000 90.66237 78 ILE D N 1
ATOM 11259 C CA . ILE D 1 78 ? 275.91113 -21.03914 98.62346 1.000 99.65962 78 ILE D CA 1
ATOM 11260 C C . ILE D 1 78 ? 277.21129 -21.82499 98.56510 1.000 99.15774 78 ILE D C 1
ATOM 11261 O O . ILE D 1 78 ? 277.22034 -23.03768 98.32796 1.000 99.42045 78 ILE D O 1
ATOM 11266 N N . THR D 1 79 ? 278.31836 -21.12466 98.77691 1.000 102.58102 79 THR D N 1
ATOM 11267 C CA . THR D 1 79 ? 279.63474 -21.72253 98.89784 1.000 107.10699 79 THR D CA 1
ATOM 11268 C C . THR D 1 79 ? 280.27753 -21.34093 100.22905 1.000 107.03724 79 THR D C 1
ATOM 11269 O O . THR D 1 79 ? 279.76204 -20.51309 100.98348 1.000 106.11919 79 THR D O 1
ATOM 11273 N N . LEU D 1 80 ? 281.43085 -21.95190 100.51072 1.000 101.70236 80 LEU D N 1
ATOM 11274 C CA . LEU D 1 80 ? 282.19117 -21.60333 101.71047 1.000 92.68931 80 LEU D CA 1
ATOM 11275 C C . LEU D 1 80 ? 282.70302 -20.16538 101.65441 1.000 97.82626 80 LEU D C 1
ATOM 11276 O O . LEU D 1 80 ? 282.73083 -19.46981 102.67528 1.000 89.59586 80 LEU D O 1
ATOM 11281 N N . SER D 1 81 ? 283.18155 -19.72218 100.48900 1.000 104.47566 81 SER D N 1
ATOM 11282 C CA . SER D 1 81 ? 283.65592 -18.34487 100.36609 1.000 112.55243 81 SER D CA 1
ATOM 11283 C C . SER D 1 81 ? 282.51769 -17.34725 100.55893 1.000 132.09104 81 SER D C 1
ATOM 11284 O O . SER D 1 81 ? 282.67824 -16.34848 101.27034 1.000 148.15316 81 SER D O 1
ATOM 11287 N N . SER D 1 82 ? 281.36207 -17.59446 99.93816 1.000 118.01779 82 SER D N 1
ATOM 11288 C CA . SER D 1 82 ? 280.27282 -16.62428 99.98872 1.000 117.01367 82 SER D CA 1
ATOM 11289 C C . SER D 1 82 ? 279.57877 -16.61536 101.34366 1.000 121.73650 82 SER D C 1
ATOM 11290 O O . SER D 1 82 ? 278.95708 -15.60717 101.69730 1.000 137.78672 82 SER D O 1
ATOM 11293 N N . VAL D 1 83 ? 279.67479 -17.70831 102.10795 1.000 114.18019 83 VAL D N 1
ATOM 11294 C CA . VAL D 1 83 ? 279.05402 -17.76002 103.43006 1.000 118.95110 83 VAL D CA 1
ATOM 11295 C C . VAL D 1 83 ? 279.64049 -16.67916 104.32526 1.000 117.86398 83 VAL D C 1
ATOM 11296 O O . VAL D 1 83 ? 278.95648 -16.14997 105.21044 1.000 117.07068 83 VAL D O 1
ATOM 11300 N N . LYS D 1 84 ? 280.90840 -16.32539 104.10851 1.000 114.34215 84 LYS D N 1
ATOM 11301 C CA . LYS D 1 84 ? 281.55484 -15.32121 104.94117 1.000 122.78986 84 LYS D CA 1
ATOM 11302 C C . LYS D 1 84 ? 280.93478 -13.94580 104.74239 1.000 107.05904 84 LYS D C 1
ATOM 11303 O O . LYS D 1 84 ? 280.99237 -13.11047 105.64978 1.000 110.83571 84 LYS D O 1
ATOM 11309 N N . ASP D 1 85 ? 280.35609 -13.68542 103.57200 1.000 106.51520 85 ASP D N 1
ATOM 11310 C CA . ASP D 1 85 ? 279.69905 -12.41541 103.28594 1.000 120.16702 85 ASP D CA 1
ATOM 11311 C C . ASP D 1 85 ? 278.22045 -12.38206 103.66952 1.000 117.70978 85 ASP D C 1
ATOM 11312 O O . ASP D 1 85 ? 277.58069 -11.33704 103.51322 1.000 105.25133 85 ASP D O 1
ATOM 11317 N N . ILE D 1 86 ? 277.65446 -13.48504 104.15454 1.000 108.25664 86 ILE D N 1
ATOM 11318 C CA . ILE D 1 86 ? 276.23169 -13.51368 104.47776 1.000 103.18389 86 ILE D CA 1
ATOM 11319 C C . ILE D 1 86 ? 275.97125 -12.71204 105.74554 1.000 125.54693 86 ILE D C 1
ATOM 11320 O O . ILE D 1 86 ? 276.55142 -12.98884 106.80235 1.000 127.81825 86 ILE D O 1
ATOM 11325 N N . LYS D 1 87 ? 275.09332 -11.71248 105.64411 1.000 128.32266 87 LYS D N 1
ATOM 11326 C CA . LYS D 1 87 ? 274.65898 -10.95784 106.81346 1.000 118.96012 87 LYS D CA 1
ATOM 11327 C C . LYS D 1 87 ? 273.44385 -11.61542 107.44892 1.000 96.89217 87 LYS D C 1
ATOM 11328 O O . LYS D 1 87 ? 272.41530 -11.77298 106.77637 1.000 95.54885 87 LYS D O 1
ATOM 11334 N N . PRO D 1 88 ? 273.51679 -12.01625 108.71460 1.000 101.37659 88 PRO D N 1
ATOM 11335 C CA . PRO D 1 88 ? 272.35212 -12.62073 109.36956 1.000 128.30235 88 PRO D CA 1
ATOM 11336 C C . PRO D 1 88 ? 271.16233 -11.66969 109.42726 1.000 128.12886 88 PRO D C 1
ATOM 11337 O O . PRO D 1 88 ? 271.29598 -10.48214 109.72953 1.000 121.51699 88 PRO D O 1
ATOM 11341 N N . LYS D 1 89 ? 269.99145 -12.21425 109.09638 1.000 140.40551 89 LYS D N 1
ATOM 11342 C CA . LYS D 1 89 ? 268.73421 -11.49313 109.27542 1.000 147.58483 89 LYS D CA 1
ATOM 11343 C C . LYS D 1 89 ? 268.55010 -11.06155 110.72716 1.000 139.43003 89 LYS D C 1
ATOM 11344 O O . LYS D 1 89 ? 268.07008 -9.95575 111.00540 1.000 122.62845 89 LYS D O 1
ATOM 11350 N N . ASN D 1 90 ? 268.94300 -11.92289 111.65806 1.000 128.85709 90 ASN D N 1
ATOM 11351 C CA . ASN D 1 90 ? 268.58084 -11.93379 113.06984 1.000 108.17330 90 ASN D CA 1
ATOM 11352 C C . ASN D 1 90 ? 269.84325 -11.96843 113.91584 1.000 103.62985 90 ASN D C 1
ATOM 11353 O O . ASN D 1 90 ? 269.97337 -12.73113 114.87203 1.000 98.60541 90 ASN D O 1
ATOM 11358 N N . LYS D 1 91 ? 270.79811 -11.11869 113.53898 1.000 111.89124 91 LYS D N 1
ATOM 11359 C CA . LYS D 1 91 ? 272.17145 -11.13509 114.03350 1.000 111.71235 91 LYS D CA 1
ATOM 11360 C C . LYS D 1 91 ? 272.22192 -11.42500 115.52758 1.000 99.05591 91 LYS D C 1
ATOM 11361 O O . LYS D 1 91 ? 273.07305 -12.18955 115.99283 1.000 97.11581 91 LYS D O 1
ATOM 11367 N N . GLU D 1 92 ? 271.36994 -10.75069 116.29867 1.000 120.86303 92 GLU D N 1
ATOM 11368 C CA . GLU D 1 92 ? 271.33364 -10.92933 117.74580 1.000 112.46090 92 GLU D CA 1
ATOM 11369 C C . GLU D 1 92 ? 271.24500 -12.40253 118.13982 1.000 100.71701 92 GLU D C 1
ATOM 11370 O O . GLU D 1 92 ? 271.89671 -12.82976 119.09902 1.000 105.41945 92 GLU D O 1
ATOM 11376 N N . ILE D 1 93 ? 270.44513 -13.19679 117.42975 1.000 99.67727 93 ILE D N 1
ATOM 11377 C CA . ILE D 1 93 ? 270.40791 -14.63582 117.69363 1.000 97.91638 93 ILE D CA 1
ATOM 11378 C C . ILE D 1 93 ? 271.69019 -15.27209 117.17774 1.000 104.26593 93 ILE D C 1
ATOM 11379 O O . ILE D 1 93 ? 272.45313 -14.64816 116.43343 1.000 105.99204 93 ILE D O 1
ATOM 11384 N N . TYR D 1 94 ? 271.93881 -16.50470 117.61058 1.000 92.70377 94 TYR D N 1
ATOM 11385 C CA . TYR D 1 94 ? 273.15424 -17.31481 117.52447 1.000 91.39572 94 TYR D CA 1
ATOM 11386 C C . TYR D 1 94 ? 274.19489 -16.83135 118.52089 1.000 95.08231 94 TYR D C 1
ATOM 11387 O O . TYR D 1 94 ? 275.25849 -17.45326 118.63280 1.000 106.80168 94 TYR D O 1
ATOM 11396 N N . LYS D 1 95 ? 273.93132 -15.76100 119.25619 1.000 98.48123 95 LYS D N 1
ATOM 11397 C CA . LYS D 1 95 ? 274.66759 -15.50245 120.47915 1.000 102.22069 95 LYS D CA 1
ATOM 11398 C C . LYS D 1 95 ? 274.00311 -16.15853 121.67504 1.000 104.25790 95 LYS D C 1
ATOM 11399 O O . LYS D 1 95 ? 274.68814 -16.54817 122.62652 1.000 106.59439 95 LYS D O 1
ATOM 11405 N N . LYS D 1 96 ? 272.67774 -16.27999 121.63853 1.000 103.19148 96 LYS D N 1
ATOM 11406 C CA . LYS D 1 96 ? 271.91256 -16.81054 122.75620 1.000 106.61669 96 LYS D CA 1
ATOM 11407 C C . LYS D 1 96 ? 271.66326 -18.30893 122.66285 1.000 110.87672 96 LYS D C 1
ATOM 11408 O O . LYS D 1 96 ? 271.34801 -18.93442 123.68153 1.000 107.72158 96 LYS D O 1
ATOM 11414 N N . LEU D 1 97 ? 271.79272 -18.89630 121.47606 1.000 109.78166 97 LEU D N 1
ATOM 11415 C CA . LEU D 1 97 ? 271.36244 -20.27366 121.26957 1.000 105.83928 97 LEU D CA 1
ATOM 11416 C C . LEU D 1 97 ? 272.26193 -21.23853 122.02295 1.000 102.27771 97 LEU D C 1
ATOM 11417 O O . LEU D 1 97 ? 273.48841 -21.19514 121.88471 1.000 103.84086 97 LEU D O 1
ATOM 11422 N N . ASP D 1 98 ? 271.65284 -22.10434 122.83443 1.000 99.53649 98 ASP D N 1
ATOM 11423 C CA . ASP D 1 98 ? 272.42427 -23.13213 123.52412 1.000 116.14910 98 ASP D CA 1
ATOM 11424 C C . ASP D 1 98 ? 272.64770 -24.38766 122.68399 1.000 107.77496 98 ASP D C 1
ATOM 11425 O O . ASP D 1 98 ? 273.73335 -24.97853 122.73285 1.000 95.82456 98 ASP D O 1
ATOM 11430 N N . ALA D 1 99 ? 271.64287 -24.81700 121.92102 1.000 101.00682 99 ALA D N 1
ATOM 11431 C CA . ALA D 1 99 ? 271.74349 -26.03059 121.12255 1.000 90.45866 99 ALA D CA 1
ATOM 11432 C C . ALA D 1 99 ? 271.01540 -25.84045 119.79921 1.000 77.73552 99 ALA D C 1
ATOM 11433 O O . ALA D 1 99 ? 270.13598 -24.98577 119.67166 1.000 84.75973 99 ALA D O 1
ATOM 11435 N N . ILE D 1 100 ? 271.40454 -26.63547 118.80254 1.000 66.25986 100 ILE D N 1
ATOM 11436 C CA . ILE D 1 100 ? 270.76078 -26.63577 117.49147 1.000 62.64771 100 ILE D CA 1
ATOM 11437 C C . ILE D 1 100 ? 270.62248 -28.06824 116.99302 1.000 63.20500 100 ILE D C 1
ATOM 11438 O O . ILE D 1 100 ? 271.61265 -28.80284 116.92140 1.000 72.82010 100 ILE D O 1
ATOM 11443 N N . VAL D 1 101 ? 269.39773 -28.46795 116.65263 1.000 70.55942 101 VAL D N 1
ATOM 11444 C CA . VAL D 1 101 ? 269.11771 -29.81738 116.16968 1.000 76.69976 101 VAL D CA 1
ATOM 11445 C C . VAL D 1 101 ? 268.93412 -29.79552 114.65969 1.000 76.06688 101 VAL D C 1
ATOM 11446 O O . VAL D 1 101 ? 268.47157 -28.80645 114.08082 1.000 81.33892 101 VAL D O 1
ATOM 11450 N N . ILE D 1 102 ? 269.30348 -30.90165 114.01169 1.000 69.67640 102 ILE D N 1
ATOM 11451 C CA . ILE D 1 102 ? 269.14833 -31.07045 112.56857 1.000 70.57093 102 ILE D CA 1
ATOM 11452 C C . ILE D 1 102 ? 268.62470 -32.47554 112.30077 1.000 74.19205 102 ILE D C 1
ATOM 11453 O O . ILE D 1 102 ? 269.35765 -33.45677 112.46889 1.000 86.00063 102 ILE D O 1
ATOM 11458 N N . ASP D 1 103 ? 267.36949 -32.57513 111.88466 1.000 63.56496 103 ASP D N 1
ATOM 11459 C CA . ASP D 1 103 ? 266.73146 -33.84591 111.57737 1.000 71.30836 103 ASP D CA 1
ATOM 11460 C C . ASP D 1 103 ? 266.99664 -34.24919 110.12857 1.000 78.16663 103 ASP D C 1
ATOM 11461 O O . ASP D 1 103 ? 267.35088 -33.42318 109.28315 1.000 73.14887 103 ASP D O 1
ATOM 11466 N N . GLU D 1 104 ? 266.84504 -35.55064 109.86100 1.000 86.01440 104 GLU D N 1
ATOM 11467 C CA . GLU D 1 104 ? 267.10319 -36.12905 108.53730 1.000 90.66194 104 GLU D CA 1
ATOM 11468 C C . GLU D 1 104 ? 268.47848 -35.71950 108.02267 1.000 83.46208 104 GLU D C 1
ATOM 11469 O O . GLU D 1 104 ? 268.65849 -35.35655 106.85676 1.000 83.13303 104 GLU D O 1
ATOM 11475 N N . VAL D 1 105 ? 269.45811 -35.77190 108.92457 1.000 76.79867 105 VAL D N 1
ATOM 11476 C CA . VAL D 1 105 ? 270.83509 -35.43320 108.61412 1.000 76.91786 105 VAL D CA 1
ATOM 11477 C C . VAL D 1 105 ? 271.41714 -36.33747 107.53756 1.000 82.23260 105 VAL D C 1
ATOM 11478 O O . VAL D 1 105 ? 272.45695 -36.01213 106.95776 1.000 91.16340 105 VAL D O 1
ATOM 11482 N N . SER D 1 106 ? 270.75985 -37.46194 107.24724 1.000 82.44977 106 SER D N 1
ATOM 11483 C CA . SER D 1 106 ? 271.26874 -38.38583 106.23991 1.000 85.68898 106 SER D CA 1
ATOM 11484 C C . SER D 1 106 ? 271.40489 -37.69895 104.88861 1.000 69.34107 106 SER D C 1
ATOM 11485 O O . SER D 1 106 ? 272.35380 -37.96438 104.14012 1.000 71.78837 106 SER D O 1
ATOM 11488 N N . MET D 1 107 ? 270.47244 -36.80558 104.56369 1.000 63.81776 107 MET D N 1
ATOM 11489 C CA . MET D 1 107 ? 270.44304 -36.14937 103.26585 1.000 80.53912 107 MET D CA 1
ATOM 11490 C C . MET D 1 107 ? 271.01524 -34.73883 103.32579 1.000 82.31877 107 MET D C 1
ATOM 11491 O O . MET D 1 107 ? 270.57181 -33.85120 102.59262 1.000 85.54184 107 MET D O 1
ATOM 11496 N N . VAL D 1 108 ? 272.00254 -34.52484 104.18983 1.000 86.48283 108 VAL D N 1
ATOM 11497 C CA . VAL D 1 108 ? 272.72946 -33.26439 104.29627 1.000 89.97548 108 VAL D CA 1
ATOM 11498 C C . VAL D 1 108 ? 274.13265 -33.48875 103.74849 1.000 79.77335 108 VAL D C 1
ATOM 11499 O O . VAL D 1 108 ? 274.90255 -34.28452 104.30200 1.000 77.06700 108 VAL D O 1
ATOM 11503 N N . ARG D 1 109 ? 274.45470 -32.81450 102.64886 1.000 81.65366 109 ARG D N 1
ATOM 11504 C CA . ARG D 1 109 ? 275.71823 -33.06162 101.97594 1.000 92.05217 109 ARG D CA 1
ATOM 11505 C C . ARG D 1 109 ? 276.86720 -32.35622 102.69402 1.000 84.20502 109 ARG D C 1
ATOM 11506 O O . ARG D 1 109 ? 276.67334 -31.41529 103.47023 1.000 73.79819 109 ARG D O 1
ATOM 11514 N N . ALA D 1 110 ? 278.08468 -32.82797 102.40956 1.000 84.96324 110 ALA D N 1
ATOM 11515 C CA . ALA D 1 110 ? 279.26288 -32.36602 103.13840 1.000 91.23525 110 ALA D CA 1
ATOM 11516 C C . ALA D 1 110 ? 279.48070 -30.86654 102.96827 1.000 91.28048 110 ALA D C 1
ATOM 11517 O O . ALA D 1 110 ? 279.78380 -30.16291 103.93972 1.000 94.43813 110 ALA D O 1
ATOM 11519 N N . ASP D 1 111 ? 279.32276 -30.35861 101.74431 1.000 83.82801 111 ASP D N 1
ATOM 11520 C CA . ASP D 1 111 ? 279.59218 -28.95050 101.47105 1.000 69.95123 111 ASP D CA 1
ATOM 11521 C C . ASP D 1 111 ? 278.68601 -28.04703 102.29438 1.000 69.86880 111 ASP D C 1
ATOM 11522 O O . ASP D 1 111 ? 279.12909 -27.01752 102.81665 1.000 71.30531 111 ASP D O 1
ATOM 11527 N N . LEU D 1 112 ? 277.41406 -28.41963 102.42145 1.000 67.23938 112 LEU D N 1
ATOM 11528 C CA . LEU D 1 112 ? 276.49282 -27.63142 103.22864 1.000 66.42826 112 LEU D CA 1
ATOM 11529 C C . LEU D 1 112 ? 276.88001 -27.69423 104.69652 1.000 74.62742 112 LEU D C 1
ATOM 11530 O O . LEU D 1 112 ? 276.77273 -26.69242 105.41552 1.000 78.88691 112 LEU D O 1
ATOM 11535 N N . PHE D 1 113 ? 277.35363 -28.85899 105.14915 1.000 79.86866 113 PHE D N 1
ATOM 11536 C CA . PHE D 1 113 ? 277.77003 -29.02140 106.54039 1.000 82.94083 113 PHE D CA 1
ATOM 11537 C C . PHE D 1 113 ? 278.94623 -28.10672 106.87523 1.000 84.11732 113 PHE D C 1
ATOM 11538 O O . PHE D 1 113 ? 278.98461 -27.49703 107.95197 1.000 78.98458 113 PHE D O 1
ATOM 11546 N N . ASP D 1 114 ? 279.90984 -27.98268 105.96055 1.000 85.45609 114 ASP D N 1
ATOM 11547 C CA . ASP D 1 114 ? 281.03602 -27.08938 106.20399 1.000 72.47746 114 ASP D CA 1
ATOM 11548 C C . ASP D 1 114 ? 280.60288 -25.63213 106.18154 1.000 70.97119 114 ASP D C 1
ATOM 11549 O O . ASP D 1 114 ? 281.13956 -24.81892 106.94185 1.000 72.58695 114 ASP D O 1
ATOM 11554 N N . CYS D 1 115 ? 279.63894 -25.28268 105.32812 1.000 70.84096 115 CYS D N 1
ATOM 11555 C CA . CYS D 1 115 ? 279.14512 -23.91358 105.32289 1.000 72.49055 115 CYS D CA 1
ATOM 11556 C C . CYS D 1 115 ? 278.45777 -23.58651 106.63710 1.000 75.21484 115 CYS D C 1
ATOM 11557 O O . CYS D 1 115 ? 278.61177 -22.48023 107.16862 1.000 86.39136 115 CYS D O 1
ATOM 11560 N N . ILE D 1 116 ? 277.70725 -24.54330 107.18255 1.000 68.20728 116 ILE D N 1
ATOM 11561 C CA . ILE D 1 116 ? 277.07140 -24.34725 108.48256 1.000 79.57704 116 ILE D CA 1
ATOM 11562 C C . ILE D 1 116 ? 278.11859 -24.11492 109.56196 1.000 73.71890 116 ILE D C 1
ATOM 11563 O O . ILE D 1 116 ? 278.01745 -23.18246 110.36845 1.000 69.20623 116 ILE D O 1
ATOM 11568 N N . ASN D 1 117 ? 279.15231 -24.95311 109.57679 1.000 78.64383 117 ASN D N 1
ATOM 11569 C CA . ASN D 1 117 ? 280.18269 -24.82446 110.59499 1.000 80.60702 117 ASN D CA 1
ATOM 11570 C C . ASN D 1 117 ? 280.89822 -23.48903 110.47326 1.000 81.50871 117 ASN D C 1
ATOM 11571 O O . ASN D 1 117 ? 281.18643 -22.83991 111.48328 1.000 80.01222 117 ASN D O 1
ATOM 11576 N N . GLU D 1 118 ? 281.18537 -23.06102 109.24284 1.000 79.15578 118 GLU D N 1
ATOM 11577 C CA . GLU D 1 118 ? 281.82133 -21.76345 109.04996 1.000 88.08998 118 GLU D CA 1
ATOM 11578 C C . GLU D 1 118 ? 280.92348 -20.63829 109.53956 1.000 89.07241 118 GLU D C 1
ATOM 11579 O O . GLU D 1 118 ? 281.39021 -19.70728 110.20702 1.000 106.34243 118 GLU D O 1
ATOM 11585 N N . PHE D 1 119 ? 279.62999 -20.71121 109.23347 1.000 76.93826 119 PHE D N 1
ATOM 11586 C CA . PHE D 1 119 ? 278.73209 -19.63164 109.61928 1.000 77.86448 119 PHE D CA 1
ATOM 11587 C C . PHE D 1 119 ? 278.66719 -19.49878 111.13338 1.000 85.42210 119 PHE D C 1
ATOM 11588 O O . PHE D 1 119 ? 278.81116 -18.40057 111.68468 1.000 91.03276 119 PHE D O 1
ATOM 11596 N N . LEU D 1 120 ? 278.45769 -20.61633 111.82553 1.000 90.23015 120 LEU D N 1
ATOM 11597 C CA . LEU D 1 120 ? 278.41859 -20.58623 113.28207 1.000 94.94047 120 LEU D CA 1
ATOM 11598 C C . LEU D 1 120 ? 279.78456 -20.29590 113.88235 1.000 84.97813 120 LEU D C 1
ATOM 11599 O O . LEU D 1 120 ? 279.87273 -19.79801 115.00899 1.000 83.10734 120 LEU D O 1
ATOM 11604 N N . LYS D 1 121 ? 280.85599 -20.60778 113.15621 1.000 88.58916 121 LYS D N 1
ATOM 11605 C CA . LYS D 1 121 ? 282.18733 -20.25811 113.62261 1.000 93.82993 121 LYS D CA 1
ATOM 11606 C C . LYS D 1 121 ? 282.40833 -18.75746 113.59342 1.000 87.68323 121 LYS D C 1
ATOM 11607 O O . LYS D 1 121 ? 283.24470 -18.25445 114.34993 1.000 89.20507 121 LYS D O 1
ATOM 11613 N N . ILE D 1 122 ? 281.68110 -18.03796 112.73938 1.000 86.20614 122 ILE D N 1
ATOM 11614 C CA . ILE D 1 122 ? 281.83924 -16.59305 112.67014 1.000 95.61452 122 ILE D CA 1
ATOM 11615 C C . ILE D 1 122 ? 280.84712 -15.87290 113.57482 1.000 93.32657 122 ILE D C 1
ATOM 11616 O O . ILE D 1 122 ? 281.16682 -14.81365 114.12979 1.000 100.56550 122 ILE D O 1
ATOM 11621 N N . HIS D 1 123 ? 279.66239 -16.44456 113.77399 1.000 90.09782 123 HIS D N 1
ATOM 11622 C CA . HIS D 1 123 ? 278.60655 -15.77266 114.51193 1.000 98.26409 123 HIS D CA 1
ATOM 11623 C C . HIS D 1 123 ? 278.19372 -16.48629 115.79130 1.000 110.49930 123 HIS D C 1
ATOM 11624 O O . HIS D 1 123 ? 277.25262 -16.03138 116.44837 1.000 118.14471 123 HIS D O 1
ATOM 11631 N N . GLY D 1 124 ? 278.87064 -17.57085 116.17841 1.000 108.94284 124 GLY D N 1
ATOM 11632 C CA . GLY D 1 124 ? 278.44834 -18.35588 117.31831 1.000 91.74747 124 GLY D CA 1
ATOM 11633 C C . GLY D 1 124 ? 278.85012 -17.72303 118.63220 1.000 95.19052 124 GLY D C 1
ATOM 11634 O O . GLY D 1 124 ? 279.46977 -16.66150 118.68957 1.000 106.16494 124 GLY D O 1
ATOM 11635 N N . LYS D 1 125 ? 278.46683 -18.39205 119.71895 1.000 95.96034 125 LYS D N 1
ATOM 11636 C CA . LYS D 1 125 ? 278.80594 -17.88842 121.04466 1.000 99.21435 125 LYS D CA 1
ATOM 11637 C C . LYS D 1 125 ? 280.31399 -17.72015 121.18812 1.000 104.54325 125 LYS D C 1
ATOM 11638 O O . LYS D 1 125 ? 280.80816 -16.61743 121.45000 1.000 129.82320 125 LYS D O 1
ATOM 11644 N N . GLN D 1 126 ? 281.06391 -18.80808 121.01529 1.000 95.09865 126 GLN D N 1
ATOM 11645 C CA . GLN D 1 126 ? 282.52182 -18.76173 121.05101 1.000 94.25934 126 GLN D CA 1
ATOM 11646 C C . GLN D 1 126 ? 283.04149 -18.92810 119.62995 1.000 93.56581 126 GLN D C 1
ATOM 11647 O O . GLN D 1 126 ? 283.28762 -20.05793 119.18120 1.000 88.15737 126 GLN D O 1
ATOM 11653 N N . PRO D 1 127 ? 283.24484 -17.84183 118.88954 1.000 95.68849 127 PRO D N 1
ATOM 11654 C CA . PRO D 1 127 ? 283.66669 -17.97926 117.49502 1.000 92.30011 127 PRO D CA 1
ATOM 11655 C C . PRO D 1 127 ? 285.06311 -18.56307 117.42106 1.000 94.29477 127 PRO D C 1
ATOM 11656 O O . PRO D 1 127 ? 285.83880 -18.52200 118.37942 1.000 101.65156 127 PRO D O 1
ATOM 11660 N N . GLY D 1 128 ? 285.37714 -19.13158 116.26731 1.000 92.97971 128 GLY D N 1
ATOM 11661 C CA . GLY D 1 128 ? 286.65649 -19.79187 116.09469 1.000 130.13978 128 GLY D CA 1
ATOM 11662 C C . GLY D 1 128 ? 286.54313 -21.25056 116.45862 1.000 114.39264 128 GLY D C 1
ATOM 11663 O O . GLY D 1 128 ? 287.10154 -22.11924 115.78595 1.000 117.14766 128 GLY D O 1
ATOM 11664 N N . GLU D 1 129 ? 285.81889 -21.52939 117.53032 1.000 103.82351 129 GLU D N 1
ATOM 11665 C CA . GLU D 1 129 ? 285.55782 -22.89058 117.94480 1.000 111.86911 129 GLU D CA 1
ATOM 11666 C C . GLU D 1 129 ? 284.48207 -23.49845 117.05308 1.000 95.36646 129 GLU D C 1
ATOM 11667 O O . GLU D 1 129 ? 283.64730 -22.77596 116.49981 1.000 83.63571 129 GLU D O 1
ATOM 11673 N N . PRO D 1 130 ? 284.48839 -24.82580 116.89377 1.000 92.51709 130 PRO D N 1
ATOM 11674 C CA . PRO D 1 130 ? 283.53782 -25.45928 115.97687 1.000 90.86780 130 PRO D CA 1
ATOM 11675 C C . PRO D 1 130 ? 282.10719 -25.08343 116.30345 1.000 88.33961 130 PRO D C 1
ATOM 11676 O O . PRO D 1 130 ? 281.65495 -25.22491 117.44357 1.000 96.13655 130 PRO D O 1
ATOM 11680 N N . PHE D 1 131 ? 281.40913 -24.55753 115.29924 1.000 80.61542 131 PHE D N 1
ATOM 11681 C CA . PHE D 1 131 ? 280.01785 -24.14044 115.43444 1.000 87.46934 131 PHE D CA 1
ATOM 11682 C C . PHE D 1 131 ? 279.85480 -23.04138 116.47531 1.000 76.27544 131 PHE D C 1
ATOM 11683 O O . PHE D 1 131 ? 278.77809 -22.86983 117.04422 1.000 87.74424 131 PHE D O 1
ATOM 11691 N N . GLY D 1 132 ? 280.90991 -22.27380 116.72572 1.000 77.58161 132 GLY D N 1
ATOM 11692 C CA . GLY D 1 132 ? 280.82932 -21.27316 117.76907 1.000 82.99586 132 GLY D CA 1
ATOM 11693 C C . GLY D 1 132 ? 280.51627 -21.83634 119.13477 1.000 89.74970 132 GLY D C 1
ATOM 11694 O O . GLY D 1 132 ? 279.97081 -21.12407 119.98409 1.000 94.63710 132 GLY D O 1
ATOM 11695 N N . GLY D 1 133 ? 280.84608 -23.10694 119.37014 1.000 93.37443 133 GLY D N 1
ATOM 11696 C CA . GLY D 1 133 ? 280.65505 -23.72718 120.66425 1.000 101.85567 133 GLY D CA 1
ATOM 11697 C C . GLY D 1 133 ? 279.24067 -24.13979 121.00896 1.000 84.53079 133 GLY D C 1
ATOM 11698 O O . GLY D 1 133 ? 279.01934 -24.65922 122.10932 1.000 103.33517 133 GLY D O 1
ATOM 11699 N N . ILE D 1 134 ? 278.27822 -23.93875 120.12216 1.000 79.58356 134 ILE D N 1
ATOM 11700 C CA . ILE D 1 134 ? 276.89897 -24.29843 120.42882 1.000 94.83482 134 ILE D CA 1
ATOM 11701 C C . ILE D 1 134 ? 276.69769 -25.78596 120.15949 1.000 88.90691 134 ILE D C 1
ATOM 11702 O O . ILE D 1 134 ? 277.12597 -26.31205 119.12450 1.000 93.73487 134 ILE D O 1
ATOM 11707 N N . GLN D 1 135 ? 276.10527 -26.48097 121.12944 1.000 81.44385 135 GLN D N 1
ATOM 11708 C CA . GLN D 1 135 ? 275.95244 -27.93105 121.06007 1.000 90.18334 135 GLN D CA 1
ATOM 11709 C C . GLN D 1 135 ? 275.07511 -28.35112 119.88444 1.000 83.06109 135 GLN D C 1
ATOM 11710 O O . GLN D 1 135 ? 273.94234 -27.88653 119.74052 1.000 78.71489 135 GLN D O 1
ATOM 11716 N N . LEU D 1 136 ? 275.61449 -29.22887 119.04045 1.000 74.29108 136 LEU D N 1
ATOM 11717 C CA . LEU D 1 136 ? 274.95826 -29.67951 117.81994 1.000 60.43136 136 LEU D CA 1
ATOM 11718 C C . LEU D 1 136 ? 274.36709 -31.07748 117.99024 1.000 67.82457 136 LEU D C 1
ATOM 11719 O O . LEU D 1 136 ? 275.06080 -32.00034 118.42615 1.000 75.15848 136 LEU D O 1
ATOM 11724 N N . ILE D 1 137 ? 273.09116 -31.22933 117.63928 1.000 69.50509 137 ILE D N 1
ATOM 11725 C CA . ILE D 1 137 ? 272.38326 -32.50786 117.69533 1.000 60.52704 137 ILE D CA 1
ATOM 11726 C C . ILE D 1 137 ? 271.95694 -32.90819 116.28644 1.000 58.76895 137 ILE D C 1
ATOM 11727 O O . ILE D 1 137 ? 271.17808 -32.19371 115.64478 1.000 58.84451 137 ILE D O 1
ATOM 11732 N N . LEU D 1 138 ? 272.44848 -34.05077 115.81101 1.000 63.17074 138 LEU D N 1
ATOM 11733 C CA . LEU D 1 138 ? 272.08806 -34.57764 114.49939 1.000 63.21658 138 LEU D CA 1
ATOM 11734 C C . LEU D 1 138 ? 271.20471 -35.81095 114.64268 1.000 61.60860 138 LEU D C 1
ATOM 11735 O O . LEU D 1 138 ? 271.46746 -36.67609 115.48303 1.000 78.50529 138 LEU D O 1
ATOM 11740 N N . ILE D 1 139 ? 270.15519 -35.89109 113.82249 1.000 52.26717 139 ILE D N 1
ATOM 11741 C CA . ILE D 1 139 ? 269.20463 -37.00199 113.87477 1.000 60.23127 139 ILE D CA 1
ATOM 11742 C C . ILE D 1 139 ? 268.90146 -37.49130 112.45840 1.000 64.64233 139 ILE D C 1
ATOM 11743 O O . ILE D 1 139 ? 268.37293 -36.73121 111.64137 1.000 61.51542 139 ILE D O 1
ATOM 11748 N N . GLY D 1 140 ? 269.21296 -38.75514 112.17510 1.000 84.28898 140 GLY D N 1
ATOM 11749 C CA . GLY D 1 140 ? 268.93284 -39.35064 110.87132 1.000 74.38614 140 GLY D CA 1
ATOM 11750 C C . GLY D 1 140 ? 269.42140 -40.78622 110.83943 1.000 85.26273 140 GLY D C 1
ATOM 11751 O O . GLY D 1 140 ? 270.06014 -41.27269 111.78006 1.000 68.39429 140 GLY D O 1
ATOM 11752 N N . ASP D 1 141 ? 269.08973 -41.47667 109.74844 1.000 92.40658 141 ASP D N 1
ATOM 11753 C CA . ASP D 1 141 ? 269.56301 -42.83858 109.52557 1.000 90.70623 141 ASP D CA 1
ATOM 11754 C C . ASP D 1 141 ? 270.47822 -42.89172 108.30921 1.000 84.39866 141 ASP D C 1
ATOM 11755 O O . ASP D 1 141 ? 270.11839 -42.41590 107.22810 1.000 81.24992 141 ASP D O 1
ATOM 11760 N N . LEU D 1 142 ? 271.65540 -43.48898 108.49423 1.000 74.67895 142 LEU D N 1
ATOM 11761 C CA . LEU D 1 142 ? 272.64321 -43.58050 107.42869 1.000 73.34259 142 LEU D CA 1
ATOM 11762 C C . LEU D 1 142 ? 272.17402 -44.43784 106.25941 1.000 92.52746 142 LEU D C 1
ATOM 11763 O O . LEU D 1 142 ? 272.75515 -44.35386 105.17265 1.000 113.69989 142 LEU D O 1
ATOM 11768 N N . TYR D 1 143 ? 271.15495 -45.25292 106.45199 1.000 89.41465 143 TYR D N 1
ATOM 11769 C CA . TYR D 1 143 ? 270.76752 -46.26466 105.47417 1.000 86.29332 143 TYR D CA 1
ATOM 11770 C C . TYR D 1 143 ? 270.10639 -45.70272 104.24437 1.000 88.06123 143 TYR D C 1
ATOM 11771 O O . TYR D 1 143 ? 269.65938 -46.50544 103.42457 1.000 102.93042 143 TYR D O 1
ATOM 11780 N N . GLN D 1 144 ? 269.98766 -44.39851 104.03225 1.000 84.40388 144 GLN D N 1
ATOM 11781 C CA . GLN D 1 144 ? 269.18404 -43.86607 102.93596 1.000 95.31934 144 GLN D CA 1
ATOM 11782 C C . GLN D 1 144 ? 270.03994 -43.05221 101.96890 1.000 106.52271 144 GLN D C 1
ATOM 11783 O O . GLN D 1 144 ? 270.36639 -41.89794 102.25783 1.000 118.82097 144 GLN D O 1
ATOM 11789 N N . LEU D 1 145 ? 270.44435 -43.66316 100.84920 1.000 94.32512 145 LEU D N 1
ATOM 11790 C CA . LEU D 1 145 ? 270.51893 -42.92798 99.58606 1.000 103.83850 145 LEU D CA 1
ATOM 11791 C C . LEU D 1 145 ? 271.29101 -41.61416 99.66542 1.000 108.69072 145 LEU D C 1
ATOM 11792 O O . LEU D 1 145 ? 270.67614 -40.54063 99.63550 1.000 110.57535 145 LEU D O 1
ATOM 11797 N N . PRO D 1 146 ? 272.60561 -41.65588 99.84657 1.000 108.50283 146 PRO D N 1
ATOM 11798 C CA . PRO D 1 146 ? 273.38400 -40.42737 100.09750 1.000 101.33129 146 PRO D CA 1
ATOM 11799 C C . PRO D 1 146 ? 273.05755 -39.33211 99.09817 1.000 94.61369 146 PRO D C 1
ATOM 11800 O O . PRO D 1 146 ? 272.63349 -39.61460 97.96756 1.000 102.80863 146 PRO D O 1
ATOM 11804 N N . PRO D 1 147 ? 273.26662 -38.07315 99.47408 1.000 93.73844 147 PRO D N 1
ATOM 11805 C CA . PRO D 1 147 ? 272.76924 -36.95179 98.66595 1.000 98.97104 147 PRO D CA 1
ATOM 11806 C C . PRO D 1 147 ? 273.43846 -36.88358 97.30392 1.000 96.60615 147 PRO D C 1
ATOM 11807 O O . PRO D 1 147 ? 274.66321 -36.87226 97.19529 1.000 93.44496 147 PRO D O 1
ATOM 11811 N N . VAL D 1 148 ? 272.60681 -36.83778 96.26193 1.000 89.79973 148 VAL D N 1
ATOM 11812 C CA . VAL D 1 148 ? 273.10770 -36.85963 94.89782 1.000 81.75275 148 VAL D CA 1
ATOM 11813 C C . VAL D 1 148 ? 274.00779 -35.65506 94.62946 1.000 86.25634 148 VAL D C 1
ATOM 11814 O O . VAL D 1 148 ? 273.88251 -34.59385 95.25377 1.000 94.05612 148 VAL D O 1
ATOM 11818 N N . VAL D 1 149 ? 274.93322 -35.83117 93.68538 1.000 82.58489 149 VAL D N 1
ATOM 11819 C CA . VAL D 1 149 ? 275.91522 -34.81806 93.30939 1.000 89.66971 149 VAL D CA 1
ATOM 11820 C C . VAL D 1 149 ? 275.97600 -34.76875 91.78616 1.000 88.91404 149 VAL D C 1
ATOM 11821 O O . VAL D 1 149 ? 276.43658 -35.72333 91.14967 1.000 83.44607 149 VAL D O 1
ATOM 11825 N N . THR D 1 150 ? 275.46014 -33.68518 91.20112 1.000 101.97980 150 THR D N 1
ATOM 11826 C CA . THR D 1 150 ? 275.32982 -33.57562 89.74932 1.000 115.88111 150 THR D CA 1
ATOM 11827 C C . THR D 1 150 ? 276.66413 -33.80539 89.05208 1.000 105.59052 150 THR D C 1
ATOM 11828 O O . THR D 1 150 ? 277.73349 -33.59543 89.62661 1.000 112.39131 150 THR D O 1
ATOM 11832 N N . SER D 1 151 ? 276.58155 -34.23578 87.78998 1.000 95.01349 151 SER D N 1
ATOM 11833 C CA . SER D 1 151 ? 277.77694 -34.61702 87.04627 1.000 112.92046 151 SER D CA 1
ATOM 11834 C C . SER D 1 151 ? 278.74713 -33.45053 86.90200 1.000 112.56242 151 SER D C 1
ATOM 11835 O O . SER D 1 151 ? 279.96673 -33.65698 86.88841 1.000 105.52533 151 SER D O 1
ATOM 11838 N N . SER D 1 152 ? 278.22949 -32.22284 86.80116 1.000 96.59555 152 SER D N 1
ATOM 11839 C CA . SER D 1 152 ? 279.10052 -31.05672 86.71646 1.000 97.99192 152 SER D CA 1
ATOM 11840 C C . SER D 1 152 ? 279.89625 -30.88225 88.00319 1.000 102.73679 152 SER D C 1
ATOM 11841 O O . SER D 1 152 ? 281.12831 -30.77090 87.97664 1.000 105.86490 152 SER D O 1
ATOM 11844 N N . GLU D 1 153 ? 279.20241 -30.85447 89.14220 1.000 91.56843 153 GLU D N 1
ATOM 11845 C CA . GLU D 1 153 ? 279.88873 -30.72445 90.42113 1.000 88.85148 153 GLU D CA 1
ATOM 11846 C C . GLU D 1 153 ? 280.84292 -31.88310 90.67937 1.000 87.96662 153 GLU D C 1
ATOM 11847 O O . GLU D 1 153 ? 281.84344 -31.71357 91.38449 1.000 87.31391 153 GLU D O 1
ATOM 11853 N N . LYS D 1 154 ? 280.56150 -33.05079 90.09588 1.000 88.39904 154 LYS D N 1
ATOM 11854 C CA . LYS D 1 154 ? 281.16923 -34.30085 90.55047 1.000 95.40095 154 LYS D CA 1
ATOM 11855 C C . LYS D 1 154 ? 282.69263 -34.24938 90.51623 1.000 88.55485 154 LYS D C 1
ATOM 11856 O O . LYS D 1 154 ? 283.35807 -34.69872 91.45769 1.000 86.94879 154 LYS D O 1
ATOM 11862 N N . LYS D 1 155 ? 283.26264 -33.73301 89.42896 1.000 91.91614 155 LYS D N 1
ATOM 11863 C CA . LYS D 1 155 ? 284.70891 -33.79743 89.24180 1.000 93.90793 155 LYS D CA 1
ATOM 11864 C C . LYS D 1 155 ? 285.46443 -33.19130 90.41989 1.000 92.53155 155 LYS D C 1
ATOM 11865 O O . LYS D 1 155 ? 286.30989 -33.85226 91.03222 1.000 92.01668 155 LYS D O 1
ATOM 11871 N N . PHE D 1 156 ? 285.16397 -31.94446 90.76875 1.000 92.25079 156 PHE D N 1
ATOM 11872 C CA . PHE D 1 156 ? 285.91429 -31.29688 91.83587 1.000 91.60776 156 PHE D CA 1
ATOM 11873 C C . PHE D 1 156 ? 285.35142 -31.57163 93.22203 1.000 87.81154 156 PHE D C 1
ATOM 11874 O O . PHE D 1 156 ? 286.08008 -31.44463 94.21296 1.000 89.22537 156 PHE D O 1
ATOM 11882 N N . PHE D 1 157 ? 284.08631 -31.95792 93.32108 1.000 85.56255 157 PHE D N 1
ATOM 11883 C CA . PHE D 1 157 ? 283.57338 -32.40488 94.60395 1.000 82.15908 157 PHE D CA 1
ATOM 11884 C C . PHE D 1 157 ? 284.30693 -33.65649 95.05957 1.000 81.55382 157 PHE D C 1
ATOM 11885 O O . PHE D 1 157 ? 284.60143 -33.81568 96.24855 1.000 101.15939 157 PHE D O 1
ATOM 11893 N N . SER D 1 158 ? 284.60646 -34.55973 94.12121 1.000 83.21051 158 SER D N 1
ATOM 11894 C CA . SER D 1 158 ? 285.25173 -35.82119 94.46858 1.000 87.16523 158 SER D CA 1
ATOM 11895 C C . SER D 1 158 ? 286.61135 -35.60541 95.10876 1.000 95.73053 158 SER D C 1
ATOM 11896 O O . SER D 1 158 ? 287.07444 -36.45259 95.88092 1.000 107.40225 158 SER D O 1
ATOM 11899 N N . GLN D 1 159 ? 287.27056 -34.49646 94.79742 1.000 86.19466 159 GLN D N 1
ATOM 11900 C CA . GLN D 1 159 ? 288.61235 -34.26904 95.31008 1.000 97.00074 159 GLN D CA 1
ATOM 11901 C C . GLN D 1 159 ? 288.64600 -33.56449 96.65420 1.000 95.61451 159 GLN D C 1
ATOM 11902 O O . GLN D 1 159 ? 289.66998 -33.63132 97.34415 1.000 102.33417 159 GLN D O 1
ATOM 11908 N N . ILE D 1 160 ? 287.57215 -32.89618 97.04583 1.000 87.52683 160 ILE D N 1
ATOM 11909 C CA . ILE D 1 160 ? 287.59500 -32.18377 98.31258 1.000 88.86419 160 ILE D CA 1
ATOM 11910 C C . ILE D 1 160 ? 287.05240 -33.04566 99.45146 1.000 103.53074 160 ILE D C 1
ATOM 11911 O O . ILE D 1 160 ? 287.63010 -33.06786 100.53985 1.000 113.23742 160 ILE D O 1
ATOM 11916 N N . TYR D 1 161 ? 285.95508 -33.77433 99.24333 1.000 105.68358 161 TYR D N 1
ATOM 11917 C CA . TYR D 1 161 ? 285.36174 -34.58530 100.30660 1.000 104.66038 161 TYR D CA 1
ATOM 11918 C C . TYR D 1 161 ? 285.48812 -36.08416 100.08830 1.000 102.36970 161 TYR D C 1
ATOM 11919 O O . TYR D 1 161 ? 285.67223 -36.82802 101.05598 1.000 101.24197 161 TYR D O 1
ATOM 11928 N N . LYS D 1 162 ? 285.37197 -36.53869 98.84209 1.000 105.98446 162 LYS D N 1
ATOM 11929 C CA . LYS D 1 162 ? 285.43577 -37.92759 98.39510 1.000 122.65801 162 LYS D CA 1
ATOM 11930 C C . LYS D 1 162 ? 284.17417 -38.71536 98.72571 1.000 120.77548 162 LYS D C 1
ATOM 11931 O O . LYS D 1 162 ? 284.08772 -39.88938 98.34609 1.000 132.20268 162 LYS D O 1
ATOM 11937 N N . SER D 1 163 ? 283.19607 -38.12415 99.41598 1.000 130.13340 163 SER D N 1
ATOM 11938 C CA . SER D 1 163 ? 281.85867 -38.69912 99.51401 1.000 136.34887 163 SER D CA 1
ATOM 11939 C C . SER D 1 163 ? 280.87083 -37.57648 99.79031 1.000 120.04127 163 SER D C 1
ATOM 11940 O O . SER D 1 163 ? 281.21355 -36.61197 100.48467 1.000 115.09814 163 SER D O 1
ATOM 11943 N N . PRO D 1 164 ? 279.63987 -37.67571 99.28320 1.000 110.58491 164 PRO D N 1
ATOM 11944 C CA . PRO D 1 164 ? 278.61483 -36.68269 99.62031 1.000 92.68750 164 PRO D CA 1
ATOM 11945 C C . PRO D 1 164 ? 278.04631 -36.83536 101.01819 1.000 97.64895 164 PRO D C 1
ATOM 11946 O O . PRO D 1 164 ? 277.19374 -36.03212 101.40983 1.000 96.31119 164 PRO D O 1
ATOM 11950 N N . PHE D 1 165 ? 278.49231 -37.82970 101.77643 1.000 109.42612 165 PHE D N 1
ATOM 11951 C CA . PHE D 1 165 ? 277.98286 -38.01480 103.12149 1.000 100.99240 165 PHE D CA 1
ATOM 11952 C C . PHE D 1 165 ? 278.41491 -36.86025 104.01027 1.000 98.18051 165 PHE D C 1
ATOM 11953 O O . PHE D 1 165 ? 279.49412 -36.28966 103.84367 1.000 108.39610 165 PHE D O 1
ATOM 11961 N N . PHE D 1 166 ? 277.54997 -36.51578 104.96343 1.000 96.29030 166 PHE D N 1
ATOM 11962 C CA . PHE D 1 166 ? 277.90171 -35.47551 105.92266 1.000 95.75019 166 PHE D CA 1
ATOM 11963 C C . PHE D 1 166 ? 279.10587 -35.86915 106.77701 1.000 99.07435 166 PHE D C 1
ATOM 11964 O O . PHE D 1 166 ? 279.89934 -35.00203 107.15687 1.000 112.00856 166 PHE D O 1
ATOM 11972 N N . PHE D 1 167 ? 279.27122 -37.15965 107.08575 1.000 101.24780 167 PHE D N 1
ATOM 11973 C CA . PHE D 1 167 ? 280.37524 -37.57264 107.94735 1.000 105.11286 167 PHE D CA 1
ATOM 11974 C C . PHE D 1 167 ? 281.72275 -37.55271 107.23329 1.000 106.47964 167 PHE D C 1
ATOM 11975 O O . PHE D 1 167 ? 282.75398 -37.75614 107.88459 1.000 109.32342 167 PHE D O 1
ATOM 11983 N N . ASP D 1 168 ? 281.74064 -37.31176 105.92330 1.000 103.16073 168 ASP D N 1
ATOM 11984 C CA . ASP D 1 168 ? 282.97262 -37.11820 105.17222 1.000 102.00977 168 ASP D CA 1
ATOM 11985 C C . ASP D 1 168 ? 283.27897 -35.64027 104.94619 1.000 97.68475 168 ASP D C 1
ATOM 11986 O O . ASP D 1 168 ? 284.05557 -35.30611 104.04553 1.000 96.75163 168 ASP D O 1
ATOM 11991 N N . SER D 1 169 ? 282.67654 -34.75333 105.73363 1.000 96.33430 169 SER D N 1
ATOM 11992 C CA . SER D 1 169 ? 282.96668 -33.32929 105.67520 1.000 93.45074 169 SER D CA 1
ATOM 11993 C C . SER D 1 169 ? 284.08322 -32.98040 106.64717 1.000 95.78903 169 SER D C 1
ATOM 11994 O O . SER D 1 169 ? 284.21843 -33.58456 107.71537 1.000 97.63459 169 SER D O 1
ATOM 11997 N N . ILE D 1 170 ? 284.89016 -31.98893 106.26058 1.000 97.98825 170 ILE D N 1
ATOM 11998 C CA . ILE D 1 170 ? 286.07061 -31.64964 107.04402 1.000 100.30289 170 ILE D CA 1
ATOM 11999 C C . ILE D 1 170 ? 285.68931 -31.11700 108.41919 1.000 106.56937 170 ILE D C 1
ATOM 12000 O O . ILE D 1 170 ? 286.47743 -31.21781 109.36704 1.000 116.76286 170 ILE D O 1
ATOM 12005 N N . SER D 1 171 ? 284.48651 -30.55623 108.56925 1.000 107.43013 171 SER D N 1
ATOM 12006 C CA . SER D 1 171 ? 284.11011 -30.04281 109.88013 1.000 95.97998 171 SER D CA 1
ATOM 12007 C C . SER D 1 171 ? 283.81046 -31.17077 110.85047 1.000 96.89079 171 SER D C 1
ATOM 12008 O O . SER D 1 171 ? 284.00857 -31.01927 112.06000 1.000 98.40778 171 SER D O 1
ATOM 12011 N N . PHE D 1 172 ? 283.34576 -32.30735 110.34714 1.000 98.31201 172 PHE D N 1
ATOM 12012 C CA . PHE D 1 172 ? 283.03505 -33.40646 111.24078 1.000 102.07918 172 PHE D CA 1
ATOM 12013 C C . PHE D 1 172 ? 284.27782 -34.21909 111.58794 1.000 106.95575 172 PHE D C 1
ATOM 12014 O O . PHE D 1 172 ? 284.30679 -35.43237 111.36749 1.000 113.30153 172 PHE D O 1
ATOM 12022 N N . ASN D 1 173 ? 285.32590 -33.57691 112.09519 1.000 107.93495 173 ASN D N 1
ATOM 12023 C CA . ASN D 1 173 ? 286.20371 -34.19957 113.07556 1.000 113.89507 173 ASN D CA 1
ATOM 12024 C C . ASN D 1 173 ? 286.48105 -33.32345 114.28186 1.000 123.35392 173 ASN D C 1
ATOM 12025 O O . ASN D 1 173 ? 286.86925 -33.85579 115.32904 1.000 139.71326 173 ASN D O 1
ATOM 12030 N N . GLU D 1 174 ? 286.30620 -32.00434 114.16662 1.000 121.18867 174 GLU D N 1
ATOM 12031 C CA . GLU D 1 174 ? 286.68681 -31.04791 115.19746 1.000 114.69143 174 GLU D CA 1
ATOM 12032 C C . GLU D 1 174 ? 285.79569 -31.10466 116.42375 1.000 112.00238 174 GLU D C 1
ATOM 12033 O O . GLU D 1 174 ? 286.12916 -30.49035 117.44208 1.000 105.60615 174 GLU D O 1
ATOM 12039 N N . ALA D 1 175 ? 284.67936 -31.81273 116.34456 1.000 118.85271 175 ALA D N 1
ATOM 12040 C CA . ALA D 1 175 ? 283.72597 -31.93308 117.43137 1.000 125.30527 175 ALA D CA 1
ATOM 12041 C C . ALA D 1 175 ? 283.57164 -33.40099 117.79820 1.000 130.70616 175 ALA D C 1
ATOM 12042 O O . ALA D 1 175 ? 283.61098 -34.27818 116.92783 1.000 130.83257 175 ALA D O 1
ATOM 12044 N N . GLU D 1 176 ? 283.41322 -33.66640 119.08852 1.000 132.63868 176 GLU D N 1
ATOM 12045 C CA . GLU D 1 176 ? 283.26623 -35.03099 119.57023 1.000 142.94149 176 GLU D CA 1
ATOM 12046 C C . GLU D 1 176 ? 281.78379 -35.37449 119.64932 1.000 130.09369 176 GLU D C 1
ATOM 12047 O O . GLU D 1 176 ? 280.99460 -34.63374 120.24700 1.000 115.39509 176 GLU D O 1
ATOM 12053 N N . PHE D 1 177 ? 281.41008 -36.48499 119.01900 1.000 133.20971 177 PHE D N 1
ATOM 12054 C CA . PHE D 1 177 ? 280.01713 -36.87165 118.84097 1.000 121.46942 177 PHE D CA 1
ATOM 12055 C C . PHE D 1 177 ? 279.75696 -38.20663 119.52030 1.000 114.76877 177 PHE D C 1
ATOM 12056 O O . PHE D 1 177 ? 280.38129 -39.21349 119.17368 1.000 123.93934 177 PHE D O 1
ATOM 12064 N N . GLU D 1 178 ? 278.82427 -38.21251 120.46424 1.000 109.98193 178 GLU D N 1
ATOM 12065 C CA . GLU D 1 178 ? 278.32454 -39.46036 121.01126 1.000 113.86981 178 GLU D CA 1
ATOM 12066 C C . GLU D 1 178 ? 277.44119 -40.11633 119.96219 1.000 111.87405 178 GLU D C 1
ATOM 12067 O O . GLU D 1 178 ? 276.72879 -39.44004 119.21647 1.000 104.93804 178 GLU D O 1
ATOM 12073 N N . PHE D 1 179 ? 277.47429 -41.44680 119.91380 1.000 119.81721 179 PHE D N 1
ATOM 12074 C CA . PHE D 1 179 ? 277.54712 -42.10859 118.61827 1.000 124.06964 179 PHE D CA 1
ATOM 12075 C C . PHE D 1 179 ? 276.27015 -41.89357 117.80986 1.000 115.51759 179 PHE D C 1
ATOM 12076 O O . PHE D 1 179 ? 276.33967 -41.38616 116.68680 1.000 113.26381 179 PHE D O 1
ATOM 12084 N N . VAL D 1 180 ? 275.10247 -42.30083 118.30754 1.000 110.68841 180 VAL D N 1
ATOM 12085 C CA . VAL D 1 180 ? 274.59621 -43.22956 119.30911 1.000 111.85299 180 VAL D CA 1
ATOM 12086 C C . VAL D 1 180 ? 273.38763 -43.83256 118.58967 1.000 108.26788 180 VAL D C 1
ATOM 12087 O O . VAL D 1 180 ? 272.67157 -43.12884 117.88501 1.000 102.19618 180 VAL D O 1
ATOM 12091 N N . GLU D 1 181 ? 273.17056 -45.13516 118.71311 1.000 111.71607 181 GLU D N 1
ATOM 12092 C CA . GLU D 1 181 ? 272.23923 -45.82028 117.82552 1.000 110.03518 181 GLU D CA 1
ATOM 12093 C C . GLU D 1 181 ? 271.02370 -46.31602 118.59450 1.000 112.84196 181 GLU D C 1
ATOM 12094 O O . GLU D 1 181 ? 271.15542 -47.12896 119.51699 1.000 121.55686 181 GLU D O 1
ATOM 12100 N N . LEU D 1 182 ? 269.85040 -45.85076 118.18656 1.000 104.72499 182 LEU D N 1
ATOM 12101 C CA . LEU D 1 182 ? 268.58377 -46.46567 118.55976 1.000 110.82107 182 LEU D CA 1
ATOM 12102 C C . LEU D 1 182 ? 268.37908 -47.72207 117.72357 1.000 107.90899 182 LEU D C 1
ATOM 12103 O O . LEU D 1 182 ? 268.26214 -47.63595 116.49746 1.000 106.43901 182 LEU D O 1
ATOM 12108 N N . GLU D 1 183 ? 268.35840 -48.89291 118.35843 1.000 117.22855 183 GLU D N 1
ATOM 12109 C CA . GLU D 1 183 ? 268.24363 -50.11977 117.58499 1.000 126.30107 183 GLU D CA 1
ATOM 12110 C C . GLU D 1 183 ? 266.90004 -50.82876 117.71407 1.000 127.23465 183 GLU D C 1
ATOM 12111 O O . GLU D 1 183 ? 266.60269 -51.67836 116.86871 1.000 141.32580 183 GLU D O 1
ATOM 12117 N N . LYS D 1 184 ? 266.08785 -50.52203 118.72290 1.000 121.88863 184 LYS D N 1
ATOM 12118 C CA . LYS D 1 184 ? 264.82276 -51.22712 118.90314 1.000 127.05377 184 LYS D CA 1
ATOM 12119 C C . LYS D 1 184 ? 263.73690 -50.58678 118.04781 1.000 125.29082 184 LYS D C 1
ATOM 12120 O O . LYS D 1 184 ? 263.53137 -49.37135 118.10025 1.000 122.37775 184 LYS D O 1
ATOM 12126 N N . VAL D 1 185 ? 263.04260 -51.41083 117.26830 1.000 127.78023 185 VAL D N 1
ATOM 12127 C CA . VAL D 1 185 ? 261.95279 -50.97135 116.40368 1.000 127.40194 185 VAL D CA 1
ATOM 12128 C C . VAL D 1 185 ? 260.64719 -51.22314 117.14184 1.000 133.50451 185 VAL D C 1
ATOM 12129 O O . VAL D 1 185 ? 260.24794 -52.37798 117.33679 1.000 147.79977 185 VAL D O 1
ATOM 12133 N N . TYR D 1 186 ? 259.99073 -50.15964 117.58235 1.000 133.64755 186 TYR D N 1
ATOM 12134 C CA . TYR D 1 186 ? 258.79927 -50.34355 118.39072 1.000 140.29642 186 TYR D CA 1
ATOM 12135 C C . TYR D 1 186 ? 257.59690 -50.73272 117.53389 1.000 143.74085 186 TYR D C 1
ATOM 12136 O O . TYR D 1 186 ? 257.57373 -50.52754 116.31819 1.000 140.55656 186 TYR D O 1
ATOM 12145 N N . ARG D 1 187 ? 256.57840 -51.26359 118.21332 1.000 165.76401 187 ARG D N 1
ATOM 12146 C CA . ARG D 1 187 ? 255.26883 -51.63913 117.66157 1.000 182.47939 187 ARG D CA 1
ATOM 12147 C C . ARG D 1 187 ? 255.39187 -52.30850 116.28825 1.000 180.68523 187 ARG D C 1
ATOM 12148 O O . ARG D 1 187 ? 254.80186 -51.88501 115.29416 1.000 181.01432 187 ARG D O 1
ATOM 12156 N N . GLN D 1 188 ? 256.16289 -53.39240 116.25248 1.000 172.22633 188 GLN D N 1
ATOM 12157 C CA . GLN D 1 188 ? 256.40188 -54.12221 115.01403 1.000 156.58991 188 GLN D CA 1
ATOM 12158 C C . GLN D 1 188 ? 256.13179 -55.60506 115.19570 1.000 160.08393 188 GLN D C 1
ATOM 12159 O O . GLN D 1 188 ? 256.58028 -56.20818 116.17512 1.000 163.09396 188 GLN D O 1
ATOM 12165 N N . LYS D 1 189 ? 255.39702 -56.18236 114.24899 1.000 166.21133 189 LYS D N 1
ATOM 12166 C CA . LYS D 1 189 ? 255.26527 -57.62575 114.12417 1.000 174.26860 189 LYS D CA 1
ATOM 12167 C C . LYS D 1 189 ? 256.23425 -58.18337 113.09012 1.000 168.07291 189 LYS D C 1
ATOM 12168 O O . LYS D 1 189 ? 256.13510 -59.35814 112.71952 1.000 171.11316 189 LYS D O 1
ATOM 12174 N N . ASP D 1 190 ? 257.15432 -57.35136 112.60670 1.000 161.66662 190 ASP D N 1
ATOM 12175 C CA . ASP D 1 190 ? 258.16085 -57.73831 111.61917 1.000 170.73446 190 ASP D CA 1
ATOM 12176 C C . ASP D 1 190 ? 259.38040 -58.36990 112.29792 1.000 171.27953 190 ASP D C 1
ATOM 12177 O O . ASP D 1 190 ? 260.52199 -57.94119 112.12415 1.000 155.80229 190 ASP D O 1
ATOM 12182 N N . GLU D 1 191 ? 259.12285 -59.41079 113.08950 1.000 179.62347 191 GLU D N 1
ATOM 12183 C CA . GLU D 1 191 ? 260.16977 -60.02375 113.89853 1.000 176.68907 191 GLU D CA 1
ATOM 12184 C C . GLU D 1 191 ? 261.04292 -60.99420 113.11238 1.000 166.91507 191 GLU D C 1
ATOM 12185 O O . GLU D 1 191 ? 261.80023 -61.75656 113.72113 1.000 170.66969 191 GLU D O 1
ATOM 12191 N N . LYS D 1 192 ? 260.95148 -60.98534 111.78604 1.000 165.33596 192 LYS D N 1
ATOM 12192 C CA . LYS D 1 192 ? 261.88940 -61.69397 110.92609 1.000 166.83382 192 LYS D CA 1
ATOM 12193 C C . LYS D 1 192 ? 262.46633 -60.82135 109.82912 1.000 160.16335 192 LYS D C 1
ATOM 12194 O O . LYS D 1 192 ? 263.57231 -61.10853 109.35446 1.000 160.17223 192 LYS D O 1
ATOM 12200 N N . PHE D 1 193 ? 261.76633 -59.76292 109.42344 1.000 153.59579 193 PHE D N 1
ATOM 12201 C CA . PHE D 1 193 ? 262.25103 -58.90218 108.35204 1.000 150.42757 193 PHE D CA 1
ATOM 12202 C C . PHE D 1 193 ? 263.38406 -58.00713 108.83815 1.000 142.83049 193 PHE D C 1
ATOM 12203 O O . PHE D 1 193 ? 264.37257 -57.80283 108.12254 1.000 130.71565 193 PHE D O 1
ATOM 12211 N N . ILE D 1 194 ? 263.26069 -57.46667 110.05325 1.000 152.82112 194 ILE D N 1
ATOM 12212 C CA . ILE D 1 194 ? 264.31061 -56.60378 110.58514 1.000 153.61617 194 ILE D CA 1
ATOM 12213 C C . ILE D 1 194 ? 265.57949 -57.40449 110.83337 1.000 136.14553 194 ILE D C 1
ATOM 12214 O O . ILE D 1 194 ? 266.69379 -56.90989 110.62836 1.000 129.05633 194 ILE D O 1
ATOM 12219 N N . LYS D 1 195 ? 265.43504 -58.66301 111.24929 1.000 123.76948 195 LYS D N 1
ATOM 12220 C CA . LYS D 1 195 ? 266.60748 -59.50969 111.41526 1.000 114.71928 195 LYS D CA 1
ATOM 12221 C C . LYS D 1 195 ? 267.25641 -59.80042 110.07205 1.000 117.48089 195 LYS D C 1
ATOM 12222 O O . LYS D 1 195 ? 268.48609 -59.85376 109.96577 1.000 121.64367 195 LYS D O 1
ATOM 12228 N N . LEU D 1 196 ? 266.44480 -59.97617 109.03017 1.000 113.94892 196 LEU D N 1
ATOM 12229 C CA . LEU D 1 196 ? 266.99359 -60.24559 107.70836 1.000 114.72108 196 LEU D CA 1
ATOM 12230 C C . LEU D 1 196 ? 267.71137 -59.02290 107.15444 1.000 114.42343 196 LEU D C 1
ATOM 12231 O O . LEU D 1 196 ? 268.78232 -59.14359 106.55155 1.000 114.94090 196 LEU D O 1
ATOM 12236 N N . LEU D 1 197 ? 267.13838 -57.83809 107.35194 1.000 113.69771 197 LEU D N 1
ATOM 12237 C CA . LEU D 1 197 ? 267.79538 -56.62079 106.89410 1.000 113.79319 197 LEU D CA 1
ATOM 12238 C C . LEU D 1 197 ? 269.10092 -56.38706 107.63960 1.000 113.56585 197 LEU D C 1
ATOM 12239 O O . LEU D 1 197 ? 270.10605 -55.98948 107.03919 1.000 112.18031 197 LEU D O 1
ATOM 12244 N N . ASN D 1 198 ? 269.10817 -56.63324 108.94934 1.000 109.40720 198 ASN D N 1
ATOM 12245 C CA . ASN D 1 198 ? 270.35128 -56.52487 109.70011 1.000 110.23931 198 ASN D CA 1
ATOM 12246 C C . ASN D 1 198 ? 271.37270 -57.53746 109.20911 1.000 119.66545 198 ASN D C 1
ATOM 12247 O O . ASN D 1 198 ? 272.57946 -57.27993 109.27424 1.000 121.71535 198 ASN D O 1
ATOM 12252 N N . ALA D 1 199 ? 270.91192 -58.69587 108.72619 1.000 132.52708 199 ALA D N 1
ATOM 12253 C CA . ALA D 1 199 ? 271.83438 -59.67313 108.15514 1.000 137.59812 199 ALA D CA 1
ATOM 12254 C C . ALA D 1 199 ? 272.42320 -59.17179 106.84321 1.000 129.74894 199 ALA D C 1
ATOM 12255 O O . ALA D 1 199 ? 273.59735 -59.42549 106.54758 1.000 124.10823 199 ALA D O 1
ATOM 12257 N N . ILE D 1 200 ? 271.61997 -58.46945 106.03740 1.000 127.54445 200 ILE D N 1
ATOM 12258 C CA . ILE D 1 200 ? 272.15927 -57.82714 104.84470 1.000 124.62433 200 ILE D CA 1
ATOM 12259 C C . ILE D 1 200 ? 273.10929 -56.70825 105.23392 1.000 124.19333 200 ILE D C 1
ATOM 12260 O O . ILE D 1 200 ? 274.07516 -56.42232 104.51523 1.000 113.39964 200 ILE D O 1
ATOM 12265 N N . ARG D 1 201 ? 272.85501 -56.06568 106.37664 1.000 125.55814 201 ARG D N 1
ATOM 12266 C CA . ARG D 1 201 ? 273.70020 -54.96860 106.83479 1.000 124.38310 201 ARG D CA 1
ATOM 12267 C C . ARG D 1 201 ? 275.13091 -55.43145 107.06378 1.000 129.78649 201 ARG D C 1
ATOM 12268 O O . ARG D 1 201 ? 276.08218 -54.81962 106.56251 1.000 129.71549 201 ARG D O 1
ATOM 12276 N N . ASN D 1 202 ? 275.30381 -56.51388 107.82177 1.000 138.10299 202 ASN D N 1
ATOM 12277 C CA . ASN D 1 202 ? 276.61496 -57.02040 108.20070 1.000 134.95736 202 ASN D CA 1
ATOM 12278 C C . ASN D 1 202 ? 277.18008 -58.00927 107.19123 1.000 126.72065 202 ASN D C 1
ATOM 12279 O O . ASN D 1 202 ? 278.19758 -58.64805 107.48037 1.000 115.55840 202 ASN D O 1
ATOM 12284 N N . LYS D 1 203 ? 276.53782 -58.15932 106.03039 1.000 126.69012 203 LYS D N 1
ATOM 12285 C CA . LYS D 1 203 ? 276.95282 -59.09557 104.98833 1.000 116.41964 203 LYS D CA 1
ATOM 12286 C C . LYS D 1 203 ? 276.88238 -60.54031 105.46865 1.000 129.66680 203 LYS D C 1
ATOM 12287 O O . LYS D 1 203 ? 277.56212 -61.41509 104.92545 1.000 150.52692 203 LYS D O 1
ATOM 12293 N N . THR D 1 204 ? 276.06136 -60.80342 106.48694 1.000 132.98373 204 THR D N 1
ATOM 12294 C CA . THR D 1 204 ? 275.99349 -62.10318 107.14278 1.000 145.05906 204 THR D CA 1
ATOM 12295 C C . THR D 1 204 ? 274.79787 -62.92704 106.67588 1.000 146.94407 204 THR D C 1
ATOM 12296 O O . THR D 1 204 ? 274.22904 -63.69753 107.45599 1.000 149.29081 204 THR D O 1
ATOM 12300 N N . ILE D 1 205 ? 274.40709 -62.77626 105.40870 1.000 149.72502 205 ILE D N 1
ATOM 12301 C CA . ILE D 1 205 ? 273.26141 -63.51023 104.87554 1.000 158.82917 205 ILE D CA 1
ATOM 12302 C C . ILE D 1 205 ? 273.60998 -64.98453 104.67281 1.000 149.03713 205 ILE D C 1
ATOM 12303 O O . ILE D 1 205 ? 274.77703 -65.37725 104.53448 1.000 132.15423 205 ILE D O 1
ATOM 12308 N N . GLU D 1 206 ? 272.56854 -65.81324 104.65654 1.000 143.53611 206 GLU D N 1
ATOM 12309 C CA . GLU D 1 206 ? 272.70249 -67.24804 104.45288 1.000 159.64275 206 GLU D CA 1
ATOM 12310 C C . GLU D 1 206 ? 271.94412 -67.62932 103.19137 1.000 156.21347 206 GLU D C 1
ATOM 12311 O O . GLU D 1 206 ? 270.76692 -67.27962 103.04285 1.000 141.66573 206 GLU D O 1
ATOM 12317 N N . GLU D 1 207 ? 272.61819 -68.35432 102.29243 1.000 166.33838 207 GLU D N 1
ATOM 12318 C CA . GLU D 1 207 ? 272.04280 -68.66377 100.98597 1.000 159.37740 207 GLU D CA 1
ATOM 12319 C C . GLU D 1 207 ? 270.78288 -69.51772 101.08534 1.000 153.48239 207 GLU D C 1
ATOM 12320 O O . GLU D 1 207 ? 270.02977 -69.60018 100.10779 1.000 146.51569 207 GLU D O 1
ATOM 12326 N N . LYS D 1 208 ? 270.54539 -70.16208 102.23167 1.000 158.21012 208 LYS D N 1
ATOM 12327 C CA . LYS D 1 208 ? 269.25045 -70.79305 102.47156 1.000 162.30528 208 LYS D CA 1
ATOM 12328 C C . LYS D 1 208 ? 268.14473 -69.75075 102.54897 1.000 165.75067 208 LYS D C 1
ATOM 12329 O O . LYS D 1 208 ? 267.04605 -69.96058 102.02283 1.000 173.76258 208 LYS D O 1
ATOM 12335 N N . ASP D 1 209 ? 268.39751 -68.63919 103.23803 1.000 156.97935 209 ASP D N 1
ATOM 12336 C CA . ASP D 1 209 ? 267.40334 -67.57849 103.28662 1.000 148.23895 209 ASP D CA 1
ATOM 12337 C C . ASP D 1 209 ? 267.45481 -66.66596 102.07413 1.000 141.91649 209 ASP D C 1
ATOM 12338 O O . ASP D 1 209 ? 266.47579 -65.96095 101.80649 1.000 133.66007 209 ASP D O 1
ATOM 12343 N N . LEU D 1 210 ? 268.56698 -66.65590 101.33674 1.000 142.65871 210 LEU D N 1
ATOM 12344 C CA . LEU D 1 210 ? 268.57951 -65.94300 100.06562 1.000 149.89509 210 LEU D CA 1
ATOM 12345 C C . LEU D 1 210 ? 267.58669 -66.55363 99.08072 1.000 168.24997 210 LEU D C 1
ATOM 12346 O O . LEU D 1 210 ? 266.89366 -65.82432 98.36218 1.000 158.34284 210 LEU D O 1
ATOM 12351 N N . GLU D 1 211 ? 267.50384 -67.89227 99.02348 1.000 180.86706 211 GLU D N 1
ATOM 12352 C CA . GLU D 1 211 ? 266.48027 -68.52144 98.18860 1.000 173.30157 211 GLU D CA 1
ATOM 12353 C C . GLU D 1 211 ? 265.08371 -68.39336 98.79378 1.000 170.94604 211 GLU D C 1
ATOM 12354 O O . GLU D 1 211 ? 264.09269 -68.37123 98.05374 1.000 170.43878 211 GLU D O 1
ATOM 12360 N N . GLU D 1 212 ? 264.97536 -68.32434 100.12687 1.000 178.37654 212 GLU D N 1
ATOM 12361 C CA . GLU D 1 212 ? 263.69040 -68.01845 100.75060 1.000 180.08880 212 GLU D CA 1
ATOM 12362 C C . GLU D 1 212 ? 263.19077 -66.62666 100.37604 1.000 159.32139 212 GLU D C 1
ATOM 12363 O O . GLU D 1 212 ? 261.99953 -66.33469 100.54150 1.000 137.68859 212 GLU D O 1
ATOM 12369 N N . LEU D 1 213 ? 264.07900 -65.77171 99.86932 1.000 154.55849 213 LEU D N 1
ATOM 12370 C CA . LEU D 1 213 ? 263.68711 -64.48190 99.31354 1.000 159.47627 213 LEU D CA 1
ATOM 12371 C C . LEU D 1 213 ? 263.03914 -64.65202 97.94842 1.000 159.79646 213 LEU D C 1
ATOM 12372 O O . LEU D 1 213 ? 261.96717 -64.09221 97.69071 1.000 149.90430 213 LEU D O 1
ATOM 12377 N N . ASN D 1 214 ? 263.63924 -65.48228 97.09819 1.000 163.62529 214 ASN D N 1
ATOM 12378 C CA . ASN D 1 214 ? 263.34335 -65.57916 95.67372 1.000 163.53352 214 ASN D CA 1
ATOM 12379 C C . ASN D 1 214 ? 261.92585 -66.07702 95.42065 1.000 163.45818 214 ASN D C 1
ATOM 12380 O O . ASN D 1 214 ? 261.48308 -66.12970 94.27307 1.000 163.65039 214 ASN D O 1
ATOM 12385 N N . LYS D 1 215 ? 261.19731 -66.39997 96.48923 1.000 166.10046 215 LYS D N 1
ATOM 12386 C CA . LYS D 1 215 ? 259.84191 -66.92525 96.36292 1.000 165.25538 215 LYS D CA 1
ATOM 12387 C C . LYS D 1 215 ? 258.90807 -65.86579 95.79419 1.000 150.17986 215 LYS D C 1
ATOM 12388 O O . LYS D 1 215 ? 257.94564 -66.19395 95.08979 1.000 143.39295 215 LYS D O 1
ATOM 12394 N N . ARG D 1 216 ? 259.18867 -64.59780 96.07528 1.000 143.91795 216 ARG D N 1
ATOM 12395 C CA . ARG D 1 216 ? 258.37168 -63.47635 95.64123 1.000 157.01703 216 ARG D CA 1
ATOM 12396 C C . ARG D 1 216 ? 259.15239 -62.57342 94.69857 1.000 161.85642 216 ARG D C 1
ATOM 12397 O O . ARG D 1 216 ? 258.60406 -61.58871 94.18963 1.000 151.56472 216 ARG D O 1
ATOM 12405 N N . TYR D 1 217 ? 260.42350 -62.89245 94.46657 1.000 168.07211 217 TYR D N 1
ATOM 12406 C CA . TYR D 1 217 ? 261.26115 -62.36232 93.39832 1.000 175.59606 217 TYR D CA 1
ATOM 12407 C C . TYR D 1 217 ? 261.02669 -63.11197 92.08880 1.000 162.62117 217 TYR D C 1
ATOM 12408 O O . TYR D 1 217 ? 261.53055 -62.69300 91.04295 1.000 151.65040 217 TYR D O 1
ATOM 12417 N N . ILE D 1 218 ? 260.30548 -64.22550 92.15948 1.000 160.88957 218 ILE D N 1
ATOM 12418 C CA . ILE D 1 218 ? 259.83406 -65.10378 91.08227 1.000 163.81506 218 ILE D CA 1
ATOM 12419 C C . ILE D 1 218 ? 258.91177 -64.37550 90.09806 1.000 158.53392 218 ILE D C 1
ATOM 12420 O O . ILE D 1 218 ? 258.90151 -64.71223 88.90554 1.000 148.96253 218 ILE D O 1
ATOM 12425 N N . PRO D 1 219 ? 258.20607 -63.31540 90.50643 1.000 160.19640 219 PRO D N 1
ATOM 12426 C CA . PRO D 1 219 ? 256.73645 -63.29041 90.45056 1.000 164.14559 219 PRO D CA 1
ATOM 12427 C C . PRO D 1 219 ? 256.07022 -63.52814 89.10387 1.000 166.90638 219 PRO D C 1
ATOM 12428 O O . PRO D 1 219 ? 254.83558 -63.60381 89.10684 1.000 184.08788 219 PRO D O 1
ATOM 12432 N N . ASP D 1 220 ? 256.78209 -63.58805 87.97238 1.000 148.51200 220 ASP D N 1
ATOM 12433 C CA . ASP D 1 220 ? 256.12195 -63.73327 86.66819 1.000 156.12391 220 ASP D CA 1
ATOM 12434 C C . ASP D 1 220 ? 255.38697 -62.46349 86.22381 1.000 163.24345 220 ASP D C 1
ATOM 12435 O O . ASP D 1 220 ? 254.38698 -62.54465 85.50866 1.000 169.20716 220 ASP D O 1
ATOM 12440 N N . PHE D 1 221 ? 255.86772 -61.29010 86.64391 1.000 163.65377 221 PHE D N 1
ATOM 12441 C CA . PHE D 1 221 ? 255.54375 -60.03950 85.94128 1.000 176.34715 221 PHE D CA 1
ATOM 12442 C C . PHE D 1 221 ? 254.04869 -59.72132 85.82096 1.000 173.28664 221 PHE D C 1
ATOM 12443 O O . PHE D 1 221 ? 253.51708 -59.61688 84.71259 1.000 182.85836 221 PHE D O 1
ATOM 12451 N N . GLU D 1 222 ? 253.37029 -59.54017 86.98210 1.000 161.75578 222 GLU D N 1
ATOM 12452 C CA . GLU D 1 222 ? 251.96172 -59.15863 86.84704 1.000 151.47560 222 GLU D CA 1
ATOM 12453 C C . GLU D 1 222 ? 251.04487 -59.02567 88.05464 1.000 140.91887 222 GLU D C 1
ATOM 12454 O O . GLU D 1 222 ? 250.23787 -58.09050 88.00096 1.000 135.88560 222 GLU D O 1
ATOM 12460 N N . PRO D 1 223 ? 251.09670 -59.83494 89.15496 1.000 142.21576 223 PRO D N 1
ATOM 12461 C CA . PRO D 1 223 ? 249.92464 -59.82018 90.05427 1.000 140.71919 223 PRO D CA 1
ATOM 12462 C C . PRO D 1 223 ? 249.48532 -58.38754 90.30265 1.000 136.40809 223 PRO D C 1
ATOM 12463 O O . PRO D 1 223 ? 250.26659 -57.58038 90.81501 1.000 134.81878 223 PRO D O 1
ATOM 12467 N N . ASP D 1 224 ? 248.25050 -58.04200 89.94544 1.000 135.32116 224 ASP D N 1
ATOM 12468 C CA . ASP D 1 224 ? 247.88050 -56.65424 90.16468 1.000 132.03990 224 ASP D CA 1
ATOM 12469 C C . ASP D 1 224 ? 247.19195 -56.46782 91.50064 1.000 132.41963 224 ASP D C 1
ATOM 12470 O O . ASP D 1 224 ? 247.56940 -55.60012 92.29310 1.000 130.87707 224 ASP D O 1
ATOM 12475 N N . GLU D 1 225 ? 246.08992 -57.19469 91.67989 1.000 134.26661 225 GLU D N 1
ATOM 12476 C CA . GLU D 1 225 ? 245.35719 -57.72340 92.82606 1.000 135.35827 225 GLU D CA 1
ATOM 12477 C C . GLU D 1 225 ? 244.61854 -56.59097 93.50444 1.000 146.74585 225 GLU D C 1
ATOM 12478 O O . GLU D 1 225 ? 243.84595 -56.82428 94.44533 1.000 148.44933 225 GLU D O 1
ATOM 12484 N N . LYS D 1 226 ? 244.82335 -55.36715 93.02118 1.000 152.94676 226 LYS D N 1
ATOM 12485 C CA . LYS D 1 226 ? 244.08167 -54.15348 93.31549 1.000 133.89260 226 LYS D CA 1
ATOM 12486 C C . LYS D 1 226 ? 243.89447 -53.97024 94.82035 1.000 133.55270 226 LYS D C 1
ATOM 12487 O O . LYS D 1 226 ? 242.89060 -53.39613 95.25416 1.000 123.63327 226 LYS D O 1
ATOM 12493 N N . GLU D 1 227 ? 244.79358 -54.44072 95.70063 1.000 142.76142 227 GLU D N 1
ATOM 12494 C CA . GLU D 1 227 ? 244.36777 -54.10826 97.04678 1.000 127.69656 227 GLU D CA 1
ATOM 12495 C C . GLU D 1 227 ? 244.99206 -52.91813 97.77097 1.000 120.38479 227 GLU D C 1
ATOM 12496 O O . GLU D 1 227 ? 244.23354 -52.01320 98.12972 1.000 114.72335 227 GLU D O 1
ATOM 12502 N N . PHE D 1 228 ? 246.33650 -52.82297 97.97038 1.000 121.10234 228 PHE D N 1
ATOM 12503 C CA . PHE D 1 228 ? 247.16219 -51.60112 98.02776 1.000 124.15260 228 PHE D CA 1
ATOM 12504 C C . PHE D 1 228 ? 248.53745 -51.57988 97.31288 1.000 121.71516 228 PHE D C 1
ATOM 12505 O O . PHE D 1 228 ? 249.49481 -51.11591 97.93767 1.000 116.99286 228 PHE D O 1
ATOM 12513 N N . TYR D 1 229 ? 248.79696 -52.06381 96.10594 1.000 121.93345 229 TYR D N 1
ATOM 12514 C CA . TYR D 1 229 ? 250.24269 -52.22525 95.86961 1.000 124.24797 229 TYR D CA 1
ATOM 12515 C C . TYR D 1 229 ? 250.87470 -50.93914 95.33795 1.000 119.13169 229 TYR D C 1
ATOM 12516 O O . TYR D 1 229 ? 250.33056 -50.30040 94.43320 1.000 116.07182 229 TYR D O 1
ATOM 12525 N N . ILE D 1 230 ? 252.02811 -50.57191 95.91358 1.000 118.68540 230 ILE D N 1
ATOM 12526 C CA . ILE D 1 230 ? 252.81146 -49.39844 95.51733 1.000 115.65538 230 ILE D CA 1
ATOM 12527 C C . ILE D 1 230 ? 254.10660 -49.81955 94.81856 1.000 117.58058 230 ILE D C 1
ATOM 12528 O O . ILE D 1 230 ? 254.83678 -50.69006 95.30583 1.000 121.92848 230 ILE D O 1
ATOM 12533 N N . TYR D 1 231 ? 254.36935 -49.21456 93.66464 1.000 114.69926 231 TYR D N 1
ATOM 12534 C CA . TYR D 1 231 ? 255.64822 -49.26109 92.95159 1.000 116.05598 231 TYR D CA 1
ATOM 12535 C C . TYR D 1 231 ? 256.72824 -48.34972 93.54644 1.000 123.74677 231 TYR D C 1
ATOM 12536 O O . TYR D 1 231 ? 256.50843 -47.14489 93.70923 1.000 131.46785 231 TYR D O 1
ATOM 12545 N N . LEU D 1 232 ? 257.89744 -48.90936 93.86956 1.000 117.75651 232 LEU D N 1
ATOM 12546 C CA . LEU D 1 232 ? 259.04759 -48.10142 94.28894 1.000 116.58401 232 LEU D CA 1
ATOM 12547 C C . LEU D 1 232 ? 260.02518 -47.94379 93.12043 1.000 120.13169 232 LEU D C 1
ATOM 12548 O O . LEU D 1 232 ? 260.65532 -48.91455 92.69302 1.000 131.02239 232 LEU D O 1
ATOM 12553 N N . THR D 1 233 ? 260.13048 -46.72542 92.59532 1.000 111.91077 233 THR D N 1
ATOM 12554 C CA . THR D 1 233 ? 260.96240 -46.37151 91.44871 1.000 111.07848 233 THR D CA 1
ATOM 12555 C C . THR D 1 233 ? 262.19866 -45.56816 91.84429 1.000 111.74532 233 THR D C 1
ATOM 12556 O O . THR D 1 233 ? 262.26450 -44.97097 92.92393 1.000 113.65240 233 THR D O 1
ATOM 12560 N N . THR D 1 234 ? 263.18172 -45.55038 90.93070 1.000 109.58425 234 THR D N 1
ATOM 12561 C CA . THR D 1 234 ? 264.40258 -44.76981 91.11424 1.000 108.60050 234 THR D CA 1
ATOM 12562 C C . THR D 1 234 ? 264.23457 -43.30320 90.76799 1.000 108.00976 234 THR D C 1
ATOM 12563 O O . THR D 1 234 ? 265.03933 -42.48605 91.22223 1.000 112.33423 234 THR D O 1
ATOM 12567 N N . THR D 1 235 ? 263.23263 -42.95142 89.97155 1.000 117.84761 235 THR D N 1
ATOM 12568 C CA . THR D 1 235 ? 263.14207 -41.62329 89.38626 1.000 132.02391 235 THR D CA 1
ATOM 12569 C C . THR D 1 235 ? 261.72451 -41.09743 89.52234 1.000 127.20159 235 THR D C 1
ATOM 12570 O O . THR D 1 235 ? 260.76010 -41.86569 89.55867 1.000 131.46474 235 THR D O 1
ATOM 12574 N N . ASN D 1 236 ? 261.61709 -39.77115 89.60076 1.000 116.03936 236 ASN D N 1
ATOM 12575 C CA . ASN D 1 236 ? 260.30338 -39.14924 89.52204 1.000 125.84148 236 ASN D CA 1
ATOM 12576 C C . ASN D 1 236 ? 259.61572 -39.55285 88.22905 1.000 129.90563 236 ASN D C 1
ATOM 12577 O O . ASN D 1 236 ? 258.44496 -39.94990 88.23771 1.000 132.28534 236 ASN D O 1
ATOM 12582 N N . GLU D 1 237 ? 260.35210 -39.51660 87.11631 1.000 124.53628 237 GLU D N 1
ATOM 12583 C CA . GLU D 1 237 ? 259.74057 -39.73254 85.81147 1.000 117.49876 237 GLU D CA 1
ATOM 12584 C C . GLU D 1 237 ? 259.06543 -41.09241 85.73266 1.000 110.95363 237 GLU D C 1
ATOM 12585 O O . GLU D 1 237 ? 257.99493 -41.21962 85.12825 1.000 101.21980 237 GLU D O 1
ATOM 12591 N N . LEU D 1 238 ? 259.67195 -42.12683 86.31714 1.000 117.47429 238 LEU D N 1
ATOM 12592 C CA . LEU D 1 238 ? 259.01185 -43.42155 86.23058 1.000 124.81879 238 LEU D CA 1
ATOM 12593 C C . LEU D 1 238 ? 257.84250 -43.52895 87.20568 1.000 115.49701 238 LEU D C 1
ATOM 12594 O O . LEU D 1 238 ? 256.74363 -43.93614 86.81272 1.000 124.16405 238 LEU D O 1
ATOM 12599 N N . ALA D 1 239 ? 258.04858 -43.18079 88.48095 1.000 108.36319 239 ALA D N 1
ATOM 12600 C CA . ALA D 1 239 ? 256.93472 -43.25591 89.42363 1.000 117.49250 239 ALA D CA 1
ATOM 12601 C C . ALA D 1 239 ? 255.78729 -42.33731 89.03540 1.000 111.54179 239 ALA D C 1
ATOM 12602 O O . ALA D 1 239 ? 254.61401 -42.70729 89.16355 1.000 109.34570 239 ALA D O 1
ATOM 12604 N N . ASP D 1 240 ? 256.10188 -41.13377 88.55226 1.000 110.70761 240 ASP D N 1
ATOM 12605 C CA . ASP D 1 240 ? 255.02759 -40.21767 88.19740 1.000 110.61272 240 ASP D CA 1
ATOM 12606 C C . ASP D 1 240 ? 254.23388 -40.71516 87.00156 1.000 115.61596 240 ASP D C 1
ATOM 12607 O O . ASP D 1 240 ? 253.04503 -40.40459 86.87754 1.000 105.88843 240 ASP D O 1
ATOM 12612 N N . LYS D 1 241 ? 254.85959 -41.50297 86.12284 1.000 125.49101 241 LYS D N 1
ATOM 12613 C CA . LYS D 1 241 ? 254.10059 -42.08622 85.02572 1.000 126.18864 241 LYS D CA 1
ATOM 12614 C C . LYS D 1 241 ? 253.22507 -43.24072 85.49740 1.000 130.66365 241 LYS D C 1
ATOM 12615 O O . LYS D 1 241 ? 252.07827 -43.37051 85.05476 1.000 135.25325 241 LYS D O 1
ATOM 12621 N N . ILE D 1 242 ? 253.73455 -44.07190 86.41401 1.000 120.10857 242 ILE D N 1
ATOM 12622 C CA . ILE D 1 242 ? 252.95446 -45.21940 86.86136 1.000 104.60631 242 ILE D CA 1
ATOM 12623 C C . ILE D 1 242 ? 251.70926 -44.76091 87.60020 1.000 99.85544 242 ILE D C 1
ATOM 12624 O O . ILE D 1 242 ? 250.64521 -45.38436 87.50303 1.000 98.67905 242 ILE D O 1
ATOM 12629 N N . ASN D 1 243 ? 251.81864 -43.65818 88.34310 1.000 107.51440 243 ASN D N 1
ATOM 12630 C CA . ASN D 1 243 ? 250.63895 -43.09257 88.98035 1.000 110.01986 243 ASN D CA 1
ATOM 12631 C C . ASN D 1 243 ? 249.64374 -42.58905 87.94788 1.000 109.93727 243 ASN D C 1
ATOM 12632 O O . ASN D 1 243 ? 248.43175 -42.74636 88.11891 1.000 118.65494 243 ASN D O 1
ATOM 12637 N N . GLN D 1 244 ? 250.14392 -42.01361 86.85390 1.000 96.19628 244 GLN D N 1
ATOM 12638 C CA . GLN D 1 244 ? 249.25536 -41.49096 85.82358 1.000 101.09535 244 GLN D CA 1
ATOM 12639 C C . GLN D 1 244 ? 248.64880 -42.61287 84.99560 1.000 98.67159 244 GLN D C 1
ATOM 12640 O O . GLN D 1 244 ? 247.45818 -42.56926 84.65961 1.000 93.01543 244 GLN D O 1
ATOM 12646 N N . GLN D 1 245 ? 249.45176 -43.62582 84.65756 1.000 111.10338 245 GLN D N 1
ATOM 12647 C CA . GLN D 1 245 ? 248.95729 -44.71126 83.81777 1.000 121.13024 245 GLN D CA 1
ATOM 12648 C C . GLN D 1 245 ? 247.76892 -45.39819 84.46985 1.000 117.42132 245 GLN D C 1
ATOM 12649 O O . GLN D 1 245 ? 246.78703 -45.73891 83.79823 1.000 116.33166 245 GLN D O 1
ATOM 12655 N N . LYS D 1 246 ? 247.84142 -45.60657 85.78152 1.000 111.59224 246 LYS D N 1
ATOM 12656 C CA . LYS D 1 246 ? 246.68202 -46.06535 86.53242 1.000 112.81308 246 LYS D CA 1
ATOM 12657 C C . LYS D 1 246 ? 245.57627 -45.01673 86.52057 1.000 108.56051 246 LYS D C 1
ATOM 12658 O O . LYS D 1 246 ? 244.45187 -45.28624 86.08198 1.000 110.65335 246 LYS D O 1
ATOM 12664 N N . LEU D 1 247 ? 245.88094 -43.81772 87.02412 1.000 102.73751 247 LEU D N 1
ATOM 12665 C CA . LEU D 1 247 ? 244.96232 -42.68136 87.08240 1.000 112.98324 247 LEU D CA 1
ATOM 12666 C C . LEU D 1 247 ? 244.19476 -42.47636 85.77970 1.000 103.79800 247 LEU D C 1
ATOM 12667 O O . LEU D 1 247 ? 243.01736 -42.09854 85.79352 1.000 93.91055 247 LEU D O 1
ATOM 12672 N N . GLU D 1 248 ? 244.85840 -42.71163 84.64999 1.000 99.26058 248 GLU D N 1
ATOM 12673 C CA . GLU D 1 248 ? 244.18435 -42.63830 83.35861 1.000 115.81362 248 GLU D CA 1
ATOM 12674 C C . GLU D 1 248 ? 243.22601 -43.81215 83.18634 1.000 115.54804 248 GLU D C 1
ATOM 12675 O O . GLU D 1 248 ? 242.01914 -43.62155 82.98246 1.000 97.49442 248 GLU D O 1
ATOM 12681 N N . LYS D 1 249 ? 243.76557 -45.03226 83.25677 1.000 120.01469 249 LYS D N 1
ATOM 12682 C CA . LYS D 1 249 ? 243.03581 -46.26839 82.98159 1.000 119.30371 249 LYS D CA 1
ATOM 12683 C C . LYS D 1 249 ? 241.61731 -46.28733 83.54453 1.000 116.21440 249 LYS D C 1
ATOM 12684 O O . LYS D 1 249 ? 240.65145 -46.54360 82.81594 1.000 111.39004 249 LYS D O 1
ATOM 12690 N N . LEU D 1 250 ? 241.46987 -46.01113 84.83691 1.000 114.69200 250 LEU D N 1
ATOM 12691 C CA . LEU D 1 250 ? 240.17418 -46.15327 85.48438 1.000 104.65866 250 LEU D CA 1
ATOM 12692 C C . LEU D 1 250 ? 239.28344 -44.97696 85.11153 1.000 98.72109 250 LEU D C 1
ATOM 12693 O O . LEU D 1 250 ? 239.72123 -43.82270 85.11228 1.000 95.38558 250 LEU D O 1
ATOM 12698 N N . LYS D 1 251 ? 238.05189 -45.28713 84.73745 1.000 111.83550 251 LYS D N 1
ATOM 12699 C CA . LYS D 1 251 ? 237.09470 -44.30778 84.24996 1.000 119.33697 251 LYS D CA 1
ATOM 12700 C C . LYS D 1 251 ? 236.37492 -43.64909 85.42741 1.000 123.98911 251 LYS D C 1
ATOM 12701 O O . LYS D 1 251 ? 236.73774 -43.82336 86.59597 1.000 104.06245 251 LYS D O 1
ATOM 12707 N N . GLY D 1 252 ? 235.34559 -42.87501 85.11851 1.000 116.59756 252 GLY D N 1
ATOM 12708 C CA . GLY D 1 252 ? 234.61639 -42.09029 86.08600 1.000 103.97645 252 GLY D CA 1
ATOM 12709 C C . GLY D 1 252 ? 234.95069 -40.61707 85.99584 1.000 94.13914 252 GLY D C 1
ATOM 12710 O O . GLY D 1 252 ? 235.42417 -40.11423 84.97463 1.000 96.76551 252 GLY D O 1
ATOM 12711 N N . LYS D 1 253 ? 234.67900 -39.91096 87.08868 1.000 101.56956 253 LYS D N 1
ATOM 12712 C CA . LYS D 1 253 ? 234.74750 -38.45593 87.11326 1.000 113.17686 253 LYS D CA 1
ATOM 12713 C C . LYS D 1 253 ? 236.03946 -37.97401 87.76070 1.000 115.19983 253 LYS D C 1
ATOM 12714 O O . LYS D 1 253 ? 236.52402 -38.57119 88.72828 1.000 109.86798 253 LYS D O 1
ATOM 12720 N N . LYS D 1 254 ? 236.58916 -36.88620 87.22088 1.000 89.93623 254 LYS D N 1
ATOM 12721 C CA . LYS D 1 254 ? 237.78542 -36.25601 87.75888 1.000 84.23367 254 LYS D CA 1
ATOM 12722 C C . LYS D 1 254 ? 237.41429 -35.11735 88.69663 1.000 83.93426 254 LYS D C 1
ATOM 12723 O O . LYS D 1 254 ? 236.45224 -34.38686 88.45015 1.000 85.42028 254 LYS D O 1
ATOM 12729 N N . TYR D 1 255 ? 238.19098 -34.96866 89.76828 1.000 82.35842 255 TYR D N 1
ATOM 12730 C CA . TYR D 1 255 ? 238.06889 -33.86150 90.70862 1.000 82.18927 255 TYR D CA 1
ATOM 12731 C C . TYR D 1 255 ? 239.42938 -33.19932 90.86755 1.000 79.81093 255 TYR D C 1
ATOM 12732 O O . TYR D 1 255 ? 240.42017 -33.88277 91.14408 1.000 81.63041 255 TYR D O 1
ATOM 12741 N N . VAL D 1 256 ? 239.48737 -31.88290 90.67739 1.000 79.51747 256 VAL D N 1
ATOM 12742 C CA . VAL D 1 256 ? 240.73689 -31.13336 90.76574 1.000 79.01780 256 VAL D CA 1
ATOM 12743 C C . VAL D 1 256 ? 240.64111 -30.13743 91.90955 1.000 78.59353 256 VAL D C 1
ATOM 12744 O O . VAL D 1 256 ? 239.69961 -29.33861 91.97084 1.000 80.83784 256 VAL D O 1
ATOM 12748 N N . TYR D 1 257 ? 241.61973 -30.18338 92.80582 1.000 77.10725 257 TYR D N 1
ATOM 12749 C CA . TYR D 1 257 ? 241.69872 -29.28825 93.94975 1.000 77.76967 257 TYR D CA 1
ATOM 12750 C C . TYR D 1 257 ? 243.02203 -28.54343 93.92043 1.000 77.36204 257 TYR D C 1
ATOM 12751 O O . TYR D 1 257 ? 244.08267 -29.16296 93.78418 1.000 80.39632 257 TYR D O 1
ATOM 12760 N N . GLN D 1 258 ? 242.96104 -27.22037 94.03955 1.000 78.63585 258 GLN D N 1
ATOM 12761 C CA . GLN D 1 258 ? 244.14326 -26.37060 93.98726 1.000 78.02487 258 GLN D CA 1
ATOM 12762 C C . GLN D 1 258 ? 244.56853 -25.95715 95.38943 1.000 79.08888 258 GLN D C 1
ATOM 12763 O O . GLN D 1 258 ? 243.75059 -25.47222 96.17904 1.000 83.80113 258 GLN D O 1
ATOM 12769 N N . GLY D 1 259 ? 245.84534 -26.15731 95.69396 1.000 76.92117 259 GLY D N 1
ATOM 12770 C CA . GLY D 1 259 ? 246.37906 -25.69164 96.95539 1.000 78.13767 259 GLY D CA 1
ATOM 12771 C C . GLY D 1 259 ? 246.44698 -24.17853 97.01301 1.000 79.47744 259 GLY D C 1
ATOM 12772 O O . GLY D 1 259 ? 246.66193 -23.50177 96.00828 1.000 79.61913 259 GLY D O 1
ATOM 12773 N N . TYR D 1 260 ? 246.25152 -23.64226 98.21094 1.000 80.20305 260 TYR D N 1
ATOM 12774 C CA . TYR D 1 260 ? 246.27745 -22.20510 98.43977 1.000 86.65109 260 TYR D CA 1
ATOM 12775 C C . TYR D 1 260 ? 247.47860 -21.83441 99.30310 1.000 88.73672 260 TYR D C 1
ATOM 12776 O O . TYR D 1 260 ? 247.66209 -22.38913 100.39059 1.000 95.54359 260 TYR D O 1
ATOM 12785 N N . ILE D 1 261 ? 248.30124 -20.91383 98.80766 1.000 90.23259 261 ILE D N 1
ATOM 12786 C CA . ILE D 1 261 ? 249.49185 -20.44645 99.51169 1.000 86.39091 261 ILE D CA 1
ATOM 12787 C C . ILE D 1 261 ? 249.20607 -19.07959 100.11793 1.000 89.66778 261 ILE D C 1
ATOM 12788 O O . ILE D 1 261 ? 248.83819 -18.13877 99.40490 1.000 103.61874 261 ILE D O 1
ATOM 12793 N N . GLU D 1 262 ? 249.37396 -18.96889 101.43027 1.000 92.12659 262 GLU D N 1
ATOM 12794 C CA . GLU D 1 262 ? 249.21014 -17.70941 102.13826 1.000 109.41856 262 GLU D CA 1
ATOM 12795 C C . GLU D 1 262 ? 250.54509 -17.27579 102.72751 1.000 116.43901 262 GLU D C 1
ATOM 12796 O O . GLU D 1 262 ? 251.32370 -18.10557 103.20706 1.000 111.18544 262 GLU D O 1
ATOM 12802 N N . GLY D 1 263 ? 250.81205 -15.97505 102.67387 1.000 121.36678 263 GLY D N 1
ATOM 12803 C CA . GLY D 1 263 ? 252.06585 -15.44947 103.17279 1.000 120.23786 263 GLY D CA 1
ATOM 12804 C C . GLY D 1 263 ? 253.21258 -15.74627 102.23183 1.000 117.21867 263 GLY D C 1
ATOM 12805 O O . GLY D 1 263 ? 253.25878 -15.20482 101.12348 1.000 141.57720 263 GLY D O 1
ATOM 12806 N N . ASP D 1 264 ? 254.13002 -16.61844 102.64638 1.000 94.81220 264 ASP D N 1
ATOM 12807 C CA . ASP D 1 264 ? 255.28005 -16.98661 101.82580 1.000 107.71712 264 ASP D CA 1
ATOM 12808 C C . ASP D 1 264 ? 255.56923 -18.46054 102.03297 1.000 95.62395 264 ASP D C 1
ATOM 12809 O O . ASP D 1 264 ? 255.78936 -18.89511 103.16493 1.000 97.98671 264 ASP D O 1
ATOM 12814 N N . PHE D 1 265 ? 255.60575 -19.21463 100.94149 1.000 92.04807 265 PHE D N 1
ATOM 12815 C CA . PHE D 1 265 ? 255.76864 -20.65837 101.01483 1.000 90.35890 265 PHE D CA 1
ATOM 12816 C C . PHE D 1 265 ? 256.47155 -21.11338 99.74830 1.000 113.72490 265 PHE D C 1
ATOM 12817 O O . PHE D 1 265 ? 256.09090 -20.69619 98.65072 1.000 116.12478 265 PHE D O 1
ATOM 12825 N N . SER D 1 266 ? 257.49285 -21.95319 99.90326 1.000 124.97253 266 SER D N 1
ATOM 12826 C CA . SER D 1 266 ? 258.16815 -22.53951 98.75143 1.000 112.06008 266 SER D CA 1
ATOM 12827 C C . SER D 1 266 ? 257.16235 -23.25455 97.85949 1.000 96.57860 266 SER D C 1
ATOM 12828 O O . SER D 1 266 ? 256.51121 -24.21111 98.28915 1.000 89.70804 266 SER D O 1
ATOM 12831 N N . GLU D 1 267 ? 257.04205 -22.80390 96.60994 1.000 91.14796 267 GLU D N 1
ATOM 12832 C CA . GLU D 1 267 ? 256.24270 -23.54998 95.64732 1.000 90.40750 267 GLU D CA 1
ATOM 12833 C C . GLU D 1 267 ? 257.02072 -24.71856 95.06806 1.000 96.16707 267 GLU D C 1
ATOM 12834 O O . GLU D 1 267 ? 256.55728 -25.35542 94.11656 1.000 90.02632 267 GLU D O 1
ATOM 12840 N N . LYS D 1 268 ? 258.19644 -24.99766 95.63235 1.000 103.19648 268 LYS D N 1
ATOM 12841 C CA . LYS D 1 268 ? 259.06558 -26.09683 95.24410 1.000 100.25305 268 LYS D CA 1
ATOM 12842 C C . LYS D 1 268 ? 258.83793 -27.32769 96.11447 1.000 100.88394 268 LYS D C 1
ATOM 12843 O O . LYS D 1 268 ? 258.57019 -28.41959 95.60132 1.000 107.64301 268 LYS D O 1
ATOM 12849 N N . ASP D 1 269 ? 258.94824 -27.15714 97.43137 1.000 96.41633 269 ASP D N 1
ATOM 12850 C CA . ASP D 1 269 ? 258.80362 -28.23883 98.40410 1.000 106.22143 269 ASP D CA 1
ATOM 12851 C C . ASP D 1 269 ? 257.44729 -28.10215 99.08895 1.000 103.06043 269 ASP D C 1
ATOM 12852 O O . ASP D 1 269 ? 257.26782 -27.25014 99.96438 1.000 95.56782 269 ASP D O 1
ATOM 12857 N N . LEU D 1 270 ? 256.49167 -28.93785 98.68457 1.000 88.47930 270 LEU D N 1
ATOM 12858 C CA . LEU D 1 270 ? 255.16059 -28.90165 99.26700 1.000 74.25986 270 LEU D CA 1
ATOM 12859 C C . LEU D 1 270 ? 254.75215 -30.30079 99.70333 1.000 81.12034 270 LEU D C 1
ATOM 12860 O O . LEU D 1 270 ? 255.02810 -31.27510 98.99366 1.000 74.95124 270 LEU D O 1
ATOM 12865 N N . PRO D 1 271 ? 254.11072 -30.43872 100.87597 1.000 89.57676 271 PRO D N 1
ATOM 12866 C CA . PRO D 1 271 ? 253.78782 -31.77920 101.38305 1.000 89.86516 271 PRO D CA 1
ATOM 12867 C C . PRO D 1 271 ? 252.79118 -32.53386 100.51855 1.000 88.12874 271 PRO D C 1
ATOM 12868 O O . PRO D 1 271 ? 253.01050 -33.69511 100.15557 1.000 97.85410 271 PRO D O 1
ATOM 12872 N N . ALA D 1 272 ? 251.69655 -31.86874 100.18526 1.000 79.40550 272 ALA D N 1
ATOM 12873 C CA . ALA D 1 272 ? 250.69528 -32.34115 99.24680 1.000 77.23941 272 ALA D CA 1
ATOM 12874 C C . ALA D 1 272 ? 250.91334 -31.70135 97.88724 1.000 75.63043 272 ALA D C 1
ATOM 12875 O O . ALA D 1 272 ? 251.31626 -30.53706 97.81108 1.000 77.39670 272 ALA D O 1
ATOM 12877 N N . PRO D 1 273 ? 250.65193 -32.42596 96.80297 1.000 83.12179 273 PRO D N 1
ATOM 12878 C CA . PRO D 1 273 ? 250.79589 -31.82769 95.47080 1.000 101.40545 273 PRO D CA 1
ATOM 12879 C C . PRO D 1 273 ? 249.89460 -30.61035 95.31653 1.000 86.55412 273 PRO D C 1
ATOM 12880 O O . PRO D 1 273 ? 248.84137 -30.50844 95.94915 1.000 86.04070 273 PRO D O 1
ATOM 12884 N N . LEU D 1 274 ? 250.33006 -29.66799 94.47496 1.000 81.93190 274 LEU D N 1
ATOM 12885 C CA . LEU D 1 274 ? 249.56932 -28.43205 94.30666 1.000 80.32103 274 LEU D CA 1
ATOM 12886 C C . LEU D 1 274 ? 248.24313 -28.68041 93.59575 1.000 84.12170 274 LEU D C 1
ATOM 12887 O O . LEU D 1 274 ? 247.22325 -28.07225 93.94140 1.000 85.31282 274 LEU D O 1
ATOM 12892 N N . GLU D 1 275 ? 248.23597 -29.55758 92.59861 1.000 75.76275 275 GLU D N 1
ATOM 12893 C CA . GLU D 1 275 ? 247.03390 -29.88658 91.83648 1.000 78.50272 275 GLU D CA 1
ATOM 12894 C C . GLU D 1 275 ? 246.64396 -31.33491 92.11801 1.000 93.87037 275 GLU D C 1
ATOM 12895 O O . GLU D 1 275 ? 247.28288 -32.26331 91.61346 1.000 101.09443 275 GLU D O 1
ATOM 12901 N N . LEU D 1 276 ? 245.59452 -31.52690 92.92045 1.000 99.42794 276 LEU D N 1
ATOM 12902 C CA . LEU D 1 276 ? 245.11390 -32.86239 93.27125 1.000 102.04259 276 LEU D CA 1
ATOM 12903 C C . LEU D 1 276 ? 244.09080 -33.30769 92.23192 1.000 91.64573 276 LEU D C 1
ATOM 12904 O O . LEU D 1 276 ? 242.98773 -32.76071 92.16260 1.000 85.47345 276 LEU D O 1
ATOM 12909 N N . VAL D 1 277 ? 244.45920 -34.29958 91.43006 1.000 100.16215 277 VAL D N 1
ATOM 12910 C CA . VAL D 1 277 ? 243.61091 -34.84858 90.37802 1.000 86.41054 277 VAL D CA 1
ATOM 12911 C C . VAL D 1 277 ? 243.17810 -36.23697 90.83004 1.000 79.52158 277 VAL D C 1
ATOM 12912 O O . VAL D 1 277 ? 243.95944 -37.19174 90.76353 1.000 85.66736 277 VAL D O 1
ATOM 12916 N N . ILE D 1 278 ? 241.94049 -36.36882 91.29419 1.000 77.64308 278 ILE D N 1
ATOM 12917 C CA . ILE D 1 278 ? 241.45647 -37.61512 91.87616 1.000 84.74966 278 ILE D CA 1
ATOM 12918 C C . ILE D 1 278 ? 240.19195 -38.06546 91.15308 1.000 90.05280 278 ILE D C 1
ATOM 12919 O O . ILE D 1 278 ? 239.22505 -37.30305 91.03167 1.000 81.17952 278 ILE D O 1
ATOM 12924 N N . LYS D 1 279 ? 240.21559 -39.29272 90.65274 1.000 91.97744 279 LYS D N 1
ATOM 12925 C CA . LYS D 1 279 ? 239.02407 -39.98749 90.19476 1.000 102.11298 279 LYS D CA 1
ATOM 12926 C C . LYS D 1 279 ? 238.47912 -40.87032 91.31051 1.000 106.99684 279 LYS D C 1
ATOM 12927 O O . LYS D 1 279 ? 239.14746 -41.15210 92.30909 1.000 91.56937 279 LYS D O 1
ATOM 12933 N N . LYS D 1 280 ? 237.22804 -41.27556 91.14624 1.000 106.97769 280 LYS D N 1
ATOM 12934 C CA . LYS D 1 280 ? 236.64412 -42.23781 92.06342 1.000 97.48875 280 LYS D CA 1
ATOM 12935 C C . LYS D 1 280 ? 237.34056 -43.58616 91.90779 1.000 99.84392 280 LYS D C 1
ATOM 12936 O O . LYS D 1 280 ? 237.49017 -44.09597 90.79222 1.000 104.13975 280 LYS D O 1
ATOM 12942 N N . GLY D 1 281 ? 237.78144 -44.15283 93.02735 1.000 94.82699 281 GLY D N 1
ATOM 12943 C CA . GLY D 1 281 ? 238.51247 -45.40348 93.00138 1.000 95.19045 281 GLY D CA 1
ATOM 12944 C C . GLY D 1 281 ? 240.01052 -45.25440 92.89981 1.000 104.37603 281 GLY D C 1
ATOM 12945 O O . GLY D 1 281 ? 240.67856 -46.16521 92.39749 1.000 106.27687 281 GLY D O 1
ATOM 12946 N N . THR D 1 282 ? 240.56546 -44.14219 93.37735 1.000 113.07986 282 THR D N 1
ATOM 12947 C CA . THR D 1 282 ? 241.96807 -43.80546 93.16281 1.000 111.51450 282 THR D CA 1
ATOM 12948 C C . THR D 1 282 ? 242.77721 -44.03575 94.43600 1.000 110.83592 282 THR D C 1
ATOM 12949 O O . THR D 1 282 ? 242.35692 -43.64677 95.53241 1.000 103.02740 282 THR D O 1
ATOM 12953 N N . GLN D 1 283 ? 243.92300 -44.70096 94.28277 1.000 119.15503 283 GLN D N 1
ATOM 12954 C CA . GLN D 1 283 ? 244.83753 -44.95858 95.38843 1.000 106.16872 283 GLN D CA 1
ATOM 12955 C C . GLN D 1 283 ? 245.57342 -43.68513 95.80959 1.000 102.68648 283 GLN D C 1
ATOM 12956 O O . GLN D 1 283 ? 246.18741 -43.00214 94.98028 1.000 96.65429 283 GLN D O 1
ATOM 12962 N N . VAL D 1 284 ? 245.51521 -43.36584 97.10249 1.000 89.08655 284 VAL D N 1
ATOM 12963 C CA . VAL D 1 284 ? 246.08450 -42.14065 97.64609 1.000 87.52790 284 VAL D CA 1
ATOM 12964 C C . VAL D 1 284 ? 246.97354 -42.48575 98.83414 1.000 79.44065 284 VAL D C 1
ATOM 12965 O O . VAL D 1 284 ? 247.01071 -43.62607 99.30056 1.000 80.90524 284 VAL D O 1
ATOM 12969 N N . MET D 1 285 ? 247.71202 -41.48238 99.32196 1.000 81.51524 285 MET D N 1
ATOM 12970 C CA . MET D 1 285 ? 248.78712 -41.75800 100.26536 1.000 76.92894 285 MET D CA 1
ATOM 12971 C C . MET D 1 285 ? 248.77951 -40.93042 101.54967 1.000 74.83919 285 MET D C 1
ATOM 12972 O O . MET D 1 285 ? 249.72471 -41.06143 102.33090 1.000 85.75015 285 MET D O 1
ATOM 12977 N N . LEU D 1 286 ? 247.74896 -40.12044 101.81509 1.000 78.74190 286 LEU D N 1
ATOM 12978 C CA . LEU D 1 286 ? 247.43464 -39.68377 103.18759 1.000 77.46397 286 LEU D CA 1
ATOM 12979 C C . LEU D 1 286 ? 248.65126 -39.18305 103.97262 1.000 86.32554 286 LEU D C 1
ATOM 12980 O O . LEU D 1 286 ? 249.04211 -39.76838 104.98429 1.000 103.87206 286 LEU D O 1
ATOM 12985 N N . LEU D 1 287 ? 249.27997 -38.11067 103.47965 1.000 81.89011 287 LEU D N 1
ATOM 12986 C CA . LEU D 1 287 ? 250.68984 -37.81113 103.70936 1.000 98.98651 287 LEU D CA 1
ATOM 12987 C C . LEU D 1 287 ? 250.94057 -36.98909 104.97996 1.000 86.56656 287 LEU D C 1
ATOM 12988 O O . LEU D 1 287 ? 251.98207 -36.33108 105.09286 1.000 90.59193 287 LEU D O 1
ATOM 12993 N N . ASN D 1 288 ? 250.01042 -37.00371 105.92965 1.000 77.60906 288 ASN D N 1
ATOM 12994 C CA . ASN D 1 288 ? 250.27487 -36.44168 107.24744 1.000 74.24639 288 ASN D CA 1
ATOM 12995 C C . ASN D 1 288 ? 249.51764 -37.23785 108.30386 1.000 81.49742 288 ASN D C 1
ATOM 12996 O O . ASN D 1 288 ? 248.60614 -38.00738 107.99783 1.000 85.92613 288 ASN D O 1
ATOM 13001 N N . ASN D 1 289 ? 249.93525 -37.06513 109.55648 1.000 88.81995 289 ASN D N 1
ATOM 13002 C CA . ASN D 1 289 ? 249.40858 -37.82198 110.68899 1.000 85.12030 289 ASN D CA 1
ATOM 13003 C C . ASN D 1 289 ? 248.13867 -37.17519 111.23533 1.000 84.96021 289 ASN D C 1
ATOM 13004 O O . ASN D 1 289 ? 248.16034 -36.00996 111.64192 1.000 94.43585 289 ASN D O 1
ATOM 13009 N N . ASP D 1 290 ? 247.03520 -37.92620 111.24300 1.000 80.53497 290 ASP D N 1
ATOM 13010 C CA . ASP D 1 290 ? 245.76918 -37.40035 111.74290 1.000 69.72396 290 ASP D CA 1
ATOM 13011 C C . ASP D 1 290 ? 245.81678 -37.23725 113.25361 1.000 70.06274 290 ASP D C 1
ATOM 13012 O O . ASP D 1 290 ? 246.17397 -38.16921 113.97877 1.000 88.34313 290 ASP D O 1
ATOM 13017 N N . TYR D 1 291 ? 245.44501 -36.04574 113.72282 1.000 71.94983 291 TYR D N 1
ATOM 13018 C CA . TYR D 1 291 ? 245.36608 -35.79029 115.15741 1.000 75.84670 291 TYR D CA 1
ATOM 13019 C C . TYR D 1 291 ? 244.38845 -36.74625 115.82136 1.000 78.67051 291 TYR D C 1
ATOM 13020 O O . TYR D 1 291 ? 244.68452 -37.33362 116.86811 1.000 72.58068 291 TYR D O 1
ATOM 13029 N N . GLN D 1 292 ? 243.20825 -36.90409 115.22528 1.000 82.52863 292 GLN D N 1
ATOM 13030 C CA . GLN D 1 292 ? 242.15495 -37.72237 115.80398 1.000 82.12759 292 GLN D CA 1
ATOM 13031 C C . GLN D 1 292 ? 242.47233 -39.21258 115.74702 1.000 85.82171 292 GLN D C 1
ATOM 13032 O O . GLN D 1 292 ? 241.70158 -40.01498 116.28855 1.000 105.75007 292 GLN D O 1
ATOM 13038 N N . GLY D 1 293 ? 243.57564 -39.59708 115.11209 1.000 72.41872 293 GLY D N 1
ATOM 13039 C CA . GLY D 1 293 ? 244.02294 -40.97383 115.13218 1.000 73.02092 293 GLY D CA 1
ATOM 13040 C C . GLY D 1 293 ? 243.23482 -41.87196 114.20735 1.000 86.00765 293 GLY D C 1
ATOM 13041 O O . GLY D 1 293 ? 242.62451 -42.85346 114.64142 1.000 105.03215 293 GLY D O 1
ATOM 13042 N N . ARG D 1 294 ? 243.24102 -41.54263 112.92688 1.000 84.83435 294 ARG D N 1
ATOM 13043 C CA . ARG D 1 294 ? 242.59596 -42.35979 111.91120 1.000 89.28849 294 ARG D CA 1
ATOM 13044 C C . ARG D 1 294 ? 243.57102 -42.87335 110.86957 1.000 83.75925 294 ARG D C 1
ATOM 13045 O O . ARG D 1 294 ? 243.43401 -44.00777 110.40763 1.000 103.20207 294 ARG D O 1
ATOM 13053 N N . TRP D 1 295 ? 244.55989 -42.06663 110.49074 1.000 79.30961 295 TRP D N 1
ATOM 13054 C CA . TRP D 1 295 ? 245.53543 -42.46716 109.49043 1.000 78.78017 295 TRP D CA 1
ATOM 13055 C C . TRP D 1 295 ? 246.85778 -41.79395 109.80056 1.000 73.49654 295 TRP D C 1
ATOM 13056 O O . TRP D 1 295 ? 246.90876 -40.76074 110.47238 1.000 74.99718 295 TRP D O 1
ATOM 13067 N N . ILE D 1 296 ? 247.92922 -42.39870 109.30267 1.000 77.33915 296 ILE D N 1
ATOM 13068 C CA . ILE D 1 296 ? 249.27373 -41.89496 109.51580 1.000 90.41714 296 ILE D CA 1
ATOM 13069 C C . ILE D 1 296 ? 249.84576 -41.42063 108.18688 1.000 83.18377 296 ILE D C 1
ATOM 13070 O O . ILE D 1 296 ? 249.26548 -41.62347 107.11890 1.000 73.41976 296 ILE D O 1
ATOM 13075 N N . ASN D 1 297 ? 251.01897 -40.80143 108.26691 1.000 81.65231 297 ASN D N 1
ATOM 13076 C CA . ASN D 1 297 ? 251.75703 -40.37230 107.08863 1.000 74.97991 297 ASN D CA 1
ATOM 13077 C C . ASN D 1 297 ? 252.21625 -41.60794 106.32710 1.000 83.01098 297 ASN D C 1
ATOM 13078 O O . ASN D 1 297 ? 253.04516 -42.37614 106.82288 1.000 114.74264 297 ASN D O 1
ATOM 13083 N N . GLY D 1 298 ? 251.67342 -41.81520 105.13098 1.000 77.28828 298 GLY D N 1
ATOM 13084 C CA . GLY D 1 298 ? 251.98861 -42.98651 104.33978 1.000 88.18154 298 GLY D CA 1
ATOM 13085 C C . GLY D 1 298 ? 250.90543 -44.03946 104.30379 1.000 93.90584 298 GLY D C 1
ATOM 13086 O O . GLY D 1 298 ? 251.03777 -45.01172 103.54843 1.000 99.71598 298 GLY D O 1
ATOM 13087 N N . SER D 1 299 ? 249.84304 -43.88536 105.08722 1.000 90.03182 299 SER D N 1
ATOM 13088 C CA . SER D 1 299 ? 248.74625 -44.84732 105.07944 1.000 104.92631 299 SER D CA 1
ATOM 13089 C C . SER D 1 299 ? 247.97112 -44.71950 103.77145 1.000 105.14646 299 SER D C 1
ATOM 13090 O O . SER D 1 299 ? 247.32264 -43.70320 103.51865 1.000 113.34016 299 SER D O 1
ATOM 13093 N N . MET D 1 300 ? 248.03500 -45.74937 102.93590 1.000 97.50938 300 MET D N 1
ATOM 13094 C CA . MET D 1 300 ? 247.43031 -45.69473 101.61467 1.000 91.48155 300 MET D CA 1
ATOM 13095 C C . MET D 1 300 ? 245.91325 -45.82127 101.70527 1.000 98.91973 300 MET D C 1
ATOM 13096 O O . MET D 1 300 ? 245.36264 -46.31083 102.69743 1.000 100.05289 300 MET D O 1
ATOM 13101 N N . GLY D 1 301 ? 245.22955 -45.36235 100.65409 1.000 108.55319 301 GLY D N 1
ATOM 13102 C CA . GLY D 1 301 ? 243.78572 -45.45884 100.62765 1.000 110.76673 301 GLY D CA 1
ATOM 13103 C C . GLY D 1 301 ? 243.23823 -45.67515 99.23089 1.000 98.83199 301 GLY D C 1
ATOM 13104 O O . GLY D 1 301 ? 243.97395 -45.72575 98.24313 1.000 96.65062 301 GLY D O 1
ATOM 13105 N N . ARG D 1 302 ? 241.91650 -45.79463 99.16864 1.000 89.90673 302 ARG D N 1
ATOM 13106 C CA . ARG D 1 302 ? 241.19868 -46.45805 98.08149 1.000 111.69319 302 ARG D CA 1
ATOM 13107 C C . ARG D 1 302 ? 240.06104 -45.58668 97.57286 1.000 111.78726 302 ARG D C 1
ATOM 13108 O O . ARG D 1 302 ? 238.94003 -46.06354 97.37879 1.000 120.39784 302 ARG D O 1
ATOM 13116 N N . VAL D 1 303 ? 240.32955 -44.29226 97.36359 1.000 102.70858 303 VAL D N 1
ATOM 13117 C CA . VAL D 1 303 ? 239.32319 -43.24620 97.52925 1.000 98.80721 303 VAL D CA 1
ATOM 13118 C C . VAL D 1 303 ? 238.01839 -43.62487 96.85403 1.000 100.69643 303 VAL D C 1
ATOM 13119 O O . VAL D 1 303 ? 237.99045 -44.05955 95.69836 1.000 110.19213 303 VAL D O 1
ATOM 13123 N N . VAL D 1 304 ? 236.92544 -43.43943 97.58950 1.000 92.45210 304 VAL D N 1
ATOM 13124 C CA . VAL D 1 304 ? 235.58994 -43.86756 97.19840 1.000 93.37932 304 VAL D CA 1
ATOM 13125 C C . VAL D 1 304 ? 234.76878 -42.60620 97.01099 1.000 89.70175 304 VAL D C 1
ATOM 13126 O O . VAL D 1 304 ? 235.26117 -41.50475 97.27976 1.000 89.01028 304 VAL D O 1
ATOM 13130 N N . ASP D 1 305 ? 233.52713 -42.75909 96.54794 1.000 92.04945 305 ASP D N 1
ATOM 13131 C CA . ASP D 1 305 ? 232.75731 -41.66300 95.97042 1.000 98.81586 305 ASP D CA 1
ATOM 13132 C C . ASP D 1 305 ? 232.90040 -40.37906 96.77586 1.000 105.71833 305 ASP D C 1
ATOM 13133 O O . ASP D 1 305 ? 232.65652 -40.35781 97.98742 1.000 89.41342 305 ASP D O 1
ATOM 13138 N N . ILE D 1 306 ? 233.31525 -39.31588 96.08828 1.000 126.48321 306 ILE D N 1
ATOM 13139 C CA . ILE D 1 306 ? 233.57531 -38.02244 96.71098 1.000 109.62575 306 ILE D CA 1
ATOM 13140 C C . ILE D 1 306 ? 232.25222 -37.34654 97.02906 1.000 108.02614 306 ILE D C 1
ATOM 13141 O O . ILE D 1 306 ? 231.48534 -36.99849 96.12324 1.000 104.28798 306 ILE D O 1
ATOM 13146 N N . GLU D 1 307 ? 231.97638 -37.15681 98.31290 1.000 106.46617 307 GLU D N 1
ATOM 13147 C CA . GLU D 1 307 ? 230.81620 -36.37793 98.70158 1.000 101.43987 307 GLU D CA 1
ATOM 13148 C C . GLU D 1 307 ? 231.21006 -34.91914 98.85472 1.000 89.67194 307 GLU D C 1
ATOM 13149 O O . GLU D 1 307 ? 232.32994 -34.58817 99.24849 1.000 87.46333 307 GLU D O 1
ATOM 13155 N N . LYS D 1 308 ? 230.27355 -34.04365 98.53171 1.000 91.83786 308 LYS D N 1
ATOM 13156 C CA . LYS D 1 308 ? 230.52100 -32.61015 98.46776 1.000 98.88825 308 LYS D CA 1
ATOM 13157 C C . LYS D 1 308 ? 229.64381 -31.95347 99.51926 1.000 97.27109 308 LYS D C 1
ATOM 13158 O O . LYS D 1 308 ? 228.46118 -31.73538 99.26495 1.000 100.34636 308 LYS D O 1
ATOM 13164 N N . VAL D 1 309 ? 230.21214 -31.63088 100.68848 1.000 103.46835 309 VAL D N 1
ATOM 13165 C CA . VAL D 1 309 ? 229.41818 -31.11884 101.80492 1.000 109.03719 309 VAL D CA 1
ATOM 13166 C C . VAL D 1 309 ? 229.14679 -29.62749 101.62368 1.000 100.36302 309 VAL D C 1
ATOM 13167 O O . VAL D 1 309 ? 229.96628 -28.89036 101.06420 1.000 104.74108 309 VAL D O 1
ATOM 13171 N N . LYS D 1 310 ? 227.97455 -29.17795 102.08845 1.000 111.26836 310 LYS D N 1
ATOM 13172 C CA . LYS D 1 310 ? 227.50213 -27.83436 101.76746 1.000 113.90557 310 LYS D CA 1
ATOM 13173 C C . LYS D 1 310 ? 228.35689 -26.74496 102.40018 1.000 112.62945 310 LYS D C 1
ATOM 13174 O O . LYS D 1 310 ? 228.78488 -26.84752 103.55191 1.000 113.52876 310 LYS D O 1
ATOM 13180 N N . GLY D 1 311 ? 228.58013 -25.68292 101.63245 1.000 106.23639 311 GLY D N 1
ATOM 13181 C CA . GLY D 1 311 ? 228.72823 -24.32393 102.09077 1.000 90.92975 311 GLY D CA 1
ATOM 13182 C C . GLY D 1 311 ? 230.05449 -23.97489 102.72227 1.000 98.03702 311 GLY D C 1
ATOM 13183 O O . GLY D 1 311 ? 230.31925 -22.78682 102.93371 1.000 104.80127 311 GLY D O 1
ATOM 13184 N N . ASN D 1 312 ? 230.90478 -24.95015 103.03511 1.000 96.74955 312 ASN D N 1
ATOM 13185 C CA . ASN D 1 312 ? 232.30453 -24.67295 103.32769 1.000 96.28599 312 ASN D CA 1
ATOM 13186 C C . ASN D 1 312 ? 233.26295 -25.28975 102.32394 1.000 99.68705 312 ASN D C 1
ATOM 13187 O O . ASN D 1 312 ? 234.12160 -24.59029 101.76982 1.000 102.49302 312 ASN D O 1
ATOM 13192 N N . GLU D 1 313 ? 233.11579 -26.58622 102.06230 1.000 99.34590 313 GLU D N 1
ATOM 13193 C CA . GLU D 1 313 ? 234.12618 -27.38419 101.38163 1.000 106.58187 313 GLU D CA 1
ATOM 13194 C C . GLU D 1 313 ? 233.54451 -28.76394 101.10979 1.000 104.10710 313 GLU D C 1
ATOM 13195 O O . GLU D 1 313 ? 232.62420 -29.20603 101.80000 1.000 121.73002 313 GLU D O 1
ATOM 13201 N N . ASP D 1 314 ? 234.10464 -29.44983 100.12062 1.000 93.48117 314 ASP D N 1
ATOM 13202 C CA . ASP D 1 314 ? 233.69315 -30.81254 99.81649 1.000 99.74625 314 ASP D CA 1
ATOM 13203 C C . ASP D 1 314 ? 234.64686 -31.80186 100.47817 1.000 85.07455 314 ASP D C 1
ATOM 13204 O O . ASP D 1 314 ? 235.72619 -31.43550 100.94689 1.000 83.06522 314 ASP D O 1
ATOM 13209 N N . ILE D 1 315 ? 234.22031 -33.06379 100.54375 1.000 84.65771 315 ILE D N 1
ATOM 13210 C CA . ILE D 1 315 ? 234.91079 -34.08074 101.32626 1.000 82.10872 315 ILE D CA 1
ATOM 13211 C C . ILE D 1 315 ? 235.33812 -35.21914 100.41382 1.000 81.59659 315 ILE D C 1
ATOM 13212 O O . ILE D 1 315 ? 234.58962 -35.63269 99.52241 1.000 83.26390 315 ILE D O 1
ATOM 13217 N N . ILE D 1 316 ? 236.53171 -35.74654 100.65750 1.000 88.18959 316 ILE D N 1
ATOM 13218 C CA . ILE D 1 316 ? 237.04578 -36.88920 99.91515 1.000 88.60727 316 ILE D CA 1
ATOM 13219 C C . ILE D 1 316 ? 236.90454 -38.12120 100.79848 1.000 90.60983 316 ILE D C 1
ATOM 13220 O O . ILE D 1 316 ? 237.61109 -38.26483 101.80294 1.000 87.72516 316 ILE D O 1
ATOM 13225 N N . TRP D 1 317 ? 235.98244 -39.00662 100.44466 1.000 86.17585 317 TRP D N 1
ATOM 13226 C CA . TRP D 1 317 ? 235.84654 -40.26449 101.16282 1.000 93.92265 317 TRP D CA 1
ATOM 13227 C C . TRP D 1 317 ? 236.87636 -41.27938 100.68080 1.000 97.15574 317 TRP D C 1
ATOM 13228 O O . TRP D 1 317 ? 237.06102 -41.46653 99.47501 1.000 93.14570 317 TRP D O 1
ATOM 13239 N N . VAL D 1 318 ? 237.54599 -41.93057 101.62891 1.000 90.16742 318 VAL D N 1
ATOM 13240 C CA . VAL D 1 318 ? 238.67343 -42.81159 101.35087 1.000 84.97727 318 VAL D CA 1
ATOM 13241 C C . VAL D 1 318 ? 238.49036 -44.10839 102.11913 1.000 96.21659 318 VAL D C 1
ATOM 13242 O O . VAL D 1 318 ? 238.10767 -44.09067 103.29249 1.000 105.40547 318 VAL D O 1
ATOM 13246 N N . GLU D 1 319 ? 238.80276 -45.22673 101.47861 1.000 89.75270 319 GLU D N 1
ATOM 13247 C CA . GLU D 1 319 ? 238.77980 -46.52602 102.13621 1.000 101.96518 319 GLU D CA 1
ATOM 13248 C C . GLU D 1 319 ? 240.20681 -46.87688 102.53634 1.000 111.02662 319 GLU D C 1
ATOM 13249 O O . GLU D 1 319 ? 241.08932 -46.97383 101.67501 1.000 109.45181 319 GLU D O 1
ATOM 13255 N N . LEU D 1 320 ? 240.43396 -47.04528 103.83735 1.000 108.46664 320 LEU D N 1
ATOM 13256 C CA . LEU D 1 320 ? 241.78480 -47.18516 104.35928 1.000 105.37861 320 LEU D CA 1
ATOM 13257 C C . LEU D 1 320 ? 242.35448 -48.56638 104.05416 1.000 107.16026 320 LEU D C 1
ATOM 13258 O O . LEU D 1 320 ? 241.69035 -49.44726 103.49612 1.000 110.26305 320 LEU D O 1
ATOM 13263 N N . GLU D 1 321 ? 243.61847 -48.74244 104.45100 1.000 103.52774 321 GLU D N 1
ATOM 13264 C CA . GLU D 1 321 ? 244.31228 -50.00928 104.26715 1.000 111.83768 321 GLU D CA 1
ATOM 13265 C C . GLU D 1 321 ? 243.59810 -51.15534 104.97041 1.000 115.54715 321 GLU D C 1
ATOM 13266 O O . GLU D 1 321 ? 243.77950 -52.31535 104.58386 1.000 116.22794 321 GLU D O 1
ATOM 13272 N N . ASP D 1 322 ? 242.78878 -50.85928 105.98539 1.000 115.27789 322 ASP D N 1
ATOM 13273 C CA . ASP D 1 322 ? 242.08085 -51.88290 106.74236 1.000 117.27368 322 ASP D CA 1
ATOM 13274 C C . ASP D 1 322 ? 240.57390 -51.82543 106.54577 1.000 114.11706 322 ASP D C 1
ATOM 13275 O O . ASP D 1 322 ? 239.84788 -52.56057 107.22379 1.000 121.07531 322 ASP D O 1
ATOM 13280 N N . GLY D 1 323 ? 240.07866 -50.99008 105.63412 1.000 104.15387 323 GLY D N 1
ATOM 13281 C CA . GLY D 1 323 ? 238.64104 -50.92513 105.46002 1.000 121.47323 323 GLY D CA 1
ATOM 13282 C C . GLY D 1 323 ? 237.89874 -49.96128 106.36603 1.000 118.04275 323 GLY D C 1
ATOM 13283 O O . GLY D 1 323 ? 236.95018 -50.35672 107.04686 1.000 118.85451 323 GLY D O 1
ATOM 13284 N N . GLU D 1 324 ? 238.31941 -48.69697 106.39394 1.000 111.80585 324 GLU D N 1
ATOM 13285 C CA . GLU D 1 324 ? 237.72771 -47.67785 107.26206 1.000 108.13941 324 GLU D CA 1
ATOM 13286 C C . GLU D 1 324 ? 237.51277 -46.40637 106.44203 1.000 106.20528 324 GLU D C 1
ATOM 13287 O O . GLU D 1 324 ? 238.44839 -45.63346 106.22478 1.000 106.18350 324 GLU D O 1
ATOM 13293 N N . GLU D 1 325 ? 236.28922 -46.22079 105.94276 1.000 104.00812 325 GLU D N 1
ATOM 13294 C CA . GLU D 1 325 ? 235.93861 -45.01505 105.19892 1.000 104.87790 325 GLU D CA 1
ATOM 13295 C C . GLU D 1 325 ? 236.15007 -43.76519 106.04226 1.000 100.00311 325 GLU D C 1
ATOM 13296 O O . GLU D 1 325 ? 235.46929 -43.57091 107.05650 1.000 92.09782 325 GLU D O 1
ATOM 13302 N N . VAL D 1 326 ? 237.08382 -42.91854 105.63536 1.000 100.30631 326 VAL D N 1
ATOM 13303 C CA . VAL D 1 326 ? 237.42408 -41.69609 106.35817 1.000 99.56568 326 VAL D CA 1
ATOM 13304 C C . VAL D 1 326 ? 237.06536 -40.49920 105.48684 1.000 94.74596 326 VAL D C 1
ATOM 13305 O O . VAL D 1 326 ? 237.40358 -40.49015 104.29716 1.000 86.33017 326 VAL D O 1
ATOM 13309 N N . PRO D 1 327 ? 236.38726 -39.48217 106.02820 1.000 91.27141 327 PRO D N 1
ATOM 13310 C CA . PRO D 1 327 ? 236.24367 -38.19940 105.32696 1.000 89.28729 327 PRO D CA 1
ATOM 13311 C C . PRO D 1 327 ? 237.50559 -37.36235 105.46789 1.000 77.48427 327 PRO D C 1
ATOM 13312 O O . PRO D 1 327 ? 237.84474 -36.90188 106.56312 1.000 74.07976 327 PRO D O 1
ATOM 13316 N N . VAL D 1 328 ? 238.22366 -37.18918 104.36146 1.000 78.80114 328 VAL D N 1
ATOM 13317 C CA . VAL D 1 328 ? 239.43664 -36.37506 104.32375 1.000 85.69629 328 VAL D CA 1
ATOM 13318 C C . VAL D 1 328 ? 239.09312 -34.96736 103.85851 1.000 74.77996 328 VAL D C 1
ATOM 13319 O O . VAL D 1 328 ? 238.44769 -34.78584 102.81971 1.000 75.77943 328 VAL D O 1
ATOM 13323 N N . GLN D 1 329 ? 239.50566 -33.97574 104.63830 1.000 79.75804 329 GLN D N 1
ATOM 13324 C CA . GLN D 1 329 ? 239.34562 -32.56637 104.32688 1.000 76.80428 329 GLN D CA 1
ATOM 13325 C C . GLN D 1 329 ? 240.71042 -31.88994 104.27890 1.000 81.50614 329 GLN D C 1
ATOM 13326 O O . GLN D 1 329 ? 241.69830 -32.44274 104.77441 1.000 92.76852 329 GLN D O 1
ATOM 13332 N N . PRO D 1 330 ? 240.80881 -30.69996 103.67740 1.000 78.46982 330 PRO D N 1
ATOM 13333 C CA . PRO D 1 330 ? 242.11891 -30.04240 103.55999 1.000 86.38021 330 PRO D CA 1
ATOM 13334 C C . PRO D 1 330 ? 242.76933 -29.78521 104.91361 1.000 90.48915 330 PRO D C 1
ATOM 13335 O O . PRO D 1 330 ? 242.09883 -29.47227 105.90008 1.000 78.94290 330 PRO D O 1
ATOM 13339 N N . TYR D 1 331 ? 244.09283 -29.93763 104.94888 1.000 96.08490 331 TYR D N 1
ATOM 13340 C CA . TYR D 1 331 ? 244.91354 -29.72825 106.13439 1.000 91.93411 331 TYR D CA 1
ATOM 13341 C C . TYR D 1 331 ? 245.82836 -28.52085 105.95116 1.000 96.27433 331 TYR D C 1
ATOM 13342 O O . TYR D 1 331 ? 246.27906 -28.22538 104.83955 1.000 96.52686 331 TYR D O 1
ATOM 13351 N N . GLU D 1 332 ? 246.09457 -27.81936 107.05373 1.000 85.93146 332 GLU D N 1
ATOM 13352 C CA . GLU D 1 332 ? 246.88434 -26.59271 107.03619 1.000 88.20951 332 GLU D CA 1
ATOM 13353 C C . GLU D 1 332 ? 248.32175 -26.89037 107.44686 1.000 93.24370 332 GLU D C 1
ATOM 13354 O O . GLU D 1 332 ? 248.56433 -27.38284 108.55265 1.000 106.51891 332 GLU D O 1
ATOM 13360 N N . TRP D 1 333 ? 249.26499 -26.58221 106.56099 1.000 89.10095 333 TRP D N 1
ATOM 13361 C CA . TRP D 1 333 ? 250.69042 -26.65418 106.85532 1.000 85.59580 333 TRP D CA 1
ATOM 13362 C C . TRP D 1 333 ? 251.24173 -25.24645 107.04539 1.000 89.16809 333 TRP D C 1
ATOM 13363 O O . TRP D 1 333 ? 250.82204 -24.30815 106.36112 1.000 91.68827 333 TRP D O 1
ATOM 13374 N N . ASP D 1 334 ? 252.17584 -25.09931 107.98278 1.000 90.68042 334 ASP D N 1
ATOM 13375 C CA . ASP D 1 334 ? 252.73152 -23.79992 108.33778 1.000 109.33992 334 ASP D CA 1
ATOM 13376 C C . ASP D 1 334 ? 254.25096 -23.80315 108.22084 1.000 110.24695 334 ASP D C 1
ATOM 13377 O O . ASP D 1 334 ? 254.90941 -24.81652 108.47710 1.000 104.89503 334 ASP D O 1
ATOM 13382 N N . MET D 1 335 ? 254.79363 -22.65482 107.80559 1.000 94.48476 335 MET D N 1
ATOM 13383 C CA . MET D 1 335 ? 256.22779 -22.45938 107.62219 1.000 94.23926 335 MET D CA 1
ATOM 13384 C C . MET D 1 335 ? 256.71866 -21.53194 108.72953 1.000 100.57707 335 MET D C 1
ATOM 13385 O O . MET D 1 335 ? 256.44578 -20.32818 108.69962 1.000 103.20142 335 MET D O 1
ATOM 13390 N N . PHE D 1 336 ? 257.44139 -22.09594 109.69646 1.000 93.81740 336 PHE D N 1
ATOM 13391 C CA . PHE D 1 336 ? 257.92779 -21.38994 110.87504 1.000 90.12748 336 PHE D CA 1
ATOM 13392 C C . PHE D 1 336 ? 259.25270 -20.67472 110.60547 1.000 89.02615 336 PHE D C 1
ATOM 13393 O O . PHE D 1 336 ? 259.88622 -20.84083 109.56082 1.000 92.95077 336 PHE D O 1
ATOM 13401 N N . GLU D 1 337 ? 259.66259 -19.85640 111.57598 1.000 94.64784 337 GLU D N 1
ATOM 13402 C CA . GLU D 1 337 ? 260.99606 -19.26200 111.59106 1.000 86.02866 337 GLU D CA 1
ATOM 13403 C C . GLU D 1 337 ? 261.31676 -18.84270 113.01923 1.000 89.61701 337 GLU D C 1
ATOM 13404 O O . GLU D 1 337 ? 260.52063 -18.15232 113.65883 1.000 94.49140 337 GLU D O 1
ATOM 13410 N N . PHE D 1 338 ? 262.45784 -19.29002 113.52721 1.000 91.53123 338 PHE D N 1
ATOM 13411 C CA . PHE D 1 338 ? 262.81182 -19.04480 114.91643 1.000 96.12980 338 PHE D CA 1
ATOM 13412 C C . PHE D 1 338 ? 263.43640 -17.66447 115.09872 1.000 117.05069 338 PHE D C 1
ATOM 13413 O O . PHE D 1 338 ? 264.10075 -17.13486 114.20442 1.000 122.92364 338 PHE D O 1
ATOM 13421 N N . TYR D 1 339 ? 263.21176 -17.08687 116.27729 1.000 121.75815 339 TYR D N 1
ATOM 13422 C CA . TYR D 1 339 ? 263.80299 -15.80622 116.64550 1.000 110.54027 339 TYR D CA 1
ATOM 13423 C C . TYR D 1 339 ? 263.88479 -15.72684 118.16299 1.000 118.86962 339 TYR D C 1
ATOM 13424 O O . TYR D 1 339 ? 263.14096 -16.40221 118.87837 1.000 126.38810 339 TYR D O 1
ATOM 13433 N N . TYR D 1 340 ? 264.79580 -14.88608 118.64445 1.000 116.64487 340 TYR D N 1
ATOM 13434 C CA . TYR D 1 340 ? 264.95343 -14.67142 120.07541 1.000 111.17612 340 TYR D CA 1
ATOM 13435 C C . TYR D 1 340 ? 264.03007 -13.54638 120.50653 1.000 112.06568 340 TYR D C 1
ATOM 13436 O O . TYR D 1 340 ? 263.95181 -12.50915 119.84191 1.000 107.55452 340 TYR D O 1
ATOM 13445 N N . ASP D 1 341 ? 263.33280 -13.75426 121.61616 1.000 123.31829 341 ASP D N 1
ATOM 13446 C CA . ASP D 1 341 ? 262.45900 -12.73304 122.17805 1.000 131.35946 341 ASP D CA 1
ATOM 13447 C C . ASP D 1 341 ? 263.26772 -11.94644 123.19927 1.000 126.56137 341 ASP D C 1
ATOM 13448 O O . ASP D 1 341 ? 263.59818 -12.46357 124.27050 1.000 128.45739 341 ASP D O 1
ATOM 13453 N N . LYS D 1 342 ? 263.59371 -10.69701 122.86399 1.000 124.21729 342 LYS D N 1
ATOM 13454 C CA . LYS D 1 342 ? 264.48298 -9.91350 123.71513 1.000 143.14185 342 LYS D CA 1
ATOM 13455 C C . LYS D 1 342 ? 263.89867 -9.71725 125.10581 1.000 153.01375 342 LYS D C 1
ATOM 13456 O O . LYS D 1 342 ? 264.64884 -9.53941 126.07497 1.000 147.51616 342 LYS D O 1
ATOM 13462 N N . ALA D 1 343 ? 262.56781 -9.74266 125.21954 1.000 141.49015 343 ALA D N 1
ATOM 13463 C CA . ALA D 1 343 ? 261.91838 -9.49253 126.50180 1.000 149.15052 343 ALA D CA 1
ATOM 13464 C C . ALA D 1 343 ? 262.37047 -10.49506 127.55642 1.000 159.34135 343 ALA D C 1
ATOM 13465 O O . ALA D 1 343 ? 262.85556 -10.11111 128.62897 1.000 163.60037 343 ALA D O 1
ATOM 13467 N N . GLN D 1 344 ? 262.23012 -11.78303 127.26974 1.000 152.00757 344 GLN D N 1
ATOM 13468 C CA . GLN D 1 344 ? 262.56886 -12.82370 128.22885 1.000 153.29522 344 GLN D CA 1
ATOM 13469 C C . GLN D 1 344 ? 263.67449 -13.71409 127.66686 1.000 135.17554 344 GLN D C 1
ATOM 13470 O O . GLN D 1 344 ? 264.25024 -13.44540 126.61262 1.000 127.84631 344 GLN D O 1
ATOM 13476 N N . LYS D 1 345 ? 263.99022 -14.76408 128.41737 1.000 143.37890 345 LYS D N 1
ATOM 13477 C CA . LYS D 1 345 ? 265.03646 -15.71792 128.05521 1.000 137.54802 345 LYS D CA 1
ATOM 13478 C C . LYS D 1 345 ? 264.46823 -16.88444 127.24024 1.000 129.86264 345 LYS D C 1
ATOM 13479 O O . LYS D 1 345 ? 264.53626 -18.04252 127.64849 1.000 129.59892 345 LYS D O 1
ATOM 13485 N N . LYS D 1 346 ? 263.89919 -16.57909 126.07278 1.000 128.10996 346 LYS D N 1
ATOM 13486 C CA . LYS D 1 346 ? 263.26822 -17.64494 125.30585 1.000 130.84187 346 LYS D CA 1
ATOM 13487 C C . LYS D 1 346 ? 263.35669 -17.38202 123.80717 1.000 127.52095 346 LYS D C 1
ATOM 13488 O O . LYS D 1 346 ? 263.47234 -16.23810 123.35891 1.000 126.35698 346 LYS D O 1
ATOM 13494 N N . ILE D 1 347 ? 263.30208 -18.47604 123.04557 1.000 129.58089 347 ILE D N 1
ATOM 13495 C CA . ILE D 1 347 ? 263.33954 -18.48320 121.58556 1.000 125.25729 347 ILE D CA 1
ATOM 13496 C C . ILE D 1 347 ? 261.94632 -18.81602 121.07128 1.000 122.30130 347 ILE D C 1
ATOM 13497 O O . ILE D 1 347 ? 261.49601 -19.96354 121.18168 1.000 122.63010 347 ILE D O 1
ATOM 13502 N N . LYS D 1 348 ? 261.26709 -17.83451 120.49189 1.000 118.58918 348 LYS D N 1
ATOM 13503 C CA . LYS D 1 348 ? 259.93795 -18.05845 119.94438 1.000 118.21523 348 LYS D CA 1
ATOM 13504 C C . LYS D 1 348 ? 260.01808 -18.31721 118.44345 1.000 121.22626 348 LYS D C 1
ATOM 13505 O O . LYS D 1 348 ? 261.01086 -17.99811 117.78560 1.000 124.89322 348 LYS D O 1
ATOM 13511 N N . SER D 1 349 ? 258.95296 -18.91452 117.90958 1.000 129.20977 349 SER D N 1
ATOM 13512 C CA . SER D 1 349 ? 258.89101 -19.32849 116.50755 1.000 115.41990 349 SER D CA 1
ATOM 13513 C C . SER D 1 349 ? 257.63270 -18.74862 115.86257 1.000 103.99929 349 SER D C 1
ATOM 13514 O O . SER D 1 349 ? 256.52594 -19.23865 116.10217 1.000 108.38478 349 SER D O 1
ATOM 13517 N N . ARG D 1 350 ? 257.79981 -17.71895 115.04082 1.000 103.96516 350 ARG D N 1
ATOM 13518 C CA . ARG D 1 350 ? 256.69203 -17.13808 114.29447 1.000 106.95044 350 ARG D CA 1
ATOM 13519 C C . ARG D 1 350 ? 256.52141 -17.84324 112.94892 1.000 109.48348 350 ARG D C 1
ATOM 13520 O O . ARG D 1 350 ? 257.44455 -18.46672 112.42065 1.000 116.39389 350 ARG D O 1
ATOM 13528 N N . THR D 1 351 ? 255.31008 -17.74706 112.40733 1.000 113.25220 351 THR D N 1
ATOM 13529 C CA . THR D 1 351 ? 254.92346 -18.43734 111.18167 1.000 119.17653 351 THR D CA 1
ATOM 13530 C C . THR D 1 351 ? 254.86723 -17.44232 110.02766 1.000 113.28213 351 THR D C 1
ATOM 13531 O O . THR D 1 351 ? 254.05714 -16.50913 110.04699 1.000 115.50368 351 THR D O 1
ATOM 13535 N N . VAL D 1 352 ? 255.72282 -17.64844 109.02165 1.000 97.64845 352 VAL D N 1
ATOM 13536 C CA . VAL D 1 352 ? 255.80606 -16.73939 107.88148 1.000 95.66128 352 VAL D CA 1
ATOM 13537 C C . VAL D 1 352 ? 255.03289 -17.24307 106.66696 1.000 102.20359 352 VAL D C 1
ATOM 13538 O O . VAL D 1 352 ? 254.89203 -16.49857 105.68235 1.000 101.34657 352 VAL D O 1
ATOM 13542 N N . GLY D 1 353 ? 254.50906 -18.46261 106.70733 1.000 97.97871 353 GLY D N 1
ATOM 13543 C CA . GLY D 1 353 ? 253.80641 -19.00265 105.56002 1.000 96.49417 353 GLY D CA 1
ATOM 13544 C C . GLY D 1 353 ? 252.77225 -20.02779 105.96819 1.000 91.10942 353 GLY D C 1
ATOM 13545 O O . GLY D 1 353 ? 252.84588 -20.62545 107.04694 1.000 83.09628 353 GLY D O 1
ATOM 13546 N N . SER D 1 354 ? 251.78963 -20.21024 105.08608 1.000 93.02675 354 SER D N 1
ATOM 13547 C CA . SER D 1 354 ? 250.74241 -21.20326 105.26751 1.000 86.54658 354 SER D CA 1
ATOM 13548 C C . SER D 1 354 ? 250.42251 -21.85120 103.92820 1.000 90.78676 354 SER D C 1
ATOM 13549 O O . SER D 1 354 ? 250.49937 -21.21197 102.87548 1.000 98.51780 354 SER D O 1
ATOM 13552 N N . TYR D 1 355 ? 250.06182 -23.13146 103.97963 1.000 85.55524 355 TYR D N 1
ATOM 13553 C CA . TYR D 1 355 ? 249.69319 -23.89597 102.79404 1.000 87.17600 355 TYR D CA 1
ATOM 13554 C C . TYR D 1 355 ? 248.49499 -24.77683 103.11884 1.000 105.60893 355 TYR D C 1
ATOM 13555 O O . TYR D 1 355 ? 248.51162 -25.50600 104.11448 1.000 106.49679 355 TYR D O 1
ATOM 13564 N N . TYR D 1 356 ? 247.46029 -24.70662 102.28263 1.000 116.27411 356 TYR D N 1
ATOM 13565 C CA . TYR D 1 356 ? 246.21898 -25.44628 102.49251 1.000 104.23966 356 TYR D CA 1
ATOM 13566 C C . TYR D 1 356 ? 245.94275 -26.32146 101.27760 1.000 95.45991 356 TYR D C 1
ATOM 13567 O O . TYR D 1 356 ? 245.84117 -25.81515 100.15357 1.000 89.77376 356 TYR D O 1
ATOM 13576 N N . GLN D 1 357 ? 245.80717 -27.62526 101.50811 1.000 79.26450 357 GLN D N 1
ATOM 13577 C CA . GLN D 1 357 ? 245.48554 -28.58199 100.45844 1.000 76.94413 357 GLN D CA 1
ATOM 13578 C C . GLN D 1 357 ? 245.09492 -29.89296 101.11516 1.000 79.20181 357 GLN D C 1
ATOM 13579 O O . GLN D 1 357 ? 245.54587 -30.19311 102.22175 1.000 83.66726 357 GLN D O 1
ATOM 13585 N N . TYR D 1 358 ? 244.23875 -30.65152 100.43850 1.000 80.94070 358 TYR D N 1
ATOM 13586 C CA . TYR D 1 358 ? 243.91792 -32.00015 100.88444 1.000 84.79075 358 TYR D CA 1
ATOM 13587 C C . TYR D 1 358 ? 245.20158 -32.80953 101.03384 1.000 89.41685 358 TYR D C 1
ATOM 13588 O O . TYR D 1 358 ? 245.98362 -32.90191 100.07498 1.000 95.29324 358 TYR D O 1
ATOM 13597 N N . PRO D 1 359 ? 245.46071 -33.39491 102.18862 1.000 79.25525 359 PRO D N 1
ATOM 13598 C CA . PRO D 1 359 ? 246.69903 -34.16517 102.36470 1.000 74.59890 359 PRO D CA 1
ATOM 13599 C C . PRO D 1 359 ? 246.67645 -35.49622 101.63109 1.000 80.97770 359 PRO D C 1
ATOM 13600 O O . PRO D 1 359 ? 246.57673 -36.54878 102.26784 1.000 92.61091 359 PRO D O 1
ATOM 13604 N N . LEU D 1 360 ? 246.78733 -35.48185 100.30757 1.000 76.93341 360 LEU D N 1
ATOM 13605 C CA . LEU D 1 360 ? 246.65306 -36.70962 99.54082 1.000 70.50112 360 LEU D CA 1
ATOM 13606 C C . LEU D 1 360 ? 247.48127 -36.60319 98.27633 1.000 75.33251 360 LEU D C 1
ATOM 13607 O O . LEU D 1 360 ? 247.75136 -35.50633 97.78496 1.000 89.44576 360 LEU D O 1
ATOM 13612 N N . LYS D 1 361 ? 247.88247 -37.75800 97.75384 1.000 75.03460 361 LYS D N 1
ATOM 13613 C CA . LYS D 1 361 ? 248.57661 -37.83478 96.47814 1.000 73.85127 361 LYS D CA 1
ATOM 13614 C C . LYS D 1 361 ? 248.38641 -39.23145 95.91405 1.000 81.49729 361 LYS D C 1
ATOM 13615 O O . LYS D 1 361 ? 248.28841 -40.19234 96.67980 1.000 91.20460 361 LYS D O 1
ATOM 13621 N N . PRO D 1 362 ? 248.31567 -39.37679 94.59458 1.000 98.16071 362 PRO D N 1
ATOM 13622 C CA . PRO D 1 362 ? 248.17051 -40.71337 94.00250 1.000 104.09821 362 PRO D CA 1
ATOM 13623 C C . PRO D 1 362 ? 249.30241 -41.63261 94.44080 1.000 109.98378 362 PRO D C 1
ATOM 13624 O O . PRO D 1 362 ? 250.47496 -41.25349 94.43606 1.000 100.28879 362 PRO D O 1
ATOM 13628 N N . ALA D 1 363 ? 248.93763 -42.84340 94.84926 1.000 105.57525 363 ALA D N 1
ATOM 13629 C CA . ALA D 1 363 ? 249.85577 -43.76944 95.49985 1.000 87.80093 363 ALA D CA 1
ATOM 13630 C C . ALA D 1 363 ? 249.84777 -45.10736 94.78382 1.000 103.87261 363 ALA D C 1
ATOM 13631 O O . ALA D 1 363 ? 249.79121 -46.17588 95.39435 1.000 119.19880 363 ALA D O 1
ATOM 13633 N N . TRP D 1 364 ? 249.90194 -45.05002 93.45234 1.000 110.05234 364 TRP D N 1
ATOM 13634 C CA . TRP D 1 364 ? 250.19596 -46.23684 92.65994 1.000 111.80572 364 TRP D CA 1
ATOM 13635 C C . TRP D 1 364 ? 251.69396 -46.48128 92.57816 1.000 116.46917 364 TRP D C 1
ATOM 13636 O O . TRP D 1 364 ? 252.12457 -47.63079 92.43101 1.000 114.74733 364 TRP D O 1
ATOM 13647 N N . ALA D 1 365 ? 252.49236 -45.42332 92.69708 1.000 114.78424 365 ALA D N 1
ATOM 13648 C CA . ALA D 1 365 ? 253.94162 -45.54088 92.65820 1.000 113.61617 365 ALA D CA 1
ATOM 13649 C C . ALA D 1 365 ? 254.55116 -44.34427 93.36760 1.000 110.60348 365 ALA D C 1
ATOM 13650 O O . ALA D 1 365 ? 253.98436 -43.24883 93.36216 1.000 112.95234 365 ALA D O 1
ATOM 13652 N N . ILE D 1 366 ? 255.71594 -44.57209 93.97859 1.000 103.54220 366 ILE D N 1
ATOM 13653 C CA . ILE D 1 366 ? 256.46151 -43.52742 94.66417 1.000 101.35026 366 ILE D CA 1
ATOM 13654 C C . ILE D 1 366 ? 257.94864 -43.76162 94.43780 1.000 99.42154 366 ILE D C 1
ATOM 13655 O O . ILE D 1 366 ? 258.39462 -44.86409 94.11512 1.000 103.40673 366 ILE D O 1
ATOM 13660 N N . THR D 1 367 ? 258.71557 -42.69752 94.61509 1.000 95.89710 367 THR D N 1
ATOM 13661 C CA . THR D 1 367 ? 260.16034 -42.76372 94.51925 1.000 98.21957 367 THR D CA 1
ATOM 13662 C C . THR D 1 367 ? 260.73582 -42.95527 95.91325 1.000 100.40527 367 THR D C 1
ATOM 13663 O O . THR D 1 367 ? 260.27590 -42.33981 96.88033 1.000 98.76975 367 THR D O 1
ATOM 13667 N N . ILE D 1 368 ? 261.69732 -43.87442 96.01230 1.000 105.64607 368 ILE D N 1
ATOM 13668 C CA . ILE D 1 368 ? 262.35583 -44.17819 97.28097 1.000 109.07808 368 ILE D CA 1
ATOM 13669 C C . ILE D 1 368 ? 262.71848 -42.90173 98.02496 1.000 111.48135 368 ILE D C 1
ATOM 13670 O O . ILE D 1 368 ? 262.50030 -42.78378 99.23823 1.000 109.89347 368 ILE D O 1
ATOM 13675 N N . HIS D 1 369 ? 263.27869 -41.92541 97.30589 1.000 111.37155 369 HIS D N 1
ATOM 13676 C CA . HIS D 1 369 ? 263.71732 -40.68068 97.93006 1.000 106.41955 369 HIS D CA 1
ATOM 13677 C C . HIS D 1 369 ? 262.53735 -39.93269 98.53603 1.000 98.99248 369 HIS D C 1
ATOM 13678 O O . HIS D 1 369 ? 262.64714 -39.35600 99.62349 1.000 93.70746 369 HIS D O 1
ATOM 13685 N N . LYS D 1 370 ? 261.39589 -39.94370 97.85291 1.000 104.02657 370 LYS D N 1
ATOM 13686 C CA . LYS D 1 370 ? 260.21435 -39.31514 98.42403 1.000 99.86003 370 LYS D CA 1
ATOM 13687 C C . LYS D 1 370 ? 259.71489 -40.09804 99.62568 1.000 98.00658 370 LYS D C 1
ATOM 13688 O O . LYS D 1 370 ? 259.14396 -39.51263 100.55194 1.000 107.43075 370 LYS D O 1
ATOM 13694 N N . SER D 1 371 ? 259.95031 -41.40581 99.64542 1.000 93.42625 371 SER D N 1
ATOM 13695 C CA . SER D 1 371 ? 259.47889 -42.26744 100.71767 1.000 95.10986 371 SER D CA 1
ATOM 13696 C C . SER D 1 371 ? 260.55053 -42.51922 101.77186 1.000 98.61064 371 SER D C 1
ATOM 13697 O O . SER D 1 371 ? 260.53917 -43.56622 102.42333 1.000 106.97830 371 SER D O 1
ATOM 13700 N N . GLN D 1 372 ? 261.46691 -41.57195 101.96417 1.000 97.18900 372 GLN D N 1
ATOM 13701 C CA . GLN D 1 372 ? 262.47280 -41.70039 103.01181 1.000 98.98875 372 GLN D CA 1
ATOM 13702 C C . GLN D 1 372 ? 261.81696 -41.63581 104.38035 1.000 95.79594 372 GLN D C 1
ATOM 13703 O O . GLN D 1 372 ? 261.09481 -40.68350 104.69405 1.000 91.41394 372 GLN D O 1
ATOM 13709 N N . GLY D 1 373 ? 262.06458 -42.65438 105.19241 1.000 107.97045 373 GLY D N 1
ATOM 13710 C CA . GLY D 1 373 ? 261.45309 -42.72849 106.49924 1.000 112.40989 373 GLY D CA 1
ATOM 13711 C C . GLY D 1 373 ? 260.02308 -43.20870 106.46266 1.000 103.61499 373 GLY D C 1
ATOM 13712 O O . GLY D 1 373 ? 259.16898 -42.65621 107.16369 1.000 110.94788 373 GLY D O 1
ATOM 13713 N N . LEU D 1 374 ? 259.73656 -44.23358 105.66481 1.000 98.49233 374 LEU D N 1
ATOM 13714 C CA . LEU D 1 374 ? 258.40702 -44.81398 105.59415 1.000 97.02818 374 LEU D CA 1
ATOM 13715 C C . LEU D 1 374 ? 258.51710 -46.31597 105.37631 1.000 116.01287 374 LEU D C 1
ATOM 13716 O O . LEU D 1 374 ? 259.45734 -46.80600 104.74098 1.000 116.69204 374 LEU D O 1
ATOM 13721 N N . THR D 1 375 ? 257.53680 -47.04205 105.90719 1.000 108.36641 375 THR D N 1
ATOM 13722 C CA . THR D 1 375 ? 257.44773 -48.48427 105.73641 1.000 104.85189 375 THR D CA 1
ATOM 13723 C C . THR D 1 375 ? 256.04904 -48.83006 105.25276 1.000 111.56558 375 THR D C 1
ATOM 13724 O O . THR D 1 375 ? 255.05833 -48.40049 105.85290 1.000 119.25415 375 THR D O 1
ATOM 13728 N N . PHE D 1 376 ? 255.97217 -49.60278 104.17417 1.000 107.56741 376 PHE D N 1
ATOM 13729 C CA . PHE D 1 376 ? 254.71137 -49.94885 103.53374 1.000 108.21450 376 PHE D CA 1
ATOM 13730 C C . PHE D 1 376 ? 254.49246 -51.44939 103.60625 1.000 112.47002 376 PHE D C 1
ATOM 13731 O O . PHE D 1 376 ? 255.44392 -52.22864 103.50841 1.000 118.38375 376 PHE D O 1
ATOM 13739 N N . ASP D 1 377 ? 253.23689 -51.85193 103.79980 1.000 111.03967 377 ASP D N 1
ATOM 13740 C CA . ASP D 1 377 ? 252.93759 -53.27133 103.95310 1.000 124.86624 377 ASP D CA 1
ATOM 13741 C C . ASP D 1 377 ? 253.23962 -54.05258 102.67728 1.000 129.82434 377 ASP D C 1
ATOM 13742 O O . ASP D 1 377 ? 253.82790 -55.14124 102.72343 1.000 122.64434 377 ASP D O 1
ATOM 13747 N N . LYS D 1 378 ? 252.82894 -53.52121 101.52639 1.000 123.18124 378 LYS D N 1
ATOM 13748 C CA . LYS D 1 378 ? 252.95913 -54.21443 100.25029 1.000 128.48467 378 LYS D CA 1
ATOM 13749 C C . LYS D 1 378 ? 253.62628 -53.29556 99.23678 1.000 136.41714 378 LYS D C 1
ATOM 13750 O O . LYS D 1 378 ? 253.05592 -52.26390 98.86500 1.000 133.81644 378 LYS D O 1
ATOM 13756 N N . VAL D 1 379 ? 254.82870 -53.67042 98.78901 1.000 139.00935 379 VAL D N 1
ATOM 13757 C CA . VAL D 1 379 ? 255.62158 -52.88531 97.84956 1.000 131.55258 379 VAL D CA 1
ATOM 13758 C C . VAL D 1 379 ? 255.97772 -53.74546 96.64504 1.000 130.89713 379 VAL D C 1
ATOM 13759 O O . VAL D 1 379 ? 255.89785 -54.97609 96.68212 1.000 132.43057 379 VAL D O 1
ATOM 13763 N N . ILE D 1 380 ? 256.38819 -53.08302 95.56398 1.000 129.33007 380 ILE D N 1
ATOM 13764 C CA . ILE D 1 380 ? 256.80990 -53.77016 94.34701 1.000 130.38551 380 ILE D CA 1
ATOM 13765 C C . ILE D 1 380 ? 258.12041 -53.15590 93.88293 1.000 129.54367 380 ILE D C 1
ATOM 13766 O O . ILE D 1 380 ? 258.15329 -52.00255 93.43205 1.000 127.85257 380 ILE D O 1
ATOM 13771 N N . ILE D 1 381 ? 259.19248 -53.93222 93.98777 1.000 130.66712 381 ILE D N 1
ATOM 13772 C CA . ILE D 1 381 ? 260.54556 -53.50634 93.65173 1.000 130.04468 381 ILE D CA 1
ATOM 13773 C C . ILE D 1 381 ? 260.79039 -53.74760 92.16494 1.000 130.37361 381 ILE D C 1
ATOM 13774 O O . ILE D 1 381 ? 260.89772 -54.89319 91.72310 1.000 132.44695 381 ILE D O 1
ATOM 13779 N N . ASP D 1 382 ? 260.87072 -52.66964 91.38919 1.000 136.83526 382 ASP D N 1
ATOM 13780 C CA . ASP D 1 382 ? 260.99774 -52.75322 89.94148 1.000 143.45292 382 ASP D CA 1
ATOM 13781 C C . ASP D 1 382 ? 262.45314 -52.97771 89.51972 1.000 136.63335 382 ASP D C 1
ATOM 13782 O O . ASP D 1 382 ? 263.36443 -53.08920 90.34394 1.000 137.92820 382 ASP D O 1
ATOM 13787 N N . ILE D 1 383 ? 262.66944 -53.04569 88.20373 1.000 132.22658 383 ILE D N 1
ATOM 13788 C CA . ILE D 1 383 ? 264.02304 -53.12033 87.66773 1.000 137.49418 383 ILE D CA 1
ATOM 13789 C C . ILE D 1 383 ? 264.75224 -51.80553 87.89361 1.000 148.86265 383 ILE D C 1
ATOM 13790 O O . ILE D 1 383 ? 265.98972 -51.77339 87.90886 1.000 141.45104 383 ILE D O 1
ATOM 13795 N N . GLY D 1 384 ? 264.00629 -50.71603 88.06324 1.000 159.10811 384 GLY D N 1
ATOM 13796 C CA . GLY D 1 384 ? 264.56268 -49.39201 88.26147 1.000 155.81737 384 GLY D CA 1
ATOM 13797 C C . GLY D 1 384 ? 264.02903 -48.28682 87.36540 1.000 145.88418 384 GLY D C 1
ATOM 13798 O O . GLY D 1 384 ? 263.90735 -47.14792 87.83256 1.000 139.54754 384 GLY D O 1
ATOM 13799 N N . ARG D 1 385 ? 263.70079 -48.57083 86.10052 1.000 142.15326 385 ARG D N 1
ATOM 13800 C CA . ARG D 1 385 ? 263.83571 -49.79503 85.30390 1.000 149.61922 385 ARG D CA 1
ATOM 13801 C C . ARG D 1 385 ? 265.18859 -49.81334 84.61411 1.000 160.54126 385 ARG D C 1
ATOM 13802 O O . ARG D 1 385 ? 265.36399 -49.15459 83.58578 1.000 162.38540 385 ARG D O 1
ATOM 13810 N N . GLY D 1 386 ? 266.15061 -50.56625 85.15550 1.000 152.93025 386 GLY D N 1
ATOM 13811 C CA . GLY D 1 386 ? 267.46975 -50.46887 84.56956 1.000 166.15670 386 GLY D CA 1
ATOM 13812 C C . GLY D 1 386 ? 268.54032 -49.77116 85.38490 1.000 176.72704 386 GLY D C 1
ATOM 13813 O O . GLY D 1 386 ? 268.39195 -48.59426 85.72716 1.000 173.15331 386 GLY D O 1
ATOM 13814 N N . THR D 1 387 ? 269.61608 -50.49281 85.71596 1.000 178.50514 387 THR D N 1
ATOM 13815 C CA . THR D 1 387 ? 270.84951 -49.87107 86.21175 1.000 178.73422 387 THR D CA 1
ATOM 13816 C C . THR D 1 387 ? 270.64970 -49.05785 87.49878 1.000 179.32526 387 THR D C 1
ATOM 13817 O O . THR D 1 387 ? 270.89174 -47.84918 87.55202 1.000 181.51752 387 THR D O 1
ATOM 13821 N N . PHE D 1 388 ? 270.18333 -49.75319 88.54099 1.000 168.98287 388 PHE D N 1
ATOM 13822 C CA . PHE D 1 388 ? 270.10651 -49.16091 89.87085 1.000 158.24357 388 PHE D CA 1
ATOM 13823 C C . PHE D 1 388 ? 271.50702 -48.75010 90.33333 1.000 161.39837 388 PHE D C 1
ATOM 13824 O O . PHE D 1 388 ? 272.52518 -49.14077 89.75211 1.000 162.28246 388 PHE D O 1
ATOM 13832 N N . SER D 1 389 ? 271.55870 -47.95839 91.40355 1.000 154.22157 389 SER D N 1
ATOM 13833 C CA . SER D 1 389 ? 272.83678 -47.40762 91.82608 1.000 151.49299 389 SER D CA 1
ATOM 13834 C C . SER D 1 389 ? 273.51423 -48.33096 92.83234 1.000 150.02242 389 SER D C 1
ATOM 13835 O O . SER D 1 389 ? 272.92582 -49.30073 93.31767 1.000 141.87734 389 SER D O 1
ATOM 13838 N N . HIS D 1 390 ? 274.77564 -48.02327 93.14354 1.000 151.15808 390 HIS D N 1
ATOM 13839 C CA . HIS D 1 390 ? 275.51430 -48.83901 94.09955 1.000 148.16281 390 HIS D CA 1
ATOM 13840 C C . HIS D 1 390 ? 274.85086 -48.77444 95.46630 1.000 142.27593 390 HIS D C 1
ATOM 13841 O O . HIS D 1 390 ? 274.73462 -47.69951 96.06161 1.000 130.34707 390 HIS D O 1
ATOM 13848 N N . GLY D 1 391 ? 274.40787 -49.92878 95.95420 1.000 145.39482 391 GLY D N 1
ATOM 13849 C CA . GLY D 1 391 ? 273.80704 -50.01038 97.26708 1.000 143.42259 391 GLY D CA 1
ATOM 13850 C C . GLY D 1 391 ? 272.44510 -49.37075 97.35569 1.000 136.05303 391 GLY D C 1
ATOM 13851 O O . GLY D 1 391 ? 271.99745 -49.03921 98.45688 1.000 122.67347 391 GLY D O 1
ATOM 13852 N N . GLN D 1 392 ? 271.76418 -49.19576 96.22133 1.000 136.93005 392 GLN D N 1
ATOM 13853 C CA . GLN D 1 392 ? 270.40148 -48.68932 96.24775 1.000 136.85588 392 GLN D CA 1
ATOM 13854 C C . GLN D 1 392 ? 269.40239 -49.78211 96.56145 1.000 128.12294 392 GLN D C 1
ATOM 13855 O O . GLN D 1 392 ? 268.26664 -49.48521 96.94868 1.000 123.60089 392 GLN D O 1
ATOM 13861 N N . LEU D 1 393 ? 269.81131 -51.03732 96.41869 1.000 122.28805 393 LEU D N 1
ATOM 13862 C CA . LEU D 1 393 ? 268.89075 -52.13131 96.66350 1.000 123.56111 393 LEU D CA 1
ATOM 13863 C C . LEU D 1 393 ? 268.58392 -52.26834 98.14641 1.000 129.65701 393 LEU D C 1
ATOM 13864 O O . LEU D 1 393 ? 267.44754 -52.57392 98.52166 1.000 127.37822 393 LEU D O 1
ATOM 13869 N N . TYR D 1 394 ? 269.58487 -52.03894 99.00454 1.000 146.31030 394 TYR D N 1
ATOM 13870 C CA . TYR D 1 394 ? 269.36347 -52.12413 100.44664 1.000 157.21239 394 TYR D CA 1
ATOM 13871 C C . TYR D 1 394 ? 268.36123 -51.08059 100.92174 1.000 135.78534 394 TYR D C 1
ATOM 13872 O O . TYR D 1 394 ? 267.55756 -51.34045 101.82581 1.000 133.99397 394 TYR D O 1
ATOM 13881 N N . VAL D 1 395 ? 268.40204 -49.88476 100.33482 1.000 118.04944 395 VAL D N 1
ATOM 13882 C CA . VAL D 1 395 ? 267.44764 -48.85252 100.71715 1.000 121.43862 395 VAL D CA 1
ATOM 13883 C C . VAL D 1 395 ? 266.03723 -49.24520 100.29964 1.000 120.04437 395 VAL D C 1
ATOM 13884 O O . VAL D 1 395 ? 265.08215 -49.11391 101.07511 1.000 119.30975 395 VAL D O 1
ATOM 13888 N N . ALA D 1 396 ? 265.88462 -49.73705 99.06754 1.000 119.60098 396 ALA D N 1
ATOM 13889 C CA . ALA D 1 396 ? 264.56402 -50.13285 98.59355 1.000 121.33584 396 ALA D CA 1
ATOM 13890 C C . ALA D 1 396 ? 263.98208 -51.24633 99.44819 1.000 122.05643 396 ALA D C 1
ATOM 13891 O O . ALA D 1 396 ? 262.78080 -51.25729 99.74212 1.000 122.13548 396 ALA D O 1
ATOM 13893 N N . LEU D 1 397 ? 264.82206 -52.19283 99.85899 1.000 122.31202 397 LEU D N 1
ATOM 13894 C CA . LEU D 1 397 ? 264.35218 -53.23980 100.75135 1.000 122.29466 397 LEU D CA 1
ATOM 13895 C C . LEU D 1 397 ? 263.99496 -52.67474 102.11484 1.000 119.79374 397 LEU D C 1
ATOM 13896 O O . LEU D 1 397 ? 263.04424 -53.13438 102.75589 1.000 119.53558 397 LEU D O 1
ATOM 13901 N N . SER D 1 398 ? 264.73741 -51.66821 102.57303 1.000 117.50880 398 SER D N 1
ATOM 13902 C CA . SER D 1 398 ? 264.41029 -51.06748 103.85398 1.000 114.72131 398 SER D CA 1
ATOM 13903 C C . SER D 1 398 ? 263.13189 -50.24662 103.80153 1.000 114.23682 398 SER D C 1
ATOM 13904 O O . SER D 1 398 ? 262.67151 -49.78807 104.84997 1.000 111.58073 398 SER D O 1
ATOM 13907 N N . ARG D 1 399 ? 262.55072 -50.04378 102.61979 1.000 116.30983 399 ARG D N 1
ATOM 13908 C CA . ARG D 1 399 ? 261.24261 -49.40871 102.53878 1.000 116.05640 399 ARG D CA 1
ATOM 13909 C C . ARG D 1 399 ? 260.10287 -50.35801 102.85445 1.000 116.64318 399 ARG D C 1
ATOM 13910 O O . ARG D 1 399 ? 258.97549 -49.89958 103.06409 1.000 114.94038 399 ARG D O 1
ATOM 13918 N N . CYS D 1 400 ? 260.36752 -51.65364 102.89656 1.000 118.08114 400 CYS D N 1
ATOM 13919 C CA . CYS D 1 400 ? 259.32380 -52.64960 103.04771 1.000 118.89761 400 CYS D CA 1
ATOM 13920 C C . CYS D 1 400 ? 259.05390 -52.92917 104.51960 1.000 115.95191 400 CYS D C 1
ATOM 13921 O O . CYS D 1 400 ? 259.85143 -52.59202 105.39648 1.000 117.82174 400 CYS D O 1
ATOM 13924 N N . ARG D 1 401 ? 257.90116 -53.54500 104.78432 1.000 115.73246 401 ARG D N 1
ATOM 13925 C CA . ARG D 1 401 ? 257.53641 -53.97173 106.13093 1.000 118.33739 401 ARG D CA 1
ATOM 13926 C C . ARG D 1 401 ? 257.71123 -55.46986 106.34615 1.000 132.68974 401 ARG D C 1
ATOM 13927 O O . ARG D 1 401 ? 258.37741 -55.88506 107.29775 1.000 152.08820 401 ARG D O 1
ATOM 13935 N N . SER D 1 402 ? 257.12543 -56.29282 105.48238 1.000 127.79704 402 SER D N 1
ATOM 13936 C CA . SER D 1 402 ? 257.11141 -57.73399 105.66127 1.000 118.67038 402 SER D CA 1
ATOM 13937 C C . SER D 1 402 ? 257.54309 -58.42741 104.37699 1.000 122.48039 402 SER D C 1
ATOM 13938 O O . SER D 1 402 ? 257.53842 -57.83831 103.29401 1.000 124.20601 402 SER D O 1
ATOM 13941 N N . LEU D 1 403 ? 257.90690 -59.70419 104.51434 1.000 125.26916 403 LEU D N 1
ATOM 13942 C CA . LEU D 1 403 ? 258.29333 -60.49697 103.35176 1.000 135.36963 403 LEU D CA 1
ATOM 13943 C C . LEU D 1 403 ? 257.08307 -60.89739 102.51892 1.000 146.53325 403 LEU D C 1
ATOM 13944 O O . LEU D 1 403 ? 257.18580 -61.01237 101.29092 1.000 151.20065 403 LEU D O 1
ATOM 13949 N N . GLU D 1 404 ? 255.93691 -61.12065 103.16419 1.000 149.85540 404 GLU D N 1
ATOM 13950 C CA . GLU D 1 404 ? 254.70939 -61.44288 102.44763 1.000 142.64432 404 GLU D CA 1
ATOM 13951 C C . GLU D 1 404 ? 254.13821 -60.25643 101.68201 1.000 144.48423 404 GLU D C 1
ATOM 13952 O O . GLU D 1 404 ? 253.11944 -60.42233 101.00047 1.000 131.32531 404 GLU D O 1
ATOM 13958 N N . GLY D 1 405 ? 254.74769 -59.07573 101.78285 1.000 141.86673 405 GLY D N 1
ATOM 13959 C CA . GLY D 1 405 ? 254.31473 -57.93373 101.00224 1.000 129.94003 405 GLY D CA 1
ATOM 13960 C C . GLY D 1 405 ? 255.30094 -57.51043 99.93075 1.000 131.64623 405 GLY D C 1
ATOM 13961 O O . GLY D 1 405 ? 254.96452 -56.70239 99.05974 1.000 132.45593 405 GLY D O 1
ATOM 13962 N N . LEU D 1 406 ? 256.52761 -58.02730 99.99146 1.000 131.33270 406 LEU D N 1
ATOM 13963 C CA . LEU D 1 406 ? 257.55104 -57.68802 99.00696 1.000 139.27829 406 LEU D CA 1
ATOM 13964 C C . LEU D 1 406 ? 257.36406 -58.51517 97.73840 1.000 136.20496 406 LEU D C 1
ATOM 13965 O O . LEU D 1 406 ? 257.39737 -59.74799 97.78787 1.000 135.77616 406 LEU D O 1
ATOM 13970 N N . VAL D 1 407 ? 257.16912 -57.83844 96.60736 1.000 140.25433 407 VAL D N 1
ATOM 13971 C CA . VAL D 1 407 ? 257.12732 -58.46920 95.29062 1.000 137.09690 407 VAL D CA 1
ATOM 13972 C C . VAL D 1 407 ? 258.15061 -57.78159 94.39649 1.000 143.02717 407 VAL D C 1
ATOM 13973 O O . VAL D 1 407 ? 258.07501 -56.56669 94.17656 1.000 141.29158 407 VAL D O 1
ATOM 13977 N N . LEU D 1 408 ? 259.10371 -58.55505 93.88155 1.000 138.24334 408 LEU D N 1
ATOM 13978 C CA . LEU D 1 408 ? 260.15576 -58.02913 93.01337 1.000 148.26711 408 LEU D CA 1
ATOM 13979 C C . LEU D 1 408 ? 259.86806 -58.43284 91.56973 1.000 157.31461 408 LEU D C 1
ATOM 13980 O O . LEU D 1 408 ? 260.18073 -59.55208 91.16165 1.000 140.98019 408 LEU D O 1
ATOM 13985 N N . LYS D 1 409 ? 259.32220 -57.48515 90.79216 1.000 164.28935 409 LYS D N 1
ATOM 13986 C CA . LYS D 1 409 ? 258.78671 -57.74324 89.45205 1.000 147.96318 409 LYS D CA 1
ATOM 13987 C C . LYS D 1 409 ? 259.62098 -58.68821 88.60830 1.000 153.35740 409 LYS D C 1
ATOM 13988 O O . LYS D 1 409 ? 259.11824 -59.68374 88.07810 1.000 169.39231 409 LYS D O 1
ATOM 13994 N N . LYS D 1 410 ? 260.90237 -58.39115 88.47421 1.000 146.29439 410 LYS D N 1
ATOM 13995 C CA . LYS D 1 410 ? 261.76095 -59.10420 87.53558 1.000 161.47557 410 LYS D CA 1
ATOM 13996 C C . LYS D 1 410 ? 262.94109 -59.64216 88.31694 1.000 160.95116 410 LYS D C 1
ATOM 13997 O O . LYS D 1 410 ? 263.77798 -58.84855 88.78874 1.000 144.62704 410 LYS D O 1
ATOM 14003 N N . PRO D 1 411 ? 263.03834 -60.96917 88.48856 1.000 167.47289 411 PRO D N 1
ATOM 14004 C CA . PRO D 1 411 ? 264.00235 -61.53638 89.44156 1.000 156.67847 411 PRO D CA 1
ATOM 14005 C C . PRO D 1 411 ? 265.41901 -61.01780 89.26684 1.000 163.30877 411 PRO D C 1
ATOM 14006 O O . PRO D 1 411 ? 266.05311 -61.23877 88.23241 1.000 171.31416 411 PRO D O 1
ATOM 14010 N N . ILE D 1 412 ? 265.92198 -60.33432 90.29135 1.000 157.25114 412 ILE D N 1
ATOM 14011 C CA . ILE D 1 412 ? 267.34891 -60.04733 90.36872 1.000 170.71382 412 ILE D CA 1
ATOM 14012 C C . ILE D 1 412 ? 268.10111 -61.25918 90.91022 1.000 196.98152 412 ILE D C 1
ATOM 14013 O O . ILE D 1 412 ? 268.98801 -61.81156 90.24923 1.000 221.08607 412 ILE D O 1
ATOM 14018 N N . SER D 1 413 ? 267.74416 -61.69380 92.12297 1.000 190.23950 413 SER D N 1
ATOM 14019 C CA . SER D 1 413 ? 268.27455 -62.90670 92.75306 1.000 201.13239 413 SER D CA 1
ATOM 14020 C C . SER D 1 413 ? 269.79776 -62.88315 92.86622 1.000 200.24489 413 SER D C 1
ATOM 14021 O O . SER D 1 413 ? 270.43062 -63.92451 93.07717 1.000 201.41400 413 SER D O 1
ATOM 14024 N N . GLU D 1 414 ? 270.38466 -61.70124 92.72677 1.000 188.93634 414 GLU D N 1
ATOM 14025 C CA . GLU D 1 414 ? 271.81614 -61.47157 92.66616 1.000 173.18663 414 GLU D CA 1
ATOM 14026 C C . GLU D 1 414 ? 272.32502 -60.97338 94.01744 1.000 141.46705 414 GLU D C 1
ATOM 14027 O O . GLU D 1 414 ? 271.58548 -60.90116 95.00248 1.000 141.07197 414 GLU D O 1
ATOM 14033 N N . LYS D 1 415 ? 273.60280 -60.61933 94.06656 1.000 136.10671 415 LYS D N 1
ATOM 14034 C CA . LYS D 1 415 ? 274.41316 -60.59960 95.27839 1.000 146.22938 415 LYS D CA 1
ATOM 14035 C C . LYS D 1 415 ? 275.14066 -59.26842 95.38892 1.000 137.77730 415 LYS D C 1
ATOM 14036 O O . LYS D 1 415 ? 276.33302 -59.18847 95.68752 1.000 149.25868 415 LYS D O 1
ATOM 14042 N N . TYR D 1 416 ? 274.39347 -58.19074 95.13998 1.000 132.12904 416 TYR D N 1
ATOM 14043 C CA . TYR D 1 416 ? 274.91246 -56.82910 95.20004 1.000 151.16626 416 TYR D CA 1
ATOM 14044 C C . TYR D 1 416 ? 273.91770 -55.91956 95.91155 1.000 156.37528 416 TYR D C 1
ATOM 14045 O O . TYR D 1 416 ? 274.00409 -54.68881 95.79323 1.000 146.31228 416 TYR D O 1
ATOM 14054 N N . ILE D 1 417 ? 272.97559 -56.51859 96.64202 1.000 154.32117 417 ILE D N 1
ATOM 14055 C CA . ILE D 1 417 ? 272.07563 -55.79042 97.52669 1.000 148.46884 417 ILE D CA 1
ATOM 14056 C C . ILE D 1 417 ? 272.85982 -55.02440 98.57614 1.000 131.24925 417 ILE D C 1
ATOM 14057 O O . ILE D 1 417 ? 272.40412 -53.98503 99.06862 1.000 122.38553 417 ILE D O 1
ATOM 14062 N N . TRP D 1 418 ? 274.03962 -55.53366 98.93724 1.000 133.98024 418 TRP D N 1
ATOM 14063 C CA . TRP D 1 418 ? 274.82296 -55.06542 100.07175 1.000 125.47804 418 TRP D CA 1
ATOM 14064 C C . TRP D 1 418 ? 274.85261 -53.55020 100.16276 1.000 122.21999 418 TRP D C 1
ATOM 14065 O O . TRP D 1 418 ? 275.00231 -52.84967 99.15678 1.000 121.17127 418 TRP D O 1
ATOM 14076 N N . LEU D 1 419 ? 274.65804 -53.06298 101.38569 1.000 124.16138 419 LEU D N 1
ATOM 14077 C CA . LEU D 1 419 ? 274.68908 -51.63715 101.65914 1.000 117.83965 419 LEU D CA 1
ATOM 14078 C C . LEU D 1 419 ? 275.97992 -51.03313 101.13068 1.000 112.44185 419 LEU D C 1
ATOM 14079 O O . LEU D 1 419 ? 277.05911 -51.61286 101.27143 1.000 111.16498 419 LEU D O 1
ATOM 14084 N N . ASP D 1 420 ? 275.86204 -49.85032 100.53638 1.000 123.03461 420 ASP D N 1
ATOM 14085 C CA . ASP D 1 420 ? 276.96539 -49.23103 99.80758 1.000 139.12261 420 ASP D CA 1
ATOM 14086 C C . ASP D 1 420 ? 277.95564 -48.69823 100.83078 1.000 116.43985 420 ASP D C 1
ATOM 14087 O O . ASP D 1 420 ? 277.76954 -47.62273 101.40293 1.000 104.48995 420 ASP D O 1
ATOM 14092 N N . LYS D 1 421 ? 278.99609 -49.47950 101.10177 1.000 106.36219 421 LYS D N 1
ATOM 14093 C CA . LYS D 1 421 ? 279.83972 -49.15750 102.23721 1.000 103.32985 421 LYS D CA 1
ATOM 14094 C C . LYS D 1 421 ? 280.62024 -47.88593 101.96117 1.000 105.32832 421 LYS D C 1
ATOM 14095 O O . LYS D 1 421 ? 281.55553 -47.86503 101.15464 1.000 115.93194 421 LYS D O 1
ATOM 14101 N N . ARG D 1 422 ? 280.21074 -46.85088 102.60698 1.000 98.83419 422 ARG D N 1
ATOM 14102 C CA . ARG D 1 422 ? 280.93623 -45.90221 103.42597 1.000 113.86231 422 ARG D CA 1
ATOM 14103 C C . ARG D 1 422 ? 280.27973 -45.84061 104.78941 1.000 117.14978 422 ARG D C 1
ATOM 14104 O O . ARG D 1 422 ? 280.95794 -45.66188 105.80613 1.000 122.08534 422 ARG D O 1
ATOM 14112 N N . VAL D 1 423 ? 278.95113 -45.97601 104.81430 1.000 108.83504 423 VAL D N 1
ATOM 14113 C CA . VAL D 1 423 ? 278.19752 -46.16515 106.04589 1.000 101.80321 423 VAL D CA 1
ATOM 14114 C C . VAL D 1 423 ? 278.75176 -47.33135 106.84942 1.000 105.67980 423 VAL D C 1
ATOM 14115 O O . VAL D 1 423 ? 278.95458 -47.23491 108.06542 1.000 105.90881 423 VAL D O 1
ATOM 14119 N N . VAL D 1 424 ? 279.02198 -48.44893 106.16940 1.000 102.22674 424 VAL D N 1
ATOM 14120 C CA . VAL D 1 424 ? 279.49739 -49.64589 106.85825 1.000 97.20820 424 VAL D CA 1
ATOM 14121 C C . VAL D 1 424 ? 280.81974 -49.36876 107.55141 1.000 96.21616 424 VAL D C 1
ATOM 14122 O O . VAL D 1 424 ? 281.03725 -49.77490 108.70015 1.000 97.79152 424 VAL D O 1
ATOM 14126 N N . SER D 1 425 ? 281.71960 -48.66712 106.86680 1.000 96.65881 425 SER D N 1
ATOM 14127 C CA . SER D 1 425 ? 283.00083 -48.31427 107.46090 1.000 98.07799 425 SER D CA 1
ATOM 14128 C C . SER D 1 425 ? 282.80088 -47.37074 108.63992 1.000 98.42435 425 SER D C 1
ATOM 14129 O O . SER D 1 425 ? 283.31467 -47.61052 109.73805 1.000 99.05790 425 SER D O 1
ATOM 14132 N N . PHE D 1 426 ? 282.04465 -46.29449 108.42363 1.000 96.39895 426 PHE D N 1
ATOM 14133 C CA . PHE D 1 426 ? 281.80342 -45.31841 109.47852 1.000 89.87379 426 PHE D CA 1
ATOM 14134 C C . PHE D 1 426 ? 281.14044 -45.96371 110.68785 1.000 90.83222 426 PHE D C 1
ATOM 14135 O O . PHE D 1 426 ? 281.49629 -45.66742 111.83428 1.000 91.87642 426 PHE D O 1
ATOM 14143 N N . LEU D 1 427 ? 280.18709 -46.86048 110.45189 1.000 90.83963 427 LEU D N 1
ATOM 14144 C CA . LEU D 1 427 ? 279.46520 -47.45654 111.56764 1.000 97.61927 427 LEU D CA 1
ATOM 14145 C C . LEU D 1 427 ? 280.35093 -48.41272 112.35409 1.000 107.30410 427 LEU D C 1
ATOM 14146 O O . LEU D 1 427 ? 280.28735 -48.44818 113.58813 1.000 118.75313 427 LEU D O 1
ATOM 14151 N N . THR D 1 428 ? 281.19578 -49.18715 111.66949 1.000 107.39391 428 THR D N 1
ATOM 14152 C CA . THR D 1 428 ? 282.06669 -50.10819 112.38927 1.000 114.55113 428 THR D CA 1
ATOM 14153 C C . THR D 1 428 ? 283.19244 -49.38289 113.11190 1.000 117.89128 428 THR D C 1
ATOM 14154 O O . THR D 1 428 ? 283.79250 -49.94915 114.03523 1.000 104.87161 428 THR D O 1
ATOM 14158 N N . LYS D 1 429 ? 283.49152 -48.14360 112.71443 1.000 109.70905 429 LYS D N 1
ATOM 14159 C CA . LYS D 1 429 ? 284.45188 -47.34737 113.46476 1.000 107.20428 429 LYS D CA 1
ATOM 14160 C C . LYS D 1 429 ? 283.85082 -46.82784 114.75850 1.000 105.12732 429 LYS D C 1
ATOM 14161 O O . LYS D 1 429 ? 284.45226 -46.95077 115.82868 1.000 118.83226 429 LYS D O 1
ATOM 14167 N N . TYR D 1 430 ? 282.64674 -46.27189 114.67717 1.000 98.23679 430 TYR D N 1
ATOM 14168 C CA . TYR D 1 430 ? 282.03770 -45.62962 115.83108 1.000 110.88332 430 TYR D CA 1
ATOM 14169 C C . TYR D 1 430 ? 281.37733 -46.60914 116.79529 1.000 123.80793 430 TYR D C 1
ATOM 14170 O O . TYR D 1 430 ? 281.36224 -46.35140 118.00435 1.000 123.86964 430 TYR D O 1
ATOM 14179 N N . GLN D 1 431 ? 280.81267 -47.71703 116.29307 1.000 123.59001 431 GLN D N 1
ATOM 14180 C CA . GLN D 1 431 ? 280.13199 -48.66828 117.17291 1.000 110.27456 431 GLN D CA 1
ATOM 14181 C C . GLN D 1 431 ? 281.09657 -49.32109 118.14169 1.000 113.13228 431 GLN D C 1
ATOM 14182 O O . GLN D 1 431 ? 280.70025 -49.71155 119.24538 1.000 113.18655 431 GLN D O 1
ATOM 14188 N N . TYR D 1 432 ? 282.35366 -49.45449 117.74265 1.000 107.39653 432 TYR D N 1
ATOM 14189 C CA . TYR D 1 432 ? 283.39441 -50.02619 118.58144 1.000 113.22795 432 TYR D CA 1
ATOM 14190 C C . TYR D 1 432 ? 284.45372 -48.98339 118.91575 1.000 119.28095 432 TYR D C 1
ATOM 14191 O O . TYR D 1 432 ? 285.65121 -49.27028 118.93408 1.000 126.68514 432 TYR D O 1
ATOM 14200 N N . LYS D 1 433 ? 284.01041 -47.75370 119.16377 1.000 130.37443 433 LYS D N 1
ATOM 14201 C CA . LYS D 1 433 ? 284.89276 -46.67279 119.58688 1.000 135.58619 433 LYS D CA 1
ATOM 14202 C C . LYS D 1 433 ? 284.54859 -46.20435 120.99771 1.000 142.66965 433 LYS D C 1
ATOM 14203 O O . LYS D 1 433 ? 283.70523 -45.32410 121.17914 1.000 136.21790 433 LYS D O 1
#

B-factor: mean 103.33, std 26.43, range [42.02, 221.09]

Foldseek 3Di:
DDDPPPCDPLLVVLVCCVAPHLAAAAEAEAFFQCLLPSVVVCVVPHDQQEFEAECDQLVCLQSVHANVCRQLVNDPVDFLVVLVVDDGPFLVPLLQHQAYEYEQLFAQFQRNLVSQQQNQLCRHNQHPPGSNSHRYYYTHRVLDDHHDDDPVRPPCVVVQFVGRGNCRHPSNVVGDYAYGYRDDRPPAPLPPLVVCLVCLQDVNNVCVVLVVLLVQQPPVPDDDLQLLAAEAAADVVVLVVLLVVVVPVDDADWDWDAKDKDQDADPPPDQEDRIAIDGQFFKKFFQACDPVHDAHHGFIWTWHDWDADPPDDTWTFTQTPPGDRDTWDKDKTFHWHWHADPVDSHIDIDTRIIMIDGRMDGGNYDYLVSLRNAEDAAYEHDPNPPDPDAQNLSSVSSNYRYSVRYHYNDSPSDDRVHHRPVSVVVCVVNVVD/DDDPQPQDPLNVVLVCCVAPHLAAAEEAELLLFCQLVSVVVCVVPHDQQEAEEEQDQQVQLQSVHAYPCQQLVNDPPDFLVCLVVDDGPFLVPLQQHQAYEYEQLQQQFQRVLVSQQSNLLVRHNCNHRQSNSHHYYYYHHNLDDYHDDDPVRCPVVVVQFVGRGNCSHDNNVVGGYAYGYGYDRNDVDLDPLSVQLVCLAVVNHDVVVVVVLCVLFDADDDDPLQQDEAEAAADPVVQVVLLVVVVVPDDADWDWDAKDKDQDDDQPRDQDHRIAIDGAFFKKALQDCDPVHDDHHRFIWTWHDWAQDDPPGTWTWTATNPGDTDTFDKDKTFHWHWHADVVVRHIDIDTRMMMIDGSIHGGRYDYLVVLGSAEDAAYEYDCSVPDNDQAVLSSSSSNYRDSVRYRYNHPPCPDRNHRDVVSSVVCVVNVVD/DDDPDDCDPLNVVQVCCVAPHQAAAEEAEALQFQQLVSVVVCVVPHDQFEAEEEDFQQVQLQSVHAYPCVQLVNDPVDFLVCLVVRDGPALVPQAQHQEYEYEQLQAQFQRNLVSQQQNLLCRHCPVPDGSNSHHYYYYHHLQQDYHDQPVVNNPVVVVVFVGRRNCRHPSNVVGDHAYGYGDHRPPDPPCPLVVCLVCLQDVNNVCVVVVVLLVQQDDPPDDDLALLAAEEAQAVVVNVVVLVVPCVVPPADKDWDAKDKDFDDDQVRDLEHRIAIAGQSFKKQLQDQDPVGDAHHRFIWTWHDWADDDPPFIWTWTQTNPGDTDTFAKDKTFHWHWDADPVDSHIDIDTRMIMIDGNIHGGNYDNVSVVRSAEDAAYEYECSPVVDDQAVLSVVSSNYDHSVRYHYNHRDPDPRNYRRVVSVVVCVVNVVD/DDPPLPCDPQLVVVLCCVAVHLAAAEEAEAFFQCLLPSVVVCVVPHDQQEAEEEDDQQVQLQSVHAHPCRQLVNDPVHFLVCLVVRDGPFLVPLLQHQEYEYEQLLAQFQRNLVSQQQNLLVRHNQHPAGSNSRHYYYTHHNQDDYHDDDPVRCPVVCVQQVGRGNCSHPSVPRGDYQYGYRYDRPPAPQPPLSVQLVCLAVVNDDVVVLVVLCPQLVPAFDDPVLQAEAEAAADCVVQVVLLVVVVVPDDADWDWDAKDKDFDDPPPDDQAPRIAIDGAQFKKAQQDCDPVHDDHHRWIWGWHDWAFDPDPGTWIWTQTSVGDTDTWDKDKTFHWHWHADPVDSHIDIDTRMMMIDGNIDGGNYDYLVSLRNAEDAAYEYEVSVDDDDQLVLSSVSSNYRHSVRYHYRHRPSDDRNRHRPVVSVSCVVNVVD

Secondary structure (DSSP, 8-state):
----S---HHHHHHHHHHHT---EEEEE-SSSS-HHHHHHHHHHT--S-EEEE-SSHHHHHHHT--TTTTTTT--TT--TTGGGGPPPTTTTTTSS--EEEEESGGG--HHHHHHHHHHHHHHSSSTTSGGGGPEEEEEE-SSSPPPP--HHHHHHHHHH-SSSSGGGSHHHHHS-EEEEE----TT---TTHHHHHHHHHTT---HHHHHTTGGG---S----SSS--EEEESSHHHHHHHHHHHHSS--S-EEEEE-EEES---SS--SS-SEEEEETT-EEEE-S--TTSS--TT-EEEE------SSS---EEEEESSS--EEE--EEEEEEEEEEETTTTEEEEEEEEEEEE-SEEE-SEEETTTTTT--BSSEEE----S---TTHHHHHHHTBS-SSSEEESS----TT-S--TTHHHHHHHHHT-/--------HHHHHHHHHHHT---EEEEE--SSSSHHHHHHHHHHT--S-EEEEESSHHHHHHTT-EEHHHHHT--TT--TTGGGGPPPTTTTTTSS--EEEEESGGG--HHHHHHHHHHHHHHSSS-SSSGGGPEEEEEE-TTSPPPP--HHHHHHHHHH-SSSSGGGSHHHHTS-EEEEE--S--SS--HHHHHHHHHHHTT---HHHHHHHGGGB-------TTS--EEEESSHHHHHHHHHHHHHHS-S-EEEEE-EEEES--SSS-SS-SEEEEETT-EE---S--TTSS--TT--EEE---B---SS--BEEEEESSS--EEE--EEEEEEEEEEETTTTEEEEEEEEEEEE-S--B-SEEETTTTTT--BSSEEE--TTTT--TTHHHHHHHTBS-TTTEEES-S--SS-----TTHHHHHHHHHT-/----S---HHHHHHHHHHHT----EEEE--SSSSHHHHHHHHHHT--S-EEEEESSHHHHHHTT-EEHHHHTT--TT--TTGGGGPPPS-TTTTTS--EEEES-GGG--HHHHHHHHHHHHHHSSSTTSGGGG-EEEEEE-S-S-PPP--HHHHHHHHHH-SSSSGGGSHHHHSS--EEEE-----S-S-THHHHHHHHHHTT---THHHHTTGGG---SS---SSS--EEEESSHHHHHHHHHHTTSTT---EEEEE-EEEES--SSS-SS-SEEEEETT-EE---S--TTSS--TT--EEB------SSS---EEE-TTTS--EEE--EEEEEEEEEEETTTTEEEEEEEEEEEE-S--B-SEEEGGGGTT--BSSEEE---SS--SSSHHHHHHHTBS-GGGEEESS----------HHHHHHHHHHTT-/--------HHHHHHHIIIII---EEEEB-SSSSSHHHHHHHHHHT--S-EEEEESSHHHHHHTT-EEHHHHTT--TT--HHHHTTPPPTTTTTTSS--EEEEESGGG--HHHHHHHHHHHHHHSSSTTSGGGGPEEEEE--TTS-PPP--HHHHHHHHHHTSSSSGGGSTTTTSS-EE--B-----S---TTHHHHHHHHHTT---HHHHHHHHHHH---S----SSS-EEEESSHHHHHHHHHHHHHHS-S-EEEEE-EEEES--SSS-SS-SEEEEETTEEE---S--TTSS--TT--EEE---B--SSS--BEEEEBTTS-EEEE--EEEEEEEEEEETTTTEEEEEEEEEEEE-S--B-SEEETTTTTT--BSSEEE--TTS-PPTTHHHHHHHTB--GGGEEESS----S--S--TTHHHHHHHHTT-

Solvent-accessible surface area: 85919 Å² total; per-residue (Å²): 220,130,121,104,30,120,78,14,113,38,6,51,105,0,30,70,24,0,64,97,26,100,102,29,0,0,0,0,1,36,44,26,7,17,26,63,67,0,0,36,38,3,56,111,83,29,198,20,26,17,0,0,0,0,18,48,20,52,18,2,9,65,19,58,2,12,19,0,68,58,8,1,58,12,134,138,112,31,64,75,75,40,0,142,116,22,171,13,166,42,148,84,3,5,103,79,5,45,0,1,0,1,12,38,1,3,35,1,48,0,39,26,2,4,5,2,10,34,0,3,54,71,56,1,66,84,91,54,86,67,1,0,36,2,2,0,0,0,0,1,4,3,2,5,43,34,19,131,24,72,108,104,70,98,149,140,21,52,140,111,23,147,8,20,5,0,18,23,0,92,5,5,121,133,8,151,6,70,38,3,24,10,125,95,54,70,222,46,153,18,111,147,19,36,154,26,9,42,20,5,43,66,178,80,25,98,90,120,33,21,102,85,16,58,149,102,31,92,52,101,156,103,62,63,142,153,65,31,29,0,32,5,0,42,69,80,141,14,2,78,88,20,26,89,102,83,8,75,212,47,172,33,63,62,46,8,31,38,12,59,52,86,69,88,19,72,114,167,44,28,14,0,47,62,75,0,35,0,19,101,21,0,5,0,2,0,19,11,101,23,209,122,65,98,17,109,41,9,21,2,1,39,3,32,78,19,116,36,11,180,71,127,64,3,39,0,66,0,70,11,68,123,47,99,111,6,40,0,85,50,84,82,6,29,42,39,54,20,36,39,30,162,96,90,166,96,27,86,44,125,76,69,4,22,0,70,4,5,1,1,24,26,0,21,3,5,5,4,114,112,0,28,44,35,46,4,53,76,1,3,3,7,58,5,123,73,93,39,32,119,6,24,9,0,2,0,17,9,4,5,75,20,46,132,2,6,25,14,48,55,83,66,19,55,155,71,6,51,4,24,108,69,2,22,41,11,3,63,110,38,74,182,168,205,120,138,97,17,134,72,21,125,63,2,51,108,1,30,73,20,0,64,100,33,107,96,22,2,0,1,0,1,28,37,26,19,3,23,72,69,0,2,56,45,3,58,104,70,33,161,23,56,18,0,2,0,0,17,46,9,47,19,1,7,66,23,86,1,15,14,0,59,49,12,1,59,10,133,132,118,29,65,73,77,43,3,136,116,19,166,11,166,44,140,77,6,5,121,44,2,48,0,1,0,0,18,36,0,4,37,0,58,0,30,25,0,11,1,1,19,30,2,0,62,84,50,3,82,130,71,30,127,62,2,0,36,3,3,0,0,0,1,0,5,3,2,8,33,33,19,131,37,79,102,97,71,107,154,155,22,46,156,100,10,170,6,18,4,0,20,14,5,90,10,7,101,128,10,144,13,66,33,4,22,5,99,88,35,72,184,131,115,32,116,156,3,27,151,13,3,32,16,0,20,94,85,77,24,95,131,133,28,18,99,68,3,60,132,46,19,84,87,114,154,95,19,40,97,34,70,21,22,0,30,0,0,34,69,85,146,20,0,51,98,24,10,92,88,49,5,96,135,46,131,33,78,60,37,11,27,16,11,70,50,83,69,72,35,30,111,182,48,27,12,0,46,65,79,1,33,2,17,100,18,0,8,0,4,0,21,7,80,22,161,137,66,102,25,110,47,9,24,1,0,38,2,26,76,11,78,45,77,20,74,113,50,0,17,0,53,0,33,11,52,102,45,92,114,6,34,0,92,53,52,83,12,40,31,34,48,24,41,35,34,127,92,121,144,77,31,76,43,124,72,61,3,19,0,70,4,5,0,0,24,23,0,17,0,6,5,3,120,88,0,29,36,32,42,2,62,49,0,8,0,10,40,11,162,32,130,29,64,134,7,15,9,0,4,0,3,18,3,5,66,34,23,120,6,0,31,11,54,95,74,93,12,135,102,95,5,65,9,19,133,72,1,15,32,11,7,60,112,44,81,179,162,188,97,113,117,28,125,90,32,114,35,3,48,100,0,31,71,16,0,64,99,30,114,102,31,0,0,2,1,0,34,18,14,2,18,32,65,70,1,1,52,36,3,53,73,59,25,201,27,43,16,0,1,0,0,18,48,15,49,21,0,6,67,21,62,0,12,14,0,62,46,14,2,61,10,137,131,114,32,63,67,77,45,3,137,117,25,167,17,160,50,161,69,6,9,101,77,1,46,0,4,0,4,16,39,1,4,33,0,48,0,33,25,4,5,2,8,11,40,2,2,49,90,40,3,70,74,91,61,81,50,2,0,37,2,4,5,0,0,1,1,10,3,7,5,55,32,25,130,38,62,68,99,94,74,128,161,23,68,147,121,15,191,8,20,7,1,10,32,0,110,2,1,107,98,9,160,9,68,31,3,19,7,110,83,18,99,121,75,178,72,54,146,12,29,119,24,9,30,22,4,44,68,188,83,17,103,108,118,32,10,68,84,16,31,136,103,7,87,23,78,139,135,67,65,146,147,61,21,32,0,40,9,3,54,72,82,115,43,0,85,124,33,24,106,115,74,18,64,130,162,100,44,108,70,37,8,35,42,1,51,46,84,70,78,26,50,106,196,51,24,12,0,46,62,74,0,37,1,4,88,35,3,14,0,5,0,16,9,98,30,208,126,68,90,18,114,43,10,20,6,0,57,1,44,67,14,61,48,43,93,76,108,50,20,19,0,65,0,50,12,62,108,29,124,108,13,53,0,78,52,80,79,5,29,36,37,52,27,41,33,26,163,93,89,164,94,24,80,45,133,76,62,4,20,0,58,4,6,1,0,28,30,0,21,1,4,13,12,114,121,2,28,40,28,21,6,51,73,0,3,7,20,42,17,180,44,55,186,54,149,4,31,23,1,8,8,9,19,6,5,67,14,44,124,5,4,28,3,44,77,13,36,74,9,128,91,1,86,9,18,161,74,4,41,44,12,5,78,100,36,74,193,170,188,134,131,132,15,116,83,23,114,34,6,51,106,0,32,65,20,0,55,115,32,92,102,23,0,1,0,2,1,26,51,24,3,15,33,66,72,0,2,54,48,2,60,112,71,26,190,28,49,19,0,2,0,0,16,40,7,52,21,2,8,70,25,100,3,15,16,0,60,51,11,1,59,10,138,132,116,30,62,64,78,44,0,126,118,22,169,12,164,42,142,79,6,4,92,73,2,45,0,0,0,2,15,38,1,4,40,2,45,0,35,28,3,4,2,3,10,37,0,0,79,68,36,0,83,104,77,42,105,27,2,0,35,3,1,1,0,0,0,1,5,6,4,8,38,37,20,132,33,75,86,105,76,97,118,174,21,43,136,96,21,164,12,22,6,1,20,47,6,100,4,18,118,104,13,135,17,44,35,11,13,6,105,84,34,72,206,55,189,20,109,153,10,39,134,33,10,42,26,2,33,91,146,85,43,86,141,136,55,22,83,97,17,36,125,97,15,111,23,123,139,111,69,79,78,116,101,8,34,0,43,1,0,44,67,81,117,24,1,65,107,19,13,100,110,52,14,135,160,42,170,33,82,72,30,14,26,38,10,74,42,86,63,96,16,27,108,177,52,33,13,0,47,67,82,0,38,0,18,62,27,2,3,0,5,0,19,10,98,23,206,122,64,89,23,89,43,8,19,1,0,32,0,38,92,6,94,50,47,127,59,95,50,23,7,0,55,0,69,7,62,104,48,87,108,6,48,0,89,55,87,80,12,37,32,35,48,22,37,39,30,163,94,91,159,95,25,86,48,123,74,65,4,20,0,70,5,4,1,0,28,24,1,7,2,5,6,2,105,108,0,23,53,33,56,4,43,27,0,9,0,1,72,3,169,33,143,33,65,121,10,15,4,0,2,1,5,14,1,6,73,12,45,115,1,1,17,2,28,107,80,28,41,99,131,101,17,59,15,24,135,70,2,35,25,16,8,74,121,47,72,192,176

Radius of gyration: 50.41 Å; Cα contacts (8 Å, |Δi|>4): 3342; chains: 4; bounding box: 90×149×120 Å

CATH classification: 3.40.50.300